Protein AF-0000000073359321 (afdb_homodimer)

pLDDT: mean 87.09, std 13.58, range [32.31, 98.31]

Organism: Populus trichocarpa (NCBI:txid3694)

Secondary structure (DSSP, 8-state):
-HHHHHHHHHHHHHHGGGS---TTS---HHHHTT---HHHHHHIIIIIS---HHHHHHHHHT-EEEEEE---S---S-HHHHHHHHHHHHHHHHHT-TT--HHHHHHHHHHHHHHHHHHHTB--S-SSPPPHHHHHHHHHHHIIIIIHHHHHHHHHHHHHHHHHTT--SPPPTT--SEEEEE-TTTB-TT-TT--HHHHHHHHHHHHHHHHHHHHHHHHHHHHH--B----HHHHHHHHHHHHH--S-----SS--SPPPTT-HHHHHHHHHHHHHHHHHHHHHHHHHHS--SS-GGGS--SHHHHHHHHHHHHHHHHHTT-HHHIIIIIHHHHHHHHHHTTTSSEEEEEEEHHHHHHHHHHHHHHTTS--GGGS-HHHHHHHHHHHHH--S-S--TT----HHHHHHHHHHHHHHHS-GGGEEEEEEET--SHHHHHHHHHHHHHTT-SSPPEEEEEE-SHHHHHHHHHHHHHHHH-HHHHHHHTTEEEEEEESHHHHHHH-HHHHHHHHHHHHHHHHHHHHHHTPEEEEEEE--SSGGGT-S-HHHHHHTSPTTS-SSEEEEEE-HHHHHHHHSSHHHHHHHHHHHHHHHHHHHHSPPPPPPHHHHHHHHHHHHHHHHHHHHHHTS-TTHHHHHHHHSSTTTGGGG---SS-SBSSTT--GGGB-HHHHHHHHHHTT--HHHHTTHHHHHHHHHHH-THHHHHHHHHHHH-HHHHHHHHHHHHHHHH--HHHHHHHHHHHS-GGGHHHHHHHHHHHHHHHHHHHHHHT-SSTTTT-HHHHHHHHHHHHHHHHHHHHHHHHHHHHH-TT----PPP-S-HHHHT--S-HHHHS---TT-SSSTTHHHHHHHHHHHHHHHHT---/-HHHHHHHHHHHHHHHTTS---TTS---HHHHTT---HHHHHHIIIIIS---HHHHHHHHHT-EEEEEE---S---S-HHHHHHHHHHHHHHHHHT-TT--HHHHHHHHHHHHHHHHHHHTB--S-SSPPPHHHHHHHHHHHIIIIIHHHHHHHHHHHHHHHHHTT--SPPPTT--SEEEEE-TTTB-TT-TT--HHHHHHHHHHHHHHHHHHHHHHHHHHHHH--B----HHHHHHHHHHHHH--S-----SS--SPPPTT-HHHHHHHHHHHHHHHHHHHHHHHHHHS--SS-GGGS--SHHHHHHHHHHHHHHHHHTT-HHHIIIIIHHHHHHHHHHTTTSSEEEEEEEHHHHHHHHHHHHHHTTS--GGGS-HHHHHHHHHHHHH--S-S--TT----HHHHHHHHHHHHHHHS-GGGEEEEEEET--SHHHHHHHHHHHHHTT-SSPPEEEEEE-SHHHHHHHHHHHHHHHH-HHHHHHHTTEEEEEEESHHHHHHH-HHHHHHHHHHHHHHHHHHHHHHT-EEEEEEE--SSGGGT-S-HHHHHHTSPTTS-SSEEEEEE-HHHHHHHHSSHHHHHHHHHHHHHHHHHHHHSPPPPPPHHHHHHHHHHHHHHHHHHHHHHTS-TTHHHHHHHHSSTTTGGGG---SS-SBSSTT--GGGB-HHHHHHHHHHTT--HHHHTTHHHHHHHHHHH-THHHHHHHHHHHH-HHHHHHHHHHHHHHHH--HHHHHHHHHHHS-GGGHHHHHHHHHHHHHHHHHHHHHHT-SSTTTT-HHHHHHHHHHHHHHHHHHHHHHHHHHHHH-TT----PPP-S-HHHHT--S-GGGT----TT-SSSTTHHHHHHHHHHHHHHHHT---

Radius of gyration: 39.8 Å; Cα contacts (8 Å, |Δi|>4): 2617; chains: 2; bounding box: 89×128×102 Å

Sequence (1730 aa):
MLNLANLAEEVQIAYRRRNKLKKGDFADENSATTESDIEETLRRLVVDLKKSPEEVFDALKNQTVDLVLTAHPTQSVRRSLLQKHARLRNCLAQLYAKDITPNEKQELDEALQREIQAAFRTDEIRRTPPTPQDEMRAGMSYFHETIWKGVPKFLRRVDTALKNIGINERVPYNAPLIQFSSWMGGDRDGNPRVTPEVTRDVCLLARMMAANLYYSQIEDLMFELSMWRCSDELRVRADVLHRSSKRDSKHYIEFWKQIPPNEPYRVILGELRDRLYQTRERSRQLLSHGISETPEEATFTNVEQFLEPLELCYRSLCSCGDRPIADGSLLDFLRQVSTFGLSLVRLDIRQESDRHTDVMDAITKHLEIGSYREWSEEQRQEWLLSELSGKRPLFGPDLPKTEEIADVLDTFHVIAELPSDSFGAYIISMATAASDVLAVELLQRECHVKQPLRVVPLFEKLADLEAAPAALSRLFSIEWYRDQINGKQEVMIGYSDSGKDAGRFSAAWQLYKAQEELIKVAKQYGVKLTMFHGRGGTVGRGGGPTHLAILSQPPDTIHGSLRVTVQGEVIEQSFGEEHLCFRTLQRFAAATLEHGMHPPVSPKPEWRALMDEMAVVATEEYRSIVFKEPRFVEYFRLATPELEYGRMNIGSRPSKRKPSGGIESLRAIPWIFAWTQTRFHLPVWLGFGAAFKHVIQKDIRNLHMLQEMYNEWPFFRVTIDLVEMVFAKGDPGIAALNDKLLVSKELWPFGEKLRANYKETKSLLLQIAGHKDLLEGDPYLKQRLRLRDSYITTLNVCQAYTLKRIRDPNYCVTPRPHLSKEIMESNKPADELVKLNPTSDYAPGMEDTLILTMKGIAAGMQNTGMLNLANLAEEVQIAYRRRNKLKKGDFADENSATTESDIEETLRRLVVDLKKSPEEVFDALKNQTVDLVLTAHPTQSVRRSLLQKHARLRNCLAQLYAKDITPNEKQELDEALQREIQAAFRTDEIRRTPPTPQDEMRAGMSYFHETIWKGVPKFLRRVDTALKNIGINERVPYNAPLIQFSSWMGGDRDGNPRVTPEVTRDVCLLARMMAANLYYSQIEDLMFELSMWRCSDELRVRADVLHRSSKRDSKHYIEFWKQIPPNEPYRVILGELRDRLYQTRERSRQLLSHGISETPEEATFTNVEQFLEPLELCYRSLCSCGDRPIADGSLLDFLRQVSTFGLSLVRLDIRQESDRHTDVMDAITKHLEIGSYREWSEEQRQEWLLSELSGKRPLFGPDLPKTEEIADVLDTFHVIAELPSDSFGAYIISMATAASDVLAVELLQRECHVKQPLRVVPLFEKLADLEAAPAALSRLFSIEWYRDQINGKQEVMIGYSDSGKDAGRFSAAWQLYKAQEELIKVAKQYGVKLTMFHGRGGTVGRGGGPTHLAILSQPPDTIHGSLRVTVQGEVIEQSFGEEHLCFRTLQRFAAATLEHGMHPPVSPKPEWRALMDEMAVVATEEYRSIVFKEPRFVEYFRLATPELEYGRMNIGSRPSKRKPSGGIESLRAIPWIFAWTQTRFHLPVWLGFGAAFKHVIQKDIRNLHMLQEMYNEWPFFRVTIDLVEMVFAKGDPGIAALNDKLLVSKELWPFGEKLRANYKETKSLLLQIAGHKDLLEGDPYLKQRLRLRDSYITTLNVCQAYTLKRIRDPNYCVTPRPHLSKEIMESNKPADELVKLNPTSDYAPGMEDTLILTMKGIAAGMQNTG

InterPro domains:
  IPR003034 SAP domain [PF02037] (591-625)
  IPR003034 SAP domain [PS50800] (591-625)
  IPR003034 SAP domain [SM00513] (591-625)
  IPR005160 Ku70/Ku80 C-terminal arm [PF03730] (486-573)
  IPR005161 Ku70/Ku80, N-terminal alpha/beta [PF03731] (30-265)
  IPR006164 Ku70/Ku80, DNA-binding domain [PF02735] (274-472)
  IPR006164 Ku70/Ku80, DNA-binding domain [SM00559] (317-460)
  IPR006165 Ku70 [PIRSF003033] (10-625)
  IPR006165 Ku70 [TIGR00578] (26-625)
  IPR016194 SPOC-like, C-terminal domain superfamily [G3DSA:2.40.290.10] (264-445)
  IPR016194 SPOC-like, C-terminal domain superfamily [SSF100939] (264-544)
  IPR027388 Ku70, bridge and pillars domain superfamily [G3DSA:4.10.970.10] (289-350)
  IPR036361 SAP domain superfamily [G3DSA:1.10.720.30] (565-627)
  IPR036361 SAP domain superfamily [SSF68906] (580-625)
  IPR036465 von Willebrand factor A-like domain superfamily [G3DSA:3.40.50.410] (28-260)
  IPR036465 von Willebrand factor A-like domain superfamily [SSF53300] (27-262)
  IPR047087 Ku70, core domain [cd00788] (264-540)

Nearest PDB structures (foldseek):
  8cj8-assembly1_B-3  TM=9.662E-01  e=2.371E-97  Arabidopsis thaliana
  8qtm-assembly1_A-3  TM=9.658E-01  e=3.040E-97  Arabidopsis thaliana
  8ojy-assembly1_A  TM=9.649E-01  e=7.258E-97  Arabidopsis thaliana
  5vyj-assembly1_C  TM=9.804E-01  e=5.831E-93  Zea mays
  5vyj-assembly1_D  TM=9.782E-01  e=1.105E-91  Zea mays

Structure (mmCIF, N/CA/C/O backbone):
data_AF-0000000073359321-model_v1
#
loop_
_entity.id
_entity.type
_entity.pdbx_description
1 polymer 'phosphoenolpyruvate carboxylase'
#
loop_
_atom_site.group_PDB
_atom_site.id
_atom_site.type_symbol
_atom_site.label_atom_id
_atom_site.label_alt_id
_atom_site.label_comp_id
_atom_site.label_asym_id
_atom_site.label_entity_id
_atom_site.label_seq_id
_atom_site.pdbx_PDB_ins_code
_atom_site.Cartn_x
_atom_site.Cartn_y
_atom_site.Cartn_z
_atom_site.occupancy
_atom_site.B_iso_or_equiv
_atom_site.auth_seq_id
_atom_site.auth_comp_id
_atom_site.auth_asym_id
_atom_site.auth_atom_id
_atom_site.pdbx_PDB_model_num
ATOM 1 N N . MET A 1 1 ? -23.594 16.625 4.328 1 87.62 1 MET A N 1
ATOM 2 C CA . MET A 1 1 ? -23.672 17.047 2.932 1 87.62 1 MET A CA 1
ATOM 3 C C . MET A 1 1 ? -22.594 18.078 2.617 1 87.62 1 MET A C 1
ATOM 5 O O . MET A 1 1 ? -21.953 18.016 1.561 1 87.62 1 MET A O 1
ATOM 9 N N . LEU A 1 2 ? -22.391 18.969 3.49 1 90.5 2 LEU A N 1
ATOM 10 C CA . LEU A 1 2 ? -21.375 20 3.271 1 90.5 2 LEU A CA 1
ATOM 11 C C . LEU A 1 2 ? -19.969 19.375 3.24 1 90.5 2 LEU A C 1
ATOM 13 O O . LEU A 1 2 ? -19.125 19.797 2.451 1 90.5 2 LEU A O 1
ATOM 17 N N . ASN A 1 3 ? -19.719 18.453 4.059 1 88.88 3 ASN A N 1
ATOM 18 C CA . ASN A 1 3 ? -18.438 17.75 4.004 1 88.88 3 ASN A CA 1
ATOM 19 C C . ASN A 1 3 ? -18.234 17.062 2.654 1 88.88 3 ASN A C 1
ATOM 21 O O . ASN A 1 3 ? -17.141 17.062 2.111 1 88.88 3 ASN A O 1
ATOM 25 N N . LEU A 1 4 ? -19.281 16.453 2.148 1 91.12 4 LEU A N 1
ATOM 26 C CA . LEU A 1 4 ? -19.203 15.789 0.854 1 91.12 4 LEU A CA 1
ATOM 27 C C . LEU A 1 4 ? -18.938 16.797 -0.263 1 91.12 4 LEU A C 1
ATOM 29 O O . LEU A 1 4 ? -18.203 16.5 -1.201 1 91.12 4 LEU A O 1
ATOM 33 N N . ALA A 1 5 ? -19.594 17.906 -0.138 1 90.38 5 ALA A N 1
ATOM 34 C CA . ALA A 1 5 ? -19.359 18.969 -1.115 1 90.38 5 ALA A CA 1
ATOM 35 C C . ALA A 1 5 ? -17.906 19.438 -1.071 1 90.38 5 ALA A C 1
ATOM 37 O O . ALA A 1 5 ? -17.312 19.719 -2.111 1 90.38 5 ALA A O 1
ATOM 38 N N . ASN A 1 6 ? -17.391 19.594 0.113 1 87 6 ASN A N 1
ATOM 39 C CA . ASN A 1 6 ? -15.992 19.984 0.273 1 87 6 ASN A CA 1
ATOM 40 C C . ASN A 1 6 ? -15.039 18.984 -0.376 1 87 6 ASN A C 1
ATOM 42 O O . ASN A 1 6 ? -14.062 19.375 -1.019 1 87 6 ASN A O 1
ATOM 46 N N . LEU A 1 7 ? -15.32 17.766 -0.204 1 88.62 7 LEU A N 1
ATOM 47 C CA . LEU A 1 7 ? -14.492 16.719 -0.792 1 88.62 7 LEU A CA 1
ATOM 48 C C . LEU A 1 7 ? -14.523 16.781 -2.314 1 88.62 7 LEU A C 1
ATOM 50 O O . LEU A 1 7 ? -13.492 16.656 -2.973 1 88.62 7 LEU A O 1
ATOM 54 N N . ALA A 1 8 ? -15.672 16.953 -2.867 1 88.56 8 ALA A N 1
ATOM 55 C CA . ALA A 1 8 ? -15.82 17.078 -4.312 1 88.56 8 ALA A CA 1
ATOM 56 C C . ALA A 1 8 ? -15.047 18.281 -4.852 1 88.56 8 ALA A C 1
ATOM 58 O O . ALA A 1 8 ? -14.422 18.188 -5.91 1 88.56 8 ALA A O 1
ATOM 59 N N . GLU A 1 9 ? -15.047 19.312 -4.102 1 83.81 9 GLU A N 1
ATOM 60 C CA . GLU A 1 9 ? -14.336 20.531 -4.496 1 83.81 9 GLU A CA 1
ATOM 61 C C . GLU A 1 9 ? -12.82 20.328 -4.438 1 83.81 9 GLU A C 1
ATOM 63 O O . GLU A 1 9 ? -12.094 20.781 -5.32 1 83.81 9 GLU A O 1
ATOM 68 N N . GLU A 1 10 ? -12.438 19.75 -3.404 1 79.69 10 GLU A N 1
ATOM 69 C CA . GLU A 1 10 ? -11.016 19.484 -3.244 1 79.69 10 GLU A CA 1
ATOM 70 C C . GLU A 1 10 ? -10.477 18.656 -4.414 1 79.69 10 GLU A C 1
ATOM 72 O O . GLU A 1 10 ? -9.406 18.969 -4.945 1 79.69 10 GLU A O 1
ATOM 77 N N . VAL A 1 11 ? -11.18 17.625 -4.805 1 82.38 11 VAL A N 1
ATOM 78 C CA . VAL A 1 11 ? -10.75 16.766 -5.891 1 82.38 11 VAL A CA 1
ATOM 79 C C . VAL A 1 11 ? -10.82 17.516 -7.219 1 82.38 11 VAL A C 1
ATOM 81 O O . VAL A 1 11 ? -9.945 17.359 -8.07 1 82.38 11 VAL A O 1
ATOM 84 N N . GLN A 1 12 ? -11.789 18.297 -7.359 1 81 12 GLN A N 1
ATOM 85 C CA . GLN A 1 12 ? -11.922 19.094 -8.578 1 81 12 GLN A CA 1
ATOM 86 C C . GLN A 1 12 ? -10.766 20.062 -8.727 1 81 12 GLN A C 1
ATOM 88 O O . GLN A 1 12 ? -10.234 20.25 -9.828 1 81 12 GLN A O 1
ATOM 93 N N . ILE A 1 13 ? -10.422 20.656 -7.617 1 74.19 13 ILE A N 1
ATOM 94 C CA . ILE A 1 13 ? -9.32 21.609 -7.629 1 74.19 13 ILE A CA 1
ATOM 95 C C . ILE A 1 13 ? -8.016 20.891 -7.953 1 74.19 13 ILE A C 1
ATOM 97 O O . ILE A 1 13 ? -7.184 21.406 -8.703 1 74.19 13 ILE A O 1
ATOM 101 N N . ALA A 1 14 ? -7.906 19.766 -7.43 1 71.06 14 ALA A N 1
ATOM 102 C CA . ALA A 1 14 ? -6.684 19 -7.645 1 71.06 14 ALA A CA 1
ATOM 103 C C . ALA A 1 14 ? -6.551 18.578 -9.102 1 71.06 14 ALA A C 1
ATOM 105 O O . ALA A 1 14 ? -5.441 18.531 -9.648 1 71.06 14 ALA A O 1
ATOM 106 N N . TYR A 1 15 ? -7.566 18.297 -9.781 1 69.62 15 TYR A N 1
ATOM 107 C CA . TYR A 1 15 ? -7.488 17.719 -11.117 1 69.62 15 TYR A CA 1
ATOM 108 C C . TYR A 1 15 ? -7.887 18.75 -12.172 1 69.62 15 TYR A C 1
ATOM 110 O O . TYR A 1 15 ? -7.793 18.484 -13.375 1 69.62 15 TYR A O 1
ATOM 118 N N . ARG A 1 16 ? -8.32 20.016 -11.797 1 61 16 ARG A N 1
ATOM 119 C CA . ARG A 1 16 ? -8.617 21.094 -12.734 1 61 16 ARG A CA 1
ATOM 120 C C . ARG A 1 16 ? -7.348 21.594 -13.414 1 61 16 ARG A C 1
ATOM 122 O O . ARG A 1 16 ? -7.41 22.391 -14.359 1 61 16 ARG A O 1
ATOM 129 N N . ARG A 1 17 ? -6.301 21.453 -13.172 1 51.75 17 ARG A N 1
ATOM 130 C CA . ARG A 1 17 ? -5.168 22.094 -13.836 1 51.75 17 ARG A CA 1
ATOM 131 C C . ARG A 1 17 ? -5.395 22.172 -15.344 1 51.75 17 ARG A C 1
ATOM 133 O O . ARG A 1 17 ? -5.031 23.156 -15.977 1 51.75 17 ARG A O 1
ATOM 140 N N . ARG A 1 18 ? -5.199 20.953 -16.031 1 44.47 18 ARG A N 1
ATOM 141 C CA . ARG A 1 18 ? -4.609 20.719 -17.359 1 44.47 18 ARG A CA 1
ATOM 142 C C . ARG A 1 18 ? -5.496 21.297 -18.453 1 44.47 18 ARG A C 1
ATOM 144 O O . ARG A 1 18 ? -5.242 21.078 -19.641 1 44.47 18 ARG A O 1
ATOM 151 N N . ASN A 1 19 ? -6.672 21.719 -18.109 1 40.31 19 ASN A N 1
ATOM 152 C CA . ASN A 1 19 ? -7.328 22.156 -19.344 1 40.31 19 ASN A CA 1
ATOM 153 C C . ASN A 1 19 ? -6.762 23.484 -19.844 1 40.31 19 ASN A C 1
ATOM 155 O O . ASN A 1 19 ? -6.398 24.344 -19.047 1 40.31 19 ASN A O 1
ATOM 159 N N . LYS A 1 20 ? -6.219 23.609 -21.031 1 41.62 20 LYS A N 1
ATOM 160 C CA . LYS A 1 20 ? -5.93 24.812 -21.812 1 41.62 20 LYS A CA 1
ATOM 161 C C . LYS A 1 20 ? -6.91 25.938 -21.469 1 41.62 20 LYS A C 1
ATOM 163 O O . LYS A 1 20 ? -8.094 25.672 -21.25 1 41.62 20 LYS A O 1
ATOM 168 N N . LEU A 1 21 ? -6.441 27.109 -21.109 1 36.41 21 LEU A N 1
ATOM 169 C CA . LEU A 1 21 ? -7.23 28.344 -21.109 1 36.41 21 LEU A CA 1
ATOM 170 C C . LEU A 1 21 ? -8.242 28.328 -22.25 1 36.41 21 LEU A C 1
ATOM 172 O O . LEU A 1 21 ? -7.867 28.453 -23.422 1 36.41 21 LEU A O 1
ATOM 176 N N . LYS A 1 22 ? -9.125 27.594 -22.438 1 38.5 22 LYS A N 1
ATOM 177 C CA . LYS A 1 22 ? -10.055 28.047 -23.469 1 38.5 22 LYS A CA 1
ATOM 178 C C . LYS A 1 22 ? -10.57 29.453 -23.172 1 38.5 22 LYS A C 1
ATOM 180 O O . LYS A 1 22 ? -10.758 29.812 -22 1 38.5 22 LYS A O 1
ATOM 185 N N . LYS A 1 23 ? -10.797 30.484 -24.172 1 36.5 23 LYS A N 1
ATOM 186 C CA . LYS A 1 23 ? -11.109 31.906 -24.156 1 36.5 23 LYS A CA 1
ATOM 187 C C . LYS A 1 23 ? -12.086 32.25 -23.031 1 36.5 23 LYS A C 1
ATOM 189 O O . LYS A 1 23 ? -11.961 33.281 -22.391 1 36.5 23 LYS A O 1
ATOM 194 N N . GLY A 1 24 ? -13.211 31.562 -22.984 1 33.31 24 GLY A N 1
ATOM 195 C CA . GLY A 1 24 ? -14.359 31.984 -22.203 1 33.31 24 GLY A CA 1
ATOM 196 C C . GLY A 1 24 ? -14.305 31.516 -20.766 1 33.31 24 GLY A C 1
ATOM 197 O O . GLY A 1 24 ? -15.211 31.797 -19.984 1 33.31 24 GLY A O 1
ATOM 198 N N . ASP A 1 25 ? -13.773 30.469 -20.672 1 36.22 25 ASP A N 1
ATOM 199 C CA . ASP A 1 25 ? -13.93 29.891 -19.344 1 36.22 25 ASP A CA 1
ATOM 200 C C . ASP A 1 25 ? -13.141 30.688 -18.297 1 36.22 25 ASP A C 1
ATOM 202 O O . ASP A 1 25 ? -12.141 31.328 -18.625 1 36.22 25 ASP A O 1
ATOM 206 N N . PHE A 1 26 ? -13.773 30.984 -17.156 1 32.88 26 PHE A N 1
ATOM 207 C CA . PHE A 1 26 ? -13.273 31.781 -16.047 1 32.88 26 PHE A CA 1
ATOM 208 C C . PHE A 1 26 ? -11.82 31.422 -15.742 1 32.88 26 PHE A C 1
ATOM 210 O O . PHE A 1 26 ? -11.5 30.25 -15.531 1 32.88 26 PHE A O 1
ATOM 217 N N . ALA A 1 27 ? -11 32.031 -16.375 1 34.91 27 ALA A N 1
ATOM 218 C CA . ALA A 1 27 ? -9.578 31.938 -16.062 1 34.91 27 ALA A CA 1
ATOM 219 C C . ALA A 1 27 ? -9.367 31.828 -14.547 1 34.91 27 ALA A C 1
ATOM 221 O O . ALA A 1 27 ? -9.875 32.656 -13.781 1 34.91 27 ALA A O 1
ATOM 222 N N . ASP A 1 28 ? -9.57 30.844 -14.062 1 37.38 28 ASP A N 1
ATOM 223 C CA . ASP A 1 28 ? -9.32 30.703 -12.633 1 37.38 28 ASP A CA 1
ATOM 224 C C . ASP A 1 28 ? -8.055 31.469 -12.227 1 37.38 28 ASP A C 1
ATOM 226 O O . ASP A 1 28 ? -6.945 30.953 -12.352 1 37.38 28 ASP A O 1
ATOM 230 N N . GLU A 1 29 ? -8 32.656 -12.562 1 34.97 29 GLU A N 1
ATOM 231 C CA . GLU A 1 29 ? -6.918 33.562 -12.133 1 34.97 29 GLU A CA 1
ATOM 232 C C . GLU A 1 29 ? -6.461 33.219 -10.719 1 34.97 29 GLU A C 1
ATOM 234 O O . GLU A 1 29 ? -5.301 33.438 -10.359 1 34.97 29 GLU A O 1
ATOM 239 N N . ASN A 1 30 ? -7.457 33.031 -9.859 1 35.5 30 ASN A N 1
ATOM 240 C CA . ASN A 1 30 ? -7.043 32.781 -8.477 1 35.5 30 ASN A CA 1
ATOM 241 C C . ASN A 1 30 ? -6.109 31.594 -8.367 1 35.5 30 ASN A C 1
ATOM 243 O O . ASN A 1 30 ? -5.402 31.438 -7.375 1 35.5 30 ASN A O 1
ATOM 247 N N . SER A 1 31 ? -6.23 30.609 -9.234 1 39.91 31 SER A N 1
ATOM 248 C CA . SER A 1 31 ? -5.305 29.484 -9.203 1 39.91 31 SER A CA 1
ATOM 249 C C . SER A 1 31 ? -3.98 29.828 -9.867 1 39.91 31 SER A C 1
ATOM 251 O O . SER A 1 31 ? -2.963 29.188 -9.625 1 39.91 31 SER A O 1
ATOM 253 N N . ALA A 1 32 ? -3.844 30.656 -10.836 1 38.81 32 ALA A N 1
ATOM 254 C CA . ALA A 1 32 ? -2.676 30.969 -11.656 1 38.81 32 ALA A CA 1
ATOM 255 C C . ALA A 1 32 ? -1.645 31.766 -10.859 1 38.81 32 ALA A C 1
ATOM 257 O O . ALA A 1 32 ? -0.445 31.484 -10.938 1 38.81 32 ALA A O 1
ATOM 258 N N . THR A 1 33 ? -2.047 33.062 -10.531 1 37.88 33 THR A N 1
ATOM 259 C CA . THR A 1 33 ? -1.087 33.969 -9.883 1 37.88 33 THR A CA 1
ATOM 260 C C . THR A 1 33 ? -0.61 33.375 -8.562 1 37.88 33 THR A C 1
ATOM 262 O O . THR A 1 33 ? 0.473 33.688 -8.078 1 37.88 33 THR A O 1
ATOM 265 N N . THR A 1 34 ? -1.521 32.75 -7.816 1 41.94 34 THR A N 1
ATOM 266 C CA . THR A 1 34 ? -1.313 32.344 -6.43 1 41.94 34 THR A CA 1
ATOM 267 C C . THR A 1 34 ? -0.66 30.953 -6.363 1 41.94 34 THR A C 1
ATOM 269 O O . THR A 1 34 ? -0.22 30.516 -5.297 1 41.94 34 THR A O 1
ATOM 272 N N . GLU A 1 35 ? -0.796 30.031 -7.32 1 52.56 35 GLU A N 1
ATOM 273 C CA . GLU A 1 35 ? -0.292 28.688 -7.098 1 52.56 35 GLU A CA 1
ATOM 274 C C . GLU A 1 35 ? 0.867 28.359 -8.039 1 52.56 35 GLU A C 1
ATOM 276 O O . GLU A 1 35 ? 0.66 27.828 -9.125 1 52.56 35 GLU A O 1
ATOM 281 N N . SER A 1 36 ? 1.903 29.141 -7.949 1 59.34 36 SER A N 1
ATOM 282 C CA . SER A 1 36 ? 2.992 28.781 -8.852 1 59.34 36 SER A CA 1
ATOM 283 C C . SER A 1 36 ? 3.623 27.453 -8.461 1 59.34 36 SER A C 1
ATOM 285 O O . SER A 1 36 ? 3.814 27.172 -7.273 1 59.34 36 SER A O 1
ATOM 287 N N . ASP A 1 37 ? 3.658 26.609 -9.383 1 78.12 37 ASP A N 1
ATOM 288 C CA . ASP A 1 37 ? 4.395 25.359 -9.289 1 78.12 37 ASP A CA 1
ATOM 289 C C . ASP A 1 37 ? 5.902 25.594 -9.297 1 78.12 37 ASP A C 1
ATOM 291 O O . ASP A 1 37 ? 6.355 26.703 -9.617 1 78.12 37 ASP A O 1
ATOM 295 N N . ILE A 1 38 ? 6.68 24.797 -8.648 1 87.12 38 ILE A N 1
ATOM 296 C CA . ILE A 1 38 ? 8.125 24.922 -8.492 1 87.12 38 ILE A CA 1
ATOM 297 C C . ILE A 1 38 ? 8.773 25.156 -9.852 1 87.12 38 ILE A C 1
ATOM 299 O O . ILE A 1 38 ? 9.703 25.969 -9.969 1 87.12 38 ILE A O 1
ATOM 303 N N . GLU A 1 39 ? 8.242 24.594 -10.891 1 88.5 39 GLU A N 1
ATOM 304 C CA . GLU A 1 39 ? 8.797 24.766 -12.227 1 88.5 39 GLU A CA 1
ATOM 305 C C . GLU A 1 39 ? 8.547 26.172 -12.758 1 88.5 39 GLU A C 1
ATOM 307 O O . GLU A 1 39 ? 9.445 26.797 -13.328 1 88.5 39 GLU A O 1
ATOM 312 N N . GLU A 1 40 ? 7.371 26.578 -12.555 1 87.25 40 GLU A N 1
ATOM 313 C CA . GLU A 1 40 ? 7.016 27.922 -13 1 87.25 40 GLU A CA 1
ATOM 314 C C . GLU A 1 40 ? 7.812 28.984 -12.25 1 87.25 40 GLU A C 1
ATOM 316 O O . GLU A 1 40 ? 8.227 29.984 -12.844 1 87.25 40 GLU A O 1
ATOM 321 N N . THR A 1 41 ? 7.973 28.734 -11 1 90.31 41 THR A N 1
ATOM 322 C CA . THR A 1 41 ? 8.719 29.688 -10.18 1 90.31 41 THR A CA 1
ATOM 323 C C . THR A 1 41 ? 10.18 29.75 -10.617 1 90.31 41 THR A C 1
ATOM 325 O O . THR A 1 41 ? 10.742 30.828 -10.758 1 90.31 41 THR A O 1
ATOM 328 N N . LEU A 1 42 ? 10.781 28.641 -10.875 1 93.62 42 LEU A N 1
ATOM 329 C CA . LEU A 1 42 ? 12.18 28.594 -11.297 1 93.62 42 LEU A CA 1
ATOM 330 C C . LEU A 1 42 ? 12.352 29.25 -12.664 1 93.62 42 LEU A C 1
ATOM 332 O O . LEU A 1 42 ? 13.312 29.984 -12.891 1 93.62 42 LEU A O 1
ATOM 336 N N . ARG A 1 43 ? 11.43 29 -13.484 1 91.38 43 ARG A N 1
ATOM 337 C CA . ARG A 1 43 ? 11.484 29.609 -14.812 1 91.38 43 ARG A CA 1
ATOM 338 C C . ARG A 1 43 ? 11.352 31.125 -14.734 1 91.38 43 ARG A C 1
ATOM 340 O O . ARG A 1 43 ? 12.062 31.844 -15.43 1 91.38 43 ARG A O 1
ATOM 347 N N . ARG A 1 44 ? 10.453 31.547 -13.914 1 90.81 44 ARG A N 1
ATOM 348 C CA . ARG A 1 44 ? 10.242 32.969 -13.734 1 90.81 44 ARG A CA 1
ATOM 349 C C . ARG A 1 44 ? 11.492 33.656 -13.164 1 90.81 44 ARG A C 1
ATOM 351 O O . ARG A 1 44 ? 11.867 34.75 -13.594 1 90.81 44 ARG A O 1
ATOM 358 N N . LEU A 1 45 ? 12.141 33 -12.266 1 93.62 45 LEU A N 1
ATOM 359 C CA . LEU A 1 45 ? 13.344 33.562 -11.641 1 93.62 45 LEU A CA 1
ATOM 360 C C . LEU A 1 45 ? 14.477 33.656 -12.656 1 93.62 45 LEU A C 1
ATOM 362 O O . LEU A 1 45 ? 15.188 34.688 -12.688 1 93.62 45 LEU A O 1
ATOM 366 N N . VAL A 1 46 ? 14.562 32.688 -13.516 1 95.06 46 VAL A N 1
ATOM 367 C CA . VAL A 1 46 ? 15.688 32.625 -14.453 1 95.06 46 VAL A CA 1
ATOM 368 C C . VAL A 1 46 ? 15.359 33.469 -15.688 1 95.06 46 VAL A C 1
ATOM 370 O O . VAL A 1 46 ? 16.188 34.25 -16.156 1 95.06 46 VAL A O 1
ATOM 373 N N . VAL A 1 47 ? 14.156 33.375 -16.203 1 92.81 47 VAL A N 1
ATOM 374 C CA . VAL A 1 47 ? 13.812 34 -17.484 1 92.81 47 VAL A CA 1
ATOM 375 C C . VAL A 1 47 ? 13.359 35.438 -17.266 1 92.81 47 VAL A C 1
ATOM 377 O O . VAL A 1 47 ? 13.875 36.344 -17.906 1 92.81 47 VAL A O 1
ATOM 380 N N . ASP A 1 48 ? 12.469 35.594 -16.344 1 90.19 48 ASP A N 1
ATOM 381 C CA . ASP A 1 48 ? 11.883 36.906 -16.156 1 90.19 48 ASP A CA 1
ATOM 382 C C . ASP A 1 48 ? 12.766 37.781 -15.273 1 90.19 48 ASP A C 1
ATOM 384 O O . ASP A 1 48 ? 12.938 39 -15.547 1 90.19 48 ASP A O 1
ATOM 388 N N . LEU A 1 49 ? 13.336 37.219 -14.25 1 92.19 49 LEU A N 1
ATOM 389 C CA . LEU A 1 49 ? 14.078 38 -13.289 1 92.19 49 LEU A CA 1
ATOM 390 C C . LEU A 1 49 ? 15.578 37.938 -13.555 1 92.19 49 LEU A C 1
ATOM 392 O O . LEU A 1 49 ? 16.375 38.531 -12.836 1 92.19 49 LEU A O 1
ATOM 396 N N . LYS A 1 50 ? 16 37.156 -14.453 1 93.25 50 LYS A N 1
ATOM 397 C CA . LYS A 1 50 ? 17.359 37.094 -14.992 1 93.25 50 LYS A CA 1
ATOM 398 C C . LYS A 1 50 ? 18.344 36.625 -13.922 1 93.25 50 LYS A C 1
ATOM 400 O O . LYS A 1 50 ? 19.469 37.156 -13.852 1 93.25 50 LYS A O 1
ATOM 405 N N . LYS A 1 51 ? 17.891 35.844 -13.023 1 95 51 LYS A N 1
ATOM 406 C CA . LYS A 1 51 ? 18.812 35.188 -12.094 1 95 51 LYS A CA 1
ATOM 407 C C . LYS A 1 51 ? 19.516 34.031 -12.758 1 95 51 LYS A C 1
ATOM 409 O O . LYS A 1 51 ? 18.969 33.375 -13.656 1 95 51 LYS A O 1
ATOM 414 N N . SER A 1 52 ? 20.719 33.781 -12.375 1 95.94 52 SER A N 1
ATOM 415 C CA . SER A 1 52 ? 21.422 32.625 -12.914 1 95.94 52 SER A CA 1
ATOM 416 C C . SER A 1 52 ? 20.922 31.328 -12.273 1 95.94 52 SER A C 1
ATOM 418 O O . SER A 1 52 ? 20.516 31.312 -11.117 1 95.94 52 SER A O 1
ATOM 420 N N . PRO A 1 53 ? 20.906 30.266 -13.031 1 96.06 53 PRO A N 1
ATOM 421 C CA . PRO A 1 53 ? 20.484 28.984 -12.477 1 96.06 53 PRO A CA 1
ATOM 422 C C . PRO A 1 53 ? 21.297 28.578 -11.25 1 96.06 53 PRO A C 1
ATOM 424 O O . PRO A 1 53 ? 20.75 27.984 -10.32 1 96.06 53 PRO A O 1
ATOM 427 N N . GLU A 1 54 ? 22.516 28.922 -11.219 1 96.19 54 GLU A N 1
ATOM 428 C CA . GLU A 1 54 ? 23.375 28.578 -10.086 1 96.19 54 GLU A CA 1
ATOM 429 C C . GLU A 1 54 ? 22.969 29.344 -8.836 1 96.19 54 GLU A C 1
ATOM 431 O O . GLU A 1 54 ? 23.016 28.812 -7.727 1 96.19 54 GLU A O 1
ATOM 436 N N . GLU A 1 55 ? 22.562 30.531 -9.07 1 95.44 55 GLU A N 1
ATOM 437 C CA . GLU A 1 55 ? 22.078 31.328 -7.945 1 95.44 55 GLU A CA 1
ATOM 438 C C . GLU A 1 55 ? 20.797 30.734 -7.355 1 95.44 55 GLU A C 1
ATOM 440 O O . GLU A 1 55 ? 20.625 30.719 -6.137 1 95.44 55 GLU A O 1
ATOM 445 N N . VAL A 1 56 ? 19.984 30.359 -8.258 1 95.19 56 VAL A N 1
ATOM 446 C CA . VAL A 1 56 ? 18.734 29.75 -7.836 1 95.19 56 VAL A CA 1
ATOM 447 C C . VAL A 1 56 ? 19.016 28.453 -7.074 1 95.19 56 VAL A C 1
ATOM 449 O O . VAL A 1 56 ? 18.391 28.188 -6.039 1 95.19 56 VAL A O 1
ATOM 452 N N . PHE A 1 57 ? 19.922 27.672 -7.574 1 96.12 57 PHE A N 1
ATOM 453 C CA . PHE A 1 57 ? 20.297 26.406 -6.949 1 96.12 57 PHE A CA 1
ATOM 454 C C . PHE A 1 57 ? 20.859 26.641 -5.551 1 96.12 57 PHE A C 1
ATOM 456 O O . PHE A 1 57 ? 20.5 25.938 -4.605 1 96.12 57 PHE A O 1
ATOM 463 N N . ASP A 1 58 ? 21.641 27.594 -5.449 1 95 58 ASP A N 1
ATOM 464 C CA . ASP A 1 58 ? 22.266 27.906 -4.172 1 95 58 ASP A CA 1
ATOM 465 C C . ASP A 1 58 ? 21.25 28.406 -3.16 1 95 58 ASP A C 1
ATOM 467 O O . ASP A 1 58 ? 21.312 28.062 -1.979 1 95 58 ASP A O 1
ATOM 471 N N . ALA A 1 59 ? 20.328 29.172 -3.617 1 93.88 59 ALA A N 1
ATOM 472 C CA . ALA A 1 59 ? 19.281 29.672 -2.736 1 93.88 59 ALA A CA 1
ATOM 473 C C . ALA A 1 59 ? 18.406 28.531 -2.234 1 93.88 59 ALA A C 1
ATOM 475 O O . ALA A 1 59 ? 18.016 28.5 -1.062 1 93.88 59 ALA A O 1
ATOM 476 N N . LEU A 1 60 ? 18.156 27.688 -3.15 1 93.56 60 LEU A N 1
ATOM 477 C CA . LEU A 1 60 ? 17.297 26.562 -2.816 1 93.56 60 LEU A CA 1
ATOM 478 C C . LEU A 1 60 ? 17.969 25.625 -1.824 1 93.56 60 LEU A C 1
ATOM 480 O O . LEU A 1 60 ? 17.328 25.141 -0.893 1 93.56 60 LEU A O 1
ATOM 484 N N . LYS A 1 61 ? 19.172 25.359 -2.012 1 92.38 61 LYS A N 1
ATOM 485 C CA . LYS A 1 61 ? 19.922 24.422 -1.172 1 92.38 61 LYS A CA 1
ATOM 486 C C . LYS A 1 61 ? 20.062 24.969 0.249 1 92.38 61 LYS A C 1
ATOM 488 O O . LYS A 1 61 ? 20.203 24.188 1.199 1 92.38 61 LYS A O 1
ATOM 493 N N . ASN A 1 62 ? 19.938 26.25 0.394 1 91.06 62 ASN A N 1
ATOM 494 C CA . ASN A 1 62 ? 20.172 26.859 1.694 1 91.06 62 ASN A CA 1
ATOM 495 C C . ASN A 1 62 ? 18.859 27.312 2.34 1 91.06 62 ASN A C 1
ATOM 497 O O . ASN A 1 62 ? 18.859 27.922 3.412 1 91.06 62 ASN A O 1
ATOM 501 N N . GLN A 1 63 ? 17.844 27 1.688 1 93.31 63 GLN A N 1
ATOM 502 C CA . GLN A 1 63 ? 16.531 27.359 2.211 1 93.31 63 GLN A CA 1
ATOM 503 C C . GLN A 1 63 ? 15.969 26.266 3.117 1 93.31 63 GLN A C 1
ATOM 505 O O . GLN A 1 63 ? 16.25 25.078 2.912 1 93.31 63 GLN A O 1
ATOM 510 N N . THR A 1 64 ? 15.227 26.75 4.191 1 94.88 64 THR A N 1
ATOM 511 C CA . THR A 1 64 ? 14.57 25.797 5.078 1 94.88 64 THR A CA 1
ATOM 512 C C . THR A 1 64 ? 13.125 26.203 5.344 1 94.88 64 THR A C 1
ATOM 514 O O . THR A 1 64 ? 12.859 27.328 5.746 1 94.88 64 THR A O 1
ATOM 517 N N . VAL A 1 65 ? 12.227 25.344 5.016 1 94.81 65 VAL A N 1
ATOM 518 C CA . VAL A 1 65 ? 10.82 25.516 5.383 1 94.81 65 VAL A CA 1
ATOM 519 C C . VAL A 1 65 ? 10.453 24.5 6.469 1 94.81 65 VAL A C 1
ATOM 521 O O . VAL A 1 65 ? 10.5 23.297 6.238 1 94.81 65 VAL A O 1
ATOM 524 N N . ASP A 1 66 ? 10.141 24.984 7.629 1 96.12 66 ASP A N 1
ATOM 525 C CA . ASP A 1 66 ? 9.75 24.141 8.742 1 96.12 66 ASP A CA 1
ATOM 526 C C . ASP A 1 66 ? 8.258 24.25 9.031 1 96.12 66 ASP A C 1
ATOM 528 O O . ASP A 1 66 ? 7.781 25.312 9.453 1 96.12 66 ASP A O 1
ATOM 532 N N . LEU A 1 67 ? 7.543 23.203 8.773 1 95.31 67 LEU A N 1
ATOM 533 C CA . LEU A 1 67 ? 6.105 23.172 9.016 1 95.31 67 LEU A CA 1
ATOM 534 C C . LEU A 1 67 ? 5.805 22.562 10.383 1 95.31 67 LEU A C 1
ATOM 536 O O . LEU A 1 67 ? 6.145 21.406 10.641 1 95.31 67 LEU A O 1
ATOM 540 N N . VAL A 1 68 ? 5.195 23.312 11.242 1 95.25 68 VAL A N 1
ATOM 541 C CA . VAL A 1 68 ? 4.918 22.875 12.602 1 95.25 68 VAL A CA 1
ATOM 542 C C . VAL A 1 68 ? 3.449 22.469 12.727 1 95.25 68 VAL A C 1
ATOM 544 O O . VAL A 1 68 ? 2.561 23.328 12.688 1 95.25 68 VAL A O 1
ATOM 547 N N . LEU A 1 69 ? 3.213 21.219 12.945 1 92.31 69 LEU A N 1
ATOM 548 C CA . LEU A 1 69 ? 1.849 20.719 13.062 1 92.31 69 LEU A CA 1
ATOM 549 C C . LEU A 1 69 ? 1.322 20.906 14.484 1 92.31 69 LEU A C 1
ATOM 551 O O . LEU A 1 69 ? 2.002 20.562 15.453 1 92.31 69 LEU A O 1
ATOM 555 N N . THR A 1 70 ? 0.271 21.406 14.555 1 86.94 70 THR A N 1
ATOM 556 C CA . THR A 1 70 ? -0.321 21.641 15.867 1 86.94 70 THR A CA 1
ATOM 557 C C . THR A 1 70 ? -1.641 20.891 16.016 1 86.94 70 THR A C 1
ATOM 559 O O . THR A 1 70 ? -2.236 20.469 15.016 1 86.94 70 THR A O 1
ATOM 562 N N . ALA A 1 71 ? -1.809 20.188 17.156 1 67.19 71 ALA A N 1
ATOM 563 C CA . ALA A 1 71 ? -3.004 19.391 17.406 1 67.19 71 ALA A CA 1
ATOM 564 C C . ALA A 1 71 ? -4.27 20.234 17.234 1 67.19 71 ALA A C 1
ATOM 566 O O . ALA A 1 71 ? -5.371 19.688 17.141 1 67.19 71 ALA A O 1
ATOM 567 N N . HIS A 1 72 ? -4.031 21.359 17.422 1 53.81 72 HIS A N 1
ATOM 568 C CA . HIS A 1 72 ? -5.008 22.234 18.047 1 53.81 72 HIS A CA 1
ATOM 569 C C . HIS A 1 72 ? -6.406 22 17.484 1 53.81 72 HIS A C 1
ATOM 571 O O . HIS A 1 72 ? -6.562 21.766 16.281 1 53.81 72 HIS A O 1
ATOM 577 N N . PRO A 1 73 ? -7.508 22.172 18.578 1 51.56 73 PRO A N 1
ATOM 578 C CA . PRO A 1 73 ? -8.898 21.859 18.922 1 51.56 73 PRO A CA 1
ATOM 579 C C . PRO A 1 73 ? -9.812 21.812 17.703 1 51.56 73 PRO A C 1
ATOM 581 O O . PRO A 1 73 ? -10.945 21.328 17.797 1 51.56 73 PRO A O 1
ATOM 584 N N . THR A 1 74 ? -9.242 22.25 16.656 1 56.19 74 THR A N 1
ATOM 585 C CA . THR A 1 74 ? -10.383 22.641 15.828 1 56.19 74 THR A CA 1
ATOM 586 C C . THR A 1 74 ? -10.68 21.562 14.781 1 56.19 74 THR A C 1
ATOM 588 O O . THR A 1 74 ? -11.492 21.781 13.883 1 56.19 74 THR A O 1
ATOM 591 N N . GLN A 1 75 ? -10.047 20.312 15.07 1 63.94 75 GLN A N 1
ATOM 592 C CA . GLN A 1 75 ? -10.562 19.359 14.086 1 63.94 75 GLN A CA 1
ATOM 593 C C . GLN A 1 75 ? -11.867 18.734 14.57 1 63.94 75 GLN A C 1
ATOM 595 O O . GLN A 1 75 ? -11.859 17.891 15.477 1 63.94 75 GLN A O 1
ATOM 600 N N . SER A 1 76 ? -12.789 19.219 13.961 1 69.5 76 SER A N 1
ATOM 601 C CA . SER A 1 76 ? -14.117 18.812 14.406 1 69.5 76 SER A CA 1
ATOM 602 C C . SER A 1 76 ? -14.469 17.422 13.891 1 69.5 76 SER A C 1
ATOM 604 O O . SER A 1 76 ? -15.328 16.734 14.453 1 69.5 76 SER A O 1
ATOM 606 N N . VAL A 1 77 ? -13.625 16.984 12.906 1 77.56 77 VAL A N 1
ATOM 607 C CA . VAL A 1 77 ? -14.016 15.719 12.281 1 77.56 77 VAL A CA 1
ATOM 608 C C . VAL A 1 77 ? -13.273 14.562 12.953 1 77.56 77 VAL A C 1
ATOM 610 O O . VAL A 1 77 ? -12.07 14.648 13.211 1 77.56 77 VAL A O 1
ATOM 613 N N . ARG A 1 78 ? -13.93 13.539 13.227 1 80.31 78 ARG A N 1
ATOM 614 C CA . ARG A 1 78 ? -13.383 12.336 13.844 1 80.31 78 ARG A CA 1
ATOM 615 C C . ARG A 1 78 ? -12.469 11.594 12.875 1 80.31 78 ARG A C 1
ATOM 617 O O . ARG A 1 78 ? -12.641 11.68 11.656 1 80.31 78 ARG A O 1
ATOM 624 N N . ARG A 1 79 ? -11.602 10.82 13.484 1 78.94 79 ARG A N 1
ATOM 625 C CA . ARG A 1 79 ? -10.633 10.086 12.68 1 78.94 79 ARG A CA 1
ATOM 626 C C . ARG A 1 79 ? -11.32 9.086 11.758 1 78.94 79 ARG A C 1
ATOM 628 O O . ARG A 1 79 ? -10.93 8.93 10.602 1 78.94 79 ARG A O 1
ATOM 635 N N . SER A 1 80 ? -12.305 8.391 12.273 1 84.5 80 SER A N 1
ATOM 636 C CA . SER A 1 80 ? -13.023 7.41 11.469 1 84.5 80 SER A CA 1
ATOM 637 C C . SER A 1 80 ? -13.656 8.062 10.242 1 84.5 80 SER A C 1
ATOM 639 O O . SER A 1 80 ? -13.68 7.469 9.156 1 84.5 80 SER A O 1
ATOM 641 N N . LEU A 1 81 ? -14.109 9.227 10.414 1 88 81 LEU A N 1
ATOM 642 C CA . LEU A 1 81 ? -14.727 9.945 9.297 1 88 81 LEU A CA 1
ATOM 643 C C . LEU A 1 81 ? -13.664 10.445 8.32 1 88 81 LEU A C 1
ATOM 645 O O . LEU A 1 81 ? -13.906 10.492 7.113 1 88 81 LEU A O 1
ATOM 649 N N . LEU A 1 82 ? -12.586 10.836 8.883 1 82.56 82 LEU A N 1
ATOM 650 C CA . LEU A 1 82 ? -11.5 11.273 8.016 1 82.56 82 LEU A CA 1
ATOM 651 C C . LEU A 1 82 ? -11.062 10.148 7.082 1 82.56 82 LEU A C 1
ATOM 653 O O . LEU A 1 82 ? -10.773 10.391 5.906 1 82.56 82 LEU A O 1
ATOM 657 N N . GLN A 1 83 ? -11.031 9.016 7.598 1 84.19 83 GLN A N 1
ATOM 658 C CA . GLN A 1 83 ? -10.656 7.867 6.785 1 84.19 83 GLN A CA 1
ATOM 659 C C . GLN A 1 83 ? -11.688 7.594 5.699 1 84.19 83 GLN A C 1
ATOM 661 O O . GLN A 1 83 ? -11.336 7.25 4.57 1 84.19 83 GLN A O 1
ATOM 666 N N . LYS A 1 84 ? -12.898 7.648 6.059 1 91.06 84 LYS A N 1
ATOM 667 C CA . LYS A 1 84 ? -13.961 7.453 5.07 1 91.06 84 LYS A CA 1
ATOM 668 C C . LYS A 1 84 ? -13.922 8.539 4 1 91.06 84 LYS A C 1
ATOM 670 O O . LYS A 1 84 ? -14.172 8.273 2.826 1 91.06 84 LYS A O 1
ATOM 675 N N . HIS A 1 85 ? -13.602 9.766 4.426 1 89.12 85 HIS A N 1
ATOM 676 C CA . HIS A 1 85 ? -13.461 10.859 3.475 1 89.12 85 HIS A CA 1
ATOM 677 C C . HIS A 1 85 ? -12.305 10.617 2.514 1 89.12 85 HIS A C 1
ATOM 679 O O . HIS A 1 85 ? -12.383 10.953 1.332 1 89.12 85 HIS A O 1
ATOM 685 N N . ALA A 1 86 ? -11.297 10.07 3.074 1 85.94 86 ALA A N 1
ATOM 686 C CA . ALA A 1 86 ? -10.156 9.734 2.223 1 85.94 86 ALA A CA 1
ATOM 687 C C . ALA A 1 86 ? -10.555 8.727 1.145 1 85.94 86 ALA A C 1
ATOM 689 O O . ALA A 1 86 ? -10.133 8.852 -0.008 1 85.94 86 ALA A O 1
ATOM 690 N N . ARG A 1 87 ? -11.297 7.773 1.479 1 90.5 87 ARG A N 1
ATOM 691 C CA . ARG A 1 87 ? -11.758 6.773 0.526 1 90.5 87 ARG A CA 1
ATOM 692 C C . ARG A 1 87 ? -12.672 7.398 -0.524 1 90.5 87 ARG A C 1
ATOM 694 O O . ARG A 1 87 ? -12.633 7.02 -1.696 1 90.5 87 ARG A O 1
ATOM 701 N N . LEU A 1 88 ? -13.5 8.305 -0.089 1 92.81 88 LEU A N 1
ATOM 702 C CA . LEU A 1 88 ? -14.359 9.031 -1.016 1 92.81 88 LEU A CA 1
ATOM 703 C C . LEU A 1 88 ? -13.531 9.836 -2.01 1 92.81 88 LEU A C 1
ATOM 705 O O . LEU A 1 88 ? -13.82 9.836 -3.209 1 92.81 88 LEU A O 1
ATOM 709 N N . ARG A 1 89 ? -12.539 10.453 -1.462 1 89.31 89 ARG A N 1
ATOM 710 C CA . ARG A 1 89 ? -11.656 11.219 -2.328 1 89.31 89 ARG A CA 1
ATOM 711 C C . ARG A 1 89 ? -11 10.328 -3.375 1 89.31 89 ARG A C 1
ATOM 713 O O . ARG A 1 89 ? -10.898 10.703 -4.543 1 89.31 89 ARG A O 1
ATOM 720 N N . ASN A 1 90 ? -10.648 9.219 -2.988 1 87.69 90 ASN A N 1
ATOM 721 C CA . ASN A 1 90 ? -10 8.266 -3.893 1 87.69 90 ASN A CA 1
ATOM 722 C C . ASN A 1 90 ? -10.953 7.809 -4.992 1 87.69 90 ASN A C 1
ATOM 724 O O . ASN A 1 90 ? -10.555 7.668 -6.148 1 87.69 90 ASN A O 1
ATOM 728 N N . CYS A 1 91 ? -12.156 7.488 -4.633 1 92.31 91 CYS A N 1
ATOM 729 C CA . CYS A 1 91 ? -13.156 7.086 -5.613 1 92.31 91 CYS A CA 1
ATOM 730 C C . CYS A 1 91 ? -13.398 8.195 -6.633 1 92.31 91 CYS A C 1
ATOM 732 O O . CYS A 1 91 ? -13.445 7.938 -7.836 1 92.31 91 CYS A O 1
ATOM 734 N N . LEU A 1 92 ? -13.461 9.422 -6.121 1 90.69 92 LEU A N 1
ATOM 735 C CA . LEU A 1 92 ? -13.703 10.562 -7 1 90.69 92 LEU A CA 1
ATOM 736 C C . LEU A 1 92 ? -12.523 10.789 -7.938 1 90.69 92 LEU A C 1
ATOM 738 O O . LEU A 1 92 ? -12.711 11.102 -9.117 1 90.69 92 LEU A O 1
ATOM 742 N N . ALA A 1 93 ? -11.375 10.625 -7.453 1 85.94 93 ALA A N 1
ATOM 743 C CA . ALA A 1 93 ? -10.172 10.789 -8.266 1 85.94 93 ALA A CA 1
ATOM 744 C C . ALA A 1 93 ? -10.133 9.766 -9.398 1 85.94 93 ALA A C 1
ATOM 746 O O . ALA A 1 93 ? -9.75 10.094 -10.523 1 85.94 93 ALA A O 1
ATOM 747 N N . GLN A 1 94 ? -10.508 8.531 -9.125 1 86.81 94 GLN A N 1
ATOM 748 C CA . GLN A 1 94 ? -10.516 7.473 -10.125 1 86.81 94 GLN A CA 1
ATOM 749 C C . GLN A 1 94 ? -11.562 7.734 -11.203 1 86.81 94 GLN A C 1
ATOM 751 O O . GLN A 1 94 ? -11.375 7.352 -12.359 1 86.81 94 GLN A O 1
ATOM 756 N N . LEU A 1 95 ? -12.609 8.352 -10.82 1 88.06 95 LEU A N 1
ATOM 757 C CA . LEU A 1 95 ? -13.672 8.656 -11.773 1 88.06 95 LEU A CA 1
ATOM 758 C C . LEU A 1 95 ? -13.219 9.711 -12.781 1 88.06 95 LEU A C 1
ATOM 760 O O . LEU A 1 95 ? -13.789 9.828 -13.867 1 88.06 95 LEU A O 1
ATOM 764 N N . TYR A 1 96 ? -12.156 10.453 -12.414 1 79.62 96 TYR A N 1
ATOM 765 C CA . TYR A 1 96 ? -11.625 11.477 -13.305 1 79.62 96 TYR A CA 1
ATOM 766 C C . TYR A 1 96 ? -10.672 10.867 -14.32 1 79.62 96 TYR A C 1
ATOM 768 O O . TYR A 1 96 ? -10.312 11.516 -15.312 1 79.62 96 TYR A O 1
ATOM 776 N N . ALA A 1 97 ? -10.352 9.555 -14.148 1 77.31 97 ALA A N 1
ATOM 777 C CA . ALA A 1 97 ? -9.43 8.922 -15.078 1 77.31 97 ALA A CA 1
ATOM 778 C C . ALA A 1 97 ? -10.047 8.812 -16.469 1 77.31 97 ALA A C 1
ATOM 780 O O . ALA A 1 97 ? -11.234 8.508 -16.609 1 77.31 97 ALA A O 1
ATOM 781 N N . LYS A 1 98 ? -9.258 9.039 -17.484 1 77.38 98 LYS A N 1
ATOM 782 C CA . LYS A 1 98 ? -9.758 9.078 -18.859 1 77.38 98 LYS A CA 1
ATOM 783 C C . LYS A 1 98 ? -9.93 7.668 -19.422 1 77.38 98 LYS A C 1
ATOM 785 O O . LYS A 1 98 ? -10.695 7.457 -20.359 1 77.38 98 LYS A O 1
ATOM 790 N N . ASP A 1 99 ? -9.305 6.625 -18.906 1 77.88 99 ASP A N 1
ATOM 791 C CA . ASP A 1 99 ? -9.328 5.27 -19.453 1 77.88 99 ASP A CA 1
ATOM 792 C C . ASP A 1 99 ? -10.227 4.359 -18.625 1 77.88 99 ASP A C 1
ATOM 794 O O . ASP A 1 99 ? -10.125 3.133 -18.703 1 77.88 99 ASP A O 1
ATOM 798 N N . ILE A 1 100 ? -11.18 4.859 -17.938 1 83.38 100 ILE A N 1
ATOM 799 C CA . ILE A 1 100 ? -12.031 4.055 -17.078 1 83.38 100 ILE A CA 1
ATOM 800 C C . ILE A 1 100 ? -13.055 3.301 -17.922 1 83.38 100 ILE A C 1
ATOM 802 O O . ILE A 1 100 ? -13.617 3.857 -18.859 1 83.38 100 ILE A O 1
ATOM 806 N N . THR A 1 101 ? -13.242 1.976 -17.688 1 83.44 101 THR A N 1
ATOM 807 C CA . THR A 1 101 ? -14.203 1.145 -18.406 1 83.44 101 THR A CA 1
ATOM 808 C C . THR A 1 101 ? -15.594 1.278 -17.781 1 83.44 101 THR A C 1
ATOM 810 O O . THR A 1 101 ? -15.727 1.717 -16.641 1 83.44 101 THR A O 1
ATOM 813 N N . PRO A 1 102 ? -16.594 0.945 -18.562 1 87.19 102 PRO A N 1
ATOM 814 C CA . PRO A 1 102 ? -17.953 1.028 -18.016 1 87.19 102 PRO A CA 1
ATOM 815 C C . PRO A 1 102 ? -18.156 0.149 -16.781 1 87.19 102 PRO A C 1
ATOM 817 O O . PRO A 1 102 ? -18.844 0.548 -15.836 1 87.19 102 PRO A O 1
ATOM 820 N N . ASN A 1 103 ? -17.594 -0.997 -16.766 1 88.44 103 ASN A N 1
ATOM 821 C CA . ASN A 1 103 ? -17.703 -1.871 -15.609 1 88.44 103 ASN A CA 1
ATOM 822 C C . ASN A 1 103 ? -17.016 -1.266 -14.383 1 88.44 103 ASN A C 1
ATOM 824 O O . ASN A 1 103 ? -17.531 -1.335 -13.273 1 88.44 103 ASN A O 1
ATOM 828 N N . GLU A 1 104 ? -15.906 -0.664 -14.672 1 88.12 104 GLU A N 1
ATOM 829 C CA . GLU A 1 104 ? -15.172 -0.032 -13.578 1 88.12 104 GLU A CA 1
ATOM 830 C C . GLU A 1 104 ? -15.945 1.162 -13.016 1 88.12 104 GLU A C 1
ATOM 832 O O . GLU A 1 104 ? -15.93 1.403 -11.805 1 88.12 104 GLU A O 1
ATOM 837 N N . LYS A 1 105 ? -16.578 1.881 -13.883 1 92.56 105 LYS A N 1
ATOM 838 C CA . LYS A 1 105 ? -17.375 3.025 -13.461 1 92.56 105 LYS A CA 1
ATOM 839 C C . LYS A 1 105 ? -18.531 2.584 -12.578 1 92.56 105 LYS A C 1
ATOM 841 O O . LYS A 1 105 ? -18.828 3.227 -11.57 1 92.56 105 LYS A O 1
ATOM 846 N N . GLN A 1 106 ? -19.125 1.515 -12.977 1 91.81 106 GLN A N 1
ATOM 847 C CA . GLN A 1 106 ? -20.234 0.971 -12.195 1 91.81 106 GLN A CA 1
ATOM 848 C C . GLN A 1 106 ? -19.75 0.527 -10.812 1 91.81 106 GLN A C 1
ATOM 850 O O . GLN A 1 106 ? -20.438 0.768 -9.805 1 91.81 106 GLN A O 1
ATOM 855 N N . GLU A 1 107 ? -18.719 -0.081 -10.789 1 92.38 107 GLU A N 1
ATOM 856 C CA . GLU A 1 107 ? -18.156 -0.557 -9.531 1 92.38 107 GLU A CA 1
ATOM 857 C C . GLU A 1 107 ? -17.734 0.608 -8.641 1 92.38 107 GLU A C 1
ATOM 859 O O . GLU A 1 107 ? -17.891 0.55 -7.418 1 92.38 107 GLU A O 1
ATOM 864 N N . LEU A 1 108 ? -17.234 1.678 -9.234 1 93.44 108 LEU A N 1
ATOM 865 C CA . LEU A 1 108 ? -16.844 2.863 -8.484 1 93.44 108 LEU A CA 1
ATOM 866 C C . LEU A 1 108 ? -18.062 3.592 -7.93 1 93.44 108 LEU A C 1
ATOM 868 O O . LEU A 1 108 ? -18 4.152 -6.832 1 93.44 108 LEU A O 1
ATOM 872 N N . ASP A 1 109 ? -19.062 3.598 -8.703 1 93.94 109 ASP A N 1
ATOM 873 C CA . ASP A 1 109 ? -20.297 4.207 -8.234 1 93.94 109 ASP A CA 1
ATOM 874 C C . ASP A 1 109 ? -20.859 3.459 -7.027 1 93.94 109 ASP A C 1
ATOM 876 O O . ASP A 1 109 ? -21.344 4.078 -6.078 1 93.94 109 ASP A O 1
ATOM 880 N N . GLU A 1 110 ? -20.75 2.191 -7.086 1 93.06 110 GLU A N 1
ATOM 881 C CA . GLU A 1 110 ? -21.188 1.386 -5.949 1 93.06 110 GLU A CA 1
ATOM 882 C C . GLU A 1 110 ? -20.312 1.636 -4.73 1 93.06 110 GLU A C 1
ATOM 884 O O . GLU A 1 110 ? -20.812 1.699 -3.602 1 93.06 110 GLU A O 1
ATOM 889 N N . ALA A 1 111 ? -19.109 1.759 -5.016 1 94.31 111 ALA A N 1
ATOM 890 C CA . ALA A 1 111 ? -18.172 2.039 -3.924 1 94.31 111 ALA A CA 1
ATOM 891 C C . ALA A 1 111 ? -18.453 3.404 -3.305 1 94.31 111 ALA A C 1
ATOM 893 O O . ALA A 1 111 ? -18.375 3.566 -2.084 1 94.31 111 ALA A O 1
ATOM 894 N N . LEU A 1 112 ? -18.766 4.379 -4.125 1 94.62 112 LEU A N 1
ATOM 895 C CA . LEU A 1 112 ? -19.078 5.727 -3.658 1 94.62 112 LEU A CA 1
ATOM 896 C C . LEU A 1 112 ? -20.328 5.727 -2.789 1 94.62 112 LEU A C 1
ATOM 898 O O . LEU A 1 112 ? -20.359 6.367 -1.737 1 94.62 112 LEU A O 1
ATOM 902 N N . GLN A 1 113 ? -21.281 5.012 -3.215 1 94.5 113 GLN A N 1
ATOM 903 C CA . GLN A 1 113 ? -22.516 4.91 -2.441 1 94.5 113 GLN A CA 1
ATOM 904 C C . GLN A 1 113 ? -22.266 4.254 -1.087 1 94.5 113 GLN A C 1
ATOM 906 O O . GLN A 1 113 ? -22.812 4.691 -0.07 1 94.5 113 GLN A O 1
ATOM 911 N N . ARG A 1 114 ? -21.484 3.287 -1.138 1 94.25 114 ARG A N 1
ATOM 912 C CA . ARG A 1 114 ? -21.141 2.572 0.087 1 94.25 114 ARG A CA 1
ATOM 913 C C . ARG A 1 114 ? -20.422 3.488 1.071 1 94.25 114 ARG A C 1
ATOM 915 O O . ARG A 1 114 ? -20.766 3.533 2.254 1 94.25 114 ARG A O 1
ATOM 922 N N . GLU A 1 115 ? -19.469 4.234 0.59 1 93.75 115 GLU A N 1
ATOM 923 C CA . GLU A 1 115 ? -18.672 5.102 1.459 1 93.75 115 GLU A CA 1
ATOM 924 C C . GLU A 1 115 ? -19.516 6.25 2.006 1 93.75 115 GLU A C 1
ATOM 926 O O . GLU A 1 115 ? -19.328 6.672 3.15 1 93.75 115 GLU A O 1
ATOM 931 N N . ILE A 1 116 ? -20.406 6.777 1.189 1 94.75 116 ILE A N 1
ATOM 932 C CA . ILE A 1 116 ? -21.297 7.844 1.632 1 94.75 116 ILE A CA 1
ATOM 933 C C . ILE A 1 116 ? -22.219 7.324 2.736 1 94.75 116 ILE A C 1
ATOM 935 O O . ILE A 1 116 ? -22.391 7.977 3.766 1 94.75 116 ILE A O 1
ATOM 939 N N . GLN A 1 117 ? -22.703 6.148 2.518 1 93.19 117 GLN A N 1
ATOM 940 C CA . GLN A 1 117 ? -23.594 5.551 3.508 1 93.19 117 GLN A CA 1
ATOM 941 C C . GLN A 1 117 ? -22.844 5.238 4.801 1 93.19 117 GLN A C 1
ATOM 943 O O . GLN A 1 117 ? -23.375 5.43 5.895 1 93.19 117 GLN A O 1
ATOM 948 N N . ALA A 1 118 ? -21.688 4.738 4.633 1 92.88 118 ALA A N 1
ATOM 949 C CA . ALA A 1 118 ? -20.875 4.438 5.805 1 92.88 118 ALA A CA 1
ATOM 950 C C . ALA A 1 118 ? -20.578 5.703 6.605 1 92.88 118 ALA A C 1
ATOM 952 O O . ALA A 1 118 ? -20.594 5.68 7.84 1 92.88 118 ALA A O 1
ATOM 953 N N . ALA A 1 119 ? -20.312 6.781 5.938 1 92 119 ALA A N 1
ATOM 954 C CA . ALA A 1 119 ? -20.047 8.055 6.605 1 92 119 ALA A CA 1
ATOM 955 C C . ALA A 1 119 ? -21.297 8.539 7.344 1 92 119 ALA A C 1
ATOM 957 O O . ALA A 1 119 ? -21.203 9.039 8.469 1 92 119 ALA A O 1
ATOM 958 N N . PHE A 1 120 ? -22.406 8.305 6.723 1 89.69 120 PHE A N 1
ATOM 959 C CA . PHE A 1 120 ? -23.672 8.742 7.301 1 89.69 120 PHE A CA 1
ATOM 960 C C . PHE A 1 120 ? -24.016 7.934 8.547 1 89.69 120 PHE A C 1
ATOM 962 O O . PHE A 1 120 ? -24.672 8.43 9.461 1 89.69 120 PHE A O 1
ATOM 969 N N . ARG A 1 121 ? -23.547 6.695 8.547 1 89.69 121 ARG A N 1
ATOM 970 C CA . ARG A 1 121 ? -23.875 5.789 9.641 1 89.69 121 ARG A CA 1
ATOM 971 C C . ARG A 1 121 ? -22.859 5.875 10.758 1 89.69 121 ARG A C 1
ATOM 973 O O . ARG A 1 121 ? -22.953 5.16 11.758 1 89.69 121 ARG A O 1
ATOM 980 N N . THR A 1 122 ? -21.875 6.652 10.648 1 89.19 122 THR A N 1
ATOM 981 C CA . THR A 1 122 ? -20.859 6.859 11.68 1 89.19 122 THR A CA 1
ATOM 982 C C . THR A 1 122 ? -21.203 8.078 12.531 1 89.19 122 THR A C 1
ATOM 984 O O . THR A 1 122 ? -21.578 9.133 12 1 89.19 122 THR A O 1
ATOM 987 N N . ASP A 1 123 ? -21.094 7.887 13.773 1 84.19 123 ASP A N 1
ATOM 988 C CA . ASP A 1 123 ? -21.375 8.992 14.695 1 84.19 123 ASP A CA 1
ATOM 989 C C . ASP A 1 123 ? -20.391 10.141 14.469 1 84.19 123 ASP A C 1
ATOM 991 O O . ASP A 1 123 ? -19.172 9.961 14.602 1 84.19 123 ASP A O 1
ATOM 995 N N . GLU A 1 124 ? -20.953 11.258 14.195 1 84 124 GLU A N 1
ATOM 996 C CA . GLU A 1 124 ? -20.125 12.43 13.93 1 84 124 GLU A CA 1
ATOM 997 C C . GLU A 1 124 ? -19.703 13.109 15.227 1 84 124 GLU A C 1
ATOM 999 O O . GLU A 1 124 ? -18.719 13.852 15.25 1 84 124 GLU A O 1
ATOM 1004 N N . ILE A 1 125 ? -20.484 12.906 16.234 1 82.38 125 ILE A N 1
ATOM 1005 C CA . ILE A 1 125 ? -20.266 13.617 17.484 1 82.38 125 ILE A CA 1
ATOM 1006 C C . ILE A 1 125 ? -19.25 12.844 18.344 1 82.38 125 ILE A C 1
ATOM 1008 O O . ILE A 1 125 ? -19.375 11.633 18.516 1 82.38 125 ILE A O 1
ATOM 1012 N N . ARG A 1 126 ? -18.219 13.586 18.75 1 80.31 126 ARG A N 1
ATOM 1013 C CA . ARG A 1 126 ? -17.281 13.016 19.719 1 80.31 126 ARG A CA 1
ATOM 1014 C C . ARG A 1 126 ? -17.906 12.953 21.109 1 80.31 126 ARG A C 1
ATOM 1016 O O . ARG A 1 126 ? -18.203 13.984 21.719 1 80.31 126 ARG A O 1
ATOM 1023 N N . ARG A 1 127 ? -18.016 11.789 21.562 1 77.69 127 ARG A N 1
ATOM 1024 C CA . ARG A 1 127 ? -18.703 11.617 22.828 1 77.69 127 ARG A CA 1
ATOM 1025 C C . ARG A 1 127 ? -17.734 11.812 24 1 77.69 127 ARG A C 1
ATOM 1027 O O . ARG A 1 127 ? -18.156 12.133 25.109 1 77.69 127 ARG A O 1
ATOM 1034 N N . THR A 1 128 ? -16.438 11.602 23.703 1 77.44 128 THR A N 1
ATOM 1035 C CA . THR A 1 128 ? -15.406 11.82 24.703 1 77.44 128 THR A CA 1
ATOM 1036 C C . THR A 1 128 ? -14.297 12.711 24.156 1 77.44 128 THR A C 1
ATOM 1038 O O . THR A 1 128 ? -13.906 12.578 23 1 77.44 128 THR A O 1
ATOM 1041 N N . PRO A 1 129 ? -13.883 13.633 25.016 1 78.56 129 PRO A N 1
ATOM 1042 C CA . PRO A 1 129 ? -12.789 14.484 24.547 1 78.56 129 PRO A CA 1
ATOM 1043 C C . PRO A 1 129 ? -11.516 13.695 24.25 1 78.56 129 PRO A C 1
ATOM 1045 O O . PRO A 1 129 ? -11.195 12.75 24.969 1 78.56 129 PRO A O 1
ATOM 1048 N N . PRO A 1 130 ? -10.766 14.086 23.312 1 81.12 130 PRO A N 1
ATOM 1049 C CA . PRO A 1 130 ? -9.516 13.398 23 1 81.12 130 PRO A CA 1
ATOM 1050 C C . PRO A 1 130 ? -8.391 13.75 23.984 1 81.12 130 PRO A C 1
ATOM 1052 O O . PRO A 1 130 ? -8.352 14.867 24.5 1 81.12 130 PRO A O 1
ATOM 1055 N N . THR A 1 131 ? -7.543 12.812 24.203 1 83.06 131 THR A N 1
ATOM 1056 C CA . THR A 1 131 ? -6.328 13.07 24.969 1 83.06 131 THR A CA 1
ATOM 1057 C C . THR A 1 131 ? -5.234 13.648 24.078 1 83.06 131 THR A C 1
ATOM 1059 O O . THR A 1 131 ? -5.316 13.547 22.844 1 83.06 131 THR A O 1
ATOM 1062 N N . PRO A 1 132 ? -4.266 14.328 24.672 1 86.56 132 PRO A N 1
ATOM 1063 C CA . PRO A 1 132 ? -3.156 14.82 23.859 1 86.56 132 PRO A CA 1
ATOM 1064 C C . PRO A 1 132 ? -2.461 13.719 23.062 1 86.56 132 PRO A C 1
ATOM 1066 O O . PRO A 1 132 ? -1.992 13.945 21.953 1 86.56 132 PRO A O 1
ATOM 1069 N N . GLN A 1 133 ? -2.414 12.539 23.625 1 84.69 133 GLN A N 1
ATOM 1070 C CA . GLN A 1 133 ? -1.828 11.406 22.922 1 84.69 133 GLN A CA 1
ATOM 1071 C C . GLN A 1 133 ? -2.639 11.047 21.688 1 84.69 133 GLN A C 1
ATOM 1073 O O . GLN A 1 133 ? -2.074 10.688 20.656 1 84.69 133 GLN A O 1
ATOM 1078 N N . ASP A 1 134 ? -3.928 11.18 21.797 1 81.44 134 ASP A N 1
ATOM 1079 C CA . ASP A 1 134 ? -4.801 10.906 20.656 1 81.44 134 ASP A CA 1
ATOM 1080 C C . ASP A 1 134 ? -4.574 11.922 19.531 1 81.44 134 ASP A C 1
ATOM 1082 O O . ASP A 1 134 ? -4.59 11.562 18.359 1 81.44 134 ASP A O 1
ATOM 1086 N N . GLU A 1 135 ? -4.414 13.133 20 1 82.81 135 GLU A N 1
ATOM 1087 C CA . GLU A 1 135 ? -4.164 14.188 19.031 1 82.81 135 GLU A CA 1
ATOM 1088 C C . GLU A 1 135 ? -2.863 13.945 18.266 1 82.81 135 GLU A C 1
ATOM 1090 O O . GLU A 1 135 ? -2.803 14.141 17.047 1 82.81 135 GLU A O 1
ATOM 1095 N N . MET A 1 136 ? -1.926 13.539 19.031 1 87.81 136 MET A N 1
ATOM 1096 C CA . MET A 1 136 ? -0.635 13.258 18.406 1 87.81 136 MET A CA 1
ATOM 1097 C C . MET A 1 136 ? -0.745 12.086 17.438 1 87.81 136 MET A C 1
ATOM 1099 O O . MET A 1 136 ? -0.178 12.133 16.344 1 87.81 136 MET A O 1
ATOM 1103 N N . ARG A 1 137 ? -1.415 11.078 17.75 1 82.38 137 ARG A N 1
ATOM 1104 C CA . ARG A 1 137 ? -1.581 9.914 16.875 1 82.38 137 ARG A CA 1
ATOM 1105 C C . ARG A 1 137 ? -2.318 10.289 15.602 1 82.38 137 ARG A C 1
ATOM 1107 O O . ARG A 1 137 ? -1.98 9.805 14.516 1 82.38 137 ARG A O 1
ATOM 1114 N N . ALA A 1 138 ? -3.287 11.094 15.758 1 80.75 138 ALA A N 1
ATOM 1115 C CA . ALA A 1 138 ? -4.023 11.578 14.594 1 80.75 138 ALA A CA 1
ATOM 1116 C C . ALA A 1 138 ? -3.121 12.391 13.672 1 80.75 138 ALA A C 1
ATOM 1118 O O . ALA A 1 138 ? -3.178 12.234 12.445 1 80.75 138 ALA A O 1
ATOM 1119 N N . GLY A 1 139 ? -2.355 13.227 14.289 1 84.75 139 GLY A N 1
ATOM 1120 C CA . GLY A 1 139 ? -1.428 14.023 13.5 1 84.75 139 GLY A CA 1
ATOM 1121 C C . GLY A 1 139 ? -0.382 13.188 12.789 1 84.75 139 GLY A C 1
ATOM 1122 O O . GLY A 1 139 ? -0.024 13.484 11.641 1 84.75 139 GLY A O 1
ATOM 1123 N N . MET A 1 140 ? 0.077 12.148 13.422 1 87.12 140 MET A N 1
ATOM 1124 C CA . MET A 1 140 ? 1.129 11.305 12.859 1 87.12 140 MET A CA 1
ATOM 1125 C C . MET A 1 140 ? 0.58 10.43 11.742 1 87.12 140 MET A C 1
ATOM 1127 O O . MET A 1 140 ? 1.335 9.953 10.891 1 87.12 140 MET A O 1
ATOM 1131 N N . SER A 1 141 ? -0.673 10.188 11.711 1 82.88 141 SER A N 1
ATOM 1132 C CA . SER A 1 141 ? -1.277 9.367 10.664 1 82.88 141 SER A CA 1
ATOM 1133 C C . SER A 1 141 ? -1.052 9.977 9.281 1 82.88 141 SER A C 1
ATOM 1135 O O . SER A 1 141 ? -0.945 9.258 8.289 1 82.88 141 SER A O 1
ATOM 1137 N N . TYR A 1 142 ? -0.943 11.289 9.211 1 87.5 142 TYR A N 1
ATOM 1138 C CA . TYR A 1 142 ? -0.712 11.961 7.934 1 87.5 142 TYR A CA 1
ATOM 1139 C C . TYR A 1 142 ? 0.689 11.664 7.41 1 87.5 142 TYR A C 1
ATOM 1141 O O . TYR A 1 142 ? 0.925 11.695 6.203 1 87.5 142 TYR A O 1
ATOM 1149 N N . PHE A 1 143 ? 1.597 11.398 8.336 1 91.12 143 PHE A N 1
ATOM 1150 C CA . PHE A 1 143 ? 2.947 11.055 7.91 1 91.12 143 PHE A CA 1
ATOM 1151 C C . PHE A 1 143 ? 2.971 9.672 7.266 1 91.12 143 PHE A C 1
ATOM 1153 O O . PHE A 1 143 ? 3.561 9.492 6.195 1 91.12 143 PHE A O 1
ATOM 1160 N N . HIS A 1 144 ? 2.299 8.852 7.848 1 85.62 144 HIS A N 1
ATOM 1161 C CA . HIS A 1 144 ? 2.268 7.488 7.344 1 85.62 144 HIS A CA 1
ATOM 1162 C C . HIS A 1 144 ? 1.536 7.41 6.008 1 85.62 144 HIS A C 1
ATOM 1164 O O . HIS A 1 144 ? 1.963 6.691 5.102 1 85.62 144 HIS A O 1
ATOM 1170 N N . GLU A 1 145 ? 0.571 8.133 5.844 1 82.38 145 GLU A N 1
ATOM 1171 C CA . GLU A 1 145 ? -0.317 7.969 4.699 1 82.38 145 GLU A CA 1
ATOM 1172 C C . GLU A 1 145 ? 0.167 8.789 3.504 1 82.38 145 GLU A C 1
ATOM 1174 O O . GLU A 1 145 ? 0.079 8.336 2.359 1 82.38 145 GLU A O 1
ATOM 1179 N N . THR A 1 146 ? 0.631 10.047 3.799 1 89.5 146 THR A N 1
ATOM 1180 C CA . THR A 1 146 ? 0.848 10.93 2.66 1 89.5 146 THR A CA 1
ATOM 1181 C C . THR A 1 146 ? 2.24 11.555 2.717 1 89.5 146 THR A C 1
ATOM 1183 O O . THR A 1 146 ? 3.01 11.453 1.759 1 89.5 146 THR A O 1
ATOM 1186 N N . ILE A 1 147 ? 2.68 12.07 3.818 1 95.25 147 ILE A N 1
ATOM 1187 C CA . ILE A 1 147 ? 3.873 12.898 3.91 1 95.25 147 ILE A CA 1
ATOM 1188 C C . ILE A 1 147 ? 5.117 12.047 3.65 1 95.25 147 ILE A C 1
ATOM 1190 O O . ILE A 1 147 ? 6.051 12.5 2.98 1 95.25 147 ILE A O 1
ATOM 1194 N N . TRP A 1 148 ? 5.102 10.852 4.141 1 95.62 148 TRP A N 1
ATOM 1195 C CA . TRP A 1 148 ? 6.254 9.961 4.027 1 95.62 148 TRP A CA 1
ATOM 1196 C C . TRP A 1 148 ? 6.641 9.758 2.564 1 95.62 148 TRP A C 1
ATOM 1198 O O . TRP A 1 148 ? 7.812 9.875 2.201 1 95.62 148 TRP A O 1
ATOM 1208 N N . LYS A 1 149 ? 5.734 9.531 1.756 1 93.88 149 LYS A N 1
ATOM 1209 C CA . LYS A 1 149 ? 5.996 9.312 0.336 1 93.88 149 LYS A CA 1
ATOM 1210 C C . LYS A 1 149 ? 5.98 10.625 -0.436 1 93.88 149 LYS A C 1
ATOM 1212 O O . LYS A 1 149 ? 6.543 10.719 -1.528 1 93.88 149 LYS A O 1
ATOM 1217 N N . GLY A 1 150 ? 5.352 11.609 0.126 1 94.38 150 GLY A N 1
ATOM 1218 C CA . GLY A 1 150 ? 5.211 12.891 -0.54 1 94.38 150 GLY A CA 1
ATOM 1219 C C . GLY A 1 150 ? 6.508 13.68 -0.596 1 94.38 150 GLY A C 1
ATOM 1220 O O . GLY A 1 150 ? 6.793 14.352 -1.593 1 94.38 150 GLY A O 1
ATOM 1221 N N . VAL A 1 151 ? 7.352 13.523 0.391 1 95.88 151 VAL A N 1
ATOM 1222 C CA . VAL A 1 151 ? 8.562 14.328 0.495 1 95.88 151 VAL A CA 1
ATOM 1223 C C . VAL A 1 151 ? 9.547 13.922 -0.599 1 95.88 151 VAL A C 1
ATOM 1225 O O . VAL A 1 151 ? 10.039 14.773 -1.346 1 95.88 151 VAL A O 1
ATOM 1228 N N . PRO A 1 152 ? 9.797 12.609 -0.743 1 95.81 152 PRO A N 1
ATOM 1229 C CA . PRO A 1 152 ? 10.711 12.242 -1.823 1 95.81 152 PRO A CA 1
ATOM 1230 C C . PRO A 1 152 ? 10.156 12.562 -3.207 1 95.81 152 PRO A C 1
ATOM 1232 O O . PRO A 1 152 ? 10.914 12.938 -4.109 1 95.81 152 PRO A O 1
ATOM 1235 N N . LYS A 1 153 ? 8.93 12.406 -3.43 1 94.38 153 LYS A N 1
ATOM 1236 C CA . LYS A 1 153 ? 8.305 12.75 -4.703 1 94.38 153 LYS A CA 1
ATOM 1237 C C . LYS A 1 153 ? 8.484 14.234 -5.023 1 94.38 153 LYS A C 1
ATOM 1239 O O . LYS A 1 153 ? 8.797 14.594 -6.16 1 94.38 153 LYS A O 1
ATOM 1244 N N . PHE A 1 154 ? 8.281 15 -4.086 1 94.62 154 PHE A N 1
ATOM 1245 C CA . PHE A 1 154 ? 8.445 16.438 -4.242 1 94.62 154 PHE A CA 1
ATOM 1246 C C . PHE A 1 154 ? 9.891 16.797 -4.555 1 94.62 154 PHE A C 1
ATOM 1248 O O . PHE A 1 154 ? 10.164 17.562 -5.473 1 94.62 154 PHE A O 1
ATOM 1255 N N . LEU A 1 155 ? 10.797 16.234 -3.807 1 96.19 155 LEU A N 1
ATOM 1256 C CA . LEU A 1 155 ? 12.211 16.547 -3.994 1 96.19 155 LEU A CA 1
ATOM 1257 C C . LEU A 1 155 ? 12.695 16.094 -5.367 1 96.19 155 LEU A C 1
ATOM 1259 O O . LEU A 1 155 ? 13.555 16.734 -5.977 1 96.19 155 LEU A O 1
ATOM 1263 N N . ARG A 1 156 ? 12.18 14.992 -5.84 1 94.62 156 ARG A N 1
ATOM 1264 C CA . ARG A 1 156 ? 12.484 14.57 -7.203 1 94.62 156 ARG A CA 1
ATOM 1265 C C . ARG A 1 156 ? 12 15.602 -8.219 1 94.62 156 ARG A C 1
ATOM 1267 O O . ARG A 1 156 ? 12.68 15.867 -9.211 1 94.62 156 ARG A O 1
ATOM 1274 N N . ARG A 1 157 ? 10.844 16.109 -7.926 1 94 157 ARG A N 1
ATOM 1275 C CA . ARG A 1 157 ? 10.305 17.141 -8.812 1 94 157 ARG A CA 1
ATOM 1276 C C . ARG A 1 157 ? 11.188 18.391 -8.805 1 94 157 ARG A C 1
ATOM 1278 O O . ARG A 1 157 ? 11.336 19.047 -9.828 1 94 157 ARG A O 1
ATOM 1285 N N . VAL A 1 158 ? 11.68 18.688 -7.656 1 95.19 158 VAL A N 1
ATOM 1286 C CA . VAL A 1 158 ? 12.602 19.812 -7.555 1 95.19 158 VAL A CA 1
ATOM 1287 C C . VAL A 1 158 ? 13.836 19.562 -8.414 1 95.19 158 VAL A C 1
ATOM 1289 O O . VAL A 1 158 ? 14.281 20.438 -9.148 1 95.19 158 VAL A O 1
ATOM 1292 N N . ASP A 1 159 ? 14.352 18.359 -8.344 1 95.44 159 ASP A N 1
ATOM 1293 C CA . ASP A 1 159 ? 15.5 17.969 -9.164 1 95.44 159 ASP A CA 1
ATOM 1294 C C . ASP A 1 159 ? 15.172 18.109 -10.656 1 95.44 159 ASP A C 1
ATOM 1296 O O . ASP A 1 159 ? 15.992 18.594 -11.43 1 95.44 159 ASP A O 1
ATOM 1300 N N . THR A 1 160 ? 14.031 17.641 -10.992 1 94.5 160 THR A N 1
ATOM 1301 C CA . THR A 1 160 ? 13.609 17.703 -12.383 1 94.5 160 THR A CA 1
ATOM 1302 C C . THR A 1 160 ? 13.477 19.141 -12.852 1 94.5 160 THR A C 1
ATOM 1304 O O . THR A 1 160 ? 13.898 19.484 -13.953 1 94.5 160 THR A O 1
ATOM 1307 N N . ALA A 1 161 ? 12.859 19.969 -12 1 94.06 161 ALA A N 1
ATOM 1308 C CA . ALA A 1 161 ? 12.703 21.375 -12.328 1 94.06 161 ALA A CA 1
ATOM 1309 C C . ALA A 1 161 ? 14.062 22.062 -12.484 1 94.06 161 ALA A C 1
ATOM 1311 O O . ALA A 1 161 ? 14.234 22.922 -13.352 1 94.06 161 ALA A O 1
ATOM 1312 N N . LEU A 1 162 ? 14.984 21.688 -11.648 1 95.56 162 LEU A N 1
ATOM 1313 C CA . LEU A 1 162 ? 16.344 22.25 -11.727 1 95.56 162 LEU A CA 1
ATOM 1314 C C . LEU A 1 162 ? 17.016 21.812 -13.023 1 95.56 162 LEU A C 1
ATOM 1316 O O . LEU A 1 162 ? 17.703 22.609 -13.664 1 95.56 162 LEU A O 1
ATOM 1320 N N . LYS A 1 163 ? 16.844 20.578 -13.359 1 94.38 163 LYS A N 1
ATOM 1321 C CA . LYS A 1 163 ? 17.406 20.062 -14.602 1 94.38 163 LYS A CA 1
ATOM 1322 C C . LYS A 1 163 ? 16.859 20.828 -15.805 1 94.38 163 LYS A C 1
ATOM 1324 O O . LYS A 1 163 ? 17.594 21.094 -16.766 1 94.38 163 LYS A O 1
ATOM 1329 N N . ASN A 1 164 ? 15.656 21.156 -15.742 1 92.88 164 ASN A N 1
ATOM 1330 C CA . ASN A 1 164 ? 14.992 21.859 -16.844 1 92.88 164 ASN A CA 1
ATOM 1331 C C . ASN A 1 164 ? 15.531 23.266 -17.031 1 92.88 164 ASN A C 1
ATOM 1333 O O . ASN A 1 164 ? 15.391 23.859 -18.094 1 92.88 164 ASN A O 1
ATOM 1337 N N . ILE A 1 165 ? 16.156 23.797 -16 1 94.12 165 ILE A N 1
ATOM 1338 C CA . ILE A 1 165 ? 16.719 25.141 -16.141 1 94.12 165 ILE A CA 1
ATOM 1339 C C . ILE A 1 165 ? 18.234 25.031 -16.328 1 94.12 165 ILE A C 1
ATOM 1341 O O . ILE A 1 165 ? 18.938 26.047 -16.297 1 94.12 165 ILE A O 1
ATOM 1345 N N . GLY A 1 166 ? 18.734 23.828 -16.422 1 93 166 GLY A N 1
ATOM 1346 C CA . GLY A 1 166 ? 20.125 23.641 -16.828 1 93 166 GLY A CA 1
ATOM 1347 C C . GLY A 1 166 ? 21 23.172 -15.688 1 93 166 GLY A C 1
ATOM 1348 O O . GLY A 1 166 ? 22.234 23.109 -15.836 1 93 166 GLY A O 1
ATOM 1349 N N . ILE A 1 167 ? 20.469 22.875 -14.531 1 95.12 167 ILE A N 1
ATOM 1350 C CA . ILE A 1 167 ? 21.25 22.375 -13.414 1 95.12 167 ILE A CA 1
ATOM 1351 C C . ILE A 1 167 ? 21.172 20.859 -13.359 1 95.12 167 ILE A C 1
ATOM 1353 O O . ILE A 1 167 ? 20.109 20.297 -13.086 1 95.12 167 ILE A O 1
ATOM 1357 N N . ASN A 1 168 ? 22.234 20.234 -13.539 1 90.5 168 ASN A N 1
ATOM 1358 C CA . ASN A 1 168 ? 22.234 18.781 -13.57 1 90.5 168 ASN A CA 1
ATOM 1359 C C . ASN A 1 168 ? 22.547 18.188 -12.203 1 90.5 168 ASN A C 1
ATOM 1361 O O . ASN A 1 168 ? 22.328 16.984 -11.969 1 90.5 168 ASN A O 1
ATOM 1365 N N . GLU A 1 169 ? 22.969 19.062 -11.352 1 90.94 169 GLU A N 1
ATOM 1366 C CA . GLU A 1 169 ? 23.25 18.594 -10 1 90.94 169 GLU A CA 1
ATOM 1367 C C . GLU A 1 169 ? 21.969 18.438 -9.188 1 90.94 169 GLU A C 1
ATOM 1369 O O . GLU A 1 169 ? 21.062 19.266 -9.281 1 90.94 169 GLU A O 1
ATOM 1374 N N . ARG A 1 170 ? 21.891 17.375 -8.516 1 93.06 170 ARG A N 1
ATOM 1375 C CA . ARG A 1 170 ? 20.734 17.156 -7.652 1 93.06 170 ARG A CA 1
ATOM 1376 C C . ARG A 1 170 ? 20.891 17.891 -6.32 1 93.06 170 ARG A C 1
ATOM 1378 O O . ARG A 1 170 ? 22.016 18.156 -5.891 1 93.06 170 ARG A O 1
ATOM 1385 N N . VAL A 1 171 ? 19.766 18.172 -5.742 1 94 171 VAL A N 1
ATOM 1386 C CA . VAL A 1 171 ? 19.797 18.766 -4.414 1 94 171 VAL A CA 1
ATOM 1387 C C . VAL A 1 171 ? 20.438 17.781 -3.424 1 94 171 VAL A C 1
ATOM 1389 O O . VAL A 1 171 ? 20.078 16.609 -3.4 1 94 171 VAL A O 1
ATOM 1392 N N . PRO A 1 172 ? 21.406 18.297 -2.688 1 94 172 PRO A N 1
ATOM 1393 C CA . PRO A 1 172 ? 22 17.391 -1.691 1 94 172 PRO A CA 1
ATOM 1394 C C . PRO A 1 172 ? 20.953 16.75 -0.787 1 94 172 PRO A C 1
ATOM 1396 O O . PRO A 1 172 ? 19.969 17.406 -0.398 1 94 172 PRO A O 1
ATOM 1399 N N . TYR A 1 173 ? 21.172 15.469 -0.463 1 92.81 173 TYR A N 1
ATOM 1400 C CA . TYR A 1 173 ? 20.156 14.727 0.285 1 92.81 173 TYR A CA 1
ATOM 1401 C C . TYR A 1 173 ? 19.953 15.336 1.665 1 92.81 173 TYR A C 1
ATOM 1403 O O . TYR A 1 173 ? 18.875 15.18 2.256 1 92.81 173 TYR A O 1
ATOM 1411 N N . ASN A 1 174 ? 20.984 16 2.16 1 91.56 174 ASN A N 1
ATOM 1412 C CA . ASN A 1 174 ? 20.906 16.531 3.518 1 91.56 174 ASN A CA 1
ATOM 1413 C C . ASN A 1 174 ? 20.484 18 3.52 1 91.56 174 ASN A C 1
ATOM 1415 O O . ASN A 1 174 ? 20.562 18.672 4.551 1 91.56 174 ASN A O 1
ATOM 1419 N N . ALA A 1 175 ? 20.062 18.5 2.303 1 91.31 175 ALA A N 1
ATOM 1420 C CA . ALA A 1 175 ? 19.516 19.859 2.268 1 91.31 175 ALA A CA 1
ATOM 1421 C C . ALA A 1 175 ? 18.188 19.922 3.023 1 91.31 175 ALA A C 1
ATOM 1423 O O . ALA A 1 175 ? 17.281 19.125 2.787 1 91.31 175 ALA A O 1
ATOM 1424 N N . PRO A 1 176 ? 18.125 20.781 3.953 1 90.31 176 PRO A N 1
ATOM 1425 C CA . PRO A 1 176 ? 16.922 20.859 4.777 1 90.31 176 PRO A CA 1
ATOM 1426 C C . PRO A 1 176 ? 15.812 21.688 4.133 1 90.31 176 PRO A C 1
ATOM 1428 O O . PRO A 1 176 ? 15.219 22.547 4.789 1 90.31 176 PRO A O 1
ATOM 1431 N N . LEU A 1 177 ? 15.43 21.375 2.9 1 93.75 177 LEU A N 1
ATOM 1432 C CA . LEU A 1 177 ? 14.445 22.156 2.16 1 93.75 177 LEU A CA 1
ATOM 1433 C C . LEU A 1 177 ? 13.102 22.141 2.873 1 93.75 177 LEU A C 1
ATOM 1435 O O . LEU A 1 177 ? 12.43 23.172 2.951 1 93.75 177 LEU A O 1
ATOM 1439 N N . ILE A 1 178 ? 12.734 20.984 3.383 1 94.75 178 ILE A N 1
ATOM 1440 C CA . ILE A 1 178 ? 11.484 20.844 4.117 1 94.75 178 ILE A CA 1
ATOM 1441 C C . ILE A 1 178 ? 11.734 20.078 5.418 1 94.75 178 ILE A C 1
ATOM 1443 O O . ILE A 1 178 ? 12.445 19.078 5.426 1 94.75 178 ILE A O 1
ATOM 1447 N N . GLN A 1 179 ? 11.234 20.625 6.465 1 95.75 179 GLN A N 1
ATOM 1448 C CA . GLN A 1 179 ? 11.297 20 7.781 1 95.75 179 GLN A CA 1
ATOM 1449 C C . GLN A 1 179 ? 9.938 20.016 8.469 1 95.75 179 GLN A C 1
ATOM 1451 O O . GLN A 1 179 ? 9.055 20.781 8.086 1 95.75 179 GLN A O 1
ATOM 1456 N N . PHE A 1 180 ? 9.789 19.094 9.414 1 96.12 180 PHE A N 1
ATOM 1457 C CA . PHE A 1 180 ? 8.523 18.984 10.133 1 96.12 180 PHE A CA 1
ATOM 1458 C C . PHE A 1 180 ? 8.742 19.031 11.641 1 96.12 180 PHE A C 1
ATOM 1460 O O . PHE A 1 180 ? 9.688 18.422 12.148 1 96.12 180 PHE A O 1
ATOM 1467 N N . SER A 1 181 ? 7.977 19.781 12.312 1 96.31 181 SER A N 1
ATOM 1468 C CA . SER A 1 181 ? 7.926 19.844 13.766 1 96.31 181 SER A CA 1
ATOM 1469 C C . SER A 1 181 ? 6.496 19.734 14.281 1 96.31 181 SER A C 1
ATOM 1471 O O . SER A 1 181 ? 5.547 19.734 13.492 1 96.31 181 SER A O 1
ATOM 1473 N N . SER A 1 182 ? 6.359 19.547 15.602 1 95.25 182 SER A N 1
ATOM 1474 C CA . SER A 1 182 ? 5.023 19.344 16.156 1 95.25 182 SER A CA 1
ATOM 1475 C C . SER A 1 182 ? 4.883 20.031 17.516 1 95.25 182 SER A C 1
ATOM 1477 O O . SER A 1 182 ? 5.871 20.203 18.234 1 95.25 182 SER A O 1
ATOM 1479 N N . TRP A 1 183 ? 3.625 20.422 17.797 1 93.81 183 TRP A N 1
ATOM 1480 C CA . TRP A 1 183 ? 3.264 20.922 19.109 1 93.81 183 TRP A CA 1
ATOM 1481 C C . TRP A 1 183 ? 2.447 19.891 19.891 1 93.81 183 TRP A C 1
ATOM 1483 O O . TRP A 1 183 ? 2.215 20.047 21.078 1 93.81 183 TRP A O 1
ATOM 1493 N N . MET A 1 184 ? 2.107 18.859 19.266 1 92.12 184 MET A N 1
ATOM 1494 C CA . MET A 1 184 ? 1.182 17.891 19.859 1 92.12 184 MET A CA 1
ATOM 1495 C C . MET A 1 184 ? 1.861 17.094 20.953 1 92.12 184 MET A C 1
ATOM 1497 O O . MET A 1 184 ? 2.594 16.141 20.688 1 92.12 184 MET A O 1
ATOM 1501 N N . GLY A 1 185 ? 1.492 17.438 22.094 1 92.44 185 GLY A N 1
ATOM 1502 C CA . GLY A 1 185 ? 2.115 16.828 23.25 1 92.44 185 GLY A CA 1
ATOM 1503 C C . GLY A 1 185 ? 3.178 17.703 23.891 1 92.44 185 GLY A C 1
ATOM 1504 O O . GLY A 1 185 ? 3.773 17.328 24.906 1 92.44 185 GLY A O 1
ATOM 1505 N N . GLY A 1 186 ? 3.404 18.891 23.344 1 95.19 186 GLY A N 1
ATOM 1506 C CA . GLY A 1 186 ? 4.383 19.812 23.891 1 95.19 186 GLY A CA 1
ATOM 1507 C C . GLY A 1 186 ? 3.797 21.172 24.219 1 95.19 186 GLY A C 1
ATOM 1508 O O . GLY A 1 186 ? 4.406 21.953 24.953 1 95.19 186 GLY A O 1
ATOM 1509 N N . ASP A 1 187 ? 2.656 21.422 23.781 1 92.38 187 ASP A N 1
ATOM 1510 C CA . ASP A 1 187 ? 1.994 22.703 24.031 1 92.38 187 ASP A CA 1
ATOM 1511 C C . ASP A 1 187 ? 1.254 22.688 25.359 1 92.38 187 ASP A C 1
ATOM 1513 O O . ASP A 1 187 ? 0.153 22.141 25.469 1 92.38 187 ASP A O 1
ATOM 1517 N N . ARG A 1 188 ? 1.761 23.359 26.344 1 92 188 ARG A N 1
ATOM 1518 C CA . ARG A 1 188 ? 1.206 23.359 27.688 1 92 188 ARG A CA 1
ATOM 1519 C C . ARG A 1 188 ? 0.542 24.688 28 1 92 188 ARG A C 1
ATOM 1521 O O . ARG A 1 188 ? -0.066 24.844 29.062 1 92 188 ARG A O 1
ATOM 1528 N N . ASP A 1 189 ? 0.572 25.562 27.156 1 87.06 189 ASP A N 1
ATOM 1529 C CA . ASP A 1 189 ? -0.009 26.875 27.422 1 87.06 189 ASP A CA 1
ATOM 1530 C C . ASP A 1 189 ? -1.516 26.766 27.641 1 87.06 189 ASP A C 1
ATOM 1532 O O . ASP A 1 189 ? -2.287 26.688 26.688 1 87.06 189 ASP A O 1
ATOM 1536 N N . GLY A 1 190 ? -1.847 26.844 28.859 1 78.75 190 GLY A N 1
ATOM 1537 C CA . GLY A 1 190 ? -3.25 26.797 29.234 1 78.75 190 GLY A CA 1
ATOM 1538 C C . GLY A 1 190 ? -3.855 25.406 29.109 1 78.75 190 GLY A C 1
ATOM 1539 O O . GLY A 1 190 ? -5.078 25.266 29.047 1 78.75 190 GLY A O 1
ATOM 1540 N N . ASN A 1 191 ? -3.035 24.453 28.969 1 86.12 191 ASN A N 1
ATOM 1541 C CA . ASN A 1 191 ? -3.521 23.078 28.844 1 86.12 191 ASN A CA 1
ATOM 1542 C C . ASN A 1 191 ? -2.939 22.172 29.938 1 86.12 191 ASN A C 1
ATOM 1544 O O . ASN A 1 191 ? -1.853 21.625 29.766 1 86.12 191 ASN A O 1
ATOM 1548 N N . PRO A 1 192 ? -3.713 21.891 30.938 1 87.94 192 PRO A N 1
ATOM 1549 C CA . PRO A 1 192 ? -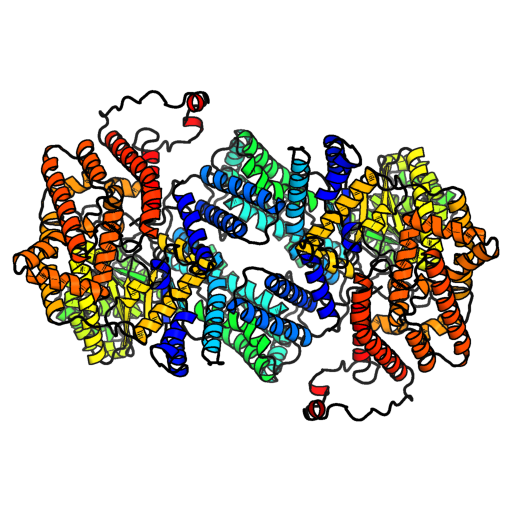3.205 21.078 32.031 1 87.94 192 PRO A CA 1
ATOM 1550 C C . PRO A 1 192 ? -3.076 19.594 31.672 1 87.94 192 PRO A C 1
ATOM 1552 O O . PRO A 1 192 ? -2.451 18.828 32.406 1 87.94 192 PRO A O 1
ATOM 1555 N N . ARG A 1 193 ? -3.584 19.25 30.562 1 89.06 193 ARG A N 1
ATOM 1556 C CA . ARG A 1 193 ? -3.592 17.844 30.172 1 89.06 193 ARG A CA 1
ATOM 1557 C C . ARG A 1 193 ? -2.273 17.453 29.516 1 89.06 193 ARG A C 1
ATOM 1559 O O . ARG A 1 193 ? -1.983 16.266 29.359 1 89.06 193 ARG A O 1
ATOM 1566 N N . VAL A 1 194 ? -1.54 18.391 29.141 1 93.62 194 VAL A N 1
ATOM 1567 C CA . VAL A 1 194 ? -0.213 18.094 28.625 1 93.62 194 VAL A CA 1
ATOM 1568 C C . VAL A 1 194 ? 0.798 18.047 29.766 1 93.62 194 VAL A C 1
ATOM 1570 O O . VAL A 1 194 ? 1.411 19.047 30.109 1 93.62 194 VAL A O 1
ATOM 1573 N N . THR A 1 195 ? 0.971 16.797 30.219 1 95.19 195 THR A N 1
ATOM 1574 C CA . THR A 1 195 ? 1.856 16.547 31.359 1 95.19 195 THR A CA 1
ATOM 1575 C C . THR A 1 195 ? 3.223 16.078 30.875 1 95.19 195 THR A C 1
ATOM 1577 O O . THR A 1 195 ? 3.398 15.75 29.703 1 95.19 195 THR A O 1
ATOM 1580 N N . PRO A 1 196 ? 4.176 16.094 31.797 1 96.19 196 PRO A N 1
ATOM 1581 C CA . PRO A 1 196 ? 5.488 15.562 31.422 1 96.19 196 PRO A CA 1
ATOM 1582 C C . PRO A 1 196 ? 5.414 14.125 30.922 1 96.19 196 PRO A C 1
ATOM 1584 O O . PRO A 1 196 ? 6.133 13.758 29.984 1 96.19 196 PRO A O 1
ATOM 1587 N N . GLU A 1 197 ? 4.57 13.352 31.5 1 93.12 197 GLU A N 1
ATOM 1588 C CA . GLU A 1 197 ? 4.398 11.969 31.062 1 93.12 197 GLU A CA 1
ATOM 1589 C C . GLU A 1 197 ? 3.867 11.906 29.641 1 93.12 197 GLU A C 1
ATOM 1591 O O . GLU A 1 197 ? 4.27 11.047 28.859 1 93.12 197 GLU A O 1
ATOM 1596 N N . VAL A 1 198 ? 2.953 12.82 29.328 1 93 198 VAL A N 1
ATOM 1597 C CA . VAL A 1 198 ? 2.408 12.891 27.969 1 93 198 VAL A CA 1
ATOM 1598 C C . VAL A 1 198 ? 3.521 13.227 26.984 1 93 198 VAL A C 1
ATOM 1600 O O . VAL A 1 198 ? 3.615 12.625 25.922 1 93 198 VAL A O 1
ATOM 1603 N N . THR A 1 199 ? 4.316 14.148 27.328 1 96.19 199 THR A N 1
ATOM 1604 C CA . THR A 1 199 ? 5.43 14.547 26.469 1 96.19 199 THR A CA 1
ATOM 1605 C C . THR A 1 199 ? 6.379 13.383 26.234 1 96.19 199 THR A C 1
ATOM 1607 O O . THR A 1 199 ? 6.84 13.164 25.109 1 96.19 199 THR A O 1
ATOM 1610 N N . ARG A 1 200 ? 6.645 12.648 27.297 1 94 200 ARG A N 1
ATOM 1611 C CA . ARG A 1 200 ? 7.488 11.461 27.188 1 94 200 ARG A CA 1
ATOM 1612 C C . ARG A 1 200 ? 6.875 10.445 26.234 1 94 200 ARG A C 1
ATOM 1614 O O . ARG A 1 200 ? 7.555 9.914 25.344 1 94 200 ARG A O 1
ATOM 1621 N N . ASP A 1 201 ? 5.66 10.25 26.375 1 90.62 201 ASP A N 1
ATOM 1622 C CA . ASP A 1 201 ? 4.941 9.273 25.562 1 90.62 201 ASP A CA 1
ATOM 1623 C C . ASP A 1 201 ? 4.957 9.656 24.094 1 90.62 201 ASP A C 1
ATOM 1625 O O . ASP A 1 201 ? 5.207 8.812 23.219 1 90.62 201 ASP A O 1
ATOM 1629 N N . VAL A 1 202 ? 4.664 10.875 23.812 1 92.69 202 VAL A N 1
ATOM 1630 C CA . VAL A 1 202 ? 4.527 11.328 22.438 1 92.69 202 VAL A CA 1
ATOM 1631 C C . VAL A 1 202 ? 5.879 11.25 21.734 1 92.69 202 VAL A C 1
ATOM 1633 O O . VAL A 1 202 ? 5.949 10.891 20.547 1 92.69 202 VAL A O 1
ATOM 1636 N N . CYS A 1 203 ? 6.91 11.508 22.422 1 94.38 203 CYS A N 1
ATOM 1637 C CA . CYS A 1 203 ? 8.242 11.438 21.828 1 94.38 203 CYS A CA 1
ATOM 1638 C C . CYS A 1 203 ? 8.625 9.992 21.516 1 94.38 203 CYS A C 1
ATOM 1640 O O . CYS A 1 203 ? 9.141 9.703 20.438 1 94.38 203 CYS A O 1
ATOM 1642 N N . LEU A 1 204 ? 8.383 9.133 22.5 1 91.69 204 LEU A N 1
ATOM 1643 C CA . LEU A 1 204 ? 8.719 7.723 22.312 1 91.69 204 LEU A CA 1
ATOM 1644 C C . LEU A 1 204 ? 7.883 7.109 21.188 1 91.69 204 LEU A C 1
ATOM 1646 O O . LEU A 1 204 ? 8.383 6.293 20.422 1 91.69 204 LEU A O 1
ATOM 1650 N N . LEU A 1 205 ? 6.711 7.523 21.156 1 89.94 205 LEU A N 1
ATOM 1651 C CA . LEU A 1 205 ? 5.836 7.035 20.094 1 89.94 205 LEU A CA 1
ATOM 1652 C C . LEU A 1 205 ? 6.328 7.488 18.719 1 89.94 205 LEU A C 1
ATOM 1654 O O . LEU A 1 205 ? 6.301 6.719 17.766 1 89.94 205 LEU A O 1
ATOM 1658 N N . ALA A 1 206 ? 6.68 8.695 18.609 1 92.56 206 ALA A N 1
ATOM 1659 C CA . ALA A 1 206 ? 7.199 9.227 17.344 1 92.56 206 ALA A CA 1
ATOM 1660 C C . ALA A 1 206 ? 8.445 8.469 16.906 1 92.56 206 ALA A C 1
ATOM 1662 O O . ALA A 1 206 ? 8.617 8.164 15.727 1 92.56 206 ALA A O 1
ATOM 1663 N N . ARG A 1 207 ? 9.289 8.148 17.812 1 93 207 ARG A N 1
ATOM 1664 C CA . ARG A 1 207 ? 10.5 7.398 17.516 1 93 207 ARG A CA 1
ATOM 1665 C C . ARG A 1 207 ? 10.164 5.984 17.047 1 93 207 ARG A C 1
ATOM 1667 O O . ARG A 1 207 ? 10.789 5.465 16.125 1 93 207 ARG A O 1
ATOM 1674 N N . MET A 1 208 ? 9.258 5.414 17.75 1 91.19 208 MET A N 1
ATOM 1675 C CA . MET A 1 208 ? 8.812 4.078 17.344 1 91.19 208 MET A CA 1
ATOM 1676 C C . MET A 1 208 ? 8.258 4.086 15.93 1 91.19 208 MET A C 1
ATOM 1678 O O . MET A 1 208 ? 8.547 3.189 15.141 1 91.19 208 MET A O 1
ATOM 1682 N N . MET A 1 209 ? 7.473 5.074 15.617 1 91.44 209 MET A N 1
ATOM 1683 C CA . MET A 1 209 ? 6.883 5.188 14.289 1 91.44 209 MET A CA 1
ATOM 1684 C C . MET A 1 209 ? 7.961 5.387 13.227 1 91.44 209 MET A C 1
ATOM 1686 O O . MET A 1 209 ? 7.898 4.785 12.148 1 91.44 209 MET A O 1
ATOM 1690 N N . ALA A 1 210 ? 8.898 6.188 13.531 1 94.5 210 ALA A N 1
ATOM 1691 C CA . ALA A 1 210 ? 10.008 6.406 12.602 1 94.5 210 ALA A CA 1
ATOM 1692 C C . ALA A 1 210 ? 10.75 5.105 12.32 1 94.5 210 ALA A C 1
ATOM 1694 O O . ALA A 1 210 ? 11.031 4.777 11.164 1 94.5 210 ALA A O 1
ATOM 1695 N N . ALA A 1 211 ? 11.031 4.391 13.375 1 94.5 211 ALA A N 1
ATOM 1696 C CA . ALA A 1 211 ? 11.742 3.123 13.234 1 94.5 211 ALA A CA 1
ATOM 1697 C C . ALA A 1 211 ? 10.953 2.143 12.367 1 94.5 211 ALA A C 1
ATOM 1699 O O . ALA A 1 211 ? 11.531 1.417 11.555 1 94.5 211 ALA A O 1
ATOM 1700 N N . ASN A 1 212 ? 9.695 2.16 12.547 1 91.06 212 ASN A N 1
ATOM 1701 C CA . ASN A 1 212 ? 8.836 1.284 11.758 1 91.06 212 ASN A CA 1
ATOM 1702 C C . ASN A 1 212 ? 8.859 1.657 10.273 1 91.06 212 ASN A C 1
ATOM 1704 O O . ASN A 1 212 ? 8.883 0.78 9.414 1 91.06 212 ASN A O 1
ATOM 1708 N N . LEU A 1 213 ? 8.789 2.906 10 1 93.88 213 LEU A N 1
ATOM 1709 C CA . LEU A 1 213 ? 8.82 3.379 8.617 1 93.88 213 LEU A CA 1
ATOM 1710 C C . LEU A 1 213 ? 10.156 3.057 7.965 1 93.88 213 LEU A C 1
ATOM 1712 O O . LEU A 1 213 ? 10.195 2.574 6.828 1 93.88 213 LEU A O 1
ATOM 1716 N N . TYR A 1 214 ? 11.227 3.248 8.703 1 96.38 214 TYR A N 1
ATOM 1717 C CA . TYR A 1 214 ? 12.555 2.957 8.18 1 96.38 214 TYR A CA 1
ATOM 1718 C C . TYR A 1 214 ? 12.734 1.46 7.953 1 96.38 214 TYR A C 1
ATOM 1720 O O . TYR A 1 214 ? 13.336 1.043 6.961 1 96.38 214 TYR A O 1
ATOM 1728 N N . TYR A 1 215 ? 12.219 0.711 8.867 1 92.56 215 TYR A N 1
ATOM 1729 C CA . TYR A 1 215 ? 12.305 -0.741 8.758 1 92.56 215 TYR A CA 1
ATOM 1730 C C . TYR A 1 215 ? 11.648 -1.235 7.48 1 92.56 215 TYR A C 1
ATOM 1732 O O . TYR A 1 215 ? 12.227 -2.031 6.738 1 92.56 215 TYR A O 1
ATOM 1740 N N . SER A 1 216 ? 10.539 -0.77 7.223 1 89.75 216 SER A N 1
ATOM 1741 C CA . SER A 1 216 ? 9.812 -1.167 6.02 1 89.75 216 SER A CA 1
ATOM 1742 C C . SER A 1 216 ? 10.547 -0.731 4.758 1 89.75 216 SER A C 1
ATOM 1744 O O . SER A 1 216 ? 10.609 -1.478 3.779 1 89.75 216 SER A O 1
ATOM 1746 N N . GLN A 1 217 ? 11.086 0.418 4.809 1 93.81 217 GLN A N 1
ATOM 1747 C CA . GLN A 1 217 ? 11.773 0.945 3.633 1 93.81 217 GLN A CA 1
ATOM 1748 C C . GLN A 1 217 ? 13.07 0.179 3.363 1 93.81 217 GLN A C 1
ATOM 1750 O O . GLN A 1 217 ? 13.445 -0.027 2.207 1 93.81 217 GLN A O 1
ATOM 1755 N N . ILE A 1 218 ? 13.766 -0.23 4.348 1 94.12 218 ILE A N 1
ATOM 1756 C CA . ILE A 1 218 ? 15.023 -0.956 4.184 1 94.12 218 ILE A CA 1
ATOM 1757 C C . ILE A 1 218 ? 14.75 -2.326 3.566 1 94.12 218 ILE A C 1
ATOM 1759 O O . ILE A 1 218 ? 15.547 -2.824 2.771 1 94.12 218 ILE A O 1
ATOM 1763 N N . GLU A 1 219 ? 13.656 -2.936 3.908 1 87.25 219 GLU A N 1
ATOM 1764 C CA . GLU A 1 219 ? 13.297 -4.223 3.324 1 87.25 219 GLU A CA 1
ATOM 1765 C C . GLU A 1 219 ? 13.094 -4.109 1.817 1 87.25 219 GLU A C 1
ATOM 1767 O O . GLU A 1 219 ? 13.516 -4.98 1.059 1 87.25 219 GLU A O 1
ATOM 1772 N N . ASP A 1 220 ? 12.523 -3.076 1.422 1 87.81 220 ASP A N 1
ATOM 1773 C CA . ASP A 1 220 ? 12.344 -2.832 -0.006 1 87.81 220 ASP A CA 1
ATOM 1774 C C . ASP A 1 220 ? 13.68 -2.561 -0.689 1 87.81 220 ASP A C 1
ATOM 1776 O O . ASP A 1 220 ? 13.93 -3.047 -1.795 1 87.81 220 ASP A O 1
ATOM 1780 N N . LEU A 1 221 ? 14.461 -1.805 0.034 1 92.94 221 LEU A N 1
ATOM 1781 C CA . LEU A 1 221 ? 15.758 -1.437 -0.525 1 92.94 221 LEU A CA 1
ATOM 1782 C C . LEU A 1 221 ? 16.641 -2.666 -0.698 1 92.94 221 LEU A C 1
ATOM 1784 O O . LEU A 1 221 ? 17.469 -2.717 -1.612 1 92.94 221 LEU A O 1
ATOM 1788 N N . MET A 1 222 ? 16.5 -3.635 0.147 1 91 222 MET A N 1
ATOM 1789 C CA . MET A 1 222 ? 17.281 -4.863 0.079 1 91 222 MET A CA 1
ATOM 1790 C C . MET A 1 222 ? 16.969 -5.637 -1.199 1 91 222 MET A C 1
ATOM 1792 O O . MET A 1 222 ? 17.844 -6.332 -1.735 1 91 222 MET A O 1
ATOM 1796 N N . PHE A 1 223 ? 15.805 -5.48 -1.752 1 84.25 223 PHE A N 1
ATOM 1797 C CA . PHE A 1 223 ? 15.461 -6.125 -3.014 1 84.25 223 PHE A CA 1
ATOM 1798 C C . PHE A 1 223 ? 15.992 -5.32 -4.195 1 84.25 223 PHE A C 1
ATOM 1800 O O . PHE A 1 223 ? 16.312 -5.891 -5.242 1 84.25 223 PHE A O 1
ATOM 1807 N N . GLU A 1 224 ? 16.172 -4.109 -3.949 1 90.06 224 GLU A N 1
ATOM 1808 C CA . GLU A 1 224 ? 16.609 -3.238 -5.035 1 90.06 224 GLU A CA 1
ATOM 1809 C C . GLU A 1 224 ? 18.125 -3.268 -5.188 1 90.06 224 GLU A C 1
ATOM 1811 O O . GLU A 1 224 ? 18.641 -3.213 -6.305 1 90.06 224 GLU A O 1
ATOM 1816 N N . LEU A 1 225 ? 18.781 -3.363 -4.066 1 94.06 225 LEU A N 1
ATOM 1817 C CA . LEU A 1 225 ? 20.234 -3.299 -4.129 1 94.06 225 LEU A CA 1
ATOM 1818 C C . LEU A 1 225 ? 20.844 -4.695 -4.031 1 94.06 225 LEU A C 1
ATOM 1820 O O . LEU A 1 225 ? 21.562 -5 -3.076 1 94.06 225 LEU A O 1
ATOM 1824 N N . SER A 1 226 ? 20.672 -5.445 -5.027 1 90.44 226 SER A N 1
ATOM 1825 C CA . SER A 1 226 ? 21.156 -6.816 -5.074 1 90.44 226 SER A CA 1
ATOM 1826 C C . SER A 1 226 ? 22.438 -6.914 -5.906 1 90.44 226 SER A C 1
ATOM 1828 O O . SER A 1 226 ? 22.828 -8 -6.328 1 90.44 226 SER A O 1
ATOM 1830 N N . MET A 1 227 ? 23.141 -5.785 -6.098 1 89.75 227 MET A N 1
ATOM 1831 C CA . MET A 1 227 ? 24.328 -5.762 -6.953 1 89.75 227 MET A CA 1
ATOM 1832 C C . MET A 1 227 ? 25.516 -6.422 -6.258 1 89.75 227 MET A C 1
ATOM 1834 O O . MET A 1 227 ? 25.672 -6.312 -5.039 1 89.75 227 MET A O 1
ATOM 1838 N N . TRP A 1 228 ? 26.375 -7.016 -7.078 1 86.31 228 TRP A N 1
ATOM 1839 C CA . TRP A 1 228 ? 27.562 -7.66 -6.539 1 86.31 228 TRP A CA 1
ATOM 1840 C C . TRP A 1 228 ? 28.766 -6.734 -6.617 1 86.31 228 TRP A C 1
ATOM 1842 O O . TRP A 1 228 ? 29.688 -6.836 -5.809 1 86.31 228 TRP A O 1
ATOM 1852 N N . ARG A 1 229 ? 28.766 -5.809 -7.668 1 89.94 229 ARG A N 1
ATOM 1853 C CA . ARG A 1 229 ? 29.875 -4.887 -7.863 1 89.94 229 ARG A CA 1
ATOM 1854 C C . ARG A 1 229 ? 29.828 -3.742 -6.859 1 89.94 229 ARG A C 1
ATOM 1856 O O . ARG A 1 229 ? 28.797 -3.066 -6.734 1 89.94 229 ARG A O 1
ATOM 1863 N N . CYS A 1 230 ? 30.875 -3.672 -6.098 1 94.19 230 CYS A N 1
ATOM 1864 C CA . CYS A 1 230 ? 30.922 -2.602 -5.105 1 94.19 230 CYS A CA 1
ATOM 1865 C C . CYS A 1 230 ? 32.344 -2.084 -4.934 1 94.19 230 CYS A C 1
ATOM 1867 O O . CYS A 1 230 ? 33.281 -2.654 -5.48 1 94.19 230 CYS A O 1
ATOM 1869 N N . SER A 1 231 ? 32.5 -0.987 -4.312 1 95.81 231 SER A N 1
ATOM 1870 C CA . SER A 1 231 ? 33.812 -0.417 -4.02 1 95.81 231 SER A CA 1
ATOM 1871 C C . SER A 1 231 ? 34.562 -1.257 -2.988 1 95.81 231 SER A C 1
ATOM 1873 O O . SER A 1 231 ? 33.969 -2.07 -2.285 1 95.81 231 SER A O 1
ATOM 1875 N N . ASP A 1 232 ? 35.875 -1.059 -2.91 1 95.44 232 ASP A N 1
ATOM 1876 C CA . ASP A 1 232 ? 36.688 -1.789 -1.959 1 95.44 232 ASP A CA 1
ATOM 1877 C C . ASP A 1 232 ? 36.312 -1.459 -0.521 1 95.44 232 ASP A C 1
ATOM 1879 O O . ASP A 1 232 ? 36.281 -2.342 0.339 1 95.44 232 ASP A O 1
ATOM 1883 N N . GLU A 1 233 ? 36 -0.237 -0.402 1 96.5 233 GLU A N 1
ATOM 1884 C CA . GLU A 1 233 ? 35.625 0.197 0.936 1 96.5 233 GLU A CA 1
ATOM 1885 C C . GLU A 1 233 ? 34.375 -0.538 1.414 1 96.5 233 GLU A C 1
ATOM 1887 O O . GLU A 1 233 ? 34.312 -1.024 2.545 1 96.5 233 GLU A O 1
ATOM 1892 N N . LEU A 1 234 ? 33.375 -0.598 0.574 1 96.94 234 LEU A N 1
ATOM 1893 C CA . LEU A 1 234 ? 32.156 -1.267 0.922 1 96.94 234 LEU A CA 1
ATOM 1894 C C . LEU A 1 234 ? 32.344 -2.768 1.086 1 96.94 234 LEU A C 1
ATOM 1896 O O . LEU A 1 234 ? 31.766 -3.391 1.97 1 96.94 234 LEU A O 1
ATOM 1900 N N . ARG A 1 235 ? 33.219 -3.324 0.32 1 95.44 235 ARG A N 1
ATOM 1901 C CA . ARG A 1 235 ? 33.5 -4.754 0.391 1 95.44 235 ARG A CA 1
ATOM 1902 C C . ARG A 1 235 ? 34.094 -5.121 1.745 1 95.44 235 ARG A C 1
ATOM 1904 O O . ARG A 1 235 ? 33.688 -6.109 2.361 1 95.44 235 ARG A O 1
ATOM 1911 N N . VAL A 1 236 ? 34.969 -4.344 2.141 1 96.06 236 VAL A N 1
ATOM 1912 C CA . VAL A 1 236 ? 35.625 -4.602 3.418 1 96.06 236 VAL A CA 1
ATOM 1913 C C . VAL A 1 236 ? 34.625 -4.539 4.551 1 96.06 236 VAL A C 1
ATOM 1915 O O . VAL A 1 236 ? 34.594 -5.406 5.422 1 96.06 236 VAL A O 1
ATOM 1918 N N . ARG A 1 237 ? 33.812 -3.533 4.457 1 95.94 237 ARG A N 1
ATOM 1919 C CA . ARG A 1 237 ? 32.812 -3.379 5.484 1 95.94 237 ARG A CA 1
ATOM 1920 C C . ARG A 1 237 ? 31.828 -4.551 5.469 1 95.94 237 ARG A C 1
ATOM 1922 O O . ARG A 1 237 ? 31.438 -5.055 6.523 1 95.94 237 ARG A O 1
ATOM 1929 N N . ALA A 1 238 ? 31.406 -4.922 4.355 1 95.31 238 ALA A N 1
ATOM 1930 C CA . ALA A 1 238 ? 30.484 -6.035 4.207 1 95.31 238 ALA A CA 1
ATOM 1931 C C . ALA A 1 238 ? 31.078 -7.336 4.73 1 95.31 238 ALA A C 1
ATOM 1933 O O . ALA A 1 238 ? 30.406 -8.125 5.383 1 95.31 238 ALA A O 1
ATOM 1934 N N . ASP A 1 239 ? 32.312 -7.523 4.484 1 94.25 239 ASP A N 1
ATOM 1935 C CA . ASP A 1 239 ? 33 -8.742 4.926 1 94.25 239 ASP A CA 1
ATOM 1936 C C . ASP A 1 239 ? 33.094 -8.805 6.449 1 94.25 239 ASP A C 1
ATOM 1938 O O . ASP A 1 239 ? 32.875 -9.859 7.051 1 94.25 239 ASP A O 1
ATOM 1942 N N . VAL A 1 240 ? 33.344 -7.746 6.938 1 94 240 VAL A N 1
ATOM 1943 C CA . VAL A 1 240 ? 33.406 -7.672 8.391 1 94 240 VAL A CA 1
ATOM 1944 C C . VAL A 1 240 ? 32.062 -7.992 9.008 1 94 240 VAL A C 1
ATOM 1946 O O . VAL A 1 240 ? 31.969 -8.766 9.969 1 94 240 VAL A O 1
ATOM 1949 N N . LEU A 1 241 ? 31.094 -7.457 8.469 1 91.5 241 LEU A N 1
ATOM 1950 C CA . LEU A 1 241 ? 29.734 -7.652 8.977 1 91.5 241 LEU A CA 1
ATOM 1951 C C . LEU A 1 241 ? 29.281 -9.094 8.766 1 91.5 241 LEU A C 1
ATOM 1953 O O . LEU A 1 241 ? 28.609 -9.672 9.633 1 91.5 241 LEU A O 1
ATOM 1957 N N . HIS A 1 242 ? 29.641 -9.57 7.648 1 89.12 242 HIS A N 1
ATOM 1958 C CA . HIS A 1 242 ? 29.234 -10.938 7.336 1 89.12 242 HIS A CA 1
ATOM 1959 C C . HIS A 1 242 ? 29.875 -11.938 8.297 1 89.12 242 HIS A C 1
ATOM 1961 O O . HIS A 1 242 ? 29.234 -12.906 8.703 1 89.12 242 HIS A O 1
ATOM 1967 N N . ARG A 1 243 ? 30.984 -11.727 8.695 1 84.75 243 ARG A N 1
ATOM 1968 C CA . ARG A 1 243 ? 31.719 -12.609 9.609 1 84.75 243 ARG A CA 1
ATOM 1969 C C . ARG A 1 243 ? 31.141 -12.516 11.016 1 84.75 243 ARG A C 1
ATOM 1971 O O . ARG A 1 243 ? 31.125 -13.5 11.75 1 84.75 243 ARG A O 1
ATOM 1978 N N . SER A 1 244 ? 30.656 -11.43 11.281 1 79.75 244 SER A N 1
ATOM 1979 C CA . SER A 1 244 ? 30.156 -11.195 12.625 1 79.75 244 SER A CA 1
ATOM 1980 C C . SER A 1 244 ? 28.703 -11.664 12.766 1 79.75 244 SER A C 1
ATOM 1982 O O . SER A 1 244 ? 28.188 -11.781 13.875 1 79.75 244 SER A O 1
ATOM 1984 N N . SER A 1 245 ? 28.062 -11.812 11.672 1 70.19 245 SER A N 1
ATOM 1985 C CA . SER A 1 245 ? 26.641 -12.094 11.68 1 70.19 245 SER A CA 1
ATOM 1986 C C . SER A 1 245 ? 26.359 -13.5 12.219 1 70.19 245 SER A C 1
ATOM 1988 O O . SER A 1 245 ? 27.016 -14.461 11.836 1 70.19 245 SER A O 1
ATOM 1990 N N . LYS A 1 246 ? 25.781 -13.609 13.531 1 57.78 246 LYS A N 1
ATOM 1991 C CA . LYS A 1 246 ? 25.359 -14.859 14.156 1 57.78 246 LYS A CA 1
ATOM 1992 C C . LYS A 1 246 ? 24.203 -15.492 13.391 1 57.78 246 LYS A C 1
ATOM 1994 O O . LYS A 1 246 ? 23.375 -14.789 12.805 1 57.78 246 LYS A O 1
ATOM 1999 N N . ARG A 1 247 ? 24.156 -16.828 13.172 1 55 247 ARG A N 1
ATOM 2000 C CA . ARG A 1 247 ? 23.297 -17.734 12.414 1 55 247 ARG A CA 1
ATOM 2001 C C . ARG A 1 247 ? 21.828 -17.547 12.805 1 55 247 ARG A C 1
ATOM 2003 O O . ARG A 1 247 ? 20.938 -17.922 12.047 1 55 247 ARG A O 1
ATOM 2010 N N . ASP A 1 248 ? 21.5 -17.297 14.172 1 51.28 248 ASP A N 1
ATOM 2011 C CA . ASP A 1 248 ? 20.141 -17.547 14.648 1 51.28 248 ASP A CA 1
ATOM 2012 C C . ASP A 1 248 ? 19.172 -16.484 14.109 1 51.28 248 ASP A C 1
ATOM 2014 O O . ASP A 1 248 ? 18.953 -15.461 14.75 1 51.28 248 ASP A O 1
ATOM 2018 N N . SER A 1 249 ? 19.312 -16.234 12.867 1 50.84 249 SER A N 1
ATOM 2019 C CA . SER A 1 249 ? 18.641 -15.094 12.258 1 50.84 249 SER A CA 1
ATOM 2020 C C . SER A 1 249 ? 17.125 -15.188 12.414 1 50.84 249 SER A C 1
ATOM 2022 O O . SER A 1 249 ? 16.562 -16.281 12.391 1 50.84 249 SER A O 1
ATOM 2024 N N . LYS A 1 250 ? 16.547 -14.094 12.891 1 53.38 250 LYS A N 1
ATOM 2025 C CA . LYS A 1 250 ? 15.156 -13.688 12.953 1 53.38 250 LYS A CA 1
ATOM 2026 C C . LYS A 1 250 ? 14.422 -14.008 11.656 1 53.38 250 LYS A C 1
ATOM 2028 O O . LYS A 1 250 ? 15.023 -13.969 10.578 1 53.38 250 LYS A O 1
ATOM 2033 N N . HIS A 1 251 ? 13.414 -14.969 11.805 1 54.28 251 HIS A N 1
ATOM 2034 C CA . HIS A 1 251 ? 12.555 -15.461 10.734 1 54.28 251 HIS A CA 1
ATOM 2035 C C . HIS A 1 251 ? 11.875 -14.312 10 1 54.28 251 HIS A C 1
ATOM 2037 O O . HIS A 1 251 ? 10.836 -13.82 10.438 1 54.28 251 HIS A O 1
ATOM 2043 N N . TYR A 1 252 ? 12.719 -13.586 9.156 1 56.69 252 TYR A N 1
ATOM 2044 C CA . TYR A 1 252 ? 12.133 -12.594 8.266 1 56.69 252 TYR A CA 1
ATOM 2045 C C . TYR A 1 252 ? 11.383 -13.266 7.121 1 56.69 252 TYR A C 1
ATOM 2047 O O . TYR A 1 252 ? 11.742 -14.367 6.699 1 56.69 252 TYR A O 1
ATOM 2055 N N . ILE A 1 253 ? 10.219 -12.727 6.805 1 54.09 253 ILE A N 1
ATOM 2056 C CA . ILE A 1 253 ? 9.367 -13.297 5.77 1 54.09 253 ILE A CA 1
ATOM 2057 C C . ILE A 1 253 ? 10.133 -13.359 4.449 1 54.09 253 ILE A C 1
ATOM 2059 O O . ILE A 1 253 ? 10.102 -14.383 3.758 1 54.09 253 ILE A O 1
ATOM 2063 N N . GLU A 1 254 ? 10.953 -12.305 4.23 1 51.59 254 GLU A N 1
ATOM 2064 C CA . GLU A 1 254 ? 11.547 -12.25 2.896 1 51.59 254 GLU A CA 1
ATOM 2065 C C . GLU A 1 254 ? 12.969 -12.797 2.902 1 51.59 254 GLU A C 1
ATOM 2067 O O . GLU A 1 254 ? 13.43 -13.352 1.9 1 51.59 254 GLU A O 1
ATOM 2072 N N . PHE A 1 255 ? 13.695 -12.664 4.059 1 51.62 255 PHE A N 1
ATOM 2073 C CA . PHE A 1 255 ? 15.102 -13.047 4.078 1 51.62 255 PHE A CA 1
ATOM 2074 C C . PHE A 1 255 ? 15.406 -13.914 5.293 1 51.62 255 PHE A C 1
ATOM 2076 O O . PHE A 1 255 ? 15.992 -13.438 6.27 1 51.62 255 PHE A O 1
ATOM 2083 N N . TRP A 1 256 ? 15.016 -15.109 5.152 1 60.47 256 TRP A N 1
ATOM 2084 C CA . TRP A 1 256 ? 15.141 -16.031 6.273 1 60.47 256 TRP A CA 1
ATOM 2085 C C . TRP A 1 256 ? 16.547 -16.625 6.332 1 60.47 256 TRP A C 1
ATOM 2087 O O . TRP A 1 256 ? 17.047 -16.938 7.414 1 60.47 256 TRP A O 1
ATOM 2097 N N . LYS A 1 257 ? 17.188 -16.531 5.09 1 64.44 257 LYS A N 1
ATOM 2098 C CA . LYS A 1 257 ? 18.516 -17.141 5.039 1 64.44 257 LYS A CA 1
ATOM 2099 C C . LYS A 1 257 ? 19.609 -16.078 5.18 1 64.44 257 LYS A C 1
ATOM 2101 O O . LYS A 1 257 ? 19.328 -14.883 5.145 1 64.44 257 LYS A O 1
ATOM 2106 N N . GLN A 1 258 ? 20.703 -16.641 5.457 1 73.62 258 GLN A N 1
ATOM 2107 C CA . GLN A 1 258 ? 21.875 -15.766 5.492 1 73.62 258 GLN A CA 1
ATOM 2108 C C . GLN A 1 258 ? 22.109 -15.117 4.129 1 73.62 258 GLN A C 1
ATOM 2110 O O . GLN A 1 258 ? 22 -15.781 3.096 1 73.62 258 GLN A O 1
ATOM 2115 N N . ILE A 1 259 ? 22.266 -13.867 4.125 1 82.44 259 ILE A N 1
ATOM 2116 C CA . ILE A 1 259 ? 22.547 -13.109 2.912 1 82.44 259 ILE A CA 1
ATOM 2117 C C . ILE A 1 259 ? 23.922 -13.5 2.359 1 82.44 259 ILE A C 1
ATOM 2119 O O . ILE A 1 259 ? 24.906 -13.492 3.088 1 82.44 259 ILE A O 1
ATOM 2123 N N . PRO A 1 260 ? 23.953 -13.891 1.164 1 82.19 260 PRO A N 1
ATOM 2124 C CA . PRO A 1 260 ? 25.234 -14.289 0.577 1 82.19 260 PRO A CA 1
ATOM 2125 C C . PRO A 1 260 ? 26.234 -13.141 0.553 1 82.19 260 PRO A C 1
ATOM 2127 O O . PRO A 1 260 ? 25.875 -11.984 0.329 1 82.19 260 PRO A O 1
ATOM 2130 N N . PRO A 1 261 ? 27.484 -13.508 0.81 1 85.62 261 PRO A N 1
ATOM 2131 C CA . PRO A 1 261 ? 28.531 -12.477 0.824 1 85.62 261 PRO A CA 1
ATOM 2132 C C . PRO A 1 261 ? 28.703 -11.805 -0.533 1 85.62 261 PRO A C 1
ATOM 2134 O O . PRO A 1 261 ? 29.266 -10.703 -0.612 1 85.62 261 PRO A O 1
ATOM 2137 N N . ASN A 1 262 ? 28.188 -12.391 -1.593 1 86.5 262 ASN A N 1
ATOM 2138 C CA . ASN A 1 262 ? 28.344 -11.82 -2.926 1 86.5 262 ASN A CA 1
ATOM 2139 C C . ASN A 1 262 ? 27.359 -10.695 -3.17 1 86.5 262 ASN A C 1
ATOM 2141 O O . ASN A 1 262 ? 27.344 -10.086 -4.246 1 86.5 262 ASN A O 1
ATOM 2145 N N . GLU A 1 263 ? 26.594 -10.461 -2.211 1 90.44 263 GLU A N 1
ATOM 2146 C CA . GLU A 1 263 ? 25.688 -9.312 -2.254 1 90.44 263 GLU A CA 1
ATOM 2147 C C . GLU A 1 263 ? 25.984 -8.328 -1.135 1 90.44 263 GLU A C 1
ATOM 2149 O O . GLU A 1 263 ? 25.219 -8.203 -0.18 1 90.44 263 GLU A O 1
ATOM 2154 N N . PRO A 1 264 ? 27 -7.605 -1.354 1 94.5 264 PRO A N 1
ATOM 2155 C CA . PRO A 1 264 ? 27.547 -6.785 -0.272 1 94.5 264 PRO A CA 1
ATOM 2156 C C . PRO A 1 264 ? 26.578 -5.703 0.2 1 94.5 264 PRO A C 1
ATOM 2158 O O . PRO A 1 264 ? 26.516 -5.406 1.396 1 94.5 264 PRO A O 1
ATOM 2161 N N . TYR A 1 265 ? 25.859 -5.043 -0.727 1 96 265 TYR A N 1
ATOM 2162 C CA . TYR A 1 265 ? 24.906 -4.008 -0.32 1 96 265 TYR A CA 1
ATOM 2163 C C . TYR A 1 265 ? 23.844 -4.578 0.604 1 96 265 TYR A C 1
ATOM 2165 O O . TYR A 1 265 ? 23.484 -3.957 1.609 1 96 265 TYR A O 1
ATOM 2173 N N . ARG A 1 266 ? 23.391 -5.844 0.328 1 92.56 266 ARG A N 1
ATOM 2174 C CA . ARG A 1 266 ? 22.375 -6.496 1.132 1 92.56 266 ARG A CA 1
ATOM 2175 C C . ARG A 1 266 ? 22.891 -6.84 2.521 1 92.56 266 ARG A C 1
ATOM 2177 O O . ARG A 1 266 ? 22.156 -6.801 3.502 1 92.56 266 ARG A O 1
ATOM 2184 N N . VAL A 1 267 ? 24.125 -7.137 2.547 1 93.31 267 VAL A N 1
ATOM 2185 C CA . VAL A 1 267 ? 24.734 -7.461 3.83 1 93.31 267 VAL A CA 1
ATOM 2186 C C . VAL A 1 267 ? 24.719 -6.23 4.738 1 93.31 267 VAL A C 1
ATOM 2188 O O . VAL A 1 267 ? 24.344 -6.324 5.906 1 93.31 267 VAL A O 1
ATOM 2191 N N . ILE A 1 268 ? 25.031 -5.133 4.148 1 95.81 268 ILE A N 1
ATOM 2192 C CA . ILE A 1 268 ? 25.062 -3.895 4.918 1 95.81 268 ILE A CA 1
ATOM 2193 C C . ILE A 1 268 ? 23.641 -3.52 5.332 1 95.81 268 ILE A C 1
ATOM 2195 O O . ILE A 1 268 ? 23.391 -3.18 6.492 1 95.81 268 ILE A O 1
ATOM 2199 N N . LEU A 1 269 ? 22.719 -3.592 4.41 1 94.94 269 LEU A N 1
ATOM 2200 C CA . LEU A 1 269 ? 21.328 -3.234 4.68 1 94.94 269 LEU A CA 1
ATOM 2201 C C . LEU A 1 269 ? 20.703 -4.199 5.68 1 94.94 269 LEU A C 1
ATOM 2203 O O . LEU A 1 269 ? 19.828 -3.814 6.465 1 94.94 269 LEU A O 1
ATOM 2207 N N . GLY A 1 270 ? 21.188 -5.473 5.637 1 91.56 270 GLY A N 1
ATOM 2208 C CA . GLY A 1 270 ? 20.703 -6.441 6.609 1 91.56 270 GLY A CA 1
ATOM 2209 C C . GLY A 1 270 ? 21.047 -6.07 8.039 1 91.56 270 GLY A C 1
ATOM 2210 O O . GLY A 1 270 ? 20.219 -6.234 8.945 1 91.56 270 GLY A O 1
ATOM 2211 N N . GLU A 1 271 ? 22.172 -5.57 8.188 1 92.12 271 GLU A N 1
ATOM 2212 C CA . GLU A 1 271 ? 22.594 -5.117 9.516 1 92.12 271 GLU A CA 1
ATOM 2213 C C . GLU A 1 271 ? 21.75 -3.928 9.977 1 92.12 271 GLU A C 1
ATOM 2215 O O . GLU A 1 271 ? 21.406 -3.834 11.156 1 92.12 271 GLU A O 1
ATOM 2220 N N . LEU A 1 272 ? 21.531 -3.016 9.094 1 94.12 272 LEU A N 1
ATOM 2221 C CA . LEU A 1 272 ? 20.703 -1.856 9.422 1 94.12 272 LEU A CA 1
ATOM 2222 C C . LEU A 1 272 ? 19.297 -2.283 9.805 1 94.12 272 LEU A C 1
ATOM 2224 O O . LEU A 1 272 ? 18.703 -1.738 10.742 1 94.12 272 LEU A O 1
ATOM 2228 N N . ARG A 1 273 ? 18.734 -3.182 9.031 1 91.75 273 ARG A N 1
ATOM 2229 C CA . ARG A 1 273 ? 17.391 -3.699 9.305 1 91.75 273 ARG A CA 1
ATOM 2230 C C . ARG A 1 273 ? 17.312 -4.293 10.703 1 91.75 273 ARG A C 1
ATOM 2232 O O . ARG A 1 273 ? 16.359 -4.031 11.438 1 91.75 273 ARG A O 1
ATOM 2239 N N . ASP A 1 274 ? 18.328 -5.031 11.133 1 89.5 274 ASP A N 1
ATOM 2240 C CA . ASP A 1 274 ? 18.328 -5.668 12.445 1 89.5 274 ASP A CA 1
ATOM 2241 C C . ASP A 1 274 ? 18.422 -4.625 13.562 1 89.5 274 ASP A C 1
ATOM 2243 O O . ASP A 1 274 ? 17.734 -4.738 14.578 1 89.5 274 ASP A O 1
ATOM 2247 N N . ARG A 1 275 ? 19.219 -3.682 13.344 1 92.44 275 ARG A N 1
ATOM 2248 C CA . ARG A 1 275 ? 19.375 -2.627 14.344 1 92.44 275 ARG A CA 1
ATOM 2249 C C . ARG A 1 275 ? 18.094 -1.797 14.453 1 92.44 275 ARG A C 1
ATOM 2251 O O . ARG A 1 275 ? 17.734 -1.331 15.539 1 92.44 275 ARG A O 1
ATOM 2258 N N . LEU A 1 276 ? 17.484 -1.543 13.336 1 93.5 276 LEU A N 1
ATOM 2259 C CA . LEU A 1 276 ? 16.219 -0.818 13.336 1 93.5 276 LEU A CA 1
ATOM 2260 C C . LEU A 1 276 ? 15.141 -1.609 14.078 1 93.5 276 LEU A C 1
ATOM 2262 O O . LEU A 1 276 ? 14.305 -1.029 14.773 1 93.5 276 LEU A O 1
ATOM 2266 N N . TYR A 1 277 ? 15.156 -2.898 13.898 1 88.44 277 TYR A N 1
ATOM 2267 C CA . TYR A 1 277 ? 14.219 -3.75 14.625 1 88.44 277 TYR A CA 1
ATOM 2268 C C . TYR A 1 277 ? 14.406 -3.611 16.125 1 88.44 277 TYR A C 1
ATOM 2270 O O . TYR A 1 277 ? 13.43 -3.494 16.875 1 88.44 277 TYR A O 1
ATOM 2278 N N . GLN A 1 278 ? 15.633 -3.592 16.516 1 90.94 278 GLN A N 1
ATOM 2279 C CA . GLN A 1 278 ? 15.938 -3.443 17.938 1 90.94 278 GLN A CA 1
ATOM 2280 C C . GLN A 1 278 ? 15.539 -2.059 18.453 1 90.94 278 GLN A C 1
ATOM 2282 O O . GLN A 1 278 ? 15.086 -1.913 19.578 1 90.94 278 GLN A O 1
ATOM 2287 N N . THR A 1 279 ? 15.773 -1.109 17.625 1 93.12 279 THR A N 1
ATOM 2288 C CA . THR A 1 279 ? 15.391 0.252 17.969 1 93.12 279 THR A CA 1
ATOM 2289 C C . THR A 1 279 ? 13.883 0.352 18.188 1 93.12 279 THR A C 1
ATOM 2291 O O . THR A 1 279 ? 13.422 0.977 19.141 1 93.12 279 THR A O 1
ATOM 2294 N N . ARG A 1 280 ? 13.125 -0.225 17.344 1 89.56 280 ARG A N 1
ATOM 2295 C CA . ARG A 1 280 ? 11.664 -0.249 17.438 1 89.56 280 ARG A CA 1
ATOM 2296 C C . ARG A 1 280 ? 11.219 -0.986 18.688 1 89.56 280 ARG A C 1
ATOM 2298 O O . ARG A 1 280 ? 10.344 -0.508 19.422 1 89.56 280 ARG A O 1
ATOM 2305 N N . GLU A 1 281 ? 11.852 -2.119 18.984 1 85.25 281 GLU A N 1
ATOM 2306 C CA . GLU A 1 281 ? 11.484 -2.928 20.141 1 85.25 281 GLU A CA 1
ATOM 2307 C C . GLU A 1 281 ? 11.805 -2.205 21.438 1 85.25 281 GLU A C 1
ATOM 2309 O O . GLU A 1 281 ? 11.031 -2.279 22.406 1 85.25 281 GLU A O 1
ATOM 2314 N N . ARG A 1 282 ? 12.852 -1.567 21.438 1 89.88 282 ARG A N 1
ATOM 2315 C CA . ARG A 1 282 ? 13.211 -0.817 22.641 1 89.88 282 ARG A CA 1
ATOM 2316 C C . ARG A 1 282 ? 12.188 0.275 22.922 1 89.88 282 ARG A C 1
ATOM 2318 O O . ARG A 1 282 ? 11.727 0.421 24.062 1 89.88 282 ARG A O 1
ATOM 2325 N N . SER A 1 283 ? 11.852 1.053 21.922 1 88.25 283 SER A N 1
ATOM 2326 C CA . SER A 1 283 ? 10.852 2.107 22.094 1 88.25 283 SER A CA 1
ATOM 2327 C C . SER A 1 283 ? 9.508 1.534 22.531 1 88.25 283 SER A C 1
ATOM 2329 O O . SER A 1 283 ? 8.828 2.111 23.375 1 88.25 283 SER A O 1
ATOM 2331 N N . ARG A 1 284 ? 9.133 0.434 22 1 84.12 284 ARG A N 1
ATOM 2332 C CA . ARG A 1 284 ? 7.875 -0.218 22.344 1 84.12 284 ARG A CA 1
ATOM 2333 C C . ARG A 1 284 ? 7.867 -0.659 23.797 1 84.12 284 ARG A C 1
ATOM 2335 O O . ARG A 1 284 ? 6.883 -0.451 24.516 1 84.12 284 ARG A O 1
ATOM 2342 N N . GLN A 1 285 ? 8.953 -1.207 24.266 1 85.12 285 GLN A N 1
ATOM 2343 C CA . GLN A 1 285 ? 9.062 -1.685 25.641 1 85.12 285 GLN A CA 1
ATOM 2344 C C . GLN A 1 285 ? 9.055 -0.521 26.625 1 85.12 285 GLN A C 1
ATOM 2346 O O . GLN A 1 285 ? 8.414 -0.597 27.688 1 85.12 285 GLN A O 1
ATOM 2351 N N . LEU A 1 286 ? 9.688 0.465 26.219 1 86.12 286 LEU A N 1
ATOM 2352 C CA . LEU A 1 286 ? 9.711 1.644 27.078 1 86.12 286 LEU A CA 1
ATOM 2353 C C . LEU A 1 286 ? 8.32 2.252 27.203 1 86.12 286 LEU A C 1
ATOM 2355 O O . LEU A 1 286 ? 7.93 2.705 28.281 1 86.12 286 LEU A O 1
ATOM 2359 N N . LEU A 1 287 ? 7.59 2.277 26.172 1 82.44 287 LEU A N 1
ATOM 2360 C CA . LEU A 1 287 ? 6.242 2.83 26.172 1 82.44 287 LEU A CA 1
ATOM 2361 C C . LEU A 1 287 ? 5.289 1.955 26.969 1 82.44 287 LEU A C 1
ATOM 2363 O O . LEU A 1 287 ? 4.406 2.467 27.672 1 82.44 287 LEU A O 1
ATOM 2367 N N . SER A 1 288 ? 5.527 0.653 26.906 1 76.5 288 SER A N 1
ATOM 2368 C CA . SER A 1 288 ? 4.594 -0.271 27.547 1 76.5 288 SER A CA 1
ATOM 2369 C C . SER A 1 288 ? 4.938 -0.48 29.016 1 76.5 288 SER A C 1
ATOM 2371 O O . SER A 1 288 ? 4.051 -0.493 29.875 1 76.5 288 SER A O 1
ATOM 2373 N N . HIS A 1 289 ? 6.301 -0.619 29.312 1 79.56 289 HIS A N 1
ATOM 2374 C CA . HIS A 1 289 ? 6.684 -1.055 30.641 1 79.56 289 HIS A CA 1
ATOM 2375 C C . HIS A 1 289 ? 7.59 -0.029 31.328 1 79.56 289 HIS A C 1
ATOM 2377 O O . HIS A 1 289 ? 7.906 -0.161 32.5 1 79.56 289 HIS A O 1
ATOM 2383 N N . GLY A 1 290 ? 7.973 0.905 30.594 1 81.19 290 GLY A N 1
ATOM 2384 C CA . GLY A 1 290 ? 8.875 1.897 31.156 1 81.19 290 GLY A CA 1
ATOM 2385 C C . GLY A 1 290 ? 10.328 1.456 31.156 1 81.19 290 GLY A C 1
ATOM 2386 O O . GLY A 1 290 ? 11.227 2.275 31.328 1 81.19 290 GLY A O 1
ATOM 2387 N N . ILE A 1 291 ? 10.5 0.085 30.969 1 86.12 291 ILE A N 1
ATOM 2388 C CA . ILE A 1 291 ? 11.852 -0.469 30.922 1 86.12 291 ILE A CA 1
ATOM 2389 C C . ILE A 1 291 ? 12.016 -1.336 29.688 1 86.12 291 ILE A C 1
ATOM 2391 O O . ILE A 1 291 ? 11.047 -1.909 29.188 1 86.12 291 ILE A O 1
ATOM 2395 N N . SER A 1 292 ? 13.297 -1.236 29.203 1 88.44 292 SER A N 1
ATOM 2396 C CA . SER A 1 292 ? 13.555 -2.062 28.016 1 88.44 292 SER A CA 1
ATOM 2397 C C . SER A 1 292 ? 14.672 -3.066 28.281 1 88.44 292 SER A C 1
ATOM 2399 O O . SER A 1 292 ? 15.656 -2.744 28.953 1 88.44 292 SER A O 1
ATOM 2401 N N . GLU A 1 293 ? 14.484 -4.301 27.703 1 86.31 293 GLU A N 1
ATOM 2402 C CA . GLU A 1 293 ? 15.492 -5.348 27.812 1 86.31 293 GLU A CA 1
ATOM 2403 C C . GLU A 1 293 ? 16.531 -5.223 26.688 1 86.31 293 GLU A C 1
ATOM 2405 O O . GLU A 1 293 ? 17.609 -5.797 26.781 1 86.31 293 GLU A O 1
ATOM 2410 N N . THR A 1 294 ? 16.219 -4.469 25.719 1 89.12 294 THR A N 1
ATOM 2411 C CA . THR A 1 294 ? 17.141 -4.27 24.594 1 89.12 294 THR A CA 1
ATOM 2412 C C . THR A 1 294 ? 18.203 -3.225 24.938 1 89.12 294 THR A C 1
ATOM 2414 O O . THR A 1 294 ? 17.859 -2.092 25.297 1 89.12 294 THR A O 1
ATOM 2417 N N . PRO A 1 295 ? 19.406 -3.703 24.844 1 89.88 295 PRO A N 1
ATOM 2418 C CA . PRO A 1 295 ? 20.453 -2.742 25.172 1 89.88 295 PRO A CA 1
ATOM 2419 C C . PRO A 1 295 ? 20.5 -1.556 24.219 1 89.88 295 PRO A C 1
ATOM 2421 O O . PRO A 1 295 ? 20.188 -1.705 23.031 1 89.88 295 PRO A O 1
ATOM 2424 N N . GLU A 1 296 ? 20.922 -0.421 24.641 1 88.12 296 GLU A N 1
ATOM 2425 C CA . GLU A 1 296 ? 20.969 0.809 23.859 1 88.12 296 GLU A CA 1
ATOM 2426 C C . GLU A 1 296 ? 22.031 0.713 22.766 1 88.12 296 GLU A C 1
ATOM 2428 O O . GLU A 1 296 ? 21.875 1.311 21.703 1 88.12 296 GLU A O 1
ATOM 2433 N N . GLU A 1 297 ? 22.984 -0.082 23 1 88.12 297 GLU A N 1
ATOM 2434 C CA . GLU A 1 297 ? 24.094 -0.212 22.047 1 88.12 297 GLU A CA 1
ATOM 2435 C C . GLU A 1 297 ? 23.641 -0.938 20.781 1 88.12 297 GLU A C 1
ATOM 2437 O O . GLU A 1 297 ? 24.234 -0.765 19.719 1 88.12 297 GLU A O 1
ATOM 2442 N N . ALA A 1 298 ? 22.641 -1.649 20.969 1 90.56 298 ALA A N 1
ATOM 2443 C CA . ALA A 1 298 ? 22.125 -2.418 19.844 1 90.56 298 ALA A CA 1
ATOM 2444 C C . ALA A 1 298 ? 21.172 -1.582 19 1 90.56 298 ALA A C 1
ATOM 2446 O O . ALA A 1 298 ? 20.75 -2.008 17.922 1 90.56 298 ALA A O 1
ATOM 2447 N N . THR A 1 299 ? 20.891 -0.349 19.422 1 93.81 299 THR A N 1
ATOM 2448 C CA . THR A 1 299 ? 19.906 0.499 18.75 1 93.81 299 THR A CA 1
ATOM 2449 C C . THR A 1 299 ? 20.578 1.729 18.141 1 93.81 299 THR A C 1
ATOM 2451 O O . THR A 1 299 ? 21.781 1.961 18.359 1 93.81 299 THR A O 1
ATOM 2454 N N . PHE A 1 300 ? 19.875 2.377 17.312 1 94.56 300 PHE A N 1
ATOM 2455 C CA . PHE A 1 300 ? 20.344 3.65 16.781 1 94.56 300 PHE A CA 1
ATOM 2456 C C . PHE A 1 300 ? 20.078 4.777 17.766 1 94.56 300 PHE A C 1
ATOM 2458 O O . PHE A 1 300 ? 18.938 5.008 18.172 1 94.56 300 PHE A O 1
ATOM 2465 N N . THR A 1 301 ? 21.156 5.488 18.078 1 90.75 301 THR A N 1
ATOM 2466 C CA . THR A 1 301 ? 21.031 6.586 19.031 1 90.75 301 THR A CA 1
ATOM 2467 C C . THR A 1 301 ? 21.297 7.926 18.359 1 90.75 301 THR A C 1
ATOM 2469 O O . THR A 1 301 ? 20.922 8.977 18.875 1 90.75 301 THR A O 1
ATOM 2472 N N . ASN A 1 302 ? 21.953 7.785 17.266 1 92.38 302 ASN A N 1
ATOM 2473 C CA . ASN A 1 302 ? 22.281 8.953 16.469 1 92.38 302 ASN A CA 1
ATOM 2474 C C . ASN A 1 302 ? 22 8.711 14.984 1 92.38 302 ASN A C 1
ATOM 2476 O O . ASN A 1 302 ? 22.219 7.613 14.477 1 92.38 302 ASN A O 1
ATOM 2480 N N . VAL A 1 303 ? 21.547 9.781 14.367 1 94.06 303 VAL A N 1
ATOM 2481 C CA . VAL A 1 303 ? 21.109 9.641 12.984 1 94.06 303 VAL A CA 1
ATOM 2482 C C . VAL A 1 303 ? 22.297 9.336 12.094 1 94.06 303 VAL A C 1
ATOM 2484 O O . VAL A 1 303 ? 22.172 8.68 11.055 1 94.06 303 VAL A O 1
ATOM 2487 N N . GLU A 1 304 ? 23.453 9.797 12.461 1 94.44 304 GLU A N 1
ATOM 2488 C CA . GLU A 1 304 ? 24.656 9.594 11.656 1 94.44 304 GLU A CA 1
ATOM 2489 C C . GLU A 1 304 ? 25 8.109 11.57 1 94.44 304 GLU A C 1
ATOM 2491 O O . GLU A 1 304 ? 25.516 7.648 10.547 1 94.44 304 GLU A O 1
ATOM 2496 N N . GLN A 1 305 ? 24.734 7.387 12.641 1 94.88 305 GLN A N 1
ATOM 2497 C CA . GLN A 1 305 ? 24.969 5.949 12.641 1 94.88 305 GLN A CA 1
ATOM 2498 C C . GLN A 1 305 ? 24.125 5.254 11.562 1 94.88 305 GLN A C 1
ATOM 2500 O O . GLN A 1 305 ? 24.516 4.203 11.055 1 94.88 305 GLN A O 1
ATOM 2505 N N . PHE A 1 306 ? 23.094 5.832 11.328 1 95.06 306 PHE A N 1
ATOM 2506 C CA . PHE A 1 306 ? 22.141 5.293 10.352 1 95.06 306 PHE A CA 1
ATOM 2507 C C . PHE A 1 306 ? 22.469 5.801 8.953 1 95.06 306 PHE A C 1
ATOM 2509 O O . PHE A 1 306 ? 22.422 5.035 7.984 1 95.06 306 PHE A O 1
ATOM 2516 N N . LEU A 1 307 ? 22.922 7.039 8.812 1 96.81 307 LEU A N 1
ATOM 2517 C CA . LEU A 1 307 ? 23.156 7.691 7.531 1 96.81 307 LEU A CA 1
ATOM 2518 C C . LEU A 1 307 ? 24.484 7.242 6.934 1 96.81 307 LEU A C 1
ATOM 2520 O O . LEU A 1 307 ? 24.609 7.109 5.711 1 96.81 307 LEU A O 1
ATOM 2524 N N . GLU A 1 308 ? 25.422 6.961 7.73 1 96.94 308 GLU A N 1
ATOM 2525 C CA . GLU A 1 308 ? 26.766 6.684 7.258 1 96.94 308 GLU A CA 1
ATOM 2526 C C . GLU A 1 308 ? 26.812 5.434 6.383 1 96.94 308 GLU A C 1
ATOM 2528 O O . GLU A 1 308 ? 27.344 5.461 5.27 1 96.94 308 GLU A O 1
ATOM 2533 N N . PRO A 1 309 ? 26.25 4.316 6.832 1 97.44 309 PRO A N 1
ATOM 2534 C CA . PRO A 1 309 ? 26.25 3.139 5.961 1 97.44 309 PRO A CA 1
ATOM 2535 C C . PRO A 1 309 ? 25.469 3.369 4.668 1 97.44 309 PRO A C 1
ATOM 2537 O O . PRO A 1 309 ? 25.828 2.832 3.621 1 97.44 309 PRO A O 1
ATOM 2540 N N . LEU A 1 310 ? 24.391 4.09 4.73 1 97.69 310 LEU A N 1
ATOM 2541 C CA . LEU A 1 310 ? 23.625 4.391 3.535 1 97.69 310 LEU A CA 1
ATOM 2542 C C . LEU A 1 310 ? 24.422 5.25 2.566 1 97.69 310 LEU A C 1
ATOM 2544 O O . LEU A 1 310 ? 24.359 5.047 1.351 1 97.69 310 LEU A O 1
ATOM 2548 N N . GLU A 1 311 ? 25.188 6.172 3.143 1 97.62 311 GLU A N 1
ATOM 2549 C CA . GLU A 1 311 ? 26.047 7.008 2.32 1 97.62 311 GLU A CA 1
ATOM 2550 C C . GLU A 1 311 ? 27.156 6.18 1.672 1 97.62 311 GLU A C 1
ATOM 2552 O O . GLU A 1 311 ? 27.562 6.453 0.542 1 97.62 311 GLU A O 1
ATOM 2557 N N . LEU A 1 312 ? 27.625 5.27 2.434 1 97.94 312 LEU A N 1
ATOM 2558 C CA . LEU A 1 312 ? 28.625 4.359 1.888 1 97.94 312 LEU A CA 1
ATOM 2559 C C . LEU A 1 312 ? 28.078 3.615 0.675 1 97.94 312 LEU A C 1
ATOM 2561 O O . LEU A 1 312 ? 28.766 3.488 -0.343 1 97.94 312 LEU A O 1
ATOM 2565 N N . CYS A 1 313 ? 26.875 3.088 0.773 1 98 313 CYS A N 1
ATOM 2566 C CA . CYS A 1 313 ? 26.234 2.418 -0.353 1 98 313 CYS A CA 1
ATOM 2567 C C . CYS A 1 313 ? 26.094 3.363 -1.541 1 98 313 CYS A C 1
ATOM 2569 O O . CYS A 1 313 ? 26.359 2.979 -2.682 1 98 313 CYS A O 1
ATOM 2571 N N . TYR A 1 314 ? 25.719 4.605 -1.227 1 97.75 314 TYR A N 1
ATOM 2572 C CA . TYR A 1 314 ? 25.531 5.605 -2.271 1 97.75 314 TYR A CA 1
ATOM 2573 C C . TYR A 1 314 ? 26.844 5.895 -2.992 1 97.75 314 TYR A C 1
ATOM 2575 O O . TYR A 1 314 ? 26.891 5.871 -4.223 1 97.75 314 TYR A O 1
ATOM 2583 N N . ARG A 1 315 ? 27.906 6.117 -2.268 1 97.12 315 ARG A N 1
ATOM 2584 C CA . ARG A 1 315 ? 29.203 6.422 -2.838 1 97.12 315 ARG A CA 1
ATOM 2585 C C . ARG A 1 315 ? 29.75 5.238 -3.637 1 97.12 315 ARG A C 1
ATOM 2587 O O . ARG A 1 315 ? 30.344 5.422 -4.699 1 97.12 315 ARG A O 1
ATOM 2594 N N . SER A 1 316 ? 29.5 4.113 -3.096 1 97.62 316 SER A N 1
ATOM 2595 C CA . SER A 1 316 ? 29.953 2.91 -3.787 1 97.62 316 SER A CA 1
ATOM 2596 C C . SER A 1 316 ? 29.25 2.744 -5.129 1 97.62 316 SER A C 1
ATOM 2598 O O . SER A 1 316 ? 29.891 2.463 -6.145 1 97.62 316 SER A O 1
ATOM 2600 N N . LEU A 1 317 ? 27.969 2.906 -5.137 1 96.56 317 LEU A N 1
ATOM 2601 C CA . LEU A 1 317 ? 27.219 2.781 -6.375 1 96.56 317 LEU A CA 1
ATOM 2602 C C . LEU A 1 317 ? 27.672 3.82 -7.395 1 96.56 317 LEU A C 1
ATOM 2604 O O . LEU A 1 317 ? 27.828 3.51 -8.578 1 96.56 317 LEU A O 1
ATOM 2608 N N . CYS A 1 318 ? 27.938 4.992 -6.949 1 95.38 318 CYS A N 1
ATOM 2609 C CA . CYS A 1 318 ? 28.406 6.055 -7.844 1 95.38 318 CYS A CA 1
ATOM 2610 C C . CYS A 1 318 ? 29.781 5.742 -8.398 1 95.38 318 CYS A C 1
ATOM 2612 O O . CYS A 1 318 ? 30.031 5.906 -9.594 1 95.38 318 CYS A O 1
ATOM 2614 N N . SER A 1 319 ? 30.656 5.297 -7.555 1 95.19 319 SER A N 1
ATOM 2615 C CA . SER A 1 319 ? 32.031 5.027 -7.965 1 95.19 319 SER A CA 1
ATOM 2616 C C . SER A 1 319 ? 32.094 3.842 -8.922 1 95.19 319 SER A C 1
ATOM 2618 O O . SER A 1 319 ? 33 3.77 -9.766 1 95.19 319 SER A O 1
ATOM 2620 N N . CYS A 1 320 ? 31.172 2.984 -8.805 1 92.5 320 CYS A N 1
ATOM 2621 C CA . CYS A 1 320 ? 31.156 1.791 -9.648 1 92.5 320 CYS A CA 1
ATOM 2622 C C . CYS A 1 320 ? 30.391 2.037 -10.938 1 92.5 320 CYS A C 1
ATOM 2624 O O . CYS A 1 320 ? 30.172 1.11 -11.719 1 92.5 320 CYS A O 1
ATOM 2626 N N . GLY A 1 321 ? 29.922 3.264 -11.156 1 90.69 321 GLY A N 1
ATOM 2627 C CA . GLY A 1 321 ? 29.25 3.615 -12.398 1 90.69 321 GLY A CA 1
ATOM 2628 C C . GLY A 1 321 ? 27.766 3.369 -12.352 1 90.69 321 GLY A C 1
ATOM 2629 O O . GLY A 1 321 ? 27.094 3.336 -13.398 1 90.69 321 GLY A O 1
ATOM 2630 N N . ASP A 1 322 ? 27.219 3.141 -11.242 1 94.19 322 ASP A N 1
ATOM 2631 C CA . ASP A 1 322 ? 25.797 2.863 -11.086 1 94.19 322 ASP A CA 1
ATOM 2632 C C . ASP A 1 322 ? 25.078 4.043 -10.445 1 94.19 322 ASP A C 1
ATOM 2634 O O . ASP A 1 322 ? 24.234 3.857 -9.555 1 94.19 322 ASP A O 1
ATOM 2638 N N . ARG A 1 323 ? 25.297 5.148 -10.891 1 93.56 323 ARG A N 1
ATOM 2639 C CA . ARG A 1 323 ? 24.719 6.371 -10.344 1 93.56 323 ARG A CA 1
ATOM 2640 C C . ARG A 1 323 ? 23.203 6.379 -10.5 1 93.56 323 ARG A C 1
ATOM 2642 O O . ARG A 1 323 ? 22.484 6.797 -9.586 1 93.56 323 ARG A O 1
ATOM 2649 N N . PRO A 1 324 ? 22.672 5.938 -11.594 1 93.06 324 PRO A N 1
ATOM 2650 C CA . PRO A 1 324 ? 21.219 5.93 -11.711 1 93.06 324 PRO A CA 1
ATOM 2651 C C . PRO A 1 324 ? 20.531 5.105 -10.617 1 93.06 324 PRO A C 1
ATOM 2653 O O . PRO A 1 324 ? 19.438 5.453 -10.164 1 93.06 324 PRO A O 1
ATOM 2656 N N . ILE A 1 325 ? 21.188 4.082 -10.203 1 95.06 325 ILE A N 1
ATOM 2657 C CA . ILE A 1 325 ? 20.641 3.246 -9.141 1 95.06 325 ILE A CA 1
ATOM 2658 C C . ILE A 1 325 ? 20.719 3.988 -7.812 1 95.06 325 ILE A C 1
ATOM 2660 O O . ILE A 1 325 ? 19.781 3.959 -7.02 1 95.06 325 ILE A O 1
ATOM 2664 N N . ALA A 1 326 ? 21.844 4.609 -7.629 1 96.25 326 ALA A N 1
ATOM 2665 C CA . ALA A 1 326 ? 22.047 5.371 -6.398 1 96.25 326 ALA A CA 1
ATOM 2666 C C . ALA A 1 326 ? 21.031 6.5 -6.273 1 96.25 326 ALA A C 1
ATOM 2668 O O . ALA A 1 326 ? 20.547 6.781 -5.176 1 96.25 326 ALA A O 1
ATOM 2669 N N . ASP A 1 327 ? 20.656 7.039 -7.383 1 94.38 327 ASP A N 1
ATOM 2670 C CA . ASP A 1 327 ? 19.766 8.203 -7.414 1 94.38 327 ASP A CA 1
ATOM 2671 C C . ASP A 1 327 ? 18.297 7.777 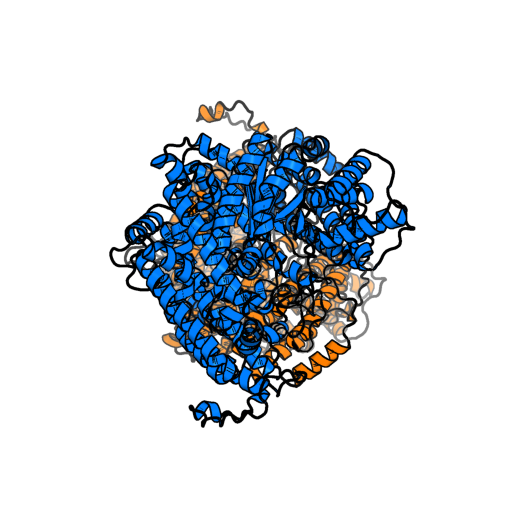-7.328 1 94.38 327 ASP A C 1
ATOM 2673 O O . ASP A 1 327 ? 17.406 8.609 -7.449 1 94.38 327 ASP A O 1
ATOM 2677 N N . GLY A 1 328 ? 18.062 6.582 -7.098 1 93.88 328 GLY A N 1
ATOM 2678 C CA . GLY A 1 328 ? 16.703 6.082 -7.004 1 93.88 328 GLY A CA 1
ATOM 2679 C C . GLY A 1 328 ? 16.172 6.031 -5.578 1 93.88 328 GLY A C 1
ATOM 2680 O O . GLY A 1 328 ? 16.188 7.043 -4.871 1 93.88 328 GLY A O 1
ATOM 2681 N N . SER A 1 329 ? 15.734 4.883 -5.168 1 94.88 329 SER A N 1
ATOM 2682 C CA . SER A 1 329 ? 15.117 4.699 -3.859 1 94.88 329 SER A CA 1
ATOM 2683 C C . SER A 1 329 ? 16.109 4.965 -2.736 1 94.88 329 SER A C 1
ATOM 2685 O O . SER A 1 329 ? 15.727 5.395 -1.646 1 94.88 329 SER A O 1
ATOM 2687 N N . LEU A 1 330 ? 17.391 4.715 -3.039 1 97.31 330 LEU A N 1
ATOM 2688 C CA . LEU A 1 330 ? 18.406 4.957 -2.014 1 97.31 330 LEU A CA 1
ATOM 2689 C C . LEU A 1 330 ? 18.516 6.445 -1.703 1 97.31 330 LEU A C 1
ATOM 2691 O O . LEU A 1 330 ? 18.547 6.84 -0.535 1 97.31 330 LEU A O 1
ATOM 2695 N N . LEU A 1 331 ? 18.594 7.215 -2.732 1 97.19 331 LEU A N 1
ATOM 2696 C CA . LEU A 1 331 ? 18.641 8.656 -2.525 1 97.19 331 LEU A CA 1
ATOM 2697 C C . LEU A 1 331 ? 17.359 9.148 -1.847 1 97.19 331 LEU A C 1
ATOM 2699 O O . LEU A 1 331 ? 17.422 9.992 -0.948 1 97.19 331 LEU A O 1
ATOM 2703 N N . ASP A 1 332 ? 16.188 8.711 -2.316 1 96.56 332 ASP A N 1
ATOM 2704 C CA . ASP A 1 332 ? 14.93 9.047 -1.662 1 96.56 332 ASP A CA 1
ATOM 2705 C C . ASP A 1 332 ? 14.984 8.727 -0.17 1 96.56 332 ASP A C 1
ATOM 2707 O O . ASP A 1 332 ? 14.508 9.508 0.655 1 96.56 332 ASP A O 1
ATOM 2711 N N . PHE A 1 333 ? 15.539 7.582 0.081 1 97.31 333 PHE A N 1
ATOM 2712 C CA . PHE A 1 333 ? 15.617 7.129 1.465 1 97.31 333 PHE A CA 1
ATOM 2713 C C . PHE A 1 333 ? 16.562 8.016 2.273 1 97.31 333 PHE A C 1
ATOM 2715 O O . PHE A 1 333 ? 16.266 8.367 3.414 1 97.31 333 PHE A O 1
ATOM 2722 N N . LEU A 1 334 ? 17.688 8.344 1.696 1 97.88 334 LEU A N 1
ATOM 2723 C CA . LEU A 1 334 ? 18.609 9.258 2.342 1 97.88 334 LEU A CA 1
ATOM 2724 C C . LEU A 1 334 ? 17.938 10.594 2.645 1 97.88 334 LEU A C 1
ATOM 2726 O O . LEU A 1 334 ? 18.094 11.148 3.734 1 97.88 334 LEU A O 1
ATOM 2730 N N . ARG A 1 335 ? 17.172 11.062 1.748 1 97.19 335 ARG A N 1
ATOM 2731 C CA . ARG A 1 335 ? 16.438 12.312 1.924 1 97.19 335 ARG A CA 1
ATOM 2732 C C . ARG A 1 335 ? 15.406 12.195 3.039 1 97.19 335 ARG A C 1
ATOM 2734 O O . ARG A 1 335 ? 15.234 13.117 3.842 1 97.19 335 ARG A O 1
ATOM 2741 N N . GLN A 1 336 ? 14.703 11.062 3.105 1 96.94 336 GLN A N 1
ATOM 2742 C CA . GLN A 1 336 ? 13.719 10.828 4.152 1 96.94 336 GLN A CA 1
ATOM 2743 C C . GLN A 1 336 ? 14.375 10.797 5.531 1 96.94 336 GLN A C 1
ATOM 2745 O O . GLN A 1 336 ? 13.859 11.383 6.48 1 96.94 336 GLN A O 1
ATOM 2750 N N . VAL A 1 337 ? 15.516 10.125 5.605 1 96.81 337 VAL A N 1
ATOM 2751 C CA . VAL A 1 337 ? 16.219 10.031 6.883 1 96.81 337 VAL A CA 1
ATOM 2752 C C . VAL A 1 337 ? 16.703 11.414 7.312 1 96.81 337 VAL A C 1
ATOM 2754 O O . VAL A 1 337 ? 16.656 11.75 8.5 1 96.81 337 VAL A O 1
ATOM 2757 N N . SER A 1 338 ? 17.125 12.148 6.363 1 95.69 338 SER A N 1
ATOM 2758 C CA . SER A 1 338 ? 17.594 13.492 6.676 1 95.69 338 SER A CA 1
ATOM 2759 C C . SER A 1 338 ? 16.453 14.398 7.109 1 95.69 338 SER A C 1
ATOM 2761 O O . SER A 1 338 ? 16.625 15.25 7.98 1 95.69 338 SER A O 1
ATOM 2763 N N . THR A 1 339 ? 15.289 14.242 6.543 1 96 339 THR A N 1
ATOM 2764 C CA . THR A 1 339 ? 14.133 15.094 6.82 1 96 339 THR A CA 1
ATOM 2765 C C . THR A 1 339 ? 13.469 14.688 8.133 1 96 339 THR A C 1
ATOM 2767 O O . THR A 1 339 ? 13.133 15.539 8.953 1 96 339 THR A O 1
ATOM 2770 N N . PHE A 1 340 ? 13.312 13.383 8.367 1 96.62 340 PHE A N 1
ATOM 2771 C CA . PHE A 1 340 ? 12.492 12.922 9.484 1 96.62 340 PHE A CA 1
ATOM 2772 C C . PHE A 1 340 ? 13.359 12.531 10.672 1 96.62 340 PHE A C 1
ATOM 2774 O O . PHE A 1 340 ? 12.883 12.492 11.812 1 96.62 340 PHE A O 1
ATOM 2781 N N . GLY A 1 341 ? 14.633 12.258 10.477 1 95.75 341 GLY A N 1
ATOM 2782 C CA . GLY A 1 341 ? 15.508 11.836 11.562 1 95.75 341 GLY A CA 1
ATOM 2783 C C . GLY A 1 341 ? 15.016 10.586 12.273 1 95.75 341 GLY A C 1
ATOM 2784 O O . GLY A 1 341 ? 14.219 9.828 11.719 1 95.75 341 GLY A O 1
ATOM 2785 N N . LEU A 1 342 ? 15.531 10.344 13.477 1 95.69 342 LEU A N 1
ATOM 2786 C CA . LEU A 1 342 ? 15.125 9.172 14.242 1 95.69 342 LEU A CA 1
ATOM 2787 C C . LEU A 1 342 ? 13.844 9.445 15.023 1 95.69 342 LEU A C 1
ATOM 2789 O O . LEU A 1 342 ? 13.203 8.516 15.523 1 95.69 342 LEU A O 1
ATOM 2793 N N . SER A 1 343 ? 13.445 10.758 15.062 1 94.88 343 SER A N 1
ATOM 2794 C CA . SER A 1 343 ? 12.289 11.133 15.867 1 94.88 343 SER A CA 1
ATOM 2795 C C . SER A 1 343 ? 11.086 11.445 14.984 1 94.88 343 SER A C 1
ATOM 2797 O O . SER A 1 343 ? 10.023 11.828 15.484 1 94.88 343 SER A O 1
ATOM 2799 N N . LEU A 1 344 ? 11.117 11.312 13.703 1 93.94 344 LEU A N 1
ATOM 2800 C CA . LEU A 1 344 ? 10.062 11.57 12.734 1 93.94 344 LEU A CA 1
ATOM 2801 C C . LEU A 1 344 ? 9.75 13.062 12.664 1 93.94 344 LEU A C 1
ATOM 2803 O O . LEU A 1 344 ? 9.719 13.641 11.578 1 93.94 344 LEU A O 1
ATOM 2807 N N . VAL A 1 345 ? 9.414 13.664 13.836 1 95.06 345 VAL A N 1
ATOM 2808 C CA . VAL A 1 345 ? 9.188 15.102 13.977 1 95.06 345 VAL A CA 1
ATOM 2809 C C . VAL A 1 345 ? 9.844 15.602 15.266 1 95.06 345 VAL A C 1
ATOM 2811 O O . VAL A 1 345 ? 9.977 14.852 16.234 1 95.06 345 VAL A O 1
ATOM 2814 N N . ARG A 1 346 ? 10.258 16.828 15.203 1 96.12 346 ARG A N 1
ATOM 2815 C CA . ARG A 1 346 ? 10.773 17.453 16.422 1 96.12 346 ARG A CA 1
ATOM 2816 C C . ARG A 1 346 ? 9.648 18.094 17.219 1 96.12 346 ARG A C 1
ATOM 2818 O O . ARG A 1 346 ? 8.797 18.781 16.656 1 96.12 346 ARG A O 1
ATOM 2825 N N . LEU A 1 347 ? 9.625 17.828 18.484 1 97.5 347 LEU A N 1
ATOM 2826 C CA . LEU A 1 347 ? 8.57 18.359 19.359 1 97.5 347 LEU A CA 1
ATOM 2827 C C . LEU A 1 347 ? 8.984 19.703 19.953 1 97.5 347 LEU A C 1
ATOM 2829 O O . LEU A 1 347 ? 10.047 19.812 20.578 1 97.5 347 LEU A O 1
ATOM 2833 N N . ASP A 1 348 ? 8.188 20.688 19.703 1 97.44 348 ASP A N 1
ATOM 2834 C CA . ASP A 1 348 ? 8.375 21.953 20.406 1 97.44 348 ASP A CA 1
ATOM 2835 C C . ASP A 1 348 ? 7.695 21.938 21.766 1 97.44 348 ASP A C 1
ATOM 2837 O O . ASP A 1 348 ? 6.676 21.281 21.953 1 97.44 348 ASP A O 1
ATOM 2841 N N . ILE A 1 349 ? 8.32 22.641 22.672 1 97.94 349 ILE A N 1
ATOM 2842 C CA . ILE A 1 349 ? 7.727 22.844 23.984 1 97.94 349 ILE A CA 1
ATOM 2843 C C . ILE A 1 349 ? 7.254 24.281 24.125 1 97.94 349 ILE A C 1
ATOM 2845 O O . I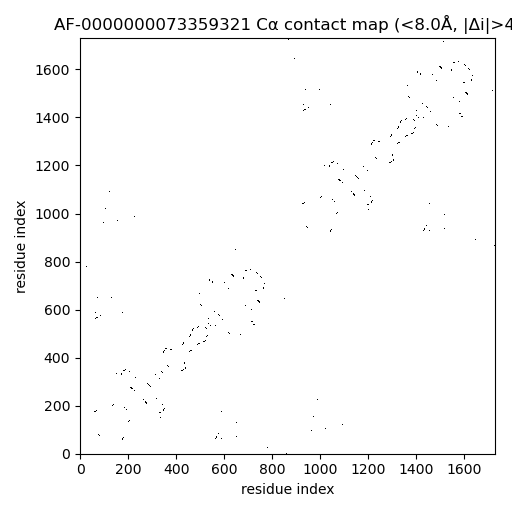LE A 1 349 ? 7.977 25.219 23.781 1 97.94 349 ILE A O 1
ATOM 2849 N N . ARG A 1 350 ? 6.043 24.406 24.531 1 96.56 350 ARG A N 1
ATOM 2850 C CA . ARG A 1 350 ? 5.492 25.734 24.703 1 96.56 350 ARG A CA 1
ATOM 2851 C C . ARG A 1 350 ? 4.902 25.906 26.094 1 96.56 350 ARG A C 1
ATOM 2853 O O . ARG A 1 350 ? 4.156 25.062 26.578 1 96.56 350 ARG A O 1
ATOM 2860 N N . GLN A 1 351 ? 5.328 26.969 26.797 1 95.81 351 GLN A N 1
ATOM 2861 C CA . GLN A 1 351 ? 4.852 27.297 28.141 1 95.81 351 GLN A CA 1
ATOM 2862 C C . GLN A 1 351 ? 4.73 28.812 28.312 1 95.81 351 GLN A C 1
ATOM 2864 O O . GLN A 1 351 ? 5.395 29.578 27.625 1 95.81 351 GLN A O 1
ATOM 2869 N N . GLU A 1 352 ? 3.873 29.219 29.188 1 94.25 352 GLU A N 1
ATOM 2870 C CA . GLU A 1 352 ? 3.629 30.641 29.422 1 94.25 352 GLU A CA 1
ATOM 2871 C C . GLU A 1 352 ? 4.711 31.25 30.312 1 94.25 352 GLU A C 1
ATOM 2873 O O . GLU A 1 352 ? 5.227 30.578 31.219 1 94.25 352 GLU A O 1
ATOM 2878 N N . SER A 1 353 ? 5 32.531 30.125 1 95.44 353 SER A N 1
ATOM 2879 C CA . SER A 1 353 ? 6.043 33.25 30.859 1 95.44 353 SER A CA 1
ATOM 2880 C C . SER A 1 353 ? 5.734 33.281 32.344 1 95.44 353 SER A C 1
ATOM 2882 O O . SER A 1 353 ? 6.641 33.188 33.188 1 95.44 353 SER A O 1
ATOM 2884 N N . ASP A 1 354 ? 4.488 33.312 32.719 1 93.62 354 ASP A N 1
ATOM 2885 C CA . ASP A 1 354 ? 4.082 33.406 34.125 1 93.62 354 ASP A CA 1
ATOM 2886 C C . ASP A 1 354 ? 4.453 32.125 34.875 1 93.62 354 ASP A C 1
ATOM 2888 O O . ASP A 1 354 ? 4.793 32.188 36.062 1 93.62 354 ASP A O 1
ATOM 2892 N N . ARG A 1 355 ? 4.371 31.094 34.25 1 95.56 355 ARG A N 1
ATOM 2893 C CA . ARG A 1 355 ? 4.711 29.828 34.875 1 95.56 355 ARG A CA 1
ATOM 2894 C C . ARG A 1 355 ? 6.195 29.766 35.219 1 95.56 355 ARG A C 1
ATOM 2896 O O . ARG A 1 355 ? 6.582 29.203 36.25 1 95.56 355 ARG A O 1
ATOM 2903 N N . HIS A 1 356 ? 7.023 30.312 34.406 1 97.19 356 HIS A N 1
ATOM 2904 C CA . HIS A 1 356 ? 8.453 30.391 34.688 1 97.19 356 HIS A CA 1
ATOM 2905 C C . HIS A 1 356 ? 8.727 31.344 35.844 1 97.19 356 HIS A C 1
ATOM 2907 O O . HIS A 1 356 ? 9.578 31.078 36.688 1 97.19 356 HIS A O 1
ATOM 2913 N N . THR A 1 357 ? 7.977 32.375 35.812 1 97 357 THR A N 1
ATOM 2914 C CA . THR A 1 357 ? 8.109 33.344 36.906 1 97 357 THR A CA 1
ATOM 2915 C C . THR A 1 357 ? 7.754 32.719 38.219 1 97 357 THR A C 1
ATOM 2917 O O . THR A 1 357 ? 8.414 32.969 39.25 1 97 357 THR A O 1
ATOM 2920 N N . ASP A 1 358 ? 6.746 31.922 38.219 1 96.31 358 ASP A N 1
ATOM 2921 C CA . ASP A 1 358 ? 6.352 31.203 39.438 1 96.31 358 ASP A CA 1
ATOM 2922 C C . ASP A 1 358 ? 7.484 30.328 39.938 1 96.31 358 ASP A C 1
ATOM 2924 O O . ASP A 1 358 ? 7.734 30.266 41.156 1 96.31 358 ASP A O 1
ATOM 2928 N N . VAL A 1 359 ? 8.117 29.688 39.062 1 97 359 VAL A N 1
ATOM 2929 C CA . VAL A 1 359 ? 9.211 28.797 39.438 1 97 359 VAL A CA 1
ATOM 2930 C C . VAL A 1 359 ? 10.375 29.609 40 1 97 359 VAL A C 1
ATOM 2932 O O . VAL A 1 359 ? 10.938 29.266 41.031 1 97 359 VAL A O 1
ATOM 2935 N N . MET A 1 360 ? 10.742 30.688 39.344 1 96.81 360 MET A N 1
ATOM 2936 C CA . MET A 1 360 ? 11.836 31.531 39.812 1 96.81 360 MET A CA 1
ATOM 2937 C C . MET A 1 360 ? 11.516 32.156 41.156 1 96.81 360 MET A C 1
ATOM 2939 O O . MET A 1 360 ? 12.398 32.281 42.031 1 96.81 360 MET A O 1
ATOM 2943 N N . ASP A 1 361 ? 10.281 32.5 41.281 1 96.88 361 ASP A N 1
ATOM 2944 C CA . ASP A 1 361 ? 9.852 33.062 42.562 1 96.88 361 ASP A CA 1
ATOM 2945 C C . ASP A 1 361 ? 9.992 32.031 43.688 1 96.88 361 ASP A C 1
ATOM 2947 O O . ASP A 1 361 ? 10.43 32.375 44.781 1 96.88 361 ASP A O 1
ATOM 2951 N N . ALA A 1 362 ? 9.586 30.828 43.438 1 96.38 362 ALA A N 1
ATOM 2952 C CA . ALA A 1 362 ? 9.719 29.766 44.438 1 96.38 362 ALA A CA 1
ATOM 2953 C C . ALA A 1 362 ? 11.188 29.531 44.781 1 96.38 362 ALA A C 1
ATOM 2955 O O . ALA A 1 362 ? 11.516 29.312 45.969 1 96.38 362 ALA A O 1
ATOM 2956 N N . ILE A 1 363 ? 12.023 29.594 43.844 1 95.81 363 ILE A N 1
ATOM 2957 C CA . ILE A 1 363 ? 13.445 29.359 44.062 1 95.81 363 ILE A CA 1
ATOM 2958 C C . ILE A 1 363 ? 14.055 30.484 44.875 1 95.81 363 ILE A C 1
ATOM 2960 O O . ILE A 1 363 ? 14.766 30.234 45.844 1 95.81 363 ILE A O 1
ATOM 2964 N N . THR A 1 364 ? 13.773 31.734 44.5 1 96.19 364 THR A N 1
ATOM 2965 C CA . THR A 1 364 ? 14.367 32.875 45.188 1 96.19 364 THR A CA 1
ATOM 2966 C C . THR A 1 364 ? 13.836 32.969 46.625 1 96.19 364 THR A C 1
ATOM 2968 O O . THR A 1 364 ? 14.57 33.375 47.531 1 96.19 364 THR A O 1
ATOM 2971 N N . LYS A 1 365 ? 12.609 32.594 46.781 1 95.62 365 LYS A N 1
ATOM 2972 C CA . LYS A 1 365 ? 12.062 32.562 48.156 1 95.62 365 LYS A CA 1
ATOM 2973 C C . LYS A 1 365 ? 12.727 31.484 48.969 1 95.62 365 LYS A C 1
ATOM 2975 O O . LYS A 1 365 ? 13.016 31.688 50.156 1 95.62 365 LYS A O 1
ATOM 2980 N N . HIS A 1 366 ? 12.898 30.406 48.375 1 94.75 366 HIS A N 1
ATOM 2981 C CA . HIS A 1 366 ? 13.555 29.297 49.031 1 94.75 366 HIS A CA 1
ATOM 2982 C C . HIS A 1 366 ? 14.984 29.656 49.438 1 94.75 366 HIS A C 1
ATOM 2984 O O . HIS A 1 366 ? 15.477 29.234 50.469 1 94.75 366 HIS A O 1
ATOM 2990 N N . LEU A 1 367 ? 15.68 30.453 48.625 1 93.44 367 LEU A N 1
ATOM 2991 C CA . LEU A 1 367 ? 17.047 30.891 48.875 1 93.44 367 LEU A CA 1
ATOM 2992 C C . LEU A 1 367 ? 17.078 32.094 49.812 1 93.44 367 LEU A C 1
ATOM 2994 O O . LEU A 1 367 ? 18.141 32.531 50.219 1 93.44 367 LEU A O 1
ATOM 2998 N N . GLU A 1 368 ? 16 32.656 50.125 1 93.44 368 GLU A N 1
ATOM 2999 C CA . GLU A 1 368 ? 15.828 33.781 51.031 1 93.44 368 GLU A CA 1
ATOM 3000 C C . GLU A 1 368 ? 16.5 35.031 50.5 1 93.44 368 GLU A C 1
ATOM 3002 O O . GLU A 1 368 ? 17.141 35.75 51.25 1 93.44 368 GLU A O 1
ATOM 3007 N N . ILE A 1 369 ? 16.359 35.25 49.25 1 94.5 369 ILE A N 1
ATOM 3008 C CA . ILE A 1 369 ? 16.969 36.438 48.656 1 94.5 369 ILE A CA 1
ATOM 3009 C C . ILE A 1 369 ? 15.875 37.375 48.156 1 94.5 369 ILE A C 1
ATOM 3011 O O . ILE A 1 369 ? 16.156 38.312 47.406 1 94.5 369 ILE A O 1
ATOM 3015 N N . GLY A 1 370 ? 14.641 37 48.438 1 94.31 370 GLY A N 1
ATOM 3016 C CA . GLY A 1 370 ? 13.516 37.844 48.062 1 94.31 370 GLY A CA 1
ATOM 3017 C C . GLY A 1 370 ? 12.578 37.188 47.062 1 94.31 370 GLY A C 1
ATOM 3018 O O . GLY A 1 370 ? 12.703 36 46.781 1 94.31 370 GLY A O 1
ATOM 3019 N N . SER A 1 371 ? 11.594 38.031 46.656 1 95.81 371 SER A N 1
ATOM 3020 C CA . SER A 1 371 ? 10.594 37.531 45.719 1 95.81 371 SER A CA 1
ATOM 3021 C C . SER A 1 371 ? 10.906 38 44.312 1 95.81 371 SER A C 1
ATOM 3023 O O . SER A 1 371 ? 10.875 39.188 44 1 95.81 371 SER A O 1
ATOM 3025 N N . TYR A 1 372 ? 11.18 37.094 43.438 1 96.88 372 TYR A N 1
ATOM 3026 C CA . TYR A 1 372 ? 11.484 37.375 42.031 1 96.88 372 TYR A CA 1
ATOM 3027 C C . TYR A 1 372 ? 10.344 38.125 41.375 1 96.88 372 TYR A C 1
ATOM 3029 O O . TYR A 1 372 ? 10.578 39 40.531 1 96.88 372 TYR A O 1
ATOM 3037 N N . ARG A 1 373 ? 9.141 37.875 41.688 1 95.06 373 ARG A N 1
ATOM 3038 C CA . ARG A 1 373 ? 7.941 38.469 41.094 1 95.06 373 ARG A CA 1
ATOM 3039 C C . ARG A 1 373 ? 7.902 39.969 41.344 1 95.06 373 ARG A C 1
ATOM 3041 O O . ARG A 1 373 ? 7.387 40.75 40.531 1 95.06 373 ARG A O 1
ATOM 3048 N N . GLU A 1 374 ? 8.516 40.344 42.438 1 95.19 374 GLU A N 1
ATOM 3049 C CA . GLU A 1 374 ? 8.438 41.75 42.844 1 95.19 374 GLU A CA 1
ATOM 3050 C C . GLU A 1 374 ? 9.664 42.531 42.375 1 95.19 374 GLU A C 1
ATOM 3052 O O . GLU A 1 374 ? 9.695 43.781 42.469 1 95.19 374 GLU A O 1
ATOM 3057 N N . TRP A 1 375 ? 10.578 41.875 41.812 1 96.44 375 TRP A N 1
ATOM 3058 C CA . TRP A 1 375 ? 11.805 42.531 41.375 1 96.44 375 TRP A CA 1
ATOM 3059 C C . TRP A 1 375 ? 11.555 43.344 40.094 1 96.44 375 TRP A C 1
ATOM 3061 O O . TRP A 1 375 ? 10.641 43.031 39.344 1 96.44 375 TRP A O 1
ATOM 3071 N N . SER A 1 376 ? 12.344 44.344 40 1 95.88 376 SER A N 1
ATOM 3072 C CA . SER A 1 376 ? 12.344 45.094 38.719 1 95.88 376 SER A CA 1
ATOM 3073 C C . SER A 1 376 ? 13.008 44.281 37.625 1 95.88 376 SER A C 1
ATOM 3075 O O . SER A 1 376 ? 13.734 43.312 37.875 1 95.88 376 SER A O 1
ATOM 3077 N N . GLU A 1 377 ? 12.758 44.625 36.344 1 95.88 377 GLU A N 1
ATOM 3078 C CA . GLU A 1 377 ? 13.336 43.906 35.219 1 95.88 377 GLU A CA 1
ATOM 3079 C C . GLU A 1 377 ? 14.867 43.938 35.25 1 95.88 377 GLU A C 1
ATOM 3081 O O . GLU A 1 377 ? 15.516 42.938 34.938 1 95.88 377 GLU A O 1
ATOM 3086 N N . GLU A 1 378 ? 15.422 45.031 35.688 1 95.12 378 GLU A N 1
ATOM 3087 C CA . GLU A 1 378 ? 16.875 45.156 35.781 1 95.12 378 GLU A CA 1
ATOM 3088 C C . GLU A 1 378 ? 17.438 44.219 36.844 1 95.12 378 GLU A C 1
ATOM 3090 O O . GLU A 1 378 ? 18.453 43.562 36.625 1 95.12 378 GLU A O 1
ATOM 3095 N N . GLN A 1 379 ? 16.75 44.156 37.938 1 96.19 379 GLN A N 1
ATOM 3096 C CA . GLN A 1 379 ? 17.172 43.25 39 1 96.19 379 GLN A CA 1
ATOM 3097 C C . GLN A 1 379 ? 17.078 41.781 38.562 1 96.19 379 GLN A C 1
ATOM 3099 O O . GLN A 1 379 ? 17.953 41 38.906 1 96.19 379 GLN A O 1
ATOM 3104 N N . ARG A 1 380 ? 16.031 41.5 37.938 1 97.25 380 ARG A N 1
ATOM 3105 C CA . ARG A 1 380 ? 15.844 40.156 37.438 1 97.25 380 ARG A CA 1
ATOM 3106 C C . ARG A 1 380 ? 17 39.75 36.531 1 97.25 380 ARG A C 1
ATOM 3108 O O . ARG A 1 380 ? 17.609 38.688 36.688 1 97.25 380 ARG A O 1
ATOM 3115 N N . GLN A 1 381 ? 17.297 40.625 35.531 1 96.62 381 GLN A N 1
ATOM 3116 C CA . GLN A 1 381 ? 18.344 40.344 34.562 1 96.62 381 GLN A CA 1
ATOM 3117 C C . GLN A 1 381 ? 19.703 40.156 35.219 1 96.62 381 GLN A C 1
ATOM 3119 O O . GLN A 1 381 ? 20.453 39.25 34.906 1 96.62 381 GLN A O 1
ATOM 3124 N N . GLU A 1 382 ? 19.938 41.031 36.188 1 95.62 382 GLU A N 1
ATOM 3125 C CA . GLU A 1 382 ? 21.219 40.969 36.875 1 95.62 382 GLU A CA 1
ATOM 3126 C C . GLU A 1 382 ? 21.375 39.656 37.625 1 95.62 382 GLU A C 1
ATOM 3128 O O . GLU A 1 382 ? 22.438 39.031 37.562 1 95.62 382 GLU A O 1
ATOM 3133 N N . TRP A 1 383 ? 20.359 39.312 38.312 1 96.69 383 TRP A N 1
ATOM 3134 C CA . TRP A 1 383 ? 20.406 38.094 39.094 1 96.69 383 TRP A CA 1
ATOM 3135 C C . TRP A 1 383 ? 20.531 36.875 38.188 1 96.69 383 TRP A C 1
ATOM 3137 O O . TRP A 1 383 ? 21.328 35.969 38.438 1 96.69 383 TRP A O 1
ATOM 3147 N N . LEU A 1 384 ? 19.719 36.781 37.156 1 97.19 384 LEU A N 1
ATOM 3148 C CA . LEU A 1 384 ? 19.703 35.688 36.188 1 97.19 384 LEU A CA 1
ATOM 3149 C C . LEU A 1 384 ? 21.062 35.531 35.531 1 97.19 384 LEU A C 1
ATOM 3151 O O . LEU A 1 384 ? 21.578 34.406 35.375 1 97.19 384 LEU A O 1
ATOM 3155 N N . LEU A 1 385 ? 21.672 36.656 35.125 1 96.19 385 LEU A N 1
ATOM 3156 C CA . LEU A 1 385 ? 22.969 36.625 34.438 1 96.19 385 LEU A CA 1
ATOM 3157 C C . LEU A 1 385 ? 24.062 36.188 35.406 1 96.19 385 LEU A C 1
ATOM 3159 O O . LEU A 1 385 ? 25 35.5 35 1 96.19 385 LEU A O 1
ATOM 3163 N N . SER A 1 386 ? 23.922 36.625 36.656 1 94.88 386 SER A N 1
ATOM 3164 C CA . SER A 1 386 ? 24.891 36.188 37.656 1 94.88 386 SER A CA 1
ATOM 3165 C C . SER A 1 386 ? 24.844 34.688 37.875 1 94.88 386 SER A C 1
ATOM 3167 O O . SER A 1 386 ? 25.891 34.031 38 1 94.88 386 SER A O 1
ATOM 3169 N N . GLU A 1 387 ? 23.641 34.219 37.906 1 94.94 387 GLU A N 1
ATOM 3170 C CA . GLU A 1 387 ? 23.469 32.781 38.094 1 94.94 387 GLU A CA 1
ATOM 3171 C C . GLU A 1 387 ? 23.891 32 36.875 1 94.94 387 GLU A C 1
ATOM 3173 O O . GLU A 1 387 ? 24.453 30.906 36.969 1 94.94 387 GLU A O 1
ATOM 3178 N N . LEU A 1 388 ? 23.594 32.438 35.688 1 94.81 388 LEU A N 1
ATOM 3179 C CA . LEU A 1 388 ? 23.906 31.781 34.438 1 94.81 388 LEU A CA 1
ATOM 3180 C C . LEU A 1 388 ? 25.422 31.703 34.219 1 94.81 388 LEU A C 1
ATOM 3182 O O . LEU A 1 388 ? 25.922 30.766 33.594 1 94.81 388 LEU A O 1
ATOM 3186 N N . SER A 1 389 ? 26.094 32.656 34.719 1 90.75 389 SER A N 1
ATOM 3187 C CA . SER A 1 389 ? 27.547 32.688 34.562 1 90.75 389 SER A CA 1
ATOM 3188 C C . SER A 1 389 ? 28.219 31.781 35.625 1 90.75 389 SER A C 1
ATOM 3190 O O . SER A 1 389 ? 29.359 31.375 35.438 1 90.75 389 SER A O 1
ATOM 3192 N N . GLY A 1 390 ? 27.5 31.422 36.594 1 85.88 390 GLY A N 1
ATOM 3193 C CA . GLY A 1 390 ? 28.047 30.578 37.656 1 85.88 390 GLY A CA 1
ATOM 3194 C C . GLY A 1 390 ? 27.766 29.109 37.438 1 85.88 390 GLY A C 1
ATOM 3195 O O . GLY A 1 390 ? 26.984 28.734 36.562 1 85.88 390 GLY A O 1
ATOM 3196 N N . LYS A 1 391 ? 28.438 28.234 38.25 1 85.25 391 LYS A N 1
ATOM 3197 C CA . LYS A 1 391 ? 28.297 26.797 38.094 1 85.25 391 LYS A CA 1
ATOM 3198 C C . LYS A 1 391 ? 27.594 26.188 39.312 1 85.25 391 LYS A C 1
ATOM 3200 O O . LYS A 1 391 ? 27.266 25 39.344 1 85.25 391 LYS A O 1
ATOM 3205 N N . ARG A 1 392 ? 27.234 27 40.219 1 85.5 392 ARG A N 1
ATOM 3206 C CA . ARG A 1 392 ? 26.656 26.5 41.469 1 85.5 392 ARG A CA 1
ATOM 3207 C C . ARG A 1 392 ? 25.172 26.156 41.25 1 85.5 392 ARG A C 1
ATOM 3209 O O . ARG A 1 392 ? 24.422 26.922 40.656 1 85.5 392 ARG A O 1
ATOM 3216 N N . PRO A 1 393 ? 24.781 24.969 41.719 1 88.44 393 PRO A N 1
ATOM 3217 C CA . PRO A 1 393 ? 23.375 24.609 41.625 1 88.44 393 PRO A CA 1
ATOM 3218 C C . PRO A 1 393 ? 22.469 25.547 42.438 1 88.44 393 PRO A C 1
ATOM 3220 O O . PRO A 1 393 ? 22.828 26 43.5 1 88.44 393 PRO A O 1
ATOM 3223 N N . LEU A 1 394 ? 21.391 25.844 41.875 1 89.69 394 LEU A N 1
ATOM 3224 C CA . LEU A 1 394 ? 20.469 26.828 42.438 1 89.69 394 LEU A CA 1
ATOM 3225 C C . LEU A 1 394 ? 19.609 26.188 43.531 1 89.69 394 LEU A C 1
ATOM 3227 O O . LEU A 1 394 ? 19.234 26.859 44.5 1 89.69 394 LEU A O 1
ATOM 3231 N N . PHE A 1 395 ? 19.172 24.938 43.25 1 87.25 395 PHE A N 1
ATOM 3232 C CA . PHE A 1 395 ? 18.266 24.312 44.219 1 87.25 395 PHE A CA 1
ATOM 3233 C C . PHE A 1 395 ? 18.453 22.797 44.219 1 87.25 395 PHE A C 1
ATOM 3235 O O . PHE A 1 395 ? 19.016 22.234 43.281 1 87.25 395 PHE A O 1
ATOM 3242 N N . GLY A 1 396 ? 18.156 22.125 45.344 1 84 396 GLY A N 1
ATOM 3243 C CA . GLY A 1 396 ? 18.188 20.672 45.5 1 84 396 GLY A CA 1
ATOM 3244 C C . GLY A 1 396 ? 16.812 20.047 45.562 1 84 396 GLY A C 1
ATOM 3245 O O . GLY A 1 396 ? 15.82 20.672 45.156 1 84 396 GLY A O 1
ATOM 3246 N N . PRO A 1 397 ? 16.703 18.859 45.906 1 84.38 397 PRO A N 1
ATOM 3247 C CA . PRO A 1 397 ? 15.43 18.156 46 1 84.38 397 PRO A CA 1
ATOM 3248 C C . PRO A 1 397 ? 14.492 18.75 47.062 1 84.38 397 PRO A C 1
ATOM 3250 O O . PRO A 1 397 ? 13.297 18.453 47.062 1 84.38 397 PRO A O 1
ATOM 3253 N N . ASP A 1 398 ? 14.984 19.688 47.906 1 87.88 398 ASP A N 1
ATOM 3254 C CA . ASP A 1 398 ? 14.211 20.219 49.031 1 87.88 398 ASP A CA 1
ATOM 3255 C C . ASP A 1 398 ? 13.406 21.453 48.625 1 87.88 398 ASP A C 1
ATOM 3257 O O . ASP A 1 398 ? 12.711 22.047 49.438 1 87.88 398 ASP A O 1
ATOM 3261 N N . LEU A 1 399 ? 13.422 21.812 47.406 1 92.31 399 LEU A N 1
ATOM 3262 C CA . LEU A 1 399 ? 12.641 22.953 46.938 1 92.31 399 LEU A CA 1
ATOM 3263 C C . LEU A 1 399 ? 11.141 22.672 47.062 1 92.31 399 LEU A C 1
ATOM 3265 O O . LEU A 1 399 ? 10.641 21.656 46.594 1 92.31 399 LEU A O 1
ATOM 3269 N N . PRO A 1 400 ? 10.461 23.484 47.844 1 91.25 400 PRO A N 1
ATOM 3270 C CA . PRO A 1 400 ? 9.008 23.312 47.906 1 91.25 400 PRO A CA 1
ATOM 3271 C C . PRO A 1 400 ? 8.336 23.5 46.562 1 91.25 400 PRO A C 1
ATOM 3273 O O . PRO A 1 400 ? 8.578 24.5 45.875 1 91.25 400 PRO A O 1
ATOM 3276 N N . LYS A 1 401 ? 7.547 22.531 46.156 1 92.62 401 LYS A N 1
ATOM 3277 C CA . LYS A 1 401 ? 6.949 22.594 44.844 1 92.62 401 LYS A CA 1
ATOM 3278 C C . LYS A 1 401 ? 5.434 22.438 44.906 1 92.62 401 LYS A C 1
ATOM 3280 O O . LYS A 1 401 ? 4.93 21.547 45.594 1 92.62 401 LYS A O 1
ATOM 3285 N N . THR A 1 402 ? 4.742 23.438 44.344 1 93.75 402 THR A N 1
ATOM 3286 C CA . THR A 1 402 ? 3.338 23.203 44.031 1 93.75 402 THR A CA 1
ATOM 3287 C C . THR A 1 402 ? 3.205 22.297 42.812 1 93.75 402 THR A C 1
ATOM 3289 O O . THR A 1 402 ? 4.203 21.953 42.156 1 93.75 402 THR A O 1
ATOM 3292 N N . GLU A 1 403 ? 1.979 21.906 42.469 1 93 403 GLU A N 1
ATOM 3293 C CA . GLU A 1 403 ? 1.749 21.047 41.312 1 93 403 GLU A CA 1
ATOM 3294 C C . GLU A 1 403 ? 2.197 21.75 40.031 1 93 403 GLU A C 1
ATOM 3296 O O . GLU A 1 403 ? 2.754 21.109 39.125 1 93 403 GLU A O 1
ATOM 3301 N N . GLU A 1 404 ? 2.006 23.031 39.969 1 93 404 GLU A N 1
ATOM 3302 C CA . GLU A 1 404 ? 2.352 23.812 38.781 1 93 404 GLU A CA 1
ATOM 3303 C C . GLU A 1 404 ? 3.865 23.953 38.625 1 93 404 GLU A C 1
ATOM 3305 O O . GLU A 1 404 ? 4.398 23.844 37.531 1 93 404 GLU A O 1
ATOM 3310 N N . ILE A 1 405 ? 4.531 24.141 39.75 1 95.38 405 ILE A N 1
ATOM 3311 C CA . ILE A 1 405 ? 5.984 24.281 39.75 1 95.38 405 ILE A CA 1
ATOM 3312 C C . ILE A 1 405 ? 6.633 22.953 39.406 1 95.38 405 ILE A C 1
ATOM 3314 O O . ILE A 1 405 ? 7.57 22.891 38.594 1 95.38 405 ILE A O 1
ATOM 3318 N N . ALA A 1 406 ? 6.066 21.906 40 1 95.5 406 ALA A N 1
ATOM 3319 C CA . ALA A 1 406 ? 6.566 20.578 39.688 1 95.5 406 ALA A CA 1
ATOM 3320 C C . ALA A 1 406 ? 6.406 20.234 38.219 1 95.5 406 ALA A C 1
ATOM 3322 O O . ALA A 1 406 ? 7.273 19.578 37.625 1 95.5 406 ALA A O 1
ATOM 3323 N N . ASP A 1 407 ? 5.344 20.625 37.688 1 95.75 407 ASP A N 1
ATOM 3324 C CA . ASP A 1 407 ? 5.055 20.359 36.281 1 95.75 407 ASP A CA 1
ATOM 3325 C C . ASP A 1 407 ? 6.109 20.984 35.375 1 95.75 407 ASP A C 1
ATOM 3327 O O . ASP A 1 407 ? 6.582 20.359 34.438 1 95.75 407 ASP A O 1
ATOM 3331 N N . VAL A 1 408 ? 6.492 22.172 35.656 1 96.88 408 VAL A N 1
ATOM 3332 C CA . VAL A 1 408 ? 7.477 22.891 34.844 1 96.88 408 VAL A CA 1
ATOM 3333 C C . VAL A 1 408 ? 8.844 22.219 35 1 96.88 408 VAL A C 1
ATOM 3335 O O . VAL A 1 408 ? 9.5 21.922 34 1 96.88 408 VAL A O 1
ATOM 3338 N N . LEU A 1 409 ? 9.227 21.922 36.188 1 96.88 409 LEU A N 1
ATOM 3339 C CA . LEU A 1 409 ? 10.539 21.328 36.438 1 96.88 409 LEU A CA 1
ATOM 3340 C C . LEU A 1 409 ? 10.602 19.906 35.875 1 96.88 409 LEU A C 1
ATOM 3342 O O . LEU A 1 409 ? 11.617 19.516 35.281 1 96.88 409 LEU A O 1
ATOM 3346 N N . ASP A 1 410 ? 9.555 19.172 36.094 1 96.56 410 ASP A N 1
ATOM 3347 C CA . ASP A 1 410 ? 9.523 17.812 35.562 1 96.56 410 ASP A CA 1
ATOM 3348 C C . ASP A 1 410 ? 9.586 17.781 34.062 1 96.56 410 ASP A C 1
ATOM 3350 O O . ASP A 1 410 ? 10.109 16.844 33.469 1 96.56 410 ASP A O 1
ATOM 3354 N N . THR A 1 411 ? 8.961 18.766 33.375 1 97.62 411 THR A N 1
ATOM 3355 C CA . THR A 1 411 ? 9.055 18.859 31.922 1 97.62 411 THR A CA 1
ATOM 3356 C C . THR A 1 411 ? 10.516 19 31.484 1 97.62 411 THR A C 1
ATOM 3358 O O . THR A 1 411 ? 10.953 18.328 30.547 1 97.62 411 THR A O 1
ATOM 3361 N N . PHE A 1 412 ? 11.266 19.797 32.219 1 97.88 412 PHE A N 1
ATOM 3362 C CA . PHE A 1 412 ? 12.68 19.953 31.891 1 97.88 412 PHE A CA 1
ATOM 3363 C C . PHE A 1 412 ? 13.438 18.656 32.156 1 97.88 412 PHE A C 1
ATOM 3365 O O . PHE A 1 412 ? 14.391 18.344 31.422 1 97.88 412 PHE A O 1
ATOM 3372 N N . HIS A 1 413 ? 13.047 17.938 33.125 1 96.5 413 HIS A N 1
ATOM 3373 C CA . HIS A 1 413 ? 13.695 16.656 33.406 1 96.5 413 HIS A CA 1
ATOM 3374 C C . HIS A 1 413 ? 13.438 15.656 32.281 1 96.5 413 HIS A C 1
ATOM 3376 O O . HIS A 1 413 ? 14.312 14.867 31.938 1 96.5 413 HIS A O 1
ATOM 3382 N N . VAL A 1 414 ? 12.203 15.688 31.75 1 96.31 414 VAL A N 1
ATOM 3383 C CA . VAL A 1 414 ? 11.883 14.828 30.625 1 96.31 414 VAL A CA 1
ATOM 3384 C C . VAL A 1 414 ? 12.742 15.203 29.422 1 96.31 414 VAL A C 1
ATOM 3386 O O . VAL A 1 414 ? 13.25 14.328 28.719 1 96.31 414 VAL A O 1
ATOM 3389 N N . ILE A 1 415 ? 12.906 16.5 29.203 1 97.44 415 ILE A N 1
ATOM 3390 C CA . ILE A 1 415 ? 13.727 16.984 28.109 1 97.44 415 ILE A CA 1
ATOM 3391 C C . ILE A 1 415 ? 15.164 16.5 28.281 1 97.44 415 ILE A C 1
ATOM 3393 O O . ILE A 1 415 ? 15.82 16.125 27.312 1 97.44 415 ILE A O 1
ATOM 3397 N N . ALA A 1 416 ? 15.602 16.469 29.484 1 96.5 416 ALA A N 1
ATOM 3398 C CA . ALA A 1 416 ? 16.969 16.047 29.781 1 96.5 416 ALA A CA 1
ATOM 3399 C C . ALA A 1 416 ? 17.125 14.531 29.625 1 96.5 416 ALA A C 1
ATOM 3401 O O . ALA A 1 416 ? 18.203 14.047 29.281 1 96.5 416 ALA A O 1
ATOM 3402 N N . GLU A 1 417 ? 16.109 13.859 29.844 1 92.88 417 GLU A N 1
ATOM 3403 C CA . GLU A 1 417 ? 16.125 12.406 29.812 1 92.88 417 GLU A CA 1
ATOM 3404 C C . GLU A 1 417 ? 16.109 11.883 28.375 1 92.88 417 GLU A C 1
ATOM 3406 O O . GLU A 1 417 ? 16.844 10.945 28.047 1 92.88 417 GLU A O 1
ATOM 3411 N N . LEU A 1 418 ? 15.32 12.414 27.531 1 92.88 418 LEU A N 1
ATOM 3412 C CA . LEU A 1 418 ? 15.117 11.922 26.172 1 92.88 418 LEU A CA 1
ATOM 3413 C C . LEU A 1 418 ? 16.219 12.422 25.234 1 92.88 418 LEU A C 1
ATOM 3415 O O . LEU A 1 418 ? 16.891 13.398 25.531 1 92.88 418 LEU A O 1
ATOM 3419 N N . PRO A 1 419 ? 16.375 11.688 24.156 1 92.38 419 PRO A N 1
ATOM 3420 C CA . PRO A 1 419 ? 17.391 12.148 23.188 1 92.38 419 PRO A CA 1
ATOM 3421 C C . PRO A 1 419 ? 17.109 13.562 22.688 1 92.38 419 PRO A C 1
ATOM 3423 O O . PRO A 1 419 ? 15.945 13.922 22.453 1 92.38 419 PRO A O 1
ATOM 3426 N N . SER A 1 420 ? 18.125 14.328 22.438 1 93.75 420 SER A N 1
ATOM 3427 C CA . SER A 1 420 ? 18 15.742 22.109 1 93.75 420 SER A CA 1
ATOM 3428 C C . SER A 1 420 ? 17.359 15.938 20.734 1 93.75 420 SER A C 1
ATOM 3430 O O . SER A 1 420 ? 16.734 16.969 20.484 1 93.75 420 SER A O 1
ATOM 3432 N N . ASP A 1 421 ? 17.484 14.969 19.906 1 94.31 421 ASP A N 1
ATOM 3433 C CA . ASP A 1 421 ? 16.953 15.117 18.547 1 94.31 421 ASP A CA 1
ATOM 3434 C C . ASP A 1 421 ? 15.43 15.016 18.547 1 94.31 421 ASP A C 1
ATOM 3436 O O . ASP A 1 421 ? 14.789 15.242 17.516 1 94.31 421 ASP A O 1
ATOM 3440 N N . SER A 1 422 ? 14.805 14.758 19.688 1 95.5 422 SER A N 1
ATOM 3441 C CA . SER A 1 422 ? 13.352 14.672 19.797 1 95.5 422 SER A CA 1
ATOM 3442 C C . SER A 1 422 ? 12.727 16.062 19.938 1 95.5 422 SER A C 1
ATOM 3444 O O . SER A 1 422 ? 11.523 16.219 19.75 1 95.5 422 SER A O 1
ATOM 3446 N N . PHE A 1 423 ? 13.578 17.016 20.234 1 97.06 423 PHE A N 1
ATOM 3447 C CA . PHE A 1 423 ? 13.016 18.328 20.562 1 97.06 423 PHE A CA 1
ATOM 3448 C C . PHE A 1 423 ? 13.523 19.391 19.609 1 97.06 423 PHE A C 1
ATOM 3450 O O . PHE A 1 423 ? 14.609 19.25 19.031 1 97.06 423 PHE A O 1
ATOM 3457 N N . GLY A 1 424 ? 12.656 20.422 19.422 1 95.62 424 GLY A N 1
ATOM 3458 C CA . GLY A 1 424 ? 13.016 21.562 18.594 1 95.62 424 GLY A CA 1
ATOM 3459 C C . GLY A 1 424 ? 13.203 22.844 19.391 1 95.62 424 GLY A C 1
ATOM 3460 O O . GLY A 1 424 ? 14.227 23.016 20.047 1 95.62 424 GLY A O 1
ATOM 3461 N N . ALA A 1 425 ? 12.125 23.609 19.438 1 97.19 425 ALA A N 1
ATOM 3462 C CA . ALA A 1 425 ? 12.195 24.922 20.094 1 97.19 425 ALA A CA 1
ATOM 3463 C C . ALA A 1 425 ? 11.414 24.906 21.406 1 97.19 425 ALA A C 1
ATOM 3465 O O . ALA A 1 425 ? 10.523 24.078 21.609 1 97.19 425 ALA A O 1
ATOM 3466 N N . TYR A 1 426 ? 11.898 25.688 22.344 1 98.31 426 TYR A N 1
ATOM 3467 C CA . TYR A 1 426 ? 11.148 26.031 23.547 1 98.31 426 TYR A CA 1
ATOM 3468 C C . TYR A 1 426 ? 10.492 27.391 23.406 1 98.31 426 TYR A C 1
ATOM 3470 O O . TYR A 1 426 ? 11.164 28.422 23.469 1 98.31 426 TYR A O 1
ATOM 3478 N N . ILE A 1 427 ? 9.195 27.453 23.234 1 97.88 427 ILE A N 1
ATOM 3479 C CA . ILE A 1 427 ? 8.453 28.672 22.938 1 97.88 427 ILE A CA 1
ATOM 3480 C C . ILE A 1 427 ? 7.875 29.25 24.219 1 97.88 427 ILE A C 1
ATOM 3482 O O . ILE A 1 427 ? 7.25 28.547 25 1 97.88 427 ILE A O 1
ATOM 3486 N N . ILE A 1 428 ? 8.078 30.516 24.469 1 97.88 428 ILE A N 1
ATOM 3487 C CA . ILE A 1 428 ? 7.535 31.219 25.625 1 97.88 428 ILE A CA 1
ATOM 3488 C C . ILE A 1 428 ? 6.328 32.062 25.219 1 97.88 428 ILE A C 1
ATOM 3490 O O . ILE A 1 428 ? 6.477 33.094 24.594 1 97.88 428 ILE A O 1
ATOM 3494 N N . SER A 1 429 ? 5.219 31.625 25.594 1 93.62 429 SER A N 1
ATOM 3495 C CA . SER A 1 429 ? 4.012 32.406 25.312 1 93.62 429 SER A CA 1
ATOM 3496 C C . SER A 1 429 ? 3.936 33.625 26.188 1 93.62 429 SER A C 1
ATOM 3498 O O . SER A 1 429 ? 4.414 33.625 27.328 1 93.62 429 SER A O 1
ATOM 3500 N N . MET A 1 430 ? 3.426 34.688 25.719 1 90.31 430 MET A N 1
ATOM 3501 C CA . MET A 1 430 ? 3.23 35.969 26.422 1 90.31 430 MET A CA 1
ATOM 3502 C C . MET A 1 430 ? 4.559 36.5 26.922 1 90.31 430 MET A C 1
ATOM 3504 O O . MET A 1 430 ? 4.672 36.875 28.094 1 90.31 430 MET A O 1
ATOM 3508 N N . ALA A 1 431 ? 5.52 36.438 26.047 1 94.69 431 ALA A N 1
ATOM 3509 C CA . ALA A 1 431 ? 6.816 37.031 26.391 1 94.69 431 ALA A CA 1
ATOM 3510 C C . ALA A 1 431 ? 6.762 38.562 26.375 1 94.69 431 ALA A C 1
ATOM 3512 O O . ALA A 1 431 ? 6.117 39.156 25.5 1 94.69 431 ALA A O 1
ATOM 3513 N N . THR A 1 432 ? 7.402 39.188 27.328 1 92.06 432 THR A N 1
ATOM 3514 C CA . THR A 1 432 ? 7.344 40.625 27.422 1 92.06 432 THR A CA 1
ATOM 3515 C C . THR A 1 432 ? 8.742 41.219 27.531 1 92.06 432 THR A C 1
ATOM 3517 O O . THR A 1 432 ? 8.977 42.375 27.125 1 92.06 432 THR A O 1
ATOM 3520 N N . ALA A 1 433 ? 9.609 40.469 28.172 1 93.81 433 ALA A N 1
ATOM 3521 C CA . ALA A 1 433 ? 10.914 41.062 28.484 1 93.81 433 ALA A CA 1
ATOM 3522 C C . ALA A 1 433 ? 12.031 40.031 28.281 1 93.81 433 ALA A C 1
ATOM 3524 O O . ALA A 1 433 ? 11.766 38.844 28.094 1 93.81 433 ALA A O 1
ATOM 3525 N N . ALA A 1 434 ? 13.297 40.562 28.312 1 95.88 434 ALA A N 1
ATOM 3526 C CA . ALA A 1 434 ? 14.477 39.719 28.125 1 95.88 434 ALA A CA 1
ATOM 3527 C C . ALA A 1 434 ? 14.609 38.719 29.25 1 95.88 434 ALA A C 1
ATOM 3529 O O . ALA A 1 434 ? 15.102 37.594 29.031 1 95.88 434 ALA A O 1
ATOM 3530 N N . SER A 1 435 ? 14.164 39.062 30.469 1 97.25 435 SER A N 1
ATOM 3531 C CA . SER A 1 435 ? 14.266 38.156 31.609 1 97.25 435 SER A CA 1
ATOM 3532 C C . SER A 1 435 ? 13.5 36.875 31.375 1 97.25 435 SER A C 1
ATOM 3534 O O . SER A 1 435 ? 13.867 35.812 31.906 1 97.25 435 SER A O 1
ATOM 3536 N N . ASP A 1 436 ? 12.43 36.938 30.625 1 97.56 436 ASP A N 1
ATOM 3537 C CA . ASP A 1 436 ? 11.656 35.75 30.312 1 97.56 436 ASP A CA 1
ATOM 3538 C C . ASP A 1 436 ? 12.516 34.688 29.594 1 97.56 436 ASP A C 1
ATOM 3540 O O . ASP A 1 436 ? 12.398 33.5 29.859 1 97.56 436 ASP A O 1
ATOM 3544 N N . VAL A 1 437 ? 13.344 35.188 28.656 1 98 437 VAL A N 1
ATOM 3545 C CA . VAL A 1 437 ? 14.203 34.312 27.875 1 98 437 VAL A CA 1
ATOM 3546 C C . VAL A 1 437 ? 15.328 33.75 28.75 1 98 437 VAL A C 1
ATOM 3548 O O . VAL A 1 437 ? 15.625 32.562 28.719 1 98 437 VAL A O 1
ATOM 3551 N N . LEU A 1 438 ? 15.906 34.625 29.562 1 97.75 438 LEU A N 1
ATOM 3552 C CA . LEU A 1 438 ? 17.031 34.25 30.406 1 97.75 438 LEU A CA 1
ATOM 3553 C C . LEU A 1 438 ? 16.578 33.219 31.469 1 97.75 438 LEU A C 1
ATOM 3555 O O . LEU A 1 438 ? 17.344 32.344 31.844 1 97.75 438 LEU A O 1
ATOM 3559 N N . ALA A 1 439 ? 15.391 33.375 31.953 1 97.88 439 ALA A N 1
ATOM 3560 C CA . ALA A 1 439 ? 14.859 32.438 32.938 1 97.88 439 ALA A CA 1
ATOM 3561 C C . ALA A 1 439 ? 14.812 31.016 32.406 1 97.88 439 ALA A C 1
ATOM 3563 O O . ALA A 1 439 ? 15.156 30.078 33.094 1 97.88 439 ALA A O 1
ATOM 3564 N N . VAL A 1 440 ? 14.328 30.891 31.172 1 98.19 440 VAL A N 1
ATOM 3565 C CA . VAL A 1 440 ? 14.234 29.578 30.562 1 98.19 440 VAL A CA 1
ATOM 3566 C C . VAL A 1 440 ? 15.625 29 30.344 1 98.19 440 VAL A C 1
ATOM 3568 O O . VAL A 1 440 ? 15.852 27.812 30.531 1 98.19 440 VAL A O 1
ATOM 3571 N N . GLU A 1 441 ? 16.594 29.844 29.906 1 97.19 441 GLU A N 1
ATOM 3572 C CA . GLU A 1 441 ? 17.969 29.406 29.766 1 97.19 441 GLU A CA 1
ATOM 3573 C C . GLU A 1 441 ? 18.531 28.859 31.078 1 97.19 441 GLU A C 1
ATOM 3575 O O . GLU A 1 441 ? 19.219 27.844 31.109 1 97.19 441 GLU A O 1
ATOM 3580 N N . LEU A 1 442 ? 18.219 29.531 32.156 1 96.69 442 LEU A N 1
ATOM 3581 C CA . LEU A 1 442 ? 18.688 29.125 33.469 1 96.69 442 LEU A CA 1
ATOM 3582 C C . LEU A 1 442 ? 18.062 27.797 33.875 1 96.69 442 LEU A C 1
ATOM 3584 O O . LEU A 1 442 ? 18.734 26.938 34.438 1 96.69 442 LEU A O 1
ATOM 3588 N N . LEU A 1 443 ? 16.797 27.672 33.688 1 97 443 LEU A N 1
ATOM 3589 C CA . LEU A 1 443 ? 16.094 26.438 34.031 1 97 443 LEU A CA 1
ATOM 3590 C C . LEU A 1 443 ? 16.656 25.25 33.281 1 97 443 LEU A C 1
ATOM 3592 O O . LEU A 1 443 ? 16.75 24.141 33.844 1 97 443 LEU A O 1
ATOM 3596 N N . GLN A 1 444 ? 16.922 25.422 31.953 1 96.75 444 GLN A N 1
ATOM 3597 C CA . GLN A 1 444 ? 17.531 24.344 31.172 1 96.75 444 GLN A CA 1
ATOM 3598 C C . GLN A 1 444 ? 18.859 23.922 31.766 1 96.75 444 GLN A C 1
ATOM 3600 O O . GLN A 1 444 ? 19.172 22.734 31.828 1 96.75 444 GLN A O 1
ATOM 3605 N N . ARG A 1 445 ? 19.641 24.844 32.188 1 94.5 445 ARG A N 1
ATOM 3606 C CA . ARG A 1 445 ? 20.938 24.547 32.812 1 94.5 445 ARG A CA 1
ATOM 3607 C C . ARG A 1 445 ? 20.75 23.828 34.125 1 94.5 445 ARG A C 1
ATOM 3609 O O . ARG A 1 445 ? 21.406 22.812 34.406 1 94.5 445 ARG A O 1
ATOM 3616 N N . GLU A 1 446 ? 19.828 24.281 34.938 1 93.88 446 GLU A N 1
ATOM 3617 C CA . GLU A 1 446 ? 19.609 23.734 36.281 1 93.88 446 GLU A CA 1
ATOM 3618 C C . GLU A 1 446 ? 19.078 22.312 36.219 1 93.88 446 GLU A C 1
ATOM 3620 O O . GLU A 1 446 ? 19.312 21.516 37.125 1 93.88 446 GLU A O 1
ATOM 3625 N N . CYS A 1 447 ? 18.344 22.062 35.25 1 94.62 447 CYS A N 1
ATOM 3626 C CA . CYS A 1 447 ? 17.766 20.734 35.094 1 94.62 447 CYS A CA 1
ATOM 3627 C C . CYS A 1 447 ? 18.656 19.844 34.25 1 94.62 447 CYS A C 1
ATOM 3629 O O . CYS A 1 447 ? 18.25 18.75 33.844 1 94.62 447 CYS A O 1
ATOM 3631 N N . HIS A 1 448 ? 19.812 20.219 33.781 1 93.31 448 HIS A N 1
ATOM 3632 C CA . HIS A 1 448 ? 20.875 19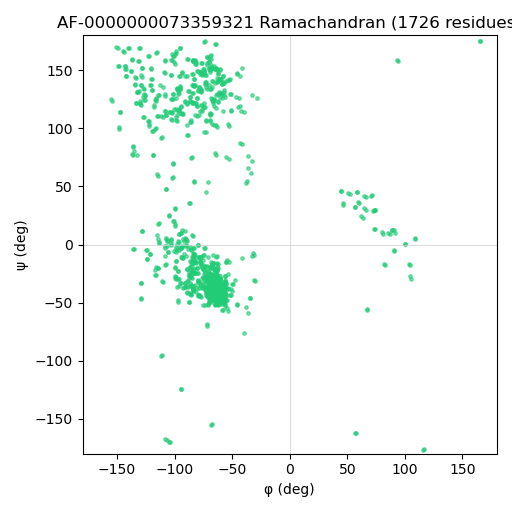.469 33.156 1 93.31 448 HIS A CA 1
ATOM 3633 C C . HIS A 1 448 ? 20.453 19.016 31.75 1 93.31 448 HIS A C 1
ATOM 3635 O O . HIS A 1 448 ? 20.625 17.844 31.391 1 93.31 448 HIS A O 1
ATOM 3641 N N . VAL A 1 449 ? 19.828 19.922 31.047 1 95.38 449 VAL A N 1
ATOM 3642 C CA . VAL A 1 449 ? 19.562 19.656 29.641 1 95.38 449 VAL A CA 1
ATOM 3643 C C . VAL A 1 449 ? 20.859 19.672 28.844 1 95.38 449 VAL A C 1
ATOM 3645 O O . VAL A 1 449 ? 21.516 20.719 28.734 1 95.38 449 VAL A O 1
ATOM 3648 N N . LYS A 1 450 ? 21.281 18.516 28.344 1 91.56 450 LYS A N 1
ATOM 3649 C CA . LYS A 1 450 ? 22.594 18.344 27.703 1 91.56 450 LYS A CA 1
ATOM 3650 C C . LYS A 1 450 ? 22.719 19.281 26.5 1 91.56 450 LYS A C 1
ATOM 3652 O O . LYS A 1 450 ? 23.734 19.953 26.328 1 91.56 450 LYS A O 1
ATOM 3657 N N . GLN A 1 451 ? 21.719 19.234 25.656 1 92.44 451 GLN A N 1
ATOM 3658 C CA . GLN A 1 451 ? 21.625 20.156 24.516 1 92.44 451 GLN A CA 1
ATOM 3659 C C . GLN A 1 451 ? 20.391 21.047 24.641 1 92.44 451 GLN A C 1
ATOM 3661 O O . GLN A 1 451 ? 19.297 20.656 24.25 1 92.44 451 GLN A O 1
ATOM 3666 N N . PRO A 1 452 ? 20.672 22.25 25.109 1 94.5 452 PRO A N 1
ATOM 3667 C CA . PRO A 1 452 ? 19.531 23.141 25.359 1 94.5 452 PRO A CA 1
ATOM 3668 C C . PRO A 1 452 ? 18.719 23.422 24.109 1 94.5 452 PRO A C 1
ATOM 3670 O O . PRO A 1 452 ? 19.281 23.547 23.016 1 94.5 452 PRO A O 1
ATOM 3673 N N . LEU A 1 453 ? 17.422 23.5 24.297 1 96.81 453 LEU A N 1
ATOM 3674 C CA . LEU A 1 453 ? 16.516 23.859 23.219 1 96.81 453 LEU A CA 1
ATOM 3675 C C . LEU A 1 453 ? 16.672 25.328 22.844 1 96.81 453 LEU A C 1
ATOM 3677 O O . LEU A 1 453 ? 17.094 26.141 23.672 1 96.81 453 LEU A O 1
ATOM 3681 N N . ARG A 1 454 ? 16.391 25.641 21.578 1 96.31 454 ARG A N 1
ATOM 3682 C CA . ARG A 1 454 ? 16.344 27.047 21.188 1 96.31 454 ARG A CA 1
ATOM 3683 C C . ARG A 1 454 ? 15.18 27.766 21.859 1 96.31 454 ARG A C 1
ATOM 3685 O O . ARG A 1 454 ? 14.023 27.359 21.719 1 96.31 454 ARG A O 1
ATOM 3692 N N . VAL A 1 455 ? 15.445 28.812 22.578 1 97.88 455 VAL A N 1
ATOM 3693 C CA . VAL A 1 455 ? 14.414 29.547 23.297 1 97.88 455 VAL A CA 1
ATOM 3694 C C . VAL A 1 455 ? 13.805 30.594 22.375 1 97.88 455 VAL A C 1
ATOM 3696 O O . VAL A 1 455 ? 14.508 31.469 21.859 1 97.88 455 VAL A O 1
ATOM 3699 N N . VAL A 1 456 ? 12.531 30.562 22.188 1 97.94 456 VAL A N 1
ATOM 3700 C CA . VAL A 1 456 ? 11.828 31.406 21.219 1 97.94 456 VAL A CA 1
ATOM 3701 C C . VAL A 1 456 ? 10.758 32.219 21.938 1 97.94 456 VAL A C 1
ATOM 3703 O O . VAL A 1 456 ? 9.695 31.719 22.281 1 97.94 456 VAL A O 1
ATOM 3706 N N . PRO A 1 457 ? 10.969 33.5 22.125 1 97.62 457 PRO A N 1
ATOM 3707 C CA . PRO A 1 457 ? 9.914 34.344 22.703 1 97.62 457 PRO A CA 1
ATOM 3708 C C . PRO A 1 457 ? 8.766 34.594 21.734 1 97.62 457 PRO A C 1
ATOM 3710 O O . PRO A 1 457 ? 9 34.844 20.547 1 97.62 457 PRO A O 1
ATOM 3713 N N . LEU A 1 458 ? 7.598 34.469 22.172 1 96.25 458 LEU A N 1
ATOM 3714 C CA . LEU A 1 458 ? 6.402 34.75 21.391 1 96.25 458 LEU A CA 1
ATOM 3715 C C . LEU A 1 458 ? 5.793 36.094 21.812 1 96.25 458 LEU A C 1
ATOM 3717 O O . LEU A 1 458 ? 5.352 36.25 22.953 1 96.25 458 LEU A O 1
ATOM 3721 N N . PHE A 1 459 ? 5.824 37 20.922 1 93.06 459 PHE A N 1
ATOM 3722 C CA . PHE A 1 459 ? 5.168 38.281 21.125 1 93.06 459 PHE A CA 1
ATOM 3723 C C . PHE A 1 459 ? 3.781 38.312 20.484 1 93.06 459 PHE A C 1
ATOM 3725 O O . PHE A 1 459 ? 3.646 38.188 19.266 1 93.06 459 PHE A O 1
ATOM 3732 N N . GLU A 1 460 ? 2.723 38.438 21.312 1 87.5 460 GLU A N 1
ATOM 3733 C CA . GLU A 1 460 ? 1.419 38.156 20.703 1 87.5 460 GLU A CA 1
ATOM 3734 C C . GLU A 1 460 ? 0.394 39.219 21.125 1 87.5 460 GLU A C 1
ATOM 3736 O O . GLU A 1 460 ? -0.747 39.188 20.656 1 87.5 460 GLU A O 1
ATOM 3741 N N . LYS A 1 461 ? 0.685 40.125 21.953 1 87.19 461 LYS A N 1
ATOM 3742 C CA . LYS A 1 461 ? -0.156 41.281 22.219 1 87.19 461 LYS A CA 1
ATOM 3743 C C . LYS A 1 461 ? 0.392 42.531 21.516 1 87.19 461 LYS A C 1
ATOM 3745 O O . LYS A 1 461 ? 1.568 42.594 21.156 1 87.19 461 LYS A O 1
ATOM 3750 N N . LEU A 1 462 ? -0.524 43.5 21.328 1 89.44 462 LEU A N 1
ATOM 3751 C CA . LEU A 1 462 ? -0.107 44.719 20.641 1 89.44 462 LEU A CA 1
ATOM 3752 C C . LEU A 1 462 ? 1.068 45.375 21.344 1 89.44 462 LEU A C 1
ATOM 3754 O O . LEU A 1 462 ? 2.053 45.75 20.703 1 89.44 462 LEU A O 1
ATOM 3758 N N . ALA A 1 463 ? 0.957 45.5 22.625 1 89.44 463 ALA A N 1
ATOM 3759 C CA . ALA A 1 463 ? 2.014 46.125 23.406 1 89.44 463 ALA A CA 1
ATOM 3760 C C . ALA A 1 463 ? 3.314 45.344 23.312 1 89.44 463 ALA A C 1
ATOM 3762 O O . ALA A 1 463 ? 4.402 45.906 23.281 1 89.44 463 ALA A O 1
ATOM 3763 N N . ASP A 1 464 ? 3.229 44.125 23.312 1 91.62 464 ASP A N 1
ATOM 3764 C CA . ASP A 1 464 ? 4.402 43.25 23.234 1 91.62 464 ASP A CA 1
ATOM 3765 C C . ASP A 1 464 ? 5.07 43.375 21.859 1 91.62 464 ASP A C 1
ATOM 3767 O O . ASP A 1 464 ? 6.297 43.312 21.75 1 91.62 464 ASP A O 1
ATOM 3771 N N . LEU A 1 465 ? 4.227 43.469 20.844 1 91.81 465 LEU A N 1
ATOM 3772 C CA . LEU A 1 465 ? 4.758 43.594 19.484 1 91.81 465 LEU A CA 1
ATOM 3773 C C . LEU A 1 465 ? 5.512 44.938 19.344 1 91.81 465 LEU A C 1
ATOM 3775 O O . LEU A 1 465 ? 6.559 44.969 18.688 1 91.81 465 LEU A O 1
ATOM 3779 N N . GLU A 1 466 ? 4.996 45.906 19.953 1 91.69 466 GLU A N 1
ATOM 3780 C CA . GLU A 1 466 ? 5.633 47.219 19.922 1 91.69 466 GLU A CA 1
ATOM 3781 C C . GLU A 1 466 ? 6.941 47.219 20.703 1 91.69 466 GLU A C 1
ATOM 3783 O O . GLU A 1 466 ? 7.898 47.875 20.312 1 91.69 466 GLU A O 1
ATOM 3788 N N . ALA A 1 467 ? 6.949 46.438 21.734 1 93.38 467 ALA A N 1
ATOM 3789 C CA . ALA A 1 467 ? 8.109 46.438 22.625 1 93.38 467 ALA A CA 1
ATOM 3790 C C . ALA A 1 467 ? 9.117 45.375 22.188 1 93.38 467 ALA A C 1
ATOM 3792 O O . ALA A 1 467 ? 10.25 45.344 22.688 1 93.38 467 ALA A O 1
ATOM 3793 N N . ALA A 1 468 ? 8.766 44.594 21.297 1 95.44 468 ALA A N 1
ATOM 3794 C CA . ALA A 1 468 ? 9.562 43.406 20.922 1 95.44 468 ALA A CA 1
ATOM 3795 C C . ALA A 1 468 ? 10.953 43.844 20.469 1 95.44 468 ALA A C 1
ATOM 3797 O O . ALA A 1 468 ? 11.953 43.219 20.875 1 95.44 468 ALA A O 1
ATOM 3798 N N . PRO A 1 469 ? 11.109 44.906 19.594 1 95.81 469 PRO A N 1
ATOM 3799 C CA . PRO A 1 469 ? 12.453 45.281 19.156 1 95.81 469 PRO A CA 1
ATOM 3800 C C . PRO A 1 469 ? 13.352 45.719 20.312 1 95.81 469 PRO A C 1
ATOM 3802 O O . PRO A 1 469 ? 14.539 45.375 20.344 1 95.81 469 PRO A O 1
ATOM 3805 N N . ALA A 1 470 ? 12.773 46.375 21.25 1 95.38 470 ALA A N 1
ATOM 3806 C CA . ALA A 1 470 ? 13.547 46.812 22.406 1 95.38 470 ALA A CA 1
ATOM 3807 C C . ALA A 1 470 ? 13.977 45.625 23.266 1 95.38 470 ALA A C 1
ATOM 3809 O O . ALA A 1 470 ? 15.094 45.562 23.781 1 95.38 470 ALA A O 1
ATOM 3810 N N . ALA A 1 471 ? 13.078 44.75 23.469 1 95.38 471 ALA A N 1
ATOM 3811 C CA . ALA A 1 471 ? 13.383 43.562 24.25 1 95.38 471 ALA A CA 1
ATOM 3812 C C . ALA A 1 471 ? 14.508 42.75 23.594 1 95.38 471 ALA A C 1
ATOM 3814 O O . ALA A 1 471 ? 15.406 42.281 24.281 1 95.38 471 ALA A O 1
ATOM 3815 N N . LEU A 1 472 ? 14.508 42.625 22.281 1 96.19 472 LEU A N 1
ATOM 3816 C CA . LEU A 1 472 ? 15.539 41.875 21.578 1 96.19 472 LEU A CA 1
ATOM 3817 C C . LEU A 1 472 ? 16.859 42.625 21.578 1 96.19 472 LEU A C 1
ATOM 3819 O O . LEU A 1 472 ? 17.938 42 21.672 1 96.19 472 LEU A O 1
ATOM 3823 N N . SER A 1 473 ? 16.703 43.906 21.391 1 96.38 473 SER A N 1
ATOM 3824 C CA . SER A 1 473 ? 17.906 44.719 21.469 1 96.38 473 SER A CA 1
ATOM 3825 C C . SER A 1 473 ? 18.609 44.531 22.812 1 96.38 473 SER A C 1
ATOM 3827 O O . SER A 1 473 ? 19.844 44.406 22.875 1 96.38 473 SER A O 1
ATOM 3829 N N . ARG A 1 474 ? 17.812 44.531 23.859 1 96.31 474 ARG A N 1
ATOM 3830 C CA . ARG A 1 474 ? 18.375 44.281 25.188 1 96.31 474 ARG A CA 1
ATOM 3831 C C . ARG A 1 474 ? 19.016 42.906 25.281 1 96.31 474 ARG A C 1
ATOM 3833 O O . ARG A 1 474 ? 20.109 42.781 25.828 1 96.31 474 ARG A O 1
ATOM 3840 N N . LEU A 1 475 ? 18.422 41.938 24.812 1 96.19 475 LEU A N 1
ATOM 3841 C CA . LEU A 1 475 ? 18.922 40.562 24.844 1 96.19 475 LEU A CA 1
ATOM 3842 C C . LEU A 1 475 ? 20.234 40.438 24.078 1 96.19 475 LEU A C 1
ATOM 3844 O O . LEU A 1 475 ? 21.188 39.812 24.547 1 96.19 475 LEU A O 1
ATOM 3848 N N . PHE A 1 476 ? 20.281 41.094 22.875 1 96.5 476 PHE A N 1
ATOM 3849 C CA . PHE A 1 476 ? 21.453 40.969 22.031 1 96.5 476 PHE A CA 1
ATOM 3850 C C . PHE A 1 476 ? 22.609 41.812 22.578 1 96.5 476 PHE A C 1
ATOM 3852 O O . PHE A 1 476 ? 23.766 41.594 22.203 1 96.5 476 PHE A O 1
ATOM 3859 N N . SER A 1 477 ? 22.266 42.75 23.438 1 95.06 477 SER A N 1
ATOM 3860 C CA . SER A 1 477 ? 23.297 43.594 24.047 1 95.06 477 SER A CA 1
ATOM 3861 C C . SER A 1 477 ? 24.031 42.812 25.156 1 95.06 477 SER A C 1
ATOM 3863 O O . SER A 1 477 ? 25.125 43.219 25.578 1 95.06 477 SER A O 1
ATOM 3865 N N . ILE A 1 478 ? 23.453 41.781 25.594 1 94.69 478 ILE A N 1
ATOM 3866 C CA . ILE A 1 478 ? 24.062 40.938 26.609 1 94.69 478 ILE A CA 1
ATOM 3867 C C . ILE A 1 478 ? 25.078 40 25.969 1 94.69 478 ILE A C 1
ATOM 3869 O O . ILE A 1 478 ? 24.719 39.125 25.172 1 94.69 478 ILE A O 1
ATOM 3873 N N . GLU A 1 479 ? 26.328 40.094 26.359 1 92.12 479 GLU A N 1
ATOM 3874 C CA . GLU A 1 479 ? 27.406 39.312 25.75 1 92.12 479 GLU A CA 1
ATOM 3875 C C . GLU A 1 479 ? 27.219 37.812 25.969 1 92.12 479 GLU A C 1
ATOM 3877 O O . GLU A 1 479 ? 27.422 37.031 25.062 1 92.12 479 GLU A O 1
ATOM 3882 N N . TRP A 1 480 ? 26.891 37.5 27.109 1 93 480 TRP A N 1
ATOM 3883 C CA . TRP A 1 480 ? 26.688 36.062 27.422 1 93 480 TRP A CA 1
ATOM 3884 C C . TRP A 1 480 ? 25.656 35.469 26.469 1 93 480 TRP A C 1
ATOM 3886 O O . TRP A 1 480 ? 25.859 34.344 25.984 1 93 480 TRP A O 1
ATOM 3896 N N . TYR A 1 481 ? 24.609 36.125 26.312 1 95 481 TYR A N 1
ATOM 3897 C CA . TYR A 1 481 ? 23.516 35.594 25.516 1 95 481 TYR A CA 1
ATOM 3898 C C . TYR A 1 481 ? 23.922 35.469 24.047 1 95 481 TYR A C 1
ATOM 3900 O O . TYR A 1 481 ? 23.562 34.469 23.391 1 95 481 TYR A O 1
ATOM 3908 N N . ARG A 1 482 ? 24.594 36.344 23.484 1 93.12 482 ARG A N 1
ATOM 3909 C CA . ARG A 1 482 ? 25.062 36.312 22.109 1 93.12 482 ARG A CA 1
ATOM 3910 C C . ARG A 1 482 ? 25.938 35.062 21.875 1 93.12 482 ARG A C 1
ATOM 3912 O O . ARG A 1 482 ? 25.875 34.438 20.812 1 93.12 482 ARG A O 1
ATOM 3919 N N . ASP A 1 483 ? 26.734 34.844 22.859 1 91.94 483 ASP A N 1
ATOM 3920 C CA . ASP A 1 483 ? 27.578 33.656 22.766 1 91.94 483 ASP A CA 1
ATOM 3921 C C . ASP A 1 483 ? 26.766 32.375 22.812 1 91.94 483 ASP A C 1
ATOM 3923 O O . ASP A 1 483 ? 27.062 31.406 22.125 1 91.94 483 ASP A O 1
ATOM 3927 N N . GLN A 1 484 ? 25.734 32.5 23.625 1 91.75 484 GLN A N 1
ATOM 3928 C CA . GLN A 1 484 ? 24.891 31.328 23.812 1 91.75 484 GLN A CA 1
ATOM 3929 C C . GLN A 1 484 ? 24.141 30.969 22.531 1 91.75 484 GLN A C 1
ATOM 3931 O O . GLN A 1 484 ? 23.969 29.797 22.219 1 91.75 484 GLN A O 1
ATOM 3936 N N . ILE A 1 485 ? 23.688 31.906 21.719 1 93.62 485 ILE A N 1
ATOM 3937 C CA . ILE A 1 485 ? 22.828 31.641 20.562 1 93.62 485 ILE A CA 1
ATOM 3938 C C . ILE A 1 485 ? 23.688 31.484 19.312 1 93.62 485 ILE A C 1
ATOM 3940 O O . ILE A 1 485 ? 23.172 31.141 18.25 1 93.62 485 ILE A O 1
ATOM 3944 N N . ASN A 1 486 ? 24.969 31.625 19.406 1 91.81 486 ASN A N 1
ATOM 3945 C CA . ASN A 1 486 ? 25.891 31.469 18.281 1 91.81 486 ASN A CA 1
ATOM 3946 C C . ASN A 1 486 ? 25.391 32.219 17.047 1 91.81 486 ASN A C 1
ATOM 3948 O O . ASN A 1 486 ? 25.375 31.641 15.953 1 91.81 486 ASN A O 1
ATOM 3952 N N . GLY A 1 487 ? 24.797 33.312 17.266 1 90.38 487 GLY A N 1
ATOM 3953 C CA . GLY A 1 487 ? 24.438 34.219 16.188 1 90.38 487 GLY A CA 1
ATOM 3954 C C . GLY A 1 487 ? 23.109 33.875 15.547 1 90.38 487 GLY A C 1
ATOM 3955 O O . GLY A 1 487 ? 22.75 34.438 14.516 1 90.38 487 GLY A O 1
ATOM 3956 N N . LYS A 1 488 ? 22.344 33.031 16.047 1 92.81 488 LYS A N 1
ATOM 3957 C CA . LYS A 1 488 ? 21.047 32.688 15.477 1 92.81 488 LYS A CA 1
ATOM 3958 C C . LYS A 1 488 ? 19.938 32.812 16.531 1 92.81 488 LYS A C 1
ATOM 3960 O O . LYS A 1 488 ? 20.094 32.344 17.656 1 92.81 488 LYS A O 1
ATOM 3965 N N . GLN A 1 489 ? 18.875 33.5 16.219 1 94.94 489 GLN A N 1
ATOM 3966 C CA . GLN A 1 489 ? 17.75 33.688 17.109 1 94.94 489 GLN A CA 1
ATOM 3967 C C . GLN A 1 489 ? 16.422 33.469 16.375 1 94.94 489 GLN A C 1
ATOM 3969 O O . GLN A 1 489 ? 16.297 33.875 15.219 1 94.94 489 GLN A O 1
ATOM 3974 N N . GLU A 1 490 ? 15.539 32.812 17.031 1 95.69 490 GLU A N 1
ATOM 3975 C CA . GLU A 1 490 ? 14.188 32.656 16.5 1 95.69 490 GLU A CA 1
ATOM 3976 C C . GLU A 1 490 ? 13.172 33.406 17.344 1 95.69 490 GLU A C 1
ATOM 3978 O O . GLU A 1 490 ? 13.273 33.469 18.562 1 95.69 490 GLU A O 1
ATOM 3983 N N . VAL A 1 491 ? 12.266 34.062 16.672 1 96.19 491 VAL A N 1
ATOM 3984 C CA . VAL A 1 491 ? 11.211 34.812 17.344 1 96.19 491 VAL A CA 1
ATOM 3985 C C . VAL A 1 491 ? 9.852 34.469 16.734 1 96.19 491 VAL A C 1
ATOM 3987 O O . VAL A 1 491 ? 9.727 34.344 15.508 1 96.19 491 VAL A O 1
ATOM 3990 N N . MET A 1 492 ? 8.961 34.188 17.609 1 96 492 MET A N 1
ATOM 3991 C CA . MET A 1 492 ? 7.613 33.875 17.125 1 96 492 MET A CA 1
ATOM 3992 C C . MET A 1 492 ? 6.703 35.094 17.219 1 96 492 MET A C 1
ATOM 3994 O O . MET A 1 492 ? 6.766 35.844 18.188 1 96 492 MET A O 1
ATOM 3998 N N . ILE A 1 493 ? 6 35.281 16.172 1 90.94 493 ILE A N 1
ATOM 3999 C CA . ILE A 1 493 ? 5.02 36.375 16.141 1 90.94 493 ILE A CA 1
ATOM 4000 C C . ILE A 1 493 ? 3.611 35.781 16.062 1 90.94 493 ILE A C 1
ATOM 4002 O O . ILE A 1 493 ? 3.35 34.906 15.242 1 90.94 493 ILE A O 1
ATOM 4006 N N . GLY A 1 494 ? 2.773 36.25 16.969 1 87.5 494 GLY A N 1
ATOM 4007 C CA . GLY A 1 494 ? 1.429 35.688 17.078 1 87.5 494 GLY A CA 1
ATOM 4008 C C . GLY A 1 494 ? 0.39 36.531 16.344 1 87.5 494 GLY A C 1
ATOM 4009 O O . GLY A 1 494 ? 0.327 37.75 16.516 1 87.5 494 GLY A O 1
ATOM 4010 N N . TYR A 1 495 ? -0.432 35.906 15.602 1 82.19 495 TYR A N 1
ATOM 4011 C CA . TYR A 1 495 ? -1.441 36.594 14.789 1 82.19 495 TYR A CA 1
ATOM 4012 C C . TYR A 1 495 ? -2.789 36.594 15.508 1 82.19 495 TYR A C 1
ATOM 4014 O O . TYR A 1 495 ? -3.465 37.625 15.539 1 82.19 495 TYR A O 1
ATOM 4022 N N . SER A 1 496 ? -3.109 35.594 16.172 1 82.44 496 SER A N 1
ATOM 4023 C CA . SER A 1 496 ? -4.449 35.406 16.734 1 82.44 496 SER A CA 1
ATOM 4024 C C . SER A 1 496 ? -4.695 36.312 17.922 1 82.44 496 SER A C 1
ATOM 4026 O O . SER A 1 496 ? -5.676 37.062 17.953 1 82.44 496 SER A O 1
ATOM 4028 N N . ASP A 1 497 ? -3.879 36.312 18.828 1 82 497 ASP A N 1
ATOM 4029 C CA . ASP A 1 497 ? -4.102 37.062 20.062 1 82 497 ASP A CA 1
ATOM 4030 C C . ASP A 1 497 ? -3.965 38.594 19.828 1 82 497 ASP A C 1
ATOM 4032 O O . ASP A 1 497 ? -4.629 39.375 20.484 1 82 497 ASP A O 1
ATOM 4036 N N . SER A 1 498 ? -3.152 38.969 18.891 1 85.88 498 SER A N 1
ATOM 4037 C CA . SER A 1 498 ? -3.055 40.375 18.562 1 85.88 498 SER A CA 1
ATOM 4038 C C . SER A 1 498 ? -4.348 40.875 17.938 1 85.88 498 SER A C 1
ATOM 4040 O O . SER A 1 498 ? -4.766 42 18.188 1 85.88 498 SER A O 1
ATOM 4042 N N . GLY A 1 499 ? -4.914 40.062 17.172 1 86.62 499 GLY A N 1
ATOM 4043 C CA . GLY A 1 499 ? -6.203 40.438 16.594 1 86.62 499 GLY A CA 1
ATOM 4044 C C . GLY A 1 499 ? -7.297 40.562 17.641 1 86.62 499 GLY A C 1
ATOM 4045 O O . GLY A 1 499 ? -8.141 41.469 17.547 1 86.62 499 GLY A O 1
ATOM 4046 N N . LYS A 1 500 ? -7.309 39.75 18.578 1 87.19 500 LYS A N 1
ATOM 4047 C CA . LYS A 1 500 ? -8.297 39.781 19.641 1 87.19 500 LYS A CA 1
ATOM 4048 C C . LYS A 1 500 ? -8.078 41.031 20.516 1 87.19 500 LYS A C 1
ATOM 4050 O O . LYS A 1 500 ? -9.039 41.625 21.016 1 87.19 500 LYS A O 1
ATOM 4055 N N . ASP A 1 501 ? -6.867 41.375 20.641 1 86.94 501 ASP A N 1
ATOM 4056 C CA . ASP A 1 501 ? -6.496 42.469 21.547 1 86.94 501 ASP A CA 1
ATOM 4057 C C . ASP A 1 501 ? -6.762 43.844 20.891 1 86.94 501 ASP A C 1
ATOM 4059 O O . ASP A 1 501 ? -7.273 44.75 21.547 1 86.94 501 ASP A O 1
ATOM 4063 N N . ALA A 1 502 ? -6.383 43.969 19.609 1 91.56 502 ALA A N 1
ATOM 4064 C CA . ALA A 1 502 ? -6.359 45.312 19.016 1 91.56 502 ALA A CA 1
ATOM 4065 C C . ALA A 1 502 ? -7.215 45.375 17.75 1 91.56 502 ALA A C 1
ATOM 4067 O O . ALA A 1 502 ? -7.438 46.438 17.188 1 91.56 502 ALA A O 1
ATOM 4068 N N . GLY A 1 503 ? -7.73 44.281 17.359 1 91.44 503 GLY A N 1
ATOM 4069 C CA . GLY A 1 503 ? -8.422 44.219 16.078 1 91.44 503 GLY A CA 1
ATOM 4070 C C . GLY A 1 503 ? -7.531 43.781 14.938 1 91.44 503 GLY A C 1
ATOM 4071 O O . GLY A 1 503 ? -6.32 44 14.961 1 91.44 503 GLY A O 1
ATOM 4072 N N . ARG A 1 504 ? -8.148 43.312 13.93 1 92.38 504 ARG A N 1
ATOM 4073 C CA . ARG A 1 504 ? -7.414 42.656 12.844 1 92.38 504 ARG A CA 1
ATOM 4074 C C . ARG A 1 504 ? -6.59 43.688 12.062 1 92.38 504 ARG A C 1
ATOM 4076 O O . ARG A 1 504 ? -5.457 43.375 11.664 1 92.38 504 ARG A O 1
ATOM 4083 N N . PHE A 1 505 ? -7.133 44.812 11.75 1 94.12 505 PHE A N 1
ATOM 4084 C CA . PHE A 1 505 ? -6.445 45.844 10.961 1 94.12 505 PHE A CA 1
ATOM 4085 C C . PHE A 1 505 ? -5.152 46.281 11.641 1 94.12 505 PHE A C 1
ATOM 4087 O O . PHE A 1 505 ? -4.078 46.219 11.039 1 94.12 505 PHE A O 1
ATOM 4094 N N . SER A 1 506 ? -5.281 46.719 12.883 1 93.88 506 SER A N 1
ATOM 4095 C CA . SER A 1 506 ? -4.141 47.219 13.648 1 93.88 506 SER A CA 1
ATOM 4096 C C . SER A 1 506 ? -3.143 46.094 13.93 1 93.88 506 SER A C 1
ATOM 4098 O O . SER A 1 506 ? -1.933 46.312 13.953 1 93.88 506 SER A O 1
ATOM 4100 N N . ALA A 1 507 ? -3.654 44.938 14.211 1 92.19 507 ALA A N 1
ATOM 4101 C CA . ALA A 1 507 ? -2.781 43.812 14.453 1 92.19 507 ALA A CA 1
ATOM 4102 C C . ALA A 1 507 ? -1.931 43.5 13.227 1 92.19 507 ALA A C 1
ATOM 4104 O O . ALA A 1 507 ? -0.725 43.25 13.336 1 92.19 507 ALA A O 1
ATOM 4105 N N . ALA A 1 508 ? -2.533 43.406 12.039 1 91.31 508 ALA A N 1
ATOM 4106 C CA . ALA A 1 508 ? -1.817 43.125 10.805 1 91.31 508 ALA A CA 1
ATOM 4107 C C . ALA A 1 508 ? -0.731 44.156 10.539 1 91.31 508 ALA A C 1
ATOM 4109 O O . ALA A 1 508 ? 0.383 43.812 10.141 1 91.31 508 ALA A O 1
ATOM 4110 N N . TRP A 1 509 ? -1.094 45.344 10.703 1 94.38 509 TRP A N 1
ATOM 4111 C CA . TRP A 1 509 ? -0.141 46.438 10.453 1 94.38 509 TRP A CA 1
ATOM 4112 C C . TRP A 1 509 ? 0.989 46.406 11.477 1 94.38 509 TRP A C 1
ATOM 4114 O O . TRP A 1 509 ? 2.154 46.625 11.125 1 94.38 509 TRP A O 1
ATOM 4124 N N . GLN A 1 510 ? 0.619 46.25 12.742 1 93.62 510 GLN A N 1
ATOM 4125 C CA . GLN A 1 510 ? 1.646 46.188 13.781 1 93.62 510 GLN A CA 1
ATOM 4126 C C . GLN A 1 510 ? 2.584 45 13.562 1 93.62 510 GLN A C 1
ATOM 4128 O O . GLN A 1 510 ? 3.777 45.094 13.867 1 93.62 510 GLN A O 1
ATOM 4133 N N . LEU A 1 511 ? 2.053 43.938 13.156 1 92.5 511 LEU A N 1
ATOM 4134 C CA . LEU A 1 511 ? 2.879 42.781 12.844 1 92.5 511 LEU A CA 1
ATOM 4135 C C . LEU A 1 511 ? 3.863 43.094 11.727 1 92.5 511 LEU A C 1
ATOM 4137 O O . LEU A 1 511 ? 5.027 42.688 11.781 1 92.5 511 LEU A O 1
ATOM 4141 N N . TYR A 1 512 ? 3.369 43.75 10.68 1 93.19 512 TYR A N 1
ATOM 4142 C CA . TYR A 1 512 ? 4.215 44.188 9.57 1 93.19 512 TYR A CA 1
ATOM 4143 C C . TYR A 1 512 ? 5.367 45.062 10.07 1 93.19 512 TYR A C 1
ATOM 4145 O O . TYR A 1 512 ? 6.527 44.812 9.75 1 93.19 512 TYR A O 1
ATOM 4153 N N . LYS A 1 513 ? 5.082 46 10.883 1 94.31 513 LYS A N 1
ATOM 4154 C CA . LYS A 1 513 ? 6.078 46.906 11.406 1 94.31 513 LYS A CA 1
ATOM 4155 C C . LYS A 1 513 ? 7.059 46.219 12.336 1 94.31 513 LYS A C 1
ATOM 4157 O O . LYS A 1 513 ? 8.266 46.438 12.266 1 94.31 513 LYS A O 1
ATOM 4162 N N . ALA A 1 514 ? 6.473 45.438 13.195 1 94.19 514 ALA A N 1
ATOM 4163 C CA . ALA A 1 514 ? 7.312 44.719 14.141 1 94.19 514 ALA A CA 1
ATOM 4164 C C . ALA A 1 514 ? 8.344 43.844 13.414 1 94.19 514 ALA A C 1
ATOM 4166 O O . ALA A 1 514 ? 9.508 43.781 13.82 1 94.19 514 ALA A O 1
ATOM 4167 N N . GLN A 1 515 ? 7.977 43.219 12.406 1 94.06 515 GLN A N 1
ATOM 4168 C CA . GLN A 1 515 ? 8.883 42.375 11.641 1 94.06 515 GLN A CA 1
ATOM 4169 C C . GLN A 1 515 ? 10.016 43.188 11.023 1 94.06 515 GLN A C 1
ATOM 4171 O O . GLN A 1 515 ? 11.18 42.781 11.062 1 94.06 515 GLN A O 1
ATOM 4176 N N . GLU A 1 516 ? 9.641 44.312 10.438 1 94.12 516 GLU A N 1
ATOM 4177 C CA . GLU A 1 516 ? 10.648 45.188 9.859 1 94.12 516 GLU A CA 1
ATOM 4178 C C . GLU A 1 516 ? 11.664 45.625 10.906 1 94.12 516 GLU A C 1
ATOM 4180 O O . GLU A 1 516 ? 12.875 45.594 10.656 1 94.12 516 GLU A O 1
ATOM 4185 N N . GLU A 1 517 ? 11.148 45.969 12.047 1 95.56 517 GLU A N 1
ATOM 4186 C CA . GLU A 1 517 ? 12.016 46.469 13.102 1 95.56 517 GLU A CA 1
ATOM 4187 C C . GLU A 1 517 ? 12.875 45.375 13.703 1 95.56 517 GLU A C 1
ATOM 4189 O O . GLU A 1 517 ? 14.031 45.594 14.062 1 95.56 517 GLU A O 1
ATOM 4194 N N . LEU A 1 518 ? 12.312 44.281 13.906 1 95.81 518 LEU A N 1
ATOM 4195 C CA . LEU A 1 518 ? 13.047 43.156 14.469 1 95.81 518 LEU A CA 1
ATOM 4196 C C . LEU A 1 518 ? 14.234 42.781 13.578 1 95.81 518 LEU A C 1
ATOM 4198 O O . LEU A 1 518 ? 15.32 42.469 14.078 1 95.81 518 LEU A O 1
ATOM 4202 N N . ILE A 1 519 ? 14.016 42.812 12.312 1 93.19 519 ILE A N 1
ATOM 4203 C CA . ILE A 1 519 ? 15.078 42.469 11.367 1 93.19 519 ILE A CA 1
ATOM 4204 C C . ILE A 1 519 ? 16.188 43.531 11.445 1 93.19 519 ILE A C 1
ATOM 4206 O O . ILE A 1 519 ? 17.359 43.188 11.328 1 93.19 519 ILE A O 1
ATOM 4210 N N . LYS A 1 520 ? 15.82 44.75 11.539 1 94.69 520 LYS A N 1
ATOM 4211 C CA . LYS A 1 520 ? 16.797 45.844 11.672 1 94.69 520 LYS A CA 1
ATOM 4212 C C . LYS A 1 520 ? 17.672 45.656 12.906 1 94.69 520 LYS A C 1
ATOM 4214 O O . LYS A 1 520 ? 18.891 45.812 12.852 1 94.69 520 LYS A O 1
ATOM 4219 N N . VAL A 1 521 ? 17 45.281 14.008 1 96.25 521 VAL A N 1
ATOM 4220 C CA . VAL A 1 521 ? 17.719 45.031 15.25 1 96.25 521 VAL A CA 1
ATOM 4221 C C . VAL A 1 521 ? 18.672 43.875 15.07 1 96.25 521 VAL A C 1
ATOM 4223 O O . VAL A 1 521 ? 19.828 43.938 15.5 1 96.25 521 VAL A O 1
ATOM 4226 N N . ALA A 1 522 ? 18.234 42.812 14.5 1 95.31 522 ALA A N 1
ATOM 4227 C CA . ALA A 1 522 ? 19.047 41.625 14.281 1 95.31 522 ALA A CA 1
ATOM 4228 C C . ALA A 1 522 ? 20.266 41.969 13.43 1 95.31 522 ALA A C 1
ATOM 4230 O O . ALA A 1 522 ? 21.375 41.5 13.711 1 95.31 522 ALA A O 1
ATOM 4231 N N . LYS A 1 523 ? 20.078 42.75 12.352 1 94.19 523 LYS A N 1
ATOM 4232 C CA . LYS A 1 523 ? 21.172 43.156 11.484 1 94.19 523 LYS A CA 1
ATOM 4233 C C . LYS A 1 523 ? 22.203 44 12.25 1 94.19 523 LYS A C 1
ATOM 4235 O O . LYS A 1 523 ? 23.406 43.844 12.047 1 94.19 523 LYS A O 1
ATOM 4240 N N . GLN A 1 524 ? 21.734 44.812 13.062 1 95.62 524 GLN A N 1
ATOM 4241 C CA . GLN A 1 524 ? 22.594 45.688 13.852 1 95.62 524 GLN A CA 1
ATOM 4242 C C . GLN A 1 524 ? 23.547 44.875 14.734 1 95.62 524 GLN A C 1
ATOM 4244 O O . GLN A 1 524 ? 24.703 45.25 14.906 1 95.62 524 GLN A O 1
ATOM 4249 N N . TYR A 1 525 ? 23.094 43.812 15.266 1 95.69 525 TYR A N 1
ATOM 4250 C CA . TYR A 1 525 ? 23.891 43 16.188 1 95.69 525 TYR A CA 1
ATOM 4251 C C . TYR A 1 525 ? 24.516 41.812 15.477 1 95.69 525 TYR A C 1
ATOM 4253 O O . TYR A 1 525 ? 25.156 40.969 16.109 1 95.69 525 TYR A O 1
ATOM 4261 N N . GLY A 1 526 ? 24.203 41.625 14.195 1 93.19 526 GLY A N 1
ATOM 4262 C CA . GLY A 1 526 ? 24.766 40.531 13.414 1 93.19 526 GLY A CA 1
ATOM 4263 C C . GLY A 1 526 ? 24.172 39.188 13.766 1 93.19 526 GLY A C 1
ATOM 4264 O O . GLY A 1 526 ? 24.875 38.156 13.781 1 93.19 526 GLY A O 1
ATOM 4265 N N . VAL A 1 527 ? 23 39.156 14.172 1 94.25 527 VAL A N 1
ATOM 4266 C CA . VAL A 1 527 ? 22.297 37.906 14.523 1 94.25 527 VAL A CA 1
ATOM 4267 C C . VAL A 1 527 ? 21.359 37.5 13.391 1 94.25 527 VAL A C 1
ATOM 4269 O O . VAL A 1 527 ? 20.656 38.344 12.828 1 94.25 527 VAL A O 1
ATOM 4272 N N . LYS A 1 528 ? 21.391 36.281 12.906 1 92.31 528 LYS A N 1
ATOM 4273 C CA . LYS A 1 528 ? 20.438 35.781 11.93 1 92.31 528 LYS A CA 1
ATOM 4274 C C . LYS A 1 528 ? 19.094 35.469 12.586 1 92.31 528 LYS A C 1
ATOM 4276 O O . LYS A 1 528 ? 19 34.562 13.438 1 92.31 528 LYS A O 1
ATOM 4281 N N . LEU A 1 529 ? 18.094 36.156 12.203 1 93.81 529 LEU A N 1
ATOM 4282 C CA . LEU A 1 529 ? 16.781 36.031 12.828 1 93.81 529 LEU A CA 1
ATOM 4283 C C . LEU A 1 529 ? 15.859 35.188 11.977 1 93.81 529 LEU A C 1
ATOM 4285 O O . LEU A 1 529 ? 15.742 35.406 10.766 1 93.81 529 LEU A O 1
ATOM 4289 N N . THR A 1 530 ? 15.32 34.188 12.578 1 93.12 530 THR A N 1
ATOM 4290 C CA . THR A 1 530 ? 14.266 33.406 11.945 1 93.12 530 THR A CA 1
ATOM 4291 C C . THR A 1 530 ? 12.898 33.781 12.5 1 93.12 530 THR A C 1
ATOM 4293 O O . THR A 1 530 ? 12.68 33.75 13.711 1 93.12 530 THR A O 1
ATOM 4296 N N . MET A 1 531 ? 12.078 34.125 11.586 1 92.69 531 MET A N 1
ATOM 4297 C CA . MET A 1 531 ? 10.719 34.469 11.992 1 92.69 531 MET A CA 1
ATOM 4298 C C . MET A 1 531 ? 9.828 33.25 12.008 1 92.69 531 MET A C 1
ATOM 4300 O O . MET A 1 531 ? 9.719 32.531 11 1 92.69 531 MET A O 1
ATOM 4304 N N . PHE A 1 532 ? 9.25 32.938 13.172 1 94.75 532 PHE A N 1
ATOM 4305 C CA . PHE A 1 532 ? 8.281 31.859 13.344 1 94.75 532 PHE A CA 1
ATOM 4306 C C . PHE A 1 532 ? 6.859 32.406 13.32 1 94.75 532 PHE A C 1
ATOM 4308 O O . PHE A 1 532 ? 6.449 33.125 14.234 1 94.75 532 PHE A O 1
ATOM 4315 N N . HIS A 1 533 ? 6.133 32.062 12.273 1 90.75 533 HIS A N 1
ATOM 4316 C CA . HIS A 1 533 ? 4.797 32.625 12.078 1 90.75 533 HIS A CA 1
ATOM 4317 C C . HIS A 1 533 ? 3.732 31.703 12.672 1 90.75 533 HIS A C 1
ATOM 4319 O O . HIS A 1 533 ? 3.521 30.594 12.18 1 90.75 533 HIS A O 1
ATOM 4325 N N . GLY A 1 534 ? 3.086 32.156 13.719 1 88.12 534 GLY A N 1
ATOM 4326 C CA . GLY A 1 534 ? 1.975 31.406 14.305 1 88.12 534 GLY A CA 1
ATOM 4327 C C . GLY A 1 534 ? 0.648 31.688 13.625 1 88.12 534 GLY A C 1
ATOM 4328 O O . GLY A 1 534 ? -0.242 32.312 14.219 1 88.12 534 GLY A O 1
ATOM 4329 N N . ARG A 1 535 ? 0.476 31.141 12.461 1 78.31 535 ARG A N 1
ATOM 4330 C CA . ARG A 1 535 ? -0.713 31.438 11.664 1 78.31 535 ARG A CA 1
ATOM 4331 C C . ARG A 1 535 ? -1.805 30.406 11.922 1 78.31 535 ARG A C 1
ATOM 4333 O O . ARG A 1 535 ? -1.513 29.25 12.266 1 78.31 535 ARG A O 1
ATOM 4340 N N . GLY A 1 536 ? -3.012 30.891 11.82 1 70.88 536 GLY A N 1
ATOM 4341 C CA . GLY A 1 536 ? -4.148 29.984 11.922 1 70.88 536 GLY A CA 1
ATOM 4342 C C . GLY A 1 536 ? -4.805 29.703 10.586 1 70.88 536 GLY A C 1
ATOM 4343 O O . GLY A 1 536 ? -4.246 30.016 9.531 1 70.88 536 GLY A O 1
ATOM 4344 N N . GLY A 1 537 ? -5.926 29.078 10.648 1 64 537 GLY A N 1
ATOM 4345 C CA . GLY A 1 537 ? -6.637 28.672 9.445 1 64 537 GLY A CA 1
ATOM 4346 C C . GLY A 1 537 ? -7.566 29.75 8.922 1 64 537 GLY A C 1
ATOM 4347 O O . GLY A 1 537 ? -7.793 29.844 7.711 1 64 537 GLY A O 1
ATOM 4348 N N . THR A 1 538 ? -8.023 30.625 9.836 1 65.5 538 THR A N 1
ATOM 4349 C CA . THR A 1 538 ? -8.984 31.641 9.453 1 65.5 538 THR A CA 1
ATOM 4350 C C . THR A 1 538 ? -8.289 33 9.273 1 65.5 538 THR A C 1
ATOM 4352 O O . THR A 1 538 ? -7.188 33.219 9.781 1 65.5 538 THR A O 1
ATOM 4355 N N . VAL A 1 539 ? -8.977 33.844 8.602 1 60.97 539 VAL A N 1
ATOM 4356 C CA . VAL A 1 539 ? -8.461 35.188 8.352 1 60.97 539 VAL A CA 1
ATOM 4357 C C . VAL A 1 539 ? -8.25 35.906 9.68 1 60.97 539 VAL A C 1
ATOM 4359 O O . VAL A 1 539 ? -7.262 36.625 9.844 1 60.97 539 VAL A O 1
ATOM 4362 N N . GLY A 1 540 ? -9.094 35.625 10.555 1 60.59 540 GLY A N 1
ATOM 4363 C CA . GLY A 1 540 ? -8.969 36.25 11.852 1 60.59 540 GLY A CA 1
ATOM 4364 C C . GLY A 1 540 ? -7.742 35.812 12.625 1 60.59 540 GLY A C 1
ATOM 4365 O O . GLY A 1 540 ? -7.289 36.5 13.547 1 60.59 540 GLY A O 1
ATOM 4366 N N . ARG A 1 541 ? -7.336 34.75 12.164 1 64 541 ARG A N 1
ATOM 4367 C CA . ARG A 1 541 ? -6.152 34.219 12.828 1 64 541 ARG A CA 1
ATOM 4368 C C . ARG A 1 541 ? -4.953 34.219 11.883 1 64 541 ARG A C 1
ATOM 4370 O O . ARG A 1 541 ? -4.039 33.406 12.039 1 64 541 ARG A O 1
ATOM 4377 N N . GLY A 1 542 ? -5.078 35 10.852 1 54.69 542 GLY A N 1
ATOM 4378 C CA . GLY A 1 542 ? -3.957 35.125 9.938 1 54.69 542 GLY A CA 1
ATOM 4379 C C . GLY A 1 542 ? -3.984 34.156 8.789 1 54.69 542 GLY A C 1
ATOM 4380 O O . GLY A 1 542 ? -2.982 33.969 8.094 1 54.69 542 GLY A O 1
ATOM 4381 N N . GLY A 1 543 ? -5.078 33.531 8.703 1 62.91 543 GLY A N 1
ATOM 4382 C CA . GLY A 1 543 ? -5.18 32.531 7.652 1 62.91 543 GLY A CA 1
ATOM 4383 C C . GLY A 1 543 ? -5.391 33.125 6.277 1 62.91 543 GLY A C 1
ATOM 4384 O O . GLY A 1 543 ? -5.645 34.312 6.152 1 62.91 543 GLY A O 1
ATOM 4385 N N . GLY A 1 544 ? -5.047 32.438 5.188 1 64.19 544 GLY A N 1
ATOM 4386 C CA . GLY A 1 544 ? -5.152 32.844 3.793 1 64.19 544 GLY A CA 1
ATOM 4387 C C . GLY A 1 544 ? -4.344 31.953 2.861 1 64.19 544 GLY A C 1
ATOM 4388 O O . GLY A 1 544 ? -3.721 30.984 3.301 1 64.19 544 GLY A O 1
ATOM 4389 N N . PRO A 1 545 ? -4.492 32.219 1.649 1 70.5 545 PRO A N 1
ATOM 4390 C CA . PRO A 1 545 ? -3.674 31.438 0.723 1 70.5 545 PRO A CA 1
ATOM 4391 C C . PRO A 1 545 ? -2.18 31.547 1.015 1 70.5 545 PRO A C 1
ATOM 4393 O O . PRO A 1 545 ? -1.649 32.656 1.112 1 70.5 545 PRO A O 1
ATOM 4396 N N . THR A 1 546 ? -1.563 30.5 1.12 1 72.38 546 THR A N 1
ATOM 4397 C CA . THR A 1 546 ? -0.194 30.391 1.608 1 72.38 546 THR A CA 1
ATOM 4398 C C . THR A 1 546 ? 0.752 31.25 0.772 1 72.38 546 THR A C 1
ATOM 4400 O O . THR A 1 546 ? 1.559 32 1.317 1 72.38 546 THR A O 1
ATOM 4403 N N . HIS A 1 547 ? 0.627 31.172 -0.51 1 72.31 547 HIS A N 1
ATOM 4404 C CA . HIS A 1 547 ? 1.542 31.844 -1.416 1 72.31 547 HIS A CA 1
ATOM 4405 C C . HIS A 1 547 ? 1.439 33.375 -1.261 1 72.31 547 HIS A C 1
ATOM 4407 O O . HIS A 1 547 ? 2.457 34.062 -1.162 1 72.31 547 HIS A O 1
ATOM 4413 N N . LEU A 1 548 ? 0.255 33.781 -1.046 1 71.62 548 LEU A N 1
ATOM 4414 C CA . LEU A 1 548 ? 0.022 35.219 -0.912 1 71.62 548 LEU A CA 1
ATOM 4415 C C . LEU A 1 548 ? 0.45 35.688 0.466 1 71.62 548 LEU A C 1
ATOM 4417 O O . LEU A 1 548 ? 0.978 36.812 0.597 1 71.62 548 LEU A O 1
ATOM 4421 N N . ALA A 1 549 ? 0.25 34.875 1.36 1 76.06 549 ALA A N 1
ATOM 4422 C CA . ALA A 1 549 ? 0.616 35.219 2.729 1 76.06 549 ALA A CA 1
ATOM 4423 C C . ALA A 1 549 ? 2.127 35.375 2.869 1 76.06 549 ALA A C 1
ATOM 4425 O O . A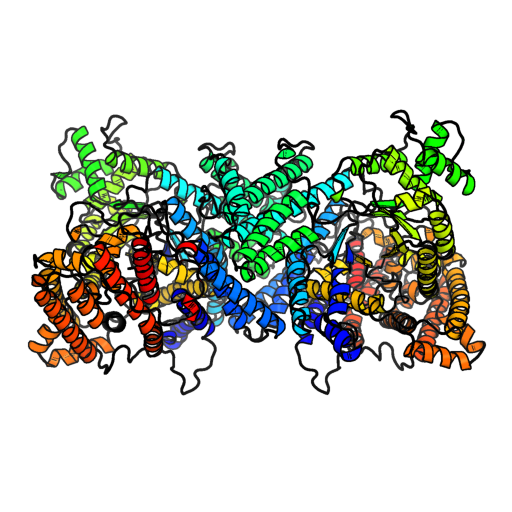LA A 1 549 ? 2.602 36.281 3.562 1 76.06 549 ALA A O 1
ATOM 4426 N N . ILE A 1 550 ? 2.822 34.562 2.229 1 79.69 550 ILE A N 1
ATOM 4427 C CA . ILE A 1 550 ? 4.277 34.594 2.312 1 79.69 550 ILE A CA 1
ATOM 4428 C C . ILE A 1 550 ? 4.82 35.75 1.493 1 79.69 550 ILE A C 1
ATOM 4430 O O . ILE A 1 550 ? 5.695 36.5 1.956 1 79.69 550 ILE A O 1
ATOM 4434 N N . LEU A 1 551 ? 4.199 36 0.367 1 77.69 551 LEU A N 1
ATOM 4435 C CA . LEU A 1 551 ? 4.691 37.031 -0.536 1 77.69 551 LEU A CA 1
ATOM 4436 C C . LEU A 1 551 ? 4.293 38.406 -0.04 1 77.69 551 LEU A C 1
ATOM 4438 O O . LEU A 1 551 ? 4.836 39.438 -0.5 1 77.69 551 LEU A O 1
ATOM 4442 N N . SER A 1 552 ? 3.406 38.438 0.961 1 79.81 552 SER A N 1
ATOM 4443 C CA . SER A 1 552 ? 2.953 39.719 1.478 1 79.81 552 SER A CA 1
ATOM 4444 C C . SER A 1 552 ? 3.742 40.125 2.717 1 79.81 552 SER A C 1
ATOM 4446 O O . SER A 1 552 ? 3.52 41.188 3.275 1 79.81 552 SER A O 1
ATOM 4448 N N . GLN A 1 553 ? 4.676 39.312 3.068 1 85.62 553 GLN A N 1
ATOM 4449 C CA . GLN A 1 553 ? 5.543 39.656 4.195 1 85.62 553 GLN A CA 1
ATOM 4450 C C . GLN A 1 553 ? 6.496 40.781 3.836 1 85.62 553 GLN A C 1
ATOM 4452 O O . GLN A 1 553 ? 6.781 41 2.66 1 85.62 553 GLN A O 1
ATOM 4457 N N . PRO A 1 554 ? 6.988 41.531 4.863 1 90.44 554 PRO A N 1
ATOM 4458 C CA . PRO A 1 554 ? 7.934 42.594 4.566 1 90.44 554 PRO A CA 1
ATOM 4459 C C . PRO A 1 554 ? 9.219 42.094 3.914 1 90.44 554 PRO A C 1
ATOM 4461 O O . PRO A 1 554 ? 9.617 40.969 4.137 1 90.44 554 PRO A O 1
ATOM 4464 N N . PRO A 1 555 ? 9.734 42.969 3.131 1 88.69 555 PRO A N 1
ATOM 4465 C CA . PRO A 1 555 ? 10.992 42.562 2.486 1 88.69 555 PRO A CA 1
ATOM 4466 C C . PRO A 1 555 ? 12.07 42.188 3.492 1 88.69 555 PRO A C 1
ATOM 4468 O O . PRO A 1 555 ? 12.172 42.781 4.562 1 88.69 555 PRO A O 1
ATOM 4471 N N . ASP A 1 556 ? 12.812 41.156 3.238 1 85.44 556 ASP A N 1
ATOM 4472 C CA . ASP A 1 556 ? 14.016 40.719 3.939 1 85.44 556 ASP A CA 1
ATOM 4473 C C . ASP A 1 556 ? 13.664 39.969 5.215 1 85.44 556 ASP A C 1
ATOM 4475 O O . ASP A 1 556 ? 14.523 39.719 6.059 1 85.44 556 ASP A O 1
ATOM 4479 N N . THR A 1 557 ? 12.445 39.656 5.355 1 88.06 557 THR A N 1
ATOM 4480 C CA . THR A 1 557 ? 12.047 38.969 6.574 1 88.06 557 THR A CA 1
ATOM 4481 C C . THR A 1 557 ? 12.219 37.469 6.406 1 88.06 557 THR A C 1
ATOM 4483 O O . THR A 1 557 ? 12.32 36.719 7.395 1 88.06 557 THR A O 1
ATOM 4486 N N . ILE A 1 558 ? 12.188 37.062 5.18 1 86.81 558 ILE A N 1
ATOM 4487 C CA . ILE A 1 558 ? 12.414 35.656 4.895 1 86.81 558 ILE A CA 1
ATOM 4488 C C . ILE A 1 558 ? 13.742 35.469 4.16 1 86.81 558 ILE A C 1
ATOM 4490 O O . ILE A 1 558 ? 13.828 35.688 2.951 1 86.81 558 ILE A O 1
ATOM 4494 N N . HIS A 1 559 ? 14.766 35.25 4.875 1 80.69 559 HIS A N 1
ATOM 4495 C CA . HIS A 1 559 ? 16.094 35.062 4.309 1 80.69 559 HIS A CA 1
ATOM 4496 C C . HIS A 1 559 ? 16.469 33.562 4.266 1 80.69 559 HIS A C 1
ATOM 4498 O O . HIS A 1 559 ? 17.484 33.156 4.836 1 80.69 559 HIS A O 1
ATOM 4504 N N . GLY A 1 560 ? 15.625 32.844 3.586 1 85.5 560 GLY A N 1
ATOM 4505 C CA . GLY A 1 560 ? 15.93 31.453 3.379 1 85.5 560 GLY A CA 1
ATOM 4506 C C . GLY A 1 560 ? 15.367 30.547 4.461 1 85.5 560 GLY A C 1
ATOM 4507 O O . GLY A 1 560 ? 15.531 29.328 4.406 1 85.5 560 GLY A O 1
ATOM 4508 N N . SER A 1 561 ? 14.797 31.156 5.461 1 89.88 561 SER A N 1
ATOM 4509 C CA . SER A 1 561 ? 14.227 30.328 6.523 1 89.88 561 SER A CA 1
ATOM 4510 C C . SER A 1 561 ? 12.797 30.75 6.848 1 89.88 561 SER A C 1
ATOM 4512 O O . SER A 1 561 ? 12.531 31.922 7.094 1 89.88 561 SER A O 1
ATOM 4514 N N . LEU A 1 562 ? 11.93 29.797 6.738 1 92.19 562 LEU A N 1
ATOM 4515 C CA . LEU A 1 562 ? 10.523 30.031 7.07 1 92.19 562 LEU A CA 1
ATOM 4516 C C . LEU A 1 562 ? 10.008 28.953 8.016 1 92.19 562 LEU A C 1
ATOM 4518 O O . LEU A 1 562 ? 10.172 27.766 7.758 1 92.19 562 LEU A O 1
ATOM 4522 N N . ARG A 1 563 ? 9.547 29.344 9.156 1 94.81 563 ARG A N 1
ATOM 4523 C CA . ARG A 1 563 ? 8.883 28.453 10.102 1 94.81 563 ARG A CA 1
ATOM 4524 C C . ARG A 1 563 ? 7.434 28.875 10.32 1 94.81 563 ARG A C 1
ATOM 4526 O O . ARG A 1 563 ? 7.156 30.047 10.602 1 94.81 563 ARG A O 1
ATOM 4533 N N . VAL A 1 564 ? 6.527 27.953 10.086 1 92.5 564 VAL A N 1
ATOM 4534 C CA . VAL A 1 564 ? 5.117 28.344 10.133 1 92.5 564 VAL A CA 1
ATOM 4535 C C . VAL A 1 564 ? 4.297 27.219 10.75 1 92.5 564 VAL A C 1
ATOM 4537 O O . VAL A 1 564 ? 4.609 26.031 10.562 1 92.5 564 VAL A O 1
ATOM 4540 N N . THR A 1 565 ? 3.262 27.578 11.508 1 90.81 565 THR A N 1
ATOM 4541 C CA . THR A 1 565 ? 2.365 26.578 12.078 1 90.81 565 THR A CA 1
ATOM 4542 C C . THR A 1 565 ? 1.301 26.156 11.07 1 90.81 565 THR A C 1
ATOM 4544 O O . THR A 1 565 ? 0.844 26.969 10.266 1 90.81 565 THR A O 1
ATOM 4547 N N . VAL A 1 566 ? 0.957 24.906 11.078 1 88.12 566 VAL A N 1
ATOM 4548 C CA . VAL A 1 566 ? -0.169 24.359 10.328 1 88.12 566 VAL A CA 1
ATOM 4549 C C . VAL A 1 566 ? -1.192 23.766 11.297 1 88.12 566 VAL A C 1
ATOM 4551 O O . VAL A 1 566 ? -0.898 22.797 12.008 1 88.12 566 VAL A O 1
ATOM 4554 N N . GLN A 1 567 ? -2.346 24.328 11.211 1 79.44 567 GLN A N 1
ATOM 4555 C CA . GLN A 1 567 ? -3.33 23.969 12.227 1 79.44 567 GLN A CA 1
ATOM 4556 C C . GLN A 1 567 ? -4.152 22.75 11.789 1 79.44 567 GLN A C 1
ATOM 4558 O O . GLN A 1 567 ? -4.285 22.484 10.594 1 79.44 567 GLN A O 1
ATOM 4563 N N . GLY A 1 568 ? -4.781 22.062 12.773 1 72.19 568 GLY A N 1
ATOM 4564 C CA . GLY A 1 568 ? -5.43 20.766 12.633 1 72.19 568 GLY A CA 1
ATOM 4565 C C . GLY A 1 568 ? -6.32 20.672 11.406 1 72.19 568 GLY A C 1
ATOM 4566 O O . GLY A 1 568 ? -6.148 19.781 10.578 1 72.19 568 GLY A O 1
ATOM 4567 N N . GLU A 1 569 ? -7.25 21.609 11.164 1 71.75 569 GLU A N 1
ATOM 4568 C CA . GLU A 1 569 ? -8.148 21.547 10.023 1 71.75 569 GLU A CA 1
ATOM 4569 C C . GLU A 1 569 ? -7.391 21.734 8.711 1 71.75 569 GLU A C 1
ATOM 4571 O O . GLU A 1 569 ? -7.699 21.094 7.707 1 71.75 569 GLU A O 1
ATOM 4576 N N . VAL A 1 570 ? -6.398 22.594 8.82 1 78.44 570 VAL A N 1
ATOM 4577 C CA . VAL A 1 570 ? -5.605 22.875 7.629 1 78.44 570 VAL A CA 1
ATOM 4578 C C . VAL A 1 570 ? -4.691 21.703 7.312 1 78.44 570 VAL A C 1
ATOM 4580 O O . VAL A 1 570 ? -4.324 21.484 6.152 1 78.44 570 VAL A O 1
ATOM 4583 N N . ILE A 1 571 ? -4.395 20.953 8.367 1 84.5 571 ILE A N 1
ATOM 4584 C CA . ILE A 1 571 ? -3.541 19.781 8.148 1 84.5 571 ILE A CA 1
ATOM 4585 C C . ILE A 1 571 ? -4.234 18.812 7.199 1 84.5 571 ILE A C 1
ATOM 4587 O O . ILE A 1 571 ? -3.613 18.297 6.27 1 84.5 571 ILE A O 1
ATOM 4591 N N . GLU A 1 572 ? -5.48 18.562 7.391 1 79.19 572 GLU A N 1
ATOM 4592 C CA . GLU A 1 572 ? -6.242 17.656 6.547 1 79.19 572 GLU A CA 1
ATOM 4593 C C . GLU A 1 572 ? -6.332 18.172 5.113 1 79.19 572 GLU A C 1
ATOM 4595 O O . GLU A 1 572 ? -6.23 17.391 4.16 1 79.19 572 GLU A O 1
ATOM 4600 N N . GLN A 1 573 ? -6.496 19.422 5 1 77.56 573 GLN A N 1
ATOM 4601 C CA . GLN A 1 573 ? -6.613 20.031 3.678 1 77.56 573 GLN A CA 1
ATOM 4602 C C . GLN A 1 573 ? -5.277 20.016 2.939 1 77.56 573 GLN A C 1
ATOM 4604 O O . GLN A 1 573 ? -5.246 19.953 1.709 1 77.56 573 GLN A O 1
ATOM 4609 N N . SER A 1 574 ? -4.254 20.047 3.732 1 83.69 574 SER A N 1
ATOM 4610 C CA . SER A 1 574 ? -2.924 20.141 3.135 1 83.69 574 SER A CA 1
ATOM 4611 C C . SER A 1 574 ? -2.33 18.75 2.893 1 83.69 574 SER A C 1
ATOM 4613 O O . SER A 1 574 ? -1.631 18.547 1.9 1 83.69 574 SER A O 1
ATOM 4615 N N . PHE A 1 575 ? -2.598 17.812 3.803 1 87.06 575 PHE A N 1
ATOM 4616 C CA . PHE A 1 575 ? -1.837 16.562 3.773 1 87.06 575 PHE A CA 1
ATOM 4617 C C . PHE A 1 575 ? -2.77 15.359 3.77 1 87.06 575 PHE A C 1
ATOM 4619 O O . PHE A 1 575 ? -2.318 14.219 3.887 1 87.06 575 PHE A O 1
ATOM 4626 N N . GLY A 1 576 ? -4.027 15.625 3.561 1 78.44 576 GLY A N 1
ATOM 4627 C CA . GLY A 1 576 ? -4.984 14.531 3.594 1 78.44 576 GLY A CA 1
ATOM 4628 C C . GLY A 1 576 ? -4.91 13.633 2.371 1 78.44 576 GLY A C 1
ATOM 4629 O O . GLY A 1 576 ? -5.285 12.461 2.428 1 78.44 576 GLY A O 1
ATOM 4630 N N . GLU A 1 577 ? -4.492 14.258 1.265 1 80.25 577 GLU A N 1
ATOM 4631 C CA . GLU A 1 577 ? -4.383 13.539 -0.001 1 80.25 577 GLU A CA 1
ATOM 4632 C C . GLU A 1 577 ? -3.006 13.734 -0.629 1 80.25 577 GLU A C 1
ATOM 4634 O O . GLU A 1 577 ? -2.35 14.75 -0.401 1 80.25 577 GLU A O 1
ATOM 4639 N N . GLU A 1 578 ? -2.662 12.742 -1.373 1 84.56 578 GLU A N 1
ATOM 4640 C CA . GLU A 1 578 ? -1.3 12.695 -1.896 1 84.56 578 GLU A CA 1
ATOM 4641 C C . GLU A 1 578 ? -1.013 13.891 -2.795 1 84.56 578 GLU A C 1
ATOM 4643 O O . GLU A 1 578 ? 0.057 14.5 -2.709 1 84.56 578 GLU A O 1
ATOM 4648 N N . HIS A 1 579 ? -1.903 14.195 -3.693 1 82.69 579 HIS A N 1
ATOM 4649 C CA . HIS A 1 579 ? -1.673 15.305 -4.617 1 82.69 579 HIS A CA 1
ATOM 4650 C C . HIS A 1 579 ? -1.69 16.641 -3.885 1 82.69 579 HIS A C 1
ATOM 4652 O O . HIS A 1 579 ? -0.95 17.562 -4.242 1 82.69 579 HIS A O 1
ATOM 4658 N N . LEU A 1 580 ? -2.533 16.75 -2.926 1 82.38 580 LEU A N 1
ATOM 4659 C CA . LEU A 1 580 ? -2.59 17.953 -2.119 1 82.38 580 LEU A CA 1
ATOM 4660 C C . LEU A 1 580 ? -1.311 18.125 -1.309 1 82.38 580 LEU A C 1
ATOM 4662 O O . LEU A 1 580 ? -0.803 19.25 -1.175 1 82.38 580 LEU A O 1
ATOM 4666 N N . CYS A 1 581 ? -0.901 17.016 -0.75 1 89.69 581 CYS A N 1
ATOM 4667 C CA . CYS A 1 581 ? 0.359 17.062 -0.016 1 89.69 581 CYS A CA 1
ATOM 4668 C C . CYS A 1 581 ? 1.492 17.562 -0.902 1 89.69 581 CYS A C 1
ATOM 4670 O O . CYS A 1 581 ? 2.26 18.438 -0.501 1 89.69 581 CYS A O 1
ATOM 4672 N N . PHE A 1 582 ? 1.538 17.078 -2.133 1 90.56 582 PHE A N 1
ATOM 4673 C CA . PHE A 1 582 ? 2.555 17.469 -3.104 1 90.56 582 PHE A CA 1
ATOM 4674 C C . PHE A 1 582 ? 2.465 18.953 -3.416 1 90.56 582 PHE A C 1
ATOM 4676 O O . PHE A 1 582 ? 3.479 19.656 -3.412 1 90.56 582 PHE A O 1
ATOM 4683 N N . ARG A 1 583 ? 1.335 19.453 -3.594 1 86.56 583 ARG A N 1
ATOM 4684 C CA . ARG A 1 583 ? 1.122 20.859 -3.932 1 86.56 583 ARG A CA 1
ATOM 4685 C C . ARG A 1 583 ? 1.477 21.766 -2.758 1 86.56 583 ARG A C 1
ATOM 4687 O O . ARG A 1 583 ? 2.01 22.859 -2.951 1 86.56 583 ARG A O 1
ATOM 4694 N N . THR A 1 584 ? 1.137 21.297 -1.619 1 88.88 584 THR A N 1
ATOM 4695 C CA . THR A 1 584 ? 1.426 22.078 -0.422 1 88.88 584 THR A CA 1
ATOM 4696 C C . THR A 1 584 ? 2.932 22.25 -0.241 1 88.88 584 THR A C 1
ATOM 4698 O O . THR A 1 584 ? 3.406 23.359 0.01 1 88.88 584 THR A O 1
ATOM 4701 N N . LEU A 1 585 ? 3.666 21.188 -0.385 1 93 585 LEU A N 1
ATOM 4702 C CA . LEU A 1 585 ? 5.117 21.25 -0.245 1 93 585 LEU A CA 1
ATOM 4703 C C . LEU A 1 585 ? 5.723 22.156 -1.315 1 93 585 LEU A C 1
ATOM 4705 O O . LEU A 1 585 ? 6.609 22.969 -1.024 1 93 585 LEU A O 1
ATOM 4709 N N . GLN A 1 586 ? 5.188 22.078 -2.463 1 91.31 586 GLN A N 1
ATOM 4710 C CA . GLN A 1 586 ? 5.66 22.891 -3.576 1 91.31 586 GLN A CA 1
ATOM 4711 C C . GLN A 1 586 ? 5.379 24.375 -3.332 1 91.31 586 GLN A C 1
ATOM 4713 O O . GLN A 1 586 ? 6.234 25.219 -3.58 1 91.31 586 GLN A O 1
ATOM 4718 N N . ARG A 1 587 ? 4.234 24.641 -2.846 1 87.88 587 ARG A N 1
ATOM 4719 C CA . ARG A 1 587 ? 3.814 26.016 -2.635 1 87.88 587 ARG A CA 1
ATOM 4720 C C . ARG A 1 587 ? 4.668 26.688 -1.567 1 87.88 587 ARG A C 1
ATOM 4722 O O . ARG A 1 587 ? 5.129 27.828 -1.756 1 87.88 587 ARG A O 1
ATOM 4729 N N . PHE A 1 588 ? 4.898 26.031 -0.505 1 90.75 588 PHE A N 1
ATOM 4730 C CA . PHE A 1 588 ? 5.699 26.594 0.574 1 90.75 588 PHE A CA 1
ATOM 4731 C C . PHE A 1 588 ? 7.137 26.828 0.124 1 90.75 588 PHE A C 1
ATOM 4733 O O . PHE A 1 588 ? 7.73 27.859 0.409 1 90.75 588 PHE A O 1
ATOM 4740 N N . ALA A 1 589 ? 7.652 25.859 -0.586 1 92.25 589 ALA A N 1
ATOM 4741 C CA . ALA A 1 589 ? 9.047 25.953 -1.027 1 92.25 589 ALA A CA 1
ATOM 4742 C C . ALA A 1 589 ? 9.219 27.031 -2.084 1 92.25 589 ALA A C 1
ATOM 4744 O O . ALA A 1 589 ? 10.164 27.828 -2.025 1 92.25 589 ALA A O 1
ATOM 4745 N N . ALA A 1 590 ? 8.297 27.078 -3.033 1 91.19 590 ALA A N 1
ATOM 4746 C CA . ALA A 1 590 ? 8.375 28.047 -4.121 1 91.19 590 ALA A CA 1
ATOM 4747 C C . ALA A 1 590 ? 8.18 29.469 -3.602 1 91.19 590 ALA A C 1
ATOM 4749 O O . ALA A 1 590 ? 8.898 30.391 -4.004 1 91.19 590 ALA A O 1
ATOM 4750 N N . ALA A 1 591 ? 7.199 29.625 -2.742 1 88.94 591 ALA A N 1
ATOM 4751 C CA . ALA A 1 591 ? 6.914 30.953 -2.201 1 88.94 591 ALA A CA 1
ATOM 4752 C C . ALA A 1 591 ? 8.086 31.469 -1.376 1 88.94 591 ALA A C 1
ATOM 4754 O O . ALA A 1 591 ? 8.422 32.656 -1.436 1 88.94 591 ALA A O 1
ATOM 4755 N N . THR A 1 592 ? 8.719 30.625 -0.589 1 91.38 592 THR A N 1
ATOM 4756 C CA . THR A 1 592 ? 9.859 31.016 0.227 1 91.38 592 THR A CA 1
ATOM 4757 C C . THR A 1 592 ? 11.039 31.406 -0.654 1 91.38 592 THR A C 1
ATOM 4759 O O . THR A 1 592 ? 11.727 32.406 -0.378 1 91.38 592 THR A O 1
ATOM 4762 N N . LEU A 1 593 ? 11.203 30.672 -1.693 1 92.12 593 LEU A N 1
ATOM 4763 C CA . LEU A 1 593 ? 12.289 30.953 -2.627 1 92.12 593 LEU A CA 1
ATOM 4764 C C . LEU A 1 593 ? 12.062 32.281 -3.334 1 92.12 593 LEU A C 1
ATOM 4766 O O . LEU A 1 593 ? 12.977 33.094 -3.436 1 92.12 593 LEU A O 1
ATOM 4770 N N . GLU A 1 594 ? 10.891 32.469 -3.76 1 88.88 594 GLU A N 1
ATOM 4771 C CA . GLU A 1 594 ? 10.555 33.688 -4.48 1 88.88 594 GLU A CA 1
ATOM 4772 C C . GLU A 1 594 ? 10.695 34.938 -3.582 1 88.88 594 GLU A C 1
ATOM 4774 O O . GLU A 1 594 ? 11.234 35.969 -4.004 1 88.88 594 GLU A O 1
ATOM 4779 N N . HIS A 1 595 ? 10.195 34.812 -2.41 1 88.62 595 HIS A N 1
ATOM 4780 C CA . HIS A 1 595 ? 10.305 35.938 -1.477 1 88.62 595 HIS A CA 1
ATOM 4781 C C . HIS A 1 595 ? 11.766 36.25 -1.188 1 88.62 595 HIS A C 1
ATOM 4783 O O . HIS A 1 595 ? 12.125 37.438 -1.057 1 88.62 595 HIS A O 1
ATOM 4789 N N . GLY A 1 596 ? 12.602 35.281 -1.077 1 87.94 596 GLY A N 1
ATOM 4790 C CA . GLY A 1 596 ? 14.008 35.469 -0.773 1 87.94 596 GLY A CA 1
ATOM 4791 C C . GLY A 1 596 ? 14.789 36.094 -1.928 1 87.94 596 GLY A C 1
ATOM 4792 O O . GLY A 1 596 ? 15.68 36.906 -1.718 1 87.94 596 GLY A O 1
ATOM 4793 N N . MET A 1 597 ? 14.422 35.75 -3.107 1 90.44 597 MET A N 1
ATOM 4794 C CA . MET A 1 597 ? 15.203 36.156 -4.27 1 90.44 597 MET A CA 1
ATOM 4795 C C . MET A 1 597 ? 14.609 37.406 -4.922 1 90.44 597 MET A C 1
ATOM 4797 O O . MET A 1 597 ? 15.281 38.094 -5.676 1 90.44 597 MET A O 1
ATOM 4801 N N . HIS A 1 598 ? 13.352 37.594 -4.672 1 86.62 598 HIS A N 1
ATOM 4802 C CA . HIS A 1 598 ? 12.648 38.75 -5.188 1 86.62 598 HIS A CA 1
ATOM 4803 C C . HIS A 1 598 ? 11.766 39.375 -4.117 1 86.62 598 HIS A C 1
ATOM 4805 O O . HIS A 1 598 ? 10.539 39.281 -4.172 1 86.62 598 HIS A O 1
ATOM 4811 N N . PRO A 1 599 ? 12.391 40.125 -3.184 1 84.88 599 PRO A N 1
ATOM 4812 C CA . PRO A 1 599 ? 11.617 40.688 -2.08 1 84.88 599 PRO A CA 1
ATOM 4813 C C . PRO A 1 599 ? 10.547 41.688 -2.557 1 84.88 599 PRO A C 1
ATOM 4815 O O . PRO A 1 599 ? 10.758 42.406 -3.533 1 84.88 599 PRO A O 1
ATOM 4818 N N . PRO A 1 600 ? 9.43 41.688 -1.915 1 84.12 600 PRO A N 1
ATOM 4819 C CA . PRO A 1 600 ? 8.352 42.594 -2.293 1 84.12 600 PRO A CA 1
ATOM 4820 C C . PRO A 1 600 ? 8.711 44.062 -2.09 1 84.12 600 PRO A C 1
ATOM 4822 O O . PRO A 1 600 ? 9.695 44.375 -1.406 1 84.12 600 PRO A O 1
ATOM 4825 N N . VAL A 1 601 ? 7.828 44.906 -2.57 1 84.25 601 VAL A N 1
ATOM 4826 C CA . VAL A 1 601 ? 8.07 46.344 -2.523 1 84.25 601 VAL A CA 1
ATOM 4827 C C . VAL A 1 601 ? 7.68 46.875 -1.152 1 84.25 601 VAL A C 1
ATOM 4829 O O . VAL A 1 601 ? 6.668 46.469 -0.578 1 84.25 601 VAL A O 1
ATOM 4832 N N . SER A 1 602 ? 8.539 47.781 -0.583 1 89.56 602 SER A N 1
ATOM 4833 C CA . SER A 1 602 ? 8.234 48.438 0.667 1 89.56 602 SER A CA 1
ATOM 4834 C C . SER A 1 602 ? 7.203 49.562 0.452 1 89.56 602 SER A C 1
ATOM 4836 O O . SER A 1 602 ? 7.164 50.188 -0.614 1 89.56 602 SER A O 1
ATOM 4838 N N . PRO A 1 603 ? 6.402 49.781 1.449 1 93.56 603 PRO A N 1
ATOM 4839 C CA . PRO A 1 603 ? 5.402 50.844 1.288 1 93.56 603 PRO A CA 1
ATOM 4840 C C . PRO A 1 603 ? 6.027 52.219 1.244 1 93.56 603 PRO A C 1
ATOM 4842 O O . PRO A 1 603 ? 7.012 52.5 1.938 1 93.56 603 PRO A O 1
ATOM 4845 N N . LYS A 1 604 ? 5.344 53.156 0.513 1 95.38 604 LYS A N 1
ATOM 4846 C CA . LYS A 1 604 ? 5.742 54.562 0.469 1 95.38 604 LYS A CA 1
ATOM 4847 C C . LYS A 1 604 ? 5.527 55.219 1.821 1 95.38 604 LYS A C 1
ATOM 4849 O O . LYS A 1 604 ? 4.66 54.812 2.596 1 95.38 604 LYS A O 1
ATOM 4854 N N . PRO A 1 605 ? 6.32 56.219 2.104 1 96 605 PRO A N 1
ATOM 4855 C CA . PRO A 1 605 ? 6.176 56.906 3.391 1 96 605 PRO A CA 1
ATOM 4856 C C . PRO A 1 605 ? 4.77 57.469 3.615 1 96 605 PRO A C 1
ATOM 4858 O O . PRO A 1 605 ? 4.258 57.406 4.738 1 96 605 PRO A O 1
ATOM 4861 N N . GLU A 1 606 ? 4.148 57.938 2.559 1 95.88 606 GLU A N 1
ATOM 4862 C CA . GLU A 1 606 ? 2.793 58.469 2.674 1 95.88 606 GLU A CA 1
ATOM 4863 C C . GLU A 1 606 ? 1.801 57.344 3.029 1 95.88 606 GLU A C 1
ATOM 4865 O O . GLU A 1 606 ? 0.847 57.594 3.773 1 95.88 606 GLU A O 1
ATOM 4870 N N . TRP A 1 607 ? 2.08 56.219 2.457 1 96.81 607 TRP A N 1
ATOM 4871 C CA . TRP A 1 607 ? 1.224 55.062 2.748 1 96.81 607 TRP A CA 1
ATOM 4872 C C . TRP A 1 607 ? 1.376 54.625 4.203 1 96.81 607 TRP A C 1
ATOM 4874 O O . TRP A 1 607 ? 0.389 54.312 4.867 1 96.81 607 TRP A O 1
ATOM 4884 N N . ARG A 1 608 ? 2.6 54.656 4.695 1 96.75 608 ARG A N 1
ATOM 4885 C CA . ARG A 1 608 ? 2.887 54.281 6.078 1 96.75 608 ARG A CA 1
ATOM 4886 C C . ARG A 1 608 ? 2.188 55.219 7.055 1 96.75 608 ARG A C 1
ATOM 4888 O O . ARG A 1 608 ? 1.628 54.781 8.062 1 96.75 608 ARG A O 1
ATOM 4895 N N . ALA A 1 609 ? 2.311 56.469 6.738 1 96.88 609 ALA A N 1
ATOM 4896 C CA . ALA A 1 609 ? 1.694 57.438 7.605 1 96.88 609 ALA A CA 1
ATOM 4897 C C . ALA A 1 609 ? 0.181 57.281 7.664 1 96.88 609 ALA A C 1
ATOM 4899 O O . ALA A 1 609 ? -0.427 57.406 8.727 1 96.88 609 ALA A O 1
ATOM 4900 N N . LEU A 1 610 ? -0.342 57.031 6.535 1 97.44 610 LEU A N 1
ATOM 4901 C CA . LEU A 1 610 ? -1.781 56.781 6.465 1 97.44 610 LEU A CA 1
ATOM 4902 C C . LEU A 1 610 ? -2.174 55.562 7.254 1 97.44 610 LEU A C 1
ATOM 4904 O O . LEU A 1 610 ? -3.178 55.562 7.973 1 97.44 610 LEU A O 1
ATOM 4908 N N . MET A 1 611 ? -1.414 54.5 7.094 1 97.81 611 MET A N 1
ATOM 4909 C CA . MET A 1 611 ? -1.672 53.281 7.809 1 97.81 611 MET A CA 1
ATOM 4910 C C . MET A 1 611 ? -1.55 53.469 9.32 1 97.81 611 MET A C 1
ATOM 4912 O O . MET A 1 611 ? -2.338 52.906 10.086 1 97.81 611 MET A O 1
ATOM 4916 N N . ASP A 1 612 ? -0.578 54.219 9.75 1 97.12 612 ASP A N 1
ATOM 4917 C CA . ASP A 1 612 ? -0.382 54.531 11.164 1 97.12 612 ASP A CA 1
ATOM 4918 C C . ASP A 1 612 ? -1.599 55.25 11.75 1 97.12 612 ASP A C 1
ATOM 4920 O O . ASP A 1 612 ? -2.053 54.906 12.844 1 97.12 612 ASP A O 1
ATOM 4924 N N . GLU A 1 613 ? -2.029 56.188 11.016 1 97.38 613 GLU A N 1
ATOM 4925 C CA . GLU A 1 613 ? -3.197 56.938 11.461 1 97.38 613 GLU A CA 1
ATOM 4926 C C . GLU A 1 613 ? -4.438 56.031 11.516 1 97.38 613 GLU A C 1
ATOM 4928 O O . GLU A 1 613 ? -5.18 56.062 12.5 1 97.38 613 GLU A O 1
ATOM 4933 N N . MET A 1 614 ? -4.633 55.344 10.5 1 98.06 614 MET A N 1
ATOM 4934 C CA . MET A 1 614 ? -5.797 54.469 10.43 1 98.06 614 MET A CA 1
ATOM 4935 C C . MET A 1 614 ? -5.758 53.406 11.539 1 98.06 614 MET A C 1
ATOM 4937 O O . MET A 1 614 ? -6.793 53.062 12.102 1 98.06 614 MET A O 1
ATOM 4941 N N . ALA A 1 615 ? -4.578 52.875 11.852 1 97.38 615 ALA A N 1
ATOM 4942 C CA . ALA A 1 615 ? -4.426 51.844 12.859 1 97.38 615 ALA A CA 1
ATOM 4943 C C . ALA A 1 615 ? -4.867 52.344 14.234 1 97.38 615 ALA A C 1
ATOM 4945 O O . ALA A 1 615 ? -5.496 51.594 15 1 97.38 615 ALA A O 1
ATOM 4946 N N . VAL A 1 616 ? -4.562 53.531 14.555 1 96.62 616 VAL A N 1
ATOM 4947 C CA . VAL A 1 616 ? -4.934 54.125 15.836 1 96.62 616 VAL A CA 1
ATOM 4948 C C . VAL A 1 616 ? -6.453 54.219 15.945 1 96.62 616 VAL A C 1
ATOM 4950 O O . VAL A 1 616 ? -7.035 53.844 16.969 1 96.62 616 VAL A O 1
ATOM 4953 N N . VAL A 1 617 ? -7.051 54.688 14.906 1 97.69 617 VAL A N 1
ATOM 4954 C CA . VAL A 1 617 ? -8.5 54.875 14.883 1 97.69 617 VAL A CA 1
ATOM 4955 C C . VAL A 1 617 ? -9.188 53.5 14.953 1 97.69 617 VAL A C 1
ATOM 4957 O O . VAL A 1 617 ? -10.18 53.344 15.672 1 97.69 617 VAL A O 1
ATOM 4960 N N . ALA A 1 618 ? -8.68 52.656 14.172 1 97.69 618 ALA A N 1
ATOM 4961 C CA . ALA A 1 618 ? -9.266 51.312 14.148 1 97.69 618 ALA A CA 1
ATOM 4962 C C . ALA A 1 618 ? -9.203 50.656 15.523 1 97.69 618 ALA A C 1
ATOM 4964 O O . ALA A 1 618 ? -10.164 50.031 15.953 1 97.69 618 ALA A O 1
ATOM 4965 N N . THR A 1 619 ? -8.062 50.719 16.203 1 96.69 619 THR A N 1
ATOM 4966 C CA . THR A 1 619 ? -7.895 50.125 17.531 1 96.69 619 THR A CA 1
ATOM 4967 C C . THR A 1 619 ? -8.859 50.75 18.531 1 96.69 619 THR A C 1
ATOM 4969 O O . THR A 1 619 ? -9.469 50.062 19.344 1 96.69 619 THR A O 1
ATOM 4972 N N . GLU A 1 620 ? -8.938 52 18.484 1 96.62 620 GLU A N 1
ATOM 4973 C CA . GLU A 1 620 ? -9.828 52.688 19.406 1 96.62 620 GLU A CA 1
ATOM 4974 C C . GLU A 1 620 ? -11.281 52.25 19.203 1 96.62 620 GLU A C 1
ATOM 4976 O O . GLU A 1 620 ? -12.016 52.062 20.172 1 96.62 620 GLU A O 1
ATOM 4981 N N . GLU A 1 621 ? -11.672 52.219 17.969 1 96.88 621 GLU A N 1
ATOM 4982 C CA . GLU A 1 621 ? -13.031 51.781 17.672 1 96.88 621 GLU A CA 1
ATOM 4983 C C . GLU A 1 621 ? -13.258 50.344 18.141 1 96.88 621 GLU A C 1
ATOM 4985 O O . GLU A 1 621 ? -14.281 50.062 18.75 1 96.88 621 GLU A O 1
ATOM 4990 N N . TYR A 1 622 ? -12.367 49.531 17.828 1 96.19 622 TYR A N 1
ATOM 4991 C CA . TYR A 1 622 ? -12.469 48.125 18.219 1 96.19 622 TYR A CA 1
ATOM 4992 C C . TYR A 1 622 ? -12.562 48 19.734 1 96.19 622 TYR A C 1
ATOM 4994 O O . TYR A 1 622 ? -13.461 47.312 20.25 1 96.19 622 TYR A O 1
ATOM 5002 N N . ARG A 1 623 ? -11.656 48.625 20.484 1 95.56 623 ARG A N 1
ATOM 5003 C CA . ARG A 1 623 ? -11.609 48.5 21.938 1 95.56 623 ARG A CA 1
ATOM 5004 C C . ARG A 1 623 ? -12.812 49.188 22.578 1 95.56 623 ARG A C 1
ATOM 5006 O O . ARG A 1 623 ? -13.266 48.781 23.656 1 95.56 623 ARG A O 1
ATOM 5013 N N . SER A 1 624 ? -13.312 50.25 21.984 1 96.25 624 SER A N 1
ATOM 5014 C CA . SER A 1 624 ? -14.484 50.938 22.516 1 96.25 624 SER A CA 1
ATOM 5015 C C . SER A 1 624 ? -15.695 50.031 22.562 1 96.25 624 SER A C 1
ATOM 5017 O O . SER A 1 624 ? -16.562 50.188 23.422 1 96.25 624 SER A O 1
ATOM 5019 N N . ILE A 1 625 ? -15.703 49.062 21.688 1 95.69 625 ILE A N 1
ATOM 5020 C CA . ILE A 1 625 ? -16.844 48.188 21.609 1 95.69 625 ILE A CA 1
ATOM 5021 C C . ILE A 1 625 ? -16.562 46.906 22.406 1 95.69 625 ILE A C 1
ATOM 5023 O O . ILE A 1 625 ? -17.344 46.531 23.281 1 95.69 625 ILE A O 1
ATOM 5027 N N . VAL A 1 626 ? -15.469 46.281 22.219 1 94.19 626 VAL A N 1
ATOM 5028 C CA . VAL A 1 626 ? -15.18 44.938 22.734 1 94.19 626 VAL A CA 1
ATOM 5029 C C . VAL A 1 626 ? -14.805 45.031 24.203 1 94.19 626 VAL A C 1
ATOM 5031 O O . VAL A 1 626 ? -15.18 44.156 25 1 94.19 626 VAL A O 1
ATOM 5034 N N . PHE A 1 627 ? -14.055 46.094 24.641 1 92.12 627 PHE A N 1
ATOM 5035 C CA . PHE A 1 627 ? -13.547 46.094 26.016 1 92.12 627 PHE A CA 1
ATOM 5036 C C . PHE A 1 627 ? -14.242 47.156 26.844 1 92.12 627 PHE A C 1
ATOM 5038 O O . PHE A 1 627 ? -14.492 46.969 28.031 1 92.12 627 PHE A O 1
ATOM 5045 N N . LYS A 1 628 ? -14.641 48.25 26.25 1 93.06 628 LYS A N 1
ATOM 5046 C CA . LYS A 1 628 ? -15.141 49.375 27.016 1 93.06 628 LYS A CA 1
ATOM 5047 C C . LYS A 1 628 ? -16.656 49.344 27.141 1 93.06 628 LYS A C 1
ATOM 5049 O O . LYS A 1 628 ? -17.234 49.844 28.109 1 93.06 628 LYS A O 1
ATOM 5054 N N . GLU A 1 629 ? -17.266 48.844 26.109 1 94.12 629 GLU A N 1
ATOM 5055 C CA . GLU A 1 629 ? -18.719 48.75 26.172 1 94.12 629 GLU A CA 1
ATOM 5056 C C . GLU A 1 629 ? -19.141 47.688 27.188 1 94.12 629 GLU A C 1
ATOM 5058 O O . GLU A 1 629 ? -18.922 46.5 27 1 94.12 629 GLU A O 1
ATOM 5063 N N . PRO A 1 630 ? -19.766 48.062 28.281 1 91.75 630 PRO A N 1
ATOM 5064 C CA . PRO A 1 630 ? -20.094 47.125 29.375 1 91.75 630 PRO A CA 1
ATOM 5065 C C . PRO A 1 630 ? -21.109 46.062 28.938 1 91.75 630 PRO A C 1
ATOM 5067 O O . PRO A 1 630 ? -21.125 44.969 29.5 1 91.75 630 PRO A O 1
ATOM 5070 N N . ARG A 1 631 ? -21.969 46.375 27.969 1 93.44 631 ARG A N 1
ATOM 5071 C CA . ARG A 1 631 ? -23.016 45.438 27.547 1 93.44 631 ARG A CA 1
ATOM 5072 C C . ARG A 1 631 ? -22.469 44.438 26.531 1 93.44 631 ARG A C 1
ATOM 5074 O O . ARG A 1 631 ? -23.172 43.5 26.156 1 93.44 631 ARG A O 1
ATOM 5081 N N . PHE A 1 632 ? -21.297 44.531 26.141 1 94.62 632 PHE A N 1
ATOM 5082 C CA . PHE A 1 632 ? -20.781 43.75 25.016 1 94.62 632 PHE A CA 1
ATOM 5083 C C . PHE A 1 632 ? -20.703 42.281 25.391 1 94.62 632 PHE A C 1
ATOM 5085 O O . PHE A 1 632 ? -21.109 41.406 24.609 1 94.62 632 PHE A O 1
ATOM 5092 N N . VAL A 1 633 ? -20.109 42 26.547 1 92.44 633 VAL A N 1
ATOM 5093 C CA . VAL A 1 633 ? -19.906 40.625 26.969 1 92.44 633 VAL A CA 1
ATOM 5094 C C . VAL A 1 633 ? -21.266 39.906 27.078 1 92.44 633 VAL A C 1
ATOM 5096 O O . VAL A 1 633 ? -21.406 38.75 26.688 1 92.44 633 VAL A O 1
ATOM 5099 N N . GLU A 1 634 ? -22.188 40.594 27.672 1 93.44 634 GLU A N 1
ATOM 5100 C CA . GLU A 1 634 ? -23.531 40.031 27.766 1 93.44 634 GLU A CA 1
ATOM 5101 C C . GLU A 1 634 ? -24.141 39.781 26.375 1 93.44 634 GLU A C 1
ATOM 5103 O O . GLU A 1 634 ? -24.719 38.75 26.125 1 93.44 634 GLU A O 1
ATOM 5108 N N . TYR A 1 635 ? -24 40.75 25.516 1 95.5 635 TYR A N 1
ATOM 5109 C CA . TYR A 1 635 ? -24.484 40.594 24.141 1 95.5 635 TYR A CA 1
ATOM 5110 C C . TYR A 1 635 ? -23.828 39.406 23.469 1 95.5 635 TYR A C 1
ATOM 5112 O O . TYR A 1 635 ? -24.5 38.594 22.828 1 95.5 635 TYR A O 1
ATOM 5120 N N . PHE A 1 636 ? -22.531 39.312 23.578 1 94.12 636 PHE A N 1
ATOM 5121 C CA . PHE A 1 636 ? -21.734 38.281 22.969 1 94.12 636 PHE A CA 1
ATOM 5122 C C . PHE A 1 636 ? -22.203 36.906 23.438 1 94.12 636 PHE A C 1
ATOM 5124 O O . PHE A 1 636 ? -22.406 36 22.625 1 94.12 636 PHE A O 1
ATOM 5131 N N . ARG A 1 637 ? -22.359 36.719 24.672 1 92.56 637 ARG A N 1
ATOM 5132 C CA . ARG A 1 637 ? -22.734 35.438 25.266 1 92.56 637 ARG A CA 1
ATOM 5133 C C . ARG A 1 637 ? -24.156 35.031 24.859 1 92.56 637 ARG A C 1
ATOM 5135 O O . ARG A 1 637 ? -24.453 33.875 24.688 1 92.56 637 ARG A O 1
ATOM 5142 N N . LEU A 1 638 ? -24.969 36.031 24.672 1 94.38 638 LEU A N 1
ATOM 5143 C CA . LEU A 1 638 ? -26.344 35.75 24.312 1 94.38 638 LEU A CA 1
ATOM 5144 C C . LEU A 1 638 ? -26.469 35.531 22.797 1 94.38 638 LEU A C 1
ATOM 5146 O O . LEU A 1 638 ? -27.188 34.625 22.359 1 94.38 638 LEU A O 1
ATOM 5150 N N . ALA A 1 639 ? -25.75 36.281 22.078 1 95.31 639 ALA A N 1
ATOM 5151 C CA . ALA A 1 639 ? -25.922 36.312 20.641 1 95.31 639 ALA A CA 1
ATOM 5152 C C . ALA A 1 639 ? -25.234 35.125 19.969 1 95.31 639 ALA A C 1
ATOM 5154 O O . ALA A 1 639 ? -25.562 34.75 18.844 1 95.31 639 ALA A O 1
ATOM 5155 N N . THR A 1 640 ? -24.219 34.531 20.562 1 94.62 640 THR A N 1
ATOM 5156 C CA . THR A 1 640 ? -23.406 33.5 19.938 1 94.62 640 THR A CA 1
ATOM 5157 C C . THR A 1 640 ? -23.422 32.219 20.781 1 94.62 640 THR A C 1
ATOM 5159 O O . THR A 1 640 ? -23.797 32.25 21.953 1 94.62 640 THR A O 1
ATOM 5162 N N . PRO A 1 641 ? -23.031 31.078 20.188 1 92.62 641 PRO A N 1
ATOM 5163 C CA . PRO A 1 641 ? -22.984 29.812 20.938 1 92.62 641 PRO A CA 1
ATOM 5164 C C . PRO A 1 641 ? -21.656 29.609 21.656 1 92.62 641 PRO A C 1
ATOM 5166 O O . PRO A 1 641 ? -21.141 28.5 21.719 1 92.62 641 PRO A O 1
ATOM 5169 N N . GLU A 1 642 ? -21.047 30.609 22.156 1 88.62 642 GLU A N 1
ATOM 5170 C CA . GLU A 1 642 ? -19.766 30.531 22.828 1 88.62 642 GLU A CA 1
ATOM 5171 C C . GLU A 1 642 ? -19.844 29.625 24.062 1 88.62 642 GLU A C 1
ATOM 5173 O O . GLU A 1 642 ? -18.922 28.844 24.312 1 88.62 642 GLU A O 1
ATOM 5178 N N . LEU A 1 643 ? -20.844 29.656 24.766 1 85.31 643 LEU A N 1
ATOM 5179 C CA . LEU A 1 643 ? -21 28.906 26 1 85.31 643 LEU A CA 1
ATOM 5180 C C . LEU A 1 643 ? -21.172 27.422 25.719 1 85.31 643 LEU A C 1
ATOM 5182 O O . LEU A 1 643 ? -20.828 26.578 26.562 1 85.31 643 LEU A O 1
ATOM 5186 N N . GLU A 1 644 ? -21.656 27.188 24.578 1 86.94 644 GLU A N 1
ATOM 5187 C CA . GLU A 1 644 ? -21.938 25.812 24.203 1 86.94 644 GLU A CA 1
ATOM 5188 C C . GLU A 1 644 ? -20.766 25.188 23.422 1 86.94 644 GLU A C 1
ATOM 5190 O O . GLU A 1 644 ? -20.781 24 23.125 1 86.94 644 GLU A O 1
ATOM 5195 N N . TYR A 1 645 ? -19.766 25.953 23.156 1 84 645 TYR A N 1
ATOM 5196 C CA . TYR A 1 645 ? -18.625 25.516 22.375 1 84 645 TYR A CA 1
ATOM 5197 C C . TYR A 1 645 ? -17.953 24.312 23.016 1 84 645 TYR A C 1
ATOM 5199 O O . TYR A 1 645 ? -17.531 23.375 22.328 1 84 645 TYR A O 1
ATOM 5207 N N . GLY A 1 646 ? -17.844 24.281 24.297 1 77.44 646 GLY A N 1
ATOM 5208 C CA . GLY A 1 646 ? -17.156 23.234 25.031 1 77.44 646 GLY A CA 1
ATOM 5209 C C . GLY A 1 646 ? -17.797 21.859 24.859 1 77.44 646 GLY A C 1
ATOM 5210 O O . GLY A 1 646 ? -17.141 20.844 24.984 1 77.44 646 GLY A O 1
ATOM 5211 N N . ARG A 1 647 ? -19 21.875 24.484 1 78 647 ARG A N 1
ATOM 5212 C CA . ARG A 1 647 ? -19.734 20.641 24.359 1 78 647 ARG A CA 1
ATOM 5213 C C . ARG A 1 647 ? -19.359 19.891 23.078 1 78 647 ARG A C 1
ATOM 5215 O O . ARG A 1 647 ? -19.656 18.703 22.938 1 78 647 ARG A O 1
ATOM 5222 N N . MET A 1 648 ? -18.688 20.484 22.25 1 78.94 648 MET A N 1
ATOM 5223 C CA . MET A 1 648 ? -18.297 19.875 20.969 1 78.94 648 MET A CA 1
ATOM 5224 C C . MET A 1 648 ? -17.141 18.906 21.156 1 78.94 648 MET A C 1
ATOM 5226 O O . MET A 1 648 ? -16.906 18.062 20.297 1 78.94 648 MET A O 1
ATOM 5230 N N . ASN A 1 649 ? -16.453 18.906 22.203 1 74.5 649 ASN A N 1
ATOM 5231 C CA . ASN A 1 649 ? -15.359 17.984 22.516 1 74.5 649 ASN A CA 1
ATOM 5232 C C . ASN A 1 649 ? -14.336 17.938 21.391 1 74.5 649 ASN A C 1
ATOM 5234 O O . ASN A 1 649 ? -13.938 16.859 20.953 1 74.5 649 ASN A O 1
ATOM 5238 N N . ILE A 1 650 ? -13.961 19.016 20.828 1 70.31 650 ILE A N 1
ATOM 5239 C CA . ILE A 1 650 ? -13.125 19.047 19.641 1 70.31 650 ILE A CA 1
ATOM 5240 C C . ILE A 1 650 ? -11.656 18.938 20.031 1 70.31 650 ILE A C 1
ATOM 5242 O O . ILE A 1 650 ? -10.82 18.531 19.219 1 70.31 650 ILE A O 1
ATOM 5246 N N . GLY A 1 651 ? -11.281 19.25 21.203 1 68.25 651 GLY A N 1
ATOM 5247 C CA . GLY A 1 651 ? -9.875 19.188 21.578 1 68.25 651 GLY A CA 1
ATOM 5248 C C . GLY A 1 651 ? -9.656 18.906 23.047 1 68.25 651 GLY A C 1
ATOM 5249 O O . GLY A 1 651 ? -10.609 18.891 23.828 1 68.25 651 GLY A O 1
ATOM 5250 N N . SER A 1 652 ? -8.406 18.656 23.281 1 70.25 652 SER A N 1
ATOM 5251 C CA . SER A 1 652 ? -8.031 18.375 24.672 1 70.25 652 SER A CA 1
ATOM 5252 C C . SER A 1 652 ? -7.961 19.656 25.5 1 70.25 652 SER A C 1
ATOM 5254 O O . SER A 1 652 ? -8.031 19.609 26.719 1 70.25 652 SER A O 1
ATOM 5256 N N . ARG A 1 653 ? -7.855 20.734 24.719 1 74.44 653 ARG A N 1
ATOM 5257 C CA . ARG A 1 653 ? -7.664 22 25.406 1 74.44 653 ARG A CA 1
ATOM 5258 C C . ARG A 1 653 ? -8.992 22.578 25.875 1 74.44 653 ARG A C 1
ATOM 5260 O O . ARG A 1 653 ? -9.992 22.516 25.156 1 74.44 653 ARG A O 1
ATOM 5267 N N . PRO A 1 654 ? -8.977 23.047 27.047 1 70.38 654 PRO A N 1
ATOM 5268 C CA . PRO A 1 654 ? -10.164 23.781 27.5 1 70.38 654 PRO A CA 1
ATOM 5269 C C . PRO A 1 654 ? -10.406 25.062 26.703 1 70.38 654 PRO A C 1
ATOM 5271 O O . PRO A 1 654 ? -9.477 25.609 26.109 1 70.38 654 PRO A O 1
ATOM 5274 N N . SER A 1 655 ? -11.625 25.484 26.594 1 70.44 655 SER A N 1
ATOM 5275 C CA . SER A 1 655 ? -12.008 26.656 25.828 1 70.44 655 SER A CA 1
ATOM 5276 C C . SER A 1 655 ? -11.492 27.938 26.469 1 70.44 655 SER A C 1
ATOM 5278 O O . SER A 1 655 ? -11.352 28.969 25.797 1 70.44 655 SER A O 1
ATOM 5280 N N . LYS A 1 656 ? -11.297 27.891 27.828 1 69.75 656 LYS A N 1
ATOM 5281 C CA . LYS A 1 656 ? -10.797 29.062 28.562 1 69.75 656 LYS A CA 1
ATOM 5282 C C . LYS A 1 656 ? -9.492 28.734 29.281 1 69.75 656 LYS A C 1
ATOM 5284 O O . LYS A 1 656 ? -9.336 27.641 29.828 1 69.75 656 LYS A O 1
ATOM 5289 N N . ARG A 1 657 ? -8.695 29.781 29.078 1 64.06 657 ARG A N 1
ATOM 5290 C CA . ARG A 1 657 ? -7.441 29.625 29.812 1 64.06 657 ARG A CA 1
ATOM 5291 C C . ARG A 1 657 ? -7.688 29.625 31.328 1 64.06 657 ARG A C 1
ATOM 5293 O O . ARG A 1 657 ? -7.152 28.781 32.031 1 64.06 657 ARG A O 1
ATOM 5300 N N . LYS A 1 658 ? -8.484 30.75 31.875 1 64.38 658 LYS A N 1
ATOM 5301 C CA . LYS A 1 658 ? -8.922 30.891 33.25 1 64.38 658 LYS A CA 1
ATOM 5302 C C . LYS A 1 658 ? -10.445 30.859 33.344 1 64.38 658 LYS A C 1
ATOM 5304 O O . LYS A 1 658 ? -11.125 31.594 32.625 1 64.38 658 LYS A O 1
ATOM 5309 N N . PRO A 1 659 ? -11.055 30.047 34.125 1 60.09 659 PRO A N 1
ATOM 5310 C CA . PRO A 1 659 ? -12.508 29.891 34.219 1 60.09 659 PRO A CA 1
ATOM 5311 C C . PRO A 1 659 ? -13.234 31.188 34.562 1 60.09 659 PRO A C 1
ATOM 5313 O O . PRO A 1 659 ? -14.352 31.406 34.094 1 60.09 659 PRO A O 1
ATOM 5316 N N . SER A 1 660 ? -12.758 32.062 35.406 1 56.06 660 SER A N 1
ATOM 5317 C CA . SER A 1 660 ? -13.5 33.219 35.938 1 56.06 660 SER A CA 1
ATOM 5318 C C . SER A 1 660 ? -13.289 34.438 35.062 1 56.06 660 SER A C 1
ATOM 5320 O O . SER A 1 660 ? -13.906 35.5 35.312 1 56.06 660 SER A O 1
ATOM 5322 N N . GLY A 1 661 ? -12.75 34.438 33.906 1 60.09 661 GLY A N 1
ATOM 5323 C CA . GLY A 1 661 ? -12.336 35.688 33.312 1 60.09 661 GLY A CA 1
ATOM 5324 C C . GLY A 1 661 ? -13.219 36.125 32.156 1 60.09 661 GLY A C 1
ATOM 5325 O O . GLY A 1 661 ? -14.117 35.375 31.75 1 60.09 661 GLY A O 1
ATOM 5326 N N . GLY A 1 662 ? -13.266 37.438 31.781 1 68 662 GLY A N 1
ATOM 5327 C CA . GLY A 1 662 ? -13.953 38.031 30.656 1 68 662 GLY A CA 1
ATOM 5328 C C . GLY A 1 662 ? -13.359 37.625 29.312 1 68 662 GLY A C 1
ATOM 5329 O O . GLY A 1 662 ? -12.898 36.5 29.125 1 68 662 GLY A O 1
ATOM 5330 N N . ILE A 1 663 ? -13.477 38.375 28.234 1 79.12 663 ILE A N 1
ATOM 5331 C CA . ILE A 1 663 ? -13 38.156 26.875 1 79.12 663 ILE A CA 1
ATOM 5332 C C . ILE A 1 663 ? -11.492 37.938 26.875 1 79.12 663 ILE A C 1
ATOM 5334 O O . ILE A 1 663 ? -10.969 37.188 26.062 1 79.12 663 ILE A O 1
ATOM 5338 N N . GLU A 1 664 ? -10.922 38.5 27.844 1 75.62 664 GLU A N 1
ATOM 5339 C CA . GLU A 1 664 ? -9.469 38.375 27.938 1 75.62 664 GLU A CA 1
ATOM 5340 C C . GLU A 1 664 ? -9.039 36.938 28.219 1 75.62 664 GLU A C 1
ATOM 5342 O O . GLU A 1 664 ? -7.969 36.531 27.781 1 75.62 664 GLU A O 1
ATOM 5347 N N . SER A 1 665 ? -9.883 36.25 28.797 1 76.19 665 SER A N 1
ATOM 5348 C CA . SER A 1 665 ? -9.539 34.875 29.172 1 76.19 665 SER A CA 1
ATOM 5349 C C . SER A 1 665 ? -9.961 33.875 28.109 1 76.19 665 SER A C 1
ATOM 5351 O O . SER A 1 665 ? -9.523 32.75 28.109 1 76.19 665 SER A O 1
ATOM 5353 N N . LEU A 1 666 ? -10.727 34.375 27.234 1 80.56 666 LEU A N 1
ATOM 5354 C CA . LEU A 1 666 ? -11.211 33.531 26.156 1 80.56 666 LEU A CA 1
ATOM 5355 C C . LEU A 1 666 ? -10.125 33.312 25.109 1 80.56 666 LEU A C 1
ATOM 5357 O O . LEU A 1 666 ? -9.438 34.25 24.719 1 80.56 666 LEU A O 1
ATOM 5361 N N . ARG A 1 667 ? -9.969 32.094 24.75 1 77.75 667 ARG A N 1
ATOM 5362 C CA . ARG A 1 667 ? -8.984 31.766 23.719 1 77.75 667 ARG A CA 1
ATOM 5363 C C . ARG A 1 667 ? -9.422 32.312 22.359 1 77.75 667 ARG A C 1
ATOM 5365 O O . ARG A 1 667 ? -10.609 32.562 22.141 1 77.75 667 ARG A O 1
ATOM 5372 N N . ALA A 1 668 ? -8.469 32.438 21.484 1 76.81 668 ALA A N 1
ATOM 5373 C CA . ALA A 1 668 ? -8.711 33.062 20.188 1 76.81 668 ALA A CA 1
ATOM 5374 C C . ALA A 1 668 ? -9.625 32.188 19.328 1 76.81 668 ALA A C 1
ATOM 5376 O O . ALA A 1 668 ? -10.461 32.719 18.578 1 76.81 668 ALA A O 1
ATOM 5377 N N . ILE A 1 669 ? -9.523 30.969 19.453 1 79.69 669 ILE A N 1
ATOM 5378 C CA . ILE A 1 669 ? -10.242 30.078 18.547 1 79.69 669 ILE A CA 1
ATOM 5379 C C . ILE A 1 669 ? -11.734 30.125 18.859 1 79.69 669 ILE A C 1
ATOM 5381 O O . ILE A 1 669 ? -12.555 30.406 17.984 1 79.69 669 ILE A O 1
ATOM 5385 N N . PRO A 1 670 ? -12.18 29.922 20.109 1 82.75 670 PRO A N 1
ATOM 5386 C CA . PRO A 1 670 ? -13.609 30.031 20.422 1 82.75 670 PRO A CA 1
ATOM 5387 C C . PRO A 1 670 ? -14.172 31.422 20.125 1 82.75 670 PRO A C 1
ATOM 5389 O O . PRO A 1 670 ? -15.344 31.547 19.75 1 82.75 670 PRO A O 1
ATOM 5392 N N . TRP A 1 671 ? -13.305 32.438 20.297 1 87.88 671 TRP A N 1
ATOM 5393 C CA . TRP A 1 671 ? -13.703 33.812 20.016 1 87.88 671 TRP A CA 1
ATOM 5394 C C . TRP A 1 671 ? -14.078 33.969 18.547 1 87.88 671 TRP A C 1
ATOM 5396 O O . TRP A 1 671 ? -15.156 34.5 18.234 1 87.88 671 TRP A O 1
ATOM 5406 N N . ILE A 1 672 ? -13.266 33.562 17.688 1 87.06 672 ILE A N 1
ATOM 5407 C CA . ILE A 1 672 ? -13.5 33.688 16.25 1 87.06 672 ILE A CA 1
ATOM 5408 C C . ILE A 1 672 ? -14.594 32.719 15.82 1 87.06 672 ILE A C 1
ATOM 5410 O O . ILE A 1 672 ? -15.453 33.031 15.008 1 87.06 672 ILE A O 1
ATOM 5414 N N . PHE A 1 673 ? -14.602 31.547 16.422 1 87.75 673 PHE A N 1
ATOM 5415 C CA . PHE A 1 673 ? -15.547 30.5 16.062 1 87.75 673 PHE A CA 1
ATOM 5416 C C . PHE A 1 673 ? -16.984 30.953 16.344 1 87.75 673 PHE A C 1
ATOM 5418 O O . PHE A 1 673 ? -17.875 30.75 15.523 1 87.75 673 PHE A O 1
ATOM 5425 N N . ALA A 1 674 ? -17.188 31.516 17.453 1 90.75 674 ALA A N 1
ATOM 5426 C CA . ALA A 1 674 ? -18.531 31.922 17.875 1 90.75 674 ALA A CA 1
ATOM 5427 C C . ALA A 1 674 ? -19.125 32.938 16.906 1 90.75 674 ALA A C 1
ATOM 5429 O O . ALA A 1 674 ? -20.297 32.844 16.547 1 90.75 674 ALA A O 1
ATOM 5430 N N . TRP A 1 675 ? -18.312 33.844 16.484 1 92.69 675 TRP A N 1
ATOM 5431 C CA . TRP A 1 675 ? -18.797 34.875 15.562 1 92.69 675 TRP A CA 1
ATOM 5432 C C . TRP A 1 675 ? -18.969 34.344 14.156 1 92.69 675 TRP A C 1
ATOM 5434 O O . TRP A 1 675 ? -19.812 34.812 13.398 1 92.69 675 TRP A O 1
ATOM 5444 N N . THR A 1 676 ? -18.172 33.344 13.875 1 90.69 676 THR A N 1
ATOM 5445 C CA . THR A 1 676 ? -18.312 32.688 12.578 1 90.69 676 THR A CA 1
ATOM 5446 C C . THR A 1 676 ? -19.625 31.938 12.5 1 90.69 676 THR A C 1
ATOM 5448 O O . THR A 1 676 ? -20.25 31.875 11.438 1 90.69 676 THR A O 1
ATOM 5451 N N . GLN A 1 677 ? -20.016 31.375 13.602 1 92.75 677 GLN A N 1
ATOM 5452 C CA . GLN A 1 677 ? -21.25 30.609 13.656 1 92.75 677 GLN A CA 1
ATOM 5453 C C . GLN A 1 677 ? -22.453 31.484 13.359 1 92.75 677 GLN A C 1
ATOM 5455 O O . GLN A 1 677 ? -23.453 31.016 12.82 1 92.75 677 GLN A O 1
ATOM 5460 N N . THR A 1 678 ? -22.359 32.75 13.672 1 94.56 678 THR A N 1
ATOM 5461 C CA . THR A 1 678 ? -23.469 33.688 13.477 1 94.56 678 THR A CA 1
ATOM 5462 C C . THR A 1 678 ? -23.312 34.438 12.164 1 94.56 678 THR A C 1
ATOM 5464 O O . THR A 1 678 ? -24.094 35.344 11.867 1 94.56 678 THR A O 1
ATOM 5467 N N . ARG A 1 679 ? -22.281 34.219 11.43 1 94 679 ARG A N 1
ATOM 5468 C CA . ARG A 1 679 ? -21.984 34.812 10.141 1 94 679 ARG A CA 1
ATOM 5469 C C . ARG A 1 679 ? -21.797 36.312 10.273 1 94 679 ARG A C 1
ATOM 5471 O O . ARG A 1 679 ? -22.125 37.062 9.359 1 94 679 ARG A O 1
ATOM 5478 N N . PHE A 1 680 ? -21.484 36.719 11.398 1 94.75 680 PHE A N 1
ATOM 5479 C CA . PHE A 1 680 ? -21.281 38.156 11.641 1 94.75 680 PHE A CA 1
ATOM 5480 C C . PHE A 1 680 ? -19.797 38.5 11.617 1 94.75 680 PHE A C 1
ATOM 5482 O O . PHE A 1 680 ? -19.438 39.625 11.266 1 94.75 680 PHE A O 1
ATOM 5489 N N . HIS A 1 681 ? -18.859 37.656 11.93 1 93.12 681 HIS A N 1
ATOM 5490 C CA . HIS A 1 681 ? -17.406 37.781 11.883 1 93.12 681 HIS A CA 1
ATOM 5491 C C . HIS A 1 681 ? -16.938 39.125 12.445 1 93.12 681 HIS A C 1
ATOM 5493 O O . HIS A 1 681 ? -16.078 39.75 11.852 1 93.12 681 HIS A O 1
ATOM 5499 N N . LEU A 1 682 ? -17.469 39.469 13.523 1 94.31 682 LEU A N 1
ATOM 5500 C CA . LEU A 1 682 ? -17.266 40.781 14.109 1 94.31 682 LEU A CA 1
ATOM 5501 C C . LEU A 1 682 ? -15.789 41.062 14.352 1 94.31 682 LEU A C 1
ATOM 5503 O O . LEU A 1 682 ? -15.289 42.125 14 1 94.31 682 LEU A O 1
ATOM 5507 N N . PRO A 1 683 ? -15.031 40.125 14.852 1 91.38 683 PRO A N 1
ATOM 5508 C CA . PRO A 1 683 ? -13.641 40.406 15.188 1 91.38 683 PRO A CA 1
ATOM 5509 C C . PRO A 1 683 ? -12.781 40.719 13.961 1 91.38 683 PRO A C 1
ATOM 5511 O O . PRO A 1 683 ? -11.711 41.312 14.086 1 91.38 683 PRO A O 1
ATOM 5514 N N . VAL A 1 684 ? -13.234 40.406 12.82 1 91.88 684 VAL A N 1
ATOM 5515 C CA . VAL A 1 684 ? -12.398 40.469 11.633 1 91.88 684 VAL A CA 1
ATOM 5516 C C . VAL A 1 684 ? -12.555 41.844 10.969 1 91.88 684 VAL A C 1
ATOM 5518 O O . VAL A 1 684 ? -11.586 42.406 10.453 1 91.88 684 VAL A O 1
ATOM 5521 N N . TRP A 1 685 ? -13.734 42.375 11 1 95.12 685 TRP A N 1
ATOM 5522 C CA . TRP A 1 685 ? -13.945 43.594 10.211 1 95.12 685 TRP A CA 1
ATOM 5523 C C . TRP A 1 685 ? -14.086 44.812 11.117 1 95.12 685 TRP A C 1
ATOM 5525 O O . TRP A 1 685 ? -13.977 45.969 10.648 1 95.12 685 TRP A O 1
ATOM 5535 N N . LEU A 1 686 ? -14.375 44.594 12.422 1 96.25 686 LEU A N 1
ATOM 5536 C CA . LEU A 1 686 ? -14.609 45.719 13.32 1 96.25 686 LEU A CA 1
ATOM 5537 C C . LEU A 1 686 ? -13.391 46.656 13.375 1 96.25 686 LEU A C 1
ATOM 5539 O O . LEU A 1 686 ? -12.266 46.188 13.586 1 96.25 686 LEU A O 1
ATOM 5543 N N . GLY A 1 687 ? -13.562 47.906 13.195 1 96.38 687 GLY A N 1
ATOM 5544 C CA . GLY A 1 687 ? -12.5 48.906 13.227 1 96.38 687 GLY A CA 1
ATOM 5545 C C . GLY A 1 687 ? -12.109 49.406 11.844 1 96.38 687 GLY A C 1
ATOM 5546 O O . GLY A 1 687 ? -11.625 50.531 11.703 1 96.38 687 GLY A O 1
ATOM 5547 N N . PHE A 1 688 ? -12.281 48.625 10.766 1 97.19 688 PHE A N 1
ATOM 5548 C CA . PHE A 1 688 ? -11.922 48.969 9.406 1 97.19 688 PHE A CA 1
ATOM 5549 C C . PHE A 1 688 ? -12.727 50.188 8.938 1 97.19 688 PHE A C 1
ATOM 5551 O O . PHE A 1 688 ? -12.164 51.156 8.43 1 97.19 688 PHE A O 1
ATOM 5558 N N . GLY A 1 689 ? -14.016 50.094 9.117 1 97.25 689 GLY A N 1
ATOM 5559 C CA . GLY A 1 689 ? -14.906 51.156 8.664 1 97.25 689 GLY A CA 1
ATOM 5560 C C . GLY A 1 689 ? -14.594 52.5 9.289 1 97.25 689 GLY A C 1
ATOM 5561 O O . GLY A 1 689 ? -14.562 53.5 8.602 1 97.25 689 GLY A O 1
ATOM 5562 N N . ALA A 1 690 ? -14.406 52.469 10.562 1 97.56 690 ALA A N 1
ATOM 5563 C CA . ALA A 1 690 ? -14.078 53.688 11.281 1 97.56 690 ALA A CA 1
ATOM 5564 C C . ALA A 1 690 ? -12.773 54.281 10.773 1 97.56 690 ALA A C 1
ATOM 5566 O O . ALA A 1 690 ? -12.656 55.5 10.633 1 97.56 690 ALA A O 1
ATOM 5567 N N . ALA A 1 691 ? -11.812 53.469 10.531 1 98.06 691 ALA A N 1
ATOM 5568 C CA . ALA A 1 691 ? -10.516 53.938 10.031 1 98.06 691 ALA A CA 1
ATOM 5569 C C . ALA A 1 691 ? -10.648 54.531 8.633 1 98.06 691 ALA A C 1
ATOM 5571 O O . ALA A 1 691 ? -10.102 55.594 8.359 1 98.06 691 ALA A O 1
ATOM 5572 N N . PHE A 1 692 ? -11.359 53.906 7.75 1 97.94 692 PHE A N 1
ATOM 5573 C CA . PHE A 1 692 ? -11.57 54.375 6.391 1 97.94 692 PHE A CA 1
ATOM 5574 C C . PHE A 1 692 ? -12.297 55.719 6.395 1 97.94 692 PHE A C 1
ATOM 5576 O O . PHE A 1 692 ? -11.883 56.656 5.719 1 97.94 692 PHE A O 1
ATOM 5583 N N . LYS A 1 693 ? -13.375 55.719 7.109 1 96.94 693 LYS A N 1
ATOM 5584 C CA . LYS A 1 693 ? -14.203 56.938 7.168 1 96.94 693 LYS A CA 1
ATOM 5585 C C . LYS A 1 693 ? -13.406 58.125 7.691 1 96.94 693 LYS A C 1
ATOM 5587 O O . LYS A 1 693 ? -13.5 59.219 7.148 1 96.94 693 LYS A O 1
ATOM 5592 N N . HIS A 1 694 ? -12.617 57.906 8.688 1 97.56 694 HIS A N 1
ATOM 5593 C CA . HIS A 1 694 ? -11.828 58.969 9.312 1 97.56 694 HIS A CA 1
ATOM 5594 C C . HIS A 1 694 ? -10.875 59.594 8.305 1 97.56 694 HIS A C 1
ATOM 5596 O O . HIS A 1 694 ? -10.828 60.812 8.188 1 97.56 694 HIS A O 1
ATOM 5602 N N . VAL A 1 695 ? -10.148 58.75 7.566 1 97.56 695 VAL A N 1
ATOM 5603 C CA . VAL A 1 695 ? -9.117 59.281 6.676 1 97.56 695 VAL A CA 1
ATOM 5604 C C . VAL A 1 695 ? -9.773 59.906 5.438 1 97.56 695 VAL A C 1
ATOM 5606 O O . VAL A 1 695 ? -9.227 60.812 4.824 1 97.56 695 VAL A O 1
ATOM 5609 N N . ILE A 1 696 ? -10.859 59.375 4.973 1 96.56 696 ILE A N 1
ATOM 5610 C CA . ILE A 1 696 ? -11.555 59.906 3.799 1 96.56 696 ILE A CA 1
ATOM 5611 C C . ILE A 1 696 ? -12.211 61.25 4.141 1 96.56 696 ILE A C 1
ATOM 5613 O O . ILE A 1 696 ? -12.211 62.156 3.328 1 96.56 696 ILE A O 1
ATOM 5617 N N . GLN A 1 697 ? -12.812 61.344 5.32 1 96.31 697 GLN A N 1
ATOM 5618 C CA . GLN A 1 697 ? -13.461 62.594 5.75 1 96.31 697 GLN A CA 1
ATOM 5619 C C . GLN A 1 697 ? -12.43 63.688 5.996 1 96.31 697 GLN A C 1
ATOM 5621 O O . GLN A 1 697 ? -12.711 64.875 5.773 1 96.31 697 GLN A O 1
ATOM 5626 N N . LYS A 1 698 ? -11.297 63.25 6.457 1 96.31 698 LYS A N 1
ATOM 5627 C CA . LYS A 1 698 ? -10.219 64.25 6.676 1 96.31 698 LYS A CA 1
ATOM 5628 C C . LYS A 1 698 ? -9.758 64.812 5.355 1 96.31 698 LYS A C 1
ATOM 5630 O O . LYS A 1 698 ? -9.531 66.062 5.273 1 96.31 698 LYS A O 1
ATOM 5635 N N . ASP A 1 699 ? -9.516 63.969 4.352 1 95.81 699 ASP A N 1
ATOM 5636 C CA . ASP A 1 699 ? -9.125 64.375 3.01 1 95.81 699 ASP A CA 1
ATOM 5637 C C . ASP A 1 699 ? -9.648 63.438 1.953 1 95.81 699 ASP A C 1
ATOM 5639 O O . ASP A 1 699 ? -9.25 62.281 1.913 1 95.81 699 ASP A O 1
ATOM 5643 N N . ILE A 1 700 ? -10.5 63.875 1.141 1 92 700 ILE A N 1
ATOM 5644 C CA . ILE A 1 700 ? -11.148 63.031 0.137 1 92 700 ILE A CA 1
ATOM 5645 C C . ILE A 1 700 ? -10.102 62.406 -0.785 1 92 700 ILE A C 1
ATOM 5647 O O . ILE A 1 700 ? -10.328 61.375 -1.389 1 92 700 ILE A O 1
ATOM 5651 N N . ARG A 1 701 ? -9.016 63.156 -1.082 1 89.25 701 ARG A N 1
ATOM 5652 C CA . ARG A 1 701 ? -7.926 62.688 -1.922 1 89.25 701 ARG A CA 1
ATOM 5653 C C . ARG A 1 701 ? -7.355 61.375 -1.386 1 89.25 701 ARG A C 1
ATOM 5655 O O . ARG A 1 701 ? -6.691 60.625 -2.115 1 89.25 701 ARG A O 1
ATOM 5662 N N . ASN A 1 702 ? -7.688 60.969 -0.023 1 96.19 702 ASN A N 1
ATOM 5663 C CA . ASN A 1 702 ? -7.223 59.75 0.605 1 96.19 702 ASN A CA 1
ATOM 5664 C C . ASN A 1 702 ? -7.914 58.5 0.018 1 96.19 702 ASN A C 1
ATOM 5666 O O . ASN A 1 702 ? -7.391 57.406 0.098 1 96.19 702 ASN A O 1
ATOM 5670 N N . LEU A 1 703 ? -9.055 58.656 -0.472 1 96.75 703 LEU A N 1
ATOM 5671 C CA . LEU A 1 703 ? -9.711 57.562 -1.158 1 96.75 703 LEU A CA 1
ATOM 5672 C C . LEU A 1 703 ? -8.883 57.094 -2.352 1 96.75 703 LEU A C 1
ATOM 5674 O O . LEU A 1 703 ? -8.727 55.875 -2.572 1 96.75 703 LEU A O 1
ATOM 5678 N N . HIS A 1 704 ? -8.375 58.031 -3.064 1 95.88 704 HIS A N 1
ATOM 5679 C CA . HIS A 1 704 ? -7.52 57.688 -4.199 1 95.88 704 HIS A CA 1
ATOM 5680 C C . HIS A 1 704 ? -6.219 57.062 -3.734 1 95.88 704 HIS A C 1
ATOM 5682 O O . HIS A 1 704 ? -5.684 56.156 -4.414 1 95.88 704 HIS A O 1
ATOM 5688 N N . MET A 1 705 ? -5.785 57.5 -2.68 1 96.94 705 MET A N 1
ATOM 5689 C CA . MET A 1 705 ? -4.566 56.906 -2.125 1 96.94 705 MET A CA 1
ATOM 5690 C C . MET A 1 705 ? -4.801 55.469 -1.707 1 96.94 705 MET A C 1
ATOM 5692 O O . MET A 1 705 ? -3.963 54.594 -1.959 1 96.94 705 MET A O 1
ATOM 5696 N N . LEU A 1 706 ? -5.902 55.25 -1.085 1 97.88 706 LEU A N 1
ATOM 5697 C CA . LEU A 1 706 ? -6.254 53.906 -0.679 1 97.88 706 LEU A CA 1
ATOM 5698 C C . LEU A 1 706 ? -6.418 53 -1.894 1 97.88 706 LEU A C 1
ATOM 5700 O O . LEU A 1 706 ? -6.035 51.812 -1.855 1 97.88 706 LEU A O 1
ATOM 5704 N N . GLN A 1 707 ? -6.949 53.469 -2.93 1 97.19 707 GLN A N 1
ATOM 5705 C CA . GLN A 1 707 ? -7.102 52.719 -4.164 1 97.19 707 GLN A CA 1
ATOM 5706 C C . GLN A 1 707 ? -5.746 52.438 -4.801 1 97.19 707 GLN A C 1
ATOM 5708 O O . GLN A 1 707 ? -5.527 51.344 -5.348 1 97.19 707 GLN A O 1
ATOM 5713 N N . GLU A 1 708 ? -4.883 53.344 -4.734 1 95.75 708 GLU A N 1
ATOM 5714 C CA . GLU A 1 708 ? -3.518 53.156 -5.211 1 95.75 708 GLU A CA 1
ATOM 5715 C C . GLU A 1 708 ? -2.799 52.094 -4.391 1 95.75 708 GLU A C 1
ATOM 5717 O O . GLU A 1 708 ? -2.1 51.25 -4.945 1 95.75 708 GLU A O 1
ATOM 5722 N N . MET A 1 709 ? -2.98 52.156 -3.102 1 96.12 709 MET A N 1
ATOM 5723 C CA . MET A 1 709 ? -2.385 51.156 -2.221 1 96.12 709 MET A CA 1
ATOM 5724 C C . MET A 1 709 ? -2.895 49.75 -2.559 1 96.12 709 MET A C 1
ATOM 5726 O O . MET A 1 709 ? -2.119 48.812 -2.59 1 96.12 709 MET A O 1
ATOM 5730 N N . TYR A 1 710 ? -4.105 49.625 -2.838 1 94.25 710 TYR A N 1
ATOM 5731 C CA . TYR A 1 710 ? -4.711 48.344 -3.176 1 94.25 710 TYR A CA 1
ATOM 5732 C C . TYR A 1 710 ? -4.137 47.812 -4.477 1 94.25 710 TYR A C 1
ATOM 5734 O O . TYR A 1 710 ? -3.9 46.594 -4.598 1 94.25 710 TYR A O 1
ATOM 5742 N N . ASN A 1 711 ? -3.85 48.594 -5.352 1 91.75 711 ASN A N 1
ATOM 5743 C CA . ASN A 1 711 ? -3.404 48.156 -6.668 1 91.75 711 ASN A CA 1
ATOM 5744 C C . ASN A 1 711 ? -1.901 47.906 -6.695 1 91.75 711 ASN A C 1
ATOM 5746 O O . ASN A 1 711 ? -1.431 47.031 -7.445 1 91.75 711 ASN A O 1
ATOM 5750 N N . GLU A 1 712 ? -1.235 48.562 -5.824 1 90.62 712 GLU A N 1
ATOM 5751 C CA . GLU A 1 712 ? 0.211 48.562 -6.02 1 90.62 712 GLU A CA 1
ATOM 5752 C C . GLU A 1 712 ? 0.92 47.875 -4.844 1 90.62 712 GLU A C 1
ATOM 5754 O O . GLU A 1 712 ? 2.086 47.5 -4.953 1 90.62 712 GLU A O 1
ATOM 5759 N N . TRP A 1 713 ? 0.265 47.812 -3.75 1 91.38 713 TRP A N 1
ATOM 5760 C CA . TRP A 1 713 ? 0.918 47.281 -2.557 1 91.38 713 TRP A CA 1
ATOM 5761 C C . TRP A 1 713 ? 0.338 45.906 -2.168 1 91.38 713 TRP A C 1
ATOM 5763 O O . TRP A 1 713 ? -0.754 45.844 -1.601 1 91.38 713 TRP A O 1
ATOM 5773 N N . PRO A 1 714 ? 1.144 44.875 -2.352 1 85.44 714 PRO A N 1
ATOM 5774 C CA . PRO A 1 714 ? 0.636 43.5 -2.145 1 85.44 714 PRO A CA 1
ATOM 5775 C C . PRO A 1 714 ? 0.098 43.281 -0.731 1 85.44 714 PRO A C 1
ATOM 5777 O O . PRO A 1 714 ? -0.917 42.625 -0.551 1 85.44 714 PRO A O 1
ATOM 5780 N N . PHE A 1 715 ? 0.75 43.812 0.264 1 90.19 715 PHE A N 1
ATOM 5781 C CA . PHE A 1 715 ? 0.294 43.625 1.638 1 90.19 715 PHE A CA 1
ATOM 5782 C C . PHE A 1 715 ? -1.118 44.188 1.814 1 90.19 715 PHE A C 1
ATOM 5784 O O . PHE A 1 715 ? -1.979 43.5 2.391 1 90.19 715 PHE A O 1
ATOM 5791 N N . PHE A 1 716 ? -1.342 45.375 1.357 1 93.62 716 PHE A N 1
ATOM 5792 C CA . PHE A 1 716 ? -2.643 46.031 1.496 1 93.62 716 PHE A CA 1
ATOM 5793 C C . PHE A 1 716 ? -3.695 45.281 0.663 1 93.62 716 PHE A C 1
ATOM 5795 O O . PHE A 1 716 ? -4.832 45.125 1.104 1 93.62 716 PHE A O 1
ATOM 5802 N N . ARG A 1 717 ? -3.324 44.938 -0.462 1 88.88 717 ARG A N 1
ATOM 5803 C CA . ARG A 1 717 ? -4.234 44.219 -1.332 1 88.88 717 ARG A CA 1
ATOM 5804 C C . ARG A 1 717 ? -4.727 42.938 -0.656 1 88.88 717 ARG A C 1
ATOM 5806 O O . ARG A 1 717 ? -5.93 42.656 -0.645 1 88.88 717 ARG A O 1
ATOM 5813 N N . VAL A 1 718 ? -3.807 42.188 -0.124 1 85.31 718 VAL A N 1
ATOM 5814 C CA . VAL A 1 718 ? -4.16 40.938 0.512 1 85.31 718 VAL A CA 1
ATOM 5815 C C . VAL A 1 718 ? -5.051 41.188 1.723 1 85.31 718 VAL A C 1
ATOM 5817 O O . VAL A 1 718 ? -6 40.438 1.975 1 85.31 718 VAL A O 1
ATOM 5820 N N . THR A 1 719 ? -4.75 42.125 2.498 1 90.88 719 THR A N 1
ATOM 5821 C CA . THR A 1 719 ? -5.547 42.438 3.672 1 90.88 719 THR A CA 1
ATOM 5822 C C . THR A 1 719 ? -6.988 42.75 3.275 1 90.88 719 THR A C 1
ATOM 5824 O O . THR A 1 719 ? -7.93 42.25 3.891 1 90.88 719 THR A O 1
ATOM 5827 N N . ILE A 1 720 ? -7.113 43.531 2.213 1 91.81 720 ILE A N 1
ATOM 5828 C CA . ILE A 1 720 ? -8.438 43.938 1.755 1 91.81 720 ILE A CA 1
ATOM 5829 C C . ILE A 1 720 ? -9.164 42.719 1.164 1 91.81 720 ILE A C 1
ATOM 5831 O O . ILE A 1 720 ? -10.352 42.531 1.428 1 91.81 720 ILE A O 1
ATOM 5835 N N . ASP A 1 721 ? -8.477 42 0.418 1 86.81 721 ASP A N 1
ATOM 5836 C CA . ASP A 1 721 ? -9.078 40.844 -0.211 1 86.81 721 ASP A CA 1
ATOM 5837 C C . ASP A 1 721 ? -9.562 39.844 0.837 1 86.81 721 ASP A C 1
ATOM 5839 O O . ASP A 1 721 ? -10.602 39.188 0.66 1 86.81 721 ASP A O 1
ATOM 5843 N N . LEU A 1 722 ? -8.82 39.625 1.827 1 87.5 722 LEU A N 1
ATOM 5844 C CA . LEU A 1 722 ? -9.195 38.688 2.877 1 87.5 722 LEU A CA 1
ATOM 5845 C C . LEU A 1 722 ? -10.445 39.188 3.615 1 87.5 722 LEU A C 1
ATOM 5847 O O . LEU A 1 722 ? -11.328 38.375 3.934 1 87.5 722 LEU A O 1
ATOM 5851 N N . VAL A 1 723 ? -10.5 40.406 3.898 1 92 723 VAL A N 1
ATOM 5852 C CA . VAL A 1 723 ? -11.672 40.938 4.582 1 92 723 VAL A CA 1
ATOM 5853 C C . VAL A 1 723 ? -12.883 40.875 3.654 1 92 723 VAL A C 1
ATOM 5855 O O . VAL A 1 723 ? -14.008 40.625 4.105 1 92 723 VAL A O 1
ATOM 5858 N N . GLU A 1 724 ? -12.625 41.156 2.359 1 91.5 724 GLU A N 1
ATOM 5859 C CA . GLU A 1 724 ? -13.695 41.031 1.381 1 91.5 724 GLU A CA 1
ATOM 5860 C C . GLU A 1 724 ? -14.266 39.625 1.364 1 91.5 724 GLU A C 1
ATOM 5862 O O . GLU A 1 724 ? -15.477 39.438 1.274 1 91.5 724 GLU A O 1
ATOM 5867 N N . MET A 1 725 ? -13.414 38.719 1.44 1 88.25 725 MET A N 1
ATOM 5868 C CA . MET A 1 725 ? -13.836 37.312 1.492 1 88.25 725 MET A CA 1
ATOM 5869 C C . MET A 1 725 ? -14.695 37.031 2.723 1 88.25 725 MET A C 1
ATOM 5871 O O . MET A 1 725 ? -15.672 36.281 2.652 1 88.25 725 MET A O 1
ATOM 5875 N N . VAL A 1 726 ? -14.336 37.594 3.83 1 90.19 726 VAL A N 1
ATOM 5876 C CA . VAL A 1 726 ? -15.094 37.438 5.07 1 90.19 726 VAL A CA 1
ATOM 5877 C C . VAL A 1 726 ? -16.484 38.062 4.918 1 90.19 726 VAL A C 1
ATOM 5879 O O . VAL A 1 726 ? -17.469 37.5 5.391 1 90.19 726 VAL A O 1
ATOM 5882 N N . PHE A 1 727 ? -16.547 39.188 4.25 1 93.5 727 PHE A N 1
ATOM 5883 C CA . PHE A 1 727 ? -17.844 39.812 4.012 1 93.5 727 PHE A CA 1
ATOM 5884 C C . PHE A 1 727 ? -18.688 38.969 3.082 1 93.5 727 PHE A C 1
ATOM 5886 O O . PHE A 1 727 ? -19.922 38.938 3.207 1 93.5 727 PHE A O 1
ATOM 5893 N N . ALA A 1 728 ? -18.031 38.281 2.197 1 91.06 728 ALA A N 1
ATOM 5894 C CA . ALA A 1 728 ? -18.766 37.406 1.291 1 91.06 728 ALA A CA 1
ATOM 5895 C C . ALA A 1 728 ? -19.359 36.219 2.043 1 91.06 728 ALA A C 1
ATOM 5897 O O . ALA A 1 728 ? -20.422 35.719 1.676 1 91.06 728 ALA A O 1
ATOM 5898 N N . LYS A 1 729 ? -18.734 35.812 3.074 1 90.88 729 LYS A N 1
ATOM 5899 C CA . LYS A 1 729 ? -19.219 34.688 3.891 1 90.88 729 LYS A CA 1
ATOM 5900 C C . LYS A 1 729 ? -20.234 35.156 4.926 1 90.88 729 LYS A C 1
ATOM 5902 O O . LYS A 1 729 ? -20.953 34.344 5.508 1 90.88 729 LYS A O 1
ATOM 5907 N N . GLY A 1 730 ? -20.281 36.438 5.148 1 92.19 730 GLY A N 1
ATOM 5908 C CA . GLY A 1 730 ? -21.141 37 6.184 1 92.19 730 GLY A CA 1
ATOM 5909 C C . GLY A 1 730 ? -22.562 37.219 5.727 1 92.19 730 GLY A C 1
ATOM 5910 O O . GLY A 1 730 ? -22.844 37.281 4.523 1 92.19 730 GLY A O 1
ATOM 5911 N N . ASP A 1 731 ? -23.516 37.281 6.766 1 94.12 731 ASP A N 1
ATOM 5912 C CA . ASP A 1 731 ? -24.938 37.562 6.535 1 94.12 731 ASP A CA 1
ATOM 5913 C C . ASP A 1 731 ? -25.547 38.312 7.711 1 94.12 731 ASP A C 1
ATOM 5915 O O . ASP A 1 731 ? -25.984 37.688 8.688 1 94.12 731 ASP A O 1
ATOM 5919 N N . PRO A 1 732 ? -25.688 39.562 7.535 1 94.19 732 PRO A N 1
ATOM 5920 C CA . PRO A 1 732 ? -26.234 40.344 8.633 1 94.19 732 PRO A CA 1
ATOM 5921 C C . PRO A 1 732 ? -27.672 39.969 8.969 1 94.19 732 PRO A C 1
ATOM 5923 O O . PRO A 1 732 ? -28.141 40.188 10.094 1 94.19 732 PRO A O 1
ATOM 5926 N N . GLY A 1 733 ? -28.344 39.375 7.992 1 94.75 733 GLY A N 1
ATOM 5927 C CA . GLY A 1 733 ? -29.672 38.875 8.266 1 94.75 733 GLY A CA 1
ATOM 5928 C C . GLY A 1 733 ? -29.703 37.781 9.32 1 94.75 733 GLY A C 1
ATOM 5929 O O . GLY A 1 733 ? -30.609 37.75 10.156 1 94.75 733 GLY A O 1
ATOM 5930 N N . ILE A 1 734 ? -28.812 36.969 9.266 1 95.94 734 ILE A N 1
ATOM 5931 C CA . ILE A 1 734 ? -28.719 35.875 10.242 1 95.94 734 ILE A CA 1
ATOM 5932 C C . ILE A 1 734 ? -28.359 36.438 11.609 1 95.94 734 ILE A C 1
ATOM 5934 O O . ILE A 1 734 ? -28.875 36 12.633 1 95.94 734 ILE A O 1
ATOM 5938 N N . ALA A 1 735 ? -27.453 37.406 11.648 1 95.94 735 ALA A N 1
ATOM 5939 C CA . ALA A 1 735 ? -27.125 38.094 12.914 1 95.94 735 ALA A CA 1
ATOM 5940 C C . ALA A 1 735 ? -28.344 38.719 13.531 1 95.94 735 ALA A C 1
ATOM 5942 O O . ALA A 1 735 ? -28.531 38.688 14.75 1 95.94 735 ALA A O 1
ATOM 5943 N N . ALA A 1 736 ? -29.109 39.312 12.695 1 96.75 736 ALA A N 1
ATOM 5944 C CA . ALA A 1 736 ? -30.344 39.938 13.164 1 96.75 736 ALA A CA 1
ATOM 5945 C C . ALA A 1 736 ? -31.312 38.906 13.742 1 96.75 736 ALA A C 1
ATOM 5947 O O . ALA A 1 736 ? -32 39.156 14.734 1 96.75 736 ALA A O 1
ATOM 5948 N N . LEU A 1 737 ? -31.391 37.812 13.078 1 96.5 737 LEU A N 1
ATOM 5949 C CA . LEU A 1 737 ? -32.219 36.719 13.562 1 96.5 737 LEU A CA 1
ATOM 5950 C C . LEU A 1 737 ? -31.781 36.25 14.938 1 96.5 737 LEU A C 1
ATOM 5952 O O . LEU A 1 737 ? -32.594 36 15.82 1 96.5 737 LEU A O 1
ATOM 5956 N N . ASN A 1 738 ? -30.547 36.094 15.133 1 96.69 738 ASN A N 1
ATOM 5957 C CA . ASN A 1 738 ? -30.016 35.688 16.438 1 96.69 738 ASN A CA 1
ATOM 5958 C C . ASN A 1 738 ? -30.359 36.719 17.5 1 96.69 738 ASN A C 1
ATOM 5960 O O . ASN A 1 738 ? -30.688 36.375 18.641 1 96.69 738 ASN A O 1
ATOM 5964 N N . ASP A 1 739 ? -30.266 38 17.125 1 96.19 739 ASP A N 1
ATOM 5965 C CA . ASP A 1 739 ? -30.625 39.062 18.062 1 96.19 739 ASP A CA 1
ATOM 5966 C C . ASP A 1 739 ? -32.094 38.938 18.5 1 96.19 739 ASP A C 1
ATOM 5968 O O . ASP A 1 739 ? -32.375 39 19.688 1 96.19 739 ASP A O 1
ATOM 5972 N N . LYS A 1 740 ? -32.844 38.75 17.562 1 95 740 LYS A N 1
ATOM 5973 C CA . LYS A 1 740 ? -34.281 38.719 17.828 1 95 740 LYS A CA 1
ATOM 5974 C C . LYS A 1 740 ? -34.625 37.531 18.703 1 95 740 LYS A C 1
ATOM 5976 O O . LYS A 1 740 ? -35.469 37.656 19.609 1 95 740 LYS A O 1
ATOM 5981 N N . LEU A 1 741 ? -34 36.469 18.5 1 94.56 741 LEU A N 1
ATOM 5982 C CA . LEU A 1 741 ? -34.406 35.219 19.172 1 94.56 741 LEU A CA 1
ATOM 5983 C C . LEU A 1 741 ? -33.656 35.062 20.5 1 94.56 741 LEU A C 1
ATOM 5985 O O . LEU A 1 741 ? -34.219 34.562 21.469 1 94.56 741 LEU A O 1
ATOM 5989 N N . LEU A 1 742 ? -32.469 35.5 20.594 1 96.06 742 LEU A N 1
ATOM 5990 C CA . LEU A 1 742 ? -31.625 35.062 21.688 1 96.06 742 LEU A CA 1
ATOM 5991 C C . LEU A 1 742 ? -31.25 36.219 22.594 1 96.06 742 LEU A C 1
ATOM 5993 O O . LEU A 1 742 ? -30.906 36 23.766 1 96.06 742 LEU A O 1
ATOM 5997 N N . VAL A 1 743 ? -31.234 37.406 22.062 1 96.25 743 VAL A N 1
ATOM 5998 C CA . VAL A 1 743 ? -30.719 38.562 22.812 1 96.25 743 VAL A CA 1
ATOM 5999 C C . VAL A 1 743 ? -31.891 39.281 23.484 1 96.25 743 VAL A C 1
ATOM 6001 O O . VAL A 1 743 ? -32.969 39.375 22.906 1 96.25 743 VAL A O 1
ATOM 6004 N N . SER A 1 744 ? -31.625 39.812 24.672 1 94.38 744 SER A N 1
ATOM 6005 C CA . SER A 1 744 ? -32.656 40.594 25.406 1 94.38 744 SER A CA 1
ATOM 6006 C C . SER A 1 744 ? -33 41.875 24.641 1 94.38 744 SER A C 1
ATOM 6008 O O . SER A 1 744 ? -32.156 42.469 24 1 94.38 744 SER A O 1
ATOM 6010 N N . LYS A 1 745 ? -34.188 42.312 24.812 1 94.31 745 LYS A N 1
ATOM 6011 C CA . LYS A 1 745 ? -34.719 43.438 24.062 1 94.31 745 LYS A CA 1
ATOM 6012 C C . LYS A 1 745 ? -33.938 44.719 24.359 1 94.31 745 LYS A C 1
ATOM 6014 O O . LYS A 1 745 ? -33.781 45.594 23.5 1 94.31 745 LYS A O 1
ATOM 6019 N N . GLU A 1 746 ? -33.469 44.812 25.5 1 95.25 746 GLU A N 1
ATOM 6020 C CA . GLU A 1 746 ? -32.688 46 25.922 1 95.25 746 GLU A CA 1
ATOM 6021 C C . GLU A 1 746 ? -31.422 46.125 25.109 1 95.25 746 GLU A C 1
ATOM 6023 O O . GLU A 1 746 ? -30.891 47.25 24.969 1 95.25 746 GLU A O 1
ATOM 6028 N N . LEU A 1 747 ? -30.953 45.062 24.516 1 96.94 747 LEU A N 1
ATOM 6029 C CA . LEU A 1 747 ? -29.672 45.062 23.828 1 96.94 747 LEU A CA 1
ATOM 6030 C C . LEU A 1 747 ? -29.859 45.125 22.312 1 96.94 747 LEU A C 1
ATOM 6032 O O . LEU A 1 747 ? -28.891 45.219 21.562 1 96.94 747 LEU A O 1
ATOM 6036 N N . TRP A 1 748 ? -31.047 45.188 21.812 1 96.44 748 TRP A N 1
ATOM 6037 C CA . TRP A 1 748 ? -31.344 45.188 20.391 1 96.44 748 TRP A CA 1
ATOM 6038 C C . TRP A 1 748 ? -30.734 46.406 19.703 1 96.44 748 TRP A C 1
ATOM 6040 O O . TRP A 1 748 ? -30.156 46.312 18.609 1 96.44 748 TRP A O 1
ATOM 6050 N N . PRO A 1 749 ? -30.859 47.562 20.375 1 95.75 749 PRO A N 1
ATOM 6051 C CA . PRO A 1 749 ? -30.266 48.719 19.719 1 95.75 749 PRO A CA 1
ATOM 6052 C C . PRO A 1 749 ? -28.75 48.594 19.531 1 95.75 749 PRO A C 1
ATOM 6054 O O . PRO A 1 749 ? -28.203 49.062 18.531 1 95.75 749 PRO A O 1
ATOM 6057 N N . PHE A 1 750 ? -28.219 47.969 20.453 1 96.5 750 PHE A N 1
ATOM 6058 C CA . PHE A 1 750 ? -26.797 47.719 20.344 1 96.5 750 PHE A CA 1
ATOM 6059 C C . PHE A 1 750 ? -26.484 46.844 19.141 1 96.5 750 PHE A C 1
ATOM 6061 O O . PHE A 1 750 ? -25.562 47.125 18.375 1 96.5 750 PHE A O 1
ATOM 6068 N N . GLY A 1 751 ? -27.203 45.781 18.922 1 96.88 751 GLY A N 1
ATOM 6069 C CA . GLY A 1 751 ? -27.047 44.906 17.766 1 96.88 751 GLY A CA 1
ATOM 6070 C C . GLY A 1 751 ? -27.297 45.625 16.453 1 96.88 751 GLY A C 1
ATOM 6071 O O . GLY A 1 751 ? -26.594 45.375 15.469 1 96.88 751 GLY A O 1
ATOM 6072 N N . GLU A 1 752 ? -28.234 46.438 16.453 1 96.88 752 GLU A N 1
ATOM 6073 C CA . GLU A 1 752 ? -28.547 47.219 15.258 1 96.88 752 GLU A CA 1
ATOM 6074 C C . GLU A 1 752 ? -27.406 48.156 14.891 1 96.88 752 GLU A C 1
ATOM 6076 O O . GLU A 1 752 ? -27.109 48.375 13.711 1 96.88 752 GLU A O 1
ATOM 6081 N N . LYS A 1 753 ? -26.828 48.719 15.891 1 96.56 753 LYS A N 1
ATOM 6082 C CA . LYS A 1 753 ? -25.688 49.594 15.664 1 96.56 753 LYS A CA 1
ATOM 6083 C C . LYS A 1 753 ? -24.531 48.844 15.039 1 96.56 753 LYS A C 1
ATOM 6085 O O . LYS A 1 753 ? -23.859 49.344 14.133 1 96.56 753 LYS A O 1
ATOM 6090 N N . LEU A 1 754 ? -24.328 47.688 15.539 1 97.31 754 LEU A N 1
ATOM 6091 C CA . LEU A 1 754 ? -23.25 46.875 15.016 1 97.31 754 LEU A CA 1
ATOM 6092 C C . LEU A 1 754 ? -23.516 46.469 13.57 1 97.31 754 LEU A C 1
ATOM 6094 O O . LEU A 1 754 ? -22.609 46.469 12.734 1 97.31 754 LEU A O 1
ATOM 6098 N N . ARG A 1 755 ? -24.719 46.125 13.242 1 97.56 755 ARG A N 1
ATOM 6099 C CA . ARG A 1 755 ? -25.078 45.719 11.883 1 97.56 755 ARG A CA 1
ATOM 6100 C C . ARG A 1 755 ? -24.984 46.906 10.93 1 97.56 755 ARG A C 1
ATOM 6102 O O . ARG A 1 755 ? -24.625 46.75 9.758 1 97.56 755 ARG A O 1
ATOM 6109 N N . ALA A 1 756 ? -25.297 48.062 11.398 1 96.94 756 ALA A N 1
ATOM 6110 C CA . ALA A 1 756 ? -25.141 49.25 10.594 1 96.94 756 ALA A CA 1
ATOM 6111 C C . ALA A 1 756 ? -23.656 49.531 10.297 1 96.94 756 ALA A C 1
ATOM 6113 O O . ALA A 1 756 ? -23.312 49.906 9.18 1 96.94 756 ALA A O 1
ATOM 6114 N N . ASN A 1 757 ? -22.875 49.406 11.32 1 97.12 757 ASN A N 1
ATOM 6115 C CA . ASN A 1 757 ? -21.438 49.531 11.141 1 97.12 757 ASN A CA 1
ATOM 6116 C C . ASN A 1 757 ? -20.922 48.531 10.109 1 97.12 757 ASN A C 1
ATOM 6118 O O . ASN A 1 757 ? -20.031 48.875 9.312 1 97.12 757 ASN A O 1
ATOM 6122 N N . TYR A 1 758 ? -21.484 47.312 10.164 1 97.31 758 TYR A N 1
ATOM 6123 C CA . TYR A 1 758 ? -21.141 46.281 9.219 1 97.31 758 TYR A CA 1
ATOM 6124 C C . TYR A 1 758 ? -21.422 46.719 7.789 1 97.31 758 TYR A C 1
ATOM 6126 O O . TYR A 1 758 ? -20.547 46.562 6.918 1 97.31 758 TYR A O 1
ATOM 6134 N N . LYS A 1 759 ? -22.531 47.25 7.496 1 96.81 759 LYS A N 1
ATOM 6135 C CA . LYS A 1 759 ? -22.938 47.688 6.16 1 96.81 759 LYS A CA 1
ATOM 6136 C C . LYS A 1 759 ? -22.078 48.844 5.676 1 96.81 759 LYS A C 1
ATOM 6138 O O . LYS A 1 759 ? -21.688 48.906 4.508 1 96.81 759 LYS A O 1
ATOM 6143 N N . GLU A 1 760 ? -21.828 49.719 6.559 1 96.81 760 GLU A N 1
ATOM 6144 C CA . GLU A 1 760 ? -21 50.844 6.211 1 96.81 760 GLU A CA 1
ATOM 6145 C C . GLU A 1 760 ? -19.578 50.438 5.867 1 96.81 760 GLU A C 1
ATOM 6147 O O . GLU A 1 760 ? -18.984 50.906 4.891 1 96.81 760 GLU A O 1
ATOM 6152 N N . THR A 1 761 ? -19.047 49.594 6.68 1 97.62 761 THR A N 1
ATOM 6153 C CA . THR A 1 761 ? -17.703 49.094 6.441 1 97.62 761 THR A CA 1
ATOM 6154 C C . THR A 1 761 ? -17.625 48.375 5.098 1 97.62 761 THR A C 1
ATOM 6156 O O . THR A 1 761 ? -16.656 48.531 4.352 1 97.62 761 THR A O 1
ATOM 6159 N N . LYS A 1 762 ? -18.594 47.562 4.805 1 97.12 762 LYS A N 1
ATOM 6160 C CA . LYS A 1 762 ? -18.656 46.812 3.541 1 97.12 762 LYS A CA 1
ATOM 6161 C C . LYS A 1 762 ? -18.656 47.781 2.352 1 97.12 762 LYS A C 1
ATOM 6163 O O . LYS A 1 762 ? -17.922 47.562 1.381 1 97.12 762 LYS A O 1
ATOM 6168 N N . SER A 1 763 ? -19.406 48.812 2.443 1 96.62 763 SER A N 1
ATOM 6169 C CA . SER A 1 763 ? -19.516 49.781 1.364 1 96.62 763 SER A CA 1
ATOM 6170 C C . SER A 1 763 ? -18.203 50.5 1.138 1 96.62 763 SER A C 1
ATOM 6172 O O . SER A 1 763 ? -17.766 50.688 -0.005 1 96.62 763 SER A O 1
ATOM 6174 N N . LEU A 1 764 ? -17.562 50.906 2.201 1 97 764 LEU A N 1
ATOM 6175 C CA . LEU A 1 764 ? -16.281 51.594 2.1 1 97 764 LEU A CA 1
ATOM 6176 C C . LEU A 1 764 ? -15.211 50.688 1.517 1 97 764 LEU A C 1
ATOM 6178 O O . LEU A 1 764 ? -14.391 51.125 0.708 1 97 764 LEU A O 1
ATOM 6182 N N . LEU A 1 765 ? -15.258 49.438 1.982 1 96.81 765 LEU A N 1
ATOM 6183 C CA . LEU A 1 765 ? -14.289 48.469 1.487 1 96.81 765 LEU A CA 1
ATOM 6184 C C . LEU A 1 765 ? -14.43 48.281 -0.021 1 96.81 765 LEU A C 1
ATOM 6186 O O . LEU A 1 765 ? -13.422 48.219 -0.735 1 96.81 765 LEU A O 1
ATOM 6190 N N . LEU A 1 766 ? -15.625 48.219 -0.574 1 96.81 766 LEU A N 1
ATOM 6191 C CA . LEU A 1 766 ? -15.875 48.031 -2.002 1 96.81 766 LEU A CA 1
ATOM 6192 C C . LEU A 1 766 ? -15.406 49.25 -2.785 1 96.81 766 LEU A C 1
ATOM 6194 O O . LEU A 1 766 ? -14.875 49.125 -3.891 1 96.81 766 LEU A O 1
ATOM 6198 N N . GLN A 1 767 ? -15.531 50.375 -2.203 1 95.75 767 GLN A N 1
ATOM 6199 C CA . GLN A 1 767 ? -15.07 51.594 -2.846 1 95.75 767 GLN A CA 1
ATOM 6200 C C . GLN A 1 767 ? -13.547 51.625 -2.969 1 95.75 767 GLN A C 1
ATOM 6202 O O . GLN A 1 767 ? -13.008 52.031 -3.996 1 95.75 767 GLN A O 1
ATOM 6207 N N . ILE A 1 768 ? -12.977 51.188 -1.965 1 96.56 768 ILE A N 1
ATOM 6208 C CA . ILE A 1 768 ? -11.523 51.188 -1.938 1 96.56 768 ILE A CA 1
ATOM 6209 C C . ILE A 1 768 ? -10.992 50.156 -2.932 1 96.56 768 ILE A C 1
ATOM 6211 O O . ILE A 1 768 ? -10.023 50.406 -3.652 1 96.56 768 ILE A O 1
ATOM 6215 N N . ALA A 1 769 ? -11.562 48.969 -2.955 1 94.62 769 ALA A N 1
ATOM 6216 C CA . ALA A 1 769 ? -11.148 47.906 -3.857 1 94.62 769 ALA A CA 1
ATOM 6217 C C . ALA A 1 769 ? -11.562 48.219 -5.297 1 94.62 769 ALA A C 1
ATOM 6219 O O . ALA A 1 769 ? -11.023 47.625 -6.238 1 94.62 769 ALA A O 1
ATOM 6220 N N . GLY A 1 770 ? -12.469 49.094 -5.512 1 92.94 770 GLY A N 1
ATOM 6221 C CA . GLY A 1 770 ? -13.008 49.375 -6.828 1 92.94 770 GLY A CA 1
ATOM 6222 C C . GLY A 1 770 ? -13.922 48.281 -7.359 1 92.94 770 GLY A C 1
ATOM 6223 O O . GLY A 1 770 ? -13.945 48.031 -8.562 1 92.94 770 GLY A O 1
ATOM 6224 N N . HIS A 1 771 ? -14.539 47.625 -6.465 1 93.94 771 HIS A N 1
ATOM 6225 C CA . HIS A 1 771 ? -15.422 46.531 -6.844 1 93.94 771 HIS A CA 1
ATOM 6226 C C . HIS A 1 771 ? -16.891 46.938 -6.754 1 93.94 771 HIS A C 1
ATOM 6228 O O . HIS A 1 771 ? -17.266 47.719 -5.875 1 93.94 771 HIS A O 1
ATOM 6234 N N . LYS A 1 772 ? -17.703 46.406 -7.656 1 92.19 772 LYS A N 1
ATOM 6235 C CA . LYS A 1 772 ? -19.141 46.625 -7.609 1 92.19 772 LYS A CA 1
ATOM 6236 C C . LYS A 1 772 ? -19.828 45.656 -6.66 1 92.19 772 LYS A C 1
ATOM 6238 O O . LYS A 1 772 ? -20.859 45.969 -6.078 1 92.19 772 LYS A O 1
ATOM 6243 N N . ASP A 1 773 ? -19.219 44.5 -6.727 1 92.06 773 ASP A N 1
ATOM 6244 C CA . ASP A 1 773 ? -19.766 43.469 -5.867 1 92.06 773 ASP A CA 1
ATOM 6245 C C . ASP A 1 773 ? -18.641 42.688 -5.184 1 92.06 773 ASP A C 1
ATOM 6247 O O . ASP A 1 773 ? -17.484 42.75 -5.605 1 92.06 773 ASP A O 1
ATOM 6251 N N . LEU A 1 774 ? -19.078 42.062 -4.09 1 91.69 774 LEU A N 1
ATOM 6252 C CA . LEU A 1 774 ? -18.109 41.281 -3.332 1 91.69 774 LEU A CA 1
ATOM 6253 C C . LEU A 1 774 ? -17.484 40.188 -4.199 1 91.69 774 LEU A C 1
ATOM 6255 O O . LEU A 1 774 ? -18.203 39.531 -4.969 1 91.69 774 LEU A O 1
ATOM 6259 N N . LEU A 1 775 ? -16.188 39.969 -4.102 1 89.31 775 LEU A N 1
ATOM 6260 C CA . LEU A 1 775 ? -15.406 38.938 -4.758 1 89.31 775 LEU A CA 1
ATOM 6261 C C . LEU A 1 775 ? -15.508 39.062 -6.273 1 89.31 775 LEU A C 1
ATOM 6263 O O . LEU A 1 775 ? -15.578 38.062 -6.977 1 89.31 775 LEU A O 1
ATOM 6267 N N . GLU A 1 776 ? -15.57 40.156 -6.746 1 86.12 776 GLU A N 1
ATOM 6268 C CA . GLU A 1 776 ? -15.57 40.406 -8.188 1 86.12 776 GLU A CA 1
ATOM 6269 C C . GLU A 1 776 ? -14.273 39.906 -8.828 1 86.12 776 GLU A C 1
ATOM 6271 O O . GLU A 1 776 ? -14.281 39.469 -9.977 1 86.12 776 GLU A O 1
ATOM 6276 N N . GLY A 1 777 ? -13.305 39.938 -8.141 1 77.25 777 GLY A N 1
ATOM 6277 C CA . GLY A 1 777 ? -12.008 39.531 -8.641 1 77.25 777 GLY A CA 1
ATOM 6278 C C . GLY A 1 777 ? -11.797 38.031 -8.555 1 77.25 777 GLY A C 1
ATOM 6279 O O . GLY A 1 777 ? -10.82 37.5 -9.102 1 77.25 777 GLY A O 1
ATOM 6280 N N . ASP A 1 778 ? -12.664 37.281 -7.891 1 81 778 ASP A N 1
ATOM 6281 C CA . ASP A 1 778 ? -12.562 35.844 -7.73 1 81 778 ASP A CA 1
ATOM 6282 C C . ASP A 1 778 ? -13.922 35.188 -7.949 1 81 778 ASP A C 1
ATOM 6284 O O . ASP A 1 778 ? -14.523 34.656 -7.004 1 81 778 ASP A O 1
ATOM 6288 N N . PRO A 1 779 ? -14.203 34.969 -9.172 1 82.06 779 PRO A N 1
ATOM 6289 C CA . PRO A 1 779 ? -15.531 34.406 -9.484 1 82.06 779 PRO A CA 1
ATOM 6290 C C . PRO A 1 779 ? -15.703 32.969 -9.055 1 82.06 779 PRO A C 1
ATOM 6292 O O . PRO A 1 779 ? -16.812 32.531 -8.703 1 82.06 779 PRO A O 1
ATOM 6295 N N . TYR A 1 780 ? -14.688 32.25 -9.109 1 76.69 780 TYR A N 1
ATOM 6296 C CA . TYR A 1 780 ? -14.789 30.844 -8.719 1 76.69 780 TYR A CA 1
ATOM 6297 C C . TYR A 1 780 ? -15.102 30.703 -7.234 1 76.69 780 TYR A C 1
ATOM 6299 O O . TYR A 1 780 ? -15.93 29.891 -6.84 1 76.69 780 TYR A O 1
ATOM 6307 N N . LEU A 1 781 ? -14.406 31.484 -6.473 1 81.38 781 LEU A N 1
ATOM 6308 C CA . LEU A 1 781 ? -14.703 31.469 -5.043 1 81.38 781 LEU A CA 1
ATOM 6309 C C . LEU A 1 781 ? -16.125 31.938 -4.777 1 81.38 781 LEU A C 1
ATOM 6311 O O . LEU A 1 781 ? -16.812 31.406 -3.906 1 81.38 781 LEU A O 1
ATOM 6315 N N . LYS A 1 782 ? -16.531 32.938 -5.539 1 87 782 LYS A N 1
ATOM 6316 C CA . LYS A 1 782 ? -17.891 33.438 -5.414 1 87 782 LYS A CA 1
ATOM 6317 C C . LYS A 1 782 ? -18.906 32.344 -5.699 1 87 782 LYS A C 1
ATOM 6319 O O . LYS A 1 782 ? -19.906 32.188 -4.973 1 87 782 LYS A O 1
ATOM 6324 N N . GLN A 1 783 ? -18.656 31.562 -6.703 1 86.44 783 GLN A N 1
ATOM 6325 C CA . GLN A 1 783 ? -19.547 30.484 -7.066 1 86.44 783 GLN A CA 1
ATOM 6326 C C . GLN A 1 783 ? -19.578 29.406 -5.988 1 86.44 783 GLN A C 1
ATOM 6328 O O . GLN A 1 783 ? -20.641 28.891 -5.645 1 86.44 783 GLN A O 1
ATOM 6333 N N . ARG A 1 784 ? -18.5 29.109 -5.473 1 84.69 784 ARG A N 1
ATOM 6334 C CA . ARG A 1 784 ? -18.406 28.078 -4.441 1 84.69 784 ARG A CA 1
ATOM 6335 C C . ARG A 1 784 ? -19.172 28.484 -3.189 1 84.69 784 ARG A C 1
ATOM 6337 O O . ARG A 1 784 ? -19.844 27.672 -2.572 1 84.69 784 ARG A O 1
ATOM 6344 N N . LEU A 1 785 ? -19.062 29.719 -2.85 1 87.81 785 LEU A N 1
ATOM 6345 C CA . LEU A 1 785 ? -19.75 30.203 -1.663 1 87.81 785 LEU A CA 1
ATOM 6346 C C . LEU A 1 785 ? -21.266 30.234 -1.884 1 87.81 785 LEU A C 1
ATOM 6348 O O . LEU A 1 785 ? -22.031 29.938 -0.972 1 87.81 785 LEU A O 1
ATOM 6352 N N . ARG A 1 786 ? -21.641 30.516 -3.107 1 88.88 786 ARG A N 1
ATOM 6353 C CA . ARG A 1 786 ? -23.062 30.578 -3.438 1 88.88 786 ARG A CA 1
ATOM 6354 C C . ARG A 1 786 ? -23.703 29.203 -3.363 1 88.88 786 ARG A C 1
ATOM 6356 O O . ARG A 1 786 ? -24.859 29.062 -2.949 1 88.88 786 ARG A O 1
ATOM 6363 N N . LEU A 1 787 ? -22.969 28.266 -3.732 1 87.88 787 LEU A N 1
ATOM 6364 C CA . LEU A 1 787 ? -23.484 26.906 -3.752 1 87.88 787 LEU A CA 1
ATOM 6365 C C . LEU A 1 787 ? -23.719 26.391 -2.334 1 87.88 787 LEU A C 1
ATOM 6367 O O . LEU A 1 787 ? -24.609 25.578 -2.105 1 87.88 787 LEU A O 1
ATOM 6371 N N . ARG A 1 788 ? -23.031 26.906 -1.349 1 91.31 788 ARG A N 1
ATOM 6372 C CA . ARG A 1 788 ? -23.141 26.406 0.016 1 91.31 788 ARG A CA 1
ATOM 6373 C C . ARG A 1 788 ? -24.078 27.266 0.849 1 91.31 788 ARG A C 1
ATOM 6375 O O . ARG A 1 788 ? -24.562 26.844 1.898 1 91.31 788 ARG A O 1
ATOM 6382 N N . ASP A 1 789 ? -24.391 28.406 0.37 1 91.19 789 ASP A N 1
ATOM 6383 C CA . ASP A 1 789 ? -25.109 29.422 1.146 1 91.19 789 ASP A CA 1
ATOM 6384 C C . ASP A 1 789 ? -26.453 28.891 1.635 1 91.19 789 ASP A C 1
ATOM 6386 O O . ASP A 1 789 ? -26.828 29.109 2.789 1 91.19 789 ASP A O 1
ATOM 6390 N N . SER A 1 790 ? -27.094 28.188 0.758 1 91.19 790 SER A N 1
ATOM 6391 C CA . SER A 1 790 ? -28.422 27.703 1.121 1 91.19 790 SER A CA 1
ATOM 6392 C C . SER A 1 790 ? -28.344 26.672 2.254 1 91.19 790 SER A C 1
ATOM 6394 O O . SER A 1 790 ? -29.188 26.688 3.158 1 91.19 790 SER A O 1
ATOM 6396 N N . TYR A 1 791 ? -27.406 25.891 2.213 1 92.88 791 TYR A N 1
ATOM 6397 C CA . TYR A 1 791 ? -27.25 24.875 3.244 1 92.88 791 TYR A CA 1
ATOM 6398 C C . TYR A 1 791 ? -26.828 25.5 4.57 1 92.88 791 TYR A C 1
ATOM 6400 O O . TYR A 1 791 ? -27.344 25.125 5.625 1 92.88 791 TYR A O 1
ATOM 6408 N N . ILE A 1 792 ? -25.984 26.453 4.547 1 94.5 792 ILE A N 1
ATOM 6409 C CA . ILE A 1 792 ? -25.484 27.094 5.758 1 94.5 792 ILE A CA 1
ATOM 6410 C C . ILE A 1 792 ? -26.594 27.906 6.418 1 94.5 792 ILE A C 1
ATOM 6412 O O . ILE A 1 792 ? -26.734 27.891 7.645 1 94.5 792 ILE A O 1
ATOM 6416 N N . THR A 1 793 ? -27.391 28.547 5.594 1 95.56 793 THR A N 1
ATOM 6417 C CA . THR A 1 793 ? -28.469 29.375 6.117 1 95.56 793 THR A CA 1
ATOM 6418 C C . THR A 1 793 ? -29.469 28.531 6.883 1 95.56 793 THR A C 1
ATOM 6420 O O . THR A 1 793 ? -29.922 28.922 7.965 1 95.56 793 THR A O 1
ATOM 6423 N N . THR A 1 794 ? -29.75 27.406 6.281 1 95.31 794 THR A N 1
ATOM 6424 C CA . THR A 1 794 ? -30.672 26.484 6.945 1 95.31 794 THR A CA 1
ATOM 6425 C C . THR A 1 794 ? -30.125 26.047 8.297 1 95.31 794 THR A C 1
ATOM 6427 O O . THR A 1 794 ? -30.859 25.984 9.289 1 95.31 794 THR A O 1
ATOM 6430 N N . LEU A 1 795 ? -28.891 25.812 8.352 1 96 795 LEU A N 1
ATOM 6431 C CA . LEU A 1 795 ? -28.25 25.375 9.586 1 96 795 LEU A CA 1
ATOM 6432 C C . LEU A 1 795 ? -28.203 26.516 10.602 1 96 795 LEU A C 1
ATOM 6434 O O . LEU A 1 795 ? -28.375 26.297 11.797 1 96 795 LEU A O 1
ATOM 6438 N N . ASN A 1 796 ? -28 27.734 10.125 1 96.69 796 ASN A N 1
ATOM 6439 C CA . ASN A 1 796 ? -27.969 28.891 11.016 1 96.69 796 ASN A CA 1
ATOM 6440 C C . ASN A 1 796 ? -29.312 29.094 11.695 1 96.69 796 ASN A C 1
ATOM 6442 O O . ASN A 1 796 ? -29.375 29.375 12.898 1 96.69 796 ASN A O 1
ATOM 6446 N N . VAL A 1 797 ? -30.344 28.969 10.938 1 95.44 797 VAL A N 1
ATOM 6447 C CA . VAL A 1 797 ? -31.688 29.141 11.469 1 95.44 797 VAL A CA 1
ATOM 6448 C C . VAL A 1 797 ? -31.984 28.047 12.492 1 95.44 797 VAL A C 1
ATOM 6450 O O . VAL A 1 797 ? -32.5 28.328 13.578 1 95.44 797 VAL A O 1
ATOM 6453 N N . CYS A 1 798 ? -31.625 26.828 12.109 1 94.12 798 CYS A N 1
ATOM 6454 C CA . CYS A 1 798 ? -31.828 25.703 13.023 1 94.12 798 CYS A CA 1
ATOM 6455 C C . CYS A 1 798 ? -31.062 25.906 14.312 1 94.12 798 CYS A C 1
ATOM 6457 O O . CYS A 1 798 ? -31.547 25.578 15.398 1 94.12 798 CYS A O 1
ATOM 6459 N N . GLN A 1 799 ? -29.859 26.391 14.211 1 95.81 799 GLN A N 1
ATOM 6460 C CA . GLN A 1 799 ? -29.016 26.609 15.383 1 95.81 799 GLN A CA 1
ATOM 6461 C C . GLN A 1 799 ? -29.625 27.672 16.297 1 95.81 799 GLN A C 1
ATOM 6463 O O . GLN A 1 799 ? -29.656 27.5 17.516 1 95.81 799 GLN A O 1
ATOM 6468 N N . ALA A 1 800 ? -30.125 28.781 15.727 1 95.12 800 ALA A N 1
ATOM 6469 C CA . ALA A 1 800 ? -30.734 29.875 16.5 1 95.12 800 ALA A CA 1
ATOM 6470 C C . ALA A 1 800 ? -31.953 29.391 17.266 1 95.12 800 ALA A C 1
ATOM 6472 O O . ALA A 1 800 ? -32.125 29.688 18.453 1 95.12 800 ALA A O 1
ATOM 6473 N N . TYR A 1 801 ? -32.75 28.594 16.625 1 92.38 801 TYR A N 1
ATOM 6474 C CA . TYR A 1 801 ? -33.969 28.094 17.266 1 92.38 801 TYR A CA 1
ATOM 6475 C C . TYR A 1 801 ? -33.625 27.062 18.328 1 92.38 801 TYR A C 1
ATOM 6477 O O . TYR A 1 801 ? -34.281 27 19.375 1 92.38 801 TYR A O 1
ATOM 6485 N N . THR A 1 802 ? -32.656 26.234 18.016 1 91.94 802 THR A N 1
ATOM 6486 C CA . THR A 1 802 ? -32.25 25.25 19 1 91.94 802 THR A CA 1
ATOM 6487 C C . THR A 1 802 ? -31.688 25.922 20.234 1 91.94 802 THR A C 1
ATOM 6489 O O . THR A 1 802 ? -31.984 25.516 21.359 1 91.94 802 THR A O 1
ATOM 6492 N N . LEU A 1 803 ? -30.891 26.969 20.078 1 93.25 803 LEU A N 1
ATOM 6493 C CA . LEU A 1 803 ? -30.344 27.719 21.203 1 93.25 803 LEU A CA 1
ATOM 6494 C C . LEU A 1 803 ? -31.453 28.375 22.016 1 93.25 803 LEU A C 1
ATOM 6496 O O . LEU A 1 803 ? -31.391 28.406 23.234 1 93.25 803 LEU A O 1
ATOM 6500 N N . LYS A 1 804 ? -32.438 28.906 21.328 1 93.12 804 LYS A N 1
ATOM 6501 C CA . LYS A 1 804 ? -33.562 29.531 22.016 1 93.12 804 LYS A CA 1
ATOM 6502 C C . LYS A 1 804 ? -34.281 28.516 22.891 1 93.12 804 LYS A C 1
ATOM 6504 O O . LYS A 1 804 ? -34.625 28.828 24.031 1 93.12 804 LYS A O 1
ATOM 6509 N N . ARG A 1 805 ? -34.438 27.375 22.375 1 88.25 805 ARG A N 1
ATOM 6510 C CA . ARG A 1 805 ? -35.125 26.328 23.109 1 88.25 805 ARG A CA 1
ATOM 6511 C C . ARG A 1 805 ? -34.312 25.875 24.328 1 88.25 805 ARG A C 1
ATOM 6513 O O . ARG A 1 805 ? -34.844 25.547 25.375 1 88.25 805 ARG A O 1
ATOM 6520 N N . ILE A 1 806 ? -33.062 25.812 24.141 1 87.62 806 ILE A N 1
ATOM 6521 C CA . ILE A 1 806 ? -32.188 25.375 25.219 1 87.62 806 ILE A CA 1
ATOM 6522 C C . ILE A 1 806 ? -32.125 26.438 26.312 1 87.62 806 ILE A C 1
ATOM 6524 O O . ILE A 1 806 ? -32.188 26.109 27.5 1 87.62 806 ILE A O 1
ATOM 6528 N N . ARG A 1 807 ? -32.062 27.703 25.953 1 89 807 ARG A N 1
ATOM 6529 C CA . ARG A 1 807 ? -31.859 28.797 26.906 1 89 807 ARG A CA 1
ATOM 6530 C C . ARG A 1 807 ? -33.156 29.25 27.531 1 89 807 ARG A C 1
ATOM 6532 O O . ARG A 1 807 ? -33.188 29.766 28.656 1 89 807 ARG A O 1
ATOM 6539 N N . ASP A 1 808 ? -34.281 29.094 26.766 1 86.62 808 ASP A N 1
ATOM 6540 C CA . ASP A 1 808 ? -35.594 29.453 27.266 1 86.62 808 ASP A CA 1
ATOM 6541 C C . ASP A 1 808 ? -36.531 28.234 27.281 1 86.62 808 ASP A C 1
ATOM 6543 O O . ASP A 1 808 ? -37.188 27.953 26.281 1 86.62 808 ASP A O 1
ATOM 6547 N N . PRO A 1 809 ? -36.656 27.656 28.344 1 76.69 809 PRO A N 1
ATOM 6548 C CA . PRO A 1 809 ? -37.5 26.453 28.422 1 76.69 809 PRO A CA 1
ATOM 6549 C C . PRO A 1 809 ? -38.969 26.719 28.109 1 76.69 809 PRO A C 1
ATOM 6551 O O . PRO A 1 809 ? -39.688 25.797 27.75 1 76.69 809 PRO A O 1
ATOM 6554 N N . ASN A 1 810 ? -39.344 27.953 28.188 1 75.88 810 ASN A N 1
ATOM 6555 C CA . ASN A 1 810 ? -40.75 28.266 27.969 1 75.88 810 ASN A CA 1
ATOM 6556 C C . ASN A 1 810 ? -41.031 28.516 26.484 1 75.88 810 ASN A C 1
ATOM 6558 O O . ASN A 1 810 ? -42.188 28.688 26.094 1 75.88 810 ASN A O 1
ATOM 6562 N N . TYR A 1 811 ? -39.969 28.469 25.797 1 79.19 811 TYR A N 1
ATOM 6563 C CA . TYR A 1 811 ? -40.156 28.734 24.375 1 79.19 811 TYR A CA 1
ATOM 6564 C C . TYR A 1 811 ? -40.625 27.469 23.656 1 79.19 811 TYR A C 1
ATOM 6566 O O . TYR A 1 811 ? -39.969 26.422 23.703 1 79.19 811 TYR A O 1
ATOM 6574 N N . CYS A 1 812 ? -41.875 27.391 23.156 1 69.31 812 CYS A N 1
ATOM 6575 C CA . CYS A 1 812 ? -42.438 26.234 22.484 1 69.31 812 CYS A CA 1
ATOM 6576 C C . CYS A 1 812 ? -42.75 26.531 21.016 1 69.31 812 CYS A C 1
ATOM 6578 O O . CYS A 1 812 ? -43.344 27.578 20.703 1 69.31 812 CYS A O 1
ATOM 6580 N N . VAL A 1 813 ? -42 25.938 20.141 1 65.06 813 VAL A N 1
ATOM 6581 C CA . VAL A 1 813 ? -42.281 26.078 18.719 1 65.06 813 VAL A CA 1
ATOM 6582 C C . VAL A 1 813 ? -43.344 25.047 18.312 1 65.06 813 VAL A C 1
ATOM 6584 O O . VAL A 1 813 ? -43.25 23.875 18.688 1 65.06 813 VAL A O 1
ATOM 6587 N N . THR A 1 814 ? -44.469 25.484 17.766 1 63.47 814 THR A N 1
ATOM 6588 C CA . THR A 1 814 ? -45.438 24.547 17.234 1 63.47 814 THR A CA 1
ATOM 6589 C C . THR A 1 814 ? -44.969 23.922 15.938 1 63.47 814 THR A C 1
ATOM 6591 O O . THR A 1 814 ? -44.75 24.625 14.938 1 63.47 814 THR A O 1
ATOM 6594 N N . PRO A 1 815 ? -44.406 22.75 16.016 1 59.5 815 PRO A N 1
ATOM 6595 C CA . PRO A 1 815 ? -43.938 22.125 14.789 1 59.5 815 PRO A CA 1
ATOM 6596 C C . PRO A 1 815 ? -45 22.078 13.688 1 59.5 815 PRO A C 1
ATOM 6598 O O . PRO A 1 815 ? -46.156 21.891 13.977 1 59.5 815 PRO A O 1
ATOM 6601 N N . ARG A 1 816 ? -44.531 22.578 12.469 1 57.06 816 ARG A N 1
ATOM 6602 C CA . ARG A 1 816 ? -45.438 22.438 11.328 1 57.06 816 ARG A CA 1
ATOM 6603 C C . ARG A 1 816 ? -45.594 20.969 10.945 1 57.06 816 ARG A C 1
ATOM 6605 O O . ARG A 1 816 ? -44.719 20.141 11.258 1 57.06 816 ARG A O 1
ATOM 6612 N N . PRO A 1 817 ? -46.812 20.703 10.297 1 55.94 817 PRO A N 1
ATOM 6613 C CA . PRO A 1 817 ? -46.969 19.328 9.828 1 55.94 817 PRO A CA 1
ATOM 6614 C C . PRO A 1 817 ? -45.844 18.891 8.875 1 55.94 817 PRO A C 1
ATOM 6616 O O . PRO A 1 817 ? -45.281 19.734 8.156 1 55.94 817 PRO A O 1
ATOM 6619 N N . HIS A 1 818 ? -45.25 17.781 9.062 1 53.78 818 HIS A N 1
ATOM 6620 C CA . HIS A 1 818 ? -44.188 17.234 8.219 1 53.78 818 HIS A CA 1
ATOM 6621 C C . HIS A 1 818 ? -44.531 17.422 6.738 1 53.78 818 HIS A C 1
ATOM 6623 O O . HIS A 1 818 ? -45.656 17.219 6.32 1 53.78 818 HIS A O 1
ATOM 6629 N N . LEU A 1 819 ? -43.75 18.125 6.031 1 51.34 819 LEU A N 1
ATOM 6630 C CA . LEU A 1 819 ? -43.969 18.406 4.617 1 51.34 819 LEU A CA 1
ATOM 6631 C C . LEU A 1 819 ? -44.156 17.109 3.832 1 51.34 819 LEU A C 1
ATOM 6633 O O . LEU A 1 819 ? -44.812 17.094 2.805 1 51.34 819 LEU A O 1
ATOM 6637 N N . SER A 1 820 ? -43.281 16.156 3.885 1 47.09 820 SER A N 1
ATOM 6638 C CA . SER A 1 820 ? -43.438 14.953 3.061 1 47.09 820 SER A CA 1
ATOM 6639 C C . SER A 1 820 ? -44.125 13.836 3.836 1 47.09 820 SER A C 1
ATOM 6641 O O . SER A 1 820 ? -43.719 13.516 4.953 1 47.09 820 SER A O 1
ATOM 6643 N N . LYS A 1 821 ? -45.281 13.508 3.428 1 49.28 821 LYS A N 1
ATOM 6644 C CA . LYS A 1 821 ? -46.062 12.391 3.945 1 49.28 821 LYS A CA 1
ATOM 6645 C C . LYS A 1 821 ? -45.25 11.102 3.951 1 49.28 821 LYS A C 1
ATOM 6647 O O . LYS A 1 821 ? -45.438 10.234 4.809 1 49.28 821 LYS A O 1
ATOM 6652 N N . GLU A 1 822 ? -44.438 10.906 2.912 1 45.78 822 GLU A N 1
ATOM 6653 C CA . GLU A 1 822 ? -43.688 9.664 2.727 1 45.78 822 GLU A CA 1
ATOM 6654 C C . GLU A 1 822 ? -42.656 9.469 3.836 1 45.78 822 GLU A C 1
ATOM 6656 O O . GLU A 1 822 ? -42.406 8.344 4.258 1 45.78 822 GLU A O 1
ATOM 6661 N N . ILE A 1 823 ? -42 10.531 4.176 1 45.41 823 ILE A N 1
ATOM 6662 C CA . ILE A 1 823 ? -41 10.383 5.242 1 45.41 823 ILE A CA 1
ATOM 6663 C C . ILE A 1 823 ? -41.719 10.055 6.555 1 45.41 823 ILE A C 1
ATOM 6665 O O . ILE A 1 823 ? -41.125 9.398 7.426 1 45.41 823 ILE A O 1
ATOM 6669 N N . MET A 1 824 ? -42.906 10.453 6.672 1 41.97 824 MET A N 1
ATOM 6670 C CA . MET A 1 824 ? -43.719 10.211 7.867 1 41.97 824 MET A CA 1
ATOM 6671 C C . MET A 1 824 ? -44.125 8.75 7.961 1 41.97 824 MET A C 1
ATOM 6673 O O . MET A 1 824 ? -44.531 8.281 9.023 1 41.97 824 MET A O 1
ATOM 6677 N N . GLU A 1 825 ? -44.375 8.219 6.832 1 42.09 825 GLU A N 1
ATOM 6678 C CA . GLU A 1 825 ? -44.938 6.879 6.945 1 42.09 825 GLU A CA 1
ATOM 6679 C C . GLU A 1 825 ? -43.938 5.906 7.559 1 42.09 825 GLU A C 1
ATOM 6681 O O . GLU A 1 825 ? -44.25 4.719 7.707 1 42.09 825 GLU A O 1
ATOM 6686 N N . SER A 1 826 ? -42.625 6.125 7.445 1 40.97 826 SER A N 1
ATOM 6687 C CA . SER A 1 826 ? -41.844 5.148 8.219 1 40.97 826 SER A CA 1
ATOM 6688 C C . SER A 1 826 ? -42.125 5.281 9.711 1 40.97 826 SER A C 1
ATOM 6690 O O . SER A 1 826 ? -41.938 6.355 10.289 1 40.97 826 SER A O 1
ATOM 6692 N N . ASN A 1 827 ? -43.219 4.785 10.156 1 43.03 827 ASN A N 1
ATOM 6693 C CA . ASN A 1 827 ? -43.656 4.637 11.539 1 43.03 827 ASN A CA 1
ATOM 6694 C C . ASN A 1 827 ? -42.5 4.41 12.484 1 43.03 827 ASN A C 1
ATOM 6696 O O . ASN A 1 827 ? -42.688 3.986 13.625 1 43.03 827 ASN A O 1
ATOM 6700 N N . LYS A 1 828 ? -41.281 4.219 12.039 1 47.28 828 LYS A N 1
ATOM 6701 C CA . LYS A 1 828 ? -40.312 4.035 13.109 1 47.28 828 LYS A CA 1
ATOM 6702 C C . LYS A 1 828 ? -39.906 5.367 13.734 1 47.28 828 LYS A C 1
ATOM 6704 O O . LYS A 1 828 ? -39.562 6.312 13.023 1 47.28 828 LYS A O 1
ATOM 6709 N N . PRO A 1 829 ? -40.312 5.555 14.969 1 43.25 829 PRO A N 1
ATOM 6710 C CA . PRO A 1 829 ? -39.938 6.789 15.672 1 43.25 829 PRO A CA 1
ATOM 6711 C C . PRO A 1 829 ? -38.469 7.176 15.477 1 43.25 829 PRO A C 1
ATOM 6713 O O . PRO A 1 829 ? -37.625 6.309 15.273 1 43.25 829 PRO A O 1
ATOM 6716 N N . ALA A 1 830 ? -38.25 8.445 15.023 1 44.06 830 ALA A N 1
ATOM 6717 C CA . ALA A 1 830 ? -36.938 9.07 14.914 1 44.06 830 ALA A CA 1
ATOM 6718 C C . ALA A 1 830 ? -35.969 8.531 15.977 1 44.06 830 ALA A C 1
ATOM 6720 O O . ALA A 1 830 ? -34.75 8.469 15.75 1 44.06 830 ALA A O 1
ATOM 6721 N N . ASP A 1 831 ? -36.5 8.211 17.016 1 44.88 831 ASP A N 1
ATOM 6722 C CA . ASP A 1 831 ? -35.719 7.727 18.141 1 44.88 831 ASP A CA 1
ATOM 6723 C C . ASP A 1 831 ? -35 6.434 17.797 1 44.88 831 ASP A C 1
ATOM 6725 O O . ASP A 1 831 ? -34 6.082 18.438 1 44.88 831 ASP A O 1
ATOM 6729 N N . GLU A 1 832 ? -35.625 5.73 16.953 1 46.47 832 GLU A N 1
ATOM 6730 C CA . GLU A 1 832 ? -34.969 4.477 16.578 1 46.47 832 GLU A CA 1
ATOM 6731 C C . GLU A 1 832 ? -33.812 4.73 15.648 1 46.47 832 GLU A C 1
ATOM 6733 O O . GLU A 1 832 ? -32.906 3.875 15.5 1 46.47 832 GLU A O 1
ATOM 6738 N N . LEU A 1 833 ? -33.875 5.816 15.07 1 46.47 833 LEU A N 1
ATOM 6739 C CA . LEU A 1 833 ? -32.844 6.078 14.055 1 46.47 833 LEU A CA 1
ATOM 6740 C C . LEU A 1 833 ? -31.609 6.711 14.68 1 46.47 833 LEU A C 1
ATOM 6742 O O . LEU A 1 833 ? -30.516 6.633 14.117 1 46.47 833 LEU A O 1
ATOM 6746 N N . VAL A 1 834 ? -31.812 7.523 15.773 1 50.03 834 VAL A N 1
ATOM 6747 C CA . VAL A 1 834 ? -30.672 8.211 16.375 1 50.03 834 VAL A CA 1
ATOM 6748 C C . VAL A 1 834 ? -30.625 7.922 17.875 1 50.03 834 VAL A C 1
ATOM 6750 O O . VAL A 1 834 ? -31.656 7.938 18.547 1 50.03 834 VAL A O 1
ATOM 6753 N N . LYS A 1 835 ? -29.719 7.191 18.312 1 49.34 835 LYS A N 1
ATOM 6754 C CA . LYS A 1 835 ? -29.547 7.129 19.766 1 49.34 835 LYS A CA 1
ATOM 6755 C C . LYS A 1 835 ? -29.094 8.477 20.328 1 49.34 835 LYS A C 1
ATOM 6757 O O . LYS A 1 835 ? -28.047 9.008 19.938 1 49.34 835 LYS A O 1
ATOM 6762 N N . LEU A 1 836 ? -30.094 9.156 20.922 1 49.22 836 LEU A N 1
ATOM 6763 C CA . LEU A 1 836 ? -29.875 10.461 21.531 1 49.22 836 LEU A CA 1
ATOM 6764 C C . LEU A 1 836 ? -29 10.344 22.781 1 49.22 836 LEU A C 1
ATOM 6766 O O . LEU A 1 836 ? -28.969 9.289 23.422 1 49.22 836 LEU A O 1
ATOM 6770 N N . ASN A 1 837 ? -27.969 11.234 22.938 1 48.91 837 ASN A N 1
ATOM 6771 C CA . ASN A 1 837 ? -27.203 11.305 24.172 1 48.91 837 ASN A CA 1
ATOM 6772 C C . ASN A 1 837 ? -28.109 11.477 25.391 1 48.91 837 ASN A C 1
ATOM 6774 O O . ASN A 1 837 ? -28.75 12.508 25.547 1 48.91 837 ASN A O 1
ATOM 6778 N N . PRO A 1 838 ? -28.375 10.453 26.156 1 45.97 838 PRO A N 1
ATOM 6779 C CA . PRO A 1 838 ? -29.297 10.562 27.297 1 45.97 838 PRO A CA 1
ATOM 6780 C C . PRO A 1 838 ? -28.75 11.453 28.406 1 45.97 838 PRO A C 1
ATOM 6782 O O . PRO A 1 838 ? -29.5 11.836 29.328 1 45.97 838 PRO A O 1
ATOM 6785 N N . THR A 1 839 ? -27.516 11.742 28.422 1 47.56 839 THR A N 1
ATOM 6786 C CA . THR A 1 839 ? -26.938 12.367 29.594 1 47.56 839 THR A CA 1
ATOM 6787 C C . THR A 1 839 ? -26.922 13.891 29.453 1 47.56 839 THR A C 1
ATOM 6789 O O . THR A 1 839 ? -26.266 14.586 30.219 1 47.56 839 THR A O 1
ATOM 6792 N N . SER A 1 840 ? -27.578 14.344 28.453 1 53.19 840 SER A N 1
ATOM 6793 C CA . SER A 1 840 ? -27.375 15.781 28.297 1 53.19 840 SER A CA 1
ATOM 6794 C C . SER A 1 840 ? -28.328 16.562 29.172 1 53.19 840 SER A C 1
ATOM 6796 O O . SER A 1 840 ? -29.406 16.078 29.531 1 53.19 840 SER A O 1
ATOM 6798 N N . ASP A 1 841 ? -27.844 17.641 29.844 1 53.66 841 ASP A N 1
ATOM 6799 C CA . ASP A 1 841 ? -28.609 18.594 30.625 1 53.66 841 ASP A CA 1
ATOM 6800 C C . ASP A 1 841 ? -29.766 19.172 29.812 1 53.66 841 ASP A C 1
ATOM 6802 O O . ASP A 1 841 ? -30.641 19.844 30.359 1 53.66 841 ASP A O 1
ATOM 6806 N N . TYR A 1 842 ? -29.641 18.938 28.578 1 56.25 842 TYR A N 1
ATOM 6807 C CA . TYR A 1 842 ? -30.672 19.5 27.703 1 56.25 842 TYR A CA 1
ATOM 6808 C C . TYR A 1 842 ? -31.688 18.422 27.328 1 56.25 842 TYR A C 1
ATOM 6810 O O . TYR A 1 842 ? -31.453 17.234 27.531 1 56.25 842 TYR A O 1
ATOM 6818 N N . ALA A 1 843 ? -32.938 18.922 26.953 1 55.75 843 ALA A N 1
ATOM 6819 C CA . ALA A 1 843 ? -33.938 17.969 26.469 1 55.75 843 ALA A CA 1
ATOM 6820 C C . ALA A 1 843 ? -33.312 17 25.453 1 55.75 843 ALA A C 1
ATOM 6822 O O . ALA A 1 843 ? -32.344 17.344 24.766 1 55.75 843 ALA A O 1
ATOM 6823 N N . PRO A 1 844 ? -33.812 15.852 25.469 1 62.25 844 PRO A N 1
ATOM 6824 C CA . PRO A 1 844 ? -33.25 14.781 24.641 1 62.25 844 PRO A CA 1
ATOM 6825 C C . PRO A 1 844 ? -33.094 15.195 23.172 1 62.25 844 PRO A C 1
ATOM 6827 O O . PRO A 1 844 ? -34.031 15.695 22.562 1 62.25 844 PRO A O 1
ATOM 6830 N N . GLY A 1 845 ? -31.891 15.297 22.562 1 76.94 845 GLY A N 1
ATOM 6831 C CA . GLY A 1 845 ? -31.594 15.523 21.156 1 76.94 845 GLY A CA 1
ATOM 6832 C C . GLY A 1 845 ? -31.141 16.938 20.875 1 76.94 845 GLY A C 1
ATOM 6833 O O . GLY A 1 845 ? -30.562 17.219 19.812 1 76.94 845 GLY A O 1
ATOM 6834 N N . MET A 1 846 ? -31.422 17.812 21.812 1 81.81 846 MET A N 1
ATOM 6835 C CA . MET A 1 846 ? -31.109 19.219 21.562 1 81.81 846 MET A CA 1
ATOM 6836 C C . MET A 1 846 ? -29.609 19.453 21.547 1 81.81 846 MET A C 1
ATOM 6838 O O . MET A 1 846 ? -29.094 20.203 20.719 1 81.81 846 MET A O 1
ATOM 6842 N N . GLU A 1 847 ? -29 18.766 22.406 1 85.5 847 GLU A N 1
ATOM 6843 C CA . GLU A 1 847 ? -27.547 18.906 22.438 1 85.5 847 GLU A CA 1
ATOM 6844 C C . GLU A 1 847 ? -26.906 18.391 21.156 1 85.5 847 GLU A C 1
ATOM 6846 O O . GLU A 1 847 ? -26.031 19.047 20.594 1 85.5 847 GLU A O 1
ATOM 6851 N N . ASP A 1 848 ? -27.391 17.359 20.75 1 86.69 848 ASP A N 1
ATOM 6852 C CA . ASP A 1 848 ? -26.859 16.781 19.516 1 86.69 848 ASP A CA 1
ATOM 6853 C C . ASP A 1 848 ? -27.141 17.688 18.328 1 86.69 848 ASP A C 1
ATOM 6855 O O . ASP A 1 848 ? -26.297 17.859 17.453 1 86.69 848 ASP A O 1
ATOM 6859 N N . THR A 1 849 ? -28.359 18.172 18.359 1 89.44 849 THR A N 1
ATOM 6860 C CA . THR A 1 849 ? -28.734 19.078 17.281 1 89.44 849 THR A CA 1
ATOM 6861 C C . THR A 1 849 ? -27.828 20.312 17.266 1 89.44 849 THR A C 1
ATOM 6863 O O . THR A 1 849 ? -27.391 20.75 16.188 1 89.44 849 THR A O 1
ATOM 6866 N N . LEU A 1 850 ? -27.594 20.781 18.422 1 91.06 850 LEU A N 1
ATOM 6867 C CA . LEU A 1 850 ? -26.734 21.969 18.516 1 91.06 850 LEU A CA 1
ATOM 6868 C C . LEU A 1 850 ? -25.328 21.656 18.031 1 91.06 850 LEU A C 1
ATOM 6870 O O . LEU A 1 850 ? -24.75 22.422 17.25 1 91.06 850 LEU A O 1
ATOM 6874 N N . ILE A 1 851 ? -24.797 20.562 18.406 1 89.38 851 ILE A N 1
ATOM 6875 C CA . ILE A 1 851 ? -23.453 20.188 18.031 1 89.38 851 ILE A CA 1
ATOM 6876 C C . ILE A 1 851 ? -23.375 19.969 16.531 1 89.38 851 ILE A C 1
ATOM 6878 O O . ILE A 1 851 ? -22.422 20.406 15.875 1 89.38 851 ILE A O 1
ATOM 6882 N N . LEU A 1 852 ? -24.359 19.391 15.977 1 90.38 852 LEU A N 1
ATOM 6883 C CA . LEU A 1 852 ? -24.375 19.094 14.547 1 90.38 852 LEU A CA 1
ATOM 6884 C C . LEU A 1 852 ? -24.484 20.391 13.734 1 90.38 852 LEU A C 1
ATOM 6886 O O . LEU A 1 852 ? -23.906 20.484 12.648 1 90.38 852 LEU A O 1
ATOM 6890 N N . THR A 1 853 ? -25.297 21.281 14.25 1 92.88 853 THR A N 1
ATOM 6891 C CA . THR A 1 853 ? -25.406 22.562 13.555 1 92.88 853 THR A CA 1
ATOM 6892 C C . THR A 1 853 ? -24.078 23.312 13.609 1 92.88 853 THR A C 1
ATOM 6894 O O . THR A 1 853 ? -23.672 23.953 12.633 1 92.88 853 THR A O 1
ATOM 6897 N N . MET A 1 854 ? -23.453 23.25 14.727 1 91.44 854 MET A N 1
ATOM 6898 C CA . MET A 1 854 ? -22.156 23.906 14.852 1 91.44 854 MET A CA 1
ATOM 6899 C C . MET A 1 854 ? -21.141 23.297 13.898 1 91.44 854 MET A C 1
ATOM 6901 O O . MET A 1 854 ? -20.406 24.016 13.219 1 91.44 854 MET A O 1
ATOM 6905 N N . LYS A 1 855 ? -21.141 22.062 13.805 1 89.25 855 LYS A N 1
ATOM 6906 C CA . LYS A 1 855 ? -20.219 21.359 12.922 1 89.25 855 LYS A CA 1
ATOM 6907 C C . LYS A 1 855 ? -20.547 21.609 11.453 1 89.25 855 LYS A C 1
ATOM 6909 O O . LYS A 1 855 ? -19.656 21.75 10.617 1 89.25 855 LYS A O 1
ATOM 6914 N N . GLY A 1 856 ? -21.812 21.578 11.211 1 91.25 856 GLY A N 1
ATOM 6915 C CA . GLY A 1 856 ? -22.25 21.828 9.852 1 91.25 856 GLY A CA 1
ATOM 6916 C C . GLY A 1 856 ? -21.891 23.203 9.344 1 91.25 856 GLY A C 1
ATOM 6917 O O . GLY A 1 856 ? -21.422 23.359 8.203 1 91.25 856 GLY A O 1
ATOM 6918 N N . ILE A 1 857 ? -22.109 24.156 10.18 1 92.44 857 ILE A N 1
ATOM 6919 C CA . ILE A 1 857 ? -21.766 25.531 9.797 1 92.44 857 ILE A CA 1
ATOM 6920 C C . ILE A 1 857 ? -20.266 25.672 9.633 1 92.44 857 ILE A C 1
ATOM 6922 O O . ILE A 1 857 ? -19.781 26.312 8.703 1 92.44 857 ILE A O 1
ATOM 6926 N N . ALA A 1 858 ? -19.547 25.062 10.516 1 87.75 858 ALA A N 1
ATOM 6927 C CA . ALA A 1 858 ? -18.094 25.094 10.406 1 87.75 858 ALA A CA 1
ATOM 6928 C C . ALA A 1 858 ? -17.625 24.469 9.102 1 87.75 858 ALA A C 1
ATOM 6930 O O . ALA A 1 858 ? -16.688 24.953 8.461 1 87.75 858 ALA A O 1
ATOM 6931 N N . ALA A 1 859 ? -18.203 23.391 8.75 1 87.25 859 ALA A N 1
ATOM 6932 C CA . ALA A 1 859 ? -17.859 22.719 7.5 1 87.25 859 ALA A CA 1
ATOM 6933 C C . ALA A 1 859 ? -18.188 23.594 6.293 1 87.25 859 ALA A C 1
ATOM 6935 O O . ALA A 1 859 ? -17.438 23.625 5.312 1 87.25 859 ALA A O 1
ATOM 6936 N N . GLY A 1 860 ? -19.344 24.234 6.395 1 88.25 860 GLY A N 1
ATOM 6937 C CA . GLY A 1 860 ? -19.734 25.125 5.312 1 88.25 860 GLY A CA 1
ATOM 6938 C C . GLY A 1 860 ? -18.812 26.328 5.168 1 88.25 860 GLY A C 1
ATOM 6939 O O . GLY A 1 860 ? -18.531 26.766 4.051 1 88.25 860 GLY A O 1
ATOM 6940 N N . MET A 1 861 ? -18.391 26.766 6.293 1 86.56 861 MET A N 1
ATOM 6941 C CA . MET A 1 861 ? -17.5 27.922 6.312 1 86.56 861 MET A CA 1
ATOM 6942 C C . MET A 1 861 ? -16.047 27.484 6.094 1 86.56 861 MET A C 1
ATOM 6944 O O . MET A 1 861 ? -15.188 28.328 5.816 1 86.56 861 MET A O 1
ATOM 6948 N N . GLN A 1 862 ? -15.734 26.172 6.156 1 76.75 862 GLN A N 1
ATOM 6949 C CA . GLN A 1 862 ? -14.43 25.547 5.996 1 76.75 862 GLN A CA 1
ATOM 6950 C C . GLN A 1 862 ? -13.422 26.109 7 1 76.75 862 GLN A C 1
ATOM 6952 O O . GLN A 1 862 ? -12.273 26.375 6.648 1 76.75 862 GLN A O 1
ATOM 6957 N N . ASN A 1 863 ? -13.961 26.453 8.125 1 72.62 863 ASN A N 1
ATOM 6958 C CA . ASN A 1 863 ? -13.078 26.969 9.164 1 72.62 863 ASN A CA 1
ATOM 6959 C C . ASN A 1 863 ? -13.664 26.766 10.555 1 72.62 863 ASN A C 1
ATOM 6961 O O . ASN A 1 863 ? -14.867 26.922 10.758 1 72.62 863 ASN A O 1
ATOM 6965 N N . THR A 1 864 ? -12.953 26.156 11.414 1 59.59 864 THR A N 1
ATOM 6966 C CA . THR A 1 864 ? -13.398 26.016 12.797 1 59.59 864 THR A CA 1
ATOM 6967 C C . THR A 1 864 ? -12.719 27.047 13.695 1 59.59 864 THR A C 1
ATOM 6969 O O . THR A 1 864 ? -12.508 26.797 14.883 1 59.59 864 THR A O 1
ATOM 6972 N N . GLY A 1 865 ? -12.445 28.172 13.094 1 65.88 865 GLY A N 1
ATOM 6973 C CA . GLY A 1 865 ? -11.844 29.219 13.883 1 65.88 865 GLY A CA 1
ATOM 6974 C C . GLY A 1 865 ? -10.328 29.266 13.781 1 65.88 865 GLY A C 1
ATOM 6975 O O . GLY A 1 865 ? -9.75 30.312 13.453 1 65.88 865 GLY A O 1
ATOM 6976 N N . MET B 1 1 ? 18.188 -8.906 -22.328 1 87.88 1 MET B N 1
ATOM 6977 C CA . MET B 1 1 ? 17.438 -8.18 -23.344 1 87.88 1 MET B CA 1
ATOM 6978 C C . MET B 1 1 ? 16.125 -8.906 -23.656 1 87.88 1 MET B C 1
ATOM 6980 O O . MET B 1 1 ? 15.078 -8.266 -23.797 1 87.88 1 MET B O 1
ATOM 6984 N N . LEU B 1 2 ? 16.172 -10.172 -23.766 1 90.69 2 LEU B N 1
ATOM 6985 C CA . LEU B 1 2 ? 14.984 -10.945 -24.078 1 90.69 2 LEU B CA 1
ATOM 6986 C C . LEU B 1 2 ? 13.969 -10.859 -22.938 1 90.69 2 LEU B C 1
ATOM 6988 O O . LEU B 1 2 ? 12.766 -10.781 -23.188 1 90.69 2 LEU B O 1
ATOM 6992 N N . ASN B 1 3 ? 14.398 -10.883 -21.75 1 89 3 ASN B N 1
ATOM 6993 C CA . ASN B 1 3 ? 13.492 -10.688 -20.625 1 89 3 ASN B CA 1
ATOM 6994 C C . ASN B 1 3 ? 12.805 -9.328 -20.688 1 89 3 ASN B C 1
ATOM 6996 O O . ASN B 1 3 ? 11.617 -9.219 -20.391 1 89 3 ASN B O 1
ATOM 7000 N N . LEU B 1 4 ? 13.547 -8.312 -21.047 1 91.19 4 LEU B N 1
ATOM 7001 C CA . LEU B 1 4 ? 12.992 -6.969 -21.172 1 91.19 4 LEU B CA 1
ATOM 7002 C C . LEU B 1 4 ? 11.953 -6.91 -22.281 1 91.19 4 LEU B C 1
ATOM 7004 O O . LEU B 1 4 ? 10.93 -6.238 -22.141 1 91.19 4 LEU B O 1
ATOM 7008 N N . ALA B 1 5 ? 12.273 -7.578 -23.328 1 90.44 5 ALA B N 1
ATOM 7009 C CA . ALA B 1 5 ? 11.32 -7.648 -24.438 1 90.44 5 ALA B CA 1
ATOM 7010 C C . ALA B 1 5 ? 10.031 -8.352 -24.016 1 90.44 5 ALA B C 1
ATOM 7012 O O . ALA B 1 5 ? 8.938 -7.941 -24.406 1 90.44 5 ALA B O 1
ATOM 7013 N N . ASN B 1 6 ? 10.172 -9.414 -23.266 1 87 6 ASN B N 1
ATOM 7014 C CA . ASN B 1 6 ? 9.016 -10.133 -22.766 1 87 6 ASN B CA 1
ATOM 7015 C C . ASN B 1 6 ? 8.141 -9.242 -21.875 1 87 6 ASN B C 1
ATOM 7017 O O . ASN B 1 6 ? 6.914 -9.281 -21.969 1 87 6 ASN B O 1
ATOM 7021 N N . LEU B 1 7 ? 8.766 -8.477 -21.062 1 88.56 7 LEU B N 1
ATOM 7022 C CA . LEU B 1 7 ? 8.031 -7.57 -20.188 1 88.56 7 LEU B CA 1
ATOM 7023 C C . LEU B 1 7 ? 7.266 -6.527 -21 1 88.56 7 LEU B C 1
ATOM 7025 O O . LEU B 1 7 ? 6.109 -6.234 -20.703 1 88.56 7 LEU B O 1
ATOM 7029 N N . ALA B 1 8 ? 7.875 -5.977 -21.984 1 88.5 8 ALA B N 1
ATOM 7030 C CA . ALA B 1 8 ? 7.23 -4.992 -22.844 1 88.5 8 ALA B CA 1
ATOM 7031 C C . ALA B 1 8 ? 6.023 -5.598 -23.562 1 88.5 8 ALA B C 1
ATOM 7033 O O . ALA B 1 8 ? 4.984 -4.949 -23.688 1 88.5 8 ALA B O 1
ATOM 7034 N N . GLU B 1 9 ? 6.152 -6.82 -23.922 1 83.88 9 GLU B N 1
ATOM 7035 C CA . GLU B 1 9 ? 5.066 -7.516 -24.609 1 83.88 9 GLU B CA 1
ATOM 7036 C C . GLU B 1 9 ? 3.904 -7.793 -23.656 1 83.88 9 GLU B C 1
ATOM 7038 O O . GLU B 1 9 ? 2.738 -7.645 -24.031 1 83.88 9 GLU B O 1
ATOM 7043 N N . GLU B 1 10 ? 4.266 -8.234 -22.562 1 79.75 10 GLU B N 1
ATOM 7044 C CA . GLU B 1 10 ? 3.24 -8.516 -21.547 1 79.75 10 GLU B CA 1
ATOM 7045 C C . GLU B 1 10 ? 2.395 -7.281 -21.266 1 79.75 10 GLU B C 1
ATOM 7047 O O . GLU B 1 10 ? 1.167 -7.363 -21.203 1 79.75 10 GLU B O 1
ATOM 7052 N N . VAL B 1 11 ? 3.023 -6.148 -21.094 1 82.44 11 VAL B N 1
ATOM 7053 C CA . VAL B 1 11 ? 2.32 -4.906 -20.781 1 82.44 11 VAL B CA 1
ATOM 7054 C C . VAL B 1 11 ? 1.517 -4.449 -22 1 82.44 11 VAL B C 1
ATOM 7056 O O . VAL B 1 11 ? 0.392 -3.963 -21.859 1 82.44 11 VAL B O 1
ATOM 7059 N N . GLN B 1 12 ? 2.049 -4.625 -23.125 1 81.06 12 GLN B N 1
ATOM 7060 C CA . GLN B 1 12 ? 1.34 -4.25 -24.344 1 81.06 12 GLN B CA 1
ATOM 7061 C C . GLN B 1 12 ? 0.068 -5.078 -24.516 1 81.06 12 GLN B C 1
ATOM 7063 O O . GLN B 1 12 ? -0.975 -4.547 -24.906 1 81.06 12 GLN B O 1
ATOM 7068 N N . ILE B 1 13 ? 0.212 -6.328 -24.234 1 74.19 13 ILE B N 1
ATOM 7069 C CA . ILE B 1 13 ? -0.935 -7.223 -24.359 1 74.19 13 ILE B CA 1
ATOM 7070 C C . ILE B 1 13 ? -2.002 -6.836 -23.328 1 74.19 13 ILE B C 1
ATOM 7072 O O . ILE B 1 13 ? -3.195 -6.836 -23.641 1 74.19 13 ILE B O 1
ATOM 7076 N N . ALA B 1 14 ? -1.545 -6.477 -22.234 1 71.31 14 ALA B N 1
ATOM 7077 C CA . ALA B 1 14 ? -2.475 -6.113 -21.172 1 71.31 14 ALA B CA 1
ATOM 7078 C C . ALA B 1 14 ? -3.229 -4.828 -21.516 1 71.31 14 ALA B C 1
ATOM 7080 O O . ALA B 1 14 ? -4.41 -4.691 -21.188 1 71.31 14 ALA B O 1
ATOM 7081 N N . TYR B 1 15 ? -2.658 -3.877 -22.188 1 70.25 15 TYR B N 1
ATOM 7082 C CA . TYR B 1 15 ? -3.268 -2.566 -22.391 1 70.25 15 TYR B CA 1
ATOM 7083 C C . TYR B 1 15 ? -3.734 -2.393 -23.828 1 70.25 15 TYR B C 1
ATOM 7085 O O . TYR B 1 15 ? -4.406 -1.411 -24.156 1 70.25 15 TYR B O 1
ATOM 7093 N N . ARG B 1 16 ? -3.441 -3.234 -24.812 1 60.34 16 ARG B N 1
ATOM 7094 C CA . ARG B 1 16 ? -3.926 -3.189 -26.188 1 60.34 16 ARG B CA 1
ATOM 7095 C C . ARG B 1 16 ? -5.441 -3.344 -26.234 1 60.34 16 ARG B C 1
ATOM 7097 O O . ARG B 1 16 ? -6.102 -2.77 -27.109 1 60.34 16 ARG B O 1
ATOM 7104 N N . ARG B 1 17 ? -6.008 -4.195 -25.688 1 52.72 17 ARG B N 1
ATOM 7105 C CA . ARG B 1 17 ? -7.414 -4.535 -25.875 1 52.72 17 ARG B CA 1
ATOM 7106 C C . ARG B 1 17 ? -8.289 -3.289 -25.828 1 52.72 17 ARG B C 1
ATOM 7108 O O . ARG B 1 17 ? -9.414 -3.291 -26.328 1 52.72 17 ARG B O 1
ATOM 7115 N N . ARG B 1 18 ? -7.992 -2.24 -25.125 1 47.34 18 ARG B N 1
ATOM 7116 C CA . ARG B 1 18 ? -8.945 -1.143 -24.984 1 47.34 18 ARG B CA 1
ATOM 7117 C C . ARG B 1 18 ? -9.078 -0.372 -26.297 1 47.34 18 ARG B C 1
ATOM 7119 O O . ARG B 1 18 ? -9.898 0.541 -26.406 1 47.34 18 ARG B O 1
ATOM 7126 N N . ASN B 1 19 ? -8.195 -0.625 -27.312 1 41.97 19 ASN B N 1
ATOM 7127 C CA . ASN B 1 19 ? -8.391 0.152 -28.531 1 41.97 19 ASN B CA 1
ATOM 7128 C C . ASN B 1 19 ? -9.43 -0.491 -29.453 1 41.97 19 ASN B C 1
ATOM 7130 O O . ASN B 1 19 ? -9.516 -1.717 -29.531 1 41.97 19 ASN B O 1
ATOM 7134 N N . LYS B 1 20 ? -10.539 0.127 -29.859 1 42.78 20 LYS B N 1
ATOM 7135 C CA . LYS B 1 20 ? -11.516 -0.175 -30.906 1 42.78 20 LYS B CA 1
ATOM 7136 C C . LYS B 1 20 ? -10.859 -0.863 -32.094 1 42.78 20 LYS B C 1
ATOM 7138 O O . LYS B 1 20 ? -9.727 -0.536 -32.469 1 42.78 20 LYS B O 1
ATOM 7143 N N . LEU B 1 21 ? -11.398 -2.023 -32.562 1 37.25 21 LEU B N 1
ATOM 7144 C CA . LEU B 1 21 ? -11.117 -2.623 -33.875 1 37.25 21 LEU B CA 1
ATOM 7145 C C . LEU B 1 21 ? -10.945 -1.549 -34.938 1 37.25 21 LEU B C 1
ATOM 7147 O O . LEU B 1 21 ? -11.914 -0.897 -35.344 1 37.25 21 LEU B O 1
ATOM 7151 N N . LYS B 1 22 ? -10.117 -0.745 -35.031 1 38.34 22 LYS B N 1
ATOM 7152 C CA . LYS B 1 22 ? -10.062 -0.062 -36.312 1 38.34 22 LYS B CA 1
ATOM 7153 C C . LYS B 1 22 ? -9.93 -1.062 -37.469 1 38.34 22 LYS B C 1
ATOM 7155 O O . LYS B 1 22 ? -9.297 -2.107 -37.312 1 38.34 22 LYS B O 1
ATOM 7160 N N . LYS B 1 23 ? -10.617 -0.925 -38.75 1 36.16 23 LYS B N 1
ATOM 7161 C CA . LYS B 1 23 ? -10.781 -1.782 -39.938 1 36.16 23 LYS B CA 1
ATOM 7162 C C . LYS B 1 23 ? -9.508 -2.578 -40.219 1 36.16 23 LYS B C 1
ATOM 7164 O O . LYS B 1 23 ? -9.578 -3.754 -40.562 1 36.16 23 LYS B O 1
ATOM 7169 N N . GLY B 1 24 ? -8.391 -1.904 -40.438 1 32.84 24 GLY B N 1
ATOM 7170 C CA . GLY B 1 24 ? -7.188 -2.455 -41.031 1 32.84 24 GLY B CA 1
ATOM 7171 C C . GLY B 1 24 ? -6.32 -3.211 -40.031 1 32.84 24 GLY B C 1
ATOM 7172 O O . GLY B 1 24 ? -5.27 -3.742 -40.406 1 32.84 24 GLY B O 1
ATOM 7173 N N . ASP B 1 25 ? -6.379 -2.699 -38.969 1 35.88 25 ASP B N 1
ATOM 7174 C CA . ASP B 1 25 ? -5.359 -3.256 -38.062 1 35.88 25 ASP B CA 1
ATOM 7175 C C . ASP B 1 25 ? -5.668 -4.711 -37.719 1 35.88 25 ASP B C 1
ATOM 7177 O O . ASP B 1 25 ? -6.828 -5.129 -37.75 1 35.88 25 ASP B O 1
ATOM 7181 N N . PHE B 1 26 ? -4.641 -5.562 -37.75 1 32.31 26 PHE B N 1
ATOM 7182 C CA . PHE B 1 26 ? -4.688 -7.004 -37.531 1 32.31 26 PHE B CA 1
ATOM 7183 C C . PHE B 1 26 ? -5.609 -7.352 -36.375 1 32.31 26 PHE B C 1
ATOM 7185 O O . PHE B 1 26 ? -5.461 -6.812 -35.281 1 32.31 26 PHE B O 1
ATOM 7192 N N . ALA B 1 27 ? -6.758 -7.48 -36.656 1 34.66 27 ALA B N 1
ATOM 7193 C CA . ALA B 1 27 ? -7.727 -8.023 -35.719 1 34.66 27 ALA B CA 1
ATOM 7194 C C . ALA B 1 27 ? -7.086 -9.078 -34.812 1 34.66 27 ALA B C 1
ATOM 7196 O O . ALA B 1 27 ? -6.504 -10.047 -35.312 1 34.66 27 ALA B O 1
ATOM 7197 N N . ASP B 1 28 ? -6.379 -8.703 -34.031 1 37.38 28 ASP B N 1
ATOM 7198 C CA . ASP B 1 28 ? -5.789 -9.703 -33.125 1 37.38 28 ASP B CA 1
ATOM 7199 C C . ASP B 1 28 ? -6.797 -10.797 -32.781 1 37.38 28 ASP B C 1
ATOM 7201 O O . ASP B 1 28 ? -7.617 -10.641 -31.891 1 37.38 28 ASP B O 1
ATOM 7205 N N . GLU B 1 29 ? -7.324 -11.391 -33.75 1 34.81 29 GLU B N 1
ATOM 7206 C CA . GLU B 1 29 ? -8.18 -12.57 -33.625 1 34.81 29 GLU B CA 1
ATOM 7207 C C . GLU B 1 29 ? -7.711 -13.445 -32.469 1 34.81 29 GLU B C 1
ATOM 7209 O O . GLU B 1 29 ? -8.516 -14.156 -31.844 1 34.81 29 GLU B O 1
ATOM 7214 N N . ASN B 1 30 ? -6.391 -13.656 -32.438 1 35.28 30 ASN B N 1
ATOM 7215 C CA . ASN B 1 30 ? -5.945 -14.57 -31.391 1 35.28 30 ASN B CA 1
ATOM 7216 C C . ASN B 1 30 ? -6.387 -14.094 -30.016 1 35.28 30 ASN B C 1
ATOM 7218 O O . ASN B 1 30 ? -6.426 -14.875 -29.062 1 35.28 30 ASN B O 1
ATOM 7222 N N . SER B 1 31 ? -6.504 -12.781 -29.797 1 39.72 31 SER B N 1
ATOM 7223 C CA . SER B 1 31 ? -6.996 -12.305 -28.5 1 39.72 31 SER B CA 1
ATOM 7224 C C . SER B 1 31 ? -8.516 -12.406 -28.422 1 39.72 31 SER B C 1
ATOM 7226 O O . SER B 1 31 ? -9.086 -12.43 -27.328 1 39.72 31 SER B O 1
ATOM 7228 N N . ALA B 1 32 ? -9.32 -12.289 -29.406 1 39.16 32 ALA B N 1
ATOM 7229 C CA . ALA B 1 32 ? -10.781 -12.211 -29.453 1 39.16 32 ALA B CA 1
ATOM 7230 C C . ALA B 1 32 ? -11.414 -13.562 -29.125 1 39.16 32 ALA B C 1
ATOM 7232 O O . ALA B 1 32 ? -12.391 -13.625 -28.375 1 39.16 32 ALA B O 1
ATOM 7233 N N . THR B 1 33 ? -11.227 -14.539 -30.125 1 37.75 33 THR B N 1
ATOM 7234 C CA . THR B 1 33 ? -11.906 -15.812 -29.969 1 37.75 33 THR B CA 1
ATOM 7235 C C . THR B 1 33 ? -11.484 -16.5 -28.672 1 37.75 33 THR B C 1
ATOM 7237 O O . THR B 1 33 ? -12.211 -17.344 -28.141 1 37.75 33 THR B O 1
ATOM 7240 N N . THR B 1 34 ? -10.18 -16.406 -28.328 1 41.91 34 THR B N 1
ATOM 7241 C CA . THR B 1 34 ? -9.555 -17.188 -27.281 1 41.91 34 THR B CA 1
ATOM 7242 C C . THR B 1 34 ? -9.711 -16.5 -25.922 1 41.91 34 THR B C 1
ATOM 7244 O O . THR B 1 34 ? -9.414 -17.094 -24.875 1 41.91 34 THR B O 1
ATOM 7247 N N . GLU B 1 35 ? -9.867 -15.18 -25.797 1 52.94 35 GLU B N 1
ATOM 7248 C CA . GLU B 1 35 ? -9.828 -14.586 -24.453 1 52.94 35 GLU B CA 1
ATOM 7249 C C . GLU B 1 35 ? -11.172 -13.977 -24.078 1 52.94 35 GLU B C 1
ATOM 7251 O O . GLU B 1 35 ? -11.414 -12.797 -24.344 1 52.94 35 GLU B O 1
ATOM 7256 N N . SER B 1 36 ? -12.172 -14.797 -24.047 1 59.34 36 SER B N 1
ATOM 7257 C CA . SER B 1 36 ? -13.438 -14.172 -23.672 1 59.34 36 SER B CA 1
ATOM 7258 C C . SER B 1 36 ? -13.43 -13.727 -22.203 1 59.34 36 SER B C 1
ATOM 7260 O O . SER B 1 36 ? -12.914 -14.438 -21.344 1 59.34 36 SER B O 1
ATOM 7262 N N . ASP B 1 37 ? -13.719 -12.523 -22.031 1 78.12 37 ASP B N 1
ATOM 7263 C CA . ASP B 1 37 ? -13.961 -11.945 -20.719 1 78.12 37 ASP B CA 1
ATOM 7264 C C . ASP B 1 37 ? -15.273 -12.469 -20.125 1 78.12 37 ASP B C 1
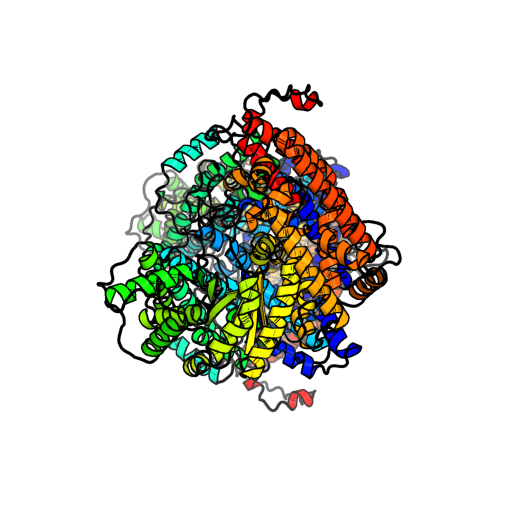ATOM 7266 O O . ASP B 1 37 ? -16.078 -13.07 -20.828 1 78.12 37 ASP B O 1
ATOM 7270 N N . ILE B 1 38 ? -15.383 -12.57 -18.844 1 87.06 38 ILE B N 1
ATOM 7271 C CA . ILE B 1 38 ? -16.531 -13.125 -18.109 1 87.06 38 ILE B CA 1
ATOM 7272 C C . ILE B 1 38 ? -17.812 -12.469 -18.609 1 87.06 38 ILE B C 1
ATOM 7274 O O . ILE B 1 38 ? -18.828 -13.141 -18.766 1 87.06 38 ILE B O 1
ATOM 7278 N N . GLU B 1 39 ? -17.766 -11.234 -18.984 1 88.38 39 GLU B N 1
ATOM 7279 C CA . GLU B 1 39 ? -18.953 -10.531 -19.469 1 88.38 39 GLU B CA 1
ATOM 7280 C C . GLU B 1 39 ? -19.359 -11.016 -20.844 1 88.38 39 GLU B C 1
ATOM 7282 O O . GLU B 1 39 ? -20.531 -11.25 -21.109 1 88.38 39 GLU B O 1
ATOM 7287 N N . GLU B 1 40 ? -18.391 -11.156 -21.641 1 87 40 GLU B N 1
ATOM 7288 C CA . GLU B 1 40 ? -18.641 -11.641 -22.984 1 87 40 GLU B CA 1
ATOM 7289 C C . GLU B 1 40 ? -19.172 -13.07 -22.969 1 87 40 GLU B C 1
ATOM 7291 O O . GLU B 1 40 ? -20.062 -13.414 -23.75 1 87 40 GLU B O 1
ATOM 7296 N N . THR B 1 41 ? -18.609 -13.828 -22.109 1 90.12 41 THR B N 1
ATOM 7297 C CA . THR B 1 41 ? -19.031 -15.219 -22.016 1 90.12 41 THR B CA 1
ATOM 7298 C C . THR B 1 41 ? -20.469 -15.312 -21.516 1 90.12 41 THR B C 1
ATOM 7300 O O . THR B 1 41 ? -21.281 -16.062 -22.078 1 90.12 41 THR B O 1
ATOM 7303 N N . LEU B 1 42 ? -20.828 -14.539 -20.547 1 93.44 42 LEU B N 1
ATOM 7304 C CA . LEU B 1 42 ? -22.188 -14.555 -20.016 1 93.44 42 LEU B CA 1
ATOM 7305 C C . LEU B 1 42 ? -23.188 -14.055 -21.047 1 93.44 42 LEU B C 1
ATOM 7307 O O . LEU B 1 42 ? -24.281 -14.617 -21.188 1 93.44 42 LEU B O 1
ATOM 7311 N N . ARG B 1 43 ? -22.797 -13.078 -21.734 1 91.25 43 ARG B N 1
ATOM 7312 C CA . ARG B 1 43 ? -23.656 -12.555 -22.781 1 91.25 43 ARG B CA 1
ATOM 7313 C C . ARG B 1 43 ? -23.875 -13.586 -23.891 1 91.25 43 ARG B C 1
ATOM 7315 O O . ARG B 1 43 ? -25 -13.75 -24.375 1 91.25 43 ARG B O 1
ATOM 7322 N N . ARG B 1 44 ? -22.828 -14.234 -24.25 1 90.56 44 ARG B N 1
ATOM 7323 C CA . ARG B 1 44 ? -22.922 -15.258 -25.281 1 90.56 44 ARG B CA 1
ATOM 7324 C C . ARG B 1 44 ? -23.828 -16.406 -24.844 1 90.56 44 ARG B C 1
ATOM 7326 O O . ARG B 1 44 ? -24.625 -16.922 -25.625 1 90.56 44 ARG B O 1
ATOM 7333 N N . LEU B 1 45 ? -23.734 -16.781 -23.625 1 93.38 45 LEU B N 1
ATOM 7334 C CA . LEU B 1 45 ? -24.547 -17.875 -23.094 1 93.38 45 LEU B CA 1
ATOM 7335 C C . LEU B 1 45 ? -26.016 -17.5 -23.078 1 93.38 45 LEU B C 1
ATOM 7337 O O . LEU B 1 45 ? -26.875 -18.328 -23.453 1 93.38 45 LEU B O 1
ATOM 7341 N N . VAL B 1 46 ? -26.297 -16.266 -22.75 1 94.81 46 VAL B N 1
ATOM 7342 C CA . VAL B 1 46 ? -27.672 -15.852 -22.594 1 94.81 46 VAL B CA 1
ATOM 7343 C C . VAL B 1 46 ? -28.25 -15.453 -23.953 1 94.81 46 VAL B C 1
ATOM 7345 O O . VAL B 1 46 ? -29.359 -15.852 -24.312 1 94.81 46 VAL B O 1
ATOM 7348 N N . VAL B 1 47 ? -27.5 -14.727 -24.75 1 92.69 47 VAL B N 1
ATOM 7349 C CA . VAL B 1 47 ? -28.031 -14.141 -25.984 1 92.69 47 VAL B CA 1
ATOM 7350 C C . VAL B 1 47 ? -27.891 -15.141 -27.125 1 92.69 47 VAL B C 1
ATOM 7352 O O . VAL B 1 47 ? -28.875 -15.422 -27.828 1 92.69 47 VAL B O 1
ATOM 7355 N N . ASP B 1 48 ? -26.734 -15.688 -27.266 1 89.94 48 ASP B N 1
ATOM 7356 C CA . ASP B 1 48 ? -26.484 -16.547 -28.406 1 89.94 48 ASP B CA 1
ATOM 7357 C C . ASP B 1 48 ? -26.969 -17.969 -28.156 1 89.94 48 ASP B C 1
ATOM 7359 O O . ASP B 1 48 ? -27.547 -18.609 -29.031 1 89.94 48 ASP B O 1
ATOM 7363 N N . LEU B 1 49 ? -26.781 -18.453 -26.938 1 92 49 LEU B N 1
ATOM 7364 C CA . LEU B 1 49 ? -27.094 -19.859 -26.656 1 92 49 LEU B CA 1
ATOM 7365 C C . LEU B 1 49 ? -28.438 -19.984 -25.969 1 92 49 LEU B C 1
ATOM 7367 O O . LEU B 1 49 ? -28.875 -21.078 -25.625 1 92 49 LEU B O 1
ATOM 7371 N N . LYS B 1 50 ? -29.047 -18.922 -25.641 1 93.06 50 LYS B N 1
ATOM 7372 C CA . LYS B 1 50 ? -30.422 -18.828 -25.156 1 93.06 50 LYS B CA 1
ATOM 7373 C C . LYS B 1 50 ? -30.578 -19.531 -23.812 1 93.06 50 LYS B C 1
ATOM 7375 O O . LYS B 1 50 ? -31.594 -20.188 -23.562 1 93.06 50 LYS B O 1
ATOM 7380 N N . LYS B 1 51 ? -29.547 -19.531 -23.047 1 94.81 51 LYS B N 1
ATOM 7381 C CA . LYS B 1 51 ? -29.656 -19.984 -21.672 1 94.81 51 LYS B CA 1
ATOM 7382 C C . LYS B 1 51 ? -30.297 -18.906 -20.781 1 94.81 51 LYS B C 1
ATOM 7384 O O . LYS B 1 51 ? -30.156 -17.719 -21.047 1 94.81 51 LYS B O 1
ATOM 7389 N N . SER B 1 52 ? -31.031 -19.312 -19.812 1 95.88 52 SER B N 1
ATOM 7390 C CA . SER B 1 52 ? -31.594 -18.328 -18.891 1 95.88 52 SER B CA 1
ATOM 7391 C C . SER B 1 52 ? -30.547 -17.797 -17.922 1 95.88 52 SER B C 1
ATOM 7393 O O . SER B 1 52 ? -29.609 -18.516 -17.562 1 95.88 52 SER B O 1
ATOM 7395 N N . PRO B 1 53 ? -30.656 -16.578 -17.547 1 95.94 53 PRO B N 1
ATOM 7396 C CA . PRO B 1 53 ? -29.719 -16.016 -16.578 1 95.94 53 PRO B CA 1
ATOM 7397 C C . PRO B 1 53 ? -29.656 -16.812 -15.281 1 95.94 53 PRO B C 1
ATOM 7399 O O . PRO B 1 53 ? -28.594 -16.953 -14.68 1 95.94 53 PRO B O 1
ATOM 7402 N N . GLU B 1 54 ? -30.719 -17.359 -14.891 1 96.12 54 GLU B N 1
ATOM 7403 C CA . GLU B 1 54 ? -30.766 -18.141 -13.656 1 96.12 54 GLU B CA 1
ATOM 7404 C C . GLU B 1 54 ? -29.969 -19.438 -13.805 1 96.12 54 GLU B C 1
ATOM 7406 O O . GLU B 1 54 ? -29.312 -19.875 -12.859 1 96.12 54 GLU B O 1
ATOM 7411 N N . GLU B 1 55 ? -30.047 -19.969 -14.969 1 95.38 55 GLU B N 1
ATOM 7412 C CA . GLU B 1 55 ? -29.266 -21.172 -15.227 1 95.38 55 GLU B CA 1
ATOM 7413 C C . GLU B 1 55 ? -27.781 -20.875 -15.172 1 95.38 55 GLU B C 1
ATOM 7415 O O . GLU B 1 55 ? -27 -21.688 -14.656 1 95.38 55 GLU B O 1
ATOM 7420 N N . VAL B 1 56 ? -27.469 -19.781 -15.75 1 95.06 56 VAL B N 1
ATOM 7421 C CA . VAL B 1 56 ? -26.078 -19.359 -15.758 1 95.06 56 VAL B CA 1
ATOM 7422 C C . VAL B 1 56 ? -25.609 -19.109 -14.328 1 95.06 56 VAL B C 1
ATOM 7424 O O . VAL B 1 56 ? -24.5 -19.531 -13.953 1 95.06 56 VAL B O 1
ATOM 7427 N N . PHE B 1 57 ? -26.422 -18.484 -13.555 1 96 57 PHE B N 1
ATOM 7428 C CA . PHE B 1 57 ? -26.094 -18.188 -12.164 1 96 57 PHE B CA 1
ATOM 7429 C C . PHE B 1 57 ? -25.906 -19.469 -11.367 1 96 57 PHE B C 1
ATOM 7431 O O . PHE B 1 57 ? -24.953 -19.578 -10.586 1 96 57 PHE B O 1
ATOM 7438 N N . ASP B 1 58 ? -26.719 -20.359 -11.594 1 94.94 58 ASP B N 1
ATOM 7439 C CA . ASP B 1 58 ? -26.672 -21.625 -10.875 1 94.94 58 ASP B CA 1
ATOM 7440 C C . ASP B 1 58 ? -25.422 -22.422 -11.266 1 94.94 58 ASP B C 1
ATOM 7442 O O . ASP B 1 58 ? -24.781 -23.047 -10.414 1 94.94 58 ASP B O 1
ATOM 7446 N N . ALA B 1 59 ? -25.094 -22.375 -12.492 1 93.81 59 ALA B N 1
ATOM 7447 C CA . ALA B 1 59 ? -23.906 -23.062 -12.961 1 93.81 59 ALA B CA 1
ATOM 7448 C C . ALA B 1 59 ? -22.641 -22.453 -12.359 1 93.81 59 ALA B C 1
ATOM 7450 O O . ALA B 1 59 ? -21.719 -23.172 -11.969 1 93.81 59 ALA B O 1
ATOM 7451 N N . LEU B 1 60 ? -22.703 -21.188 -12.32 1 93.5 60 LEU B N 1
ATOM 7452 C CA . LEU B 1 60 ? -21.547 -20.469 -11.812 1 93.5 60 LEU B CA 1
ATOM 7453 C C . LEU B 1 60 ? -21.359 -20.719 -10.32 1 93.5 60 LEU B C 1
ATOM 7455 O O . LEU B 1 60 ? -20.234 -20.891 -9.844 1 93.5 60 LEU B O 1
ATOM 7459 N N . LYS B 1 61 ? -22.375 -20.703 -9.609 1 92.31 61 LYS B N 1
ATOM 7460 C CA . LYS B 1 61 ? -22.344 -20.875 -8.156 1 92.31 61 LYS B CA 1
ATOM 7461 C C . LYS B 1 61 ? -21.859 -22.266 -7.781 1 92.31 61 LYS B C 1
ATOM 7463 O O . LYS B 1 61 ? -21.297 -22.469 -6.703 1 92.31 61 LYS B O 1
ATOM 7468 N N . ASN B 1 62 ? -22 -23.188 -8.688 1 91.19 62 ASN B N 1
ATOM 7469 C CA . ASN B 1 62 ? -21.672 -24.578 -8.375 1 91.19 62 ASN B CA 1
ATOM 7470 C C . ASN B 1 62 ? -20.375 -25.016 -9.055 1 91.19 62 ASN B C 1
ATOM 7472 O O . ASN B 1 62 ? -19.969 -26.172 -8.961 1 91.19 62 ASN B O 1
ATOM 7476 N N . GLN B 1 63 ? -19.781 -24.078 -9.664 1 93.25 63 GLN B N 1
ATOM 7477 C CA . GLN B 1 63 ? -18.531 -24.375 -10.344 1 93.25 63 GLN B CA 1
ATOM 7478 C C . GLN B 1 63 ? -17.344 -24.156 -9.414 1 93.25 63 GLN B C 1
ATOM 7480 O O . GLN B 1 63 ? -17.391 -23.281 -8.531 1 93.25 63 GLN B O 1
ATOM 7485 N N . THR B 1 64 ? -16.297 -25.047 -9.609 1 94.88 64 THR B N 1
ATOM 7486 C CA . THR B 1 64 ? -15.062 -24.875 -8.844 1 94.88 64 THR B CA 1
ATOM 7487 C C . THR B 1 64 ? -13.836 -24.984 -9.75 1 94.88 64 THR B C 1
ATOM 7489 O O . THR B 1 64 ? -13.688 -25.953 -10.492 1 94.88 64 THR B O 1
ATOM 7492 N N . VAL B 1 65 ? -13.055 -23.969 -9.773 1 94.81 65 VAL B N 1
ATOM 7493 C CA . VAL B 1 65 ? -11.75 -24 -10.43 1 94.81 65 VAL B CA 1
ATOM 7494 C C . VAL B 1 65 ? -10.641 -24 -9.375 1 94.81 65 VAL B C 1
ATOM 7496 O O . VAL B 1 65 ? -10.5 -23.047 -8.609 1 94.81 65 VAL B O 1
ATOM 7499 N N . ASP B 1 66 ? -9.914 -25.062 -9.312 1 96.06 66 ASP B N 1
ATOM 7500 C CA . ASP B 1 66 ? -8.812 -25.203 -8.367 1 96.06 66 ASP B CA 1
ATOM 7501 C C . ASP B 1 66 ? -7.465 -25.109 -9.078 1 96.06 66 ASP B C 1
ATOM 7503 O O . ASP B 1 66 ? -7.113 -25.984 -9.867 1 96.06 66 ASP B O 1
ATOM 7507 N N . LEU B 1 67 ? -6.75 -24.062 -8.836 1 95.19 67 LEU B N 1
ATOM 7508 C CA . LEU B 1 67 ? -5.434 -23.859 -9.422 1 95.19 67 LEU B CA 1
ATOM 7509 C C . LEU B 1 67 ? -4.336 -24.344 -8.484 1 95.19 67 LEU B C 1
ATOM 7511 O O . LEU B 1 67 ? -4.199 -23.844 -7.363 1 95.19 67 LEU B O 1
ATOM 7515 N N . VAL B 1 68 ? -3.578 -25.312 -8.922 1 95.19 68 VAL B N 1
ATOM 7516 C CA . VAL B 1 68 ? -2.541 -25.922 -8.086 1 95.19 68 VAL B CA 1
ATOM 7517 C C . VAL B 1 68 ? -1.172 -25.375 -8.5 1 95.19 68 VAL B C 1
ATOM 7519 O O . VAL B 1 68 ? -0.67 -25.688 -9.578 1 95.19 68 VAL B O 1
ATOM 7522 N N . LEU B 1 69 ? -0.568 -24.656 -7.629 1 92.19 69 LEU B N 1
ATOM 7523 C CA . LEU B 1 69 ? 0.738 -24.062 -7.918 1 92.19 69 LEU B CA 1
ATOM 7524 C C . LEU B 1 69 ? 1.854 -25.062 -7.629 1 92.19 69 LEU B C 1
ATOM 7526 O O . LEU B 1 69 ? 1.877 -25.688 -6.562 1 92.19 69 LEU B O 1
ATOM 7530 N N . THR B 1 70 ? 2.635 -25.188 -8.477 1 86.81 70 THR B N 1
ATOM 7531 C CA . THR B 1 70 ? 3.736 -26.125 -8.32 1 86.81 70 THR B CA 1
ATOM 7532 C C . THR B 1 70 ? 5.082 -25.406 -8.391 1 86.81 70 THR B C 1
ATOM 7534 O O . THR B 1 70 ? 5.16 -24.281 -8.883 1 86.81 70 THR B O 1
ATOM 7537 N N . ALA B 1 71 ? 5.969 -25.75 -7.414 1 66.81 71 ALA B N 1
ATOM 7538 C CA . ALA B 1 71 ? 7.281 -25.109 -7.352 1 66.81 71 ALA B CA 1
ATOM 7539 C C . ALA B 1 71 ? 8.016 -25.219 -8.68 1 66.81 71 ALA B C 1
ATOM 7541 O O . ALA B 1 71 ? 8.961 -24.484 -8.945 1 66.81 71 ALA B O 1
ATOM 7542 N N . HIS B 1 72 ? 7.754 -26.359 -9.172 1 53.19 72 HIS B N 1
ATOM 7543 C CA . HIS B 1 72 ? 8.75 -27.094 -9.961 1 53.19 72 HIS B CA 1
ATOM 7544 C C . HIS B 1 72 ? 9.492 -26.156 -10.906 1 53.19 72 HIS B C 1
ATOM 7546 O O . HIS B 1 72 ? 8.922 -25.156 -11.375 1 53.19 72 HIS B O 1
ATOM 7552 N N . PRO B 1 73 ? 10.852 -26.609 -11.227 1 50.38 73 PRO B N 1
ATOM 7553 C CA . PRO B 1 73 ? 12.234 -26.25 -11.547 1 50.38 73 PRO B CA 1
ATOM 7554 C C . PRO B 1 73 ? 12.32 -25.062 -12.516 1 50.38 73 PRO B C 1
ATOM 7556 O O . PRO B 1 73 ? 13.414 -24.547 -12.75 1 50.38 73 PRO B O 1
ATOM 7559 N N . THR B 1 74 ? 11.211 -24.766 -13.031 1 56.06 74 THR B N 1
ATOM 7560 C CA . THR B 1 74 ? 11.641 -24.156 -14.289 1 56.06 74 THR B CA 1
ATOM 7561 C C . THR B 1 74 ? 11.625 -22.641 -14.188 1 56.06 74 THR B C 1
ATOM 7563 O O . THR B 1 74 ? 11.828 -21.938 -15.18 1 56.06 74 THR B O 1
ATOM 7566 N N . GLN B 1 75 ? 11.594 -22.203 -12.789 1 64.06 75 GLN B N 1
ATOM 7567 C CA . GLN B 1 75 ? 11.758 -20.75 -12.875 1 64.06 75 GLN B CA 1
ATOM 7568 C C . GLN B 1 75 ? 13.234 -20.359 -12.852 1 64.06 75 GLN B C 1
ATOM 7570 O O . GLN B 1 75 ? 13.891 -20.453 -11.812 1 64.06 75 GLN B O 1
ATOM 7575 N N . SER B 1 76 ? 13.586 -20.078 -13.969 1 69.62 76 SER B N 1
ATOM 7576 C CA . SER B 1 76 ? 15.008 -19.797 -14.141 1 69.62 76 SER B CA 1
ATOM 7577 C C . SER B 1 76 ? 15.367 -18.422 -13.594 1 69.62 76 SER B C 1
ATOM 7579 O O . SER B 1 76 ? 16.531 -18.172 -13.281 1 69.62 76 SER B O 1
ATOM 7581 N N . VAL B 1 77 ? 14.289 -17.641 -13.328 1 77.56 77 VAL B N 1
ATOM 7582 C CA . VAL B 1 77 ? 14.594 -16.266 -12.938 1 77.56 77 VAL B CA 1
ATOM 7583 C C . VAL B 1 77 ? 14.617 -16.156 -11.414 1 77.56 77 VAL B C 1
ATOM 7585 O O . VAL B 1 77 ? 13.734 -16.688 -10.734 1 77.56 77 VAL B O 1
ATOM 7588 N N . ARG B 1 78 ? 15.547 -15.516 -10.898 1 80.44 78 ARG B N 1
ATOM 7589 C CA . ARG B 1 78 ? 15.703 -15.297 -9.461 1 80.44 78 ARG B CA 1
ATOM 7590 C C . ARG B 1 78 ? 14.641 -14.344 -8.938 1 80.44 78 ARG B C 1
ATOM 7592 O O . ARG B 1 78 ? 14.133 -13.492 -9.68 1 80.44 78 ARG B O 1
ATOM 7599 N N . ARG B 1 79 ? 14.422 -14.477 -7.652 1 78.94 79 ARG B N 1
ATOM 7600 C CA . ARG B 1 79 ? 13.398 -13.656 -7.016 1 78.94 79 ARG B CA 1
ATOM 7601 C C . ARG B 1 79 ? 13.734 -12.172 -7.109 1 78.94 79 ARG B C 1
ATOM 7603 O O . ARG B 1 79 ? 12.859 -11.344 -7.359 1 78.94 79 ARG B O 1
ATOM 7610 N N . SER B 1 80 ? 14.977 -11.844 -6.863 1 84.62 80 SER B N 1
ATOM 7611 C CA . SER B 1 80 ? 15.398 -10.445 -6.926 1 84.62 80 SER B CA 1
ATOM 7612 C C . SER B 1 80 ? 15.133 -9.852 -8.305 1 84.62 80 SER B C 1
ATOM 7614 O O . SER B 1 80 ? 14.742 -8.688 -8.422 1 84.62 80 SER B O 1
ATOM 7616 N N . LEU B 1 81 ? 15.305 -10.633 -9.281 1 87.94 81 LEU B N 1
ATOM 7617 C CA . LEU B 1 81 ? 15.062 -10.164 -10.641 1 87.94 81 LEU B CA 1
ATOM 7618 C C . LEU B 1 81 ? 13.562 -10.07 -10.922 1 87.94 81 LEU B C 1
ATOM 7620 O O . LEU B 1 81 ? 13.125 -9.18 -11.664 1 87.94 81 LEU B O 1
ATOM 7624 N N . LEU B 1 82 ? 12.875 -10.992 -10.375 1 82.5 82 LEU B N 1
ATOM 7625 C CA . LEU B 1 82 ? 11.43 -10.93 -10.547 1 82.5 82 LEU B CA 1
ATOM 7626 C C . LEU B 1 82 ? 10.867 -9.633 -9.977 1 82.5 82 LEU B C 1
ATOM 7628 O O . LEU B 1 82 ? 9.969 -9.023 -10.57 1 82.5 82 LEU B O 1
ATOM 7632 N N . GLN B 1 83 ? 11.383 -9.25 -8.906 1 84.44 83 GLN B N 1
ATOM 7633 C CA . GLN B 1 83 ? 10.938 -8.008 -8.289 1 84.44 83 GLN B CA 1
ATOM 7634 C C . GLN B 1 83 ? 11.305 -6.805 -9.156 1 84.44 83 GLN B C 1
ATOM 7636 O O . GLN B 1 83 ? 10.516 -5.863 -9.281 1 84.44 83 GLN B O 1
ATOM 7641 N N . LYS B 1 84 ? 12.461 -6.801 -9.648 1 91.12 84 LYS B N 1
ATOM 7642 C CA . LYS B 1 84 ? 12.875 -5.711 -10.531 1 91.12 84 LYS B CA 1
ATOM 7643 C C . LYS B 1 84 ? 12.031 -5.688 -11.797 1 91.12 84 LYS B C 1
ATOM 7645 O O . LYS B 1 84 ? 11.695 -4.613 -12.305 1 91.12 84 LYS B O 1
ATOM 7650 N N . HIS B 1 85 ? 11.688 -6.879 -12.297 1 89.25 85 HIS B N 1
ATOM 7651 C CA . HIS B 1 85 ? 10.812 -6.969 -13.461 1 89.25 85 HIS B CA 1
ATOM 7652 C C . HIS B 1 85 ? 9.43 -6.406 -13.156 1 89.25 85 HIS B C 1
ATOM 7654 O O . HIS B 1 85 ? 8.812 -5.773 -14.016 1 89.25 85 HIS B O 1
ATOM 7660 N N . ALA B 1 86 ? 9.016 -6.688 -11.984 1 86.06 86 ALA B N 1
ATOM 7661 C CA . ALA B 1 86 ? 7.723 -6.141 -11.578 1 86.06 86 ALA B CA 1
ATOM 7662 C C . ALA B 1 86 ? 7.742 -4.617 -11.594 1 86.06 86 ALA B C 1
ATOM 7664 O O . ALA B 1 86 ? 6.777 -3.98 -12.023 1 86.06 86 ALA B O 1
ATOM 7665 N N . ARG B 1 87 ? 8.758 -4.043 -11.125 1 90.56 87 ARG B N 1
ATOM 7666 C CA . ARG B 1 87 ? 8.898 -2.59 -11.109 1 90.56 87 ARG B CA 1
ATOM 7667 C C . ARG B 1 87 ? 8.961 -2.035 -12.531 1 90.56 87 ARG B C 1
ATOM 7669 O O . ARG B 1 87 ? 8.414 -0.964 -12.805 1 90.56 87 ARG B O 1
ATOM 7676 N N . LEU B 1 88 ? 9.641 -2.74 -13.398 1 93 88 LEU B N 1
ATOM 7677 C CA . LEU B 1 88 ? 9.695 -2.354 -14.805 1 93 88 LEU B CA 1
ATOM 7678 C C . LEU B 1 88 ? 8.305 -2.389 -15.43 1 93 88 LEU B C 1
ATOM 7680 O O . LEU B 1 88 ? 7.918 -1.466 -16.156 1 93 88 LEU B O 1
ATOM 7684 N N . ARG B 1 89 ? 7.621 -3.43 -15.094 1 89.38 89 ARG B N 1
ATOM 7685 C CA . ARG B 1 89 ? 6.258 -3.543 -15.602 1 89.38 89 ARG B CA 1
ATOM 7686 C C . ARG B 1 89 ? 5.398 -2.371 -15.141 1 89.38 89 ARG B C 1
ATOM 7688 O O . ARG B 1 89 ? 4.621 -1.819 -15.914 1 89.38 89 ARG B O 1
ATOM 7695 N N . ASN B 1 90 ? 5.578 -1.997 -13.977 1 87.88 90 ASN B N 1
ATOM 7696 C CA . ASN B 1 90 ? 4.816 -0.888 -13.406 1 87.88 90 ASN B CA 1
ATOM 7697 C C . ASN B 1 90 ? 5.148 0.43 -14.102 1 87.88 90 ASN B C 1
ATOM 7699 O O . ASN B 1 90 ? 4.258 1.244 -14.352 1 87.88 90 ASN B O 1
ATOM 7703 N N . CYS B 1 91 ? 6.395 0.681 -14.32 1 92.44 91 CYS B N 1
ATOM 7704 C CA . CYS B 1 91 ? 6.809 1.889 -15.023 1 92.44 91 CYS B CA 1
ATOM 7705 C C . CYS B 1 91 ? 6.211 1.937 -16.422 1 92.44 91 CYS B C 1
ATOM 7707 O O . CYS B 1 91 ? 5.699 2.973 -16.844 1 92.44 91 CYS B O 1
ATOM 7709 N N . LEU B 1 92 ? 6.227 0.778 -17.094 1 90.69 92 LEU B N 1
ATOM 7710 C CA . LEU B 1 92 ? 5.695 0.708 -18.453 1 90.69 92 LEU B CA 1
ATOM 7711 C C . LEU B 1 92 ? 4.188 0.935 -18.453 1 90.69 92 LEU B C 1
ATOM 7713 O O . LEU B 1 92 ? 3.662 1.609 -19.344 1 90.69 92 LEU B O 1
ATOM 7717 N N . ALA B 1 93 ? 3.533 0.416 -17.516 1 86 93 ALA B N 1
ATOM 7718 C CA . ALA B 1 93 ? 2.088 0.593 -17.406 1 86 93 ALA B CA 1
ATOM 7719 C C . ALA B 1 93 ? 1.729 2.062 -17.219 1 86 93 ALA B C 1
ATOM 7721 O O . ALA B 1 93 ? 0.758 2.555 -17.797 1 86 93 ALA B O 1
ATOM 7722 N N . GLN B 1 94 ? 2.488 2.771 -16.391 1 87 94 GLN B N 1
ATOM 7723 C CA . GLN B 1 94 ? 2.24 4.184 -16.125 1 87 94 GLN B CA 1
ATOM 7724 C C . GLN B 1 94 ? 2.482 5.031 -17.375 1 87 94 GLN B C 1
ATOM 7726 O O . GLN B 1 94 ? 1.831 6.059 -17.562 1 87 94 GLN B O 1
ATOM 7731 N N . LEU B 1 95 ? 3.387 4.605 -18.156 1 88.19 95 LEU B N 1
ATOM 7732 C CA . LEU B 1 95 ? 3.697 5.34 -19.391 1 88.19 95 LEU B CA 1
ATOM 7733 C C . LEU B 1 95 ? 2.549 5.238 -20.391 1 88.19 95 LEU B C 1
ATOM 7735 O O . LEU B 1 95 ? 2.432 6.074 -21.281 1 88.19 95 LEU B O 1
ATOM 7739 N N . TYR B 1 96 ? 1.689 4.23 -20.203 1 79.88 96 TYR B N 1
ATOM 7740 C CA . TYR B 1 96 ? 0.542 4.051 -21.078 1 79.88 96 TYR B CA 1
ATOM 7741 C C . TYR B 1 96 ? -0.617 4.945 -20.656 1 79.88 96 TYR B C 1
ATOM 7743 O O . TYR B 1 96 ? -1.575 5.129 -21.406 1 79.88 96 TYR B O 1
ATOM 7751 N N . ALA B 1 97 ? -0.471 5.609 -19.469 1 77.38 97 ALA B N 1
ATOM 7752 C CA . ALA B 1 97 ? -1.554 6.469 -19 1 77.38 97 ALA B CA 1
ATOM 7753 C C . ALA B 1 97 ? -1.732 7.676 -19.906 1 77.38 97 ALA B C 1
ATOM 7755 O O . ALA B 1 97 ? -0.751 8.266 -20.375 1 77.38 97 ALA B O 1
ATOM 7756 N N . LYS B 1 98 ? -2.949 8.062 -20.156 1 77.31 98 LYS B N 1
ATOM 7757 C CA . LYS B 1 98 ? -3.248 9.133 -21.109 1 77.31 98 LYS B CA 1
ATOM 7758 C C . LYS B 1 98 ? -3.051 10.508 -20.469 1 77.31 98 LYS B C 1
ATOM 7760 O O . LYS B 1 98 ? -2.852 11.5 -21.172 1 77.31 98 LYS B O 1
ATOM 7765 N N . ASP B 1 99 ? -3.041 10.68 -19.172 1 77.88 99 ASP B N 1
ATOM 7766 C CA . ASP B 1 99 ? -2.973 11.961 -18.484 1 77.88 99 ASP B CA 1
ATOM 7767 C C . ASP B 1 99 ? -1.581 12.203 -17.891 1 77.88 99 ASP B C 1
ATOM 7769 O O . ASP B 1 99 ? -1.407 13.047 -17.016 1 77.88 99 ASP B O 1
ATOM 7773 N N . ILE B 1 100 ? -0.575 11.617 -18.391 1 83.5 100 ILE B N 1
ATOM 7774 C CA . ILE B 1 100 ? 0.768 11.742 -17.844 1 83.5 100 ILE B CA 1
ATOM 7775 C C . ILE B 1 100 ? 1.367 13.086 -18.25 1 83.5 100 ILE B C 1
ATOM 7777 O O . ILE B 1 100 ? 1.214 13.523 -19.391 1 83.5 100 ILE B O 1
ATOM 7781 N N . THR B 1 101 ? 1.951 13.859 -17.297 1 83.5 101 THR B N 1
ATOM 7782 C CA . THR B 1 101 ? 2.588 15.148 -17.547 1 83.5 101 THR B CA 1
ATOM 7783 C C . THR B 1 101 ? 4.016 14.961 -18.047 1 83.5 101 THR B C 1
ATOM 7785 O O . THR B 1 101 ? 4.602 13.891 -17.875 1 83.5 101 THR B O 1
ATOM 7788 N N . PRO B 1 102 ? 4.527 15.969 -18.703 1 87.38 102 PRO B N 1
ATOM 7789 C CA . PRO B 1 102 ? 5.902 15.859 -19.203 1 87.38 102 PRO B CA 1
ATOM 7790 C C . PRO B 1 102 ? 6.914 15.609 -18.078 1 87.38 102 PRO B C 1
ATOM 7792 O O . PRO B 1 102 ? 7.859 14.844 -18.25 1 87.38 102 PRO B O 1
ATOM 7795 N N . ASN B 1 103 ? 6.734 16.234 -16.969 1 88.5 103 ASN B N 1
ATOM 7796 C CA . ASN B 1 103 ? 7.629 16.016 -15.844 1 88.5 103 ASN B CA 1
ATOM 7797 C C . ASN B 1 103 ? 7.539 14.578 -15.328 1 88.5 103 ASN B C 1
ATOM 7799 O O . ASN B 1 103 ? 8.562 13.961 -15.008 1 88.5 103 ASN B O 1
ATOM 7803 N N . GLU B 1 104 ? 6.344 14.109 -15.32 1 88.31 104 GLU B N 1
ATOM 7804 C CA . GLU B 1 104 ? 6.148 12.734 -14.867 1 88.31 104 GLU B CA 1
ATOM 7805 C C . GLU B 1 104 ? 6.773 11.742 -15.836 1 88.31 104 GLU B C 1
ATOM 7807 O O . GLU B 1 104 ? 7.324 10.719 -15.414 1 88.31 104 GLU B O 1
ATOM 7812 N N . LYS B 1 105 ? 6.668 12.039 -17.094 1 92.69 105 LYS B N 1
ATOM 7813 C CA . LYS B 1 105 ? 7.266 11.18 -18.109 1 92.69 105 LYS B CA 1
ATOM 7814 C C . LYS B 1 105 ? 8.781 11.125 -17.969 1 92.69 105 LYS B C 1
ATOM 7816 O O . LYS B 1 105 ? 9.391 10.055 -18.094 1 92.69 105 LYS B O 1
ATOM 7821 N N . GLN B 1 106 ? 9.336 12.273 -17.719 1 91.94 106 GLN B N 1
ATOM 7822 C CA . GLN B 1 106 ? 10.781 12.344 -17.516 1 91.94 106 GLN B CA 1
ATOM 7823 C C . GLN B 1 106 ? 11.203 11.539 -16.281 1 91.94 106 GLN B C 1
ATOM 7825 O O . GLN B 1 106 ? 12.211 10.836 -16.312 1 91.94 106 GLN B O 1
ATOM 7830 N N . GLU B 1 107 ? 10.5 11.664 -15.297 1 92.62 107 GLU B N 1
ATOM 7831 C CA . GLU B 1 107 ? 10.805 10.945 -14.062 1 92.62 107 GLU B CA 1
ATOM 7832 C C . GLU B 1 107 ? 10.625 9.445 -14.242 1 92.62 107 GLU B C 1
ATOM 7834 O O . GLU B 1 107 ? 11.398 8.648 -13.688 1 92.62 107 GLU B O 1
ATOM 7839 N N . LEU B 1 108 ? 9.648 9.039 -15.039 1 93.56 108 LEU B N 1
ATOM 7840 C CA . LEU B 1 108 ? 9.414 7.621 -15.312 1 93.56 108 LEU B CA 1
ATOM 7841 C C . LEU B 1 108 ? 10.523 7.047 -16.188 1 93.56 108 LEU B C 1
ATOM 7843 O O . LEU B 1 108 ? 10.906 5.887 -16.016 1 93.56 108 LEU B O 1
ATOM 7847 N N . ASP B 1 109 ? 10.945 7.844 -17.078 1 93.94 109 ASP B N 1
ATOM 7848 C CA . ASP B 1 109 ? 12.055 7.414 -17.922 1 93.94 109 ASP B CA 1
ATOM 7849 C C . ASP B 1 109 ? 13.32 7.184 -17.094 1 93.94 109 ASP B C 1
ATOM 7851 O O . ASP B 1 109 ? 14.055 6.223 -17.328 1 93.94 109 ASP B O 1
ATOM 7855 N N . GLU B 1 110 ? 13.516 8.039 -16.172 1 93.19 110 GLU B N 1
ATOM 7856 C CA . GLU B 1 110 ? 14.648 7.871 -15.273 1 93.19 110 GLU B CA 1
ATOM 7857 C C . GLU B 1 110 ? 14.492 6.621 -14.406 1 93.19 110 GLU B C 1
ATOM 7859 O O . GLU B 1 110 ? 15.461 5.902 -14.164 1 93.19 110 GLU B O 1
ATOM 7864 N N . ALA B 1 111 ? 13.32 6.449 -14.016 1 94.5 111 ALA B N 1
ATOM 7865 C CA . ALA B 1 111 ? 13.047 5.262 -13.211 1 94.5 111 ALA B CA 1
ATOM 7866 C C . ALA B 1 111 ? 13.258 3.986 -14.023 1 94.5 111 ALA B C 1
ATOM 7868 O O . ALA B 1 111 ? 13.789 2.996 -13.508 1 94.5 111 ALA B O 1
ATOM 7869 N N . LEU B 1 112 ? 12.859 4 -15.273 1 94.75 112 LEU B N 1
ATOM 7870 C CA . LEU B 1 112 ? 13.023 2.854 -16.156 1 94.75 112 LEU B CA 1
ATOM 7871 C C . LEU B 1 112 ? 14.5 2.545 -16.375 1 94.75 112 LEU B C 1
ATOM 7873 O O . LEU B 1 112 ? 14.914 1.383 -16.344 1 94.75 112 LEU B O 1
ATOM 7877 N N . GLN B 1 113 ? 15.242 3.557 -16.578 1 94.56 113 GLN B N 1
ATOM 7878 C CA . GLN B 1 113 ? 16.672 3.379 -16.766 1 94.56 113 GLN B CA 1
ATOM 7879 C C . GLN B 1 113 ? 17.328 2.789 -15.508 1 94.56 113 GLN B C 1
ATOM 7881 O O . GLN B 1 113 ? 18.188 1.913 -15.609 1 94.56 113 GLN B O 1
ATOM 7886 N N . ARG B 1 114 ? 16.906 3.275 -14.453 1 94.38 114 ARG B N 1
ATOM 7887 C CA . ARG B 1 114 ? 17.422 2.793 -13.172 1 94.38 114 ARG B CA 1
ATOM 7888 C C . ARG B 1 114 ? 17.109 1.313 -12.977 1 94.38 114 ARG B C 1
ATOM 7890 O O . ARG B 1 114 ? 17.984 0.531 -12.617 1 94.38 114 ARG B O 1
ATOM 7897 N N . GLU B 1 115 ? 15.883 0.923 -13.25 1 93.88 115 GLU B N 1
ATOM 7898 C CA . GLU B 1 115 ? 15.469 -0.459 -13.039 1 93.88 115 GLU B CA 1
ATOM 7899 C C . GLU B 1 115 ? 16.156 -1.4 -14.023 1 93.88 115 GLU B C 1
ATOM 7901 O O . GLU B 1 115 ? 16.5 -2.535 -13.672 1 93.88 115 GLU B O 1
ATOM 7906 N N . ILE B 1 116 ? 16.344 -0.947 -15.242 1 94.88 116 ILE B N 1
ATOM 7907 C CA . ILE B 1 116 ? 17.047 -1.746 -16.234 1 94.88 116 ILE B CA 1
ATOM 7908 C C . ILE B 1 116 ? 18.5 -1.96 -15.805 1 94.88 116 ILE B C 1
ATOM 7910 O O . ILE B 1 116 ? 19.016 -3.08 -15.859 1 94.88 116 ILE B O 1
ATOM 7914 N N . GLN B 1 117 ? 19.062 -0.906 -15.336 1 93.31 117 GLN B N 1
ATOM 7915 C CA . GLN B 1 117 ? 20.453 -0.997 -14.891 1 93.31 117 GLN B CA 1
ATOM 7916 C C . GLN B 1 117 ? 20.578 -1.889 -13.656 1 93.31 117 GLN B C 1
ATOM 7918 O O . GLN B 1 117 ? 21.531 -2.658 -13.531 1 93.31 117 GLN B O 1
ATOM 7923 N N . ALA B 1 118 ? 19.672 -1.716 -12.789 1 92.94 118 ALA B N 1
ATOM 7924 C CA . ALA B 1 118 ? 19.672 -2.549 -11.586 1 92.94 118 ALA B CA 1
ATOM 7925 C C . ALA B 1 118 ? 19.531 -4.023 -11.945 1 92.94 118 ALA B C 1
ATOM 7927 O O . ALA B 1 118 ? 20.188 -4.883 -11.344 1 92.94 118 ALA B O 1
ATOM 7928 N N . ALA B 1 119 ? 18.703 -4.34 -12.891 1 92.19 119 ALA B N 1
ATOM 7929 C CA . ALA B 1 119 ? 18.531 -5.719 -13.336 1 92.19 119 ALA B CA 1
ATOM 7930 C C . ALA B 1 119 ? 19.812 -6.254 -13.969 1 92.19 119 ALA B C 1
ATOM 7932 O O . ALA B 1 119 ? 20.188 -7.406 -13.734 1 92.19 119 ALA B O 1
ATOM 7933 N N . PHE B 1 120 ? 20.469 -5.379 -14.688 1 89.75 120 PHE B N 1
ATOM 7934 C CA . PHE B 1 120 ? 21.688 -5.77 -15.367 1 89.75 120 PHE B CA 1
ATOM 7935 C C . PHE B 1 120 ? 22.812 -6.035 -14.359 1 89.75 120 PHE B C 1
ATOM 7937 O O . PHE B 1 120 ? 23.688 -6.859 -14.609 1 89.75 120 PHE B O 1
ATOM 7944 N N . ARG B 1 121 ? 22.734 -5.332 -13.242 1 89.69 121 ARG B N 1
ATOM 7945 C CA . ARG B 1 121 ? 23.797 -5.422 -12.25 1 89.69 121 ARG B CA 1
ATOM 7946 C C . ARG B 1 121 ? 23.5 -6.531 -11.242 1 89.69 121 ARG B C 1
ATOM 7948 O O . ARG B 1 121 ? 24.297 -6.762 -10.32 1 89.69 121 ARG B O 1
ATOM 7955 N N . THR B 1 122 ? 22.438 -7.207 -11.344 1 89.25 122 THR B N 1
ATOM 7956 C CA . THR B 1 122 ? 22.094 -8.32 -10.469 1 89.25 122 THR B CA 1
ATOM 7957 C C . THR B 1 122 ? 22.516 -9.648 -11.094 1 89.25 122 THR B C 1
ATOM 7959 O O . THR B 1 122 ? 22.281 -9.875 -12.289 1 89.25 122 THR B O 1
ATOM 7962 N N . ASP B 1 123 ? 23.109 -10.422 -10.297 1 84.25 123 ASP B N 1
ATOM 7963 C CA . ASP B 1 123 ? 23.531 -11.734 -10.773 1 84.25 123 ASP B CA 1
ATOM 7964 C C . ASP B 1 123 ? 22.328 -12.586 -11.188 1 84.25 123 ASP B C 1
ATOM 7966 O O . ASP B 1 123 ? 21.453 -12.852 -10.375 1 84.25 123 ASP B O 1
ATOM 7970 N N . GLU B 1 124 ? 22.391 -13 -12.406 1 84.12 124 GLU B N 1
ATOM 7971 C CA . GLU B 1 124 ? 21.281 -13.789 -12.93 1 84.12 124 GLU B CA 1
ATOM 7972 C C . GLU B 1 124 ? 21.422 -15.258 -12.562 1 84.12 124 GLU B C 1
ATOM 7974 O O . GLU B 1 124 ? 20.453 -16.016 -12.57 1 84.12 124 GLU B O 1
ATOM 7979 N N . ILE B 1 125 ? 22.625 -15.641 -12.328 1 82.56 125 ILE B N 1
ATOM 7980 C CA . ILE B 1 125 ? 22.922 -17.047 -12.109 1 82.56 125 ILE B CA 1
ATOM 7981 C C . ILE B 1 125 ? 22.719 -17.391 -10.633 1 82.56 125 ILE B C 1
ATOM 7983 O O . ILE B 1 125 ? 23.219 -16.688 -9.75 1 82.56 125 ILE B O 1
ATOM 7987 N N . ARG B 1 126 ? 21.906 -18.438 -10.414 1 80.38 126 ARG B N 1
ATOM 7988 C CA . ARG B 1 126 ? 21.781 -18.969 -9.062 1 80.38 126 ARG B CA 1
ATOM 7989 C C . ARG B 1 126 ? 23.016 -19.75 -8.672 1 80.38 126 ARG B C 1
ATOM 7991 O O . ARG B 1 126 ? 23.312 -20.781 -9.266 1 80.38 126 ARG B O 1
ATOM 7998 N N . ARG B 1 127 ? 23.625 -19.266 -7.68 1 77.69 127 ARG B N 1
ATOM 7999 C CA . ARG B 1 127 ? 24.891 -19.875 -7.293 1 77.69 127 ARG B CA 1
ATOM 8000 C C . ARG B 1 127 ? 24.641 -21.078 -6.375 1 77.69 127 ARG B C 1
ATOM 8002 O O . ARG B 1 127 ? 25.484 -21.969 -6.289 1 77.69 127 ARG B O 1
ATOM 8009 N N . THR B 1 128 ? 23.469 -21.047 -5.699 1 77.44 128 THR B N 1
ATOM 8010 C CA . THR B 1 128 ? 23.094 -22.156 -4.84 1 77.44 128 THR B CA 1
ATOM 8011 C C . THR B 1 128 ? 21.672 -22.625 -5.164 1 77.44 128 THR B C 1
ATOM 8013 O O . THR B 1 128 ? 20.781 -21.812 -5.426 1 77.44 128 THR B O 1
ATOM 8016 N N . PRO B 1 129 ? 21.547 -23.953 -5.191 1 78.69 129 PRO B N 1
ATOM 8017 C CA . PRO B 1 129 ? 20.188 -24.438 -5.461 1 78.69 129 PRO B CA 1
ATOM 8018 C C . PRO B 1 129 ? 19.188 -24.031 -4.391 1 78.69 129 PRO B C 1
ATOM 8020 O O . PRO B 1 129 ? 19.516 -23.984 -3.205 1 78.69 129 PRO B O 1
ATOM 8023 N N . PRO B 1 130 ? 18 -23.812 -4.734 1 81.19 130 PRO B N 1
ATOM 8024 C CA . PRO B 1 130 ? 16.969 -23.453 -3.748 1 81.19 130 PRO B CA 1
ATOM 8025 C C . PRO B 1 130 ? 16.469 -24.656 -2.955 1 81.19 130 PRO B C 1
ATOM 8027 O O . PRO B 1 130 ? 16.438 -25.766 -3.477 1 81.19 130 PRO B O 1
ATOM 8030 N N . THR B 1 131 ? 16.109 -24.406 -1.738 1 83.06 131 THR B N 1
ATOM 8031 C CA . THR B 1 131 ? 15.438 -25.422 -0.932 1 83.06 131 THR B CA 1
ATOM 8032 C C . THR B 1 131 ? 13.938 -25.438 -1.211 1 83.06 131 THR B C 1
ATOM 8034 O O . THR B 1 131 ? 13.398 -24.484 -1.777 1 83.06 131 THR B O 1
ATOM 8037 N N . PRO B 1 132 ? 13.297 -26.547 -0.907 1 86.56 132 PRO B N 1
ATOM 8038 C CA . PRO B 1 132 ? 11.844 -26.578 -1.083 1 86.56 132 PRO B CA 1
ATOM 8039 C C . PRO B 1 132 ? 11.133 -25.469 -0.319 1 86.56 132 PRO B C 1
ATOM 8041 O O . PRO B 1 132 ? 10.117 -24.938 -0.785 1 86.56 132 PRO B O 1
ATOM 8044 N N . GLN B 1 133 ? 11.672 -25.094 0.808 1 84.75 133 GLN B N 1
ATOM 8045 C CA . GLN B 1 133 ? 11.102 -23.984 1.575 1 84.75 133 GLN B CA 1
ATOM 8046 C C . GLN B 1 133 ? 11.219 -22.672 0.813 1 84.75 133 GLN B C 1
ATOM 8048 O O . GLN B 1 133 ? 10.312 -21.828 0.862 1 84.75 133 GLN B O 1
ATOM 8053 N N . ASP B 1 134 ? 12.297 -22.516 0.111 1 81.5 134 ASP B N 1
ATOM 8054 C CA . ASP B 1 134 ? 12.5 -21.312 -0.694 1 81.5 134 ASP B CA 1
ATOM 8055 C C . ASP B 1 134 ? 11.492 -21.234 -1.838 1 81.5 134 ASP B C 1
ATOM 8057 O O . ASP B 1 134 ? 10.984 -20.172 -2.16 1 81.5 134 ASP B O 1
ATOM 8061 N N . GLU B 1 135 ? 11.305 -22.406 -2.389 1 82.81 135 GLU B N 1
ATOM 8062 C CA . GLU B 1 135 ? 10.344 -22.484 -3.482 1 82.81 135 GLU B CA 1
ATOM 8063 C C . GLU B 1 135 ? 8.938 -22.094 -3.01 1 82.81 135 GLU B C 1
ATOM 8065 O O . GLU B 1 135 ? 8.219 -21.391 -3.707 1 82.81 135 GLU B O 1
ATOM 8070 N N . MET B 1 136 ? 8.656 -22.594 -1.877 1 87.81 136 MET B N 1
ATOM 8071 C CA . MET B 1 136 ? 7.348 -22.297 -1.312 1 87.81 136 MET B CA 1
ATOM 8072 C C . MET B 1 136 ? 7.223 -20.797 -1.009 1 87.81 136 MET B C 1
ATOM 8074 O O . MET B 1 136 ? 6.188 -20.188 -1.276 1 87.81 136 MET B O 1
ATOM 8078 N N . ARG B 1 137 ? 8.188 -20.188 -0.484 1 82.38 137 ARG B N 1
ATOM 8079 C CA . ARG B 1 137 ? 8.164 -18.766 -0.167 1 82.38 137 ARG B CA 1
ATOM 8080 C C . ARG B 1 137 ? 8.023 -17.922 -1.432 1 82.38 137 ARG B C 1
ATOM 8082 O O . ARG B 1 137 ? 7.301 -16.922 -1.44 1 82.38 137 ARG B O 1
ATOM 8089 N N . ALA B 1 138 ? 8.703 -18.344 -2.424 1 80.75 138 ALA B N 1
ATOM 8090 C CA . ALA B 1 138 ? 8.594 -17.641 -3.705 1 80.75 138 ALA B CA 1
ATOM 8091 C C . ALA B 1 138 ? 7.18 -17.75 -4.266 1 80.75 138 ALA B C 1
ATOM 8093 O O . ALA B 1 138 ? 6.633 -16.766 -4.777 1 80.75 138 ALA B O 1
ATOM 8094 N N . GLY B 1 139 ? 6.656 -18.938 -4.172 1 84.62 139 GLY B N 1
ATOM 8095 C CA . GLY B 1 139 ? 5.297 -19.125 -4.641 1 84.62 139 GLY B CA 1
ATOM 8096 C C . GLY B 1 139 ? 4.273 -18.328 -3.857 1 84.62 139 GLY B C 1
ATOM 8097 O O . GLY B 1 139 ? 3.322 -17.797 -4.434 1 84.62 139 GLY B O 1
ATOM 8098 N N . MET B 1 140 ? 4.477 -18.203 -2.578 1 87.06 140 MET B N 1
ATOM 8099 C CA . MET B 1 140 ? 3.529 -17.5 -1.714 1 87.06 140 MET B CA 1
ATOM 8100 C C . MET B 1 140 ? 3.619 -16 -1.91 1 87.06 140 MET B C 1
ATOM 8102 O O . MET B 1 140 ? 2.678 -15.266 -1.592 1 87.06 140 MET B O 1
ATOM 8106 N N . SER B 1 141 ? 4.691 -15.508 -2.402 1 83 141 SER B N 1
ATOM 8107 C CA . SER B 1 141 ? 4.848 -14.07 -2.637 1 83 141 SER B CA 1
ATOM 8108 C C . SER B 1 141 ? 3.805 -13.555 -3.621 1 83 141 SER B C 1
ATOM 8110 O O . SER B 1 141 ? 3.377 -12.406 -3.529 1 83 141 SER B O 1
ATOM 8112 N N . TYR B 1 142 ? 3.357 -14.406 -4.531 1 87.44 142 TYR B N 1
ATOM 8113 C CA . TYR B 1 142 ? 2.348 -14 -5.504 1 87.44 142 TYR B CA 1
ATOM 8114 C C . TYR B 1 142 ? 0.998 -13.781 -4.832 1 87.44 142 TYR B C 1
ATOM 8116 O O . TYR B 1 142 ? 0.173 -13.008 -5.32 1 87.44 142 TYR B O 1
ATOM 8124 N N . PHE B 1 143 ? 0.797 -14.484 -3.73 1 91.12 143 PHE B N 1
ATOM 8125 C CA . PHE B 1 143 ? -0.447 -14.289 -2.996 1 91.12 143 PHE B CA 1
ATOM 8126 C C . PHE B 1 143 ? -0.468 -12.93 -2.318 1 91.12 143 PHE B C 1
ATOM 8128 O O . PHE B 1 143 ? -1.457 -12.195 -2.412 1 91.12 143 PHE B O 1
ATOM 8135 N N . HIS B 1 144 ? 0.583 -12.633 -1.796 1 85.75 144 HIS B N 1
ATOM 8136 C CA . HIS B 1 144 ? 0.677 -11.367 -1.088 1 85.75 144 HIS B CA 1
ATOM 8137 C C . HIS B 1 144 ? 0.61 -10.188 -2.057 1 85.75 144 HIS B C 1
ATOM 8139 O O . HIS B 1 144 ? -0.033 -9.18 -1.769 1 85.75 144 HIS B O 1
ATOM 8145 N N . GLU B 1 145 ? 1.145 -10.312 -3.143 1 82.44 145 GLU B N 1
ATOM 8146 C CA . GLU B 1 145 ? 1.327 -9.172 -4.039 1 82.44 145 GLU B CA 1
ATOM 8147 C C . GLU B 1 145 ? 0.116 -8.992 -4.949 1 82.44 145 GLU B C 1
ATOM 8149 O O . GLU B 1 145 ? -0.29 -7.859 -5.227 1 82.44 145 GLU B O 1
ATOM 8154 N N . THR B 1 146 ? -0.413 -10.141 -5.469 1 89.44 146 THR B N 1
ATOM 8155 C CA . THR B 1 146 ? -1.393 -9.969 -6.535 1 89.44 146 THR B CA 1
ATOM 8156 C C . THR B 1 146 ? -2.66 -10.766 -6.238 1 89.44 146 THR B C 1
ATOM 8158 O O . THR B 1 146 ? -3.76 -10.211 -6.227 1 89.44 146 THR B O 1
ATOM 8161 N N . ILE B 1 147 ? -2.582 -11.992 -5.836 1 95.25 147 ILE B N 1
ATOM 8162 C CA . ILE B 1 147 ? -3.721 -12.898 -5.77 1 95.25 147 ILE B CA 1
ATOM 8163 C C . ILE B 1 147 ? -4.668 -12.461 -4.656 1 95.25 147 ILE B C 1
ATOM 8165 O O . ILE B 1 147 ? -5.891 -12.508 -4.816 1 95.25 147 ILE B O 1
ATOM 8169 N N . TRP B 1 148 ? -4.113 -12.008 -3.572 1 95.62 148 TRP B N 1
ATOM 8170 C CA . TRP B 1 148 ? -4.902 -11.625 -2.408 1 95.62 148 TRP B CA 1
ATOM 8171 C C . TRP B 1 148 ? -5.918 -10.547 -2.768 1 95.62 148 TRP B C 1
ATOM 8173 O O . TRP B 1 148 ? -7.098 -10.656 -2.434 1 95.62 148 TRP B O 1
ATOM 8183 N N . LYS B 1 149 ? -5.527 -9.602 -3.469 1 93.81 149 LYS B N 1
ATOM 8184 C CA . LYS B 1 149 ? -6.418 -8.516 -3.865 1 93.81 149 LYS B CA 1
ATOM 8185 C C . LYS B 1 149 ? -7.125 -8.836 -5.18 1 93.81 149 LYS B C 1
ATOM 8187 O O . LYS B 1 149 ? -8.172 -8.258 -5.488 1 93.81 149 LYS B O 1
ATOM 8192 N N . GLY B 1 150 ? -6.562 -9.734 -5.926 1 94.44 150 GLY B N 1
ATOM 8193 C CA . GLY B 1 150 ? -7.105 -10.078 -7.23 1 94.44 150 GLY B CA 1
ATOM 8194 C C . GLY B 1 150 ? -8.391 -10.875 -7.148 1 94.44 150 GLY B C 1
ATOM 8195 O O . GLY B 1 150 ? -9.305 -10.68 -7.957 1 94.44 150 GLY B O 1
ATOM 8196 N N . VAL B 1 151 ? -8.531 -11.672 -6.129 1 95.94 151 VAL B N 1
ATOM 8197 C CA . VAL B 1 151 ? -9.672 -12.578 -6.027 1 95.94 151 VAL B CA 1
ATOM 8198 C C . VAL B 1 151 ? -10.945 -11.781 -5.762 1 95.94 151 VAL B C 1
ATOM 8200 O O . VAL B 1 151 ? -11.938 -11.93 -6.477 1 95.94 151 VAL B O 1
ATOM 8203 N N . PRO B 1 152 ? -10.906 -10.867 -4.77 1 95.81 152 PRO B N 1
ATOM 8204 C CA . PRO B 1 152 ? -12.125 -10.086 -4.559 1 95.81 152 PRO B CA 1
ATOM 8205 C C . PRO B 1 152 ? -12.453 -9.188 -5.742 1 95.81 152 PRO B C 1
ATOM 8207 O O . PRO B 1 152 ? -13.633 -8.984 -6.059 1 95.81 152 PRO B O 1
ATOM 8210 N N . LYS B 1 153 ? -11.523 -8.625 -6.371 1 94.44 153 LYS B N 1
ATOM 8211 C CA . LYS B 1 153 ? -11.742 -7.797 -7.555 1 94.44 153 LYS B CA 1
ATOM 8212 C C . LYS B 1 153 ? -12.422 -8.594 -8.664 1 94.44 153 LYS B C 1
ATOM 8214 O O . LYS B 1 153 ? -13.352 -8.109 -9.312 1 94.44 153 LYS B O 1
ATOM 8219 N N . PHE B 1 154 ? -11.953 -9.719 -8.867 1 94.69 154 PHE B N 1
ATOM 8220 C CA . PHE B 1 154 ? -12.523 -10.602 -9.875 1 94.69 154 PHE B CA 1
ATOM 8221 C C . PHE B 1 154 ? -13.961 -10.969 -9.531 1 94.69 154 PHE B C 1
ATOM 8223 O O . PHE B 1 154 ? -14.844 -10.898 -10.383 1 94.69 154 PHE B O 1
ATOM 8230 N N . LEU B 1 155 ? -14.18 -11.344 -8.305 1 96.19 155 LEU B N 1
ATOM 8231 C CA . LEU B 1 155 ? -15.516 -11.766 -7.895 1 96.19 155 LEU B CA 1
ATOM 8232 C C . LEU B 1 155 ? -16.5 -10.609 -7.992 1 96.19 155 LEU B C 1
ATOM 8234 O O . LEU B 1 155 ? -17.688 -10.812 -8.305 1 96.19 155 LEU B O 1
ATOM 8238 N N . ARG B 1 156 ? -16.062 -9.414 -7.699 1 94.62 156 ARG B N 1
ATOM 8239 C CA . ARG B 1 156 ? -16.906 -8.242 -7.906 1 94.62 156 ARG B CA 1
ATOM 8240 C C . ARG B 1 156 ? -17.281 -8.094 -9.375 1 94.62 156 ARG B C 1
ATOM 8242 O O . ARG B 1 156 ? -18.422 -7.734 -9.695 1 94.62 156 ARG B O 1
ATOM 8249 N N . ARG B 1 157 ? -16.312 -8.352 -10.195 1 94 157 ARG B N 1
ATOM 8250 C CA . ARG B 1 157 ? -16.578 -8.273 -11.625 1 94 157 ARG B CA 1
ATOM 8251 C C . ARG B 1 157 ? -17.594 -9.32 -12.055 1 94 157 ARG B C 1
ATOM 8253 O O . ARG B 1 157 ? -18.406 -9.07 -12.945 1 94 157 ARG B O 1
ATOM 8260 N N . VAL B 1 158 ? -17.484 -10.453 -11.453 1 95.12 158 VAL B N 1
ATOM 8261 C CA . VAL B 1 158 ? -18.469 -11.5 -11.734 1 95.12 158 VAL B CA 1
ATOM 8262 C C . VAL B 1 158 ? -19.859 -11.016 -11.344 1 95.12 158 VAL B C 1
ATOM 8264 O O . VAL B 1 158 ? -20.828 -11.195 -12.094 1 95.12 158 VAL B O 1
ATOM 8267 N N . ASP B 1 159 ? -19.953 -10.398 -10.188 1 95.38 159 ASP B N 1
ATOM 8268 C CA . ASP B 1 159 ? -21.219 -9.844 -9.734 1 95.38 159 ASP B CA 1
ATOM 8269 C C . ASP B 1 159 ? -21.75 -8.797 -10.719 1 95.38 159 ASP B C 1
ATOM 8271 O O . ASP B 1 159 ? -22.938 -8.773 -11.023 1 95.38 159 ASP B O 1
ATOM 8275 N N . THR B 1 160 ? -20.875 -7.969 -11.125 1 94.44 160 THR B N 1
ATOM 8276 C CA . THR B 1 160 ? -21.25 -6.914 -12.062 1 94.44 160 THR B CA 1
ATOM 8277 C C . THR B 1 160 ? -21.734 -7.512 -13.383 1 94.44 160 THR B C 1
ATOM 8279 O O . THR B 1 160 ? -22.734 -7.059 -13.945 1 94.44 160 THR B O 1
ATOM 8282 N N . ALA B 1 161 ? -21 -8.508 -13.867 1 94 161 ALA B N 1
ATOM 8283 C CA . ALA B 1 161 ? -21.375 -9.18 -15.109 1 94 161 ALA B CA 1
ATOM 8284 C C . ALA B 1 161 ? -22.734 -9.844 -14.969 1 94 161 ALA B C 1
ATOM 8286 O O . ALA B 1 161 ? -23.547 -9.836 -15.914 1 94 161 ALA B O 1
ATOM 8287 N N . LEU B 1 162 ? -22.984 -10.422 -13.828 1 95.5 162 LEU B N 1
ATOM 8288 C CA . LEU B 1 162 ? -24.281 -11.055 -13.57 1 95.5 162 LEU B CA 1
ATOM 8289 C C . LEU B 1 162 ? -25.391 -10.023 -13.539 1 95.5 162 LEU B C 1
ATOM 8291 O O . LEU B 1 162 ? -26.484 -10.258 -14.07 1 95.5 162 LEU B O 1
ATOM 8295 N N . LYS B 1 163 ? -25.109 -8.922 -12.914 1 94.38 163 LYS B N 1
ATOM 8296 C CA . LYS B 1 163 ? -26.094 -7.84 -12.867 1 94.38 163 LYS B CA 1
ATOM 8297 C C . LYS B 1 163 ? -26.453 -7.355 -14.273 1 94.38 163 LYS B C 1
ATOM 8299 O O . LYS B 1 163 ? -27.609 -7.031 -14.547 1 94.38 163 LYS B O 1
ATOM 8304 N N . ASN B 1 164 ? -25.5 -7.336 -15.102 1 92.75 164 ASN B N 1
ATOM 8305 C CA . ASN B 1 164 ? -25.688 -6.848 -16.469 1 92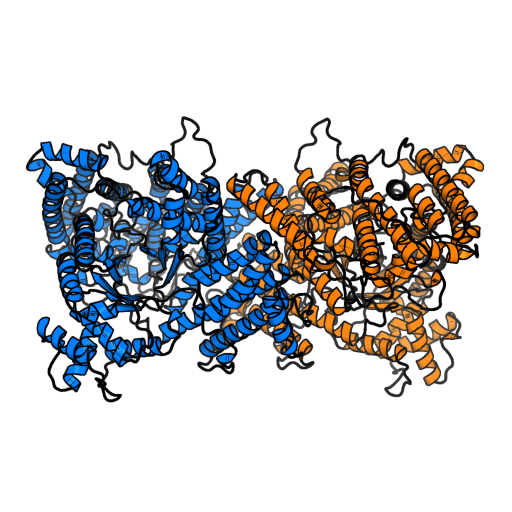.75 164 ASN B CA 1
ATOM 8306 C C . ASN B 1 164 ? -26.578 -7.789 -17.281 1 92.75 164 ASN B C 1
ATOM 8308 O O . ASN B 1 164 ? -27.156 -7.383 -18.281 1 92.75 164 ASN B O 1
ATOM 8312 N N . ILE B 1 165 ? -26.703 -9.008 -16.844 1 94.06 165 ILE B N 1
ATOM 8313 C CA . ILE B 1 165 ? -27.562 -9.93 -17.562 1 94.06 165 ILE B CA 1
ATOM 8314 C C . ILE B 1 165 ? -28.875 -10.102 -16.812 1 94.06 165 ILE B C 1
ATOM 8316 O O . ILE B 1 165 ? -29.688 -10.969 -17.141 1 94.06 165 ILE B O 1
ATOM 8320 N N . GLY B 1 166 ? -29.047 -9.352 -15.727 1 92.88 166 GLY B N 1
ATOM 8321 C CA . GLY B 1 166 ? -30.344 -9.289 -15.078 1 92.88 166 GLY B CA 1
ATOM 8322 C C . GLY B 1 166 ? -30.375 -10 -13.742 1 92.88 166 GLY B C 1
ATOM 8323 O O . GLY B 1 166 ? -31.438 -10.148 -13.141 1 92.88 166 GLY B O 1
ATOM 8324 N N . ILE B 1 167 ? -29.266 -10.5 -13.258 1 95 167 ILE B N 1
ATOM 8325 C CA . ILE B 1 167 ? -29.219 -11.156 -11.961 1 95 167 ILE B CA 1
ATOM 8326 C C . ILE B 1 167 ? -28.75 -10.172 -10.898 1 95 167 ILE B C 1
ATOM 8328 O O . ILE B 1 167 ? -27.594 -9.742 -10.914 1 95 167 ILE B O 1
ATOM 8332 N N . ASN B 1 168 ? -29.547 -9.891 -9.992 1 90.5 168 ASN B N 1
ATOM 8333 C CA . ASN B 1 168 ? -29.203 -8.906 -8.969 1 90.5 168 ASN B CA 1
ATOM 8334 C C . ASN B 1 168 ? -28.625 -9.562 -7.727 1 90.5 168 ASN B C 1
ATOM 8336 O O . ASN B 1 168 ? -28.031 -8.891 -6.879 1 90.5 168 ASN B O 1
ATOM 8340 N N . GLU B 1 169 ? -28.75 -10.844 -7.73 1 91 169 GLU B N 1
ATOM 8341 C CA . GLU B 1 169 ? -28.172 -11.57 -6.602 1 91 169 GLU B CA 1
ATOM 8342 C C . GLU B 1 169 ? -26.656 -11.727 -6.754 1 91 169 GLU B C 1
ATOM 8344 O O . GLU B 1 169 ? -26.172 -11.992 -7.852 1 91 169 GLU B O 1
ATOM 8349 N N . ARG B 1 170 ? -26 -11.492 -5.719 1 93.06 170 ARG B N 1
ATOM 8350 C CA . ARG B 1 170 ? -24.547 -11.68 -5.738 1 93.06 170 ARG B CA 1
ATOM 8351 C C . ARG B 1 170 ? -24.172 -13.141 -5.523 1 93.06 170 ARG B C 1
ATOM 8353 O O . ARG B 1 170 ? -24.938 -13.898 -4.934 1 93.06 170 ARG B O 1
ATOM 8360 N N . VAL B 1 171 ? -23.031 -13.453 -6.016 1 93.94 171 VAL B N 1
ATOM 8361 C CA . VAL B 1 171 ? -22.516 -14.805 -5.773 1 93.94 171 VAL B CA 1
ATOM 8362 C C . VAL B 1 171 ? -22.281 -15.008 -4.277 1 93.94 171 VAL B C 1
ATOM 8364 O O . VAL B 1 171 ? -21.703 -14.156 -3.611 1 93.94 171 VAL B O 1
ATOM 8367 N N . PRO B 1 172 ? -22.844 -16.109 -3.779 1 94.06 172 PRO B N 1
ATOM 8368 C CA . PRO B 1 172 ? -22.594 -16.359 -2.359 1 94.06 172 PRO B CA 1
ATOM 8369 C C . PRO B 1 172 ? -21.109 -16.312 -2.004 1 94.06 172 PRO B C 1
ATOM 8371 O O . PRO B 1 172 ? -20.266 -16.781 -2.783 1 94.06 172 PRO B O 1
ATOM 8374 N N . TYR B 1 173 ? -20.812 -15.758 -0.82 1 92.88 173 TYR B N 1
ATOM 8375 C CA . TYR B 1 173 ? -19.422 -15.547 -0.449 1 92.88 173 TYR B CA 1
ATOM 8376 C C . TYR B 1 173 ? -18.688 -16.875 -0.323 1 92.88 173 TYR B C 1
ATOM 8378 O O . TYR B 1 173 ? -17.469 -16.922 -0.477 1 92.88 173 TYR B O 1
ATOM 8386 N N . ASN B 1 174 ? -19.438 -17.922 -0.024 1 91.69 174 ASN B N 1
ATOM 8387 C CA . ASN B 1 174 ? -18.812 -19.203 0.218 1 91.69 174 ASN B CA 1
ATOM 8388 C C . ASN B 1 174 ? -18.812 -20.078 -1.035 1 91.69 174 ASN B C 1
ATOM 8390 O O . ASN B 1 174 ? -18.516 -21.266 -0.971 1 91.69 174 ASN B O 1
ATOM 8394 N N . ALA B 1 175 ? -19.219 -19.453 -2.197 1 91.38 175 ALA B N 1
ATOM 8395 C CA . ALA B 1 175 ? -19.109 -20.188 -3.455 1 91.38 175 ALA B CA 1
ATOM 8396 C C . ALA B 1 175 ? -17.656 -20.438 -3.822 1 91.38 175 ALA B C 1
ATOM 8398 O O . ALA B 1 175 ? -16.844 -19.516 -3.836 1 91.38 175 ALA B O 1
ATOM 8399 N N . PRO B 1 176 ? -17.328 -21.641 -4.004 1 90.62 176 PRO B N 1
ATOM 8400 C CA . PRO B 1 176 ? -15.922 -21.969 -4.277 1 90.62 176 PRO B CA 1
ATOM 8401 C C . PRO B 1 176 ? -15.555 -21.797 -5.75 1 90.62 176 PRO B C 1
ATOM 8403 O O . PRO B 1 176 ? -14.945 -22.688 -6.348 1 90.62 176 PRO B O 1
ATOM 8406 N N . LEU B 1 177 ? -15.797 -20.625 -6.32 1 93.75 177 LEU B N 1
ATOM 8407 C CA . LEU B 1 177 ? -15.562 -20.375 -7.738 1 93.75 177 LEU B CA 1
ATOM 8408 C C . LEU B 1 177 ? -14.086 -20.547 -8.086 1 93.75 177 LEU B C 1
ATOM 8410 O O . LEU B 1 177 ? -13.75 -21.109 -9.125 1 93.75 177 LEU B O 1
ATOM 8414 N N . ILE B 1 178 ? -13.242 -20.047 -7.211 1 94.81 178 ILE B N 1
ATOM 8415 C CA . ILE B 1 178 ? -11.797 -20.172 -7.395 1 94.81 178 ILE B CA 1
ATOM 8416 C C . ILE B 1 178 ? -11.148 -20.641 -6.098 1 94.81 178 ILE B C 1
ATOM 8418 O O . ILE B 1 178 ? -11.477 -20.156 -5.016 1 94.81 178 ILE B O 1
ATOM 8422 N N . GLN B 1 179 ? -10.336 -21.625 -6.227 1 95.69 179 GLN B N 1
ATOM 8423 C CA . GLN B 1 179 ? -9.562 -22.156 -5.113 1 95.69 179 GLN B CA 1
ATOM 8424 C C . GLN B 1 179 ? -8.094 -22.312 -5.488 1 95.69 179 GLN B C 1
ATOM 8426 O O . GLN B 1 179 ? -7.746 -22.344 -6.672 1 95.69 179 GLN B O 1
ATOM 8431 N N . PHE B 1 180 ? -7.258 -22.344 -4.457 1 96.12 180 PHE B N 1
ATOM 8432 C CA . PHE B 1 180 ? -5.824 -22.469 -4.688 1 96.12 180 PHE B CA 1
ATOM 8433 C C . PHE B 1 180 ? -5.246 -23.625 -3.871 1 96.12 180 PHE B C 1
ATOM 8435 O O . PHE B 1 180 ? -5.613 -23.812 -2.709 1 96.12 180 PHE B O 1
ATOM 8442 N N . SER B 1 181 ? -4.453 -24.406 -4.465 1 96.25 181 SER B N 1
ATOM 8443 C CA . SER B 1 181 ? -3.686 -25.469 -3.836 1 96.25 181 SER B CA 1
ATOM 8444 C C . SER B 1 181 ? -2.217 -25.406 -4.238 1 96.25 181 SER B C 1
ATOM 8446 O O . SER B 1 181 ? -1.839 -24.609 -5.105 1 96.25 181 SER B O 1
ATOM 8448 N N . SER B 1 182 ? -1.38 -26.188 -3.539 1 95.25 182 SER B N 1
ATOM 8449 C CA . SER B 1 182 ? 0.051 -26.125 -3.816 1 95.25 182 SER B CA 1
ATOM 8450 C C . SER B 1 182 ? 0.694 -27.5 -3.715 1 95.25 182 SER B C 1
ATOM 8452 O O . SER B 1 182 ? 0.209 -28.375 -2.98 1 95.25 182 SER B O 1
ATOM 8454 N N . TRP B 1 183 ? 1.772 -27.656 -4.504 1 93.69 183 TRP B N 1
ATOM 8455 C CA . TRP B 1 183 ? 2.623 -28.828 -4.406 1 93.69 183 TRP B CA 1
ATOM 8456 C C . TRP B 1 183 ? 3.943 -28.5 -3.719 1 93.69 183 TRP B C 1
ATOM 8458 O O . TRP B 1 183 ? 4.711 -29.391 -3.365 1 93.69 183 TRP B O 1
ATOM 8468 N N . MET B 1 184 ? 4.152 -27.281 -3.467 1 92 184 MET B N 1
ATOM 8469 C CA . MET B 1 184 ? 5.453 -26.844 -2.973 1 92 184 MET B CA 1
ATOM 8470 C C . MET B 1 184 ? 5.656 -27.266 -1.521 1 92 184 MET B C 1
ATOM 8472 O O . MET B 1 184 ? 5.121 -26.641 -0.605 1 92 184 MET B O 1
ATOM 8476 N N . GLY B 1 185 ? 6.469 -28.203 -1.407 1 92.31 185 GLY B N 1
ATOM 8477 C CA . GLY B 1 185 ? 6.703 -28.766 -0.091 1 92.31 185 GLY B CA 1
ATOM 8478 C C . GLY B 1 185 ? 5.945 -30.062 0.141 1 92.31 185 GLY B C 1
ATOM 8479 O O . GLY B 1 185 ? 6.066 -30.672 1.202 1 92.31 185 GLY B O 1
ATOM 8480 N N . GLY B 1 186 ? 5.191 -30.516 -0.845 1 95.12 186 GLY B N 1
ATOM 8481 C CA . GLY B 1 186 ? 4.434 -31.75 -0.739 1 95.12 186 GLY B CA 1
ATOM 8482 C C . GLY B 1 186 ? 4.758 -32.75 -1.838 1 95.12 186 GLY B C 1
ATOM 8483 O O . GLY B 1 186 ? 4.43 -33.938 -1.729 1 95.12 186 GLY B O 1
ATOM 8484 N N . ASP B 1 187 ? 5.414 -32.344 -2.812 1 92.38 187 ASP B N 1
ATOM 8485 C CA . ASP B 1 187 ? 5.766 -33.188 -3.941 1 92.38 187 ASP B CA 1
ATOM 8486 C C . ASP B 1 187 ? 7.059 -33.969 -3.67 1 92.38 187 ASP B C 1
ATOM 8488 O O . ASP B 1 187 ? 8.156 -33.406 -3.803 1 92.38 187 ASP B O 1
ATOM 8492 N N . ARG B 1 188 ? 6.973 -35.188 -3.406 1 92 188 ARG B N 1
ATOM 8493 C CA . ARG B 1 188 ? 8.117 -36.031 -3.039 1 92 188 ARG B CA 1
ATOM 8494 C C . ARG B 1 188 ? 8.5 -36.969 -4.172 1 92 188 ARG B C 1
ATOM 8496 O O . ARG B 1 188 ? 9.508 -37.688 -4.082 1 92 188 ARG B O 1
ATOM 8503 N N . ASP B 1 189 ? 7.84 -36.938 -5.184 1 87 189 ASP B N 1
ATOM 8504 C CA . ASP B 1 189 ? 8.125 -37.844 -6.289 1 87 189 ASP B CA 1
ATOM 8505 C C . ASP B 1 189 ? 9.508 -37.594 -6.883 1 87 189 ASP B C 1
ATOM 8507 O O . ASP B 1 189 ? 9.68 -36.656 -7.672 1 87 189 ASP B O 1
ATOM 8511 N N . GLY B 1 190 ? 10.375 -38.406 -6.52 1 78.69 190 GLY B N 1
ATOM 8512 C CA . GLY B 1 190 ? 11.734 -38.281 -7.027 1 78.69 190 GLY B CA 1
ATOM 8513 C C . GLY B 1 190 ? 12.508 -37.125 -6.41 1 78.69 190 GLY B C 1
ATOM 8514 O O . GLY B 1 190 ? 13.516 -36.688 -6.965 1 78.69 190 GLY B O 1
ATOM 8515 N N . ASN B 1 191 ? 12 -36.594 -5.375 1 86 191 ASN B N 1
ATOM 8516 C CA . ASN B 1 191 ? 12.672 -35.5 -4.711 1 86 191 ASN B CA 1
ATOM 8517 C C . ASN B 1 191 ? 12.969 -35.812 -3.248 1 86 191 ASN B C 1
ATOM 8519 O O . ASN B 1 191 ? 12.125 -35.594 -2.377 1 86 191 ASN B O 1
ATOM 8523 N N . PRO B 1 192 ? 14.195 -36.125 -2.955 1 87.88 192 PRO B N 1
ATOM 8524 C CA . PRO B 1 192 ? 14.547 -36.5 -1.581 1 87.88 192 PRO B CA 1
ATOM 8525 C C . PRO B 1 192 ? 14.609 -35.281 -0.648 1 87.88 192 PRO B C 1
ATOM 8527 O O . PRO B 1 192 ? 14.672 -35.469 0.573 1 87.88 192 PRO B O 1
ATOM 8530 N N . ARG B 1 193 ? 14.539 -34.156 -1.208 1 89 193 ARG B N 1
ATOM 8531 C CA . ARG B 1 193 ? 14.695 -32.938 -0.401 1 89 193 ARG B CA 1
ATOM 8532 C C . ARG B 1 193 ? 13.375 -32.531 0.24 1 89 193 ARG B C 1
ATOM 8534 O O . ARG B 1 193 ? 13.352 -31.719 1.155 1 89 193 ARG B O 1
ATOM 8541 N N . VAL B 1 194 ? 12.344 -33.094 -0.233 1 93.5 194 VAL B N 1
ATOM 8542 C CA . VAL B 1 194 ? 11.055 -32.844 0.4 1 93.5 194 VAL B CA 1
ATOM 8543 C C . VAL B 1 194 ? 10.828 -33.875 1.517 1 93.5 194 VAL B C 1
ATOM 8545 O O . VAL B 1 194 ? 10.281 -34.938 1.278 1 93.5 194 VAL B O 1
ATOM 8548 N N . THR B 1 195 ? 11.219 -33.406 2.709 1 95.12 195 THR B N 1
ATOM 8549 C CA . THR B 1 195 ? 11.141 -34.25 3.887 1 95.12 195 THR B CA 1
ATOM 8550 C C . THR B 1 195 ? 9.891 -33.938 4.699 1 95.12 195 THR B C 1
ATOM 8552 O O . THR B 1 195 ? 9.211 -32.938 4.445 1 95.12 195 THR B O 1
ATOM 8555 N N . PRO B 1 196 ? 9.57 -34.844 5.605 1 96.19 196 PRO B N 1
ATOM 8556 C CA . PRO B 1 196 ? 8.43 -34.562 6.484 1 96.19 196 PRO B CA 1
ATOM 8557 C C . PRO B 1 196 ? 8.586 -33.219 7.227 1 96.19 196 PRO B C 1
ATOM 8559 O O . PRO B 1 196 ? 7.605 -32.5 7.402 1 96.19 196 PRO B O 1
ATOM 8562 N N . GLU B 1 197 ? 9.773 -32.906 7.625 1 93.19 197 GLU B N 1
ATOM 8563 C CA . GLU B 1 197 ? 10.031 -31.656 8.305 1 93.19 197 GLU B CA 1
ATOM 8564 C C . GLU B 1 197 ? 9.75 -30.469 7.383 1 93.19 197 GLU B C 1
ATOM 8566 O O . GLU B 1 197 ? 9.227 -29.438 7.824 1 93.19 197 GLU B O 1
ATOM 8571 N N . VAL B 1 198 ? 10.109 -30.641 6.113 1 92.94 198 VAL B N 1
ATOM 8572 C CA . VAL B 1 198 ? 9.844 -29.594 5.129 1 92.94 198 VAL B CA 1
ATOM 8573 C C . VAL B 1 198 ? 8.336 -29.391 4.98 1 92.94 198 VAL B C 1
ATOM 8575 O O . VAL B 1 198 ? 7.859 -28.25 4.941 1 92.94 198 VAL B O 1
ATOM 8578 N N . THR B 1 199 ? 7.641 -30.438 4.91 1 96.19 199 THR B N 1
ATOM 8579 C CA . THR B 1 199 ? 6.188 -30.359 4.781 1 96.19 199 THR B CA 1
ATOM 8580 C C . THR B 1 199 ? 5.574 -29.656 5.988 1 96.19 199 THR B C 1
ATOM 8582 O O . THR B 1 199 ? 4.676 -28.828 5.832 1 96.19 199 THR B O 1
ATOM 8585 N N . ARG B 1 200 ? 6.078 -29.984 7.152 1 93.94 200 ARG B N 1
ATOM 8586 C CA . ARG B 1 200 ? 5.617 -29.312 8.367 1 93.94 200 ARG B CA 1
ATOM 8587 C C . ARG B 1 200 ? 5.883 -27.812 8.312 1 93.94 200 ARG B C 1
ATOM 8589 O O . ARG B 1 200 ? 4.996 -27.016 8.609 1 93.94 200 ARG B O 1
ATOM 8596 N N . ASP B 1 201 ? 7.004 -27.5 7.891 1 90.62 201 ASP B N 1
ATOM 8597 C CA . ASP B 1 201 ? 7.422 -26.094 7.824 1 90.62 201 ASP B CA 1
ATOM 8598 C C . ASP B 1 201 ? 6.551 -25.312 6.848 1 90.62 201 ASP B C 1
ATOM 8600 O O . ASP B 1 201 ? 6.109 -24.203 7.156 1 90.62 201 ASP B O 1
ATOM 8604 N N . VAL B 1 202 ? 6.352 -25.844 5.703 1 92.62 202 VAL B N 1
ATOM 8605 C CA . VAL B 1 202 ? 5.645 -25.141 4.645 1 92.62 202 VAL B CA 1
ATOM 8606 C C . VAL B 1 202 ? 4.188 -24.922 5.051 1 92.62 202 VAL B C 1
ATOM 8608 O O . VAL B 1 202 ? 3.611 -23.859 4.773 1 92.62 202 VAL B O 1
ATOM 8611 N N . CYS B 1 203 ? 3.629 -25.828 5.73 1 94.31 203 CYS B N 1
ATOM 8612 C CA . CYS B 1 203 ? 2.248 -25.688 6.184 1 94.31 203 CYS B CA 1
ATOM 8613 C C . CYS B 1 203 ? 2.129 -24.609 7.258 1 94.31 203 CYS B C 1
ATOM 8615 O O . CYS B 1 203 ? 1.225 -23.781 7.203 1 94.31 203 CYS B O 1
ATOM 8617 N N . LEU B 1 204 ? 3.051 -24.672 8.211 1 91.56 204 LEU B N 1
ATOM 8618 C CA . LEU B 1 204 ? 3.029 -23.688 9.289 1 91.56 204 LEU B CA 1
ATOM 8619 C C . LEU B 1 204 ? 3.295 -22.297 8.758 1 91.56 204 LEU B C 1
ATOM 8621 O O . LEU B 1 204 ? 2.684 -21.328 9.211 1 91.56 204 LEU B O 1
ATOM 8625 N N . LEU B 1 205 ? 4.129 -22.25 7.84 1 90.06 205 LEU B N 1
ATOM 8626 C CA . LEU B 1 205 ? 4.426 -20.953 7.223 1 90.06 205 LEU B CA 1
ATOM 8627 C C . LEU B 1 205 ? 3.205 -20.406 6.492 1 90.06 205 LEU B C 1
ATOM 8629 O O . LEU B 1 205 ? 2.924 -19.219 6.559 1 90.06 205 LEU B O 1
ATOM 8633 N N . ALA B 1 206 ? 2.564 -21.219 5.766 1 92.56 206 ALA B N 1
ATOM 8634 C CA . ALA B 1 206 ? 1.361 -20.797 5.047 1 92.56 206 ALA B CA 1
ATOM 8635 C C . ALA B 1 206 ? 0.295 -20.297 6.016 1 92.56 206 ALA B C 1
ATOM 8637 O O . ALA B 1 206 ? -0.37 -19.297 5.75 1 92.56 206 ALA B O 1
ATOM 8638 N N . ARG B 1 207 ? 0.147 -20.922 7.109 1 92.94 207 ARG B N 1
ATOM 8639 C CA . ARG B 1 207 ? -0.818 -20.516 8.125 1 92.94 207 ARG B CA 1
ATOM 8640 C C . ARG B 1 207 ? -0.432 -19.172 8.727 1 92.94 207 ARG B C 1
ATOM 8642 O O . ARG B 1 207 ? -1.294 -18.312 8.961 1 92.94 207 ARG B O 1
ATOM 8649 N N . MET B 1 208 ? 0.815 -19.047 8.992 1 91.25 208 MET B N 1
ATOM 8650 C CA . MET B 1 208 ? 1.307 -17.781 9.523 1 91.25 208 MET B CA 1
ATOM 8651 C C . MET B 1 208 ? 1.036 -16.641 8.547 1 91.25 208 MET B C 1
ATOM 8653 O O . MET B 1 208 ? 0.599 -15.562 8.945 1 91.25 208 MET B O 1
ATOM 8657 N N . MET B 1 209 ? 1.269 -16.891 7.281 1 91.56 209 MET B N 1
ATOM 8658 C CA . MET B 1 209 ? 1.044 -15.875 6.25 1 91.56 209 MET B CA 1
ATOM 8659 C C . MET B 1 209 ? -0.436 -15.523 6.148 1 91.56 209 MET B C 1
ATOM 8661 O O . MET B 1 209 ? -0.791 -14.352 6.023 1 91.56 209 MET B O 1
ATOM 8665 N N . ALA B 1 210 ? -1.246 -16.5 6.223 1 94.56 210 ALA B N 1
ATOM 8666 C CA . ALA B 1 210 ? -2.686 -16.266 6.188 1 94.56 210 ALA B CA 1
ATOM 8667 C C . ALA B 1 210 ? -3.125 -15.383 7.355 1 94.56 210 ALA B C 1
ATOM 8669 O O . ALA B 1 210 ? -3.863 -14.414 7.168 1 94.56 210 ALA B O 1
ATOM 8670 N N . ALA B 1 211 ? -2.639 -15.727 8.516 1 94.56 211 ALA B N 1
ATOM 8671 C CA . ALA B 1 211 ? -2.992 -14.961 9.711 1 94.56 211 ALA B CA 1
ATOM 8672 C C . ALA B 1 211 ? -2.543 -13.508 9.586 1 94.56 211 ALA B C 1
ATOM 8674 O O . ALA B 1 211 ? -3.262 -12.594 9.992 1 94.56 211 ALA B O 1
ATOM 8675 N N . ASN B 1 212 ? -1.426 -13.328 9.008 1 91.06 212 ASN B N 1
ATOM 8676 C CA . ASN B 1 212 ? -0.909 -11.977 8.805 1 91.06 212 ASN B CA 1
ATOM 8677 C C . ASN B 1 212 ? -1.779 -11.188 7.836 1 91.06 212 ASN B C 1
ATOM 8679 O O . ASN B 1 212 ? -2.031 -10 8.055 1 91.06 212 ASN B O 1
ATOM 8683 N N . LEU B 1 213 ? -2.166 -11.805 6.781 1 93.88 213 LEU B N 1
ATOM 8684 C CA . LEU B 1 213 ? -3.016 -11.148 5.793 1 93.88 213 LEU B CA 1
ATOM 8685 C C . LEU B 1 213 ? -4.375 -10.797 6.391 1 93.88 213 LEU B C 1
ATOM 8687 O O . LEU B 1 213 ? -4.867 -9.68 6.211 1 93.88 213 LEU B O 1
ATOM 8691 N N . TYR B 1 214 ? -4.922 -11.703 7.168 1 96.38 214 TYR B N 1
ATOM 8692 C CA . TYR B 1 214 ? -6.215 -11.469 7.801 1 96.38 214 TYR B CA 1
ATOM 8693 C C . TYR B 1 214 ? -6.113 -10.367 8.844 1 96.38 214 TYR B C 1
ATOM 8695 O O . TYR B 1 214 ? -7.012 -9.531 8.969 1 96.38 214 TYR B O 1
ATOM 8703 N N . TYR B 1 215 ? -5.035 -10.383 9.547 1 92.56 215 TYR B N 1
ATOM 8704 C CA . TYR B 1 215 ? -4.801 -9.375 10.57 1 92.56 215 TYR B CA 1
ATOM 8705 C C . TYR B 1 215 ? -4.797 -7.973 9.969 1 92.56 215 TYR B C 1
ATOM 8707 O O . TYR B 1 215 ? -5.461 -7.066 10.469 1 92.56 215 TYR B O 1
ATOM 8715 N N . SER B 1 216 ? -4.141 -7.832 8.938 1 89.81 216 SER B N 1
ATOM 8716 C CA . SER B 1 216 ? -4.059 -6.539 8.266 1 89.81 216 SER B CA 1
ATOM 8717 C C . SER B 1 216 ? -5.418 -6.113 7.723 1 89.81 216 SER B C 1
ATOM 8719 O O . SER B 1 216 ? -5.789 -4.941 7.809 1 89.81 216 SER B O 1
ATOM 8721 N N . GLN B 1 217 ? -6.121 -7.043 7.215 1 93.81 217 GLN B N 1
ATOM 8722 C CA . GLN B 1 217 ? -7.422 -6.73 6.625 1 93.81 217 GLN B CA 1
ATOM 8723 C C . GLN B 1 217 ? -8.438 -6.348 7.703 1 93.81 217 GLN B C 1
ATOM 8725 O O . GLN B 1 217 ? -9.281 -5.484 7.48 1 93.81 217 GLN B O 1
ATOM 8730 N N . ILE B 1 218 ? -8.398 -6.941 8.828 1 94.12 218 ILE B N 1
ATOM 8731 C CA . ILE B 1 218 ? -9.336 -6.652 9.906 1 94.12 218 ILE B CA 1
ATOM 8732 C C . ILE B 1 218 ? -9.094 -5.242 10.438 1 94.12 218 ILE B C 1
ATOM 8734 O O . ILE B 1 218 ? -10.039 -4.543 10.82 1 94.12 218 ILE B O 1
ATOM 8738 N N . GLU B 1 219 ? -7.871 -4.816 10.469 1 87.31 219 GLU B N 1
ATOM 8739 C CA . GLU B 1 219 ? -7.555 -3.463 10.914 1 87.31 219 GLU B CA 1
ATOM 8740 C C . GLU B 1 219 ? -8.188 -2.418 10 1 87.31 219 GLU B C 1
ATOM 8742 O O . GLU B 1 219 ? -8.711 -1.406 10.469 1 87.31 219 GLU B O 1
ATOM 8747 N N . ASP B 1 220 ? -8.188 -2.682 8.789 1 87.75 220 ASP B N 1
ATOM 8748 C CA . ASP B 1 220 ? -8.836 -1.787 7.832 1 87.75 220 ASP B CA 1
ATOM 8749 C C . ASP B 1 220 ? -10.352 -1.811 7.996 1 87.75 220 ASP B C 1
ATOM 8751 O O . ASP B 1 220 ? -11 -0.767 7.934 1 87.75 220 ASP B O 1
ATOM 8755 N N . LEU B 1 221 ? -10.805 -3.014 8.211 1 92.94 221 LEU B N 1
ATOM 8756 C CA . LEU B 1 221 ? -12.25 -3.182 8.344 1 92.94 221 LEU B CA 1
ATOM 8757 C C . LEU B 1 221 ? -12.766 -2.463 9.586 1 92.94 221 LEU B C 1
ATOM 8759 O O . LEU B 1 221 ? -13.906 -1.984 9.602 1 92.94 221 LEU B O 1
ATOM 8763 N N . MET B 1 222 ? -11.977 -2.383 10.609 1 90.94 222 MET B N 1
ATOM 8764 C CA . MET B 1 222 ? -12.359 -1.712 11.852 1 90.94 222 MET B CA 1
ATOM 8765 C C . MET B 1 222 ? -12.578 -0.22 11.617 1 90.94 222 MET B C 1
ATOM 8767 O O . MET B 1 222 ? -13.391 0.406 12.297 1 90.94 222 MET B O 1
ATOM 8771 N N . PHE B 1 223 ? -11.938 0.359 10.633 1 84.12 223 PHE B N 1
ATOM 8772 C CA . PHE B 1 223 ? -12.141 1.763 10.305 1 84.12 223 PHE B CA 1
ATOM 8773 C C . PHE B 1 223 ? -13.383 1.934 9.438 1 84.12 223 PHE B C 1
ATOM 8775 O O . PHE B 1 223 ? -14.047 2.971 9.492 1 84.12 223 PHE B O 1
ATOM 8782 N N . GLU B 1 224 ? -13.695 0.912 8.789 1 90.06 224 GLU B N 1
ATOM 8783 C CA . GLU B 1 224 ? -14.828 0.991 7.867 1 90.06 224 GLU B CA 1
ATOM 8784 C C . GLU B 1 224 ? -16.156 0.744 8.594 1 90.06 224 GLU B C 1
ATOM 8786 O O . GLU B 1 224 ? -17.172 1.368 8.281 1 90.06 224 GLU B O 1
ATOM 8791 N N . LEU B 1 225 ? -16.078 -0.15 9.555 1 94 225 LEU B N 1
ATOM 8792 C CA . LEU B 1 225 ? -17.328 -0.505 10.227 1 94 225 LEU B CA 1
ATOM 8793 C C . LEU B 1 225 ? -17.438 0.201 11.578 1 94 225 LEU B C 1
ATOM 8795 O O . LEU B 1 225 ? -17.453 -0.449 12.625 1 94 225 LEU B O 1
ATOM 8799 N N . SER B 1 226 ? -17.609 1.444 11.523 1 90.31 226 SER B N 1
ATOM 8800 C CA . SER B 1 226 ? -17.703 2.266 12.727 1 90.31 226 SER B CA 1
ATOM 8801 C C . SER B 1 226 ? -19.156 2.604 13.055 1 90.31 226 SER B C 1
ATOM 8803 O O . SER B 1 226 ? -19.422 3.531 13.82 1 90.31 226 SER B O 1
ATOM 8805 N N . MET B 1 227 ? -20.109 1.82 12.523 1 89.75 227 MET B N 1
ATOM 8806 C CA . MET B 1 227 ? -21.531 2.117 12.703 1 89.75 227 MET B CA 1
ATOM 8807 C C . MET B 1 227 ? -21.984 1.778 14.117 1 89.75 227 MET B C 1
ATOM 8809 O O . MET B 1 227 ? -21.516 0.808 14.711 1 89.75 227 MET B O 1
ATOM 8813 N N . TRP B 1 228 ? -22.969 2.549 14.586 1 86.31 228 TRP B N 1
ATOM 8814 C CA . TRP B 1 228 ? -23.5 2.309 15.914 1 86.31 228 TRP B CA 1
ATOM 8815 C C . TRP B 1 228 ? -24.766 1.462 15.852 1 86.31 228 TRP B C 1
ATOM 8817 O O . TRP B 1 228 ? -25.094 0.735 16.797 1 86.31 228 TRP B O 1
ATOM 8827 N N . ARG B 1 229 ? -25.547 1.585 14.688 1 89.88 229 ARG B N 1
ATOM 8828 C CA . ARG B 1 229 ? -26.781 0.838 14.516 1 89.88 229 ARG B CA 1
ATOM 8829 C C . ARG B 1 229 ? -26.5 -0.619 14.156 1 89.88 229 ARG B C 1
ATOM 8831 O O . ARG B 1 229 ? -25.766 -0.903 13.211 1 89.88 229 ARG B O 1
ATOM 8838 N N . CYS B 1 230 ? -26.984 -1.462 15.023 1 94.12 230 CYS B N 1
ATOM 8839 C CA . CYS B 1 230 ? -26.766 -2.885 14.773 1 94.12 230 CYS B CA 1
ATOM 8840 C C . CYS B 1 230 ? -27.984 -3.699 15.219 1 94.12 230 CYS B C 1
ATOM 8842 O O . CYS B 1 230 ? -28.891 -3.166 15.844 1 94.12 230 CYS B O 1
ATOM 8844 N N . SER B 1 231 ? -28.062 -4.902 14.82 1 95.75 231 SER B N 1
ATOM 8845 C CA . SER B 1 231 ? -29.125 -5.812 15.234 1 95.75 231 SER B CA 1
ATOM 8846 C C . SER B 1 231 ? -29 -6.168 16.703 1 95.75 231 SER B C 1
ATOM 8848 O O . SER B 1 231 ? -27.953 -5.977 17.312 1 95.75 231 SER B O 1
ATOM 8850 N N . ASP B 1 232 ? -30.078 -6.684 17.266 1 95.31 232 ASP B N 1
ATOM 8851 C CA . ASP B 1 232 ? -30.094 -7.078 18.672 1 95.31 232 ASP B CA 1
ATOM 8852 C C . ASP B 1 232 ? -29.109 -8.219 18.938 1 95.31 232 ASP B C 1
ATOM 8854 O O . ASP B 1 232 ? -28.422 -8.234 19.969 1 95.31 232 ASP B O 1
ATOM 8858 N N . GLU B 1 233 ? -29.109 -9.039 17.984 1 96.44 233 GLU B N 1
ATOM 8859 C CA . GLU B 1 233 ? -28.203 -10.18 18.125 1 96.44 233 GLU B CA 1
ATOM 8860 C C . GLU B 1 233 ? -26.75 -9.719 18.234 1 96.44 233 GLU B C 1
ATOM 8862 O O . GLU B 1 233 ? -26.016 -10.188 19.094 1 96.44 233 GLU B O 1
ATOM 8867 N N . LEU B 1 234 ? -26.359 -8.844 17.359 1 96.94 234 LEU B N 1
ATOM 8868 C CA . LEU B 1 234 ? -25 -8.344 17.359 1 96.94 234 LEU B CA 1
ATOM 8869 C C . LEU B 1 234 ? -24.719 -7.516 18.609 1 96.94 234 LEU B C 1
ATOM 8871 O O . LEU B 1 234 ? -23.625 -7.586 19.188 1 96.94 234 LEU B O 1
ATOM 8875 N N . ARG B 1 235 ? -25.672 -6.816 19.078 1 95.38 235 ARG B N 1
ATOM 8876 C CA . ARG B 1 235 ? -25.531 -5.992 20.266 1 95.38 235 ARG B CA 1
ATOM 8877 C C . ARG B 1 235 ? -25.234 -6.852 21.5 1 95.38 235 ARG B C 1
ATOM 8879 O O . ARG B 1 235 ? -24.344 -6.531 22.281 1 95.38 235 ARG B O 1
ATOM 8886 N N . VAL B 1 236 ? -25.953 -7.855 21.594 1 96 236 VAL B N 1
ATOM 8887 C CA . VAL B 1 236 ? -25.766 -8.75 22.734 1 96 236 VAL B CA 1
ATOM 8888 C C . VAL B 1 236 ? -24.359 -9.344 22.703 1 96 236 VAL B C 1
ATOM 8890 O O . VAL B 1 236 ? -23.672 -9.375 23.734 1 96 236 VAL B O 1
ATOM 8893 N N . ARG B 1 237 ? -24 -9.75 21.547 1 95.94 237 ARG B N 1
ATOM 8894 C CA . ARG B 1 237 ? -22.672 -10.328 21.422 1 95.94 237 ARG B CA 1
ATOM 8895 C C . ARG B 1 237 ? -21.594 -9.297 21.734 1 95.94 237 ARG B C 1
ATOM 8897 O O . ARG B 1 237 ? -20.609 -9.617 22.406 1 95.94 237 ARG B O 1
ATOM 8904 N N . ALA B 1 238 ? -21.75 -8.172 21.234 1 95.31 238 ALA B N 1
ATOM 8905 C CA . ALA B 1 238 ? -20.781 -7.098 21.469 1 95.31 238 ALA B CA 1
ATOM 8906 C C . ALA B 1 238 ? -20.688 -6.754 22.953 1 95.31 238 ALA B C 1
ATOM 8908 O O . ALA B 1 238 ? -19.594 -6.52 23.469 1 95.31 238 ALA B O 1
ATOM 8909 N N . ASP B 1 239 ? -21.781 -6.758 23.609 1 94.12 239 ASP B N 1
ATOM 8910 C CA . ASP B 1 239 ? -21.797 -6.422 25.031 1 94.12 239 ASP B CA 1
ATOM 8911 C C . ASP B 1 239 ? -21.078 -7.484 25.859 1 94.12 239 ASP B C 1
ATOM 8913 O O . ASP B 1 239 ? -20.344 -7.156 26.781 1 94.12 239 ASP B O 1
ATOM 8917 N N . VAL B 1 240 ? -21.281 -8.602 25.469 1 93.94 240 VAL B N 1
ATOM 8918 C CA . VAL B 1 240 ? -20.625 -9.695 26.172 1 93.94 240 VAL B CA 1
ATOM 8919 C C . VAL B 1 240 ? -19.109 -9.586 26 1 93.94 240 VAL B C 1
ATOM 8921 O O . VAL B 1 240 ? -18.359 -9.727 26.953 1 93.94 240 VAL B O 1
ATOM 8924 N N . LEU B 1 241 ? -18.734 -9.32 24.859 1 91.38 241 LEU B N 1
ATOM 8925 C CA . LEU B 1 241 ? -17.312 -9.211 24.547 1 91.38 241 LEU B CA 1
ATOM 8926 C C . LEU B 1 241 ? -16.688 -8 25.234 1 91.38 241 LEU B C 1
ATOM 8928 O O . LEU B 1 241 ? -15.555 -8.062 25.703 1 91.38 241 LEU B O 1
ATOM 8932 N N . HIS B 1 242 ? -17.438 -6.98 25.203 1 89 242 HIS B N 1
ATOM 8933 C CA . HIS B 1 242 ? -16.938 -5.754 25.812 1 89 242 HIS B CA 1
ATOM 8934 C C . HIS B 1 242 ? -16.719 -5.934 27.312 1 89 242 HIS B C 1
ATOM 8936 O O . HIS B 1 242 ? -15.742 -5.422 27.859 1 89 242 HIS B O 1
ATOM 8942 N N . ARG B 1 243 ? -17.484 -6.629 27.938 1 84.56 243 ARG B N 1
ATOM 8943 C CA . ARG B 1 243 ? -17.391 -6.871 29.375 1 84.56 243 ARG B CA 1
ATOM 8944 C C . ARG B 1 243 ? -16.219 -7.793 29.703 1 84.56 243 ARG B C 1
ATOM 8946 O O . ARG B 1 243 ? -15.57 -7.648 30.734 1 84.56 243 ARG B O 1
ATOM 8953 N N . SER B 1 244 ? -15.945 -8.578 28.797 1 79.5 244 SER B N 1
ATOM 8954 C CA . SER B 1 244 ? -14.891 -9.562 29.016 1 79.5 244 SER B CA 1
ATOM 8955 C C . SER B 1 244 ? -13.523 -9 28.672 1 79.5 244 SER B C 1
ATOM 8957 O O . SER B 1 244 ? -12.492 -9.578 29.016 1 79.5 244 SER B O 1
ATOM 8959 N N . SER B 1 245 ? -13.523 -7.969 27.922 1 69.81 245 SER B N 1
ATOM 8960 C CA . SER B 1 245 ? -12.273 -7.441 27.391 1 69.81 245 SER B CA 1
ATOM 8961 C C . SER B 1 245 ? -11.422 -6.816 28.5 1 69.81 245 SER B C 1
ATOM 8963 O O . SER B 1 245 ? -11.93 -6.055 29.312 1 69.81 245 SER B O 1
ATOM 8965 N N . LYS B 1 246 ? -10.258 -7.562 28.938 1 57.28 246 LYS B N 1
ATOM 8966 C CA . LYS B 1 246 ? -9.273 -7.074 29.906 1 57.28 246 LYS B CA 1
ATOM 8967 C C . LYS B 1 246 ? -8.57 -5.824 29.391 1 57.28 246 LYS B C 1
ATOM 8969 O O . LYS B 1 246 ? -8.375 -5.668 28.188 1 57.28 246 LYS B O 1
ATOM 8974 N N . ARG B 1 247 ? -8.281 -4.805 30.203 1 54.69 247 ARG B N 1
ATOM 8975 C CA . ARG B 1 247 ? -7.734 -3.457 30.047 1 54.69 247 ARG B CA 1
ATOM 8976 C C . ARG B 1 247 ? -6.375 -3.492 29.359 1 54.69 247 ARG B C 1
ATOM 8978 O O . ARG B 1 247 ? -5.906 -2.473 28.859 1 54.69 247 ARG B O 1
ATOM 8985 N N . ASP B 1 248 ? -5.496 -4.598 29.609 1 51.03 248 ASP B N 1
ATOM 8986 C CA . ASP B 1 248 ? -4.074 -4.445 29.312 1 51.03 248 ASP B CA 1
ATOM 8987 C C . ASP B 1 248 ? -3.828 -4.414 27.812 1 51.03 248 ASP B C 1
ATOM 8989 O O . ASP B 1 248 ? -3.697 -5.461 27.172 1 51.03 248 ASP B O 1
ATOM 8993 N N . SER B 1 249 ? -4.516 -3.529 27.172 1 50.62 249 SER B N 1
ATOM 8994 C CA . SER B 1 249 ? -4.641 -3.453 25.734 1 50.62 249 SER B CA 1
ATOM 8995 C C . SER B 1 249 ? -3.279 -3.301 25.062 1 50.62 249 SER B C 1
ATOM 8997 O O . SER B 1 249 ? -2.436 -2.533 25.531 1 50.62 249 SER B O 1
ATOM 8999 N N . LYS B 1 250 ? -2.922 -4.316 24.297 1 53.16 250 LYS B N 1
ATOM 9000 C CA . LYS B 1 250 ? -1.873 -4.355 23.281 1 53.16 250 LYS B CA 1
ATOM 9001 C C . LYS B 1 250 ? -1.842 -3.062 22.484 1 53.16 250 LYS B C 1
ATOM 9003 O O . LYS B 1 250 ? -2.883 -2.441 22.25 1 53.16 250 LYS B O 1
ATOM 9008 N N . HIS B 1 251 ? -0.668 -2.311 22.672 1 53.91 251 HIS B N 1
ATOM 9009 C CA . HIS B 1 251 ? -0.399 -1.03 22.016 1 53.91 251 HIS B CA 1
ATOM 9010 C C . HIS B 1 251 ? -0.515 -1.142 20.5 1 53.91 251 HIS B C 1
ATOM 9012 O O . HIS B 1 251 ? 0.402 -1.633 19.844 1 53.91 251 HIS B O 1
ATOM 9018 N N . TYR B 1 252 ? -1.81 -1.217 20.031 1 56.66 252 TYR B N 1
ATOM 9019 C CA . TYR B 1 252 ? -2.033 -1.135 18.578 1 56.66 252 TYR B CA 1
ATOM 9020 C C . TYR B 1 252 ? -1.841 0.291 18.078 1 56.66 252 TYR B C 1
ATOM 9022 O O . TYR B 1 252 ? -2.062 1.252 18.828 1 56.66 252 TYR B O 1
ATOM 9030 N N . ILE B 1 253 ? -1.185 0.411 16.953 1 54 253 ILE B N 1
ATOM 9031 C CA . ILE B 1 253 ? -0.881 1.712 16.359 1 54 253 ILE B CA 1
ATOM 9032 C C . ILE B 1 253 ? -2.172 2.506 16.172 1 54 253 ILE B C 1
ATOM 9034 O O . ILE B 1 253 ? -2.236 3.688 16.516 1 54 253 ILE B O 1
ATOM 9038 N N . GLU B 1 254 ? -3.207 1.747 15.781 1 51.88 254 GLU B N 1
ATOM 9039 C CA . GLU B 1 254 ? -4.391 2.51 15.391 1 51.88 254 GLU B CA 1
ATOM 9040 C C . GLU B 1 254 ? -5.414 2.555 16.516 1 51.88 254 GLU B C 1
ATOM 9042 O O . GLU B 1 254 ? -6.188 3.506 16.625 1 51.88 254 GLU B O 1
ATOM 9047 N N . PHE B 1 255 ? -5.41 1.504 17.406 1 51.53 255 PHE B N 1
ATOM 9048 C CA . PHE B 1 255 ? -6.457 1.428 18.422 1 51.53 255 PHE B CA 1
ATOM 9049 C C . PHE B 1 255 ? -5.871 1.072 19.781 1 51.53 255 PHE B C 1
ATOM 9051 O O . PHE B 1 255 ? -5.918 -0.086 20.203 1 51.53 255 PHE B O 1
ATOM 9058 N N . TRP B 1 256 ? -5.367 2.072 20.344 1 60.12 256 TRP B N 1
ATOM 9059 C CA . TRP B 1 256 ? -4.668 1.856 21.609 1 60.12 256 TRP B CA 1
ATOM 9060 C C . TRP B 1 256 ? -5.637 1.872 22.781 1 60.12 256 TRP B C 1
ATOM 9062 O O . TRP B 1 256 ? -5.379 1.257 23.812 1 60.12 256 TRP B O 1
ATOM 9072 N N . LYS B 1 257 ? -6.832 2.475 22.422 1 64 257 LYS B N 1
ATOM 9073 C CA . LYS B 1 257 ? -7.797 2.592 23.516 1 64 257 LYS B CA 1
ATOM 9074 C C . LYS B 1 257 ? -8.883 1.525 23.406 1 64 257 LYS B C 1
ATOM 9076 O O . LYS B 1 257 ? -8.969 0.819 22.391 1 64 257 LYS B O 1
ATOM 9081 N N . GLN B 1 258 ? -9.484 1.439 24.516 1 73.19 258 GLN B N 1
ATOM 9082 C CA . GLN B 1 258 ? -10.648 0.556 24.516 1 73.19 258 GLN B CA 1
ATOM 9083 C C . GLN B 1 258 ? -11.703 1.034 23.531 1 73.19 258 GLN B C 1
ATOM 9085 O O . GLN B 1 258 ? -11.984 2.232 23.438 1 73.19 258 GLN B O 1
ATOM 9090 N N . ILE B 1 259 ? -12.148 0.165 22.734 1 82.31 259 ILE B N 1
ATOM 9091 C CA . ILE B 1 259 ? -13.188 0.449 21.766 1 82.31 259 ILE B CA 1
ATOM 9092 C C . ILE B 1 259 ? -14.5 0.77 22.484 1 82.31 259 ILE B C 1
ATOM 9094 O O . ILE B 1 259 ? -14.945 0.008 23.344 1 82.31 259 ILE B O 1
ATOM 9098 N N . PRO B 1 260 ? -15.031 1.883 22.188 1 81.94 260 PRO B N 1
ATOM 9099 C CA . PRO B 1 260 ? -16.297 2.246 22.844 1 81.94 260 PRO B CA 1
ATOM 9100 C C . PRO B 1 260 ? -17.422 1.257 22.547 1 81.94 260 PRO B C 1
ATOM 9102 O O . PRO B 1 260 ? -17.516 0.739 21.438 1 81.94 260 PRO B O 1
ATOM 9105 N N . PRO B 1 261 ? -18.219 1.01 23.562 1 85.44 261 PRO B N 1
ATOM 9106 C CA . PRO B 1 261 ? -19.328 0.064 23.391 1 85.44 261 PRO B CA 1
ATOM 9107 C C . PRO B 1 261 ? -20.344 0.532 22.344 1 85.44 261 PRO B C 1
ATOM 9109 O O . PRO B 1 261 ? -21.109 -0.276 21.828 1 85.44 261 PRO B O 1
ATOM 9112 N N . ASN B 1 262 ? -20.312 1.803 21.984 1 86.38 262 ASN B N 1
ATOM 9113 C CA . ASN B 1 262 ? -21.266 2.328 21.016 1 86.38 262 ASN B CA 1
ATOM 9114 C C . ASN B 1 262 ? -20.859 1.992 19.594 1 86.38 262 ASN B C 1
ATOM 9116 O O . ASN B 1 262 ? -21.547 2.357 18.641 1 86.38 262 ASN B O 1
ATOM 9120 N N . GLU B 1 263 ? -19.797 1.337 19.484 1 90.38 263 GLU B N 1
ATOM 9121 C CA . GLU B 1 263 ? -19.359 0.829 18.188 1 90.38 263 GLU B CA 1
ATOM 9122 C C . GLU B 1 263 ? -19.266 -0.695 18.188 1 90.38 263 GLU B C 1
ATOM 9124 O O . GLU B 1 263 ? -18.188 -1.265 18.172 1 90.38 263 GLU B O 1
ATOM 9129 N N . PRO B 1 264 ? -20.391 -1.26 18.094 1 94.44 264 PRO B N 1
ATOM 9130 C CA . PRO B 1 264 ? -20.484 -2.703 18.328 1 94.44 264 PRO B CA 1
ATOM 9131 C C . PRO B 1 264 ? -19.719 -3.518 17.281 1 94.44 264 PRO B C 1
ATOM 9133 O O . PRO B 1 264 ? -19.125 -4.547 17.625 1 94.44 264 PRO B O 1
ATOM 9136 N N . TYR B 1 265 ? -19.766 -3.125 15.992 1 95.94 265 TYR B N 1
ATOM 9137 C CA . TYR B 1 265 ? -19.031 -3.865 14.977 1 95.94 265 TYR B CA 1
ATOM 9138 C C . TYR B 1 265 ? -17.531 -3.881 15.273 1 95.94 265 TYR B C 1
ATOM 9140 O O . TYR B 1 265 ? -16.875 -4.914 15.133 1 95.94 265 TYR B O 1
ATOM 9148 N N . ARG B 1 266 ? -17 -2.734 15.805 1 92.38 266 ARG B N 1
ATOM 9149 C CA . ARG B 1 266 ? -15.586 -2.621 16.125 1 92.38 266 ARG B CA 1
ATOM 9150 C C . ARG B 1 266 ? -15.219 -3.508 17.312 1 92.38 266 ARG B C 1
ATOM 9152 O O . ARG B 1 266 ? -14.109 -4.047 17.375 1 92.38 266 ARG B O 1
ATOM 9159 N N . VAL B 1 267 ? -16.141 -3.637 18.172 1 93.19 267 VAL B N 1
ATOM 9160 C CA . VAL B 1 267 ? -15.906 -4.484 19.328 1 93.19 267 VAL B CA 1
ATOM 9161 C C . VAL B 1 267 ? -15.727 -5.934 18.891 1 93.19 267 VAL B C 1
ATOM 9163 O O . VAL B 1 267 ? -14.797 -6.613 19.328 1 93.19 267 VAL B O 1
ATOM 9166 N N . ILE B 1 268 ? -16.562 -6.312 18 1 95.81 268 ILE B N 1
ATOM 9167 C CA . ILE B 1 268 ? -16.484 -7.684 17.5 1 95.81 268 ILE B CA 1
ATOM 9168 C C . ILE B 1 268 ? -15.203 -7.879 16.703 1 95.81 268 ILE B C 1
ATOM 9170 O O . ILE B 1 268 ? -14.484 -8.867 16.906 1 95.81 268 ILE B O 1
ATOM 9174 N N . LEU B 1 269 ? -14.898 -6.957 15.844 1 94.88 269 LEU B N 1
ATOM 9175 C CA . LEU B 1 269 ? -13.711 -7.047 15.008 1 94.88 269 LEU B CA 1
ATOM 9176 C C . LEU B 1 269 ? -12.445 -6.961 15.852 1 94.88 269 LEU B C 1
ATOM 9178 O O . LEU B 1 269 ? -11.422 -7.555 15.508 1 94.88 269 LEU B O 1
ATOM 9182 N N . GLY B 1 270 ? -12.547 -6.203 16.984 1 91.44 270 GLY B N 1
ATOM 9183 C CA . GLY B 1 270 ? -11.406 -6.133 17.891 1 91.44 270 GLY B CA 1
ATOM 9184 C C . GLY B 1 270 ? -11.039 -7.473 18.484 1 91.44 270 GLY B C 1
ATOM 9185 O O . GLY B 1 270 ? -9.859 -7.801 18.625 1 91.44 270 GLY B O 1
ATOM 9186 N N . GLU B 1 271 ? -12.023 -8.188 18.781 1 92.12 271 GLU B N 1
ATOM 9187 C CA . GLU B 1 271 ? -11.789 -9.531 19.312 1 92.12 271 GLU B CA 1
ATOM 9188 C C . GLU B 1 271 ? -11.156 -10.438 18.266 1 92.12 271 GLU B C 1
ATOM 9190 O O . GLU B 1 271 ? -10.289 -11.25 18.594 1 92.12 271 GLU B O 1
ATOM 9195 N N . LEU B 1 272 ? -11.648 -10.367 17.094 1 94.06 272 LEU B N 1
ATOM 9196 C CA . LEU B 1 272 ? -11.094 -11.164 16 1 94.06 272 LEU B CA 1
ATOM 9197 C C . LEU B 1 272 ? -9.625 -10.797 15.758 1 94.06 272 LEU B C 1
ATOM 9199 O O . LEU B 1 272 ? -8.797 -11.68 15.531 1 94.06 272 LEU B O 1
ATOM 9203 N N . ARG B 1 273 ? -9.344 -9.508 15.734 1 91.69 273 ARG B N 1
ATOM 9204 C CA . ARG B 1 273 ? -7.98 -9.023 15.539 1 91.69 273 ARG B CA 1
ATOM 9205 C C . ARG B 1 273 ? -7.043 -9.609 16.594 1 91.69 273 ARG B C 1
ATOM 9207 O O . ARG B 1 273 ? -5.941 -10.062 16.266 1 91.69 273 ARG B O 1
ATOM 9214 N N . ASP B 1 274 ? -7.473 -9.68 17.844 1 89.38 274 ASP B N 1
ATOM 9215 C CA . ASP B 1 274 ? -6.652 -10.188 18.938 1 89.38 274 ASP B CA 1
ATOM 9216 C C . ASP B 1 274 ? -6.402 -11.688 18.781 1 89.38 274 ASP B C 1
ATOM 9218 O O . ASP B 1 274 ? -5.285 -12.164 19 1 89.38 274 ASP B O 1
ATOM 9222 N N . ARG B 1 275 ? -7.402 -12.359 18.422 1 92.44 275 ARG B N 1
ATOM 9223 C CA . ARG B 1 275 ? -7.266 -13.805 18.234 1 92.44 275 ARG B CA 1
ATOM 9224 C C . ARG B 1 275 ? -6.363 -14.117 17.047 1 92.44 275 ARG B C 1
ATOM 9226 O O . ARG B 1 275 ? -5.625 -15.102 17.062 1 92.44 275 ARG B O 1
ATOM 9233 N N . LEU B 1 276 ? -6.504 -13.344 16 1 93.44 276 LEU B N 1
ATOM 9234 C CA . LEU B 1 276 ? -5.637 -13.516 14.844 1 93.44 276 LEU B CA 1
ATOM 9235 C C . LEU B 1 276 ? -4.18 -13.242 15.203 1 93.44 276 LEU B C 1
ATOM 9237 O O . LEU B 1 276 ? -3.279 -13.922 14.703 1 93.44 276 LEU B O 1
ATOM 9241 N N . TYR B 1 277 ? -3.967 -12.273 16.047 1 88.5 277 TYR B N 1
ATOM 9242 C CA . TYR B 1 277 ? -2.615 -11.992 16.516 1 88.5 277 TYR B CA 1
ATOM 9243 C C . TYR B 1 277 ? -2.029 -13.195 17.234 1 88.5 277 TYR B C 1
ATOM 9245 O O . TYR B 1 277 ? -0.874 -13.562 17.016 1 88.5 277 TYR B O 1
ATOM 9253 N N . GLN B 1 278 ? -2.846 -13.781 18.047 1 90.88 278 GLN B N 1
ATOM 9254 C CA . GLN B 1 278 ? -2.398 -14.961 18.781 1 90.88 278 GLN B CA 1
ATOM 9255 C C . GLN B 1 278 ? -2.154 -16.141 17.844 1 90.88 278 GLN B C 1
ATOM 9257 O O . GLN B 1 278 ? -1.233 -16.922 18.062 1 90.88 278 GLN B O 1
ATOM 9262 N N . THR B 1 279 ? -3.002 -16.234 16.891 1 93.06 279 THR B N 1
ATOM 9263 C CA . THR B 1 279 ? -2.838 -17.297 15.898 1 93.06 279 THR B CA 1
ATOM 9264 C C . THR B 1 279 ? -1.515 -17.141 15.156 1 93.06 279 THR B C 1
ATOM 9266 O O . THR B 1 279 ? -0.796 -18.125 14.945 1 93.06 279 THR B O 1
ATOM 9269 N N . ARG B 1 280 ? -1.189 -15.969 14.758 1 89.5 280 ARG B N 1
ATOM 9270 C CA . ARG B 1 280 ? 0.062 -15.664 14.07 1 89.5 280 ARG B CA 1
ATOM 9271 C C . ARG B 1 280 ? 1.262 -15.953 14.969 1 89.5 280 ARG B C 1
ATOM 9273 O O . ARG B 1 280 ? 2.232 -16.578 14.531 1 89.5 280 ARG B O 1
ATOM 9280 N N . GLU B 1 281 ? 1.162 -15.57 16.234 1 85.25 281 GLU B N 1
ATOM 9281 C CA . GLU B 1 281 ? 2.262 -15.758 17.188 1 85.25 281 GLU B CA 1
ATOM 9282 C C . GLU B 1 281 ? 2.494 -17.234 17.469 1 85.25 281 GLU B C 1
ATOM 9284 O O . GLU B 1 281 ? 3.639 -17.688 17.578 1 85.25 281 GLU B O 1
ATOM 9289 N N . ARG B 1 282 ? 1.476 -17.906 17.562 1 89.88 282 ARG B N 1
ATOM 9290 C CA . ARG B 1 282 ? 1.614 -19.344 17.797 1 89.88 282 ARG B CA 1
ATOM 9291 C C . ARG B 1 282 ? 2.334 -20.031 16.641 1 89.88 282 ARG B C 1
ATOM 9293 O O . ARG B 1 282 ? 3.258 -20.812 16.844 1 89.88 282 ARG B O 1
ATOM 9300 N N . SER B 1 283 ? 1.902 -19.75 15.422 1 88.12 283 SER B N 1
ATOM 9301 C CA . SER B 1 283 ? 2.547 -20.328 14.25 1 88.12 283 SER B CA 1
ATOM 9302 C C . SER B 1 283 ? 4.016 -19.922 14.172 1 88.12 283 SER B C 1
ATOM 9304 O O . SER B 1 283 ? 4.871 -20.75 13.828 1 88.12 283 SER B O 1
ATOM 9306 N N . ARG B 1 284 ? 4.324 -18.734 14.492 1 84.12 284 ARG B N 1
ATOM 9307 C CA . ARG B 1 284 ? 5.699 -18.234 14.477 1 84.12 284 ARG B CA 1
ATOM 9308 C C . ARG B 1 284 ? 6.562 -18.984 15.492 1 84.12 284 ARG B C 1
ATOM 9310 O O . ARG B 1 284 ? 7.684 -19.375 15.18 1 84.12 284 ARG B O 1
ATOM 9317 N N . GLN B 1 285 ? 6.039 -19.203 16.672 1 85.06 285 GLN B N 1
ATOM 9318 C CA . GLN B 1 285 ? 6.773 -19.891 17.734 1 85.06 285 GLN B CA 1
ATOM 9319 C C . GLN B 1 285 ? 7 -21.359 17.375 1 85.06 285 GLN B C 1
ATOM 9321 O O . GLN B 1 285 ? 8.086 -21.891 17.609 1 85.06 285 GLN B O 1
ATOM 9326 N N . LEU B 1 286 ? 6.02 -21.875 16.812 1 86 286 LEU B N 1
ATOM 9327 C CA . LEU B 1 286 ? 6.152 -23.281 16.406 1 86 286 LEU B CA 1
ATOM 9328 C C . LEU B 1 286 ? 7.211 -23.422 15.32 1 86 286 LEU B C 1
ATOM 9330 O O . LEU B 1 286 ? 7.977 -24.391 15.32 1 86 286 LEU B O 1
ATOM 9334 N N . LEU B 1 287 ? 7.289 -22.531 14.43 1 82.44 287 LEU B N 1
ATOM 9335 C CA . LEU B 1 287 ? 8.258 -22.562 13.344 1 82.44 287 LEU B CA 1
ATOM 9336 C C . LEU B 1 287 ? 9.672 -22.312 13.859 1 82.44 287 LEU B C 1
ATOM 9338 O O . LEU B 1 287 ? 10.625 -22.938 13.391 1 82.44 287 LEU B O 1
ATOM 9342 N N . SER B 1 288 ? 9.758 -21.469 14.875 1 76.5 288 SER B N 1
ATOM 9343 C CA . SER B 1 288 ? 11.078 -21.078 15.359 1 76.5 288 SER B CA 1
ATOM 9344 C C . SER B 1 288 ? 11.602 -22.078 16.391 1 76.5 288 SER B C 1
ATOM 9346 O O . SER B 1 288 ? 12.773 -22.453 16.359 1 76.5 288 SER B O 1
ATOM 9348 N N . HIS B 1 289 ? 10.664 -22.516 17.328 1 79.5 289 HIS B N 1
ATOM 9349 C CA . HIS B 1 289 ? 11.148 -23.281 18.484 1 79.5 289 HIS B CA 1
ATOM 9350 C C . HIS B 1 289 ? 10.5 -24.656 18.547 1 79.5 289 HIS B C 1
ATOM 9352 O O . HIS B 1 289 ? 10.875 -25.484 19.391 1 79.5 289 HIS B O 1
ATOM 9358 N N . GLY B 1 290 ? 9.57 -24.859 17.734 1 81 290 GLY B N 1
ATOM 9359 C CA . GLY B 1 290 ? 8.875 -26.141 17.766 1 81 290 GLY B CA 1
ATOM 9360 C C . GLY B 1 290 ? 7.785 -26.188 18.828 1 81 290 GLY B C 1
ATOM 9361 O O . GLY B 1 290 ? 6.934 -27.078 18.797 1 81 290 GLY B O 1
ATOM 9362 N N . ILE B 1 291 ? 7.887 -25.203 19.797 1 85.94 291 ILE B N 1
ATOM 9363 C CA . ILE B 1 291 ? 6.898 -25.125 20.875 1 85.94 291 ILE B CA 1
ATOM 9364 C C . ILE B 1 291 ? 6.332 -23.719 20.969 1 85.94 291 ILE B C 1
ATOM 9366 O O . ILE B 1 291 ? 7.016 -22.75 20.641 1 85.94 291 ILE B O 1
ATOM 9370 N N . SER B 1 292 ? 5.004 -23.75 21.312 1 88.25 292 SER B N 1
ATOM 9371 C CA . SER B 1 292 ? 4.391 -22.438 21.469 1 88.25 292 SER B CA 1
ATOM 9372 C C . SER B 1 292 ? 3.857 -22.234 22.891 1 88.25 292 SER B C 1
ATOM 9374 O O . SER B 1 292 ? 3.312 -23.156 23.484 1 88.25 292 SER B O 1
ATOM 9376 N N . GLU B 1 293 ? 4.027 -20.953 23.375 1 86.12 293 GLU B N 1
ATOM 9377 C CA . GLU B 1 293 ? 3.506 -20.562 24.688 1 86.12 293 GLU B CA 1
ATOM 9378 C C . GLU B 1 293 ? 2.049 -20.125 24.594 1 86.12 293 GLU B C 1
ATOM 9380 O O . GLU B 1 293 ? 1.345 -20.062 25.594 1 86.12 293 GLU B O 1
ATOM 9385 N N . THR B 1 294 ? 1.604 -19.859 23.422 1 89.12 294 THR B N 1
ATOM 9386 C CA . THR B 1 294 ? 0.226 -19.422 23.219 1 89.12 294 THR B CA 1
ATOM 9387 C C . THR B 1 294 ? -0.718 -20.625 23.188 1 89.12 294 THR B C 1
ATOM 9389 O O . THR B 1 294 ? -0.538 -21.547 22.375 1 89.12 294 THR B O 1
ATOM 9392 N N . PRO B 1 295 ? -1.635 -20.531 24.109 1 89.75 295 PRO B N 1
ATOM 9393 C CA . PRO B 1 295 ? -2.564 -21.656 24.125 1 89.75 295 PRO B CA 1
ATOM 9394 C C . PRO B 1 295 ? -3.379 -21.781 22.844 1 89.75 295 PRO B C 1
ATOM 9396 O O . PRO B 1 295 ? -3.701 -20.766 22.219 1 89.75 295 PRO B O 1
ATOM 9399 N N . GLU B 1 296 ? -3.779 -22.938 22.453 1 88 296 GLU B N 1
ATOM 9400 C CA . GLU B 1 296 ? -4.531 -23.219 21.234 1 88 296 GLU B CA 1
ATOM 9401 C C . GLU B 1 296 ? -5.941 -22.625 21.312 1 88 296 GLU B C 1
ATOM 9403 O O . GLU B 1 296 ? -6.512 -22.234 20.281 1 88 296 GLU B O 1
ATOM 9408 N N . GLU B 1 297 ? -6.41 -22.5 22.484 1 88.06 297 GLU B N 1
ATOM 9409 C CA . GLU B 1 297 ? -7.77 -22 22.688 1 88.06 297 GLU B CA 1
ATOM 9410 C C . GLU B 1 297 ? -7.875 -20.516 22.359 1 88.06 297 GLU B C 1
ATOM 9412 O O . GLU B 1 297 ? -8.953 -20.031 22.031 1 88.06 297 GLU B O 1
ATOM 9417 N N . ALA B 1 298 ? -6.777 -19.938 22.422 1 90.56 298 ALA B N 1
ATOM 9418 C CA . ALA B 1 298 ? -6.75 -18.5 22.156 1 90.56 298 ALA B CA 1
ATOM 9419 C C . ALA B 1 298 ? -6.602 -18.219 20.656 1 90.56 298 ALA B C 1
ATOM 9421 O O . ALA B 1 298 ? -6.695 -17.078 20.219 1 90.56 298 ALA B O 1
ATOM 9422 N N . THR B 1 299 ? -6.473 -19.266 19.859 1 93.75 299 THR B N 1
ATOM 9423 C CA . THR B 1 299 ? -6.211 -19.125 18.438 1 93.75 299 THR B CA 1
ATOM 9424 C C . THR B 1 299 ? -7.375 -19.672 17.609 1 93.75 299 THR B C 1
ATOM 9426 O O . THR B 1 299 ? -8.305 -20.266 18.156 1 93.75 299 THR B O 1
ATOM 9429 N N . PHE B 1 300 ? -7.383 -19.328 16.391 1 94.56 300 PHE B N 1
ATOM 9430 C CA . PHE B 1 300 ? -8.352 -19.922 15.469 1 94.56 300 PHE B CA 1
ATOM 9431 C C . PHE B 1 300 ? -7.902 -21.297 15.008 1 94.56 300 PHE B C 1
ATOM 9433 O O . PHE B 1 300 ? -6.812 -21.453 14.461 1 94.56 300 PHE B O 1
ATOM 9440 N N . THR B 1 301 ? -8.797 -22.25 15.211 1 90.62 301 THR B N 1
ATOM 9441 C CA . THR B 1 301 ? -8.477 -23.625 14.82 1 90.62 301 THR B CA 1
ATOM 9442 C C . THR B 1 301 ? -9.375 -24.094 13.688 1 90.62 301 THR B C 1
ATOM 9444 O O . THR B 1 301 ? -9.062 -25.062 13 1 90.62 301 THR B O 1
ATOM 9447 N N . ASN B 1 302 ? -10.438 -23.406 13.609 1 92.38 302 ASN B N 1
ATOM 9448 C CA . ASN B 1 302 ? -11.414 -23.688 12.57 1 92.38 302 ASN B CA 1
ATOM 9449 C C . ASN B 1 302 ? -11.891 -22.422 11.875 1 92.38 302 ASN B C 1
ATOM 9451 O O . ASN B 1 302 ? -12.055 -21.375 12.523 1 92.38 302 ASN B O 1
ATOM 9455 N N . VAL B 1 303 ? -12.094 -22.578 10.586 1 94.12 303 VAL B N 1
ATOM 9456 C CA . VAL B 1 303 ? -12.422 -21.391 9.781 1 94.12 303 VAL B CA 1
ATOM 9457 C C . VAL B 1 303 ? -13.789 -20.859 10.188 1 94.12 303 VAL B C 1
ATOM 9459 O O . VAL B 1 303 ? -14.047 -19.656 10.078 1 94.12 303 VAL B O 1
ATOM 9462 N N . GLU B 1 304 ? -14.648 -21.703 10.633 1 94.44 304 GLU B N 1
ATOM 9463 C CA . GLU B 1 304 ? -16 -21.297 11.008 1 94.44 304 GLU B CA 1
ATOM 9464 C C . GLU B 1 304 ? -15.969 -20.328 12.195 1 94.44 304 GLU B C 1
ATOM 9466 O O . GLU B 1 304 ? -16.812 -19.438 12.297 1 94.44 304 GLU B O 1
ATOM 9471 N N . GLN B 1 305 ? -15.016 -20.547 13.086 1 94.88 305 GLN B N 1
ATOM 9472 C CA . GLN B 1 305 ? -14.852 -19.656 14.227 1 94.88 305 GLN B CA 1
ATOM 9473 C C . GLN B 1 305 ? -14.555 -18.219 13.766 1 94.88 305 GLN B C 1
ATOM 9475 O O . GLN B 1 305 ? -14.867 -17.266 14.461 1 94.88 305 GLN B O 1
ATOM 9480 N N . PHE B 1 306 ? -13.961 -18.188 12.711 1 95.12 306 PHE B N 1
ATOM 9481 C CA . PHE B 1 306 ? -13.555 -16.906 12.133 1 95.12 306 PHE B CA 1
ATOM 9482 C C . PHE B 1 306 ? -14.664 -16.328 11.258 1 95.12 306 PHE B C 1
ATOM 9484 O O . PHE B 1 306 ? -14.938 -15.125 11.312 1 95.12 306 PHE B O 1
ATOM 9491 N N . LEU B 1 307 ? -15.414 -17.172 10.555 1 96.81 307 LEU B N 1
ATOM 9492 C CA . LEU B 1 307 ? -16.438 -16.75 9.594 1 96.81 307 LEU B CA 1
ATOM 9493 C C . LEU B 1 307 ? -17.719 -16.359 10.312 1 96.81 307 LEU B C 1
ATOM 9495 O O . LEU B 1 307 ? -18.406 -15.43 9.883 1 96.81 307 LEU B O 1
ATOM 9499 N N . GLU B 1 308 ? -18 -16.953 11.383 1 96.94 308 GLU B N 1
ATOM 9500 C CA . GLU B 1 308 ? -19.281 -16.766 12.039 1 96.94 308 GLU B CA 1
ATOM 9501 C C . GLU B 1 308 ? -19.453 -15.336 12.516 1 96.94 308 GLU B C 1
ATOM 9503 O O . GLU B 1 308 ? -20.469 -14.695 12.234 1 96.94 308 GLU B O 1
ATOM 9508 N N . PRO B 1 309 ? -18.5 -14.781 13.242 1 97.44 309 PRO B N 1
ATOM 9509 C CA . PRO B 1 309 ? -18.656 -13.383 13.648 1 97.44 309 PRO B CA 1
ATOM 9510 C C . PRO B 1 309 ? -18.734 -12.43 12.461 1 97.44 309 PRO B C 1
ATOM 9512 O O . PRO B 1 309 ? -19.438 -11.422 12.523 1 97.44 309 PRO B O 1
ATOM 9515 N N . LEU B 1 310 ? -18 -12.688 11.422 1 97.75 310 LEU B N 1
ATOM 9516 C CA . LEU B 1 310 ? -18.047 -11.852 10.227 1 97.75 310 LEU B CA 1
ATOM 9517 C C . LEU B 1 310 ? -19.422 -11.938 9.562 1 97.75 310 LEU B C 1
ATOM 9519 O O . LEU B 1 310 ? -19.953 -10.93 9.086 1 97.75 310 LEU B O 1
ATOM 9523 N N . GLU B 1 311 ? -19.969 -13.133 9.586 1 97.56 311 GLU B N 1
ATOM 9524 C CA . GLU B 1 311 ? -21.312 -13.32 9.047 1 97.56 311 GLU B CA 1
ATOM 9525 C C . GLU B 1 311 ? -22.359 -12.586 9.891 1 97.56 311 GLU B C 1
ATOM 9527 O O . GLU B 1 311 ? -23.344 -12.07 9.352 1 97.56 311 GLU B O 1
ATOM 9532 N N . LEU B 1 312 ? -22.109 -12.641 11.141 1 97.94 312 LEU B N 1
ATOM 9533 C CA . LEU B 1 312 ? -23 -11.898 12.031 1 97.94 312 LEU B CA 1
ATOM 9534 C C . LEU B 1 312 ? -22.984 -10.406 11.695 1 97.94 312 LEU B C 1
ATOM 9536 O O . LEU B 1 312 ? -24.047 -9.773 11.641 1 97.94 312 LEU B O 1
ATOM 9540 N N . CYS B 1 313 ? -21.828 -9.828 11.5 1 97.94 313 CYS B N 1
ATOM 9541 C CA . CYS B 1 313 ? -21.719 -8.43 11.094 1 97.94 313 CYS B CA 1
ATOM 9542 C C . CYS B 1 313 ? -22.453 -8.18 9.781 1 97.94 313 CYS B C 1
ATOM 9544 O O . CYS B 1 313 ? -23.156 -7.184 9.641 1 97.94 313 CYS B O 1
ATOM 9546 N N . TYR B 1 314 ? -22.281 -9.141 8.859 1 97.69 314 TYR B N 1
ATOM 9547 C CA . TYR B 1 314 ? -22.906 -9.016 7.547 1 97.69 314 TYR B CA 1
ATOM 9548 C C . TYR B 1 314 ? -24.422 -9.016 7.672 1 97.69 314 TYR B C 1
ATOM 9550 O O . TYR B 1 314 ? -25.094 -8.141 7.125 1 97.69 314 TYR B O 1
ATOM 9558 N N . ARG B 1 315 ? -24.969 -9.93 8.406 1 97.12 315 ARG B N 1
ATOM 9559 C CA . ARG B 1 315 ? -26.422 -10.047 8.594 1 97.12 315 ARG B CA 1
ATOM 9560 C C . ARG B 1 315 ? -26.984 -8.836 9.32 1 97.12 315 ARG B C 1
ATOM 9562 O O . ARG B 1 315 ? -28.062 -8.344 8.984 1 97.12 315 ARG B O 1
ATOM 9569 N N . SER B 1 316 ? -26.219 -8.414 10.258 1 97.62 316 SER B N 1
ATOM 9570 C CA . SER B 1 316 ? -26.656 -7.238 11.008 1 97.62 316 SER B CA 1
ATOM 9571 C C . SER B 1 316 ? -26.734 -6.008 10.109 1 97.62 316 SER B C 1
ATOM 9573 O O . SER B 1 316 ? -27.703 -5.262 10.148 1 97.62 316 SER B O 1
ATOM 9575 N N . LEU B 1 317 ? -25.719 -5.797 9.336 1 96.56 317 LEU B N 1
ATOM 9576 C CA . LEU B 1 317 ? -25.719 -4.648 8.43 1 96.56 317 LEU B CA 1
ATOM 9577 C C . LEU B 1 317 ? -26.859 -4.73 7.434 1 96.56 317 LEU B C 1
ATOM 9579 O O . LEU B 1 317 ? -27.531 -3.725 7.164 1 96.56 317 LEU B O 1
ATOM 9583 N N . CYS B 1 318 ? -27.156 -5.887 6.965 1 95.38 318 CYS B N 1
ATOM 9584 C CA . CYS B 1 318 ? -28.25 -6.07 6.016 1 95.38 318 CYS B CA 1
ATOM 9585 C C . CYS B 1 318 ? -29.594 -5.812 6.684 1 95.38 318 CYS B C 1
ATOM 9587 O O . CYS B 1 318 ? -30.453 -5.137 6.113 1 95.38 318 CYS B O 1
ATOM 9589 N N . SER B 1 319 ? -29.766 -6.328 7.863 1 95.12 319 SER B N 1
ATOM 9590 C CA . SER B 1 319 ? -31.031 -6.195 8.562 1 95.12 319 SER B CA 1
ATOM 9591 C C . SER B 1 319 ? -31.297 -4.75 8.969 1 95.12 319 SER B C 1
ATOM 9593 O O . SER B 1 319 ? -32.438 -4.324 9.07 1 95.12 319 SER B O 1
ATOM 9595 N N . CYS B 1 320 ? -30.25 -4.035 9.148 1 92.44 320 CYS B N 1
ATOM 9596 C CA . CYS B 1 320 ? -30.391 -2.646 9.578 1 92.44 320 CYS B CA 1
ATOM 9597 C C . CYS B 1 320 ? -30.484 -1.709 8.383 1 92.44 320 CYS B C 1
ATOM 9599 O O . CYS B 1 320 ? -30.484 -0.488 8.547 1 92.44 320 CYS B O 1
ATOM 9601 N N . GLY B 1 321 ? -30.516 -2.254 7.168 1 90.62 321 GLY B N 1
ATOM 9602 C CA . GLY B 1 321 ? -30.688 -1.445 5.973 1 90.62 321 GLY B CA 1
ATOM 9603 C C . GLY B 1 321 ? -29.375 -0.944 5.398 1 90.62 321 GLY B C 1
ATOM 9604 O O . GLY B 1 321 ? -29.359 -0.028 4.57 1 90.62 321 GLY B O 1
ATOM 9605 N N . ASP B 1 322 ? -28.297 -1.443 5.824 1 94.12 322 ASP B N 1
ATOM 9606 C CA . ASP B 1 322 ? -26.984 -1.018 5.363 1 94.12 322 ASP B CA 1
ATOM 9607 C C . ASP B 1 322 ? -26.344 -2.078 4.465 1 94.12 322 ASP B C 1
ATOM 9609 O O . ASP B 1 322 ? -25.156 -2.381 4.602 1 94.12 322 ASP B O 1
ATOM 9613 N N . ARG B 1 323 ? -27.031 -2.547 3.584 1 93.56 323 ARG B N 1
ATOM 9614 C CA . ARG B 1 323 ? -26.578 -3.602 2.686 1 93.56 323 ARG B CA 1
ATOM 9615 C C . ARG B 1 323 ? -25.406 -3.123 1.826 1 93.56 323 ARG B C 1
ATOM 9617 O O . ARG B 1 323 ? -24.453 -3.867 1.6 1 93.56 323 ARG B O 1
ATOM 9624 N N . PRO B 1 324 ? -25.438 -1.926 1.326 1 92.94 324 PRO B N 1
ATOM 9625 C CA . PRO B 1 324 ? -24.297 -1.476 0.523 1 92.94 324 PRO B CA 1
ATOM 9626 C C . PRO B 1 324 ? -22.969 -1.536 1.288 1 92.94 324 PRO B C 1
ATOM 9628 O O . PRO B 1 324 ? -21.922 -1.821 0.7 1 92.94 324 PRO B O 1
ATOM 9631 N N . ILE B 1 325 ? -23.047 -1.308 2.557 1 95 325 ILE B N 1
ATOM 9632 C CA . ILE B 1 325 ? -21.844 -1.372 3.379 1 95 325 ILE B CA 1
ATOM 9633 C C . ILE B 1 325 ? -21.406 -2.826 3.541 1 95 325 ILE B C 1
ATOM 9635 O O . ILE B 1 325 ? -20.219 -3.133 3.457 1 95 325 ILE B O 1
ATOM 9639 N N . ALA B 1 326 ? -22.391 -3.641 3.758 1 96.25 326 ALA B N 1
ATOM 9640 C CA . ALA B 1 326 ? -22.109 -5.066 3.92 1 96.25 326 ALA B CA 1
ATOM 9641 C C . ALA B 1 326 ? -21.484 -5.652 2.658 1 96.25 326 ALA B C 1
ATOM 9643 O O . ALA B 1 326 ? -20.578 -6.492 2.738 1 96.25 326 ALA B O 1
ATOM 9644 N N . ASP B 1 327 ? -21.875 -5.137 1.551 1 94.44 327 ASP B N 1
ATOM 9645 C CA . ASP B 1 327 ? -21.453 -5.668 0.259 1 94.44 327 ASP B CA 1
ATOM 9646 C C . ASP B 1 327 ? -20.094 -5.094 -0.155 1 94.44 327 ASP B C 1
ATOM 9648 O O . ASP B 1 327 ? -19.625 -5.348 -1.264 1 94.44 327 ASP B O 1
ATOM 9652 N N . GLY B 1 328 ? -19.484 -4.406 0.673 1 93.81 328 GLY B N 1
ATOM 9653 C CA . GLY B 1 328 ? -18.188 -3.811 0.37 1 93.81 328 GLY B CA 1
ATOM 9654 C C . GLY B 1 328 ? -17.016 -4.656 0.831 1 93.81 328 GLY B C 1
ATOM 9655 O O . GLY B 1 328 ? -16.922 -5.832 0.471 1 93.81 328 GLY B O 1
ATOM 9656 N N . SER B 1 329 ? -16.172 -4.074 1.615 1 94.81 329 SER B N 1
ATOM 9657 C CA . SER B 1 329 ? -14.945 -4.727 2.064 1 94.81 329 SER B CA 1
ATOM 9658 C C . SER B 1 329 ? -15.25 -5.945 2.93 1 94.81 329 SER B C 1
ATOM 9660 O O . SER B 1 329 ? -14.484 -6.906 2.955 1 94.81 329 SER B O 1
ATOM 9662 N N . LEU B 1 330 ? -16.406 -5.879 3.623 1 97.25 330 LEU B N 1
ATOM 9663 C CA . LEU B 1 330 ? -16.766 -7.016 4.465 1 97.25 330 LEU B CA 1
ATOM 9664 C C . LEU B 1 330 ? -17.062 -8.25 3.619 1 97.25 330 LEU B C 1
ATOM 9666 O O . LEU B 1 330 ? -16.578 -9.344 3.918 1 97.25 330 LEU B O 1
ATOM 9670 N N . LEU B 1 331 ? -17.828 -8.047 2.613 1 97.12 331 LEU B N 1
ATOM 9671 C CA . LEU B 1 331 ? -18.125 -9.164 1.715 1 97.12 331 LEU B CA 1
ATOM 9672 C C . LEU B 1 331 ? -16.844 -9.656 1.039 1 97.12 331 LEU B C 1
ATOM 9674 O O . LEU B 1 331 ? -16.641 -10.867 0.908 1 97.12 331 LEU B O 1
ATOM 9678 N N . ASP B 1 332 ? -16.016 -8.734 0.519 1 96.56 332 ASP B N 1
ATOM 9679 C CA . ASP B 1 332 ? -14.719 -9.109 -0.051 1 96.56 332 ASP B CA 1
ATOM 9680 C C . ASP B 1 332 ? -13.922 -9.969 0.925 1 96.56 332 ASP B C 1
ATOM 9682 O O . ASP B 1 332 ? -13.297 -10.953 0.526 1 96.56 332 ASP B O 1
ATOM 9686 N N . PHE B 1 333 ? -13.969 -9.531 2.143 1 97.31 333 PHE B N 1
ATOM 9687 C CA . PHE B 1 333 ? -13.203 -10.234 3.174 1 97.31 333 PHE B CA 1
ATOM 9688 C C . PHE B 1 333 ? -13.781 -11.625 3.418 1 97.31 333 PHE B C 1
ATOM 9690 O O . PHE B 1 333 ? -13.039 -12.594 3.562 1 97.31 333 PHE B O 1
ATOM 9697 N N . LEU B 1 334 ? -15.086 -11.703 3.488 1 97.88 334 LEU B N 1
ATOM 9698 C CA . LEU B 1 334 ? -15.742 -13 3.625 1 97.88 334 LEU B CA 1
ATOM 9699 C C . LEU B 1 334 ? -15.352 -13.93 2.477 1 97.88 334 LEU B C 1
ATOM 9701 O O . LEU B 1 334 ? -15.062 -15.109 2.697 1 97.88 334 LEU B O 1
ATOM 9705 N N . ARG B 1 335 ? -15.305 -13.422 1.312 1 97.19 335 ARG B N 1
ATOM 9706 C CA . ARG B 1 335 ? -14.922 -14.195 0.135 1 97.19 335 ARG B CA 1
ATOM 9707 C C . ARG B 1 335 ? -13.469 -14.648 0.231 1 97.19 335 ARG B C 1
ATOM 9709 O O . ARG B 1 335 ? -13.148 -15.789 -0.114 1 97.19 335 ARG B O 1
ATOM 9716 N N . GLN B 1 336 ? -12.586 -13.773 0.704 1 96.94 336 GLN B N 1
ATOM 9717 C CA . GLN B 1 336 ? -11.18 -14.117 0.872 1 96.94 336 GLN B CA 1
ATOM 9718 C C . GLN B 1 336 ? -11 -15.234 1.897 1 96.94 336 GLN B C 1
ATOM 9720 O O . GLN B 1 336 ? -10.234 -16.172 1.672 1 96.94 336 GLN B O 1
ATOM 9725 N N . VAL B 1 337 ? -11.742 -15.117 2.992 1 96.81 337 VAL B N 1
ATOM 9726 C CA . VAL B 1 337 ? -11.633 -16.125 4.035 1 96.81 337 VAL B CA 1
ATOM 9727 C C . VAL B 1 337 ? -12.156 -17.469 3.518 1 96.81 337 VAL B C 1
ATOM 9729 O O . VAL B 1 337 ? -11.594 -18.516 3.826 1 96.81 337 VAL B O 1
ATOM 9732 N N . SER B 1 338 ? -13.164 -17.391 2.762 1 95.69 338 SER B N 1
ATOM 9733 C CA . SER B 1 338 ? -13.727 -18.625 2.203 1 95.69 338 SER B CA 1
ATOM 9734 C C . SER B 1 338 ? -12.781 -19.234 1.182 1 95.69 338 SER B C 1
ATOM 9736 O O . SER B 1 338 ? -12.68 -20.469 1.087 1 95.69 338 SER B O 1
ATOM 9738 N N . THR B 1 339 ? -12.078 -18.453 0.421 1 96 339 THR B N 1
ATOM 9739 C CA . THR B 1 339 ? -11.195 -18.922 -0.637 1 96 339 THR B CA 1
ATOM 9740 C C . THR B 1 339 ? -9.867 -19.422 -0.057 1 96 339 THR B C 1
ATOM 9742 O O . THR B 1 339 ? -9.383 -20.484 -0.43 1 96 339 THR B O 1
ATOM 9745 N N . PHE B 1 340 ? -9.305 -18.688 0.896 1 96.56 340 PHE B N 1
ATOM 9746 C CA . PHE B 1 340 ? -7.941 -18.969 1.338 1 96.56 340 PHE B CA 1
ATOM 9747 C C . PHE B 1 340 ? -7.949 -19.766 2.635 1 96.56 340 PHE B C 1
ATOM 9749 O O . PHE B 1 340 ? -6.957 -20.422 2.975 1 96.56 340 PHE B O 1
ATOM 9756 N N . GLY B 1 341 ? -9.039 -19.766 3.389 1 95.75 341 GLY B N 1
ATOM 9757 C CA . GLY B 1 341 ? -9.086 -20.469 4.66 1 95.75 341 GLY B CA 1
ATOM 9758 C C . GLY B 1 341 ? -8.016 -20.031 5.633 1 95.75 341 GLY B C 1
ATOM 9759 O O . GLY B 1 341 ? -7.465 -18.922 5.504 1 95.75 341 GLY B O 1
ATOM 9760 N N . LEU B 1 342 ? -7.762 -20.859 6.652 1 95.62 342 LEU B N 1
ATOM 9761 C CA . LEU B 1 342 ? -6.746 -20.516 7.641 1 95.62 342 LEU B CA 1
ATOM 9762 C C . LEU B 1 342 ? -5.359 -20.938 7.168 1 95.62 342 LEU B C 1
ATOM 9764 O O . LEU B 1 342 ? -4.352 -20.531 7.75 1 95.62 342 LEU B O 1
ATOM 9768 N N . SER B 1 343 ? -5.332 -21.734 6.059 1 94.81 343 SER B N 1
ATOM 9769 C CA . SER B 1 343 ? -4.059 -22.266 5.582 1 94.81 343 SER B CA 1
ATOM 9770 C C . SER B 1 343 ? -3.598 -21.547 4.316 1 94.81 343 SER B C 1
ATOM 9772 O O . SER B 1 343 ? -2.561 -21.906 3.746 1 94.81 343 SER B O 1
ATOM 9774 N N . LEU B 1 344 ? -4.254 -20.562 3.814 1 93.88 344 LEU B N 1
ATOM 9775 C CA . LEU B 1 344 ? -3.939 -19.797 2.617 1 93.88 344 LEU B CA 1
ATOM 9776 C C . LEU B 1 344 ? -4.082 -20.656 1.364 1 93.88 344 LEU B C 1
ATOM 9778 O O . LEU B 1 344 ? -4.766 -20.266 0.415 1 93.88 344 LEU B O 1
ATOM 9782 N N . VAL B 1 345 ? -3.354 -21.797 1.338 1 95 345 VAL B N 1
ATOM 9783 C CA . VAL B 1 345 ? -3.443 -22.797 0.275 1 95 345 VAL B CA 1
ATOM 9784 C C . VAL B 1 345 ? -3.445 -24.188 0.879 1 95 345 VAL B C 1
ATOM 9786 O O . VAL B 1 345 ? -2.869 -24.422 1.947 1 95 345 VAL B O 1
ATOM 9789 N N . ARG B 1 346 ? -4.113 -25.062 0.202 1 96.06 346 ARG B N 1
ATOM 9790 C CA . ARG B 1 346 ? -4.066 -26.453 0.611 1 96.06 346 ARG B CA 1
ATOM 9791 C C . ARG B 1 346 ? -2.889 -27.188 -0.038 1 96.06 346 ARG B C 1
ATOM 9793 O O . ARG B 1 346 ? -2.645 -27.031 -1.237 1 96.06 346 ARG B O 1
ATOM 9800 N N . LEU B 1 347 ? -2.158 -27.906 0.749 1 97.44 347 LEU B N 1
ATOM 9801 C CA . LEU B 1 347 ? -0.983 -28.609 0.249 1 97.44 347 LEU B CA 1
ATOM 9802 C C . LEU B 1 347 ? -1.345 -30.016 -0.194 1 97.44 347 LEU B C 1
ATOM 9804 O O . LEU B 1 347 ? -1.925 -30.797 0.577 1 97.44 347 LEU B O 1
ATOM 9808 N N . ASP B 1 348 ? -1.051 -30.312 -1.426 1 97.38 348 ASP B N 1
ATOM 9809 C CA . ASP B 1 348 ? -1.158 -31.688 -1.896 1 97.38 348 ASP B CA 1
ATOM 9810 C C . ASP B 1 348 ? 0.106 -32.469 -1.569 1 97.38 348 ASP B C 1
ATOM 9812 O O . ASP B 1 348 ? 1.204 -31.922 -1.538 1 97.38 348 ASP B O 1
ATOM 9816 N N . ILE B 1 349 ? -0.121 -33.719 -1.308 1 97.94 349 ILE B N 1
ATOM 9817 C CA . ILE B 1 349 ? 0.995 -34.656 -1.11 1 97.94 349 ILE B CA 1
ATOM 9818 C C . ILE B 1 349 ? 1.103 -35.594 -2.307 1 97.94 349 ILE B C 1
ATOM 9820 O O . ILE B 1 349 ? 0.097 -36.125 -2.766 1 97.94 349 ILE B O 1
ATOM 9824 N N . ARG B 1 350 ? 2.271 -35.656 -2.824 1 96.56 350 ARG B N 1
ATOM 9825 C CA . ARG B 1 350 ? 2.486 -36.531 -3.971 1 96.56 350 ARG B CA 1
ATOM 9826 C C . ARG B 1 350 ? 3.641 -37.5 -3.715 1 96.56 350 ARG B C 1
ATOM 9828 O O . ARG B 1 350 ? 4.711 -37.094 -3.262 1 96.56 350 ARG B O 1
ATOM 9835 N N . GLN B 1 351 ? 3.391 -38.781 -3.912 1 95.81 351 GLN B N 1
ATOM 9836 C CA . GLN B 1 351 ? 4.383 -39.844 -3.74 1 95.81 351 GLN B CA 1
ATOM 9837 C C . GLN B 1 351 ? 4.207 -40.938 -4.789 1 95.81 351 GLN B C 1
ATOM 9839 O O . GLN B 1 351 ? 3.115 -41.125 -5.328 1 95.81 351 GLN B O 1
ATOM 9844 N N . GLU B 1 352 ? 5.266 -41.625 -5.094 1 94.25 352 GLU B N 1
ATOM 9845 C CA . GLU B 1 352 ? 5.238 -42.656 -6.109 1 94.25 352 GLU B CA 1
ATOM 9846 C C . GLU B 1 352 ? 4.66 -43.969 -5.551 1 94.25 352 GLU B C 1
ATOM 9848 O O . GLU B 1 352 ? 4.863 -44.281 -4.379 1 94.25 352 GLU B O 1
ATOM 9853 N N . SER B 1 353 ? 4.008 -44.75 -6.41 1 95.44 353 SER B N 1
ATOM 9854 C CA . SER B 1 353 ? 3.357 -46 -6.02 1 95.44 353 SER B CA 1
ATOM 9855 C C . SER B 1 353 ? 4.367 -47 -5.484 1 95.44 353 SER B C 1
ATOM 9857 O O . SER B 1 353 ? 4.078 -47.75 -4.539 1 95.44 353 SER B O 1
ATOM 9859 N N . ASP B 1 354 ? 5.578 -46.969 -5.965 1 93.56 354 ASP B N 1
ATOM 9860 C CA . ASP B 1 354 ? 6.613 -47.906 -5.559 1 93.56 354 ASP B CA 1
ATOM 9861 C C . ASP B 1 354 ? 7.004 -47.719 -4.098 1 93.56 354 ASP B C 1
ATOM 9863 O O . ASP B 1 354 ? 7.32 -48.656 -3.393 1 93.56 354 ASP B O 1
ATOM 9867 N N . ARG B 1 355 ? 7 -46.562 -3.715 1 95.56 355 ARG B N 1
ATOM 9868 C CA . ARG B 1 355 ? 7.355 -46.25 -2.332 1 95.56 355 ARG B CA 1
ATOM 9869 C C . ARG B 1 355 ? 6.324 -46.812 -1.364 1 95.56 355 ARG B C 1
ATOM 9871 O O . ARG B 1 355 ? 6.672 -47.281 -0.271 1 95.56 355 ARG B O 1
ATOM 9878 N N . HIS B 1 356 ? 5.082 -46.781 -1.715 1 97.12 356 HIS B N 1
ATOM 9879 C CA . HIS B 1 356 ? 4.031 -47.406 -0.904 1 97.12 356 HIS B CA 1
ATOM 9880 C C . HIS B 1 356 ? 4.168 -48.906 -0.878 1 97.12 356 HIS B C 1
ATOM 9882 O O . HIS B 1 356 ? 3.971 -49.531 0.165 1 97.12 356 HIS B O 1
ATOM 9888 N N . THR B 1 357 ? 4.516 -49.406 -2.01 1 96.94 357 THR B N 1
ATOM 9889 C CA . THR B 1 357 ? 4.73 -50.844 -2.105 1 96.94 357 THR B CA 1
ATOM 9890 C C . THR B 1 357 ? 5.863 -51.281 -1.184 1 96.94 357 THR B C 1
ATOM 9892 O O . THR B 1 357 ? 5.777 -52.312 -0.541 1 96.94 357 THR B O 1
ATOM 9895 N N . ASP B 1 358 ? 6.879 -50.5 -1.152 1 96.25 358 ASP B N 1
ATOM 9896 C CA . ASP B 1 358 ? 8 -50.781 -0.263 1 96.25 358 ASP B CA 1
ATOM 9897 C C . ASP B 1 358 ? 7.547 -50.844 1.193 1 96.25 358 ASP B C 1
ATOM 9899 O O . ASP B 1 358 ? 7.969 -51.719 1.949 1 96.25 358 ASP B O 1
ATOM 9903 N N . VAL B 1 359 ? 6.734 -49.938 1.554 1 96.94 359 VAL B N 1
ATOM 9904 C CA . VAL B 1 359 ? 6.242 -49.906 2.926 1 96.94 359 VAL B CA 1
ATOM 9905 C C . VAL B 1 359 ? 5.371 -51.125 3.215 1 96.94 359 VAL B C 1
ATOM 9907 O O . VAL B 1 359 ? 5.527 -51.75 4.25 1 96.94 359 VAL B O 1
ATOM 9910 N N . MET B 1 360 ? 4.473 -51.469 2.328 1 96.75 360 MET B N 1
ATOM 9911 C CA . MET B 1 360 ? 3.6 -52.625 2.5 1 96.75 360 MET B CA 1
ATOM 9912 C C . MET B 1 360 ? 4.41 -53.906 2.574 1 96.75 360 MET B C 1
ATOM 9914 O O . MET B 1 360 ? 4.09 -54.812 3.35 1 96.75 360 MET B O 1
ATOM 9918 N N . ASP B 1 361 ? 5.398 -53.906 1.739 1 96.81 361 ASP B N 1
ATOM 9919 C CA . ASP B 1 361 ? 6.266 -55.062 1.737 1 96.81 361 ASP B CA 1
ATOM 9920 C C . ASP B 1 361 ? 6.98 -55.219 3.078 1 96.81 361 ASP B C 1
ATOM 9922 O O . ASP B 1 361 ? 7.094 -56.344 3.6 1 96.81 361 ASP B O 1
ATOM 9926 N N . ALA B 1 362 ? 7.488 -54.156 3.619 1 96.31 362 ALA B N 1
ATOM 9927 C CA . ALA B 1 362 ? 8.141 -54.188 4.922 1 96.31 362 ALA B CA 1
ATOM 9928 C C . ALA B 1 362 ? 7.18 -54.656 6.012 1 96.31 362 ALA B C 1
ATOM 9930 O O . ALA B 1 362 ? 7.559 -55.406 6.906 1 96.31 362 ALA B O 1
ATOM 9931 N N . ILE B 1 363 ? 5.98 -54.219 5.941 1 95.75 363 ILE B N 1
ATOM 9932 C CA . ILE B 1 363 ? 4.969 -54.562 6.941 1 95.75 363 ILE B CA 1
ATOM 9933 C C . ILE B 1 363 ? 4.617 -56.031 6.848 1 95.75 363 ILE B C 1
ATOM 9935 O O . ILE B 1 363 ? 4.602 -56.75 7.859 1 95.75 363 ILE B O 1
ATOM 9939 N N . THR B 1 364 ? 4.352 -56.531 5.637 1 96.12 364 THR B N 1
ATOM 9940 C CA . THR B 1 364 ? 3.941 -57.938 5.465 1 96.12 364 THR B CA 1
ATOM 9941 C C . THR B 1 364 ? 5.082 -58.875 5.824 1 96.12 364 THR B C 1
ATOM 9943 O O . THR B 1 364 ? 4.852 -59.969 6.375 1 96.12 364 THR B O 1
ATOM 9946 N N . LYS B 1 365 ? 6.277 -58.438 5.535 1 95.5 365 LYS B N 1
ATOM 9947 C CA . LYS B 1 365 ? 7.426 -59.25 5.938 1 95.5 365 LYS B CA 1
ATOM 9948 C C . LYS B 1 365 ? 7.57 -59.281 7.457 1 95.5 365 LYS B C 1
ATOM 9950 O O . LYS B 1 365 ? 7.887 -60.312 8.039 1 95.5 365 LYS B O 1
ATOM 9955 N N . HIS B 1 366 ? 7.371 -58.188 8.008 1 94.62 366 HIS B N 1
ATOM 9956 C CA . HIS B 1 366 ? 7.449 -58.094 9.461 1 94.62 366 HIS B CA 1
ATOM 9957 C C . HIS B 1 366 ? 6.379 -58.938 10.125 1 94.62 366 HIS B C 1
ATOM 9959 O O . HIS B 1 366 ? 6.613 -59.531 11.188 1 94.62 366 HIS B O 1
ATOM 9965 N N . LEU B 1 367 ? 5.199 -59.062 9.523 1 93.31 367 LEU B N 1
ATOM 9966 C CA . LEU B 1 367 ? 4.094 -59.875 10.031 1 93.31 367 LEU B CA 1
ATOM 9967 C C . LEU B 1 367 ? 4.266 -61.344 9.656 1 93.31 367 LEU B C 1
ATOM 9969 O O . LEU B 1 367 ? 3.479 -62.188 10.078 1 93.31 367 LEU B O 1
ATOM 9973 N N . GLU B 1 368 ? 5.168 -61.656 8.852 1 93.31 368 GLU B N 1
ATOM 9974 C CA . GLU B 1 368 ? 5.516 -63 8.422 1 93.31 368 GLU B CA 1
ATOM 9975 C C . GLU B 1 368 ? 4.383 -63.625 7.609 1 93.31 368 GLU B C 1
ATOM 9977 O O . GLU B 1 368 ? 4.062 -64.812 7.789 1 93.31 368 GLU B O 1
ATOM 9982 N N . ILE B 1 369 ? 3.791 -62.844 6.773 1 94.38 369 ILE B N 1
ATOM 9983 C CA . ILE B 1 369 ? 2.701 -63.375 5.949 1 94.38 369 ILE B CA 1
ATOM 9984 C C . ILE B 1 369 ? 3.115 -63.344 4.48 1 94.38 369 ILE B C 1
ATOM 9986 O O . ILE B 1 369 ? 2.273 -63.5 3.592 1 94.38 369 ILE B O 1
ATOM 9990 N N . GLY B 1 370 ? 4.367 -63.031 4.238 1 94.19 370 GLY B N 1
ATOM 9991 C CA . GLY B 1 370 ? 4.891 -63.031 2.885 1 94.19 370 GLY B CA 1
ATOM 9992 C C . GLY B 1 370 ? 5.32 -61.688 2.391 1 94.19 370 GLY B C 1
ATOM 9993 O O . GLY B 1 370 ? 5.352 -60.719 3.16 1 94.19 370 GLY B O 1
ATOM 9994 N N . SER B 1 371 ? 5.73 -61.719 1.099 1 95.75 371 SER B N 1
ATOM 9995 C CA . SER B 1 371 ? 6.188 -60.469 0.468 1 95.75 371 SER B CA 1
ATOM 9996 C C . SER B 1 371 ? 5.082 -59.844 -0.376 1 95.75 371 SER B C 1
ATOM 9998 O O . SER B 1 371 ? 4.672 -60.406 -1.393 1 95.75 371 SER B O 1
ATOM 10000 N N . TYR B 1 372 ? 4.633 -58.688 -0.016 1 96.88 372 TYR B N 1
ATOM 10001 C CA . TYR B 1 372 ? 3.6 -57.938 -0.727 1 96.88 372 TYR B CA 1
ATOM 10002 C C . TYR B 1 372 ? 4.008 -57.688 -2.174 1 96.88 372 TYR B C 1
ATOM 10004 O O . TYR B 1 372 ? 3.168 -57.75 -3.078 1 96.88 372 TYR B O 1
ATOM 10012 N N . ARG B 1 373 ? 5.23 -57.469 -2.455 1 95 373 ARG B N 1
ATOM 10013 C CA . ARG B 1 373 ? 5.77 -57.156 -3.777 1 95 373 ARG B CA 1
ATOM 10014 C C . ARG B 1 373 ? 5.566 -58.344 -4.734 1 95 373 ARG B C 1
ATOM 10016 O O . ARG B 1 373 ? 5.383 -58.125 -5.938 1 95 373 ARG B O 1
ATOM 10023 N N . GLU B 1 374 ? 5.508 -59.5 -4.172 1 95.12 374 GLU B N 1
ATOM 10024 C CA . GLU B 1 374 ? 5.441 -60.688 -4.996 1 95.12 374 GLU B CA 1
ATOM 10025 C C . GLU B 1 374 ? 4 -61.188 -5.152 1 95.12 374 GLU B C 1
ATOM 10027 O O . GLU B 1 374 ? 3.725 -62.062 -5.953 1 95.12 374 GLU B O 1
ATOM 10032 N N . TRP B 1 375 ? 3.137 -60.562 -4.484 1 96.44 375 TRP B N 1
ATOM 10033 C CA . TRP B 1 375 ? 1.738 -60.969 -4.535 1 96.44 375 TRP B CA 1
ATOM 10034 C C . TRP B 1 375 ? 1.093 -60.562 -5.852 1 96.44 375 TRP B C 1
ATOM 10036 O O . TRP B 1 375 ? 1.523 -59.594 -6.48 1 96.44 375 TRP B O 1
ATOM 10046 N N . SER B 1 376 ? 0.138 -61.344 -6.223 1 95.75 376 SER B N 1
ATOM 10047 C CA . SER B 1 376 ? -0.691 -60.938 -7.352 1 95.75 376 SER B CA 1
ATOM 10048 C C . SER B 1 376 ? -1.609 -59.781 -6.977 1 95.75 376 SER B C 1
ATOM 10050 O O . SER B 1 376 ? -1.83 -59.5 -5.793 1 95.75 376 SER B O 1
ATOM 10052 N N . GLU B 1 377 ? -2.135 -59.062 -7.961 1 95.88 377 GLU B N 1
ATOM 10053 C CA . GLU B 1 377 ? -3.027 -57.906 -7.73 1 95.88 377 GLU B CA 1
ATOM 10054 C C . GLU B 1 377 ? -4.262 -58.344 -6.941 1 95.88 377 GLU B C 1
ATOM 10056 O O . GLU B 1 377 ? -4.715 -57.625 -6.047 1 95.88 377 GLU B O 1
ATOM 10061 N N . GLU B 1 378 ? -4.766 -59.5 -7.223 1 95.12 378 GLU B N 1
ATOM 10062 C CA . GLU B 1 378 ? -5.938 -60.031 -6.512 1 95.12 378 GLU B CA 1
ATOM 10063 C C . GLU B 1 378 ? -5.629 -60.25 -5.039 1 95.12 378 GLU B C 1
ATOM 10065 O O . GLU B 1 378 ? -6.422 -59.906 -4.164 1 95.12 378 GLU B O 1
ATOM 10070 N N . GLN B 1 379 ? -4.492 -60.844 -4.816 1 96.19 379 GLN B N 1
ATOM 10071 C CA . GLN B 1 379 ? -4.07 -61.094 -3.445 1 96.19 379 GLN B CA 1
ATOM 10072 C C . GLN B 1 379 ? -3.861 -59.812 -2.67 1 96.19 379 GLN B C 1
ATOM 10074 O O . GLN B 1 379 ? -4.223 -59.719 -1.494 1 96.19 379 GLN B O 1
ATOM 10079 N N . ARG B 1 380 ? -3.244 -58.906 -3.316 1 97.19 380 ARG B N 1
ATOM 10080 C CA . ARG B 1 380 ? -3.023 -57.594 -2.689 1 97.19 380 ARG B CA 1
ATOM 10081 C C . ARG B 1 380 ? -4.344 -56.969 -2.264 1 97.19 380 ARG B C 1
ATOM 10083 O O . ARG B 1 380 ? -4.492 -56.531 -1.116 1 97.19 380 ARG B O 1
ATOM 10090 N N . GLN B 1 381 ? -5.305 -56.938 -3.193 1 96.5 381 GLN B N 1
ATOM 10091 C CA . GLN B 1 381 ? -6.598 -56.312 -2.932 1 96.5 381 GLN B CA 1
ATOM 10092 C C . GLN B 1 381 ? -7.328 -57 -1.792 1 96.5 381 GLN B C 1
ATOM 10094 O O . GLN B 1 381 ? -7.902 -56.344 -0.919 1 96.5 381 GLN B O 1
ATOM 10099 N N . GLU B 1 382 ? -7.242 -58.312 -1.817 1 95.5 382 GLU B N 1
ATOM 10100 C CA . GLU B 1 382 ? -7.926 -59.062 -0.782 1 95.5 382 GLU B CA 1
ATOM 10101 C C . GLU B 1 382 ? -7.355 -58.781 0.6 1 95.5 382 GLU B C 1
ATOM 10103 O O . GLU B 1 382 ? -8.109 -58.562 1.555 1 95.5 382 GLU B O 1
ATOM 10108 N N . TRP B 1 383 ? -6.074 -58.781 0.645 1 96.56 383 TRP B N 1
ATOM 10109 C CA . TRP B 1 383 ? -5.422 -58.531 1.924 1 96.56 383 TRP B CA 1
ATOM 10110 C C . TRP B 1 383 ? -5.695 -57.094 2.393 1 96.56 383 TRP B C 1
ATOM 10112 O O . TRP B 1 383 ? -6.008 -56.875 3.564 1 96.56 383 TRP B O 1
ATOM 10122 N N . LEU B 1 384 ? -5.535 -56.125 1.526 1 97.12 384 LEU B N 1
ATOM 10123 C CA . LEU B 1 384 ? -5.742 -54.719 1.855 1 97.12 384 LEU B CA 1
ATOM 10124 C C . LEU B 1 384 ? -7.172 -54.469 2.332 1 97.12 384 LEU B C 1
ATOM 10126 O O . LEU B 1 384 ? -7.391 -53.781 3.316 1 97.12 384 LEU B O 1
ATOM 10130 N N . LEU B 1 385 ? -8.148 -55.094 1.653 1 96.06 385 LEU B N 1
ATOM 10131 C CA . LEU B 1 385 ? -9.547 -54.906 2.006 1 96.06 385 LEU B CA 1
ATOM 10132 C C . LEU B 1 385 ? -9.859 -55.562 3.346 1 96.06 385 LEU B C 1
ATOM 10134 O O . LEU B 1 385 ? -10.664 -55.062 4.125 1 96.06 385 LEU B O 1
ATOM 10138 N N . SER B 1 386 ? -9.203 -56.688 3.578 1 94.75 386 SER B N 1
ATOM 10139 C CA . SER B 1 386 ? -9.375 -57.375 4.863 1 94.75 386 SER B CA 1
ATOM 10140 C C . SER B 1 386 ? -8.859 -56.5 6.012 1 94.75 386 SER B C 1
ATOM 10142 O O . SER B 1 386 ? -9.5 -56.406 7.062 1 94.75 386 SER B O 1
ATOM 10144 N N . GLU B 1 387 ? -7.746 -55.906 5.738 1 94.75 387 GLU B N 1
ATOM 10145 C CA . GLU B 1 387 ? -7.156 -55.062 6.766 1 94.75 387 GLU B CA 1
ATOM 10146 C C . GLU B 1 387 ? -7.949 -53.781 6.934 1 94.75 387 GLU B C 1
ATOM 10148 O O . GLU B 1 387 ? -8.086 -53.25 8.047 1 94.75 387 GLU B O 1
ATOM 10153 N N . LEU B 1 388 ? -8.422 -53.156 5.887 1 94.69 388 LEU B N 1
ATOM 10154 C CA . LEU B 1 388 ? -9.156 -51.906 5.914 1 94.69 388 LEU B CA 1
ATOM 10155 C C . LEU B 1 388 ? -10.492 -52.094 6.633 1 94.69 388 LEU B C 1
ATOM 10157 O O . LEU B 1 388 ? -10.992 -51.156 7.254 1 94.69 388 LEU B O 1
ATOM 10161 N N . SER B 1 389 ? -11.023 -53.219 6.547 1 90.69 389 SER B N 1
ATOM 10162 C CA . SER B 1 389 ? -12.297 -53.5 7.203 1 90.69 389 SER B CA 1
ATOM 10163 C C . SER B 1 389 ? -12.102 -53.812 8.688 1 90.69 389 SER B C 1
ATOM 10165 O O . SER B 1 389 ? -13.039 -53.688 9.477 1 90.69 389 SER B O 1
ATOM 10167 N N . GLY B 1 390 ? -10.906 -54.094 9.062 1 85.81 390 GLY B N 1
ATOM 10168 C CA . GLY B 1 390 ? -10.617 -54.438 10.445 1 85.81 390 GLY B CA 1
ATOM 10169 C C . GLY B 1 390 ? -10.133 -53.219 11.25 1 85.81 390 GLY B C 1
ATOM 10170 O O . GLY B 1 390 ? -9.852 -52.188 10.688 1 85.81 390 GLY B O 1
ATOM 10171 N N . LYS B 1 391 ? -10.055 -53.375 12.594 1 85 391 LYS B N 1
ATOM 10172 C CA . LYS B 1 391 ? -9.648 -52.281 13.477 1 85 391 LYS B CA 1
ATOM 10173 C C . LYS B 1 391 ? -8.305 -52.594 14.141 1 85 391 LYS B C 1
ATOM 10175 O O . LYS B 1 391 ? -7.742 -51.75 14.836 1 85 391 LYS B O 1
ATOM 10180 N N . ARG B 1 392 ? -7.746 -53.688 13.812 1 85.25 392 ARG B N 1
ATOM 10181 C CA . ARG B 1 392 ? -6.508 -54.094 14.469 1 85.25 392 ARG B CA 1
ATOM 10182 C C . ARG B 1 392 ? -5.309 -53.344 13.867 1 85.25 392 ARG B C 1
ATOM 10184 O O . ARG B 1 392 ? -5.184 -53.25 12.648 1 85.25 392 ARG B O 1
ATOM 10191 N N . PRO B 1 393 ? -4.457 -52.812 14.742 1 88.31 393 PRO B N 1
ATOM 10192 C CA . PRO B 1 393 ? -3.248 -52.156 14.227 1 88.31 393 PRO B CA 1
ATOM 10193 C C . PRO B 1 393 ? -2.33 -53.125 13.477 1 88.31 393 PRO B C 1
ATOM 10195 O O . PRO B 1 393 ? -2.186 -54.281 13.875 1 88.31 393 PRO B O 1
ATOM 10198 N N . LEU B 1 394 ? -1.794 -52.656 12.453 1 89.56 394 LEU B N 1
ATOM 10199 C CA . LEU B 1 394 ? -0.985 -53.5 11.57 1 89.56 394 LEU B CA 1
ATOM 10200 C C . LEU B 1 394 ? 0.441 -53.625 12.094 1 89.56 394 LEU B C 1
ATOM 10202 O O . LEU B 1 394 ? 1.081 -54.656 11.93 1 89.56 394 LEU B O 1
ATOM 10206 N N . PHE B 1 395 ? 0.957 -52.469 12.617 1 87 395 PHE B N 1
ATOM 10207 C CA . PHE B 1 395 ? 2.342 -52.5 13.07 1 87 395 PHE B CA 1
ATOM 10208 C C . PHE B 1 395 ? 2.557 -51.562 14.242 1 87 395 PHE B C 1
ATOM 10210 O O . PHE B 1 395 ? 1.75 -50.656 14.469 1 87 395 PHE B O 1
ATOM 10217 N N . GLY B 1 396 ? 3.535 -51.812 15.109 1 83.81 396 GLY B N 1
ATOM 10218 C CA . GLY B 1 396 ? 3.934 -50.969 16.219 1 83.81 396 GLY B CA 1
ATOM 10219 C C . GLY B 1 396 ? 5.254 -50.281 15.992 1 83.81 396 GLY B C 1
ATOM 10220 O O . GLY B 1 396 ? 5.707 -50.156 14.852 1 83.81 396 GLY B O 1
ATOM 10221 N N . PRO B 1 397 ? 5.824 -49.719 16.969 1 84.31 397 PRO B N 1
ATOM 10222 C CA . PRO B 1 397 ? 7.094 -49 16.859 1 84.31 397 PRO B CA 1
ATOM 10223 C C . PRO B 1 397 ? 8.258 -49.906 16.453 1 84.31 397 PRO B C 1
ATOM 10225 O O . PRO B 1 397 ? 9.312 -49.438 16.062 1 84.31 397 PRO B O 1
ATOM 10228 N N . ASP B 1 398 ? 8.062 -51.281 16.453 1 87.69 398 ASP B N 1
ATOM 10229 C CA . ASP B 1 398 ? 9.141 -52.219 16.219 1 87.69 398 ASP B CA 1
ATOM 10230 C C . ASP B 1 398 ? 9.289 -52.562 14.742 1 87.69 398 ASP B C 1
ATOM 10232 O O . ASP B 1 398 ? 10.133 -53.375 14.359 1 87.69 398 ASP B O 1
ATOM 10236 N N . LEU B 1 399 ? 8.562 -51.938 13.898 1 92.12 399 LEU B N 1
ATOM 10237 C CA . LEU B 1 399 ? 8.68 -52.156 12.461 1 92.12 399 LEU B CA 1
ATOM 10238 C C . LEU B 1 399 ? 10.047 -51.719 11.953 1 92.12 399 LEU B C 1
ATOM 10240 O O . LEU B 1 399 ? 10.469 -50.594 12.188 1 92.12 399 LEU B O 1
ATOM 10244 N N . PRO B 1 400 ? 10.82 -52.625 11.43 1 91.12 400 PRO B N 1
ATOM 10245 C CA . PRO B 1 400 ? 12.086 -52.219 10.828 1 91.12 400 PRO B CA 1
ATOM 10246 C C . PRO B 1 400 ? 11.898 -51.219 9.688 1 91.12 400 PRO B C 1
ATOM 10248 O O . PRO B 1 400 ? 11.109 -51.469 8.766 1 91.12 400 PRO B O 1
ATOM 10251 N N . LYS B 1 401 ? 12.578 -50.094 9.773 1 92.5 401 LYS B N 1
ATOM 10252 C CA . LYS B 1 401 ? 12.375 -49.062 8.781 1 92.5 401 LYS B CA 1
ATOM 10253 C C . LYS B 1 401 ? 13.695 -48.625 8.148 1 92.5 401 LYS B C 1
ATOM 10255 O O . LYS B 1 401 ? 14.68 -48.406 8.852 1 92.5 401 LYS B O 1
ATOM 10260 N N . THR B 1 402 ? 13.734 -48.719 6.801 1 93.75 402 THR B N 1
ATOM 10261 C CA . THR B 1 402 ? 14.789 -48 6.098 1 93.75 402 THR B CA 1
ATOM 10262 C C . THR B 1 402 ? 14.492 -46.5 6.074 1 93.75 402 THR B C 1
ATOM 10264 O O . THR B 1 402 ? 13.43 -46.094 6.516 1 93.75 402 THR B O 1
ATOM 10267 N N . GLU B 1 403 ? 15.43 -45.719 5.57 1 93 403 GLU B N 1
ATOM 10268 C CA . GLU B 1 403 ? 15.234 -44.281 5.492 1 93 403 GLU B CA 1
ATOM 10269 C C . GLU B 1 403 ? 14.031 -43.938 4.609 1 93 403 GLU B C 1
ATOM 10271 O O . GLU B 1 403 ? 13.273 -43 4.918 1 93 403 GLU B O 1
ATOM 10276 N N . GLU B 1 404 ? 13.852 -44.719 3.562 1 93 404 GLU B N 1
ATOM 10277 C CA . GLU B 1 404 ? 12.766 -44.469 2.619 1 93 404 GLU B CA 1
ATOM 10278 C C . GLU B 1 404 ? 11.414 -44.812 3.225 1 93 404 GLU B C 1
ATOM 10280 O O . GLU B 1 404 ? 10.43 -44.094 3.035 1 93 404 GLU B O 1
ATOM 10285 N N . ILE B 1 405 ? 11.391 -45.906 3.973 1 95.38 405 ILE B N 1
ATOM 10286 C CA . ILE B 1 405 ? 10.156 -46.344 4.609 1 95.38 405 ILE B CA 1
ATOM 10287 C C . ILE B 1 405 ? 9.766 -45.375 5.719 1 95.38 405 ILE B C 1
ATOM 10289 O O . ILE B 1 405 ? 8.594 -45 5.848 1 95.38 405 ILE B O 1
ATOM 10293 N N . ALA B 1 406 ? 10.797 -44.969 6.445 1 95.44 406 ALA B N 1
ATOM 10294 C CA . ALA B 1 406 ? 10.562 -44 7.516 1 95.44 406 ALA B CA 1
ATOM 10295 C C . ALA B 1 406 ? 10.023 -42.688 6.957 1 95.44 406 ALA B C 1
ATOM 10297 O O . ALA B 1 406 ? 9.164 -42.062 7.574 1 95.44 406 ALA B O 1
ATOM 10298 N N . ASP B 1 407 ? 10.531 -42.312 5.875 1 95.75 407 ASP B N 1
ATOM 10299 C CA . ASP B 1 407 ? 10.117 -41.062 5.242 1 95.75 407 ASP B CA 1
ATOM 10300 C C . ASP B 1 407 ? 8.633 -41.094 4.895 1 95.75 407 ASP B C 1
ATOM 10302 O O . ASP B 1 407 ? 7.914 -40.125 5.129 1 95.75 407 ASP B O 1
ATOM 10306 N N . VAL B 1 408 ? 8.164 -42.188 4.387 1 96.88 408 VAL B N 1
ATOM 10307 C CA . VAL B 1 408 ? 6.762 -42.312 3.994 1 96.88 408 VAL B CA 1
ATOM 10308 C C . VAL B 1 408 ? 5.875 -42.281 5.238 1 96.88 408 VAL B C 1
ATOM 10310 O O . VAL B 1 408 ? 4.891 -41.562 5.297 1 96.88 408 VAL B O 1
ATOM 10313 N N . LEU B 1 409 ? 6.25 -43.031 6.23 1 96.88 409 LEU B N 1
ATOM 10314 C CA . LEU B 1 409 ? 5.445 -43.156 7.441 1 96.88 409 LEU B CA 1
ATOM 10315 C C . LEU B 1 409 ? 5.449 -41.844 8.211 1 96.88 409 LEU B C 1
ATOM 10317 O O . LEU B 1 409 ? 4.414 -41.406 8.727 1 96.88 409 LEU B O 1
ATOM 10321 N N . ASP B 1 410 ? 6.59 -41.219 8.289 1 96.56 410 ASP B N 1
ATOM 10322 C CA . ASP B 1 410 ? 6.691 -39.969 8.992 1 96.56 410 ASP B CA 1
ATOM 10323 C C . ASP B 1 410 ? 5.863 -38.875 8.305 1 96.56 410 ASP B C 1
ATOM 10325 O O . ASP B 1 410 ? 5.359 -37.969 8.961 1 96.56 410 ASP B O 1
ATOM 10329 N N . THR B 1 411 ? 5.789 -38.906 6.953 1 97.56 411 THR B N 1
ATOM 10330 C CA . THR B 1 411 ? 4.938 -37.969 6.23 1 97.56 411 THR B CA 1
ATOM 10331 C C . THR B 1 411 ? 3.482 -38.094 6.664 1 97.56 411 THR B C 1
ATOM 10333 O O . THR B 1 411 ? 2.807 -37.094 6.918 1 97.56 411 THR B O 1
ATOM 10336 N N . PHE B 1 412 ? 3.047 -39.312 6.84 1 97.88 412 PHE B N 1
ATOM 10337 C CA . PHE B 1 412 ? 1.682 -39.531 7.297 1 97.88 412 PHE B CA 1
ATOM 10338 C C . PHE B 1 412 ? 1.504 -39.062 8.727 1 97.88 412 PHE B C 1
ATOM 10340 O O . PHE B 1 412 ? 0.433 -38.562 9.094 1 97.88 412 PHE B O 1
ATOM 10347 N N . HIS B 1 413 ? 2.51 -39.188 9.523 1 96.44 413 HIS B N 1
ATOM 10348 C CA . HIS B 1 413 ? 2.432 -38.688 10.898 1 96.44 413 HIS B CA 1
ATOM 10349 C C . HIS B 1 413 ? 2.311 -37.156 10.93 1 96.44 413 HIS B C 1
ATOM 10351 O O . HIS B 1 413 ? 1.6 -36.625 11.766 1 96.44 413 HIS B O 1
ATOM 10357 N N . VAL B 1 414 ? 3.047 -36.5 10.016 1 96.25 414 VAL B N 1
ATOM 10358 C CA . VAL B 1 414 ? 2.945 -35.062 9.914 1 96.25 414 VAL B CA 1
ATOM 10359 C C . VAL B 1 414 ? 1.526 -34.656 9.5 1 96.25 414 VAL B C 1
ATOM 10361 O O . VAL B 1 414 ? 0.959 -33.719 10.039 1 96.25 414 VAL B O 1
ATOM 10364 N N . ILE B 1 415 ? 0.959 -35.406 8.57 1 97.44 415 ILE B N 1
ATOM 10365 C CA . ILE B 1 415 ? -0.404 -35.156 8.117 1 97.44 415 ILE B CA 1
ATOM 10366 C C . ILE B 1 415 ? -1.376 -35.312 9.281 1 97.44 415 ILE B C 1
ATOM 10368 O O . ILE B 1 415 ? -2.324 -34.531 9.414 1 97.44 415 ILE B O 1
ATOM 10372 N N . ALA B 1 416 ? -1.103 -36.25 10.117 1 96.44 416 ALA B N 1
ATOM 10373 C CA . ALA B 1 416 ? -1.971 -36.5 11.258 1 96.44 416 ALA B CA 1
ATOM 10374 C C . ALA B 1 416 ? -1.818 -35.438 12.328 1 96.44 416 ALA B C 1
ATOM 10376 O O . ALA B 1 416 ? -2.766 -35.156 13.062 1 96.44 416 ALA B O 1
ATOM 10377 N N . GLU B 1 417 ? -0.7 -34.906 12.383 1 92.88 417 GLU B N 1
ATOM 10378 C CA . GLU B 1 417 ? -0.37 -33.906 13.406 1 92.88 417 GLU B CA 1
ATOM 10379 C C . GLU B 1 417 ? -0.972 -32.562 13.078 1 92.88 417 GLU B C 1
ATOM 10381 O O . GLU B 1 417 ? -1.51 -31.875 13.953 1 92.88 417 GLU B O 1
ATOM 10386 N N . LEU B 1 418 ? -0.881 -32.125 11.883 1 92.69 418 LEU B N 1
ATOM 10387 C CA . LEU B 1 418 ? -1.286 -30.781 11.461 1 92.69 418 LEU B CA 1
ATOM 10388 C C . LEU B 1 418 ? -2.791 -30.719 11.227 1 92.69 418 LEU B C 1
ATOM 10390 O O . LEU B 1 418 ? -3.439 -31.75 11.039 1 92.69 418 LEU B O 1
ATOM 10394 N N . PRO B 1 419 ? -3.295 -29.5 11.312 1 92.19 419 PRO B N 1
ATOM 10395 C CA . PRO B 1 419 ? -4.727 -29.375 11.031 1 92.19 419 PRO B CA 1
ATOM 10396 C C . PRO B 1 419 ? -5.105 -29.875 9.641 1 92.19 419 PRO B C 1
ATOM 10398 O O . PRO B 1 419 ? -4.359 -29.672 8.68 1 92.19 419 PRO B O 1
ATOM 10401 N N . SER B 1 420 ? -6.266 -30.453 9.508 1 93.69 420 SER B N 1
ATOM 10402 C CA . SER B 1 420 ? -6.68 -31.125 8.281 1 93.69 420 SER B CA 1
ATOM 10403 C C . SER B 1 420 ? -6.898 -30.125 7.148 1 93.69 420 SER B C 1
ATOM 10405 O O . SER B 1 420 ? -6.773 -30.484 5.973 1 93.69 420 SER B O 1
ATOM 10407 N N . ASP B 1 421 ? -7.199 -28.938 7.504 1 94.25 421 ASP B N 1
ATOM 10408 C CA . ASP B 1 421 ? -7.492 -27.938 6.469 1 94.25 421 ASP B CA 1
ATOM 10409 C C . ASP B 1 421 ? -6.215 -27.5 5.758 1 94.25 421 ASP B C 1
ATOM 10411 O O . ASP B 1 421 ? -6.273 -26.766 4.773 1 94.25 421 ASP B O 1
ATOM 10415 N N . SER B 1 422 ? -5.059 -27.984 6.172 1 95.44 422 SER B N 1
ATOM 10416 C CA . SER B 1 422 ? -3.791 -27.656 5.539 1 95.44 422 SER B CA 1
ATOM 10417 C C . SER B 1 422 ? -3.545 -28.516 4.301 1 95.44 422 SER B C 1
ATOM 10419 O O . SER B 1 422 ? -2.682 -28.203 3.48 1 95.44 422 SER B O 1
ATOM 10421 N N . PHE B 1 423 ? -4.32 -29.562 4.207 1 97.06 423 PHE B N 1
ATOM 10422 C CA . PHE B 1 423 ? -4.008 -30.516 3.152 1 97.06 423 PHE B CA 1
ATOM 10423 C C . PHE B 1 423 ? -5.184 -30.672 2.193 1 97.06 423 PHE B C 1
ATOM 10425 O O . PHE B 1 423 ? -6.332 -30.453 2.572 1 97.06 423 PHE B O 1
ATOM 10432 N N . GLY B 1 424 ? -4.812 -31.016 0.924 1 95.56 424 GLY B N 1
ATOM 10433 C CA . GLY B 1 424 ? -5.809 -31.281 -0.104 1 95.56 424 GLY B CA 1
ATOM 10434 C C . GLY B 1 424 ? -5.867 -32.719 -0.528 1 95.56 424 GLY B C 1
ATOM 10435 O O . GLY B 1 424 ? -6.414 -33.562 0.189 1 95.56 424 GLY B O 1
ATOM 10436 N N . ALA B 1 425 ? -5.148 -33 -1.616 1 97.12 425 ALA B N 1
ATOM 10437 C CA . ALA B 1 425 ? -5.184 -34.344 -2.186 1 97.12 425 ALA B CA 1
ATOM 10438 C C . ALA B 1 425 ? -3.869 -35.094 -1.943 1 97.12 425 ALA B C 1
ATOM 10440 O O . ALA B 1 425 ? -2.832 -34.469 -1.714 1 97.12 425 ALA B O 1
ATOM 10441 N N . TYR B 1 426 ? -3.979 -36.375 -1.787 1 98.31 426 TYR B N 1
ATOM 10442 C CA . TYR B 1 426 ? -2.826 -37.281 -1.828 1 98.31 426 TYR B CA 1
ATOM 10443 C C . TYR B 1 426 ? -2.686 -37.938 -3.201 1 98.31 426 TYR B C 1
ATOM 10445 O O . TYR B 1 426 ? -3.463 -38.812 -3.557 1 98.31 426 TYR B O 1
ATOM 10453 N N . ILE B 1 427 ? -1.728 -37.531 -3.99 1 97.88 427 ILE B N 1
ATOM 10454 C CA . ILE B 1 427 ? -1.571 -37.938 -5.379 1 97.88 427 ILE B CA 1
ATOM 10455 C C . ILE B 1 427 ? -0.579 -39.094 -5.465 1 97.88 427 ILE B C 1
ATOM 10457 O O . ILE B 1 427 ? 0.511 -39.031 -4.891 1 97.88 427 ILE B O 1
ATOM 10461 N N . ILE B 1 428 ? -0.922 -40.156 -6.145 1 97.88 428 ILE B N 1
ATOM 10462 C CA . ILE B 1 428 ? -0.057 -41.312 -6.352 1 97.88 428 ILE B CA 1
ATOM 10463 C C . ILE B 1 428 ? 0.52 -41.281 -7.766 1 97.88 428 ILE B C 1
ATOM 10465 O O . ILE B 1 428 ? -0.185 -41.562 -8.734 1 97.88 428 ILE B O 1
ATOM 10469 N N . SER B 1 429 ? 1.733 -41 -7.84 1 93.62 429 SER B N 1
ATOM 10470 C CA . SER B 1 429 ? 2.391 -41 -9.141 1 93.62 429 SER B CA 1
ATOM 10471 C C . SER B 1 429 ? 2.6 -42.438 -9.641 1 93.62 429 SER B C 1
ATOM 10473 O O . SER B 1 429 ? 2.785 -43.344 -8.844 1 93.62 429 SER B O 1
ATOM 10475 N N . MET B 1 430 ? 2.521 -42.656 -10.867 1 90.25 430 MET B N 1
ATOM 10476 C CA . MET B 1 430 ? 2.727 -43.938 -11.531 1 90.25 430 MET B CA 1
ATOM 10477 C C . MET B 1 430 ? 1.759 -45 -11 1 90.25 430 MET B C 1
ATOM 10479 O O . MET B 1 430 ? 2.172 -46.094 -10.633 1 90.25 430 MET B O 1
ATOM 10483 N N . ALA B 1 431 ? 0.536 -44.562 -10.891 1 94.69 431 ALA B N 1
ATOM 10484 C CA . ALA B 1 431 ? -0.496 -45.531 -10.469 1 94.69 431 ALA B CA 1
ATOM 10485 C C . ALA B 1 431 ? -0.838 -46.5 -11.586 1 94.69 431 ALA B C 1
ATOM 10487 O O . ALA B 1 431 ? -0.898 -46.125 -12.758 1 94.69 431 ALA B O 1
ATOM 10488 N N . THR B 1 432 ? -1.03 -47.75 -11.234 1 92.06 432 THR B N 1
ATOM 10489 C CA . THR B 1 432 ? -1.291 -48.75 -12.25 1 92.06 432 THR B CA 1
ATOM 10490 C C . THR B 1 432 ? -2.533 -49.562 -11.891 1 92.06 432 THR B C 1
ATOM 10492 O O . THR B 1 432 ? -3.223 -50.094 -12.781 1 92.06 432 THR B O 1
ATOM 10495 N N . ALA B 1 433 ? -2.736 -49.75 -10.617 1 93.81 433 ALA B N 1
ATOM 10496 C CA . ALA B 1 433 ? -3.787 -50.656 -10.203 1 93.81 433 ALA B CA 1
ATOM 10497 C C . ALA B 1 433 ? -4.562 -50.125 -9.008 1 93.81 433 ALA B C 1
ATOM 10499 O O . ALA B 1 433 ? -4.164 -49.125 -8.406 1 93.81 433 ALA B O 1
ATOM 10500 N N . ALA B 1 434 ? -5.711 -50.812 -8.711 1 95.88 434 ALA B N 1
ATOM 10501 C CA . ALA B 1 434 ? -6.578 -50.406 -7.609 1 95.88 434 ALA B CA 1
ATOM 10502 C C . ALA B 1 434 ? -5.863 -50.562 -6.27 1 95.88 434 ALA B C 1
ATOM 10504 O O . ALA B 1 434 ? -6.109 -49.781 -5.336 1 95.88 434 ALA B O 1
ATOM 10505 N N . SER B 1 435 ? -4.953 -51.531 -6.156 1 97.19 435 SER B N 1
ATOM 10506 C CA . SER B 1 435 ? -4.227 -51.781 -4.914 1 97.19 435 SER B CA 1
ATOM 10507 C C . SER B 1 435 ? -3.4 -50.562 -4.508 1 97.19 435 SER B C 1
ATOM 10509 O O . SER B 1 435 ? -3.174 -50.344 -3.316 1 97.19 435 SER B O 1
ATOM 10511 N N . ASP B 1 436 ? -2.93 -49.812 -5.469 1 97.5 436 ASP B N 1
ATOM 10512 C CA . ASP B 1 436 ? -2.156 -48.625 -5.168 1 97.5 436 ASP B CA 1
ATOM 10513 C C . ASP B 1 436 ? -2.975 -47.625 -4.34 1 97.5 436 ASP B C 1
ATOM 10515 O O . ASP B 1 436 ? -2.453 -47 -3.416 1 97.5 436 ASP B O 1
ATOM 10519 N N . VAL B 1 437 ? -4.246 -47.5 -4.703 1 98 437 VAL B N 1
ATOM 10520 C CA . VAL B 1 437 ? -5.145 -46.562 -4.023 1 98 437 VAL B CA 1
ATOM 10521 C C . VAL B 1 437 ? -5.488 -47.094 -2.637 1 98 437 VAL B C 1
ATOM 10523 O O . VAL B 1 437 ? -5.457 -46.375 -1.65 1 98 437 VAL B O 1
ATOM 10526 N N . LEU B 1 438 ? -5.766 -48.375 -2.562 1 97.75 438 LEU B N 1
ATOM 10527 C CA . LEU B 1 438 ? -6.152 -49 -1.303 1 97.75 438 LEU B CA 1
ATOM 10528 C C . LEU B 1 438 ? -4.996 -49 -0.307 1 97.75 438 LEU B C 1
ATOM 10530 O O . LEU B 1 438 ? -5.215 -48.844 0.9 1 97.75 438 LEU B O 1
ATOM 10534 N N . ALA B 1 439 ? -3.809 -49.125 -0.784 1 97.81 439 ALA B N 1
ATOM 10535 C CA . ALA B 1 439 ? -2.631 -49.094 0.08 1 97.81 439 ALA B CA 1
ATOM 10536 C C . ALA B 1 439 ? -2.52 -47.75 0.803 1 97.81 439 ALA B C 1
ATOM 10538 O O . ALA B 1 439 ? -2.215 -47.719 1.997 1 97.81 439 ALA B O 1
ATOM 10539 N N . VAL B 1 440 ? -2.723 -46.688 0.052 1 98.12 440 VAL B N 1
ATOM 10540 C CA . VAL B 1 440 ? -2.637 -45.344 0.636 1 98.12 440 VAL B CA 1
ATOM 10541 C C . VAL B 1 440 ? -3.756 -45.156 1.655 1 98.12 440 VAL B C 1
ATOM 10543 O O . VAL B 1 440 ? -3.545 -44.562 2.715 1 98.12 440 VAL B O 1
ATOM 10546 N N . GLU B 1 441 ? -4.973 -45.625 1.347 1 97.12 441 GLU B N 1
ATOM 10547 C CA . GLU B 1 441 ? -6.078 -45.594 2.297 1 97.12 441 GLU B CA 1
ATOM 10548 C C . GLU B 1 441 ? -5.723 -46.312 3.598 1 97.12 441 GLU B C 1
ATOM 10550 O O . GLU B 1 441 ? -6.035 -45.812 4.688 1 97.12 441 GLU B O 1
ATOM 10555 N N . LEU B 1 442 ? -5.078 -47.438 3.486 1 96.62 442 LEU B N 1
ATOM 10556 C CA . LEU B 1 442 ? -4.699 -48.188 4.664 1 96.62 442 LEU B CA 1
ATOM 10557 C C . LEU B 1 442 ? -3.643 -47.469 5.48 1 96.62 442 LEU B C 1
ATOM 10559 O O . LEU B 1 442 ? -3.697 -47.469 6.711 1 96.62 442 LEU B O 1
ATOM 10563 N N . LEU B 1 443 ? -2.674 -46.906 4.816 1 96.94 443 LEU B N 1
ATOM 10564 C CA . LEU B 1 443 ? -1.611 -46.188 5.504 1 96.94 443 LEU B CA 1
ATOM 10565 C C . LEU B 1 443 ? -2.176 -45 6.27 1 96.94 443 LEU B C 1
ATOM 10567 O O . LEU B 1 443 ? -1.713 -44.688 7.367 1 96.94 443 LEU B O 1
ATOM 10571 N N . GLN B 1 444 ? -3.123 -44.25 5.641 1 96.69 444 GLN B N 1
ATOM 10572 C CA . GLN B 1 444 ? -3.754 -43.125 6.328 1 96.69 444 GLN B CA 1
ATOM 10573 C C . GLN B 1 444 ? -4.453 -43.594 7.605 1 96.69 444 GLN B C 1
ATOM 10575 O O . GLN B 1 444 ? -4.375 -42.938 8.641 1 96.69 444 GLN B O 1
ATOM 10580 N N . ARG B 1 445 ? -5.098 -44.688 7.555 1 94.38 445 ARG B N 1
ATOM 10581 C CA . ARG B 1 445 ? -5.766 -45.25 8.727 1 94.38 445 ARG B CA 1
ATOM 10582 C C . ARG B 1 445 ? -4.754 -45.656 9.789 1 94.38 445 ARG B C 1
ATOM 10584 O O . ARG B 1 445 ? -4.922 -45.344 10.969 1 94.38 445 ARG B O 1
ATOM 10591 N N . GLU B 1 446 ? -3.705 -46.344 9.383 1 93.81 446 GLU B N 1
ATOM 10592 C CA . GLU B 1 446 ? -2.703 -46.875 10.297 1 93.81 446 GLU B CA 1
ATOM 10593 C C . GLU B 1 446 ? -1.945 -45.75 11 1 93.81 446 GLU B C 1
ATOM 10595 O O . GLU B 1 446 ? -1.485 -45.906 12.133 1 93.81 446 GLU B O 1
ATOM 10600 N N . CYS B 1 447 ? -1.776 -44.719 10.336 1 94.56 447 CYS B N 1
ATOM 10601 C CA . CYS B 1 447 ? -1.047 -43.594 10.906 1 94.56 447 CYS B CA 1
ATOM 10602 C C . CYS B 1 447 ? -1.997 -42.594 11.586 1 94.56 447 CYS B C 1
ATOM 10604 O O . CYS B 1 447 ? -1.595 -41.5 11.961 1 94.56 447 CYS B O 1
ATOM 10606 N N . HIS B 1 448 ? -3.273 -42.812 11.695 1 93.25 448 HIS B N 1
ATOM 10607 C CA . HIS B 1 448 ? -4.289 -42.125 12.469 1 93.25 448 HIS B CA 1
ATOM 10608 C C . HIS B 1 448 ? -4.559 -40.75 11.898 1 93.25 448 HIS B C 1
ATOM 10610 O O . HIS B 1 448 ? -4.594 -39.75 12.641 1 93.25 448 HIS B O 1
ATOM 10616 N N . VAL B 1 449 ? -4.621 -40.688 10.586 1 95.31 449 VAL B N 1
ATOM 10617 C CA . VAL B 1 449 ? -5.062 -39.438 9.953 1 95.31 449 VAL B CA 1
ATOM 10618 C C . VAL B 1 449 ? -6.547 -39.219 10.227 1 95.31 449 VAL B C 1
ATOM 10620 O O . VAL B 1 449 ? -7.391 -40 9.773 1 95.31 449 VAL B O 1
ATOM 10623 N N . LYS B 1 450 ? -6.871 -38.188 11.031 1 91.5 450 LYS B N 1
ATOM 10624 C CA . LYS B 1 450 ? -8.234 -37.969 11.5 1 91.5 450 LYS B CA 1
ATOM 10625 C C . LYS B 1 450 ? -9.188 -37.75 10.32 1 91.5 450 LYS B C 1
ATOM 10627 O O . LYS B 1 450 ? -10.266 -38.312 10.281 1 91.5 450 LYS B O 1
ATOM 10632 N N . GLN B 1 451 ? -8.789 -36.875 9.43 1 92.44 451 GLN B N 1
ATOM 10633 C CA . GLN B 1 451 ? -9.508 -36.656 8.18 1 92.44 451 GLN B CA 1
ATOM 10634 C C . GLN B 1 451 ? -8.648 -37.031 6.977 1 92.44 451 GLN B C 1
ATOM 10636 O O . GLN B 1 451 ? -7.828 -36.25 6.516 1 92.44 451 GLN B O 1
ATOM 10641 N N . PRO B 1 452 ? -8.938 -38.219 6.496 1 94.44 452 PRO B N 1
ATOM 10642 C CA . PRO B 1 452 ? -8.086 -38.719 5.406 1 94.44 452 PRO B CA 1
ATOM 10643 C C . PRO B 1 452 ? -8.125 -37.812 4.18 1 94.44 452 PRO B C 1
ATOM 10645 O O . PRO B 1 452 ? -9.18 -37.25 3.854 1 94.44 452 PRO B O 1
ATOM 10648 N N . LEU B 1 453 ? -6.98 -37.688 3.553 1 96.81 453 LEU B N 1
ATOM 10649 C CA . LEU B 1 453 ? -6.871 -36.938 2.307 1 96.81 453 LEU B CA 1
ATOM 10650 C C . LEU B 1 453 ? -7.555 -37.656 1.163 1 96.81 453 LEU B C 1
ATOM 10652 O O . LEU B 1 453 ? -7.676 -38.906 1.201 1 96.81 453 LEU B O 1
ATOM 10656 N N . ARG B 1 454 ? -8.039 -36.906 0.182 1 96.25 454 ARG B N 1
ATOM 10657 C CA . ARG B 1 454 ? -8.555 -37.531 -1.028 1 96.25 454 ARG B CA 1
ATOM 10658 C C . ARG B 1 454 ? -7.434 -38.219 -1.812 1 96.25 454 ARG B C 1
ATOM 10660 O O . ARG B 1 454 ? -6.453 -37.562 -2.188 1 96.25 454 ARG B O 1
ATOM 10667 N N . VAL B 1 455 ? -7.543 -39.469 -2.055 1 97.88 455 VAL B N 1
ATOM 10668 C CA . VAL B 1 455 ? -6.504 -40.219 -2.76 1 97.88 455 VAL B CA 1
ATOM 10669 C C . VAL B 1 455 ? -6.73 -40.125 -4.266 1 97.88 455 VAL B C 1
ATOM 10671 O O . VAL B 1 455 ? -7.793 -40.5 -4.766 1 97.88 455 VAL B O 1
ATOM 10674 N N . VAL B 1 456 ? -5.773 -39.656 -4.996 1 97.88 456 VAL B N 1
ATOM 10675 C CA . VAL B 1 456 ? -5.898 -39.344 -6.422 1 97.88 456 VAL B CA 1
ATOM 10676 C C . VAL B 1 456 ? -4.852 -40.156 -7.207 1 97.88 456 VAL B C 1
ATOM 10678 O O . VAL B 1 456 ? -3.672 -39.781 -7.211 1 97.88 456 VAL B O 1
ATOM 10681 N N . PRO B 1 457 ? -5.234 -41.156 -7.902 1 97.62 457 PRO B N 1
ATOM 10682 C CA . PRO B 1 457 ? -4.277 -41.875 -8.758 1 97.62 457 PRO B CA 1
ATOM 10683 C C . PRO B 1 457 ? -3.896 -41.062 -10 1 97.62 457 PRO B C 1
ATOM 10685 O O . PRO B 1 457 ? -4.762 -40.469 -10.641 1 97.62 457 PRO B O 1
ATOM 10688 N N . LEU B 1 458 ? -2.672 -41.031 -10.297 1 96.19 458 LEU B N 1
ATOM 10689 C CA . LEU B 1 458 ? -2.16 -40.375 -11.492 1 96.19 458 LEU B CA 1
ATOM 10690 C C . LEU B 1 458 ? -1.767 -41.406 -12.547 1 96.19 458 LEU B C 1
ATOM 10692 O O . LEU B 1 458 ? -0.849 -42.188 -12.328 1 96.19 458 LEU B O 1
ATOM 10696 N N . PHE B 1 459 ? -2.484 -41.375 -13.609 1 93.06 459 PHE B N 1
ATOM 10697 C CA . PHE B 1 459 ? -2.152 -42.219 -14.758 1 93.06 459 PHE B CA 1
ATOM 10698 C C . PHE B 1 459 ? -1.334 -41.438 -15.781 1 93.06 459 PHE B C 1
ATOM 10700 O O . PHE B 1 459 ? -1.811 -40.438 -16.344 1 93.06 459 PHE B O 1
ATOM 10707 N N . GLU B 1 460 ? -0.075 -41.844 -16.016 1 87.38 460 GLU B N 1
ATOM 10708 C CA . GLU B 1 460 ? 0.757 -40.938 -16.781 1 87.38 460 GLU B CA 1
ATOM 10709 C C . GLU B 1 460 ? 1.56 -41.656 -17.859 1 87.38 460 GLU B C 1
ATOM 10711 O O . GLU B 1 460 ? 2.279 -41.062 -18.641 1 87.38 460 GLU B O 1
ATOM 10716 N N . LYS B 1 461 ? 1.507 -42.938 -17.953 1 87.19 461 LYS B N 1
ATOM 10717 C CA . LYS B 1 461 ? 2.051 -43.688 -19.078 1 87.19 461 LYS B CA 1
ATOM 10718 C C . LYS B 1 461 ? 0.939 -44.156 -20.016 1 87.19 461 LYS B C 1
ATOM 10720 O O . LYS B 1 461 ? -0.228 -44.219 -19.625 1 87.19 461 LYS B O 1
ATOM 10725 N N . LEU B 1 462 ? 1.358 -44.438 -21.266 1 89.38 462 LEU B N 1
ATOM 10726 C CA . LEU B 1 462 ? 0.36 -44.844 -22.25 1 89.38 462 LEU B CA 1
ATOM 10727 C C . LEU B 1 462 ? -0.404 -46.062 -21.781 1 89.38 462 LEU B C 1
ATOM 10729 O O . LEU B 1 462 ? -1.634 -46.094 -21.844 1 89.38 462 LEU B O 1
ATOM 10733 N N . ALA B 1 463 ? 0.316 -47.031 -21.281 1 89.44 463 ALA B N 1
ATOM 10734 C CA . ALA B 1 463 ? -0.305 -48.25 -20.812 1 89.44 463 ALA B CA 1
ATOM 10735 C C . ALA B 1 463 ? -1.23 -48 -19.625 1 89.44 463 ALA B C 1
ATOM 10737 O O . ALA B 1 463 ? -2.285 -48.625 -19.5 1 89.44 463 ALA B O 1
ATOM 10738 N N . ASP B 1 464 ? -0.864 -47.156 -18.812 1 91.69 464 ASP B N 1
ATOM 10739 C CA . ASP B 1 464 ? -1.663 -46.812 -17.641 1 91.69 464 ASP B CA 1
ATOM 10740 C C . ASP B 1 464 ? -2.941 -46.094 -18.047 1 91.69 464 ASP B C 1
ATOM 10742 O O . ASP B 1 464 ? -3.994 -46.281 -17.438 1 91.69 464 ASP B O 1
ATOM 10746 N N . LEU B 1 465 ? -2.793 -45.219 -19.031 1 91.88 465 LEU B N 1
ATOM 10747 C CA . LEU B 1 465 ? -3.959 -44.469 -19.516 1 91.88 465 LEU B CA 1
ATOM 10748 C C . LEU B 1 465 ? -4.977 -45.438 -20.141 1 91.88 465 LEU B C 1
ATOM 10750 O O . LEU B 1 465 ? -6.184 -45.281 -19.953 1 91.88 465 LEU B O 1
ATOM 10754 N N . GLU B 1 466 ? -4.465 -46.375 -20.797 1 91.69 466 GLU B N 1
ATOM 10755 C CA . GLU B 1 466 ? -5.332 -47.375 -21.422 1 91.69 466 GLU B CA 1
ATOM 10756 C C . GLU B 1 466 ? -6.012 -48.25 -20.375 1 91.69 466 GLU B C 1
ATOM 10758 O O . GLU B 1 466 ? -7.164 -48.656 -20.547 1 91.69 466 GLU B O 1
ATOM 10763 N N . ALA B 1 467 ? -5.301 -48.469 -19.328 1 93.38 467 ALA B N 1
ATOM 10764 C CA . ALA B 1 467 ? -5.789 -49.375 -18.281 1 93.38 467 ALA B CA 1
ATOM 10765 C C . ALA B 1 467 ? -6.594 -48.625 -17.234 1 93.38 467 ALA B C 1
ATOM 10767 O O . ALA B 1 467 ? -7.27 -49.219 -16.391 1 93.38 467 ALA B O 1
ATOM 10768 N N . ALA B 1 468 ? -6.574 -47.406 -17.281 1 95.44 468 ALA B N 1
ATOM 10769 C CA . ALA B 1 468 ? -7.137 -46.531 -16.25 1 95.44 468 ALA B CA 1
ATOM 10770 C C . ALA B 1 468 ? -8.625 -46.844 -16.047 1 95.44 468 ALA B C 1
ATOM 10772 O O . ALA B 1 468 ? -9.086 -46.969 -14.906 1 95.44 468 ALA B O 1
ATOM 10773 N N . PRO B 1 469 ? -9.453 -46.969 -17.141 1 95.81 469 PRO B N 1
ATOM 10774 C CA . PRO B 1 469 ? -10.875 -47.25 -16.953 1 95.81 469 PRO B CA 1
ATOM 10775 C C . PRO B 1 469 ? -11.125 -48.562 -16.219 1 95.81 469 PRO B C 1
ATOM 10777 O O . PRO B 1 469 ? -12 -48.625 -15.359 1 95.81 469 PRO B O 1
ATOM 10780 N N . ALA B 1 470 ? -10.336 -49.5 -16.516 1 95.38 470 ALA B N 1
ATOM 10781 C CA . ALA B 1 470 ? -10.484 -50.812 -15.867 1 95.38 470 ALA B CA 1
ATOM 10782 C C . ALA B 1 470 ? -10.109 -50.719 -14.391 1 95.38 470 ALA B C 1
ATOM 10784 O O . ALA B 1 470 ? -10.758 -51.344 -13.547 1 95.38 470 ALA B O 1
ATOM 10785 N N . ALA B 1 471 ? -9.047 -50.094 -14.148 1 95.38 471 ALA B N 1
ATOM 10786 C CA . ALA B 1 471 ? -8.609 -49.906 -12.766 1 95.38 471 ALA B CA 1
ATOM 10787 C C . ALA B 1 471 ? -9.672 -49.188 -11.93 1 95.38 471 ALA B C 1
ATOM 10789 O O . ALA B 1 471 ? -9.938 -49.594 -10.797 1 95.38 471 ALA B O 1
ATOM 10790 N N . LEU B 1 472 ? -10.305 -48.188 -12.477 1 96.19 472 LEU B N 1
ATOM 10791 C CA . LEU B 1 472 ? -11.32 -47.438 -11.75 1 96.19 472 LEU B CA 1
ATOM 10792 C C . LEU B 1 472 ? -12.602 -48.25 -11.602 1 96.19 472 LEU B C 1
ATOM 10794 O O . LEU B 1 472 ? -13.281 -48.188 -10.578 1 96.19 472 LEU B O 1
ATOM 10798 N N . SER B 1 473 ? -12.875 -48.938 -12.688 1 96.38 473 SER B N 1
ATOM 10799 C CA . SER B 1 473 ? -14.031 -49.844 -12.602 1 96.38 473 SER B CA 1
ATOM 10800 C C . SER B 1 473 ? -13.875 -50.844 -11.469 1 96.38 473 SER B C 1
ATOM 10802 O O . SER B 1 473 ? -14.82 -51.094 -10.727 1 96.38 473 SER B O 1
ATOM 10804 N N . ARG B 1 474 ? -12.695 -51.375 -11.367 1 96.25 474 ARG B N 1
ATOM 10805 C CA . ARG B 1 474 ? -12.406 -52.281 -10.281 1 96.25 474 ARG B CA 1
ATOM 10806 C C . ARG B 1 474 ? -12.539 -51.594 -8.93 1 96.25 474 ARG B C 1
ATOM 10808 O O . ARG B 1 474 ? -13.141 -52.156 -8 1 96.25 474 ARG B O 1
ATOM 10815 N N . LEU B 1 475 ? -12.055 -50.469 -8.75 1 96.19 475 LEU B N 1
ATOM 10816 C CA . LEU B 1 475 ? -12.117 -49.719 -7.508 1 96.19 475 LEU B CA 1
ATOM 10817 C C . LEU B 1 475 ? -13.562 -49.406 -7.121 1 96.19 475 LEU B C 1
ATOM 10819 O O . LEU B 1 475 ? -13.938 -49.562 -5.957 1 96.19 475 LEU B O 1
ATOM 10823 N N . PHE B 1 476 ? -14.375 -49 -8.141 1 96.5 476 PHE B N 1
ATOM 10824 C CA . PHE B 1 476 ? -15.758 -48.625 -7.879 1 96.5 476 PHE B CA 1
ATOM 10825 C C . PHE B 1 476 ? -16.625 -49.844 -7.605 1 96.5 476 PHE B C 1
ATOM 10827 O O . PHE B 1 476 ? -17.719 -49.719 -7.047 1 96.5 476 PHE B O 1
ATOM 10834 N N . SER B 1 477 ? -16.125 -51 -8.031 1 95.06 477 SER B N 1
ATOM 10835 C CA . SER B 1 477 ? -16.875 -52.219 -7.789 1 95.06 477 SER B CA 1
ATOM 10836 C C . SER B 1 477 ? -16.734 -52.688 -6.344 1 95.06 477 SER B C 1
ATOM 10838 O O . SER B 1 477 ? -17.516 -53.5 -5.867 1 95.06 477 SER B O 1
ATOM 10840 N N . ILE B 1 478 ? -15.758 -52.156 -5.695 1 94.56 478 ILE B N 1
ATOM 10841 C CA . ILE B 1 478 ? -15.531 -52.469 -4.289 1 94.56 478 ILE B CA 1
ATOM 10842 C C . ILE B 1 478 ? -16.469 -51.656 -3.416 1 94.56 478 ILE B C 1
ATOM 10844 O O . ILE B 1 478 ? -16.359 -50.406 -3.363 1 94.56 478 ILE B O 1
ATOM 10848 N N . GLU B 1 479 ? -17.328 -52.281 -2.646 1 92 479 GLU B N 1
ATOM 10849 C CA . GLU B 1 479 ? -18.344 -51.594 -1.846 1 92 479 GLU B CA 1
ATOM 10850 C C . GLU B 1 479 ? -17.703 -50.719 -0.771 1 92 479 GLU B C 1
ATOM 10852 O O . GLU B 1 479 ? -18.141 -49.594 -0.542 1 92 479 GLU B O 1
ATOM 10857 N N . TRP B 1 480 ? -16.766 -51.219 -0.147 1 92.88 480 TRP B N 1
ATOM 10858 C CA . TRP B 1 480 ? -16.078 -50.469 0.896 1 92.88 480 TRP B CA 1
ATOM 10859 C C . TRP B 1 480 ? -15.57 -49.125 0.353 1 92.88 480 TRP B C 1
ATOM 10861 O O . TRP B 1 480 ? -15.703 -48.094 1.008 1 92.88 480 TRP B O 1
ATOM 10871 N N . TYR B 1 481 ? -14.953 -49.188 -0.735 1 94.94 481 TYR B N 1
ATOM 10872 C CA . TYR B 1 481 ? -14.328 -48 -1.315 1 94.94 481 TYR B CA 1
ATOM 10873 C C . TYR B 1 481 ? -15.383 -47 -1.719 1 94.94 481 TYR B C 1
ATOM 10875 O O . TYR B 1 481 ? -15.188 -45.781 -1.534 1 94.94 481 TYR B O 1
ATOM 10883 N N . ARG B 1 482 ? -16.438 -47.344 -2.271 1 93.12 482 ARG B N 1
ATOM 10884 C CA . ARG B 1 482 ? -17.531 -46.438 -2.66 1 93.12 482 ARG B CA 1
ATOM 10885 C C . ARG B 1 482 ? -18.062 -45.688 -1.457 1 93.12 482 ARG B C 1
ATOM 10887 O O . ARG B 1 482 ? -18.406 -44.5 -1.568 1 93.12 482 ARG B O 1
ATOM 10894 N N . ASP B 1 483 ? -18.156 -46.438 -0.405 1 91.81 483 ASP B N 1
ATOM 10895 C CA . ASP B 1 483 ? -18.625 -45.781 0.818 1 91.81 483 ASP B CA 1
ATOM 10896 C C . ASP B 1 483 ? -17.594 -44.781 1.333 1 91.81 483 ASP B C 1
ATOM 10898 O O . ASP B 1 483 ? -17.969 -43.719 1.85 1 91.81 483 ASP B O 1
ATOM 10902 N N . GLN B 1 484 ? -16.375 -45.156 1.12 1 91.62 484 GLN B N 1
ATOM 10903 C CA . GLN B 1 484 ? -15.281 -44.312 1.602 1 91.62 484 GLN B CA 1
ATOM 10904 C C . GLN B 1 484 ? -15.242 -43 0.846 1 91.62 484 GLN B C 1
ATOM 10906 O O . GLN B 1 484 ? -14.969 -41.938 1.436 1 91.62 484 GLN B O 1
ATOM 10911 N N . ILE B 1 485 ? -15.516 -42.938 -0.447 1 93.5 485 ILE B N 1
ATOM 10912 C CA . ILE B 1 485 ? -15.336 -41.719 -1.265 1 93.5 485 ILE B CA 1
ATOM 10913 C C . ILE B 1 485 ? -16.641 -40.938 -1.313 1 93.5 485 ILE B C 1
ATOM 10915 O O . ILE B 1 485 ? -16.688 -39.844 -1.852 1 93.5 485 ILE B O 1
ATOM 10919 N N . ASN B 1 486 ? -17.688 -41.406 -0.715 1 91.75 486 ASN B N 1
ATOM 10920 C CA . ASN B 1 486 ? -18.984 -40.75 -0.676 1 91.75 486 ASN B CA 1
ATOM 10921 C C . ASN B 1 486 ? -19.406 -40.25 -2.057 1 91.75 486 ASN B C 1
ATOM 10923 O O . ASN B 1 486 ? -19.812 -39.094 -2.201 1 91.75 486 ASN B O 1
ATOM 10927 N N . GLY B 1 487 ? -19.047 -40.969 -3.033 1 90.25 487 GLY B N 1
ATOM 10928 C CA . GLY B 1 487 ? -19.531 -40.719 -4.383 1 90.25 487 GLY B CA 1
ATOM 10929 C C . GLY B 1 487 ? -18.688 -39.719 -5.141 1 90.25 487 GLY B C 1
ATOM 10930 O O . GLY B 1 487 ? -19.062 -39.281 -6.23 1 90.25 487 GLY B O 1
ATOM 10931 N N . LYS B 1 488 ? -17.594 -39.312 -4.688 1 92.75 488 LYS B N 1
ATOM 10932 C CA . LYS B 1 488 ? -16.734 -38.375 -5.387 1 92.75 488 LYS B CA 1
ATOM 10933 C C . LYS B 1 488 ? -15.32 -38.938 -5.531 1 92.75 488 LYS B C 1
ATOM 10935 O O . LYS B 1 488 ? -14.75 -39.438 -4.57 1 92.75 488 LYS B O 1
ATOM 10940 N N . GLN B 1 489 ? -14.773 -38.938 -6.723 1 94.94 489 GLN B N 1
ATOM 10941 C CA . GLN B 1 489 ? -13.422 -39.406 -6.996 1 94.94 489 GLN B CA 1
ATOM 10942 C C . GLN B 1 489 ? -12.664 -38.438 -7.891 1 94.94 489 GLN B C 1
ATOM 10944 O O . GLN B 1 489 ? -13.242 -37.844 -8.797 1 94.94 489 GLN B O 1
ATOM 10949 N N . GLU B 1 490 ? -11.445 -38.219 -7.551 1 95.75 490 GLU B N 1
ATOM 10950 C CA . GLU B 1 490 ? -10.555 -37.406 -8.367 1 95.75 490 GLU B CA 1
ATOM 10951 C C . GLU B 1 490 ? -9.477 -38.25 -9.031 1 95.75 490 GLU B C 1
ATOM 10953 O O . GLU B 1 490 ? -8.953 -39.188 -8.422 1 95.75 490 GLU B O 1
ATOM 10958 N N . VAL B 1 491 ? -9.234 -38 -10.289 1 96.19 491 VAL B N 1
ATOM 10959 C CA . VAL B 1 491 ? -8.203 -38.719 -11.031 1 96.19 491 VAL B CA 1
ATOM 10960 C C . VAL B 1 491 ? -7.32 -37.719 -11.773 1 96.19 491 VAL B C 1
ATOM 10962 O O . VAL B 1 491 ? -7.812 -36.719 -12.344 1 96.19 491 VAL B O 1
ATOM 10965 N N . MET B 1 492 ? -6.078 -37.938 -11.609 1 96 492 MET B N 1
ATOM 10966 C CA . MET B 1 492 ? -5.137 -37.062 -12.305 1 96 492 MET B CA 1
ATOM 10967 C C . MET B 1 492 ? -4.637 -37.688 -13.594 1 96 492 MET B C 1
ATOM 10969 O O . MET B 1 492 ? -4.375 -38.906 -13.625 1 96 492 MET B O 1
ATOM 10973 N N . ILE B 1 493 ? -4.645 -36.906 -14.609 1 90.81 493 ILE B N 1
ATOM 10974 C CA . ILE B 1 493 ? -4.117 -37.375 -15.891 1 90.81 493 ILE B CA 1
ATOM 10975 C C . ILE B 1 493 ? -2.857 -36.562 -16.234 1 90.81 493 ILE B C 1
ATOM 10977 O O . ILE B 1 493 ? -2.84 -35.344 -16.125 1 90.81 493 ILE B O 1
ATOM 10981 N N . GLY B 1 494 ? -1.817 -37.312 -16.547 1 87.44 494 GLY B N 1
ATOM 10982 C CA . GLY B 1 494 ? -0.524 -36.719 -16.797 1 87.44 494 GLY B CA 1
ATOM 10983 C C . GLY B 1 494 ? -0.244 -36.5 -18.281 1 87.44 494 GLY B C 1
ATOM 10984 O O . GLY B 1 494 ? -0.387 -37.406 -19.078 1 87.44 494 GLY B O 1
ATOM 10985 N N . TYR B 1 495 ? 0.196 -35.344 -18.625 1 82.25 495 TYR B N 1
ATOM 10986 C CA . TYR B 1 495 ? 0.448 -34.969 -20.016 1 82.25 495 TYR B CA 1
ATOM 10987 C C . TYR B 1 495 ? 1.919 -35.156 -20.375 1 82.25 495 TYR B C 1
ATOM 10989 O O . TYR B 1 495 ? 2.244 -35.719 -21.422 1 82.25 495 TYR B O 1
ATOM 10997 N N . SER B 1 496 ? 2.775 -34.906 -19.484 1 82.44 496 SER B N 1
ATOM 10998 C CA . SER B 1 496 ? 4.207 -34.812 -19.766 1 82.44 496 SER B CA 1
ATOM 10999 C C . SER B 1 496 ? 4.797 -36.219 -19.969 1 82.44 496 SER B C 1
ATOM 11001 O O . SER B 1 496 ? 5.445 -36.5 -20.984 1 82.44 496 SER B O 1
ATOM 11003 N N . ASP B 1 497 ? 4.594 -37.062 -19.109 1 81.88 497 ASP B N 1
ATOM 11004 C CA . ASP B 1 497 ? 5.223 -38.375 -19.141 1 81.88 497 ASP B CA 1
ATOM 11005 C C . ASP B 1 497 ? 4.621 -39.25 -20.25 1 81.88 497 ASP B C 1
ATOM 11007 O O . ASP B 1 497 ? 5.312 -40.062 -20.844 1 81.88 497 ASP B O 1
ATOM 11011 N N . SER B 1 498 ? 3.375 -39.031 -20.562 1 85.81 498 SER B N 1
ATOM 11012 C CA . SER B 1 498 ? 2.775 -39.75 -21.672 1 85.81 498 SER B CA 1
ATOM 11013 C C . SER B 1 498 ? 3.398 -39.344 -23 1 85.81 498 SER B C 1
ATOM 11015 O O . SER B 1 498 ? 3.598 -40.156 -23.891 1 85.81 498 SER B O 1
ATOM 11017 N N . GLY B 1 499 ? 3.68 -38.125 -23.094 1 86.5 499 GLY B N 1
ATOM 11018 C CA . GLY B 1 499 ? 4.355 -37.625 -24.297 1 86.5 499 GLY B CA 1
ATOM 11019 C C . GLY B 1 499 ? 5.754 -38.188 -24.453 1 86.5 499 GLY B C 1
ATOM 11020 O O . GLY B 1 499 ? 6.172 -38.531 -25.562 1 86.5 499 GLY B O 1
ATOM 11021 N N . LYS B 1 500 ? 6.449 -38.281 -23.406 1 87.12 500 LYS B N 1
ATOM 11022 C CA . LYS B 1 500 ? 7.797 -38.844 -23.422 1 87.12 500 LYS B CA 1
ATOM 11023 C C . LYS B 1 500 ? 7.773 -40.344 -23.766 1 87.12 500 LYS B C 1
ATOM 11025 O O . LYS B 1 500 ? 8.672 -40.844 -24.438 1 87.12 500 LYS B O 1
ATOM 11030 N N . ASP B 1 501 ? 6.742 -40.969 -23.328 1 86.88 501 ASP B N 1
ATOM 11031 C CA . ASP B 1 501 ? 6.629 -42.406 -23.484 1 86.88 501 ASP B CA 1
ATOM 11032 C C . ASP B 1 501 ? 6.188 -42.781 -24.891 1 86.88 501 ASP B C 1
ATOM 11034 O O . ASP B 1 501 ? 6.734 -43.719 -25.5 1 86.88 501 ASP B O 1
ATOM 11038 N N . ALA B 1 502 ? 5.184 -42.062 -25.422 1 91.44 502 ALA B N 1
ATOM 11039 C CA . ALA B 1 502 ? 4.535 -42.531 -26.641 1 91.44 502 ALA B CA 1
ATOM 11040 C C . ALA B 1 502 ? 4.582 -41.469 -27.734 1 91.44 502 ALA B C 1
ATOM 11042 O O . ALA B 1 502 ? 4.219 -41.75 -28.891 1 91.44 502 ALA B O 1
ATOM 11043 N N . GLY B 1 503 ? 5.066 -40.344 -27.438 1 91.38 503 GLY B N 1
ATOM 11044 C CA . GLY B 1 503 ? 4.992 -39.25 -28.375 1 91.38 503 GLY B CA 1
ATOM 11045 C C . GLY B 1 503 ? 3.785 -38.344 -28.156 1 91.38 503 GLY B C 1
ATOM 11046 O O . GLY B 1 503 ? 2.748 -38.812 -27.672 1 91.38 503 GLY B O 1
ATOM 11047 N N . ARG B 1 504 ? 3.889 -37.156 -28.625 1 92.38 504 ARG B N 1
ATOM 11048 C CA . ARG B 1 504 ? 2.887 -36.156 -28.312 1 92.38 504 ARG B CA 1
ATOM 11049 C C . ARG B 1 504 ? 1.558 -36.469 -28.984 1 92.38 504 ARG B C 1
ATOM 11051 O O . ARG B 1 504 ? 0.493 -36.281 -28.391 1 92.38 504 ARG B O 1
ATOM 11058 N N . PHE B 1 505 ? 1.569 -36.875 -30.234 1 94.06 505 PHE B N 1
ATOM 11059 C CA . PHE B 1 505 ? 0.348 -37.156 -30.984 1 94.06 505 PHE B CA 1
ATOM 11060 C C . PHE B 1 505 ? -0.472 -38.25 -30.297 1 94.06 505 PHE B C 1
ATOM 11062 O O . PHE B 1 505 ? -1.647 -38.062 -29.984 1 94.06 505 PHE B O 1
ATOM 11069 N N . SER B 1 506 ? 0.163 -39.406 -30.078 1 93.88 506 SER B N 1
ATOM 11070 C CA . SER B 1 506 ? -0.502 -40.531 -29.453 1 93.88 506 SER B CA 1
ATOM 11071 C C . SER B 1 506 ? -0.908 -40.25 -28.016 1 93.88 506 SER B C 1
ATOM 11073 O O . SER B 1 506 ? -1.952 -40.688 -27.562 1 93.88 506 SER B O 1
ATOM 11075 N N . ALA B 1 507 ? -0.065 -39.562 -27.344 1 92.19 507 ALA B N 1
ATOM 11076 C CA . ALA B 1 507 ? -0.38 -39.188 -25.953 1 92.19 507 ALA B CA 1
ATOM 11077 C C . ALA B 1 507 ? -1.633 -38.312 -25.906 1 92.19 507 ALA B C 1
ATOM 11079 O O . ALA B 1 507 ? -2.516 -38.531 -25.062 1 92.19 507 ALA B O 1
ATOM 11080 N N . ALA B 1 508 ? -1.726 -37.281 -26.734 1 91.31 508 ALA B N 1
ATOM 11081 C CA . ALA B 1 508 ? -2.879 -36.375 -26.766 1 91.31 508 ALA B CA 1
ATOM 11082 C C . ALA B 1 508 ? -4.16 -37.156 -27.078 1 91.31 508 ALA B C 1
ATOM 11084 O O . ALA B 1 508 ? -5.199 -36.906 -26.453 1 91.31 508 ALA B O 1
ATOM 11085 N N . TRP B 1 509 ? -4.07 -37.969 -28.016 1 94.31 509 TRP B N 1
ATOM 11086 C CA . TRP B 1 509 ? -5.246 -38.75 -28.422 1 94.31 509 TRP B CA 1
ATOM 11087 C C . TRP B 1 509 ? -5.648 -39.719 -27.328 1 94.31 509 TRP B C 1
ATOM 11089 O O . TRP B 1 509 ? -6.836 -39.906 -27.047 1 94.31 509 TRP B O 1
ATOM 11099 N N . GLN B 1 510 ? -4.648 -40.438 -26.781 1 93.56 510 GLN B N 1
ATOM 11100 C CA . GLN B 1 510 ? -4.953 -41.375 -25.719 1 93.56 510 GLN B CA 1
ATOM 11101 C C . GLN B 1 510 ? -5.547 -40.656 -24.5 1 93.56 510 GLN B C 1
ATOM 11103 O O . GLN B 1 510 ? -6.395 -41.219 -23.797 1 93.56 510 GLN B O 1
ATOM 11108 N N . LEU B 1 511 ? -5.059 -39.531 -24.219 1 92.5 511 LEU B N 1
ATOM 11109 C CA . LEU B 1 511 ? -5.617 -38.75 -23.125 1 92.5 511 LEU B CA 1
ATOM 11110 C C . LEU B 1 511 ? -7.082 -38.406 -23.391 1 92.5 511 LEU B C 1
ATOM 11112 O O . LEU B 1 511 ? -7.91 -38.469 -22.484 1 92.5 511 LEU B O 1
ATOM 11116 N N . TYR B 1 512 ? -7.371 -38 -24.609 1 93.12 512 TYR B N 1
ATOM 11117 C CA . TYR B 1 512 ? -8.742 -37.688 -25.031 1 93.12 512 TYR B CA 1
ATOM 11118 C C . TYR B 1 512 ? -9.648 -38.906 -24.812 1 93.12 512 TYR B C 1
ATOM 11120 O O . TYR B 1 512 ? -10.703 -38.812 -24.188 1 93.12 512 TYR B O 1
ATOM 11128 N N . LYS B 1 513 ? -9.219 -40.031 -25.219 1 94.25 513 LYS B N 1
ATOM 11129 C CA . LYS B 1 513 ? -10 -41.25 -25.109 1 94.25 513 LYS B CA 1
ATOM 11130 C C . LYS B 1 513 ? -10.156 -41.688 -23.656 1 94.25 513 LYS B C 1
ATOM 11132 O O . LYS B 1 513 ? -11.242 -42.094 -23.234 1 94.25 513 LYS B O 1
ATOM 11137 N N . ALA B 1 514 ? -9.047 -41.656 -23 1 94.19 514 ALA B N 1
ATOM 11138 C CA . ALA B 1 514 ? -9.078 -42.031 -21.594 1 94.19 514 ALA B CA 1
ATOM 11139 C C . ALA B 1 514 ? -10.094 -41.219 -20.812 1 94.19 514 ALA B C 1
ATOM 11141 O O . ALA B 1 514 ? -10.828 -41.75 -19.969 1 94.19 514 ALA B O 1
ATOM 11142 N N . GLN B 1 515 ? -10.148 -39.969 -21.031 1 94 515 GLN B N 1
ATOM 11143 C CA . GLN B 1 515 ? -11.078 -39.094 -20.328 1 94 515 GLN B CA 1
ATOM 11144 C C . GLN B 1 515 ? -12.523 -39.5 -20.641 1 94 515 GLN B C 1
ATOM 11146 O O . GLN B 1 515 ? -13.367 -39.531 -19.734 1 94 515 GLN B O 1
ATOM 11151 N N . GLU B 1 516 ? -12.781 -39.719 -21.906 1 94.19 516 GLU B N 1
ATOM 11152 C CA . GLU B 1 516 ? -14.125 -40.125 -22.297 1 94.19 516 GLU B CA 1
ATOM 11153 C C . GLU B 1 516 ? -14.531 -41.406 -21.578 1 94.19 516 GLU B C 1
ATOM 11155 O O . GLU B 1 516 ? -15.648 -41.531 -21.062 1 94.19 516 GLU B O 1
ATOM 11160 N N . GLU B 1 517 ? -13.617 -42.312 -21.531 1 95.56 517 GLU B N 1
ATOM 11161 C CA . GLU B 1 517 ? -13.906 -43.625 -20.938 1 95.56 517 GLU B CA 1
ATOM 11162 C C . GLU B 1 517 ? -14.039 -43.531 -19.422 1 95.56 517 GLU B C 1
ATOM 11164 O O . GLU B 1 517 ? -14.859 -44.219 -18.812 1 95.56 517 GLU B O 1
ATOM 11169 N N . LEU B 1 518 ? -13.203 -42.812 -18.844 1 95.75 518 LEU B N 1
ATOM 11170 C CA . LEU B 1 518 ? -13.25 -42.656 -17.391 1 95.75 518 LEU B CA 1
ATOM 11171 C C . LEU B 1 518 ? -14.586 -42.062 -16.953 1 95.75 518 LEU B C 1
ATOM 11173 O O . LEU B 1 518 ? -15.156 -42.469 -15.945 1 95.75 518 LEU B O 1
ATOM 11177 N N . ILE B 1 519 ? -15.055 -41.125 -17.688 1 93.12 519 ILE B N 1
ATOM 11178 C CA . ILE B 1 519 ? -16.328 -40.5 -17.375 1 93.12 519 ILE B CA 1
ATOM 11179 C C . ILE B 1 519 ? -17.453 -41.5 -17.516 1 93.12 519 ILE B C 1
ATOM 11181 O O . ILE B 1 519 ? -18.422 -41.5 -16.734 1 93.12 519 ILE B O 1
ATOM 11185 N N . LYS B 1 520 ? -17.422 -42.312 -18.531 1 94.62 520 LYS B N 1
ATOM 11186 C CA . LYS B 1 520 ? -18.422 -43.344 -18.734 1 94.62 520 LYS B CA 1
ATOM 11187 C C . LYS B 1 520 ? -18.453 -44.312 -17.547 1 94.62 520 LYS B C 1
ATOM 11189 O O . LYS B 1 520 ? -19.531 -44.688 -17.078 1 94.62 520 LYS B O 1
ATOM 11194 N N . VAL B 1 521 ? -17.25 -44.688 -17.109 1 96.25 521 VAL B N 1
ATOM 11195 C CA . VAL B 1 521 ? -17.141 -45.594 -15.961 1 96.25 521 VAL B CA 1
ATOM 11196 C C . VAL B 1 521 ? -17.734 -44.906 -14.727 1 96.25 521 VAL B C 1
ATOM 11198 O O . VAL B 1 521 ? -18.484 -45.531 -13.961 1 96.25 521 VAL B O 1
ATOM 11201 N N . ALA B 1 522 ? -17.406 -43.719 -14.477 1 95.19 522 ALA B N 1
ATOM 11202 C CA . ALA B 1 522 ? -17.906 -42.969 -13.328 1 95.19 522 ALA B CA 1
ATOM 11203 C C . ALA B 1 522 ? -19.438 -42.875 -13.344 1 95.19 522 ALA B C 1
ATOM 11205 O O . ALA B 1 522 ? -20.094 -43.031 -12.312 1 95.19 522 ALA B O 1
ATOM 11206 N N . LYS B 1 523 ? -20.016 -42.594 -14.531 1 94.12 523 LYS B N 1
ATOM 11207 C CA . LYS B 1 523 ? -21.469 -42.531 -14.68 1 94.12 523 LYS B CA 1
ATOM 11208 C C . LYS B 1 523 ? -22.109 -43.875 -14.383 1 94.12 523 LYS B C 1
ATOM 11210 O O . LYS B 1 523 ? -23.172 -43.938 -13.75 1 94.12 523 LYS B O 1
ATOM 11215 N N . GLN B 1 524 ? -21.516 -44.875 -14.797 1 95.62 524 GLN B N 1
ATOM 11216 C CA . GLN B 1 524 ? -22.031 -46.219 -14.594 1 95.62 524 GLN B CA 1
ATOM 11217 C C . GLN B 1 524 ? -22.172 -46.531 -13.102 1 95.62 524 GLN B C 1
ATOM 11219 O O . GLN B 1 524 ? -23.125 -47.188 -12.688 1 95.62 524 GLN B O 1
ATOM 11224 N N . TYR B 1 525 ? -21.25 -46.094 -12.32 1 95.62 525 TYR B N 1
ATOM 11225 C CA . TYR B 1 525 ? -21.25 -46.406 -10.898 1 95.62 525 TYR B CA 1
ATOM 11226 C C . TYR B 1 525 ? -21.812 -45.281 -10.078 1 95.62 525 TYR B C 1
ATOM 11228 O O . TYR B 1 525 ? -21.812 -45.312 -8.844 1 95.62 525 TYR B O 1
ATOM 11236 N N . GLY B 1 526 ? -22.188 -44.156 -10.719 1 93.12 526 GLY B N 1
ATOM 11237 C CA . GLY B 1 526 ? -22.781 -43.031 -10.031 1 93.12 526 GLY B CA 1
ATOM 11238 C C . GLY B 1 526 ? -21.781 -42.25 -9.219 1 93.12 526 GLY B C 1
ATOM 11239 O O . GLY B 1 526 ? -22.109 -41.75 -8.125 1 93.12 526 GLY B O 1
ATOM 11240 N N . VAL B 1 527 ? -20.594 -42.219 -9.594 1 94.12 527 VAL B N 1
ATOM 11241 C CA . VAL B 1 527 ? -19.531 -41.469 -8.914 1 94.12 527 VAL B CA 1
ATOM 11242 C C . VAL B 1 527 ? -19.25 -40.188 -9.664 1 94.12 527 VAL B C 1
ATOM 11244 O O . VAL B 1 527 ? -19.156 -40.156 -10.891 1 94.12 527 VAL B O 1
ATOM 11247 N N . LYS B 1 528 ? -19.219 -39.031 -9.008 1 92.31 528 LYS B N 1
ATOM 11248 C CA . LYS B 1 528 ? -18.812 -37.781 -9.609 1 92.31 528 LYS B CA 1
ATOM 11249 C C . LYS B 1 528 ? -17.297 -37.688 -9.758 1 92.31 528 LYS B C 1
ATOM 11251 O O . LYS B 1 528 ? -16.562 -37.688 -8.766 1 92.31 528 LYS B O 1
ATOM 11256 N N . LEU B 1 529 ? -16.859 -37.656 -10.945 1 93.75 529 LEU B N 1
ATOM 11257 C CA . LEU B 1 529 ? -15.422 -37.688 -11.234 1 93.75 529 LEU B CA 1
ATOM 11258 C C . LEU B 1 529 ? -14.883 -36.281 -11.508 1 93.75 529 LEU B C 1
ATOM 11260 O O . LEU B 1 529 ? -15.461 -35.531 -12.305 1 93.75 529 LEU B O 1
ATOM 11264 N N . THR B 1 530 ? -13.883 -35.938 -10.789 1 93.06 530 THR B N 1
ATOM 11265 C CA . THR B 1 530 ? -13.148 -34.688 -11.078 1 93.06 530 THR B CA 1
ATOM 11266 C C . THR B 1 530 ? -11.828 -35 -11.781 1 93.06 530 THR B C 1
ATOM 11268 O O . THR B 1 530 ? -11.023 -35.781 -11.273 1 93.06 530 THR B O 1
ATOM 11271 N N . MET B 1 531 ? -11.711 -34.375 -12.891 1 92.75 531 MET B N 1
ATOM 11272 C CA . MET B 1 531 ? -10.469 -34.562 -13.633 1 92.75 531 MET B CA 1
ATOM 11273 C C . MET B 1 531 ? -9.422 -33.531 -13.203 1 92.75 531 MET B C 1
ATOM 11275 O O . MET B 1 531 ? -9.68 -32.344 -13.242 1 92.75 531 MET B O 1
ATOM 11279 N N . PHE B 1 532 ? -8.281 -34.031 -12.734 1 94.69 532 PHE B N 1
ATOM 11280 C CA . PHE B 1 532 ? -7.137 -33.219 -12.375 1 94.69 532 PHE B CA 1
ATOM 11281 C C . PHE B 1 532 ? -6.102 -33.188 -13.492 1 94.69 532 PHE B C 1
ATOM 11283 O O . PHE B 1 532 ? -5.461 -34.219 -13.758 1 94.69 532 PHE B O 1
ATOM 11290 N N . HIS B 1 533 ? -5.961 -32.062 -14.141 1 90.56 533 HIS B N 1
ATOM 11291 C CA . HIS B 1 533 ? -5.094 -31.953 -15.305 1 90.56 533 HIS B CA 1
ATOM 11292 C C . HIS B 1 533 ? -3.691 -31.5 -14.914 1 90.56 533 HIS B C 1
ATOM 11294 O O . HIS B 1 533 ? -3.502 -30.359 -14.477 1 90.56 533 HIS B O 1
ATOM 11300 N N . GLY B 1 534 ? -2.732 -32.375 -15.062 1 88.06 534 GLY B N 1
ATOM 11301 C CA . GLY B 1 534 ? -1.338 -32.031 -14.836 1 88.06 534 GLY B CA 1
ATOM 11302 C C . GLY B 1 534 ? -0.667 -31.422 -16.047 1 88.06 534 GLY B C 1
ATOM 11303 O O . GLY B 1 534 ? 0.22 -32.031 -16.641 1 88.06 534 GLY B O 1
ATOM 11304 N N . ARG B 1 535 ? -0.99 -30.188 -16.312 1 78 535 ARG B N 1
ATOM 11305 C CA . ARG B 1 535 ? -0.49 -29.531 -17.516 1 78 535 ARG B CA 1
ATOM 11306 C C . ARG B 1 535 ? 0.793 -28.75 -17.219 1 78 535 ARG B C 1
ATOM 11308 O O . ARG B 1 535 ? 1.012 -28.312 -16.078 1 78 535 ARG B O 1
ATOM 11315 N N . GLY B 1 536 ? 1.615 -28.719 -18.234 1 70.25 536 GLY B N 1
ATOM 11316 C CA . GLY B 1 536 ? 2.824 -27.922 -18.125 1 70.25 536 GLY B CA 1
ATOM 11317 C C . GLY B 1 536 ? 2.746 -26.609 -18.891 1 70.25 536 GLY B C 1
ATOM 11318 O O . GLY B 1 536 ? 1.668 -26.219 -19.344 1 70.25 536 GLY B O 1
ATOM 11319 N N . GLY B 1 537 ? 3.85 -25.969 -18.984 1 63.81 537 GLY B N 1
ATOM 11320 C CA . GLY B 1 537 ? 3.91 -24.672 -19.656 1 63.81 537 GLY B CA 1
ATOM 11321 C C . GLY B 1 537 ? 4.145 -24.781 -21.156 1 63.81 537 GLY B C 1
ATOM 11322 O O . GLY B 1 537 ? 3.68 -23.938 -21.922 1 63.81 537 GLY B O 1
ATOM 11323 N N . THR B 1 538 ? 4.785 -25.891 -21.547 1 65.19 538 THR B N 1
ATOM 11324 C CA . THR B 1 538 ? 5.129 -26.062 -22.953 1 65.19 538 THR B CA 1
ATOM 11325 C C . THR B 1 538 ? 4.137 -27 -23.656 1 65.19 538 THR B C 1
ATOM 11327 O O . THR B 1 538 ? 3.436 -27.766 -22.984 1 65.19 538 THR B O 1
ATOM 11330 N N . VAL B 1 539 ? 4.152 -26.906 -24.938 1 60.22 539 VAL B N 1
ATOM 11331 C CA . VAL B 1 539 ? 3.275 -27.734 -25.75 1 60.22 539 VAL B CA 1
ATOM 11332 C C . VAL B 1 539 ? 3.6 -29.219 -25.5 1 60.22 539 VAL B C 1
ATOM 11334 O O . VAL B 1 539 ? 2.695 -30.047 -25.422 1 60.22 539 VAL B O 1
ATOM 11337 N N . GLY B 1 540 ? 4.816 -29.453 -25.297 1 60.25 540 GLY B N 1
ATOM 11338 C CA . GLY B 1 540 ? 5.219 -30.828 -25.047 1 60.25 540 GLY B CA 1
ATOM 11339 C C . GLY B 1 540 ? 4.715 -31.375 -23.734 1 60.25 540 GLY B C 1
ATOM 11340 O O . GLY B 1 540 ? 4.645 -32.594 -23.547 1 60.25 540 GLY B O 1
ATOM 11341 N N . ARG B 1 541 ? 4.395 -30.453 -22.984 1 63.72 541 ARG B N 1
ATOM 11342 C CA . ARG B 1 541 ? 3.891 -30.859 -21.672 1 63.72 541 ARG B CA 1
ATOM 11343 C C . ARG B 1 541 ? 2.424 -30.484 -21.516 1 63.72 541 ARG B C 1
ATOM 11345 O O . ARG B 1 541 ? 1.951 -30.281 -20.391 1 63.72 541 ARG B O 1
ATOM 11352 N N . GLY B 1 542 ? 1.801 -30.234 -22.625 1 55 542 GLY B N 1
ATOM 11353 C CA . GLY B 1 542 ? 0.373 -29.953 -22.609 1 55 542 GLY B CA 1
ATOM 11354 C C . GLY B 1 542 ? 0.051 -28.469 -22.469 1 55 542 GLY B C 1
ATOM 11355 O O . GLY B 1 542 ? -1.086 -28.109 -22.172 1 55 542 GLY B O 1
ATOM 11356 N N . GLY B 1 543 ? 1.071 -27.734 -22.641 1 62.69 543 GLY B N 1
ATOM 11357 C CA . GLY B 1 543 ? 0.861 -26.297 -22.5 1 62.69 543 GLY B CA 1
ATOM 11358 C C . GLY B 1 543 ? 0.182 -25.672 -23.703 1 62.69 543 GLY B C 1
ATOM 11359 O O . GLY B 1 543 ? 0.046 -26.312 -24.75 1 62.69 543 GLY B O 1
ATOM 11360 N N . GLY B 1 544 ? -0.495 -24.531 -23.562 1 63.94 544 GLY B N 1
ATOM 11361 C CA . GLY B 1 544 ? -1.217 -23.781 -24.578 1 63.94 544 GLY B CA 1
ATOM 11362 C C . GLY B 1 544 ? -2.148 -22.734 -24 1 63.94 544 GLY B C 1
ATOM 11363 O O . GLY B 1 544 ? -2.197 -22.547 -22.781 1 63.94 544 GLY B O 1
ATOM 11364 N N . PRO B 1 545 ? -2.711 -22.016 -24.859 1 70.06 545 PRO B N 1
ATOM 11365 C CA . PRO B 1 545 ? -3.674 -21.047 -24.344 1 70.06 545 PRO B CA 1
ATOM 11366 C C . PRO B 1 545 ? -4.781 -21.688 -23.516 1 70.06 545 PRO B C 1
ATOM 11368 O O . PRO B 1 545 ? -5.438 -22.625 -23.984 1 70.06 545 PRO B O 1
ATOM 11371 N N . THR B 1 546 ? -4.98 -21.234 -22.391 1 72.5 546 THR B N 1
ATOM 11372 C CA . THR B 1 546 ? -5.824 -21.844 -21.375 1 72.5 546 THR B CA 1
ATOM 11373 C C . THR B 1 546 ? -7.242 -22.047 -21.891 1 72.5 546 THR B C 1
ATOM 11375 O O . THR B 1 546 ? -7.809 -23.125 -21.766 1 72.5 546 THR B O 1
ATOM 11378 N N . HIS B 1 547 ? -7.777 -21.047 -22.516 1 72.31 547 HIS B N 1
ATOM 11379 C CA . HIS B 1 547 ? -9.164 -21.078 -22.969 1 72.31 547 HIS B CA 1
ATOM 11380 C C . HIS B 1 547 ? -9.375 -22.156 -24.016 1 72.31 547 HIS B C 1
ATOM 11382 O O . HIS B 1 547 ? -10.328 -22.938 -23.922 1 72.31 547 HIS B O 1
ATOM 11388 N N . LEU B 1 548 ? -8.398 -22.281 -24.812 1 71.44 548 LEU B N 1
ATOM 11389 C CA . LEU B 1 548 ? -8.5 -23.266 -25.875 1 71.44 548 LEU B CA 1
ATOM 11390 C C . LEU B 1 548 ? -8.258 -24.672 -25.344 1 71.44 548 LEU B C 1
ATOM 11392 O O . LEU B 1 548 ? -8.906 -25.625 -25.797 1 71.44 548 LEU B O 1
ATOM 11396 N N . ALA B 1 549 ? -7.426 -24.719 -24.422 1 76.25 549 ALA B N 1
ATOM 11397 C CA . ALA B 1 549 ? -7.109 -26.016 -23.844 1 76.25 549 ALA B CA 1
ATOM 11398 C C . ALA B 1 549 ? -8.312 -26.594 -23.109 1 76.25 549 ALA B C 1
ATOM 11400 O O . ALA B 1 549 ? -8.578 -27.797 -23.172 1 76.25 549 ALA B O 1
ATOM 11401 N N . ILE B 1 550 ? -9.016 -25.766 -22.469 1 79.75 550 ILE B N 1
ATOM 11402 C CA . ILE B 1 550 ? -10.172 -26.203 -21.703 1 79.75 550 ILE B CA 1
ATOM 11403 C C . ILE B 1 550 ? -11.328 -26.531 -22.641 1 79.75 550 ILE B C 1
ATOM 11405 O O . ILE B 1 550 ? -11.992 -27.562 -22.5 1 79.75 550 ILE B O 1
ATOM 11409 N N . LEU B 1 551 ? -11.445 -25.75 -23.703 1 77.38 551 LEU B N 1
ATOM 11410 C CA . LEU B 1 551 ? -12.57 -25.906 -24.625 1 77.38 551 LEU B CA 1
ATOM 11411 C C . LEU B 1 551 ? -12.32 -27.078 -25.562 1 77.38 551 LEU B C 1
ATOM 11413 O O . LEU B 1 551 ? -13.25 -27.562 -26.219 1 77.38 551 LEU B O 1
ATOM 11417 N N . SER B 1 552 ? -11.078 -27.578 -25.531 1 79.81 552 SER B N 1
ATOM 11418 C CA . SER B 1 552 ? -10.758 -28.688 -26.422 1 79.81 552 SER B CA 1
ATOM 11419 C C . SER B 1 552 ? -10.867 -30.031 -25.703 1 79.81 552 SER B C 1
ATOM 11421 O O . SER B 1 552 ? -10.648 -31.078 -26.312 1 79.81 552 SER B O 1
ATOM 11423 N N . GLN B 1 553 ? -11.266 -29.969 -24.484 1 85.62 553 GLN B N 1
ATOM 11424 C CA . GLN B 1 553 ? -11.484 -31.188 -23.719 1 85.62 553 GLN B CA 1
ATOM 11425 C C . GLN B 1 553 ? -12.727 -31.922 -24.203 1 85.62 553 GLN B C 1
ATOM 11427 O O . GLN B 1 553 ? -13.625 -31.312 -24.797 1 85.62 553 GLN B O 1
ATOM 11432 N N . PRO B 1 554 ? -12.781 -33.281 -24 1 90.31 554 PRO B N 1
ATOM 11433 C CA . PRO B 1 554 ? -13.977 -34 -24.422 1 90.31 554 PRO B CA 1
ATOM 11434 C C . PRO B 1 554 ? -15.242 -33.531 -23.719 1 90.31 554 PRO B C 1
ATOM 11436 O O . PRO B 1 554 ? -15.18 -33 -22.594 1 90.31 554 PRO B O 1
ATOM 11439 N N . PRO B 1 555 ? -16.297 -33.688 -24.438 1 88.62 555 PRO B N 1
ATOM 11440 C CA . PRO B 1 555 ? -17.547 -33.25 -23.828 1 88.62 555 PRO B CA 1
ATOM 11441 C C . PRO B 1 555 ? -17.828 -33.969 -22.5 1 88.62 555 PRO B C 1
ATOM 11443 O O . PRO B 1 555 ? -17.5 -35.156 -22.359 1 88.62 555 PRO B O 1
ATOM 11446 N N . ASP B 1 556 ? -18.312 -33.312 -21.531 1 85.38 556 ASP B N 1
ATOM 11447 C CA . ASP B 1 556 ? -18.844 -33.812 -20.266 1 85.38 556 ASP B CA 1
ATOM 11448 C C . ASP B 1 556 ? -17.703 -34.125 -19.281 1 85.38 556 ASP B C 1
ATOM 11450 O O . ASP B 1 556 ? -17.922 -34.781 -18.266 1 85.38 556 ASP B O 1
ATOM 11454 N N . THR B 1 557 ? -16.562 -33.75 -19.641 1 88.06 557 THR B N 1
ATOM 11455 C CA . THR B 1 557 ? -15.438 -34.031 -18.75 1 88.06 557 THR B CA 1
ATOM 11456 C C . THR B 1 557 ? -15.297 -32.969 -17.672 1 88.06 557 THR B C 1
ATOM 11458 O O . THR B 1 557 ? -14.703 -33.219 -16.625 1 88.06 557 THR B O 1
ATOM 11461 N N . ILE B 1 558 ? -15.805 -31.828 -18 1 86.69 558 ILE B N 1
ATOM 11462 C CA . ILE B 1 558 ? -15.797 -30.75 -17.031 1 86.69 558 ILE B CA 1
ATOM 11463 C C . ILE B 1 558 ? -17.219 -30.453 -16.578 1 86.69 558 ILE B C 1
ATOM 11465 O O . ILE B 1 558 ? -17.984 -29.781 -17.281 1 86.69 558 ILE B O 1
ATOM 11469 N N . HIS B 1 559 ? -17.641 -31.047 -15.539 1 80.56 559 HIS B N 1
ATOM 11470 C CA . HIS B 1 559 ? -18.984 -30.859 -14.992 1 80.56 559 HIS B CA 1
ATOM 11471 C C . HIS B 1 559 ? -18.938 -29.938 -13.773 1 80.56 559 HIS B C 1
ATOM 11473 O O . HIS B 1 559 ? -19.391 -30.312 -12.688 1 80.56 559 HIS B O 1
ATOM 11479 N N . GLY B 1 560 ? -18.422 -28.781 -14.031 1 85.56 560 GLY B N 1
ATOM 11480 C CA . GLY B 1 560 ? -18.438 -27.766 -12.977 1 85.56 560 GLY B CA 1
ATOM 11481 C C . GLY B 1 560 ? -17.188 -27.812 -12.102 1 85.56 560 GLY B C 1
ATOM 11482 O O . GLY B 1 560 ? -17.062 -27 -11.18 1 85.56 560 GLY B O 1
ATOM 11483 N N . SER B 1 561 ? -16.359 -28.766 -12.336 1 89.88 561 SER B N 1
ATOM 11484 C CA . SER B 1 561 ? -15.141 -28.844 -11.531 1 89.88 561 SER B CA 1
ATOM 11485 C C . SER B 1 561 ? -13.898 -29 -12.398 1 89.88 561 SER B C 1
ATOM 11487 O O . SER B 1 561 ? -13.836 -29.891 -13.242 1 89.88 561 SER B O 1
ATOM 11489 N N . LEU B 1 562 ? -13.016 -28.078 -12.234 1 92.19 562 LEU B N 1
ATOM 11490 C CA . LEU B 1 562 ? -11.75 -28.109 -12.961 1 92.19 562 LEU B CA 1
ATOM 11491 C C . LEU B 1 562 ? -10.57 -27.938 -12.008 1 92.19 562 LEU B C 1
ATOM 11493 O O . LEU B 1 562 ? -10.547 -27 -11.211 1 92.19 562 LEU B O 1
ATOM 11497 N N . ARG B 1 563 ? -9.703 -28.891 -11.961 1 94.75 563 ARG B N 1
ATOM 11498 C CA . ARG B 1 563 ? -8.453 -28.812 -11.219 1 94.75 563 ARG B CA 1
ATOM 11499 C C . ARG B 1 563 ? -7.254 -28.891 -12.148 1 94.75 563 ARG B C 1
ATOM 11501 O O . ARG B 1 563 ? -7.164 -29.797 -12.984 1 94.75 563 ARG B O 1
ATOM 11508 N N . VAL B 1 564 ? -6.406 -27.891 -12.086 1 92.5 564 VAL B N 1
ATOM 11509 C CA . VAL B 1 564 ? -5.316 -27.828 -13.055 1 92.5 564 VAL B CA 1
ATOM 11510 C C . VAL B 1 564 ? -4.047 -27.312 -12.375 1 92.5 564 VAL B C 1
ATOM 11512 O O . VAL B 1 564 ? -4.109 -26.484 -11.469 1 92.5 564 VAL B O 1
ATOM 11515 N N . THR B 1 565 ? -2.895 -27.828 -12.789 1 90.69 565 THR B N 1
ATOM 11516 C CA . THR B 1 565 ? -1.616 -27.359 -12.266 1 90.69 565 THR B CA 1
ATOM 11517 C C . THR B 1 565 ? -1.154 -26.109 -13 1 90.69 565 THR B C 1
ATOM 11519 O O . THR B 1 565 ? -1.392 -25.969 -14.203 1 90.69 565 THR B O 1
ATOM 11522 N N . VAL B 1 566 ? -0.565 -25.203 -12.297 1 88.06 566 VAL B N 1
ATOM 11523 C CA . VAL B 1 566 ? 0.113 -24.031 -12.844 1 88.06 566 VAL B CA 1
ATOM 11524 C C . VAL B 1 566 ? 1.596 -24.078 -12.484 1 88.06 566 VAL B C 1
ATOM 11526 O O . VAL B 1 566 ? 1.957 -24.016 -11.305 1 88.06 566 VAL B O 1
ATOM 11529 N N . GLN B 1 567 ? 2.369 -24.125 -13.516 1 79.19 567 GLN B N 1
ATOM 11530 C CA . GLN B 1 567 ? 3.787 -24.359 -13.273 1 79.19 567 GLN B CA 1
ATOM 11531 C C . GLN B 1 567 ? 4.535 -23.047 -13.055 1 79.19 567 GLN B C 1
ATOM 11533 O O . GLN B 1 567 ? 4.094 -22 -13.508 1 79.19 567 GLN B O 1
ATOM 11538 N N . GLY B 1 568 ? 5.73 -23.125 -12.414 1 72.31 568 GLY B N 1
ATOM 11539 C CA . GLY B 1 568 ? 6.516 -22.016 -11.898 1 72.31 568 GLY B CA 1
ATOM 11540 C C . GLY B 1 568 ? 6.633 -20.859 -12.883 1 72.31 568 GLY B C 1
ATOM 11541 O O . GLY B 1 568 ? 6.273 -19.734 -12.562 1 72.31 568 GLY B O 1
ATOM 11542 N N . GLU B 1 569 ? 7.039 -21.078 -14.141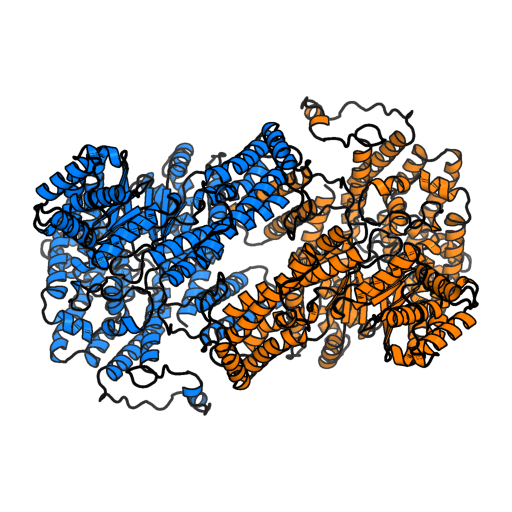 1 71.62 569 GLU B N 1
ATOM 11543 C CA . GLU B 1 569 ? 7.203 -20 -15.109 1 71.62 569 GLU B CA 1
ATOM 11544 C C . GLU B 1 569 ? 5.855 -19.391 -15.492 1 71.62 569 GLU B C 1
ATOM 11546 O O . GLU B 1 569 ? 5.746 -18.172 -15.672 1 71.62 569 GLU B O 1
ATOM 11551 N N . VAL B 1 570 ? 4.887 -20.266 -15.523 1 78.25 570 VAL B N 1
ATOM 11552 C CA . VAL B 1 570 ? 3.549 -19.812 -15.898 1 78.25 570 VAL B CA 1
ATOM 11553 C C . VAL B 1 570 ? 2.924 -19.031 -14.75 1 78.25 570 VAL B C 1
ATOM 11555 O O . VAL B 1 570 ? 2.082 -18.156 -14.969 1 78.25 570 VAL B O 1
ATOM 11558 N N . ILE B 1 571 ? 3.414 -19.359 -13.555 1 84.31 571 ILE B N 1
ATOM 11559 C CA . ILE B 1 571 ? 2.885 -18.641 -12.398 1 84.31 571 ILE B CA 1
ATOM 11560 C C . ILE B 1 571 ? 3.205 -17.156 -12.523 1 84.31 571 ILE B C 1
ATOM 11562 O O . ILE B 1 571 ? 2.344 -16.312 -12.289 1 84.31 571 ILE B O 1
ATOM 11566 N N . GLU B 1 572 ? 4.387 -16.828 -12.891 1 79.06 572 GLU B N 1
ATOM 11567 C CA . GLU B 1 572 ? 4.801 -15.438 -13.047 1 79.06 572 GLU B CA 1
ATOM 11568 C C . GLU B 1 572 ? 4.008 -14.742 -14.148 1 79.06 572 GLU B C 1
ATOM 11570 O O . GLU B 1 572 ? 3.625 -13.578 -14.008 1 79.06 572 GLU B O 1
ATOM 11575 N N . GLN B 1 573 ? 3.773 -15.445 -15.18 1 77.44 573 GLN B N 1
ATOM 11576 C CA . GLN B 1 573 ? 3.043 -14.883 -16.312 1 77.44 573 GLN B CA 1
ATOM 11577 C C . GLN B 1 573 ? 1.571 -14.672 -15.969 1 77.44 573 GLN B C 1
ATOM 11579 O O . GLN B 1 573 ? 0.925 -13.773 -16.5 1 77.44 573 GLN B O 1
ATOM 11584 N N . SER B 1 574 ? 1.135 -15.516 -15.086 1 83.56 574 SER B N 1
ATOM 11585 C CA . SER B 1 574 ? -0.287 -15.484 -14.758 1 83.56 574 SER B CA 1
ATOM 11586 C C . SER B 1 574 ? -0.562 -14.539 -13.594 1 83.56 574 SER B C 1
ATOM 11588 O O . SER B 1 574 ? -1.594 -13.867 -13.562 1 83.56 574 SER B O 1
ATOM 11590 N N . PHE B 1 575 ? 0.356 -14.484 -12.617 1 87 575 PHE B N 1
ATOM 11591 C CA . PHE B 1 575 ? 0.019 -13.828 -11.359 1 87 575 PHE B CA 1
ATOM 11592 C C . PHE B 1 575 ? 1.077 -12.797 -10.984 1 87 575 PHE B C 1
ATOM 11594 O O . PHE B 1 575 ? 1.041 -12.227 -9.891 1 87 575 PHE B O 1
ATOM 11601 N N . GLY B 1 576 ? 1.94 -12.516 -11.922 1 78.31 576 GLY B N 1
ATOM 11602 C CA . GLY B 1 576 ? 3.01 -11.578 -11.617 1 78.31 576 GLY B CA 1
ATOM 11603 C C . GLY B 1 576 ? 2.535 -10.141 -11.547 1 78.31 576 GLY B C 1
ATOM 11604 O O . GLY B 1 576 ? 3.137 -9.32 -10.852 1 78.31 576 GLY B O 1
ATOM 11605 N N . GLU B 1 577 ? 1.469 -9.867 -12.312 1 80.12 577 GLU B N 1
ATOM 11606 C CA . GLU B 1 577 ? 0.904 -8.523 -12.359 1 80.12 577 GLU B CA 1
ATOM 11607 C C . GLU B 1 577 ? -0.598 -8.539 -12.094 1 80.12 577 GLU B C 1
ATOM 11609 O O . GLU B 1 577 ? -1.269 -9.539 -12.359 1 80.12 577 GLU B O 1
ATOM 11614 N N . GLU B 1 578 ? -1.013 -7.449 -11.578 1 84.5 578 GLU B N 1
ATOM 11615 C CA . GLU B 1 578 ? -2.389 -7.383 -11.094 1 84.5 578 GLU B CA 1
ATOM 11616 C C . GLU B 1 578 ? -3.381 -7.609 -12.234 1 84.5 578 GLU B C 1
ATOM 11618 O O . GLU B 1 578 ? -4.363 -8.336 -12.078 1 84.5 578 GLU B O 1
ATOM 11623 N N . HIS B 1 579 ? -3.182 -6.949 -13.344 1 82.56 579 HIS B N 1
ATOM 11624 C CA . HIS B 1 579 ? -4.117 -7.086 -14.461 1 82.56 579 HIS B CA 1
ATOM 11625 C C . HIS B 1 579 ? -4.059 -8.484 -15.062 1 82.56 579 HIS B C 1
ATOM 11627 O O . HIS B 1 579 ? -5.078 -9.023 -15.5 1 82.56 579 HIS B O 1
ATOM 11633 N N . LEU B 1 580 ? -2.904 -9.023 -15.102 1 82.12 580 LEU B N 1
ATOM 11634 C CA . LEU B 1 580 ? -2.744 -10.383 -15.602 1 82.12 580 LEU B CA 1
ATOM 11635 C C . LEU B 1 580 ? -3.418 -11.391 -14.672 1 82.12 580 LEU B C 1
ATOM 11637 O O . LEU B 1 580 ? -4.043 -12.344 -15.133 1 82.12 580 LEU B O 1
ATOM 11641 N N . CYS B 1 581 ? -3.193 -11.148 -13.406 1 89.56 581 CYS B N 1
ATOM 11642 C CA . CYS B 1 581 ? -3.857 -12.008 -12.43 1 89.56 581 CYS B CA 1
ATOM 11643 C C . CYS B 1 581 ? -5.371 -11.984 -12.625 1 89.56 581 CYS B C 1
ATOM 11645 O O . CYS B 1 581 ? -6.008 -13.039 -12.656 1 89.56 581 CYS B O 1
ATOM 11647 N N . PHE B 1 582 ? -5.922 -10.805 -12.852 1 90.5 582 PHE B N 1
ATOM 11648 C CA . PHE B 1 582 ? -7.352 -10.625 -13.07 1 90.5 582 PHE B CA 1
ATOM 11649 C C . PHE B 1 582 ? -7.801 -11.367 -14.328 1 90.5 582 PHE B C 1
ATOM 11651 O O . PHE B 1 582 ? -8.805 -12.086 -14.305 1 90.5 582 PHE B O 1
ATOM 11658 N N . ARG B 1 583 ? -7.086 -11.289 -15.344 1 86.5 583 ARG B N 1
ATOM 11659 C CA . ARG B 1 583 ? -7.43 -11.93 -16.609 1 86.5 583 ARG B CA 1
ATOM 11660 C C . ARG B 1 583 ? -7.34 -13.445 -16.5 1 86.5 583 ARG B C 1
ATOM 11662 O O . ARG B 1 583 ? -8.148 -14.164 -17.094 1 86.5 583 ARG B O 1
ATOM 11669 N N . THR B 1 584 ? -6.359 -13.852 -15.797 1 88.81 584 THR B N 1
ATOM 11670 C CA . THR B 1 584 ? -6.172 -15.289 -15.625 1 88.81 584 THR B CA 1
ATOM 11671 C C . THR B 1 584 ? -7.359 -15.906 -14.891 1 88.81 584 THR B C 1
ATOM 11673 O O . THR B 1 584 ? -7.895 -16.938 -15.312 1 88.81 584 THR B O 1
ATOM 11676 N N . LEU B 1 585 ? -7.777 -15.281 -13.828 1 93 585 LEU B N 1
ATOM 11677 C CA . LEU B 1 585 ? -8.914 -15.789 -13.062 1 93 585 LEU B CA 1
ATOM 11678 C C . LEU B 1 585 ? -10.188 -15.773 -13.906 1 93 585 LEU B C 1
ATOM 11680 O O . LEU B 1 585 ? -10.961 -16.734 -13.891 1 93 585 LEU B O 1
ATOM 11684 N N . GLN B 1 586 ? -10.312 -14.773 -14.688 1 91.25 586 GLN B N 1
ATOM 11685 C CA . GLN B 1 586 ? -11.477 -14.641 -15.562 1 91.25 586 GLN B CA 1
ATOM 11686 C C . GLN B 1 586 ? -11.477 -15.727 -16.641 1 91.25 586 GLN B C 1
ATOM 11688 O O . GLN B 1 586 ? -12.523 -16.328 -16.922 1 91.25 586 GLN B O 1
ATOM 11693 N N . ARG B 1 587 ? -10.352 -15.969 -17.172 1 87.75 587 ARG B N 1
ATOM 11694 C CA . ARG B 1 587 ? -10.234 -16.922 -18.266 1 87.75 587 ARG B CA 1
ATOM 11695 C C . ARG B 1 587 ? -10.555 -18.344 -17.781 1 87.75 587 ARG B C 1
ATOM 11697 O O . ARG B 1 587 ? -11.312 -19.062 -18.438 1 87.75 587 ARG B O 1
ATOM 11704 N N . PHE B 1 588 ? -10.047 -18.719 -16.672 1 90.62 588 PHE B N 1
ATOM 11705 C CA . PHE B 1 588 ? -10.289 -20.047 -16.141 1 90.62 588 PHE B CA 1
ATOM 11706 C C . PHE B 1 588 ? -11.758 -20.234 -15.781 1 90.62 588 PHE B C 1
ATOM 11708 O O . PHE B 1 588 ? -12.352 -21.266 -16.078 1 90.62 588 PHE B O 1
ATOM 11715 N N . ALA B 1 589 ? -12.305 -19.219 -15.188 1 92.19 589 ALA B N 1
ATOM 11716 C CA . ALA B 1 589 ? -13.703 -19.297 -14.75 1 92.19 589 ALA B CA 1
ATOM 11717 C C . ALA B 1 589 ? -14.648 -19.312 -15.945 1 92.19 589 ALA B C 1
ATOM 11719 O O . ALA B 1 589 ? -15.586 -20.125 -15.992 1 92.19 589 ALA B O 1
ATOM 11720 N N . ALA B 1 590 ? -14.391 -18.438 -16.906 1 91.06 590 ALA B N 1
ATOM 11721 C CA . ALA B 1 590 ? -15.25 -18.328 -18.078 1 91.06 590 ALA B CA 1
ATOM 11722 C C . ALA B 1 590 ? -15.172 -19.594 -18.938 1 91.06 590 ALA B C 1
ATOM 11724 O O . ALA B 1 590 ? -16.188 -20.094 -19.406 1 91.06 590 ALA B O 1
ATOM 11725 N N . ALA B 1 591 ? -13.969 -20.062 -19.125 1 88.81 591 ALA B N 1
ATOM 11726 C CA . ALA B 1 591 ? -13.773 -21.25 -19.953 1 88.81 591 ALA B CA 1
ATOM 11727 C C . ALA B 1 591 ? -14.445 -22.469 -19.328 1 88.81 591 ALA B C 1
ATOM 11729 O O . ALA B 1 591 ? -15.047 -23.297 -20.016 1 88.81 591 ALA B O 1
ATOM 11730 N N . THR B 1 592 ? -14.344 -22.625 -18.016 1 91.19 592 THR B N 1
ATOM 11731 C CA . THR B 1 592 ? -14.961 -23.75 -17.312 1 91.19 592 THR B CA 1
ATOM 11732 C C . THR B 1 592 ? -16.484 -23.672 -17.406 1 91.19 592 THR B C 1
ATOM 11734 O O . THR B 1 592 ? -17.141 -24.688 -17.641 1 91.19 592 THR B O 1
ATOM 11737 N N . LEU B 1 593 ? -16.969 -22.484 -17.312 1 92.06 593 LEU B N 1
ATOM 11738 C CA . LEU B 1 593 ? -18.422 -22.281 -17.406 1 92.06 593 LEU B CA 1
ATOM 11739 C C . LEU B 1 593 ? -18.922 -22.609 -18.812 1 92.06 593 LEU B C 1
ATOM 11741 O O . LEU B 1 593 ? -19.922 -23.312 -18.969 1 92.06 593 LEU B O 1
ATOM 11745 N N . GLU B 1 594 ? -18.203 -22.141 -19.75 1 88.69 594 GLU B N 1
ATOM 11746 C CA . GLU B 1 594 ? -18.609 -22.359 -21.141 1 88.69 594 GLU B CA 1
ATOM 11747 C C . GLU B 1 594 ? -18.562 -23.844 -21.5 1 88.69 594 GLU B C 1
ATOM 11749 O O . GLU B 1 594 ? -19.469 -24.359 -22.156 1 88.69 594 GLU B O 1
ATOM 11754 N N . HIS B 1 595 ? -17.516 -24.484 -21.109 1 88.5 595 HIS B N 1
ATOM 11755 C CA . HIS B 1 595 ? -17.391 -25.906 -21.391 1 88.5 595 HIS B CA 1
ATOM 11756 C C . HIS B 1 595 ? -18.531 -26.688 -20.734 1 88.5 595 HIS B C 1
ATOM 11758 O O . HIS B 1 595 ? -19.047 -27.656 -21.312 1 88.5 595 HIS B O 1
ATOM 11764 N N . GLY B 1 596 ? -18.922 -26.328 -19.562 1 87.81 596 GLY B N 1
ATOM 11765 C CA . GLY B 1 596 ? -19.969 -27.016 -18.828 1 87.81 596 GLY B CA 1
ATOM 11766 C C . GLY B 1 596 ? -21.359 -26.797 -19.422 1 87.81 596 GLY B C 1
ATOM 11767 O O . GLY B 1 596 ? -22.188 -27.703 -19.453 1 87.81 596 GLY B O 1
ATOM 11768 N N . MET B 1 597 ? -21.578 -25.641 -19.938 1 90.31 597 MET B N 1
ATOM 11769 C CA . MET B 1 597 ? -22.922 -25.266 -20.391 1 90.31 597 MET B CA 1
ATOM 11770 C C . MET B 1 597 ? -23.062 -25.484 -21.891 1 90.31 597 MET B C 1
ATOM 11772 O O . MET B 1 597 ? -24.172 -25.578 -22.406 1 90.31 597 MET B O 1
ATOM 11776 N N . HIS B 1 598 ? -21.953 -25.484 -22.547 1 86.44 598 HIS B N 1
ATOM 11777 C CA . HIS B 1 598 ? -21.938 -25.719 -24 1 86.44 598 HIS B CA 1
ATOM 11778 C C . HIS B 1 598 ? -20.797 -26.672 -24.375 1 86.44 598 HIS B C 1
ATOM 11780 O O . HIS B 1 598 ? -19.797 -26.25 -24.953 1 86.44 598 HIS B O 1
ATOM 11786 N N . PRO B 1 599 ? -21.016 -27.969 -24.125 1 84.69 599 PRO B N 1
ATOM 11787 C CA . PRO B 1 599 ? -19.953 -28.953 -24.391 1 84.69 599 PRO B CA 1
ATOM 11788 C C . PRO B 1 599 ? -19.562 -29 -25.859 1 84.69 599 PRO B C 1
ATOM 11790 O O . PRO B 1 599 ? -20.406 -28.828 -26.75 1 84.69 599 PRO B O 1
ATOM 11793 N N . PRO B 1 600 ? -18.312 -29.172 -26.141 1 83.75 600 PRO B N 1
ATOM 11794 C CA . PRO B 1 600 ? -17.844 -29.25 -27.516 1 83.75 600 PRO B CA 1
ATOM 11795 C C . PRO B 1 600 ? -18.406 -30.453 -28.266 1 83.75 600 PRO B C 1
ATOM 11797 O O . PRO B 1 600 ? -18.922 -31.391 -27.656 1 83.75 600 PRO B O 1
ATOM 11800 N N . VAL B 1 601 ? -18.125 -30.453 -29.547 1 83.94 601 VAL B N 1
ATOM 11801 C CA . VAL B 1 601 ? -18.656 -31.5 -30.422 1 83.94 601 VAL B CA 1
ATOM 11802 C C . VAL B 1 601 ? -17.766 -32.719 -30.344 1 83.94 601 VAL B C 1
ATOM 11804 O O . VAL B 1 601 ? -16.531 -32.625 -30.281 1 83.94 601 VAL B O 1
ATOM 11807 N N . SER B 1 602 ? -18.406 -33.938 -30.25 1 89.44 602 SER B N 1
ATOM 11808 C CA . SER B 1 602 ? -17.672 -35.219 -30.281 1 89.44 602 SER B CA 1
ATOM 11809 C C . SER B 1 602 ? -17.203 -35.531 -31.703 1 89.44 602 SER B C 1
ATOM 11811 O O . SER B 1 602 ? -17.859 -35.188 -32.688 1 89.44 602 SER B O 1
ATOM 11813 N N . PRO B 1 603 ? -16.062 -36.188 -31.781 1 93.44 603 PRO B N 1
ATOM 11814 C CA . PRO B 1 603 ? -15.594 -36.531 -33.125 1 93.44 603 PRO B CA 1
ATOM 11815 C C . PRO B 1 603 ? -16.469 -37.562 -33.812 1 93.44 603 PRO B C 1
ATOM 11817 O O . PRO B 1 603 ? -17 -38.469 -33.156 1 93.44 603 PRO B O 1
ATOM 11820 N N . LYS B 1 604 ? -16.5 -37.5 -35.156 1 95.31 604 LYS B N 1
ATOM 11821 C CA . LYS B 1 604 ? -17.188 -38.5 -35.969 1 95.31 604 LYS B CA 1
ATOM 11822 C C . LYS B 1 604 ? -16.484 -39.844 -35.906 1 95.31 604 LYS B C 1
ATOM 11824 O O . LYS B 1 604 ? -15.266 -39.906 -35.688 1 95.31 604 LYS B O 1
ATOM 11829 N N . PRO B 1 605 ? -17.234 -40.906 -36.094 1 95.94 605 PRO B N 1
ATOM 11830 C CA . PRO B 1 605 ? -16.625 -42.25 -36.031 1 95.94 605 PRO B CA 1
ATOM 11831 C C . PRO B 1 605 ? -15.484 -42.406 -37.031 1 95.94 605 PRO B C 1
ATOM 11833 O O . PRO B 1 605 ? -14.477 -43.062 -36.719 1 95.94 605 PRO B O 1
ATOM 11836 N N . GLU B 1 606 ? -15.633 -41.844 -38.188 1 95.81 606 GLU B N 1
ATOM 11837 C CA . GLU B 1 606 ? -14.586 -41.938 -39.188 1 95.81 606 GLU B CA 1
ATOM 11838 C C . GLU B 1 606 ? -13.32 -41.219 -38.75 1 95.81 606 GLU B C 1
ATOM 11840 O O . GLU B 1 606 ? -12.211 -41.656 -39.031 1 95.81 606 GLU B O 1
ATOM 11845 N N . TRP B 1 607 ? -13.562 -40.094 -38.062 1 96.81 607 TRP B N 1
ATOM 11846 C CA . TRP B 1 607 ? -12.43 -39.344 -37.562 1 96.81 607 TRP B CA 1
ATOM 11847 C C . TRP B 1 607 ? -11.703 -40.125 -36.469 1 96.81 607 TRP B C 1
ATOM 11849 O O . TRP B 1 607 ? -10.469 -40.125 -36.438 1 96.81 607 TRP B O 1
ATOM 11859 N N . ARG B 1 608 ? -12.453 -40.781 -35.625 1 96.75 608 ARG B N 1
ATOM 11860 C CA . ARG B 1 608 ? -11.891 -41.594 -34.531 1 96.75 608 ARG B CA 1
ATOM 11861 C C . ARG B 1 608 ? -11.047 -42.719 -35.094 1 96.75 608 ARG B C 1
ATOM 11863 O O . ARG B 1 608 ? -9.953 -43 -34.562 1 96.75 608 ARG B O 1
ATOM 11870 N N . ALA B 1 609 ? -11.617 -43.344 -36.062 1 96.81 609 ALA B N 1
ATOM 11871 C CA . ALA B 1 609 ? -10.906 -44.469 -36.656 1 96.81 609 ALA B CA 1
ATOM 11872 C C . ALA B 1 609 ? -9.586 -44.031 -37.281 1 96.81 609 ALA B C 1
ATOM 11874 O O . ALA B 1 609 ? -8.57 -44.719 -37.188 1 96.81 609 ALA B O 1
ATOM 11875 N N . LEU B 1 610 ? -9.672 -42.938 -37.906 1 97.44 610 LEU B N 1
ATOM 11876 C CA . LEU B 1 610 ? -8.469 -42.375 -38.531 1 97.44 610 LEU B CA 1
ATOM 11877 C C . LEU B 1 610 ? -7.438 -42.031 -37.469 1 97.44 610 LEU B C 1
ATOM 11879 O O . LEU B 1 610 ? -6.246 -42.281 -37.625 1 97.44 610 LEU B O 1
ATOM 11883 N N . MET B 1 611 ? -7.895 -41.406 -36.406 1 97.81 611 MET B N 1
ATOM 11884 C CA . MET B 1 611 ? -7.012 -41.031 -35.312 1 97.81 611 MET B CA 1
ATOM 11885 C C . MET B 1 611 ? -6.391 -42.25 -34.656 1 97.81 611 MET B C 1
ATOM 11887 O O . MET B 1 611 ? -5.211 -42.25 -34.312 1 97.81 611 MET B O 1
ATOM 11891 N N . ASP B 1 612 ? -7.152 -43.312 -34.5 1 97.12 612 ASP B N 1
ATOM 11892 C CA . ASP B 1 612 ? -6.656 -44.562 -33.938 1 97.12 612 ASP B CA 1
ATOM 11893 C C . ASP B 1 612 ? -5.531 -45.125 -34.781 1 97.12 612 ASP B C 1
ATOM 11895 O O . ASP B 1 612 ? -4.512 -45.594 -34.219 1 97.12 612 ASP B O 1
ATOM 11899 N N . GLU B 1 613 ? -5.781 -45.125 -36 1 97.38 613 GLU B N 1
ATOM 11900 C CA . GLU B 1 613 ? -4.773 -45.656 -36.938 1 97.38 613 GLU B CA 1
ATOM 11901 C C . GLU B 1 613 ? -3.508 -44.812 -36.906 1 97.38 613 GLU B C 1
ATOM 11903 O O . GLU B 1 613 ? -2.398 -45.344 -36.812 1 97.38 613 GLU B O 1
ATOM 11908 N N . MET B 1 614 ? -3.701 -43.594 -37 1 98.06 614 MET B N 1
ATOM 11909 C CA . MET B 1 614 ? -2.566 -42.656 -37.031 1 98.06 614 MET B CA 1
ATOM 11910 C C . MET B 1 614 ? -1.774 -42.75 -35.719 1 98.06 614 MET B C 1
ATOM 11912 O O . MET B 1 614 ? -0.544 -42.688 -35.719 1 98.06 614 MET B O 1
ATOM 11916 N N . ALA B 1 615 ? -2.449 -42.906 -34.594 1 97.31 615 ALA B N 1
ATOM 11917 C CA . ALA B 1 615 ? -1.8 -42.969 -33.281 1 97.31 615 ALA B CA 1
ATOM 11918 C C . ALA B 1 615 ? -0.854 -44.156 -33.188 1 97.31 615 ALA B C 1
ATOM 11920 O O . ALA B 1 615 ? 0.238 -44.062 -32.625 1 97.31 615 ALA B O 1
ATOM 11921 N N . VAL B 1 616 ? -1.231 -45.25 -33.75 1 96.62 616 VAL B N 1
ATOM 11922 C CA . VAL B 1 616 ? -0.412 -46.469 -33.719 1 96.62 616 VAL B CA 1
ATOM 11923 C C . VAL B 1 616 ? 0.868 -46.25 -34.531 1 96.62 616 VAL B C 1
ATOM 11925 O O . VAL B 1 616 ? 1.964 -46.562 -34.062 1 96.62 616 VAL B O 1
ATOM 11928 N N . VAL B 1 617 ? 0.709 -45.688 -35.656 1 97.69 617 VAL B N 1
ATOM 11929 C CA . VAL B 1 617 ? 1.845 -45.438 -36.531 1 97.69 617 VAL B CA 1
ATOM 11930 C C . VAL B 1 617 ? 2.781 -44.406 -35.875 1 97.69 617 VAL B C 1
ATOM 11932 O O . VAL B 1 617 ? 4.004 -44.562 -35.906 1 97.69 617 VAL B O 1
ATOM 11935 N N . ALA B 1 618 ? 2.176 -43.406 -35.406 1 97.62 618 ALA B N 1
ATOM 11936 C CA . ALA B 1 618 ? 2.965 -42.344 -34.781 1 97.62 618 ALA B CA 1
ATOM 11937 C C . ALA B 1 618 ? 3.783 -42.906 -33.594 1 97.62 618 ALA B C 1
ATOM 11939 O O . ALA B 1 618 ? 4.953 -42.562 -33.438 1 97.62 618 ALA B O 1
ATOM 11940 N N . THR B 1 619 ? 3.189 -43.688 -32.719 1 96.62 619 THR B N 1
ATOM 11941 C CA . THR B 1 619 ? 3.873 -44.281 -31.578 1 96.62 619 THR B CA 1
ATOM 11942 C C . THR B 1 619 ? 5.02 -45.188 -32.031 1 96.62 619 THR B C 1
ATOM 11944 O O . THR B 1 619 ? 6.109 -45.156 -31.453 1 96.62 619 THR B O 1
ATOM 11947 N N . GLU B 1 620 ? 4.762 -45.938 -32.969 1 96.56 620 GLU B N 1
ATOM 11948 C CA . GLU B 1 620 ? 5.793 -46.844 -33.469 1 96.56 620 GLU B CA 1
ATOM 11949 C C . GLU B 1 620 ? 6.988 -46.062 -34.031 1 96.56 620 GLU B C 1
ATOM 11951 O O . GLU B 1 620 ? 8.141 -46.438 -33.781 1 96.56 620 GLU B O 1
ATOM 11956 N N . GLU B 1 621 ? 6.684 -45.062 -34.781 1 96.88 621 GLU B N 1
ATOM 11957 C CA . GLU B 1 621 ? 7.758 -44.25 -35.312 1 96.88 621 GLU B CA 1
ATOM 11958 C C . GLU B 1 621 ? 8.531 -43.562 -34.188 1 96.88 621 GLU B C 1
ATOM 11960 O O . GLU B 1 621 ? 9.766 -43.562 -34.188 1 96.88 621 GLU B O 1
ATOM 11965 N N . TYR B 1 622 ? 7.848 -43 -33.312 1 96.06 622 TYR B N 1
ATOM 11966 C CA . TYR B 1 622 ? 8.469 -42.344 -32.156 1 96.06 622 TYR B CA 1
ATOM 11967 C C . TYR B 1 622 ? 9.359 -43.312 -31.391 1 96.06 622 TYR B C 1
ATOM 11969 O O . TYR B 1 622 ? 10.523 -43 -31.125 1 96.06 622 TYR B O 1
ATOM 11977 N N . ARG B 1 623 ? 8.844 -44.469 -31 1 95.5 623 ARG B N 1
ATOM 11978 C CA . ARG B 1 623 ? 9.57 -45.438 -30.203 1 95.5 623 ARG B CA 1
ATOM 11979 C C . ARG B 1 623 ? 10.734 -46.031 -30.984 1 95.5 623 ARG B C 1
ATOM 11981 O O . ARG B 1 623 ? 11.75 -46.406 -30.391 1 95.5 623 ARG B O 1
ATOM 11988 N N . SER B 1 624 ? 10.578 -46.188 -32.281 1 96.19 624 SER B N 1
ATOM 11989 C CA . SER B 1 624 ? 11.641 -46.75 -33.094 1 96.19 624 SER B CA 1
ATOM 11990 C C . SER B 1 624 ? 12.891 -45.875 -33.062 1 96.19 624 SER B C 1
ATOM 11992 O O . SER B 1 624 ? 14.008 -46.375 -33.188 1 96.19 624 SER B O 1
ATOM 11994 N N . ILE B 1 625 ? 12.672 -44.625 -32.812 1 95.62 625 ILE B N 1
ATOM 11995 C CA . ILE B 1 625 ? 13.797 -43.688 -32.812 1 95.62 625 ILE B CA 1
ATOM 11996 C C . ILE B 1 625 ? 14.281 -43.469 -31.375 1 95.62 625 ILE B C 1
ATOM 11998 O O . ILE B 1 625 ? 15.469 -43.656 -31.094 1 95.62 625 ILE B O 1
ATOM 12002 N N . VAL B 1 626 ? 13.438 -43.219 -30.469 1 94.06 626 VAL B N 1
ATOM 12003 C CA . VAL B 1 626 ? 13.789 -42.75 -29.141 1 94.06 626 VAL B CA 1
ATOM 12004 C C . VAL B 1 626 ? 14.227 -43.938 -28.281 1 94.06 626 VAL B C 1
ATOM 12006 O O . VAL B 1 626 ? 15.156 -43.844 -27.484 1 94.06 626 VAL B O 1
ATOM 12009 N N . PHE B 1 627 ? 13.578 -45.125 -28.422 1 92 627 PHE B N 1
ATOM 12010 C CA . PHE B 1 627 ? 13.852 -46.25 -27.516 1 92 627 PHE B CA 1
ATOM 12011 C C . PHE B 1 627 ? 14.594 -47.375 -28.234 1 92 627 PHE B C 1
ATOM 12013 O O . PHE B 1 627 ? 15.461 -48 -27.641 1 92 627 PHE B O 1
ATOM 12020 N N . LYS B 1 628 ? 14.352 -47.562 -29.484 1 93 628 LYS B N 1
ATOM 12021 C CA . LYS B 1 628 ? 14.883 -48.75 -30.156 1 93 628 LYS B CA 1
ATOM 12022 C C . LYS B 1 628 ? 16.203 -48.406 -30.859 1 93 628 LYS B C 1
ATOM 12024 O O . LYS B 1 628 ? 17.047 -49.312 -31.031 1 93 628 LYS B O 1
ATOM 12029 N N . GLU B 1 629 ? 16.281 -47.219 -31.328 1 94 629 GLU B N 1
ATOM 12030 C CA . GLU B 1 629 ? 17.547 -46.844 -31.953 1 94 629 GLU B CA 1
ATOM 12031 C C . GLU B 1 629 ? 18.672 -46.75 -30.938 1 94 629 GLU B C 1
ATOM 12033 O O . GLU B 1 629 ? 18.672 -45.875 -30.078 1 94 629 GLU B O 1
ATOM 12038 N N . PRO B 1 630 ? 19.656 -47.625 -30.969 1 91.56 630 PRO B N 1
ATOM 12039 C CA . PRO B 1 630 ? 20.719 -47.688 -29.953 1 91.56 630 PRO B CA 1
ATOM 12040 C C . PRO B 1 630 ? 21.578 -46.438 -29.938 1 91.56 630 PRO B C 1
ATOM 12042 O O . PRO B 1 630 ? 22.156 -46.094 -28.891 1 91.56 630 PRO B O 1
ATOM 12045 N N . ARG B 1 631 ? 21.719 -45.75 -31.078 1 93.44 631 ARG B N 1
ATOM 12046 C CA . ARG B 1 631 ? 22.594 -44.562 -31.172 1 93.44 631 ARG B CA 1
ATOM 12047 C C . ARG B 1 631 ? 21.875 -43.312 -30.672 1 93.44 631 ARG B C 1
ATOM 12049 O O . ARG B 1 631 ? 22.484 -42.25 -30.531 1 93.44 631 ARG B O 1
ATOM 12056 N N . PHE B 1 632 ? 20.672 -43.375 -30.312 1 94.56 632 PHE B N 1
ATOM 12057 C CA . PHE B 1 632 ? 19.875 -42.188 -30.047 1 94.56 632 PHE B CA 1
ATOM 12058 C C . PHE B 1 632 ? 20.344 -41.5 -28.781 1 94.56 632 PHE B C 1
ATOM 12060 O O . PHE B 1 632 ? 20.484 -40.281 -28.75 1 94.56 632 PHE B O 1
ATOM 12067 N N . VAL B 1 633 ? 20.531 -42.312 -27.719 1 92.38 633 VAL B N 1
ATOM 12068 C CA . VAL B 1 633 ? 20.922 -41.719 -26.438 1 92.38 633 VAL B CA 1
ATOM 12069 C C . VAL B 1 633 ? 22.25 -41 -26.578 1 92.38 633 VAL B C 1
ATOM 12071 O O . VAL B 1 633 ? 22.453 -39.938 -26.016 1 92.38 633 VAL B O 1
ATOM 12074 N N . GLU B 1 634 ? 23.156 -41.656 -27.25 1 93.38 634 GLU B N 1
ATOM 12075 C CA . GLU B 1 634 ? 24.453 -41 -27.5 1 93.38 634 GLU B CA 1
ATOM 12076 C C . GLU B 1 634 ? 24.281 -39.719 -28.297 1 93.38 634 GLU B C 1
ATOM 12078 O O . GLU B 1 634 ? 24.891 -38.688 -27.969 1 93.38 634 GLU B O 1
ATOM 12083 N N . TYR B 1 635 ? 23.516 -39.781 -29.312 1 95.5 635 TYR B N 1
ATOM 12084 C CA . TYR B 1 635 ? 23.234 -38.594 -30.125 1 95.5 635 TYR B CA 1
ATOM 12085 C C . TYR B 1 635 ? 22.625 -37.469 -29.281 1 95.5 635 TYR B C 1
ATOM 12087 O O . TYR B 1 635 ? 23.062 -36.312 -29.359 1 95.5 635 TYR B O 1
ATOM 12095 N N . PHE B 1 636 ? 21.641 -37.812 -28.5 1 94.06 636 PHE B N 1
ATOM 12096 C CA . PHE B 1 636 ? 20.938 -36.875 -27.641 1 94.06 636 PHE B CA 1
ATOM 12097 C C . PHE B 1 636 ? 21.891 -36.188 -26.688 1 94.06 636 PHE B C 1
ATOM 12099 O O . PHE B 1 636 ? 21.875 -34.969 -26.547 1 94.06 636 PHE B O 1
ATOM 12106 N N . ARG B 1 637 ? 22.719 -36.938 -26.031 1 92.5 637 ARG B N 1
ATOM 12107 C CA . ARG B 1 637 ? 23.641 -36.406 -25.047 1 92.5 637 ARG B CA 1
ATOM 12108 C C . ARG B 1 637 ? 24.688 -35.5 -25.688 1 92.5 637 ARG B C 1
ATOM 12110 O O . ARG B 1 637 ? 25.125 -34.531 -25.078 1 92.5 637 ARG B O 1
ATOM 12117 N N . LEU B 1 638 ? 25.016 -35.812 -26.891 1 94.38 638 LEU B N 1
ATOM 12118 C CA . LEU B 1 638 ? 26.031 -35.031 -27.578 1 94.38 638 LEU B CA 1
ATOM 12119 C C . LEU B 1 638 ? 25.422 -33.781 -28.219 1 94.38 638 LEU B C 1
ATOM 12121 O O . LEU B 1 638 ? 26 -32.719 -28.156 1 94.38 638 LEU B O 1
ATOM 12125 N N . ALA B 1 639 ? 24.266 -33.969 -28.719 1 95.31 639 ALA B N 1
ATOM 12126 C CA . ALA B 1 639 ? 23.656 -32.906 -29.547 1 95.31 639 ALA B CA 1
ATOM 12127 C C . ALA B 1 639 ? 23.031 -31.828 -28.672 1 95.31 639 ALA B C 1
ATOM 12129 O O . ALA B 1 639 ? 22.828 -30.688 -29.109 1 95.31 639 ALA B O 1
ATOM 12130 N N . THR B 1 640 ? 22.641 -32.094 -27.438 1 94.56 640 THR B N 1
ATOM 12131 C CA . THR B 1 640 ? 21.906 -31.172 -26.594 1 94.56 640 THR B CA 1
ATOM 12132 C C . THR B 1 640 ? 22.672 -30.922 -25.297 1 94.56 640 THR B C 1
ATOM 12134 O O . THR B 1 640 ? 23.578 -31.672 -24.938 1 94.56 640 THR B O 1
ATOM 12137 N N . PRO B 1 641 ? 22.328 -29.828 -24.578 1 92.5 641 PRO B N 1
ATOM 12138 C CA . PRO B 1 641 ? 22.984 -29.547 -23.297 1 92.5 641 PRO B CA 1
ATOM 12139 C C . PRO B 1 641 ? 22.312 -30.25 -22.125 1 92.5 641 PRO B C 1
ATOM 12141 O O . PRO B 1 641 ? 22.203 -29.672 -21.031 1 92.5 641 PRO B O 1
ATOM 12144 N N . GLU B 1 642 ? 21.812 -31.406 -22.281 1 88.62 642 GLU B N 1
ATOM 12145 C CA . GLU B 1 642 ? 21.109 -32.156 -21.219 1 88.62 642 GLU B CA 1
ATOM 12146 C C . GLU B 1 642 ? 22.031 -32.406 -20.031 1 88.62 642 GLU B C 1
ATOM 12148 O O . GLU B 1 642 ? 21.609 -32.281 -18.875 1 88.62 642 GLU B O 1
ATOM 12153 N N . LEU B 1 643 ? 23.219 -32.688 -20.234 1 85.31 643 LEU B N 1
ATOM 12154 C CA . LEU B 1 643 ? 24.172 -33 -19.172 1 85.31 643 LEU B CA 1
ATOM 12155 C C . LEU B 1 643 ? 24.516 -31.781 -18.344 1 85.31 643 LEU B C 1
ATOM 12157 O O . LEU B 1 643 ? 24.859 -31.906 -17.156 1 85.31 643 LEU B O 1
ATOM 12161 N N . GLU B 1 644 ? 24.391 -30.703 -18.984 1 86.88 644 GLU B N 1
ATOM 12162 C CA . GLU B 1 644 ? 24.766 -29.453 -18.328 1 86.88 644 GLU B CA 1
ATOM 12163 C C . GLU B 1 644 ? 23.562 -28.781 -17.672 1 86.88 644 GLU B C 1
ATOM 12165 O O . GLU B 1 644 ? 23.703 -27.781 -16.984 1 86.88 644 GLU B O 1
ATOM 12170 N N . TYR B 1 645 ? 22.422 -29.344 -17.828 1 83.94 645 TYR B N 1
ATOM 12171 C CA . TYR B 1 645 ? 21.172 -28.766 -17.312 1 83.94 645 TYR B CA 1
ATOM 12172 C C . TYR B 1 645 ? 21.25 -28.594 -15.805 1 83.94 645 TYR B C 1
ATOM 12174 O O . TYR B 1 645 ? 20.766 -27.594 -15.266 1 83.94 645 TYR B O 1
ATOM 12182 N N . GLY B 1 646 ? 21.812 -29.516 -15.109 1 77.5 646 GLY B N 1
ATOM 12183 C CA . GLY B 1 646 ? 21.875 -29.5 -13.656 1 77.5 646 GLY B CA 1
ATOM 12184 C C . GLY B 1 646 ? 22.656 -28.312 -13.102 1 77.5 646 GLY B C 1
ATOM 12185 O O . GLY B 1 646 ? 22.422 -27.891 -11.969 1 77.5 646 GLY B O 1
ATOM 12186 N N . ARG B 1 647 ? 23.438 -27.766 -13.898 1 78.12 647 ARG B N 1
ATOM 12187 C CA . ARG B 1 647 ? 24.297 -26.672 -13.461 1 78.12 647 ARG B CA 1
ATOM 12188 C C . ARG B 1 647 ? 23.516 -25.359 -13.359 1 78.12 647 ARG B C 1
ATOM 12190 O O . ARG B 1 647 ? 23.969 -24.406 -12.742 1 78.12 647 ARG B O 1
ATOM 12197 N N . MET B 1 648 ? 22.375 -25.344 -13.836 1 79 648 MET B N 1
ATOM 12198 C CA . MET B 1 648 ? 21.562 -24.141 -13.836 1 79 648 MET B CA 1
ATOM 12199 C C . MET B 1 648 ? 20.953 -23.906 -12.461 1 79 648 MET B C 1
ATOM 12201 O O . MET B 1 648 ? 20.516 -22.797 -12.156 1 79 648 MET B O 1
ATOM 12205 N N . ASN B 1 649 ? 20.922 -24.812 -11.586 1 74.44 649 ASN B N 1
ATOM 12206 C CA . ASN B 1 649 ? 20.406 -24.703 -10.227 1 74.44 649 ASN B CA 1
ATOM 12207 C C . ASN B 1 649 ? 19 -24.109 -10.203 1 74.44 649 ASN B C 1
ATOM 12209 O O . ASN B 1 649 ? 18.719 -23.188 -9.438 1 74.44 649 ASN B O 1
ATOM 12213 N N . ILE B 1 650 ? 18.141 -24.531 -11.047 1 70.19 650 ILE B N 1
ATOM 12214 C CA . ILE B 1 650 ? 16.844 -23.891 -11.203 1 70.19 650 ILE B CA 1
ATOM 12215 C C . ILE B 1 650 ? 15.852 -24.469 -10.195 1 70.19 650 ILE B C 1
ATOM 12217 O O . ILE B 1 650 ? 14.836 -23.859 -9.883 1 70.19 650 ILE B O 1
ATOM 12221 N N . GLY B 1 651 ? 16.062 -25.609 -9.68 1 68.06 651 GLY B N 1
ATOM 12222 C CA . GLY B 1 651 ? 15.117 -26.188 -8.742 1 68.06 651 GLY B CA 1
ATOM 12223 C C . GLY B 1 651 ? 15.766 -27.094 -7.711 1 68.06 651 GLY B C 1
ATOM 12224 O O . GLY B 1 651 ? 16.953 -27.391 -7.809 1 68.06 651 GLY B O 1
ATOM 12225 N N . SER B 1 652 ? 14.93 -27.391 -6.773 1 70.38 652 SER B N 1
ATOM 12226 C CA . SER B 1 652 ? 15.406 -28.281 -5.707 1 70.38 652 SER B CA 1
ATOM 12227 C C . SER B 1 652 ? 15.461 -29.719 -6.176 1 70.38 652 SER B C 1
ATOM 12229 O O . SER B 1 652 ? 16.172 -30.547 -5.59 1 70.38 652 SER B O 1
ATOM 12231 N N . ARG B 1 653 ? 14.703 -29.938 -7.242 1 74.75 653 ARG B N 1
ATOM 12232 C CA . ARG B 1 653 ? 14.578 -31.312 -7.711 1 74.75 653 ARG B CA 1
ATOM 12233 C C . ARG B 1 653 ? 15.773 -31.703 -8.578 1 74.75 653 ARG B C 1
ATOM 12235 O O . ARG B 1 653 ? 16.234 -30.922 -9.406 1 74.75 653 ARG B O 1
ATOM 12242 N N . PRO B 1 654 ? 16.234 -32.844 -8.352 1 70.56 654 PRO B N 1
ATOM 12243 C CA . PRO B 1 654 ? 17.266 -33.375 -9.258 1 70.56 654 PRO B CA 1
ATOM 12244 C C . PRO B 1 654 ? 16.75 -33.594 -10.672 1 70.56 654 PRO B C 1
ATOM 12246 O O . PRO B 1 654 ? 15.539 -33.781 -10.867 1 70.56 654 PRO B O 1
ATOM 12249 N N . SER B 1 655 ? 17.594 -33.5 -11.648 1 70.44 655 SER B N 1
ATOM 12250 C CA . SER B 1 655 ? 17.219 -33.625 -13.055 1 70.44 655 SER B CA 1
ATOM 12251 C C . SER B 1 655 ? 16.812 -35.062 -13.383 1 70.44 655 SER B C 1
ATOM 12253 O O . SER B 1 655 ? 16.094 -35.312 -14.359 1 70.44 655 SER B O 1
ATOM 12255 N N . LYS B 1 656 ? 17.359 -36.031 -12.594 1 69.75 656 LYS B N 1
ATOM 12256 C CA . LYS B 1 656 ? 17.031 -37.438 -12.812 1 69.75 656 LYS B CA 1
ATOM 12257 C C . LYS B 1 656 ? 16.406 -38.062 -11.562 1 69.75 656 LYS B C 1
ATOM 12259 O O . LYS B 1 656 ? 16.812 -37.75 -10.438 1 69.75 656 LYS B O 1
ATOM 12264 N N . ARG B 1 657 ? 15.391 -38.812 -12 1 63.69 657 ARG B N 1
ATOM 12265 C CA . ARG B 1 657 ? 14.766 -39.531 -10.891 1 63.69 657 ARG B CA 1
ATOM 12266 C C . ARG B 1 657 ? 15.727 -40.531 -10.281 1 63.69 657 ARG B C 1
ATOM 12268 O O . ARG B 1 657 ? 15.859 -40.625 -9.062 1 63.69 657 ARG B O 1
ATOM 12275 N N . LYS B 1 658 ? 16.391 -41.469 -11.219 1 64.62 658 LYS B N 1
ATOM 12276 C CA . LYS B 1 658 ? 17.422 -42.438 -10.859 1 64.62 658 LYS B CA 1
ATOM 12277 C C . LYS B 1 658 ? 18.75 -42.125 -11.562 1 64.62 658 LYS B C 1
ATOM 12279 O O . LYS B 1 658 ? 18.766 -41.938 -12.781 1 64.62 658 LYS B O 1
ATOM 12284 N N . PRO B 1 659 ? 19.859 -41.969 -10.914 1 60.44 659 PRO B N 1
ATOM 12285 C CA . PRO B 1 659 ? 21.141 -41.562 -11.492 1 60.44 659 PRO B CA 1
ATOM 12286 C C . PRO B 1 659 ? 21.594 -42.5 -12.617 1 60.44 659 PRO B C 1
ATOM 12288 O O . PRO B 1 659 ? 22.234 -42.031 -13.57 1 60.44 659 PRO B O 1
ATOM 12291 N N . SER B 1 660 ? 21.406 -43.781 -12.586 1 56.16 660 SER B N 1
ATOM 12292 C CA . SER B 1 660 ? 22.016 -44.75 -13.508 1 56.16 660 SER B CA 1
ATOM 12293 C C . SER B 1 660 ? 21.094 -45.031 -14.695 1 56.16 660 SER B C 1
ATOM 12295 O O . SER B 1 660 ? 21.469 -45.75 -15.625 1 56.16 660 SER B O 1
ATOM 12297 N N . GLY B 1 661 ? 20.062 -44.312 -14.961 1 60.12 661 GLY B N 1
ATOM 12298 C CA . GLY B 1 661 ? 19.109 -44.844 -15.938 1 60.12 661 GLY B CA 1
ATOM 12299 C C . GLY B 1 661 ? 19.141 -44.094 -17.25 1 60.12 661 GLY B C 1
ATOM 12300 O O . GLY B 1 661 ? 19.859 -43.094 -17.391 1 60.12 661 GLY B O 1
ATOM 12301 N N . GLY B 1 662 ? 18.672 -44.656 -18.391 1 68 662 GLY B N 1
ATOM 12302 C CA . GLY B 1 662 ? 18.516 -44.094 -19.719 1 68 662 GLY B CA 1
ATOM 12303 C C . GLY B 1 662 ? 17.438 -43.031 -19.797 1 68 662 GLY B C 1
ATOM 12304 O O . GLY B 1 662 ? 17.25 -42.281 -18.844 1 68 662 GLY B O 1
ATOM 12305 N N . ILE B 1 663 ? 16.812 -42.75 -20.922 1 79.06 663 ILE B N 1
ATOM 12306 C CA . ILE B 1 663 ? 15.781 -41.75 -21.188 1 79.06 663 ILE B CA 1
ATOM 12307 C C . ILE B 1 663 ? 14.594 -41.969 -20.25 1 79.06 663 ILE B C 1
ATOM 12309 O O . ILE B 1 663 ? 13.922 -41 -19.859 1 79.06 663 ILE B O 1
ATOM 12313 N N . GLU B 1 664 ? 14.477 -43.156 -19.875 1 75.5 664 GLU B N 1
ATOM 12314 C CA . GLU B 1 664 ? 13.344 -43.5 -19.016 1 75.5 664 GLU B CA 1
ATOM 12315 C C . GLU B 1 664 ? 13.484 -42.844 -17.641 1 75.5 664 GLU B C 1
ATOM 12317 O O . GLU B 1 664 ? 12.484 -42.531 -17 1 75.5 664 GLU B O 1
ATOM 12322 N N . SER B 1 665 ? 14.664 -42.594 -17.297 1 76.06 665 SER B N 1
ATOM 12323 C CA . SER B 1 665 ? 14.906 -42.031 -15.969 1 76.06 665 SER B CA 1
ATOM 12324 C C . SER B 1 665 ? 14.953 -40.531 -16 1 76.06 665 SER B C 1
ATOM 12326 O O . SER B 1 665 ? 14.875 -39.875 -14.961 1 76.06 665 SER B O 1
ATOM 12328 N N . LEU B 1 666 ? 15.008 -40.062 -17.172 1 80.56 666 LEU B N 1
ATOM 12329 C CA . LEU B 1 666 ? 15.062 -38.594 -17.328 1 80.56 666 LEU B CA 1
ATOM 12330 C C . LEU B 1 666 ? 13.688 -37.969 -17.125 1 80.56 666 LEU B C 1
ATOM 12332 O O . LEU B 1 666 ? 12.688 -38.5 -17.625 1 80.56 666 LEU B O 1
ATOM 12336 N N . ARG B 1 667 ? 13.672 -36.938 -16.359 1 77.62 667 ARG B N 1
ATOM 12337 C CA . ARG B 1 667 ? 12.414 -36.25 -16.125 1 77.62 667 ARG B CA 1
ATOM 12338 C C . ARG B 1 667 ? 11.953 -35.531 -17.391 1 77.62 667 ARG B C 1
ATOM 12340 O O . ARG B 1 667 ? 12.75 -35.25 -18.281 1 77.62 667 ARG B O 1
ATOM 12347 N N . ALA B 1 668 ? 10.688 -35.25 -17.438 1 76.94 668 ALA B N 1
ATOM 12348 C CA . ALA B 1 668 ? 10.07 -34.688 -18.625 1 76.94 668 ALA B CA 1
ATOM 12349 C C . ALA B 1 668 ? 10.594 -33.281 -18.906 1 76.94 668 ALA B C 1
ATOM 12351 O O . ALA B 1 668 ? 10.789 -32.875 -20.062 1 76.94 668 ALA B O 1
ATOM 12352 N N . ILE B 1 669 ? 10.867 -32.562 -17.922 1 79.88 669 ILE B N 1
ATOM 12353 C CA . ILE B 1 669 ? 11.219 -31.156 -18.109 1 79.88 669 ILE B CA 1
ATOM 12354 C C . ILE B 1 669 ? 12.602 -31.031 -18.75 1 79.88 669 ILE B C 1
ATOM 12356 O O . ILE B 1 669 ? 12.758 -30.406 -19.797 1 79.88 669 ILE B O 1
ATOM 12360 N N . PRO B 1 670 ? 13.648 -31.688 -18.219 1 82.75 670 PRO B N 1
ATOM 12361 C CA . PRO B 1 670 ? 14.953 -31.625 -18.875 1 82.75 670 PRO B CA 1
ATOM 12362 C C . PRO B 1 670 ? 14.922 -32.188 -20.297 1 82.75 670 PRO B C 1
ATOM 12364 O O . PRO B 1 670 ? 15.672 -31.734 -21.172 1 82.75 670 PRO B O 1
ATOM 12367 N N . TRP B 1 671 ? 14.047 -33.219 -20.484 1 87.69 671 TRP B N 1
ATOM 12368 C CA . TRP B 1 671 ? 13.891 -33.812 -21.797 1 87.69 671 TRP B CA 1
ATOM 12369 C C . TRP B 1 671 ? 13.414 -32.812 -22.828 1 87.69 671 TRP B C 1
ATOM 12371 O O . TRP B 1 671 ? 14.008 -32.656 -23.906 1 87.69 671 TRP B O 1
ATOM 12381 N N . ILE B 1 672 ? 12.406 -32.094 -22.531 1 87 672 ILE B N 1
ATOM 12382 C CA . ILE B 1 672 ? 11.836 -31.125 -23.438 1 87 672 ILE B CA 1
ATOM 12383 C C . ILE B 1 672 ? 12.75 -29.906 -23.516 1 87 672 ILE B C 1
ATOM 12385 O O . ILE B 1 672 ? 12.961 -29.344 -24.594 1 87 672 ILE B O 1
ATOM 12389 N N . PHE B 1 673 ? 13.352 -29.562 -22.406 1 87.56 673 PHE B N 1
ATOM 12390 C CA . PHE B 1 673 ? 14.203 -28.391 -22.328 1 87.56 673 PHE B CA 1
ATOM 12391 C C . PHE B 1 673 ? 15.414 -28.531 -23.234 1 87.56 673 PHE B C 1
ATOM 12393 O O . PHE B 1 673 ? 15.773 -27.594 -23.953 1 87.56 673 PHE B O 1
ATOM 12400 N N . ALA B 1 674 ? 16.016 -29.641 -23.219 1 90.75 674 ALA B N 1
ATOM 12401 C CA . ALA B 1 674 ? 17.234 -29.875 -23.984 1 90.75 674 ALA B CA 1
ATOM 12402 C C . ALA B 1 674 ? 16.984 -29.719 -25.484 1 90.75 674 ALA B C 1
ATOM 12404 O O . ALA B 1 674 ? 17.781 -29.109 -26.203 1 90.75 674 ALA B O 1
ATOM 12405 N N . TRP B 1 675 ? 15.867 -30.219 -25.922 1 92.75 675 TRP B N 1
ATOM 12406 C CA . TRP B 1 675 ? 15.547 -30.141 -27.344 1 92.75 675 TRP B CA 1
ATOM 12407 C C . TRP B 1 675 ? 15.102 -28.734 -27.719 1 92.75 675 TRP B C 1
ATOM 12409 O O . TRP B 1 675 ? 15.289 -28.297 -28.859 1 92.75 675 TRP B O 1
ATOM 12419 N N . THR B 1 676 ? 14.531 -28.078 -26.75 1 90.75 676 THR B N 1
ATOM 12420 C CA . THR B 1 676 ? 14.141 -26.688 -26.984 1 90.75 676 THR B CA 1
ATOM 12421 C C . THR B 1 676 ? 15.367 -25.797 -27.156 1 90.75 676 THR B C 1
ATOM 12423 O O . THR B 1 676 ? 15.359 -24.859 -27.969 1 90.75 676 THR B O 1
ATOM 12426 N N . GLN B 1 677 ? 16.391 -26.109 -26.422 1 92.81 677 GLN B N 1
ATOM 12427 C CA . GLN B 1 677 ? 17.609 -25.344 -26.484 1 92.81 677 GLN B CA 1
ATOM 12428 C C . GLN B 1 677 ? 18.25 -25.422 -27.875 1 92.81 677 GLN B C 1
ATOM 12430 O O . GLN B 1 677 ? 18.906 -24.484 -28.312 1 92.81 677 GLN B O 1
ATOM 12435 N N . THR B 1 678 ? 18.016 -26.516 -28.578 1 94.56 678 THR B N 1
ATOM 12436 C CA . THR B 1 678 ? 18.609 -26.703 -29.891 1 94.56 678 THR B CA 1
ATOM 12437 C C . THR B 1 678 ? 17.609 -26.328 -30.984 1 94.56 678 THR B C 1
ATOM 12439 O O . THR B 1 678 ? 17.891 -26.5 -32.188 1 94.56 678 THR B O 1
ATOM 12442 N N . ARG B 1 679 ? 16.453 -25.906 -30.641 1 94.12 679 ARG B N 1
ATOM 12443 C CA . ARG B 1 679 ? 15.391 -25.469 -31.547 1 94.12 679 ARG B CA 1
ATOM 12444 C C . ARG B 1 679 ? 14.945 -26.594 -32.469 1 94.12 679 ARG B C 1
ATOM 12446 O O . ARG B 1 679 ? 14.562 -26.375 -33.594 1 94.12 679 ARG B O 1
ATOM 12453 N N . PHE B 1 680 ? 15.156 -27.734 -32.031 1 94.81 680 PHE B N 1
ATOM 12454 C CA . PHE B 1 680 ? 14.773 -28.891 -32.812 1 94.81 680 PHE B CA 1
ATOM 12455 C C . PHE B 1 680 ? 13.453 -29.469 -32.312 1 94.81 680 PHE B C 1
ATOM 12457 O O . PHE B 1 680 ? 12.695 -30.062 -33.094 1 94.81 680 PHE B O 1
ATOM 12464 N N . HIS B 1 681 ? 13.047 -29.375 -31.109 1 93.19 681 HIS B N 1
ATOM 12465 C CA . HIS B 1 681 ? 11.797 -29.781 -30.453 1 93.19 681 HIS B CA 1
ATOM 12466 C C . HIS B 1 681 ? 11.375 -31.172 -30.891 1 93.19 681 HIS B C 1
ATOM 12468 O O . HIS B 1 681 ? 10.203 -31.406 -31.203 1 93.19 681 HIS B O 1
ATOM 12474 N N . LEU B 1 682 ? 12.273 -32.031 -30.891 1 94.38 682 LEU B N 1
ATOM 12475 C CA . LEU B 1 682 ? 12.102 -33.375 -31.438 1 94.38 682 LEU B CA 1
ATOM 12476 C C . LEU B 1 682 ? 10.938 -34.094 -30.75 1 94.38 682 LEU B C 1
ATOM 12478 O O . LEU B 1 682 ? 10.094 -34.688 -31.422 1 94.38 682 LEU B O 1
ATOM 12482 N N . PRO B 1 683 ? 10.805 -34 -29.469 1 91.5 683 PRO B N 1
ATOM 12483 C CA . PRO B 1 683 ? 9.766 -34.781 -28.781 1 91.5 683 PRO B CA 1
ATOM 12484 C C . PRO B 1 683 ? 8.352 -34.344 -29.156 1 91.5 683 PRO B C 1
ATOM 12486 O O . PRO B 1 683 ? 7.395 -35.094 -28.984 1 91.5 683 PRO B O 1
ATOM 12489 N N . VAL B 1 684 ? 8.211 -33.219 -29.734 1 91.94 684 VAL B N 1
ATOM 12490 C CA . VAL B 1 684 ? 6.891 -32.625 -29.922 1 91.94 684 VAL B CA 1
ATOM 12491 C C . VAL B 1 684 ? 6.344 -33.031 -31.297 1 91.94 684 VAL B C 1
ATOM 12493 O O . VAL B 1 684 ? 5.145 -33.281 -31.438 1 91.94 684 VAL B O 1
ATOM 12496 N N . TRP B 1 685 ? 7.207 -33.094 -32.281 1 95.19 685 TRP B N 1
ATOM 12497 C CA . TRP B 1 685 ? 6.676 -33.312 -33.625 1 95.19 685 TRP B CA 1
ATOM 12498 C C . TRP B 1 685 ? 6.957 -34.719 -34.125 1 95.19 685 TRP B C 1
ATOM 12500 O O . TRP B 1 685 ? 6.355 -35.156 -35.094 1 95.19 685 TRP B O 1
ATOM 12510 N N . LEU B 1 686 ? 7.914 -35.438 -33.469 1 96.25 686 LEU B N 1
ATOM 12511 C CA . LEU B 1 686 ? 8.289 -36.75 -33.969 1 96.25 686 LEU B CA 1
ATOM 12512 C C . LEU B 1 686 ? 7.094 -37.688 -33.938 1 96.25 686 LEU B C 1
ATOM 12514 O O . LEU B 1 686 ? 6.387 -37.812 -32.938 1 96.25 686 LEU B O 1
ATOM 12518 N N . GLY B 1 687 ? 6.84 -38.375 -35.031 1 96.38 687 GLY B N 1
ATOM 12519 C CA . GLY B 1 687 ? 5.734 -39.312 -35.156 1 96.38 687 GLY B CA 1
ATOM 12520 C C . GLY B 1 687 ? 4.586 -38.75 -36 1 96.38 687 GLY B C 1
ATOM 12521 O O . GLY B 1 687 ? 3.838 -39.531 -36.594 1 96.38 687 GLY B O 1
ATOM 12522 N N . PHE B 1 688 ? 4.371 -37.438 -36.031 1 97.19 688 PHE B N 1
ATOM 12523 C CA . PHE B 1 688 ? 3.285 -36.812 -36.781 1 97.19 688 PHE B CA 1
ATOM 12524 C C . PHE B 1 688 ? 3.416 -37.062 -38.25 1 97.19 688 PHE B C 1
ATOM 12526 O O . PHE B 1 688 ? 2.451 -37.5 -38.906 1 97.19 688 PHE B O 1
ATOM 12533 N N . GLY B 1 689 ? 4.602 -36.812 -38.781 1 97.25 689 GLY B N 1
ATOM 12534 C CA . GLY B 1 689 ? 4.836 -36.969 -40.188 1 97.25 689 GLY B CA 1
ATOM 12535 C C . GLY B 1 689 ? 4.578 -38.375 -40.688 1 97.25 689 GLY B C 1
ATOM 12536 O O . GLY B 1 689 ? 3.943 -38.594 -41.719 1 97.25 689 GLY B O 1
ATOM 12537 N N . ALA B 1 690 ? 5.082 -39.312 -39.938 1 97.56 690 ALA B N 1
ATOM 12538 C CA . ALA B 1 690 ? 4.879 -40.719 -40.312 1 97.56 690 ALA B CA 1
ATOM 12539 C C . ALA B 1 690 ? 3.396 -41.062 -40.312 1 97.56 690 ALA B C 1
ATOM 12541 O O . ALA B 1 690 ? 2.93 -41.812 -41.188 1 97.56 690 ALA B O 1
ATOM 12542 N N . ALA B 1 691 ? 2.676 -40.625 -39.344 1 98.06 691 ALA B N 1
ATOM 12543 C CA . ALA B 1 691 ? 1.244 -40.875 -39.25 1 98.06 691 ALA B CA 1
ATOM 12544 C C . ALA B 1 691 ? 0.487 -40.25 -40.438 1 98.06 691 ALA B C 1
ATOM 12546 O O . ALA B 1 691 ? -0.362 -40.906 -41.031 1 98.06 691 ALA B O 1
ATOM 12547 N N . PHE B 1 692 ? 0.773 -39.031 -40.781 1 97.94 692 PHE B N 1
ATOM 12548 C CA . PHE B 1 692 ? 0.13 -38.312 -41.875 1 97.94 692 PHE B CA 1
ATOM 12549 C C . PHE B 1 692 ? 0.408 -39.031 -43.188 1 97.94 692 PHE B C 1
ATOM 12551 O O . PHE B 1 692 ? -0.511 -39.281 -43.969 1 97.94 692 PHE B O 1
ATOM 12558 N N . LYS B 1 693 ? 1.661 -39.281 -43.406 1 96.94 693 LYS B N 1
ATOM 12559 C CA . LYS B 1 693 ? 2.082 -39.938 -44.656 1 96.94 693 LYS B CA 1
ATOM 12560 C C . LYS B 1 693 ? 1.4 -41.281 -44.844 1 96.94 693 LYS B C 1
ATOM 12562 O O . LYS B 1 693 ? 0.928 -41.594 -45.938 1 96.94 693 LYS B O 1
ATOM 12567 N N . HIS B 1 694 ? 1.309 -42.031 -43.781 1 97.56 694 HIS B N 1
ATOM 12568 C CA . HIS B 1 694 ? 0.722 -43.375 -43.844 1 97.56 694 HIS B CA 1
ATOM 12569 C C . HIS B 1 694 ? -0.734 -43.312 -44.281 1 97.56 694 HIS B C 1
ATOM 12571 O O . HIS B 1 694 ? -1.136 -44.062 -45.188 1 97.56 694 HIS B O 1
ATOM 12577 N N . VAL B 1 695 ? -1.507 -42.406 -43.688 1 97.5 695 VAL B N 1
ATOM 12578 C CA . VAL B 1 695 ? -2.939 -42.375 -43.969 1 97.5 695 VAL B CA 1
ATOM 12579 C C . VAL B 1 695 ? -3.188 -41.75 -45.312 1 97.5 695 VAL B C 1
ATOM 12581 O O . VAL B 1 695 ? -4.176 -42.062 -46 1 97.5 695 VAL B O 1
ATOM 12584 N N . ILE B 1 696 ? -2.396 -40.812 -45.75 1 96.5 696 ILE B N 1
ATOM 12585 C CA . ILE B 1 696 ? -2.562 -40.156 -47.031 1 96.5 696 ILE B CA 1
ATOM 12586 C C . ILE B 1 696 ? -2.172 -41.125 -48.156 1 96.5 696 ILE B C 1
ATOM 12588 O O . ILE B 1 696 ? -2.82 -41.156 -49.188 1 96.5 696 ILE B O 1
ATOM 12592 N N . GLN B 1 697 ? -1.097 -41.875 -47.969 1 96.25 697 GLN B N 1
ATOM 12593 C CA . GLN B 1 697 ? -0.647 -42.844 -48.969 1 96.25 697 GLN B CA 1
ATOM 12594 C C . GLN B 1 697 ? -1.637 -44 -49.094 1 96.25 697 GLN B C 1
ATOM 12596 O O . GLN B 1 697 ? -1.811 -44.562 -50.188 1 96.25 697 GLN B O 1
ATOM 12601 N N . LYS B 1 698 ? -2.234 -44.344 -48 1 96.31 698 LYS B N 1
ATOM 12602 C CA . LYS B 1 698 ? -3.244 -45.375 -48 1 96.31 698 LYS B CA 1
ATOM 12603 C C . LYS B 1 698 ? -4.453 -44.969 -48.844 1 96.31 698 LYS B C 1
ATOM 12605 O O . LYS B 1 698 ? -4.969 -45.781 -49.625 1 96.31 698 LYS B O 1
ATOM 12610 N N . ASP B 1 699 ? -4.945 -43.75 -48.594 1 95.75 699 ASP B N 1
ATOM 12611 C CA . ASP B 1 699 ? -6.062 -43.188 -49.344 1 95.75 699 ASP B CA 1
ATOM 12612 C C . ASP B 1 699 ? -5.938 -41.656 -49.469 1 95.75 699 ASP B C 1
ATOM 12614 O O . ASP B 1 699 ? -6.008 -40.969 -48.438 1 95.75 699 ASP B O 1
ATOM 12618 N N . ILE B 1 700 ? -5.758 -41.156 -50.594 1 92 700 ILE B N 1
ATOM 12619 C CA . ILE B 1 700 ? -5.535 -39.75 -50.844 1 92 700 ILE B CA 1
ATOM 12620 C C . ILE B 1 700 ? -6.727 -38.938 -50.312 1 92 700 ILE B C 1
ATOM 12622 O O . ILE B 1 700 ? -6.594 -37.75 -49.969 1 92 700 ILE B O 1
ATOM 12626 N N . ARG B 1 701 ? -7.961 -39.5 -50.438 1 89.06 701 ARG B N 1
ATOM 12627 C CA . ARG B 1 701 ? -9.172 -38.844 -49.938 1 89.06 701 ARG B CA 1
ATOM 12628 C C . ARG B 1 701 ? -9.047 -38.5 -48.469 1 89.06 701 ARG B C 1
ATOM 12630 O O . ARG B 1 701 ? -9.789 -37.656 -47.938 1 89.06 701 ARG B O 1
ATOM 12637 N N . ASN B 1 702 ? -7.969 -39.125 -47.656 1 96.19 702 ASN B N 1
ATOM 12638 C CA . ASN B 1 702 ? -7.727 -38.875 -46.25 1 96.19 702 ASN B CA 1
ATOM 12639 C C . ASN B 1 702 ? -7.156 -37.469 -46.031 1 96.19 702 ASN B C 1
ATOM 12641 O O . ASN B 1 702 ? -7.273 -36.906 -44.938 1 96.19 702 ASN B O 1
ATOM 12645 N N . LEU B 1 703 ? -6.508 -36.938 -46.969 1 96.69 703 LEU B N 1
ATOM 12646 C CA . LEU B 1 703 ? -6.051 -35.562 -46.844 1 96.69 703 LEU B CA 1
ATOM 12647 C C . LEU B 1 703 ? -7.23 -34.625 -46.656 1 96.69 703 LEU B C 1
ATOM 12649 O O . LEU B 1 703 ? -7.18 -33.688 -45.844 1 96.69 703 LEU B O 1
ATOM 12653 N N . HIS B 1 704 ? -8.242 -34.844 -47.406 1 95.81 704 HIS B N 1
ATOM 12654 C CA . HIS B 1 704 ? -9.453 -34.031 -47.281 1 95.81 704 HIS B CA 1
ATOM 12655 C C . HIS B 1 704 ? -10.125 -34.25 -45.938 1 95.81 704 HIS B C 1
ATOM 12657 O O . HIS B 1 704 ? -10.695 -33.312 -45.375 1 95.81 704 HIS B O 1
ATOM 12663 N N . MET B 1 705 ? -10.047 -35.406 -45.531 1 96.94 705 MET B N 1
ATOM 12664 C CA . MET B 1 705 ? -10.617 -35.719 -44.219 1 96.94 705 MET B CA 1
ATOM 12665 C C . MET B 1 705 ? -9.852 -35 -43.094 1 96.94 705 MET B C 1
ATOM 12667 O O . MET B 1 705 ? -10.461 -34.438 -42.188 1 96.94 705 MET B O 1
ATOM 12671 N N . LEU B 1 706 ? -8.586 -35.031 -43.219 1 97.88 706 LEU B N 1
ATOM 12672 C CA . LEU B 1 706 ? -7.75 -34.312 -42.25 1 97.88 706 LEU B CA 1
ATOM 12673 C C . LEU B 1 706 ? -8.016 -32.812 -42.281 1 97.88 706 LEU B C 1
ATOM 12675 O O . LEU B 1 706 ? -8.039 -32.156 -41.219 1 97.88 706 LEU B O 1
ATOM 12679 N N . GLN B 1 707 ? -8.234 -32.281 -43.406 1 97.12 707 GLN B N 1
ATOM 12680 C CA . GLN B 1 707 ? -8.555 -30.859 -43.531 1 97.12 707 GLN B CA 1
ATOM 12681 C C . GLN B 1 707 ? -9.93 -30.547 -42.938 1 97.12 707 GLN B C 1
ATOM 12683 O O . GLN B 1 707 ? -10.125 -29.5 -42.312 1 97.12 707 GLN B O 1
ATOM 12688 N N . GLU B 1 708 ? -10.828 -31.406 -43.125 1 95.69 708 GLU B N 1
ATOM 12689 C CA . GLU B 1 708 ? -12.148 -31.281 -42.5 1 95.69 708 GLU B CA 1
ATOM 12690 C C . GLU B 1 708 ? -12.062 -31.328 -40.969 1 95.69 708 GLU B C 1
ATOM 12692 O O . GLU B 1 708 ? -12.703 -30.531 -40.281 1 95.69 708 GLU B O 1
ATOM 12697 N N . MET B 1 709 ? -11.258 -32.25 -40.5 1 96.06 709 MET B N 1
ATOM 12698 C CA . MET B 1 709 ? -11.055 -32.344 -39.062 1 96.06 709 MET B CA 1
ATOM 12699 C C . MET B 1 709 ? -10.469 -31.062 -38.5 1 96.06 709 MET B C 1
ATOM 12701 O O . MET B 1 709 ? -10.891 -30.594 -37.438 1 96.06 709 MET B O 1
ATOM 12705 N N . TYR B 1 710 ? -9.586 -30.484 -39.156 1 94.19 710 TYR B N 1
ATOM 12706 C CA . TYR B 1 710 ? -8.945 -29.25 -38.75 1 94.19 710 TYR B CA 1
ATOM 12707 C C . TYR B 1 710 ? -9.953 -28.094 -38.688 1 94.19 710 TYR B C 1
ATOM 12709 O O . TYR B 1 710 ? -9.922 -27.281 -37.781 1 94.19 710 TYR B O 1
ATOM 12717 N N . ASN B 1 711 ? -10.836 -28.078 -39.5 1 91.56 711 ASN B N 1
ATOM 12718 C CA . ASN B 1 711 ? -11.773 -26.969 -39.625 1 91.56 711 ASN B CA 1
ATOM 12719 C C . ASN B 1 711 ? -12.953 -27.141 -38.656 1 91.56 711 ASN B C 1
ATOM 12721 O O . ASN B 1 711 ? -13.531 -26.156 -38.219 1 91.56 711 ASN B O 1
ATOM 12725 N N . GLU B 1 712 ? -13.219 -28.375 -38.375 1 90.56 712 GLU B N 1
ATOM 12726 C CA . GLU B 1 712 ? -14.508 -28.578 -37.719 1 90.56 712 GLU B CA 1
ATOM 12727 C C . GLU B 1 712 ? -14.32 -29.141 -36.312 1 90.56 712 GLU B C 1
ATOM 12729 O O . GLU B 1 712 ? -15.242 -29.094 -35.5 1 90.56 712 GLU B O 1
ATOM 12734 N N . TRP B 1 713 ? -13.203 -29.688 -36.062 1 91.19 713 TRP B N 1
ATOM 12735 C CA . TRP B 1 713 ? -12.992 -30.344 -34.781 1 91.19 713 TRP B CA 1
ATOM 12736 C C . TRP B 1 713 ? -11.984 -29.578 -33.938 1 91.19 713 TRP B C 1
ATOM 12738 O O . TRP B 1 713 ? -10.781 -29.672 -34.156 1 91.19 713 TRP B O 1
ATOM 12748 N N . PRO B 1 714 ? -12.492 -28.953 -32.844 1 85.31 714 PRO B N 1
ATOM 12749 C CA . PRO B 1 714 ? -11.633 -28.062 -32.062 1 85.31 714 PRO B CA 1
ATOM 12750 C C . PRO B 1 714 ? -10.414 -28.797 -31.484 1 85.31 714 PRO B C 1
ATOM 12752 O O . PRO B 1 714 ? -9.32 -28.219 -31.453 1 85.31 714 PRO B O 1
ATOM 12755 N N . PHE B 1 715 ? -10.57 -30 -31.047 1 90.12 715 PHE B N 1
ATOM 12756 C CA . PHE B 1 715 ? -9.445 -30.75 -30.484 1 90.12 715 PHE B CA 1
ATOM 12757 C C . PHE B 1 715 ? -8.328 -30.891 -31.516 1 90.12 715 PHE B C 1
ATOM 12759 O O . PHE B 1 715 ? -7.16 -30.641 -31.203 1 90.12 715 PHE B O 1
ATOM 12766 N N . PHE B 1 716 ? -8.672 -31.297 -32.688 1 93.56 716 PHE B N 1
ATOM 12767 C CA . PHE B 1 716 ? -7.688 -31.5 -33.75 1 93.56 716 PHE B CA 1
ATOM 12768 C C . PHE B 1 716 ? -7.074 -30.172 -34.188 1 93.56 716 PHE B C 1
ATOM 12770 O O . PHE B 1 716 ? -5.867 -30.094 -34.438 1 93.56 716 PHE B O 1
ATOM 12777 N N . ARG B 1 717 ? -7.867 -29.234 -34.281 1 88.81 717 ARG B N 1
ATOM 12778 C CA . ARG B 1 717 ? -7.383 -27.906 -34.656 1 88.81 717 ARG B CA 1
ATOM 12779 C C . ARG B 1 717 ? -6.32 -27.422 -33.688 1 88.81 717 ARG B C 1
ATOM 12781 O O . ARG B 1 717 ? -5.258 -26.953 -34.094 1 88.81 717 ARG B O 1
ATOM 12788 N N . VAL B 1 718 ? -6.629 -27.531 -32.406 1 85.31 718 VAL B N 1
ATOM 12789 C CA . VAL B 1 718 ? -5.703 -27.062 -31.391 1 85.31 718 VAL B CA 1
ATOM 12790 C C . VAL B 1 718 ? -4.41 -27.875 -31.453 1 85.31 718 VAL B C 1
ATOM 12792 O O . VAL B 1 718 ? -3.316 -27.328 -31.297 1 85.31 718 VAL B O 1
ATOM 12795 N N . THR B 1 719 ? -4.48 -29.109 -31.578 1 90.88 719 THR B N 1
ATOM 12796 C CA . THR B 1 719 ? -3.301 -29.969 -31.656 1 90.88 719 THR B CA 1
ATOM 12797 C C . THR B 1 719 ? -2.395 -29.531 -32.812 1 90.88 719 THR B C 1
ATOM 12799 O O . THR B 1 719 ? -1.182 -29.406 -32.625 1 90.88 719 THR B O 1
ATOM 12802 N N . ILE B 1 720 ? -3.029 -29.281 -33.938 1 91.81 720 ILE B N 1
ATOM 12803 C CA . ILE B 1 720 ? -2.273 -28.891 -35.125 1 91.81 720 ILE B CA 1
ATOM 12804 C C . ILE B 1 720 ? -1.685 -27.5 -34.938 1 91.81 720 ILE B C 1
ATOM 12806 O O . ILE B 1 720 ? -0.521 -27.25 -35.281 1 91.81 720 ILE B O 1
ATOM 12810 N N . ASP B 1 721 ? -2.459 -26.656 -34.438 1 86.94 721 ASP B N 1
ATOM 12811 C CA . ASP B 1 721 ? -2 -25.297 -34.219 1 86.94 721 ASP B CA 1
ATOM 12812 C C . ASP B 1 721 ? -0.821 -25.25 -33.25 1 86.94 721 ASP B C 1
ATOM 12814 O O . ASP B 1 721 ? 0.102 -24.453 -33.406 1 86.94 721 ASP B O 1
ATOM 12818 N N . LEU B 1 722 ? -0.875 -26 -32.25 1 87.69 722 LEU B N 1
ATOM 12819 C CA . LEU B 1 722 ? 0.203 -26.031 -31.266 1 87.69 722 LEU B CA 1
ATOM 12820 C C . LEU B 1 722 ? 1.489 -26.578 -31.891 1 87.69 722 LEU B C 1
ATOM 12822 O O . LEU B 1 722 ? 2.574 -26.047 -31.625 1 87.69 722 LEU B O 1
ATOM 12826 N N . VAL B 1 723 ? 1.387 -27.562 -32.656 1 92.06 723 VAL B N 1
ATOM 12827 C CA . VAL B 1 723 ? 2.568 -28.125 -33.312 1 92.06 723 VAL B CA 1
ATOM 12828 C C . VAL B 1 723 ? 3.104 -27.125 -34.312 1 92.06 723 VAL B C 1
ATOM 12830 O O . VAL B 1 723 ? 4.316 -27.016 -34.5 1 92.06 723 VAL B O 1
ATOM 12833 N N . GLU B 1 724 ? 2.154 -26.453 -35 1 91.56 724 GLU B N 1
ATOM 12834 C CA . GLU B 1 724 ? 2.566 -25.422 -35.938 1 91.56 724 GLU B CA 1
ATOM 12835 C C . GLU B 1 724 ? 3.369 -24.328 -35.25 1 91.56 724 GLU B C 1
ATOM 12837 O O . GLU B 1 724 ? 4.367 -23.844 -35.781 1 91.56 724 GLU B O 1
ATOM 12842 N N . MET B 1 725 ? 2.93 -23.984 -34.125 1 88.44 725 MET B N 1
ATOM 12843 C CA . MET B 1 725 ? 3.643 -22.984 -33.344 1 88.44 725 MET B CA 1
ATOM 12844 C C . MET B 1 725 ? 5.047 -23.469 -33 1 88.44 725 MET B C 1
ATOM 12846 O O . MET B 1 725 ? 6 -22.688 -33 1 88.44 725 MET B O 1
ATOM 12850 N N . VAL B 1 726 ? 5.188 -24.719 -32.656 1 90.31 726 VAL B N 1
ATOM 12851 C CA . VAL B 1 726 ? 6.484 -25.297 -32.344 1 90.31 726 VAL B CA 1
ATOM 12852 C C . VAL B 1 726 ? 7.402 -25.266 -33.562 1 90.31 726 VAL B C 1
ATOM 12854 O O . VAL B 1 726 ? 8.594 -24.969 -33.438 1 90.31 726 VAL B O 1
ATOM 12857 N N . PHE B 1 727 ? 6.824 -25.531 -34.719 1 93.69 727 PHE B N 1
ATOM 12858 C CA . PHE B 1 727 ? 7.613 -25.453 -35.938 1 93.69 727 PHE B CA 1
ATOM 12859 C C . PHE B 1 727 ? 8.047 -24.016 -36.219 1 93.69 727 PHE B C 1
ATOM 12861 O O . PHE B 1 727 ? 9.133 -23.797 -36.75 1 93.69 727 PHE B O 1
ATOM 12868 N N . ALA B 1 728 ? 7.223 -23.109 -35.844 1 91.12 728 ALA B N 1
ATOM 12869 C CA . ALA B 1 728 ? 7.57 -21.703 -36.031 1 91.12 728 ALA B CA 1
ATOM 12870 C C . ALA B 1 728 ? 8.734 -21.312 -35.125 1 91.12 728 ALA B C 1
ATOM 12872 O O . ALA B 1 728 ? 9.539 -20.438 -35.5 1 91.12 728 ALA B O 1
ATOM 12873 N N . LYS B 1 729 ? 8.852 -21.906 -34 1 91 729 LYS B N 1
ATOM 12874 C CA . LYS B 1 729 ? 9.938 -21.641 -33.062 1 91 729 LYS B CA 1
ATOM 12875 C C . LYS B 1 729 ? 11.188 -22.438 -33.406 1 91 729 LYS B C 1
ATOM 12877 O O . LYS B 1 729 ? 12.281 -22.125 -32.938 1 91 729 LYS B O 1
ATOM 12882 N N . GLY B 1 730 ? 11.023 -23.422 -34.25 1 92.31 730 GLY B N 1
ATOM 12883 C CA . GLY B 1 730 ? 12.125 -24.328 -34.594 1 92.31 730 GLY B CA 1
ATOM 12884 C C . GLY B 1 730 ? 13.016 -23.797 -35.688 1 92.31 730 GLY B C 1
ATOM 12885 O O . GLY B 1 730 ? 12.609 -22.906 -36.438 1 92.31 730 GLY B O 1
ATOM 12886 N N . ASP B 1 731 ? 14.312 -24.344 -35.719 1 94.19 731 ASP B N 1
ATOM 12887 C CA . ASP B 1 731 ? 15.297 -24.016 -36.75 1 94.19 731 ASP B CA 1
ATOM 12888 C C . ASP B 1 731 ? 16.219 -25.188 -37.031 1 94.19 731 ASP B C 1
ATOM 12890 O O . ASP B 1 731 ? 17.234 -25.359 -36.344 1 94.19 731 ASP B O 1
ATOM 12894 N N . PRO B 1 732 ? 15.938 -25.875 -38.062 1 94.31 732 PRO B N 1
ATOM 12895 C CA . PRO B 1 732 ? 16.766 -27.031 -38.375 1 94.31 732 PRO B CA 1
ATOM 12896 C C . PRO B 1 732 ? 18.219 -26.656 -38.688 1 94.31 732 PRO B C 1
ATOM 12898 O O . PRO B 1 732 ? 19.125 -27.484 -38.531 1 94.31 732 PRO B O 1
ATOM 12901 N N . GLY B 1 733 ? 18.406 -25.406 -39.094 1 94.75 733 GLY B N 1
ATOM 12902 C CA . GLY B 1 733 ? 19.766 -24.953 -39.281 1 94.75 733 GLY B CA 1
ATOM 12903 C C . GLY B 1 733 ? 20.594 -24.953 -38.031 1 94.75 733 GLY B C 1
ATOM 12904 O O . GLY B 1 733 ? 21.781 -25.312 -38.062 1 94.75 733 GLY B O 1
ATOM 12905 N N . ILE B 1 734 ? 20.031 -24.594 -37 1 95.94 734 ILE B N 1
ATOM 12906 C CA . ILE B 1 734 ? 20.719 -24.594 -35.719 1 95.94 734 ILE B CA 1
ATOM 12907 C C . ILE B 1 734 ? 21 -26.031 -35.281 1 95.94 734 ILE B C 1
ATOM 12909 O O . ILE B 1 734 ? 22.062 -26.328 -34.719 1 95.94 734 ILE B O 1
ATOM 12913 N N . ALA B 1 735 ? 20.031 -26.922 -35.469 1 95.88 735 ALA B N 1
ATOM 12914 C CA . ALA B 1 735 ? 20.234 -28.328 -35.156 1 95.88 735 ALA B CA 1
ATOM 12915 C C . ALA B 1 735 ? 21.406 -28.906 -35.938 1 95.88 735 ALA B C 1
ATOM 12917 O O . ALA B 1 735 ? 22.203 -29.688 -35.438 1 95.88 735 ALA B O 1
ATOM 12918 N N . ALA B 1 736 ? 21.469 -28.5 -37.156 1 96.75 736 ALA B N 1
ATOM 12919 C CA . ALA B 1 736 ? 22.578 -28.938 -38 1 96.75 736 ALA B CA 1
ATOM 12920 C C . ALA B 1 736 ? 23.906 -28.422 -37.5 1 96.75 736 ALA B C 1
ATOM 12922 O O . ALA B 1 736 ? 24.922 -29.141 -37.531 1 96.75 736 ALA B O 1
ATOM 12923 N N . LEU B 1 737 ? 23.906 -27.219 -37.094 1 96.44 737 LEU B N 1
ATOM 12924 C CA . LEU B 1 737 ? 25.109 -26.641 -36.5 1 96.44 737 LEU B CA 1
ATOM 12925 C C . LEU B 1 737 ? 25.562 -27.406 -35.281 1 96.44 737 LEU B C 1
ATOM 12927 O O . LEU B 1 737 ? 26.75 -27.672 -35.094 1 96.44 737 LEU B O 1
ATOM 12931 N N . ASN B 1 738 ? 24.688 -27.734 -34.438 1 96.69 738 ASN B N 1
ATOM 12932 C CA . ASN B 1 738 ? 25.016 -28.531 -33.25 1 96.69 738 ASN B CA 1
ATOM 12933 C C . ASN B 1 738 ? 25.594 -29.891 -33.625 1 96.69 738 ASN B C 1
ATOM 12935 O O . ASN B 1 738 ? 26.531 -30.375 -33 1 96.69 738 ASN B O 1
ATOM 12939 N N . ASP B 1 739 ? 25.016 -30.484 -34.656 1 96.12 739 ASP B N 1
ATOM 12940 C CA . ASP B 1 739 ? 25.531 -31.766 -35.156 1 96.12 739 ASP B CA 1
ATOM 12941 C C . ASP B 1 739 ? 26.984 -31.641 -35.594 1 96.12 739 ASP B C 1
ATOM 12943 O O . ASP B 1 739 ? 27.828 -32.438 -35.219 1 96.12 739 ASP B O 1
ATOM 12947 N N . LYS B 1 740 ? 27.172 -30.656 -36.312 1 95 740 LYS B N 1
ATOM 12948 C CA . LYS B 1 740 ? 28.484 -30.469 -36.875 1 95 740 LYS B CA 1
ATOM 12949 C C . LYS B 1 740 ? 29.547 -30.219 -35.812 1 95 740 LYS B C 1
ATOM 12951 O O . LYS B 1 740 ? 30.656 -30.719 -35.906 1 95 740 LYS B O 1
ATOM 12956 N N . LEU B 1 741 ? 29.188 -29.531 -34.844 1 94.5 741 LEU B N 1
ATOM 12957 C CA . LEU B 1 741 ? 30.156 -29.094 -33.844 1 94.5 741 LEU B CA 1
ATOM 12958 C C . LEU B 1 741 ? 30.266 -30.094 -32.719 1 94.5 741 LEU B C 1
ATOM 12960 O O . LEU B 1 741 ? 31.344 -30.297 -32.156 1 94.5 741 LEU B O 1
ATOM 12964 N N . LEU B 1 742 ? 29.219 -30.75 -32.375 1 96.06 742 LEU B N 1
ATOM 12965 C CA . LEU B 1 742 ? 29.203 -31.438 -31.078 1 96.06 742 LEU B CA 1
ATOM 12966 C C . LEU B 1 742 ? 29.078 -32.938 -31.266 1 96.06 742 LEU B C 1
ATOM 12968 O O . LEU B 1 742 ? 29.438 -33.719 -30.375 1 96.06 742 LEU B O 1
ATOM 12972 N N . VAL B 1 743 ? 28.5 -33.344 -32.344 1 96.25 743 VAL B N 1
ATOM 12973 C CA . VAL B 1 743 ? 28.172 -34.781 -32.531 1 96.25 743 VAL B CA 1
ATOM 12974 C C . VAL B 1 743 ? 29.297 -35.438 -33.344 1 96.25 743 VAL B C 1
ATOM 12976 O O . VAL B 1 743 ? 29.875 -34.844 -34.25 1 96.25 743 VAL B O 1
ATOM 12979 N N . SER B 1 744 ? 29.562 -36.719 -33 1 94.38 744 SER B N 1
ATOM 12980 C CA . SER B 1 744 ? 30.578 -37.469 -33.719 1 94.38 744 SER B CA 1
ATOM 12981 C C . SER B 1 744 ? 30.172 -37.688 -35.188 1 94.38 744 SER B C 1
ATOM 12983 O O . SER B 1 744 ? 29 -37.844 -35.5 1 94.38 744 SER B O 1
ATOM 12985 N N . LYS B 1 745 ? 31.141 -37.812 -36.031 1 94.31 745 LYS B N 1
ATOM 12986 C CA . LYS B 1 745 ? 30.906 -37.906 -37.469 1 94.31 745 LYS B CA 1
ATOM 12987 C C . LYS B 1 745 ? 30.109 -39.156 -37.812 1 94.31 745 LYS B C 1
ATOM 12989 O O . LYS B 1 745 ? 29.328 -39.156 -38.75 1 94.31 745 LYS B O 1
ATOM 12994 N N . GLU B 1 746 ? 30.281 -40.156 -37.062 1 95.19 746 GLU B N 1
ATOM 12995 C CA . GLU B 1 746 ? 29.578 -41.406 -37.312 1 95.19 746 GLU B CA 1
ATOM 12996 C C . GLU B 1 746 ? 28.078 -41.25 -37.156 1 95.19 746 GLU B C 1
ATOM 12998 O O . GLU B 1 746 ? 27.297 -42 -37.719 1 95.19 746 GLU B O 1
ATOM 13003 N N . LEU B 1 747 ? 27.641 -40.219 -36.438 1 96.94 747 LEU B N 1
ATOM 13004 C CA . LEU B 1 747 ? 26.234 -40.062 -36.125 1 96.94 747 LEU B CA 1
ATOM 13005 C C . LEU B 1 747 ? 25.594 -39 -37 1 96.94 747 LEU B C 1
ATOM 13007 O O . LEU B 1 747 ? 24.391 -38.75 -36.938 1 96.94 747 LEU B O 1
ATOM 13011 N N . TRP B 1 748 ? 26.312 -38.375 -37.875 1 96.44 748 TRP B N 1
ATOM 13012 C CA . TRP B 1 748 ? 25.828 -37.312 -38.75 1 96.44 748 TRP B CA 1
ATOM 13013 C C . TRP B 1 748 ? 24.672 -37.781 -39.625 1 96.44 748 TRP B C 1
ATOM 13015 O O . TRP B 1 748 ? 23.672 -37.062 -39.781 1 96.44 748 TRP B O 1
ATOM 13025 N N . PRO B 1 749 ? 24.844 -38.969 -40.156 1 95.75 749 PRO B N 1
ATOM 13026 C CA . PRO B 1 749 ? 23.719 -39.438 -41 1 95.75 749 PRO B CA 1
ATOM 13027 C C . PRO B 1 749 ? 22.422 -39.562 -40.219 1 95.75 749 PRO B C 1
ATOM 13029 O O . PRO B 1 749 ? 21.344 -39.312 -40.75 1 95.75 749 PRO B O 1
ATOM 13032 N N . PHE B 1 750 ? 22.609 -39.938 -39.062 1 96.5 750 PHE B N 1
ATOM 13033 C CA . PHE B 1 750 ? 21.422 -40.031 -38.219 1 96.5 750 PHE B CA 1
ATOM 13034 C C . PHE B 1 750 ? 20.766 -38.688 -38 1 96.5 750 PHE B C 1
ATOM 13036 O O . PHE B 1 750 ? 19.547 -38.562 -38.125 1 96.5 750 PHE B O 1
ATOM 13043 N N . GLY B 1 751 ? 21.516 -37.656 -37.75 1 96.88 751 GLY B N 1
ATOM 13044 C CA . GLY B 1 751 ? 21.016 -36.312 -37.594 1 96.88 751 GLY B CA 1
ATOM 13045 C C . GLY B 1 751 ? 20.359 -35.781 -38.875 1 96.88 751 GLY B C 1
ATOM 13046 O O . GLY B 1 751 ? 19.344 -35.094 -38.812 1 96.88 751 GLY B O 1
ATOM 13047 N N . GLU B 1 752 ? 20.922 -36.094 -39.938 1 96.88 752 GLU B N 1
ATOM 13048 C CA . GLU B 1 752 ? 20.391 -35.688 -41.219 1 96.88 752 GLU B CA 1
ATOM 13049 C C . GLU B 1 752 ? 19.031 -36.344 -41.5 1 96.88 752 GLU B C 1
ATOM 13051 O O . GLU B 1 752 ? 18.125 -35.719 -42.031 1 96.88 752 GLU B O 1
ATOM 13056 N N . LYS B 1 753 ? 18.938 -37.562 -41.094 1 96.56 753 LYS B N 1
ATOM 13057 C CA . LYS B 1 753 ? 17.672 -38.25 -41.25 1 96.56 753 LYS B CA 1
ATOM 13058 C C . LYS B 1 753 ? 16.578 -37.594 -40.406 1 96.56 753 LYS B C 1
ATOM 13060 O O . LYS B 1 753 ? 15.438 -37.469 -40.875 1 96.56 753 LYS B O 1
ATOM 13065 N N . LEU B 1 754 ? 16.953 -37.25 -39.25 1 97.25 754 LEU B N 1
ATOM 13066 C CA . LEU B 1 754 ? 15.984 -36.594 -38.375 1 97.25 754 LEU B CA 1
ATOM 13067 C C . LEU B 1 754 ? 15.562 -35.25 -38.938 1 97.25 754 LEU B C 1
ATOM 13069 O O . LEU B 1 754 ? 14.391 -34.875 -38.875 1 97.25 754 LEU B O 1
ATOM 13073 N N . ARG B 1 755 ? 16.469 -34.469 -39.469 1 97.56 755 ARG B N 1
ATOM 13074 C CA . ARG B 1 755 ? 16.156 -33.156 -40.031 1 97.56 755 ARG B CA 1
ATOM 13075 C C . ARG B 1 755 ? 15.312 -33.281 -41.281 1 97.56 755 ARG B C 1
ATOM 13077 O O . ARG B 1 755 ? 14.453 -32.438 -41.562 1 97.56 755 ARG B O 1
ATOM 13084 N N . ALA B 1 756 ? 15.539 -34.312 -42 1 96.94 756 ALA B N 1
ATOM 13085 C CA . ALA B 1 756 ? 14.695 -34.594 -43.156 1 96.94 756 ALA B CA 1
ATOM 13086 C C . ALA B 1 756 ? 13.266 -34.906 -42.75 1 96.94 756 ALA B C 1
ATOM 13088 O O . ALA B 1 756 ? 12.305 -34.469 -43.375 1 96.94 756 ALA B O 1
ATOM 13089 N N . ASN B 1 757 ? 13.172 -35.75 -41.781 1 97.12 757 ASN B N 1
ATOM 13090 C CA . ASN B 1 757 ? 11.867 -36.031 -41.219 1 97.12 757 ASN B CA 1
ATOM 13091 C C . ASN B 1 757 ? 11.148 -34.781 -40.719 1 97.12 757 ASN B C 1
ATOM 13093 O O . ASN B 1 757 ? 9.938 -34.656 -40.906 1 97.12 757 ASN B O 1
ATOM 13097 N N . TYR B 1 758 ? 11.945 -33.875 -40.125 1 97.38 758 TYR B N 1
ATOM 13098 C CA . TYR B 1 758 ? 11.438 -32.594 -39.656 1 97.38 758 TYR B CA 1
ATOM 13099 C C . TYR B 1 758 ? 10.82 -31.812 -40.812 1 97.38 758 TYR B C 1
ATOM 13101 O O . TYR B 1 758 ? 9.688 -31.312 -40.688 1 97.38 758 TYR B O 1
ATOM 13109 N N . LYS B 1 759 ? 11.445 -31.703 -41.906 1 96.81 759 LYS B N 1
ATOM 13110 C CA . LYS B 1 759 ? 10.984 -30.938 -43.062 1 96.81 759 LYS B CA 1
ATOM 13111 C C . LYS B 1 759 ? 9.75 -31.578 -43.719 1 96.81 759 LYS B C 1
ATOM 13113 O O . LYS B 1 759 ? 8.82 -30.875 -44.125 1 96.81 759 LYS B O 1
ATOM 13118 N N . GLU B 1 760 ? 9.781 -32.844 -43.75 1 96.81 760 GLU B N 1
ATOM 13119 C CA . GLU B 1 760 ? 8.641 -33.562 -44.312 1 96.81 760 GLU B CA 1
ATOM 13120 C C . GLU B 1 760 ? 7.398 -33.375 -43.438 1 96.81 760 GLU B C 1
ATOM 13122 O O . GLU B 1 760 ? 6.305 -33.156 -43.969 1 96.81 760 GLU B O 1
ATOM 13127 N N . THR B 1 761 ? 7.598 -33.531 -42.188 1 97.56 761 THR B N 1
ATOM 13128 C CA . THR B 1 761 ? 6.484 -33.344 -41.25 1 97.56 761 THR B CA 1
ATOM 13129 C C . THR B 1 761 ? 5.902 -31.938 -41.344 1 97.56 761 THR B C 1
ATOM 13131 O O . THR B 1 761 ? 4.684 -31.766 -41.344 1 97.56 761 THR B O 1
ATOM 13134 N N . LYS B 1 762 ? 6.758 -30.953 -41.406 1 97.12 762 LYS B N 1
ATOM 13135 C CA . LYS B 1 762 ? 6.34 -29.562 -41.531 1 97.12 762 LYS B CA 1
ATOM 13136 C C . LYS B 1 762 ? 5.496 -29.359 -42.781 1 97.12 762 LYS B C 1
ATOM 13138 O O . LYS B 1 762 ? 4.449 -28.703 -42.75 1 97.12 762 LYS B O 1
ATOM 13143 N N . SER B 1 763 ? 5.91 -29.906 -43.844 1 96.62 763 SER B N 1
ATOM 13144 C CA . SER B 1 763 ? 5.207 -29.766 -45.125 1 96.62 763 SER B CA 1
ATOM 13145 C C . SER B 1 763 ? 3.826 -30.406 -45.062 1 96.62 763 SER B C 1
ATOM 13147 O O . SER B 1 763 ? 2.844 -29.812 -45.531 1 96.62 763 SER B O 1
ATOM 13149 N N . LEU B 1 764 ? 3.758 -31.594 -44.531 1 97 764 LEU B N 1
ATOM 13150 C CA . LEU B 1 764 ? 2.484 -32.281 -44.406 1 97 764 LEU B CA 1
ATOM 13151 C C . LEU B 1 764 ? 1.526 -31.531 -43.5 1 97 764 LEU B C 1
ATOM 13153 O O . LEU B 1 764 ? 0.328 -31.453 -43.781 1 97 764 LEU B O 1
ATOM 13157 N N . LEU B 1 765 ? 2.104 -31.031 -42.406 1 96.88 765 LEU B N 1
ATOM 13158 C CA . LEU B 1 765 ? 1.297 -30.281 -41.469 1 96.88 765 LEU B CA 1
ATOM 13159 C C . LEU B 1 765 ? 0.678 -29.047 -42.125 1 96.88 765 LEU B C 1
ATOM 13161 O O . LEU B 1 765 ? -0.499 -28.75 -41.938 1 96.88 765 LEU B O 1
ATOM 13165 N N . LEU B 1 766 ? 1.399 -28.312 -42.969 1 96.81 766 LEU B N 1
ATOM 13166 C CA . LEU B 1 766 ? 0.914 -27.125 -43.656 1 96.81 766 LEU B CA 1
ATOM 13167 C C . LEU B 1 766 ? -0.176 -27.5 -44.656 1 96.81 766 LEU B C 1
ATOM 13169 O O . LEU B 1 766 ? -1.148 -26.75 -44.844 1 96.81 766 LEU B O 1
ATOM 13173 N N . GLN B 1 767 ? -0.043 -28.609 -45.25 1 95.75 767 GLN B N 1
ATOM 13174 C CA . GLN B 1 767 ? -1.051 -29.078 -46.188 1 95.75 767 GLN B CA 1
ATOM 13175 C C . GLN B 1 767 ? -2.369 -29.375 -45.469 1 95.75 767 GLN B C 1
ATOM 13177 O O . GLN B 1 767 ? -3.443 -29.062 -46 1 95.75 767 GLN B O 1
ATOM 13182 N N . ILE B 1 768 ? -2.225 -29.938 -44.375 1 96.5 768 ILE B N 1
ATOM 13183 C CA . ILE B 1 768 ? -3.408 -30.312 -43.625 1 96.5 768 ILE B CA 1
ATOM 13184 C C . ILE B 1 768 ? -4.102 -29.062 -43.094 1 96.5 768 ILE B C 1
ATOM 13186 O O . ILE B 1 768 ? -5.332 -28.953 -43.156 1 96.5 768 ILE B O 1
ATOM 13190 N N . ALA B 1 769 ? -3.359 -28.125 -42.594 1 94.56 769 ALA B N 1
ATOM 13191 C CA . ALA B 1 769 ? -3.908 -26.891 -42.062 1 94.56 769 ALA B CA 1
ATOM 13192 C C . ALA B 1 769 ? -4.379 -25.969 -43.188 1 94.56 769 ALA B C 1
ATOM 13194 O O . ALA B 1 769 ? -5.16 -25.047 -42.938 1 94.56 769 ALA B O 1
ATOM 13195 N N . GLY B 1 770 ? -3.949 -26.172 -44.344 1 92.94 770 GLY B N 1
ATOM 13196 C CA . GLY B 1 770 ? -4.254 -25.297 -45.5 1 92.94 770 GLY B CA 1
ATOM 13197 C C . GLY B 1 770 ? -3.508 -23.984 -45.438 1 92.94 770 GLY B C 1
ATOM 13198 O O . GLY B 1 770 ? -4.039 -22.953 -45.844 1 92.94 770 GLY B O 1
ATOM 13199 N N . HIS B 1 771 ? -2.379 -24.016 -44.844 1 93.88 771 HIS B N 1
ATOM 13200 C CA . HIS B 1 771 ? -1.58 -22.797 -44.688 1 93.88 771 HIS B CA 1
ATOM 13201 C C . HIS B 1 771 ? -0.429 -22.781 -45.688 1 93.88 771 HIS B C 1
ATOM 13203 O O . HIS B 1 771 ? 0.145 -23.812 -46 1 93.88 771 HIS B O 1
ATOM 13209 N N . LYS B 1 772 ? -0.092 -21.578 -46.156 1 92.25 772 LYS B N 1
ATOM 13210 C CA . LYS B 1 772 ? 1.057 -21.422 -47.062 1 92.25 772 LYS B CA 1
ATOM 13211 C C . LYS B 1 772 ? 2.352 -21.281 -46.25 1 92.25 772 LYS B C 1
ATOM 13213 O O . LYS B 1 772 ? 3.426 -21.641 -46.75 1 92.25 772 LYS B O 1
ATOM 13218 N N . ASP B 1 773 ? 2.094 -20.625 -45.156 1 92.12 773 ASP B N 1
ATOM 13219 C CA . ASP B 1 773 ? 3.236 -20.406 -44.281 1 92.12 773 ASP B CA 1
ATOM 13220 C C . ASP B 1 773 ? 2.857 -20.656 -42.812 1 92.12 773 ASP B C 1
ATOM 13222 O O . ASP B 1 773 ? 1.675 -20.688 -42.469 1 92.12 773 ASP B O 1
ATOM 13226 N N . LEU B 1 774 ? 3.939 -20.906 -42.094 1 91.81 774 LEU B N 1
ATOM 13227 C CA . LEU B 1 774 ? 3.723 -21.156 -40.656 1 91.81 774 LEU B CA 1
ATOM 13228 C C . LEU B 1 774 ? 3.039 -19.969 -40 1 91.81 774 LEU B C 1
ATOM 13230 O O . LEU B 1 774 ? 3.381 -18.828 -40.25 1 91.81 774 LEU B O 1
ATOM 13234 N N . LEU B 1 775 ? 2.064 -20.234 -39.125 1 89.31 775 LEU B N 1
ATOM 13235 C CA . LEU B 1 775 ? 1.329 -19.281 -38.312 1 89.31 775 LEU B CA 1
ATOM 13236 C C . LEU B 1 775 ? 0.604 -18.25 -39.188 1 89.31 775 LEU B C 1
ATOM 13238 O O . LEU B 1 775 ? 0.549 -17.062 -38.844 1 89.31 775 LEU B O 1
ATOM 13242 N N . GLU B 1 776 ? 0.141 -18.625 -40.219 1 86.19 776 GLU B N 1
ATOM 13243 C CA . GLU B 1 776 ? -0.662 -17.781 -41.094 1 86.19 776 GLU B CA 1
ATOM 13244 C C . GLU B 1 776 ? -1.936 -17.312 -40.406 1 86.19 776 GLU B C 1
ATOM 13246 O O . GLU B 1 776 ? -2.416 -16.203 -40.625 1 86.19 776 GLU B O 1
ATOM 13251 N N . GLY B 1 777 ? -2.389 -18.078 -39.594 1 77.31 777 GLY B N 1
ATOM 13252 C CA . GLY B 1 777 ? -3.609 -17.766 -38.844 1 77.31 777 GLY B CA 1
ATOM 13253 C C . GLY B 1 777 ? -3.373 -16.875 -37.656 1 77.31 777 GLY B C 1
ATOM 13254 O O . GLY B 1 777 ? -4.324 -16.391 -37.031 1 77.31 777 GLY B O 1
ATOM 13255 N N . ASP B 1 778 ? -2.146 -16.641 -37.25 1 81.06 778 ASP B N 1
ATOM 13256 C CA . ASP B 1 778 ? -1.792 -15.82 -36.094 1 81.06 778 ASP B CA 1
ATOM 13257 C C . ASP B 1 778 ? -0.628 -14.891 -36.438 1 81.06 778 ASP B C 1
ATOM 13259 O O . ASP B 1 778 ? 0.479 -15.07 -35.906 1 81.06 778 ASP B O 1
ATOM 13263 N N . PRO B 1 779 ? -0.964 -13.805 -37 1 82.06 779 PRO B N 1
ATOM 13264 C CA . PRO B 1 779 ? 0.097 -12.906 -37.469 1 82.06 779 PRO B CA 1
ATOM 13265 C C . PRO B 1 779 ? 0.81 -12.203 -36.312 1 82.06 779 PRO B C 1
ATOM 13267 O O . PRO B 1 779 ? 2 -11.898 -36.406 1 82.06 779 PRO B O 1
ATOM 13270 N N . TYR B 1 780 ? 0.136 -11.945 -35.312 1 76.69 780 TYR B N 1
ATOM 13271 C CA . TYR B 1 780 ? 0.762 -11.266 -34.188 1 76.69 780 TYR B CA 1
ATOM 13272 C C . TYR B 1 780 ? 1.815 -12.156 -33.531 1 76.69 780 TYR B C 1
ATOM 13274 O O . TYR B 1 780 ? 2.9 -11.68 -33.156 1 76.69 780 TYR B O 1
ATOM 13282 N N . LEU B 1 781 ? 1.438 -13.367 -33.344 1 81.56 781 LEU B N 1
ATOM 13283 C CA . LEU B 1 781 ? 2.418 -14.297 -32.781 1 81.56 781 LEU B CA 1
ATOM 13284 C C . LEU B 1 781 ? 3.609 -14.453 -33.719 1 81.56 781 LEU B C 1
ATOM 13286 O O . LEU B 1 781 ? 4.754 -14.539 -33.281 1 81.56 781 LEU B O 1
ATOM 13290 N N . LYS B 1 782 ? 3.303 -14.453 -35 1 87.12 782 LYS B N 1
ATOM 13291 C CA . LYS B 1 782 ? 4.363 -14.539 -36 1 87.12 782 LYS B CA 1
ATOM 13292 C C . LYS B 1 782 ? 5.324 -13.359 -35.875 1 87.12 782 LYS B C 1
ATOM 13294 O O . LYS B 1 782 ? 6.543 -13.539 -35.938 1 87.12 782 LYS B O 1
ATOM 13299 N N . GLN B 1 783 ? 4.789 -12.211 -35.688 1 86.5 783 GLN B N 1
ATOM 13300 C CA . GLN B 1 783 ? 5.605 -11.008 -35.562 1 86.5 783 GLN B CA 1
ATOM 13301 C C . GLN B 1 783 ? 6.445 -11.055 -34.281 1 86.5 783 GLN B C 1
ATOM 13303 O O . GLN B 1 783 ? 7.625 -10.695 -34.281 1 86.5 783 GLN B O 1
ATOM 13308 N N . ARG B 1 784 ? 5.891 -11.484 -33.281 1 84.69 784 ARG B N 1
ATOM 13309 C CA . ARG B 1 784 ? 6.598 -11.562 -32 1 84.69 784 ARG B CA 1
ATOM 13310 C C . ARG B 1 784 ? 7.77 -12.531 -32.062 1 84.69 784 ARG B C 1
ATOM 13312 O O . ARG B 1 784 ? 8.852 -12.258 -31.547 1 84.69 784 ARG B O 1
ATOM 13319 N N . LEU B 1 785 ? 7.559 -13.609 -32.719 1 87.88 785 LEU B N 1
ATOM 13320 C CA . LEU B 1 785 ? 8.609 -14.609 -32.844 1 87.88 785 LEU B CA 1
ATOM 13321 C C . LEU B 1 785 ? 9.727 -14.102 -33.75 1 87.88 785 LEU B C 1
ATOM 13323 O O . LEU B 1 785 ? 10.906 -14.359 -33.5 1 87.88 785 LEU B O 1
ATOM 13327 N N . ARG B 1 786 ? 9.344 -13.328 -34.75 1 88.94 786 ARG B N 1
ATOM 13328 C CA . ARG B 1 786 ? 10.328 -12.789 -35.688 1 88.94 786 ARG B CA 1
ATOM 13329 C C . ARG B 1 786 ? 11.234 -11.773 -35 1 88.94 786 ARG B C 1
ATOM 13331 O O . ARG B 1 786 ? 12.422 -11.695 -35.281 1 88.94 786 ARG B O 1
ATOM 13338 N N . LEU B 1 787 ? 10.672 -11.078 -34.125 1 87.94 787 LEU B N 1
ATOM 13339 C CA . LEU B 1 787 ? 11.422 -10.031 -33.438 1 87.94 787 LEU B CA 1
ATOM 13340 C C . LEU B 1 787 ? 12.469 -10.641 -32.531 1 87.94 787 LEU B C 1
ATOM 13342 O O . LEU B 1 787 ? 13.523 -10.047 -32.281 1 87.94 787 LEU B O 1
ATOM 13346 N N . ARG B 1 788 ? 12.289 -11.852 -32.062 1 91.44 788 ARG B N 1
ATOM 13347 C CA . ARG B 1 788 ? 13.195 -12.453 -31.094 1 91.44 788 ARG B CA 1
ATOM 13348 C C . ARG B 1 788 ? 14.188 -13.383 -31.781 1 91.44 788 ARG B C 1
ATOM 13350 O O . ARG B 1 788 ? 15.227 -13.727 -31.219 1 91.44 788 ARG B O 1
ATOM 13357 N N . ASP B 1 789 ? 13.914 -13.727 -33 1 91.38 789 ASP B N 1
ATOM 13358 C CA . ASP B 1 789 ? 14.656 -14.773 -33.688 1 91.38 789 ASP B CA 1
ATOM 13359 C C . ASP B 1 789 ? 16.141 -14.438 -33.781 1 91.38 789 ASP B C 1
ATOM 13361 O O . ASP B 1 789 ? 16.984 -15.305 -33.562 1 91.38 789 ASP B O 1
ATOM 13365 N N . SER B 1 790 ? 16.391 -13.188 -34.031 1 91.19 790 SER B N 1
ATOM 13366 C CA . SER B 1 790 ? 17.797 -12.797 -34.188 1 91.19 790 SER B CA 1
ATOM 13367 C C . SER B 1 790 ? 18.562 -12.945 -32.875 1 91.19 790 SER B C 1
ATOM 13369 O O . SER B 1 790 ? 19.719 -13.383 -32.875 1 91.19 790 SER B O 1
ATOM 13371 N N . TYR B 1 791 ? 17.953 -12.625 -31.859 1 92.75 791 TYR B N 1
ATOM 13372 C CA . TYR B 1 791 ? 18.609 -12.719 -30.562 1 92.75 791 TYR B CA 1
ATOM 13373 C C . TYR B 1 791 ? 18.797 -14.18 -30.141 1 92.75 791 TYR B C 1
ATOM 13375 O O . TYR B 1 791 ? 19.859 -14.555 -29.641 1 92.75 791 TYR B O 1
ATOM 13383 N N . ILE B 1 792 ? 17.859 -15.008 -30.406 1 94.5 792 ILE B N 1
ATOM 13384 C CA . ILE B 1 792 ? 17.906 -16.406 -30 1 94.5 792 ILE B CA 1
ATOM 13385 C C . ILE B 1 792 ? 18.969 -17.141 -30.828 1 94.5 792 ILE B C 1
ATOM 13387 O O . ILE B 1 792 ? 19.703 -17.969 -30.297 1 94.5 792 ILE B O 1
ATOM 13391 N N . THR B 1 793 ? 19.031 -16.797 -32.094 1 95.56 793 THR B N 1
ATOM 13392 C CA . THR B 1 793 ? 19.984 -17.438 -32.969 1 95.56 793 THR B CA 1
ATOM 13393 C C . THR B 1 793 ? 21.422 -17.188 -32.531 1 95.56 793 THR B C 1
ATOM 13395 O O . THR B 1 793 ? 22.25 -18.094 -32.5 1 95.56 793 THR B O 1
ATOM 13398 N N . THR B 1 794 ? 21.609 -15.938 -32.156 1 95.31 794 THR B N 1
ATOM 13399 C CA . THR B 1 794 ? 22.938 -15.578 -31.672 1 95.31 794 THR B CA 1
ATOM 13400 C C . THR B 1 794 ? 23.281 -16.375 -30.422 1 95.31 794 THR B C 1
ATOM 13402 O O . THR B 1 794 ? 24.406 -16.859 -30.266 1 95.31 794 THR B O 1
ATOM 13405 N N . LEU B 1 795 ? 22.359 -16.547 -29.594 1 96 795 LEU B N 1
ATOM 13406 C CA . LEU B 1 795 ? 22.562 -17.297 -28.359 1 96 795 LEU B CA 1
ATOM 13407 C C . LEU B 1 795 ? 22.766 -18.781 -28.656 1 96 795 LEU B C 1
ATOM 13409 O O . LEU B 1 795 ? 23.578 -19.438 -28 1 96 795 LEU B O 1
ATOM 13413 N N . ASN B 1 796 ? 22.062 -19.297 -29.625 1 96.62 796 ASN B N 1
ATOM 13414 C CA . ASN B 1 796 ? 22.219 -20.688 -30 1 96.62 796 ASN B CA 1
ATOM 13415 C C . ASN B 1 796 ? 23.625 -20.984 -30.516 1 96.62 796 ASN B C 1
ATOM 13417 O O . ASN B 1 796 ? 24.219 -22 -30.156 1 96.62 796 ASN B O 1
ATOM 13421 N N . VAL B 1 797 ? 24.094 -20.109 -31.312 1 95.38 797 VAL B N 1
ATOM 13422 C CA . VAL B 1 797 ? 25.438 -20.281 -31.875 1 95.38 797 VAL B CA 1
ATOM 13423 C C . VAL B 1 797 ? 26.469 -20.203 -30.766 1 95.38 797 VAL B C 1
ATOM 13425 O O . VAL B 1 797 ? 27.391 -21.031 -30.688 1 95.38 797 VAL B O 1
ATOM 13428 N N . CYS B 1 798 ? 26.281 -19.219 -29.891 1 94.12 798 CYS B N 1
ATOM 13429 C CA . CYS B 1 798 ? 27.188 -19.062 -28.766 1 94.12 798 CYS B CA 1
ATOM 13430 C C . CYS B 1 798 ? 27.172 -20.297 -27.875 1 94.12 798 CYS B C 1
ATOM 13432 O O . CYS B 1 798 ? 28.219 -20.734 -27.391 1 94.12 798 CYS B O 1
ATOM 13434 N N . GLN B 1 799 ? 26.016 -20.844 -27.656 1 95.75 799 GLN B N 1
ATOM 13435 C CA . GLN B 1 799 ? 25.875 -22.031 -26.812 1 95.75 799 GLN B CA 1
ATOM 13436 C C . GLN B 1 799 ? 26.578 -23.219 -27.438 1 95.75 799 GLN B C 1
ATOM 13438 O O . GLN B 1 799 ? 27.281 -23.969 -26.75 1 95.75 799 GLN B O 1
ATOM 13443 N N . ALA B 1 800 ? 26.438 -23.438 -28.75 1 95.12 800 ALA B N 1
ATOM 13444 C CA . ALA B 1 800 ? 27.062 -24.547 -29.453 1 95.12 800 ALA B CA 1
ATOM 13445 C C . ALA B 1 800 ? 28.578 -24.469 -29.375 1 95.12 800 ALA B C 1
ATOM 13447 O O . ALA B 1 800 ? 29.25 -25.469 -29.094 1 95.12 800 ALA B O 1
ATOM 13448 N N . TYR B 1 801 ? 29.094 -23.297 -29.516 1 92.31 801 TYR B N 1
ATOM 13449 C CA . TYR B 1 801 ? 30.547 -23.125 -29.484 1 92.31 801 TYR B CA 1
ATOM 13450 C C . TYR B 1 801 ? 31.078 -23.266 -28.062 1 92.31 801 TYR B C 1
ATOM 13452 O O . TYR B 1 801 ? 32.156 -23.812 -27.844 1 92.31 801 TYR B O 1
ATOM 13460 N N . THR B 1 802 ? 30.312 -22.75 -27.141 1 91.94 802 THR B N 1
ATOM 13461 C CA . THR B 1 802 ? 30.719 -22.891 -25.75 1 91.94 802 THR B CA 1
ATOM 13462 C C . THR B 1 802 ? 30.719 -24.359 -25.328 1 91.94 802 THR B C 1
ATOM 13464 O O . THR B 1 802 ? 31.641 -24.812 -24.656 1 91.94 802 THR B O 1
ATOM 13467 N N . LEU B 1 803 ? 29.734 -25.109 -25.75 1 93.25 803 LEU B N 1
ATOM 13468 C CA . LEU B 1 803 ? 29.672 -26.547 -25.453 1 93.25 803 LEU B CA 1
ATOM 13469 C C . LEU B 1 803 ? 30.844 -27.281 -26.094 1 93.25 803 LEU B C 1
ATOM 13471 O O . LEU B 1 803 ? 31.422 -28.188 -25.484 1 93.25 803 LEU B O 1
ATOM 13475 N N . LYS B 1 804 ? 31.172 -26.906 -27.312 1 93.12 804 LYS B N 1
ATOM 13476 C CA . LYS B 1 804 ? 32.312 -27.531 -28 1 93.12 804 LYS B CA 1
ATOM 13477 C C . LYS B 1 804 ? 33.594 -27.312 -27.234 1 93.12 804 LYS B C 1
ATOM 13479 O O . LYS B 1 804 ? 34.406 -28.234 -27.062 1 93.12 804 LYS B O 1
ATOM 13484 N N . ARG B 1 805 ? 33.719 -26.141 -26.719 1 88.19 805 ARG B N 1
ATOM 13485 C CA . ARG B 1 805 ? 34.938 -25.797 -25.969 1 88.19 805 ARG B CA 1
ATOM 13486 C C . ARG B 1 805 ? 35 -26.562 -24.656 1 88.19 805 ARG B C 1
ATOM 13488 O O . ARG B 1 805 ? 36.062 -26.953 -24.203 1 88.19 805 ARG B O 1
ATOM 13495 N N . ILE B 1 806 ? 33.906 -26.703 -24.078 1 87.69 806 ILE B N 1
ATOM 13496 C CA . ILE B 1 806 ? 33.844 -27.391 -22.781 1 87.69 806 ILE B CA 1
ATOM 13497 C C . ILE B 1 806 ? 34.094 -28.875 -22.984 1 87.69 806 ILE B C 1
ATOM 13499 O O . ILE B 1 806 ? 34.812 -29.5 -22.203 1 87.69 806 ILE B O 1
ATOM 13503 N N . ARG B 1 807 ? 33.562 -29.484 -24.031 1 89 807 ARG B N 1
ATOM 13504 C CA . ARG B 1 807 ? 33.594 -30.922 -24.219 1 89 807 ARG B CA 1
ATOM 13505 C C . ARG B 1 807 ? 34.875 -31.344 -24.922 1 89 807 ARG B C 1
ATOM 13507 O O . ARG B 1 807 ? 35.344 -32.469 -24.766 1 89 807 ARG B O 1
ATOM 13514 N N . ASP B 1 808 ? 35.438 -30.438 -25.75 1 86.62 808 ASP B N 1
ATOM 13515 C CA . ASP B 1 808 ? 36.688 -30.688 -26.453 1 86.62 808 ASP B CA 1
ATOM 13516 C C . ASP B 1 808 ? 37.75 -29.672 -26.047 1 86.62 808 ASP B C 1
ATOM 13518 O O . ASP B 1 808 ? 37.875 -28.625 -26.688 1 86.62 808 ASP B O 1
ATOM 13522 N N . PRO B 1 809 ? 38.562 -30 -25.188 1 76.69 809 PRO B N 1
ATOM 13523 C CA . PRO B 1 809 ? 39.562 -29.047 -24.719 1 76.69 809 PRO B CA 1
ATOM 13524 C C . PRO B 1 809 ? 40.531 -28.641 -25.828 1 76.69 809 PRO B C 1
ATOM 13526 O O . PRO B 1 809 ? 41.188 -27.609 -25.719 1 76.69 809 PRO B O 1
ATOM 13529 N N . ASN B 1 810 ? 40.625 -29.438 -26.844 1 75.94 810 ASN B N 1
ATOM 13530 C CA . ASN B 1 810 ? 41.594 -29.156 -27.906 1 75.94 810 ASN B CA 1
ATOM 13531 C C . ASN B 1 810 ? 41 -28.203 -28.938 1 75.94 810 ASN B C 1
ATOM 13533 O O . ASN B 1 810 ? 41.688 -27.75 -29.844 1 75.94 810 ASN B O 1
ATOM 13537 N N . TYR B 1 811 ? 39.781 -27.938 -28.703 1 79.12 811 TYR B N 1
ATOM 13538 C CA . TYR B 1 811 ? 39.125 -27.062 -29.656 1 79.12 811 TYR B CA 1
ATOM 13539 C C . TYR B 1 811 ? 39.469 -25.594 -29.359 1 79.12 811 TYR B C 1
ATOM 13541 O O . TYR B 1 811 ? 39.219 -25.109 -28.25 1 79.12 811 TYR B O 1
ATOM 13549 N N . CYS B 1 812 ? 40.25 -24.875 -30.188 1 69.19 812 CYS B N 1
ATOM 13550 C CA . CYS B 1 812 ? 40.656 -23.484 -29.984 1 69.19 812 CYS B CA 1
ATOM 13551 C C . CYS B 1 812 ? 40.062 -22.594 -31.062 1 69.19 812 CYS B C 1
ATOM 13553 O O . CYS B 1 812 ? 40.156 -22.906 -32.25 1 69.19 812 CYS B O 1
ATOM 13555 N N . VAL B 1 813 ? 39.125 -21.75 -30.703 1 65 813 VAL B N 1
ATOM 13556 C CA . VAL B 1 813 ? 38.625 -20.766 -31.641 1 65 813 VAL B CA 1
ATOM 13557 C C . VAL B 1 813 ? 39.531 -19.547 -31.656 1 65 813 VAL B C 1
ATOM 13559 O O . VAL B 1 813 ? 39.938 -19.047 -30.594 1 65 813 VAL B O 1
ATOM 13562 N N . THR B 1 814 ? 40.062 -19.188 -32.812 1 63.81 814 THR B N 1
ATOM 13563 C CA . THR B 1 814 ? 40.844 -17.953 -32.906 1 63.81 814 THR B CA 1
ATOM 13564 C C . THR B 1 814 ? 39.938 -16.734 -32.875 1 63.81 814 THR B C 1
ATOM 13566 O O . THR B 1 814 ? 39.094 -16.531 -33.75 1 63.81 814 THR B O 1
ATOM 13569 N N . PRO B 1 815 ? 39.781 -16.141 -31.719 1 59.78 815 PRO B N 1
ATOM 13570 C CA . PRO B 1 815 ? 38.906 -14.977 -31.641 1 59.78 815 PRO B CA 1
ATOM 13571 C C . PRO B 1 815 ? 39.25 -13.914 -32.688 1 59.78 815 PRO B C 1
ATOM 13573 O O . PRO B 1 815 ? 40.438 -13.703 -33 1 59.78 815 PRO B O 1
ATOM 13576 N N . ARG B 1 816 ? 38.156 -13.492 -33.406 1 56.97 816 ARG B N 1
ATOM 13577 C CA . ARG B 1 816 ? 38.344 -12.359 -34.312 1 56.97 816 ARG B CA 1
ATOM 13578 C C . ARG B 1 816 ? 38.656 -11.086 -33.531 1 56.97 816 ARG B C 1
ATOM 13580 O O . ARG B 1 816 ? 38.281 -10.977 -32.344 1 56.97 816 ARG B O 1
ATOM 13587 N N . PRO B 1 817 ? 39.406 -10.156 -34.281 1 55.72 817 PRO B N 1
ATOM 13588 C CA . PRO B 1 817 ? 39.625 -8.875 -33.594 1 55.72 817 PRO B CA 1
ATOM 13589 C C . PRO B 1 817 ? 38.344 -8.188 -33.188 1 55.72 817 PRO B C 1
ATOM 13591 O O . PRO B 1 817 ? 37.281 -8.359 -33.844 1 55.72 817 PRO B O 1
ATOM 13594 N N . HIS B 1 818 ? 38.219 -7.707 -32 1 53.5 818 HIS B N 1
ATOM 13595 C CA . HIS B 1 818 ? 37.031 -7.016 -31.484 1 53.5 818 HIS B CA 1
ATOM 13596 C C . HIS B 1 818 ? 36.5 -6.012 -32.5 1 53.5 818 HIS B C 1
ATOM 13598 O O . HIS B 1 818 ? 37.25 -5.297 -33.125 1 53.5 818 HIS B O 1
ATOM 13604 N N . LEU B 1 819 ? 35.312 -6.199 -32.938 1 51.09 819 LEU B N 1
ATOM 13605 C CA . LEU B 1 819 ? 34.688 -5.336 -33.938 1 51.09 819 LEU B CA 1
ATOM 13606 C C . LEU B 1 819 ? 34.75 -3.873 -33.5 1 51.09 819 LEU B C 1
ATOM 13608 O O . LEU B 1 819 ? 34.812 -2.977 -34.344 1 51.09 819 LEU B O 1
ATOM 13612 N N . SER B 1 820 ? 34.25 -3.459 -32.375 1 46.25 820 SER B N 1
ATOM 13613 C CA . SER B 1 820 ? 34.25 -2.041 -32.031 1 46.25 820 SER B CA 1
ATOM 13614 C C . SER B 1 820 ? 35.469 -1.659 -31.203 1 46.25 820 SER B C 1
ATOM 13616 O O . SER B 1 820 ? 35.812 -2.322 -30.219 1 46.25 820 SER B O 1
ATOM 13618 N N . LYS B 1 821 ? 36.312 -0.871 -31.75 1 48.78 821 LYS B N 1
ATOM 13619 C CA . LYS B 1 821 ? 37.469 -0.282 -31.125 1 48.78 821 LYS B CA 1
ATOM 13620 C C . LYS B 1 821 ? 37.094 0.374 -29.797 1 48.78 821 LYS B C 1
ATOM 13622 O O . LYS B 1 821 ? 37.906 0.413 -28.875 1 48.78 821 LYS B O 1
ATOM 13627 N N . GLU B 1 822 ? 35.938 1.05 -29.734 1 45.06 822 GLU B N 1
ATOM 13628 C CA . GLU B 1 822 ? 35.531 1.823 -28.578 1 45.06 822 GLU B CA 1
ATOM 13629 C C . GLU B 1 822 ? 35.312 0.919 -27.359 1 45.06 822 GLU B C 1
ATOM 13631 O O . GLU B 1 822 ? 35.562 1.311 -26.234 1 45.06 822 GLU B O 1
ATOM 13636 N N . ILE B 1 823 ? 34.688 -0.203 -27.594 1 44.94 823 ILE B N 1
ATOM 13637 C CA . ILE B 1 823 ? 34.438 -1.096 -26.453 1 44.94 823 ILE B CA 1
ATOM 13638 C C . ILE B 1 823 ? 35.781 -1.624 -25.938 1 44.94 823 ILE B C 1
ATOM 13640 O O . ILE B 1 823 ? 35.906 -1.942 -24.75 1 44.94 823 ILE B O 1
ATOM 13644 N N . MET B 1 824 ? 36.75 -1.682 -26.766 1 41.38 824 MET B N 1
ATOM 13645 C CA . MET B 1 824 ? 38.094 -2.162 -26.422 1 41.38 824 MET B CA 1
ATOM 13646 C C . MET B 1 824 ? 38.812 -1.15 -25.531 1 41.38 824 MET B C 1
ATOM 13648 O O . MET B 1 824 ? 39.812 -1.487 -24.891 1 41.38 824 MET B O 1
ATOM 13652 N N . GLU B 1 825 ? 38.562 0.07 -25.828 1 41.56 825 GLU B N 1
ATOM 13653 C CA . GLU B 1 825 ? 39.406 1.021 -25.109 1 41.56 825 GLU B CA 1
ATOM 13654 C C . GLU B 1 825 ? 39.125 0.978 -23.609 1 41.56 825 GLU B C 1
ATOM 13656 O O . GLU B 1 825 ? 39.75 1.729 -22.844 1 41.56 825 GLU B O 1
ATOM 13661 N N . SER B 1 826 ? 37.938 0.603 -23.141 1 40.84 826 SER B N 1
ATOM 13662 C CA . SER B 1 826 ? 37.938 0.521 -21.688 1 40.84 826 SER B CA 1
ATOM 13663 C C . SER B 1 826 ? 38.875 -0.57 -21.203 1 40.84 826 SER B C 1
ATOM 13665 O O . SER B 1 826 ? 38.75 -1.73 -21.594 1 40.84 826 SER B O 1
ATOM 13667 N N . ASN B 1 827 ? 40.156 -0.301 -21.188 1 42.91 827 ASN B N 1
ATOM 13668 C CA . ASN B 1 827 ? 41.25 -1.081 -20.641 1 42.91 827 ASN B CA 1
ATOM 13669 C C . ASN B 1 827 ? 40.844 -1.899 -19.438 1 42.91 827 ASN B C 1
ATOM 13671 O O . ASN B 1 827 ? 41.688 -2.434 -18.703 1 42.91 827 ASN B O 1
ATOM 13675 N N . LYS B 1 828 ? 39.656 -1.725 -18.875 1 47.31 828 LYS B N 1
ATOM 13676 C CA . LYS B 1 828 ? 39.469 -2.611 -17.734 1 47.31 828 LYS B CA 1
ATOM 13677 C C . LYS B 1 828 ? 39.125 -4.023 -18.188 1 47.31 828 LYS B C 1
ATOM 13679 O O . LYS B 1 828 ? 38.219 -4.207 -19.016 1 47.31 828 LYS B O 1
ATOM 13684 N N . PRO B 1 829 ? 40 -4.957 -17.922 1 43.12 829 PRO B N 1
ATOM 13685 C CA . PRO B 1 829 ? 39.75 -6.352 -18.297 1 43.12 829 PRO B CA 1
ATOM 13686 C C . PRO B 1 829 ? 38.344 -6.805 -17.906 1 43.12 829 PRO B C 1
ATOM 13688 O O . PRO B 1 829 ? 37.75 -6.293 -16.938 1 43.12 829 PRO B O 1
ATOM 13691 N N . ALA B 1 830 ? 37.594 -7.363 -18.922 1 44.22 830 ALA B N 1
ATOM 13692 C CA . ALA B 1 830 ? 36.281 -8 -18.734 1 44.22 830 ALA B CA 1
ATOM 13693 C C . ALA B 1 830 ? 36.188 -8.656 -17.359 1 44.22 830 ALA B C 1
ATOM 13695 O O . ALA B 1 830 ? 35.094 -8.766 -16.797 1 44.22 830 ALA B O 1
ATOM 13696 N N . ASP B 1 831 ? 37.219 -9.07 -16.922 1 44.66 831 ASP B N 1
ATOM 13697 C CA . ASP B 1 831 ? 37.281 -9.766 -15.648 1 44.66 831 ASP B CA 1
ATOM 13698 C C . ASP B 1 831 ? 36.844 -8.867 -14.508 1 44.66 831 ASP B C 1
ATOM 13700 O O . ASP B 1 831 ? 36.438 -9.352 -13.445 1 44.66 831 ASP B O 1
ATOM 13704 N N . GLU B 1 832 ? 37.125 -7.641 -14.711 1 46.16 832 GLU B N 1
ATOM 13705 C CA . GLU B 1 832 ? 36.688 -6.73 -13.648 1 46.16 832 GLU B CA 1
ATOM 13706 C C . GLU B 1 832 ? 35.188 -6.527 -13.648 1 46.16 832 GLU B C 1
ATOM 13708 O O . GLU B 1 832 ? 34.625 -6.055 -12.664 1 46.16 832 GLU B O 1
ATOM 13713 N N . LEU B 1 833 ? 34.656 -6.828 -14.734 1 46.34 833 LEU B N 1
ATOM 13714 C CA . LEU B 1 833 ? 33.25 -6.527 -14.867 1 46.34 833 LEU B CA 1
ATOM 13715 C C . LEU B 1 833 ? 32.406 -7.703 -14.391 1 46.34 833 LEU B C 1
ATOM 13717 O O . LEU B 1 833 ? 31.219 -7.535 -14.062 1 46.34 833 LEU B O 1
ATOM 13721 N N . VAL B 1 834 ? 32.938 -8.953 -14.562 1 49.72 834 VAL B N 1
ATOM 13722 C CA . VAL B 1 834 ? 32.156 -10.117 -14.18 1 49.72 834 VAL B CA 1
ATOM 13723 C C . VAL B 1 834 ? 32.969 -11.008 -13.234 1 49.72 834 VAL B C 1
ATOM 13725 O O . VAL B 1 834 ? 34.156 -11.234 -13.453 1 49.72 834 VAL B O 1
ATOM 13728 N N . LYS B 1 835 ? 32.625 -11.078 -12.031 1 49.53 835 LYS B N 1
ATOM 13729 C CA . LYS B 1 835 ? 33.25 -12.109 -11.203 1 49.53 835 LYS B CA 1
ATOM 13730 C C . LYS B 1 835 ? 32.812 -13.508 -11.664 1 49.53 835 LYS B C 1
ATOM 13732 O O . LYS B 1 835 ? 31.641 -13.828 -11.688 1 49.53 835 LYS B O 1
ATOM 13737 N N . LEU B 1 836 ? 33.781 -14.133 -12.375 1 49.59 836 LEU B N 1
ATOM 13738 C CA . LEU B 1 836 ? 33.562 -15.484 -12.891 1 49.59 836 LEU B CA 1
ATOM 13739 C C . LEU B 1 836 ? 33.531 -16.5 -11.75 1 49.59 836 LEU B C 1
ATOM 13741 O O . LEU B 1 836 ? 34.094 -16.266 -10.68 1 49.59 836 LEU B O 1
ATOM 13745 N N . ASN B 1 837 ? 32.562 -17.484 -11.781 1 49.31 837 ASN B N 1
ATOM 13746 C CA . ASN B 1 837 ? 32.562 -18.578 -10.828 1 49.31 837 ASN B CA 1
ATOM 13747 C C . ASN B 1 837 ? 33.906 -19.312 -10.797 1 49.31 837 ASN B C 1
ATOM 13749 O O . ASN B 1 837 ? 34.281 -19.953 -11.781 1 49.31 837 ASN B O 1
ATOM 13753 N N . PRO B 1 838 ? 34.75 -19.109 -9.82 1 46.38 838 PRO B N 1
ATOM 13754 C CA . PRO B 1 838 ? 36.094 -19.734 -9.797 1 46.38 838 PRO B CA 1
ATOM 13755 C C . PRO B 1 838 ? 36 -21.25 -9.617 1 46.38 838 PRO B C 1
ATOM 13757 O O . PRO B 1 838 ? 37 -21.953 -9.82 1 46.38 838 PRO B O 1
ATOM 13760 N N . THR B 1 839 ? 34.906 -21.75 -9.195 1 47.59 839 THR B N 1
ATOM 13761 C CA . THR B 1 839 ? 34.906 -23.156 -8.781 1 47.59 839 THR B CA 1
ATOM 13762 C C . THR B 1 839 ? 34.469 -24.062 -9.922 1 47.59 839 THR B C 1
ATOM 13764 O O . THR B 1 839 ? 34.188 -25.234 -9.711 1 47.59 839 THR B O 1
ATOM 13767 N N . SER B 1 840 ? 34.375 -23.484 -11.055 1 53.41 840 SER B N 1
ATOM 13768 C CA . SER B 1 840 ? 33.781 -24.375 -12.062 1 53.41 840 SER B CA 1
ATOM 13769 C C . SER B 1 840 ? 34.844 -25.281 -12.672 1 53.41 840 SER B C 1
ATOM 13771 O O . SER B 1 840 ? 36.031 -24.922 -12.703 1 53.41 840 SER B O 1
ATOM 13773 N N . ASP B 1 841 ? 34.531 -26.578 -12.859 1 53.75 841 ASP B N 1
ATOM 13774 C CA . ASP B 1 841 ? 35.344 -27.578 -13.547 1 53.75 841 ASP B CA 1
ATOM 13775 C C . ASP B 1 841 ? 35.719 -27.109 -14.953 1 53.75 841 ASP B C 1
ATOM 13777 O O . ASP B 1 841 ? 36.562 -27.703 -15.602 1 53.75 841 ASP B O 1
ATOM 13781 N N . TYR B 1 842 ? 35.031 -26.109 -15.32 1 55.25 842 TYR B N 1
ATOM 13782 C CA . TYR B 1 842 ? 35.281 -25.609 -16.656 1 55.25 842 TYR B CA 1
ATOM 13783 C C . TYR B 1 842 ? 36.188 -24.391 -16.625 1 55.25 842 TYR B C 1
ATOM 13785 O O . TYR B 1 842 ? 36.406 -23.797 -15.555 1 55.25 842 TYR B O 1
ATOM 13793 N N . ALA B 1 843 ? 36.906 -24.156 -17.797 1 55.31 843 ALA B N 1
ATOM 13794 C CA . ALA B 1 843 ? 37.719 -22.938 -17.875 1 55.31 843 ALA B CA 1
ATOM 13795 C C . ALA B 1 843 ? 36.938 -21.719 -17.375 1 55.31 843 ALA B C 1
ATOM 13797 O O . ALA B 1 843 ? 35.688 -21.688 -17.453 1 55.31 843 ALA B O 1
ATOM 13798 N N . PRO B 1 844 ? 37.625 -20.844 -16.797 1 61.81 844 PRO B N 1
ATOM 13799 C CA . PRO B 1 844 ? 37 -19.688 -16.156 1 61.81 844 PRO B CA 1
ATOM 13800 C C . PRO B 1 844 ? 36.031 -18.969 -17.062 1 61.81 844 PRO B C 1
ATOM 13802 O O . PRO B 1 844 ? 36.344 -18.641 -18.203 1 61.81 844 PRO B O 1
ATOM 13805 N N . GLY B 1 845 ? 34.688 -18.906 -16.812 1 76.81 845 GLY B N 1
ATOM 13806 C CA . GLY B 1 845 ? 33.656 -18.141 -17.5 1 76.81 845 GLY B CA 1
ATOM 13807 C C . GLY B 1 845 ? 32.812 -18.984 -18.406 1 76.81 845 GLY B C 1
ATOM 13808 O O . GLY B 1 845 ? 31.719 -18.547 -18.812 1 76.81 845 GLY B O 1
ATOM 13809 N N . MET B 1 846 ? 33.312 -20.156 -18.703 1 81.81 846 MET B N 1
ATOM 13810 C CA . MET B 1 846 ? 32.562 -20.984 -19.656 1 81.81 846 MET B CA 1
ATOM 13811 C C . MET B 1 846 ? 31.266 -21.484 -19.047 1 81.81 846 MET B C 1
ATOM 13813 O O . MET B 1 846 ? 30.234 -21.531 -19.734 1 81.81 846 MET B O 1
ATOM 13817 N N . GLU B 1 847 ? 31.375 -21.797 -17.844 1 85.5 847 GLU B N 1
ATOM 13818 C CA . GLU B 1 847 ? 30.156 -22.266 -17.172 1 85.5 847 GLU B CA 1
ATOM 13819 C C . GLU B 1 847 ? 29.094 -21.172 -17.109 1 85.5 847 GLU B C 1
ATOM 13821 O O . GLU B 1 847 ? 27.922 -21.422 -17.406 1 85.5 847 GLU B O 1
ATOM 13826 N N . ASP B 1 848 ? 29.547 -20.094 -16.812 1 86.75 848 ASP B N 1
ATOM 13827 C CA . ASP B 1 848 ? 28.609 -18.969 -16.75 1 86.75 848 ASP B CA 1
ATOM 13828 C C . ASP B 1 848 ? 28.016 -18.656 -18.109 1 86.75 848 ASP B C 1
ATOM 13830 O O . ASP B 1 848 ? 26.828 -18.375 -18.219 1 86.75 848 ASP B O 1
ATOM 13834 N N . THR B 1 849 ? 28.922 -18.703 -19.047 1 89.38 849 THR B N 1
ATOM 13835 C CA . THR B 1 849 ? 28.453 -18.438 -20.406 1 89.38 849 THR B CA 1
ATOM 13836 C C . THR B 1 849 ? 27.406 -19.469 -20.828 1 89.38 849 THR B C 1
ATOM 13838 O O . THR B 1 849 ? 26.391 -19.109 -21.438 1 89.38 849 THR B O 1
ATOM 13841 N N . LEU B 1 850 ? 27.688 -20.656 -20.484 1 91.12 850 LEU B N 1
ATOM 13842 C CA . LEU B 1 850 ? 26.75 -21.719 -20.828 1 91.12 850 LEU B CA 1
ATOM 13843 C C . LEU B 1 850 ? 25.406 -21.516 -20.125 1 91.12 850 LEU B C 1
ATOM 13845 O O . LEU B 1 850 ? 24.344 -21.609 -20.75 1 91.12 850 LEU B O 1
ATOM 13849 N N . ILE B 1 851 ? 25.438 -21.203 -18.891 1 89.38 851 ILE B N 1
ATOM 13850 C CA . ILE B 1 851 ? 24.219 -21 -18.109 1 89.38 851 ILE B CA 1
ATOM 13851 C C . ILE B 1 851 ? 23.438 -19.812 -18.656 1 89.38 851 ILE B C 1
ATOM 13853 O O . ILE B 1 851 ? 22.219 -19.875 -18.812 1 89.38 851 ILE B O 1
ATOM 13857 N N . LEU B 1 852 ? 24.109 -18.797 -19.031 1 90.38 852 LEU B N 1
ATOM 13858 C CA . LEU B 1 852 ? 23.469 -17.594 -19.531 1 90.38 852 LEU B CA 1
ATOM 13859 C C . LEU B 1 852 ? 22.828 -17.844 -20.891 1 90.38 852 LEU B C 1
ATOM 13861 O O . LEU B 1 852 ? 21.766 -17.281 -21.188 1 90.38 852 LEU B O 1
ATOM 13865 N N . THR B 1 853 ? 23.531 -18.609 -21.688 1 92.88 853 THR B N 1
ATOM 13866 C CA . THR B 1 853 ? 22.953 -18.938 -22.984 1 92.88 853 THR B CA 1
ATOM 13867 C C . THR B 1 853 ? 21.703 -19.797 -22.812 1 92.88 853 THR B C 1
ATOM 13869 O O . THR B 1 853 ? 20.719 -19.625 -23.516 1 92.88 853 THR B O 1
ATOM 13872 N N . MET B 1 854 ? 21.781 -20.703 -21.906 1 91.5 854 MET B N 1
ATOM 13873 C CA . MET B 1 854 ? 20.609 -21.531 -21.641 1 91.5 854 MET B CA 1
ATOM 13874 C C . MET B 1 854 ? 19.438 -20.703 -21.156 1 91.5 854 MET B C 1
ATOM 13876 O O . MET B 1 854 ? 18.312 -20.875 -21.609 1 91.5 854 MET B O 1
ATOM 13880 N N . LYS B 1 855 ? 19.703 -19.812 -20.312 1 89.25 855 LYS B N 1
ATOM 13881 C CA . LYS B 1 855 ? 18.656 -18.953 -19.766 1 89.25 855 LYS B CA 1
ATOM 13882 C C . LYS B 1 855 ? 18.109 -18 -20.828 1 89.25 855 LYS B C 1
ATOM 13884 O O . LYS B 1 855 ? 16.906 -17.734 -20.891 1 89.25 855 LYS B O 1
ATOM 13889 N N . GLY B 1 856 ? 19.047 -17.5 -21.578 1 91.31 856 GLY B N 1
ATOM 13890 C CA . GLY B 1 856 ? 18.641 -16.594 -22.641 1 91.31 856 GLY B CA 1
ATOM 13891 C C . GLY B 1 856 ? 17.734 -17.234 -23.672 1 91.31 856 GLY B C 1
ATOM 13892 O O . GLY B 1 856 ? 16.734 -16.656 -24.094 1 91.31 856 GLY B O 1
ATOM 13893 N N . ILE B 1 857 ? 18.109 -18.406 -24.062 1 92.44 857 ILE B N 1
ATOM 13894 C CA . ILE B 1 857 ? 17.312 -19.125 -25.031 1 92.44 857 ILE B CA 1
ATOM 13895 C C . ILE B 1 857 ? 15.953 -19.469 -24.438 1 92.44 857 ILE B C 1
ATOM 13897 O O . ILE B 1 857 ? 14.922 -19.359 -25.109 1 92.44 857 ILE B O 1
ATOM 13901 N N . ALA B 1 858 ? 15.961 -19.875 -23.219 1 87.75 858 ALA B N 1
ATOM 13902 C CA . ALA B 1 858 ? 14.703 -20.172 -22.531 1 87.75 858 ALA B CA 1
ATOM 13903 C C . ALA B 1 858 ? 13.797 -18.938 -22.484 1 87.75 858 ALA B C 1
ATOM 13905 O O . ALA B 1 858 ? 12.586 -19.047 -22.672 1 87.75 858 ALA B O 1
ATOM 13906 N N . ALA B 1 859 ? 14.359 -17.844 -22.203 1 87.25 859 ALA B N 1
ATOM 13907 C CA . ALA B 1 859 ? 13.602 -16.594 -22.156 1 87.25 859 ALA B CA 1
ATOM 13908 C C . ALA B 1 859 ? 13.039 -16.234 -23.531 1 87.25 859 ALA B C 1
ATOM 13910 O O . ALA B 1 859 ? 11.914 -15.75 -23.625 1 87.25 859 ALA B O 1
ATOM 13911 N N . GLY B 1 860 ? 13.875 -16.453 -24.516 1 88.19 860 GLY B N 1
ATOM 13912 C CA . GLY B 1 860 ? 13.43 -16.172 -25.875 1 88.19 860 GLY B CA 1
ATOM 13913 C C . GLY B 1 860 ? 12.312 -17.094 -26.328 1 88.19 860 GLY B C 1
ATOM 13914 O O . GLY B 1 860 ? 11.391 -16.672 -27.031 1 88.19 860 GLY B O 1
ATOM 13915 N N . MET B 1 861 ? 12.43 -18.281 -25.875 1 86.62 861 MET B N 1
ATOM 13916 C CA . MET B 1 861 ? 11.422 -19.281 -26.219 1 86.62 861 MET B CA 1
ATOM 13917 C C . MET B 1 861 ? 10.227 -19.203 -25.281 1 86.62 861 MET B C 1
ATOM 13919 O O . MET B 1 861 ? 9.164 -19.766 -25.562 1 86.62 861 MET B O 1
ATOM 13923 N N . GLN B 1 862 ? 10.312 -18.453 -24.156 1 76.81 862 GLN B N 1
ATOM 13924 C CA . GLN B 1 862 ? 9.312 -18.25 -23.125 1 76.81 862 GLN B CA 1
ATOM 13925 C C . GLN B 1 862 ? 8.859 -19.594 -22.516 1 76.81 862 GLN B C 1
ATOM 13927 O O . GLN B 1 862 ? 7.668 -19.797 -22.281 1 76.81 862 GLN B O 1
ATOM 13932 N N . ASN B 1 863 ? 9.812 -20.469 -22.5 1 72.69 863 ASN B N 1
ATOM 13933 C CA . ASN B 1 863 ? 9.492 -21.781 -21.922 1 72.69 863 ASN B CA 1
ATOM 13934 C C . ASN B 1 863 ? 10.734 -22.484 -21.391 1 72.69 863 ASN B C 1
ATOM 13936 O O . ASN B 1 863 ? 11.797 -22.438 -22.016 1 72.69 863 ASN B O 1
ATOM 13940 N N . THR B 1 864 ? 10.734 -22.844 -20.172 1 60.06 864 THR B N 1
ATOM 13941 C CA . THR B 1 864 ? 11.836 -23.609 -19.609 1 60.06 864 THR B CA 1
ATOM 13942 C C . THR B 1 864 ? 11.492 -25.094 -19.547 1 60.06 864 THR B C 1
ATOM 13944 O O . THR B 1 864 ? 11.992 -25.812 -18.688 1 60.06 864 THR B O 1
ATOM 13947 N N . GLY B 1 865 ? 10.68 -25.5 -20.5 1 66.25 865 GLY B N 1
ATOM 13948 C CA . GLY B 1 865 ? 10.336 -26.922 -20.562 1 66.25 865 GLY B CA 1
ATOM 13949 C C . GLY B 1 865 ? 9.023 -27.25 -19.875 1 66.25 865 GLY B C 1
ATOM 13950 O O . GLY B 1 865 ? 8.414 -26.375 -19.25 1 66.25 865 GLY B O 1
#

Foldseek 3Di:
DLLLLVLLVLLCVLPVPPDPPDPPDPPLVVCPVQQDFLLNLLCCCCPVVVDALVVLLVLLLLFAEEAEEELDQQPLFDPVLLVLSLQLSVLSNVVPDPPADPVNVVVSVVVNVVSVVVSVQDDGFDPAFDALLRSLVSLCVLCVPAVVVLVLVLQVVNCVSSVVSPDNDGRQLLRNLYAYAYARLFEPQLFPRSFLVSNLLSQLVLLLVLLVVLLVLLVVVLVLQQAQQWDPVLLVVLVVLLVVDDQPDDCDVVDNGRDDSSRSLNSLSVLLSQQSVLSNQQSVCCNVPVGGPRDPVSHDQFLCVVLVSLVRRLVTCVVRPNNVSSVPSSSSSSNSCSRLPSRRHAHEHEYALVLLLVLVQLLCVVVVVDGSVPDDPVVLVVVLVVLLVDDDASDDPPRDDDPSNCRVLSSLLSLQVDRVRNHAAYEYEPDAALSSQSSQVNSNVNSCRVDDHAYEYEQEALNRLVCVLVRVLVQLVDPVNCVVCVQEHEYEYFQQRHLLHQFNLLSLLSNLVSLVSNVVSSVVSNHHYEYAYEADCAVNRQRDSPLLSLLQHAAPSQQSYYHYYQYDLSSCSQSVDNSSVNSNSRSSSSSSSCCNSPPFDDDDPVVSVLSVQLSVQLRVQVCCQQPVPPCNQVCLVQLWCLVLVVSSSSHSRDQFSDPPDTSSRGDRLSVQLRCLLLLNSCSHQRSQLRSLCVVCVVPVVVLVVLLVCLVRRSNSVVSLLSVLLSLLSGDLVSSLLSCVQGNDPVCNVVSVVSSVSVVSSNVSSCSSPVHPDRCPVRVVSSVLLVVLVVVLSVLSNQLSVLSSCFVPVPDDDDDDDDPDPVVVPPPPPPCVVDVFPPPDPGPTCSSVSNSVSSVSSCSSVSHSD/DLLLLVLLVLLCVLPVVVDPPDPPDPPLVVCPVQQDFLLNLLCCCCPVVVDALVVLLVLLLLFAEEAEEELDFQPLFDPVLLVLSLQLSVLSNVVPDPPADPVNVVVSVVVNVVSVVVNVQDDGFDPAFDALLRSLVSLCVLCVPAVVVLVLVLQVVNCVSSVVSPDNDGRQLLRNLYAYAYARLFEPQLFPRSFLVSNLLSQLVLLLVLLVVLLVLLVVVLVLQQAQQWDPVLLVVLVVLLVVDDQPADCDVVDRHRDDSSRSLNSLSVLLSQQSVLSNQQSVCCNVPVGGPRDPVSHDQFLCVVLVSLVRRLVTCVVRPNNVSSVPSSSSSSNSCSRCPSRRHAHEHEYALVLLLVLVQLLCVVVVVDGSVPDDPVVLVVVLVVLLVDDDASDDPPRDDDPSNCRVLSSLLSLQVDRVRNHEAYEYEPDAALSSQSSQVNSNVNSCRVDDHAYEYEQEALNRLVCVLVRVLVQLVDPVNCVVCVQEHEYEYFQQNHLLHQFNLLSLLSNLVSLVSNVVSSVVSRHHYEYAYEADCAVNRVRDSPLLSLLQHAAPSQQSYHHYYQYDLSSCSQSVDNSSVNSNSRSSSSSSSCCNSPPDDDDDPVVSVLSVQLSVQLRVQVCCQQPVPPCNQVCLVQLWCLVLVVSSSSHSRDQFSDPPDTSSRGDRLSVQLRCLLLLNSCSHQRSQLRSLCVVCVVPVVVLVVLLVCLVRRSNSVVSLLSVLLSLLSGDLVSSLLSCVQGNDPVCNVVSVVSSVSVVSSNVSSCSSPVHPDRPPVRVPSSVLLVVLVVVLSVLSNQLSVLSSCFVPVPDDDDDDDDPDPVVVPPPPPVCVVDVFPPPDPGDTCSSVSNSVSSVSNCSSVSHSD

Solvent-accessible surface area (backbone atoms only — not comparable to full-atom values): 90205 Å² total; per-residue (Å²): 107,51,63,58,51,51,48,55,48,53,51,46,62,69,66,54,68,80,63,71,85,53,93,80,54,79,68,58,51,72,54,56,81,50,53,47,48,50,51,55,45,52,46,41,40,36,69,75,63,63,41,53,60,66,57,52,50,52,50,51,54,63,17,32,37,34,43,27,38,33,50,49,44,42,38,66,67,45,70,56,51,50,52,42,48,46,53,46,45,51,48,53,54,55,69,67,45,89,83,65,47,73,69,54,50,54,52,44,52,51,49,44,52,19,41,53,49,43,51,70,44,30,76,69,72,49,88,60,60,45,49,48,66,52,40,32,52,57,57,49,49,36,38,73,74,21,46,62,64,30,52,44,55,44,53,50,47,50,34,50,42,37,39,74,64,70,37,83,70,65,74,60,50,75,42,51,46,55,37,49,31,29,31,42,35,29,51,31,64,58,20,85,74,47,36,45,68,44,32,51,47,44,48,41,48,33,26,27,52,29,27,50,53,50,39,57,51,46,58,54,46,43,51,61,38,48,34,52,83,61,34,70,69,52,46,53,54,22,51,53,49,58,71,64,56,72,84,86,53,68,83,38,93,88,56,53,60,82,72,55,80,65,22,33,55,33,45,48,47,49,53,52,41,53,26,30,50,42,34,27,50,28,35,50,28,32,73,74,68,69,52,55,90,56,60,68,84,56,27,76,87,46,60,61,75,59,45,49,61,56,48,47,54,38,52,24,28,42,75,68,70,36,42,59,48,31,64,35,68,57,37,38,46,47,29,47,46,57,44,27,46,62,24,42,41,21,36,25,36,30,38,42,39,65,60,54,45,51,42,48,22,48,49,30,47,73,68,67,79,44,56,53,79,75,47,51,70,68,55,46,39,52,53,49,53,54,51,61,74,46,86,73,80,87,75,66,92,80,60,82,64,54,74,70,45,42,47,55,54,45,36,43,41,46,57,33,68,45,68,60,71,38,45,45,40,36,34,28,38,73,32,74,48,46,48,55,57,49,48,52,55,44,49,36,57,74,45,55,31,85,68,68,59,51,69,23,48,22,28,29,40,63,69,29,37,69,41,42,45,58,28,48,48,54,40,62,67,33,67,70,52,42,63,70,44,71,41,48,48,47,40,31,45,41,36,31,50,11,14,73,67,34,15,33,66,29,28,55,51,47,51,48,50,32,50,54,45,38,49,52,50,26,59,74,72,63,31,50,67,38,48,30,41,47,36,37,70,23,64,59,13,58,22,67,62,62,36,54,56,53,50,38,42,58,57,77,52,40,78,34,39,45,33,37,43,38,33,32,55,49,39,49,69,35,34,59,40,58,67,40,29,36,50,45,55,32,33,55,51,33,32,48,49,43,33,47,76,54,52,45,84,76,79,51,71,70,54,50,52,48,50,55,53,29,27,55,46,12,26,51,51,26,40,48,45,69,71,62,32,80,61,35,62,61,46,49,55,41,48,28,60,51,81,56,51,67,72,46,29,40,29,63,55,61,67,41,62,46,90,89,52,64,76,84,26,44,36,55,42,59,56,46,29,24,30,50,64,38,23,56,41,50,67,52,54,46,20,51,36,60,18,51,51,53,49,32,71,74,36,63,73,42,47,56,49,47,32,48,37,41,74,70,33,62,48,52,28,49,56,51,51,52,51,40,52,52,56,63,67,37,36,63,66,54,38,51,49,26,38,69,66,46,33,59,76,89,49,46,65,57,53,51,51,53,50,51,50,50,54,51,24,53,52,52,49,29,61,37,72,69,41,93,47,78,50,67,88,35,57,67,62,47,50,55,50,58,72,43,43,64,60,36,50,54,33,45,54,52,37,45,53,49,50,31,40,69,77,33,78,83,56,76,81,81,76,72,80,73,84,54,66,72,72,56,62,56,76,63,56,68,65,77,75,42,85,56,62,82,82,50,97,46,65,82,44,52,59,58,50,44,47,50,27,52,51,48,37,25,46,60,67,70,41,59,49,107,50,62,58,51,49,47,54,46,53,53,46,61,70,62,48,71,80,58,75,86,53,93,79,52,79,69,58,50,73,54,55,80,50,53,47,47,51,51,56,45,52,46,41,42,37,68,73,65,64,42,53,59,66,57,53,50,54,50,52,55,63,18,30,36,35,43,26,38,33,48,56,43,39,37,65,69,45,68,55,51,51,52,40,48,47,52,44,46,50,48,55,54,54,69,67,44,89,83,65,48,72,68,54,50,53,52,44,52,51,49,45,51,19,41,52,50,43,50,69,46,29,77,68,71,48,88,60,59,45,50,48,67,50,38,32,52,58,58,48,48,37,38,73,73,20,47,62,64,29,51,43,54,43,51,50,48,52,34,51,42,38,39,74,64,70,36,83,69,64,73,60,50,75,41,50,45,55,36,47,31,29,30,42,34,28,52,32,64,59,22,86,75,46,36,47,69,45,33,52,48,45,49,41,49,33,26,26,50,29,28,51,54,49,39,56,51,47,58,54,46,43,51,62,39,45,32,52,82,63,34,70,71,54,45,53,53,22,51,53,49,58,72,64,57,73,82,86,53,66,83,38,94,88,55,53,60,83,73,57,80,66,21,32,55,34,43,48,48,48,53,51,40,54,25,31,51,42,35,26,50,27,34,50,30,34,72,74,67,69,53,54,90,57,59,69,84,56,26,76,87,46,59,61,76,60,46,48,62,55,48,47,52,38,53,23,29,42,74,68,71,36,41,58,49,30,66,36,69,56,37,38,46,48,28,46,47,57,44,28,46,62,24,42,41,22,36,24,37,30,41,42,40,64,62,53,45,52,40,48,22,49,50,29,46,71,69,67,79,43,56,52,80,73,46,53,71,68,55,47,40,52,52,48,51,54,51,62,74,46,86,71,81,87,75,65,92,80,59,82,64,55,75,69,43,42,47,56,53,45,36,42,41,48,56,35,68,45,67,60,73,38,47,43,40,35,33,27,38,73,32,72,48,47,49,57,57,50,50,52,56,42,49,36,58,75,46,54,32,84,67,67,59,50,69,22,48,21,28,28,41,62,68,29,36,70,40,41,43,58,30,50,47,53,41,62,67,33,67,70,50,43,62,69,43,70,41,48,47,46,39,32,45,41,36,31,51,11,15,74,67,34,14,33,65,29,28,54,52,47,49,49,49,34,51,54,46,38,50,53,49,25,58,73,72,64,32,50,67,36,46,30,41,47,38,37,65,26,65,61,19,57,20,67,62,62,35,55,56,56,51,36,43,60,57,78,52,40,78,33,39,44,34,37,44,38,34,32,54,49,40,49,68,34,34,60,40,58,69,40,28,36,49,45,56,32,34,56,52,32,31,48,50,44,34,48,77,54,51,45,86,76,80,51,70,70,56,50,52,50,50,54,53,28,29,55,46,13,24,50,50,27,39,49,44,68,70,61,32,81,62,36,61,60,48,50,57,40,48,27,59,52,83,57,51,69,72,45,30,40,29,63,54,60,67,40,62,46,89,88,51,63,74,85,26,45,36,56,44,59,56,48,29,22,31,50,65,39,23,56,42,51,68,51,53,45,21,52,34,59,16,51,51,52,49,32,72,73,36,64,74,42,47,56,50,47,32,48,38,42,75,70,32,62,48,53,28,49,55,51,50,53,51,41,51,49,55,64,67,37,36,65,66,53,38,48,49,27,38,70,66,48,33,58,77,89,49,46,64,56,53,51,51,53,51,49,50,50,54,51,23,52,53,53,50,28,60,39,70,69,39,94,48,79,51,67,88,36,58,66,62,46,51,55,51,58,70,43,45,66,60,37,49,54,33,43,54,52,36,46,53,49,49,31,40,70,76,33,80,84,55,75,81,80,77,70,80,74,82,56,67,71,74,56,62,57,75,64,58,69,64,76,76,43,86,58,66,82,82,49,97,46,66,82,43,50,59,57,49,44,46,48,27,53,51,48,38,25,46,59,67,71,40,58,56